Protein 6SXN (pdb70)

Nearest PDB structures (foldseek):
  6sxn-assembly1_B  TM=1.004E+00  e=1.631E-33  Picosynechococcus sp. PCC 7002
  6sxn-assembly3_D  TM=9.921E-01  e=2.000E-31  Picosynechococcus sp. PCC 7002
  6sxn-assembly2_E  TM=9.967E-01  e=1.816E-29  Picosynechococcus sp. PCC 7002
  6sxl-assembly1_A  TM=9.619E-01  e=1.875E-27  Picosynechococcus sp. PCC 7002
  7mxz-assembly1_BBB  TM=9.555E-01  e=5.142E-23  Synechocystis sp. PCC 6803 substr. Kazusa

B-factor: mean 70.84, std 33.1, range [22.0, 305.82]

GO terms:
  GO:0004161 dimethylallyltranstransferase activity (F, EXP)
  GO:0004311 geranylgeranyl diphosphate synthase activity (F, EXP)
  GO:0004337 (2E,6E)-farnesyl diphosphate synthase activity (F, EXP)

Sequence (1563 aa):
QGFSLAQYLQEQKTIVETALDQSLVITEPVTIYEAMRYSLLAGGKRLRPILCLAACEMLGGTAAMAMNTACALEMIHTMSLIHDDLPAMDNDDLRRGKPTNHKVYGEDIAILAGDALLSYAFEYVARTPDVPAERLLQVIVRLGQAVGAEGLVGGQVVDLESEGKDVAVETLNFIHTHKTGALLEVCVTAGAILAGAKPEEVQLLSRYAQNIGLAFQIVDDILDITVTYPKSQAEAQKLVAEAIASLEPYGEKANPLKALAEYIVNAQGFSLAQYLQEQKTIVETALDQSLVITEPVTIYEAMRYSLLAGGKRLRPILCLAACEMLGGTAAMAMNTACALEMIHTMSLIHDDLPAMDNDDLRRGKPTNHKVYGEDIAILAGDALLSYAFEYVARTPDVPAERLLQVIVRLGQAVGAEGLVGGQVVDLESETDVAVETLNFIHTHKTGALLEVCVTAGAILAGAKPEEVQLLSRYAQNIGLAFQIVDDILSLEKSQAEAQKLVAEAIASLEPYGEKANPLKALAEYIQGFSLAQYLQEQKTIVETALDQSLVITEPVTIYEAMRYSLLAGGKRLRPILCLAACEMLGGTAAMAMNTACALEMIHTMSLIHDDLPAMDNDDLRRGKPTNHKVYGEDIAILAGDALLSYAFEYVARTPDVPAERLLQVIVRLGQAVGAEGLVGGQVVDLESEGVETLNFIHTHKTGALLEVCVTAGAILAGAKPEEVQLLSRYAQNIGLAFQIVDDILLWGIEKSQAEAQKLVAEAIASLEPYGEKANPLKALAEYIQGFSLAQYLQEQKTIVETALDQSLVITEPVTIYEAMRYSLLAGGKRLRPILCLAACEMLGGTAAMAMNTACALEMIHTMSLIHDDLPAMDNDDLRRGKPTNHKVYGEDIAILAGDALLSYAFEYVARTPDVPAERLLQVIVRLGQAVGAEGLVGGQVVDLESEGKTDVAVETLNFIHTHKTGALLEVCVTAGAILAGAKPEEVQLLSRYAQNIGLAFQIVDDILTYPSLWGIEKSQAEAQKLVAEAIASLEPYGEKANPLKALAEYIVADAHTQGFSLAQYLQEQKTIVETALDQSLVITEPVTIYEAMRYSLLAGGKRLRPILCLAACEMLGGTAAMAMNTACALEMIHTMSLIHDDLPAMDNDDLRRGKPTNHKVYGEDIAILAGDALLSYAFEYVARTPDVPAERLLQVIVRLGQAVGAEGLVGGQVVDLESEVAVETLNFIHTHKTGALLEVCVTAGAILAGAKPEEVQLLSRYAQNIGLAFQIVKSQAEAQKLVAEAIASLEPYGEKANPLKALAEYIVNRQGFSLAQYLQEQKTIVETALDQSLVITEPVTIYEAMRYSLLAGGKRLRPILCLAACEMLGGTAAMAMNTACALEMIHTMSLIHDDLPAMDNDDLRRGKPTNHKVYGEDIAILAGDALLSYAFEYVARTPDVPAERLLQVIVRLGQAVGAEGLVGGQVVDLESEGKETLNFIHTHKTGALLEVCVTAGAILAGAKPEEVQLLSRYAQNIGLAFQIVDDSQAEAQKLVAEAIASLEPYGEKANPLKALAEYIVNR

Organism: Picosynechococcus sp. (strain ATCC 27264 / PCC 7002 / PR-6) (NCBI:txid32049)

Solvent-accessible surface area: 61944 Å² total; per-residue (Å²): 247,85,80,53,32,77,116,30,31,112,114,22,67,77,82,0,35,70,13,0,64,130,6,5,108,25,47,54,3,20,29,0,12,49,0,3,43,47,24,0,42,22,36,20,120,9,32,34,0,1,4,0,0,4,0,0,63,9,34,65,9,65,40,76,59,0,26,20,0,0,0,0,0,10,0,0,23,8,7,15,35,6,2,24,5,2,52,35,22,80,80,44,77,105,81,130,67,84,66,5,6,11,121,71,50,27,66,33,14,0,3,6,0,0,4,1,0,0,0,37,0,0,3,35,0,8,110,10,84,144,17,69,11,116,67,2,20,86,0,0,25,64,0,1,63,8,3,6,11,96,0,24,8,0,2,23,2,2,70,43,120,30,83,64,74,133,80,34,16,58,35,34,53,89,24,21,27,94,16,66,7,19,5,10,42,5,0,0,0,0,0,0,9,0,23,39,20,126,54,74,35,12,18,69,0,18,56,6,2,52,7,2,8,60,1,58,56,40,39,86,48,108,84,105,106,153,166,98,58,127,122,71,43,55,50,42,3,56,128,4,6,66,39,5,30,77,1,63,119,32,34,143,132,0,37,22,0,58,22,5,1,105,90,11,25,119,109,245,82,80,52,36,77,126,35,31,112,126,20,66,78,68,0,36,52,14,0,61,84,5,4,106,52,34,94,2,8,42,0,16,41,0,3,52,47,23,0,45,28,42,20,126,11,54,25,0,0,10,0,0,4,0,0,63,8,34,67,10,65,38,71,58,0,27,22,0,0,0,0,0,10,0,0,31,6,5,15,45,3,2,27,5,2,50,32,22,76,87,44,75,106,89,169,66,81,66,4,5,10,118,71,55,28,69,34,16,0,4,5,0,0,5,1,0,0,0,38,0,0,8,33,0,7,100,8,71,62,16,70,7,121,67,2,18,92,0,0,23,66,0,2,61,7,2,4,12,99,0,25,8,2,2,24,0,9,67,41,98,34,103,94,117,80,45,4,50,34,32,54,55,46,19,27,78,34,52,2,16,5,9,39,4,0,0,0,0,0,0,6,0,24,37,20,127,67,75,33,7,17,57,0,9,86,3,2,56,10,23,4,16,10,78,54,18,46,78,36,61,126,99,75,73,100,86,16,50,46,16,8,59,62,2,23,65,48,5,25,76,0,62,114,31,33,144,131,0,39,22,0,57,22,16,7,131,140,113,240,82,82,55,32,77,124,31,29,113,124,20,65,76,86,0,35,64,13,0,65,131,7,5,114,89,57,132,8,56,44,0,16,78,0,2,53,46,23,0,44,27,39,22,110,11,40,38,0,0,11,0,1,3,0,0,60,6,34,64,10,66,40,74,54,0,26,22,0,0,0,0,0,10,0,0,26,9,6,16,38,4,2,28,6,2,50,30,24,81,81,43,77,106,84,148,65,83,65,5,4,12,119,72,53,28,63,33,18,0,4,5,0,0,5,1,0,0,0,34,0,0,6,34,0,7,103,8,105,125,16,72,21,106,67,2,12,85,0,0,25,62,0,2,63,7,4,6,12,95,0,30,8,2,2,25,0,1,76,42,82,55,87,125,72,64,39,44,79,79,38,12,22,75,38,69,9,21,5,23,44,6,0,1,3,0,0,0,7,0,24,36,21,125,52,78,34,13,22,66,0,23,72,6,2,52,8,7,13,37,9,87,59,18,78,95,58,47,127,56,105,75,96,74,100,60,6,58,45,25,10,63,124,2,26,64,44,7,34,79,2,67,117,35,36,144,133,0,39,22,0,56,15,9,4,152,128,40,246,84,81,49,50,75,126,33,55,113,125,21,64,78,87,0,36,64,14,0,63,131,6,4,115,89,57,124,9,58,47,0,18,77,0,3,52,47,23,0,43,30,42,19,116,9,44,35,0,2,6,0,0,3,0,0,64,11,35,68,10,66,39,77,58,0,27,22,0,0,0,0,0,10,0,0,30,8,7,14,44,4,2,27,6,2,50,31,22,78,84,45,71,106,90,170,66,86,65,4,5,10,116,71,53,28,64,37,20,0,3,6,0,0,4,1,0,0,0,45,0,0,11,34,0,8,109,8,108,127,16,70,7,117,68,2,16,93,0,0,21,50,0,2,60,8,3,6,11,104,0,27,8,0,2,26,2,12,62,38,112,28,70,73,74,63,99,64,38,9,58,43,40,39,42,42,22,23,74,34,46,2,15,5,10,40,3,0,0,0,0,0,0,8,0,23,39,20,124,49,57,33,8,11,57,0,6,76,3,2,53,9,20,2,15,5,64,70,21,58,63,26,108,131,151,63,52,42,31,76,66,56,69,101,62,14,66,45,17,2,55,73,1,15,64,40,5,34,78,1,62,122,36,34,144,132,0,41,22,0,49,14,24,5,138,112,82,107,72,62,47,113,51,179,92,49,51,38,76,121,29,26,115,120,21,67,77,67,0,34,47,15,0,61,79,6,5,102,56,50,50,1,8,23,0,10,42,0,3,52,46,24,0,43,26,38,18,118,11,27,53,0,0,2,0,0,2,0,0,62,3,32,65,10,64,39,73,57,0,25,21,0,0,0,0,0,10,0,0,27,7,6,16,45,4,1,27,6,2,52,33,24,81,82,44,77,106,85,143,66,83,66,4,5,11,122,72,54,29,65,35,12,0,4,5,0,0,6,2,0,0,0,37,0,0,5,33,0,8,104,8,75,60,14,65,7,126,68,2,20,92,0,0,18,68,0,0,63,10,3,5,12,96,1,27,8,0,1,25,1,22,63,42,130,77,112,159,112,66,90,79,42,52,33,37,12,39,65,41,61,9,22,4,22,36,6,0,1,1,0,0,0,7,0,24,37,20,122,103,116,34,9,101,59,0,10,146,6,3,67,14,3,12,74,0,87,65,65,94,124,92,52,66,61,37,10,47,125,21,14,46,56,5,14,76,0,58,117,34,36,142,121,0,11,23,0,31,5,0,2,40,75,13,16,46,104,248,81,80,53,33,79,119,33,32,109,119,21,67,81,84,0,39,71,15,0,64,139,4,5,112,28,43,68,7,26,48,0,13,55,0,3,54,51,23,0,44,28,40,19,108,9,35,38,0,0,2,0,1,3,0,0,61,5,34,67,10,65,38,75,61,0,26,23,0,0,1,0,0,9,0,0,39,7,7,16,52,4,2,28,5,3,51,28,21,77,86,44,74,105,91,178,65,86,68,4,6,11,119,71,54,28,65,34,18,0,3,6,0,0,4,2,0,0,0,40,0,0,9,34,0,8,107,9,85,128,16,70,7,113,66,2,16,89,0,0,22,77,0,1,63,7,2,6,14,114,0,25,9,2,2,26,2,12,65,39,120,41,75,74,134,102,100,102,102,89,59,22,11,77,30,66,2,16,5,14,33,4,0,1,0,0,0,0,5,0,24,37,20,125,106,115,36,12,120,60,0,16,126,4,2,51,21,2,2,57,0,76,33,29,56,104,104,135,63,78,52,45,3,59,128,28,16,65,50,3,39,78,1,63,117,29,35,144,127,0,37,24,0,59,22,2,2,104,75,3,5,103,88

Secondary structure (DSSP, 8-state):
----HHHHHHHHHHHHHHHHHHH----SSHHHHHHHHHHHHS----HHHHHHHHHHHHTT--HHHHHHHHHHHHHHHHHHHHHHTSTTTT--SEETTEEPHHHHH-HHHHHHHHHHHHHHHHHHHHT-TTS-HHHHHHHHHHHHHHHSTTTHHHHHHHHHHH-------HHHHHHHHHHHHHHHHHHHHHHHHHHT--HHHHHHHHHHHHHHHHHHHHHHH-----------HHHHHHHHHHHHT--GGGGGGGHHHHHHHHHHHT-/----HHHHHHHHHHHHHHHHHHH----SSHHHHHHHHHHHHS----HHHHHHHHHHHHTT--HHHHHHHHHHHHHHHHHHHHHHTSTTTT--SEETTEEPHHHHH-HHHHHHHHHHHHHHHHHHHHT-TTS-HHHHHHHHHHHHHHHSTTTHHHHHHHHHHH--TT--HHHHHHHHHHHHHHHHHHHHHHHHHHT--HHHHHHHHHHHHHHHHHHHHHHH-----TTHHHHHHHHHHHHT--GGGGGGGHHHHHHHT--/----HHHHHHHHHHHHHHHHHHH----SSHHHHHHHHHHHHS----HHHHHHHHHHHHTT--HHHHHHHHHHHHHHHHHHHHHHTSTTTT--SEETTEEPHHHHH-HHHHHHHHHHHHHHHHHHHHT-TTS-HHHHHHHHHHHHHHHSTTTHHHHHHHHHHT---HHHHHHHHHHHHHHHHHHHHHHHHHHT--HHHHHHHHHHHHHHHHHHHHHHH----S-STTHHHHHHHHHHHHT--GGGGGGGHHHHHHHHH-/----HHHHHHHHHHHHHHHHHHH----SSHHHHHHHHHHHHS----HHHHHHHHHHHHTT--HHHHHHHHHHHHHHHHHHHHHHTSTTTT--SEETTEEPHHHHH-HHHHHHHHHHHHHHHHHHHHT-TTS-HHHHHHHHHHHHHHHSTTTHHHHHHHHHHHSS-SSS--HHHHHHHHHHHHHHHHHHHHHHHHHHT--HHHHHHHHHHHHHHHHHHHHHTS-----TTBTBSTTHHHHHHHHHHHHT--GGGGGGGHHHHHHHT--/------TT--HHHHHHHHHHHHHHHHHHH----SSHHHHHHHHHHHHS----HHHHHHHHHHHHTT--HHHHHHHHHHHHHHHHHHHHHHTSTTTT--SEETTEEPHHHHH-HHHHHHHHHHHHHHHHHHHHT-TTS-HHHHHHHHHHHHHHHSTTTHHHHHHHHHHH----HHHHHHHHHHHHHHHHHHHHHHHHHHT--HHHHHHHHHHHHHHHHHHHH--HHHHHHHHHHHHHT--GGGGGGGHHHHHHHHHHHH-/----HHHHHHHHHHHHHHHHHHH----SSHHHHHHHHHHHHS----HHHHHHHHHHHHTT--HHHHHHHHHHHHHHHHHHHHHHTSTTTT--SEETTEEPHHHHH-HHHHHHHHHHHHHHHHHHHHT-TTS-HHHHHHHHHHHHHHHSTTTHHHHHHHHHHHHT---HHHHHHHHHHHHHHHHHHHHHHHHT--HHHHHHHHHHHHHHHHHHHHHH--HHHHHHHHHHHHT--GGGGGGGHHHHHHHHHHHT-

Foldseek 3Di:
DDDDLVVVLVVVQVVLLVLLVVLQDADPPNLLSVLLCVQLNPGDSLVLLVLLQLLLVLLPHHCLLRNLLSSLLSLLVSLLVLLCCDPVHVVNQPDPPHGHSCNVRNNVSSNVSSVVSNVSSLVSLCPRPDFPNVLSVVLSVLQVCLRDCNAQVVLSVLVVVQVPAVHDDVVSLVRNLRRVLSSQLSSSLSSCSSNVHDPVSSVLSNLLSVLLSQLLQLVVQPDDPCDDDRVVSLVSSVVSLVVSLPPCVSPPSCNNVNVVSVVSSVD/DDDDLVVVLVVQQVVLLVLLVVLQDADDPNLLSVLLCVQLNPGDSLVLLSLQQLLLVLLPHHCLLRNLLSSLLSLLVSLVVLVCCDPVHVVNQPDPPHGHSCNVRNNVSSNVSSVVSNVVSLVSLCVRPDFPNVLSVVLSVLQDCLRDCNAQVVLSVLVRVPCDPPQDLVSVVSNLQRVLSSQLSSSLSSCSSNVHDPVVSVLSNLLSSLLSVLVVLVVVVCSDDPVSNVSSCVSLVVSLPPCVSPPSCNNVNVVSPPD/DDDDLVVVLVVVQVVLLVLLVVLQDQDPPNLLSVLLCVQLNPGDSLLLLSLLQLLLVLLPHHCLLRNLLSSLLSLLVSLVVLVCCDPVHVVNQPDPPHGHSCNVRNNVSSNVSSVVSNVVSLVSLCVRPDFPNVLSVVLSVLQDCLRDCNAQVVLSVLVVVVVVDVVSVVRNLRRVLSSQLSSSLSSCSSNVHDPVSSVLSNLLSVLLSQLVVLVVCLCCVVPRVVSPVSSVVSLVVSLPPCVSPPSCVNVNVVSVVD/DDDDLVVLLVVQQVVLLVLLVVLQDQDPPNLLSVLLCVQLNPGDSLVLLSLLQLLLVLLPHHCLLRNLLSSLLSLLVSLLVLLCCDPVHVVNQPDPPHGHSCNVRNNVSSNVSSVVSNVSSLVSLCVRPDFPNVLSVVLSVLQVCLRDCNAQVVLSVLVRVPPPPPDPQDVVSQVRNLQRQLSSQLSSSLSSCSSNVHDPVSSVLSSLLSSLLSNLVLLVVPPVVQDPCNVPPVVSNVSSVVSLVVSLPPCVSPPSCCNVNVSSPPD/DDDDFDPPDDLVVLLVVQQVVLLVLLVVLQDQDPPNLLSVLLCVQLNPGDSLLLLSLQQLLLQLLPHHCLLRNLLSSLLSLLVSLVVLVCCDPVHVVNQPDPPHGHSCNVRNNVSSNVSSVCSNVSSLVSLCVRPDFPNVLSVVLSVLLDCLRDCNAQVVLSVLVVVPCVDDVVSLVRNLLSVLSSQLSSSLSSCSSNVHDPVVSVLSNQLSSLLSQLLSLCVVSVVSNVVSLNVSLPPCVSPPSCNNVNVSSVVSNVD/DADDLVVVLVVQQVVLLVLLVVLQDQDPPNLLSVLLCVQLNPGDSLLLLSLQQLLLVLLPHHCLLRNLLSSLLSLLVSLLVLLCCAPVHVVNQPDPPHGHSCNVRNNVSSNVSSVVSNVSSLVSLCPRPPFDNVLSVVLSVLQDCLRDCNAQVVLSVLVRVCVVPVVSLCSNLQRVLSSQLSSSLSSCSSNPHDVVVSVLSNQLSSLLSRLLVLQVPVSLVSSVVSLVVSLPPCVSPRSCRNVNVSSCVRNPD

Radius of gyration: 37.72 Å; Cα contacts (8 Å, |Δi|>4): 2569; chains: 6; bounding box: 110×81×79 Å

Structure (mmCIF, N/CA/C/O backbone):
data_6SXN
#
_entry.id   6SXN
#
_cell.length_a   102.555
_cell.length_b   122.973
_cell.length_c   134.185
_cell.angle_alpha   90.00
_cell.angle_beta   90.00
_cell.angle_gamma   90.00
#
_symmetry.space_group_name_H-M   'P 21 21 21'
#
loop_
_entity.id
_entity.type
_entity.pdbx_description
1 polymer 'Geranylgeranyl pyrophosphate synthase'
2 polymer 'Geranylgeranyl pyrophosphate synthase'
3 polymer 'Geranylgeranyl pyrophosphate synthase'
4 polymer 'Geranylgeranyl pyrophosphate synthase'
5 polymer 'Geranylgeranyl pyrophosphate synthase'
6 polymer 'Geranylgeranyl pyrophosphate synthase'
7 water water
#
loop_
_atom_site.group_PDB
_atom_site.id
_atom_site.type_symbol
_atom_site.label_atom_id
_atom_site.label_alt_id
_atom_site.label_comp_id
_atom_site.label_asym_id
_atom_site.label_entity_id
_atom_site.label_seq_id
_atom_site.pdbx_PDB_ins_code
_atom_site.Cartn_x
_atom_site.Cartn_y
_atom_site.Cartn_z
_atom_site.occupancy
_atom_site.B_iso_or_equiv
_atom_site.auth_seq_id
_atom_site.auth_comp_id
_atom_site.auth_asym_id
_atom_site.auth_atom_id
_atom_site.pdbx_PDB_model_num
ATOM 1 N N . GLN A 1 1 ? -10.780 -64.690 -25.131 1.00 108.24 9 GLN A N 1
ATOM 2 C CA . GLN A 1 1 ? -11.426 -64.343 -23.829 1.00 113.39 9 GLN A CA 1
ATOM 3 C C . GLN A 1 1 ? -10.439 -63.564 -22.953 1.00 101.33 9 GLN A C 1
ATOM 4 O O . GLN A 1 1 ? -9.344 -64.053 -22.682 1.00 90.44 9 GLN A O 1
ATOM 10 N N . GLY A 1 2 ? -10.849 -62.361 -22.534 1.00 80.55 10 GLY A N 1
ATOM 11 C CA . GLY A 1 2 ? -9.950 -61.381 -21.955 1.00 66.55 10 GLY A CA 1
ATOM 12 C C . GLY A 1 2 ? -10.491 -60.802 -20.655 1.00 60.01 10 GLY A C 1
ATOM 13 O O . GLY A 1 2 ? -11.518 -61.225 -20.158 1.00 69.74 10 GLY A O 1
ATOM 14 N N . PHE A 1 3 ? -9.756 -59.856 -20.075 1.00 64.32 11 PHE A N 1
ATOM 15 C CA . PHE A 1 3 ? -9.875 -59.523 -18.658 1.00 66.81 11 PHE A CA 1
ATOM 16 C C . PHE A 1 3 ? -10.242 -58.051 -18.505 1.00 57.87 11 PHE A C 1
ATOM 17 O O . PHE A 1 3 ? -9.560 -57.192 -19.066 1.00 60.59 11 PHE A O 1
ATOM 25 N N . SER A 1 4 ? -11.282 -57.751 -17.723 1.00 53.74 12 SER A N 1
ATOM 26 C CA . SER A 1 4 ? -11.668 -56.368 -17.479 1.00 54.73 12 SER A CA 1
ATOM 27 C C . SER A 1 4 ? -11.309 -55.917 -16.068 1.00 60.07 12 SER A C 1
ATOM 28 O O . SER A 1 4 ? -11.947 -56.324 -15.105 1.00 64.67 12 SER A O 1
ATOM 31 N N . LEU A 1 5 ? -10.307 -55.038 -15.961 1.00 73.18 13 LEU A N 1
ATOM 32 C CA . LEU A 1 5 ? -9.867 -54.509 -14.675 1.00 66.61 13 LEU A CA 1
ATOM 33 C C . LEU A 1 5 ? -11.025 -53.835 -13.948 1.00 63.66 13 LEU A C 1
ATOM 34 O O . LEU A 1 5 ? -11.195 -54.031 -12.749 1.00 80.89 13 LEU A O 1
ATOM 39 N N . ALA A 1 6 ? -11.836 -53.066 -14.682 1.00 70.70 14 ALA A N 1
ATOM 40 C CA . ALA A 1 6 ? -12.895 -52.284 -14.056 1.00 65.37 14 ALA A CA 1
ATOM 41 C C . ALA A 1 6 ? -13.885 -53.202 -13.349 1.00 60.99 14 ALA A C 1
ATOM 42 O O . ALA A 1 6 ? -14.372 -52.840 -12.293 1.00 62.04 14 ALA A O 1
ATOM 44 N N . GLN A 1 7 ? -14.182 -54.366 -13.932 1.00 64.08 15 GLN A N 1
ATOM 45 C CA . GLN A 1 7 ? -15.085 -55.328 -13.316 1.00 79.50 15 GLN A CA 1
ATOM 46 C C . GLN A 1 7 ? -14.433 -55.879 -12.055 1.00 76.28 15 GLN A C 1
ATOM 47 O O . GLN A 1 7 ? -15.050 -55.873 -10.990 1.00 69.34 15 GLN A O 1
ATOM 53 N N . TYR A 1 8 ? -13.184 -56.350 -12.204 1.00 76.34 16 TYR A N 1
ATOM 54 C CA . TYR A 1 8 ? -12.396 -56.930 -11.129 1.00 70.07 16 TYR A CA 1
ATOM 55 C C . TYR A 1 8 ? -12.370 -55.981 -9.932 1.00 65.07 16 TYR A C 1
ATOM 56 O O . TYR A 1 8 ? -12.827 -56.343 -8.845 1.00 62.63 16 TYR A O 1
ATOM 65 N N . LEU A 1 9 ? -11.903 -54.749 -10.168 1.00 54.56 17 LEU A N 1
ATOM 66 C CA . LEU A 1 9 ? -11.834 -53.725 -9.135 1.00 59.41 17 LEU A CA 1
ATOM 67 C C . LEU A 1 9 ? -13.198 -53.540 -8.473 1.00 69.54 17 LEU A C 1
ATOM 68 O O . LEU A 1 9 ? -13.267 -53.344 -7.267 1.00 95.71 17 LEU A O 1
ATOM 73 N N . GLN A 1 10 ? -14.278 -53.589 -9.260 1.00 76.52 18 GLN A N 1
ATOM 74 C CA . GLN A 1 10 ? -15.627 -53.385 -8.755 1.00 77.36 18 GLN A CA 1
ATOM 75 C C . GLN A 1 10 ? -16.007 -54.549 -7.836 1.00 81.00 18 GLN A C 1
ATOM 76 O O . GLN A 1 10 ? -16.485 -54.327 -6.728 1.00 71.26 18 GLN A O 1
ATOM 82 N N . GLU A 1 11 ? -15.792 -55.787 -8.307 1.00 69.24 19 GLU A N 1
ATOM 83 C CA . GLU A 1 11 ? -16.126 -56.982 -7.551 1.00 66.97 19 GLU A CA 1
ATOM 84 C C . GLU A 1 11 ? -15.343 -56.986 -6.233 1.00 72.45 19 GLU A C 1
ATOM 85 O O . GLU A 1 11 ? -15.934 -57.101 -5.151 1.00 75.48 19 GLU A O 1
ATOM 91 N N . GLN A 1 12 ? -14.011 -56.832 -6.339 1.00 65.07 20 GLN A N 1
ATOM 92 C CA . GLN A 1 12 ? -13.111 -56.918 -5.200 1.00 61.10 20 GLN A CA 1
ATOM 93 C C . GLN A 1 12 ? -13.387 -55.788 -4.211 1.00 59.64 20 GLN A C 1
ATOM 94 O O . GLN A 1 12 ? -13.455 -56.021 -3.005 1.00 59.12 20 GLN A O 1
ATOM 100 N N . LYS A 1 13 ? -13.554 -54.569 -4.729 1.00 54.42 21 LYS A N 1
ATOM 101 C CA . LYS A 1 13 ? -13.807 -53.410 -3.889 1.00 65.34 21 LYS A CA 1
ATOM 102 C C . LYS A 1 13 ? -15.037 -53.671 -3.034 1.00 62.39 21 LYS A C 1
ATOM 103 O O . LYS A 1 13 ? -15.079 -53.283 -1.874 1.00 85.23 21 LYS A O 1
ATOM 109 N N . THR A 1 14 ? -16.031 -54.355 -3.596 1.00 69.45 22 THR A N 1
ATOM 110 C CA . THR A 1 14 ? -17.275 -54.566 -2.870 1.00 76.70 22 THR A CA 1
ATOM 111 C C . THR A 1 14 ? -17.019 -55.504 -1.693 1.00 73.45 22 THR A C 1
ATOM 112 O O . THR A 1 14 ? -17.476 -55.238 -0.582 1.00 64.49 22 THR A O 1
ATOM 116 N N . ILE A 1 15 ? -16.292 -56.598 -1.959 1.00 57.75 23 ILE A N 1
ATOM 117 C CA . ILE A 1 15 ? -16.089 -57.604 -0.934 1.00 60.88 23 ILE A CA 1
ATOM 118 C C . ILE A 1 15 ? -15.171 -57.059 0.173 1.00 65.88 23 ILE A C 1
ATOM 119 O O . ILE A 1 15 ? -15.415 -57.299 1.361 1.00 64.68 23 ILE A O 1
ATOM 124 N N . VAL A 1 16 ? -14.177 -56.242 -0.219 1.00 61.74 24 VAL A N 1
ATOM 125 C CA . VAL A 1 16 ? -13.254 -55.609 0.710 1.00 49.63 24 VAL A CA 1
ATOM 126 C C . VAL A 1 16 ? -14.018 -54.639 1.613 1.00 53.15 24 VAL A C 1
ATOM 127 O O . VAL A 1 16 ? -13.794 -54.606 2.819 1.00 55.24 24 VAL A O 1
ATOM 131 N N . GLU A 1 17 ? -14.923 -53.851 1.029 1.00 53.93 25 GLU A N 1
ATOM 132 C CA . GLU A 1 17 ? -15.606 -52.833 1.804 1.00 56.16 25 GLU A CA 1
ATOM 133 C C . GLU A 1 17 ? -16.607 -53.453 2.766 1.00 55.04 25 GLU A C 1
ATOM 134 O O . GLU A 1 17 ? -16.865 -52.865 3.809 1.00 62.92 25 GLU A O 1
ATOM 140 N N . THR A 1 18 ? -17.146 -54.639 2.464 1.00 63.42 26 THR A N 1
ATOM 141 C CA . THR A 1 18 ? -18.059 -55.195 3.460 1.00 79.65 26 THR A CA 1
ATOM 142 C C . THR A 1 18 ? -17.239 -55.744 4.621 1.00 72.60 26 THR A C 1
ATOM 143 O O . THR A 1 18 ? -17.668 -55.675 5.775 1.00 74.52 26 THR A O 1
ATOM 147 N N . ALA A 1 19 ? -16.023 -56.209 4.310 1.00 67.81 27 ALA A N 1
ATOM 148 C CA . ALA A 1 19 ? -15.130 -56.717 5.340 1.00 51.69 27 ALA A CA 1
ATOM 149 C C . ALA A 1 19 ? -14.638 -55.559 6.226 1.00 47.17 27 ALA A C 1
ATOM 150 O O . ALA A 1 19 ? -14.680 -55.638 7.451 1.00 46.70 27 ALA A O 1
ATOM 152 N N . LEU A 1 20 ? -14.249 -54.447 5.614 1.00 37.96 28 LEU A N 1
ATOM 153 C CA . LEU A 1 20 ? -13.857 -53.287 6.389 1.00 47.38 28 LEU A CA 1
ATOM 154 C C . LEU A 1 20 ? -14.968 -52.885 7.337 1.00 55.56 28 LEU A C 1
ATOM 155 O O . LEU A 1 20 ? -14.712 -52.609 8.503 1.00 72.15 28 LEU A O 1
ATOM 160 N N . ASP A 1 21 ? -16.200 -52.866 6.824 1.00 66.47 29 ASP A N 1
ATOM 161 C CA . ASP A 1 21 ? -17.322 -52.349 7.591 1.00 64.58 29 ASP A CA 1
ATOM 162 C C . ASP A 1 21 ? -17.581 -53.260 8.793 1.00 63.22 29 ASP A C 1
ATOM 163 O O . ASP A 1 21 ? -17.731 -52.777 9.918 1.00 46.17 29 ASP A O 1
ATOM 168 N N . GLN A 1 22 ? -17.561 -54.581 8.541 1.00 60.54 30 GLN A N 1
ATOM 169 C CA . GLN A 1 22 ? -17.757 -55.593 9.568 1.00 65.14 30 GLN A CA 1
ATOM 170 C C . GLN A 1 22 ? -16.669 -55.541 10.641 1.00 66.30 30 GLN A C 1
ATOM 171 O O . GLN A 1 22 ? -16.945 -55.883 11.786 1.00 66.37 30 GLN A O 1
ATOM 177 N N . SER A 1 23 ? -15.450 -55.101 10.290 1.00 64.61 31 SER A N 1
ATOM 178 C CA . SER A 1 23 ? -14.325 -55.169 11.209 1.00 56.65 31 SER A CA 1
ATOM 179 C C . SER A 1 23 ? -14.472 -54.159 12.349 1.00 53.62 31 SER A C 1
ATOM 180 O O . SER A 1 23 ? -13.932 -54.366 13.434 1.00 60.78 31 SER A O 1
ATOM 183 N N . LEU A 1 24 ? -15.186 -53.062 12.110 1.00 58.12 32 LEU A N 1
ATOM 184 C CA . LEU A 1 24 ? -15.308 -52.007 13.104 1.00 66.12 32 LEU A CA 1
ATOM 185 C C . LEU A 1 24 ? -16.745 -51.919 13.602 1.00 68.09 32 LEU A C 1
ATOM 186 O O . LEU A 1 24 ? -17.506 -51.096 13.114 1.00 72.10 32 LEU A O 1
ATOM 191 N N . VAL A 1 25 ? -17.112 -52.770 14.569 1.00 71.48 33 VAL A N 1
ATOM 192 C CA . VAL A 1 25 ? -18.457 -52.775 15.119 1.00 65.84 33 VAL A CA 1
ATOM 193 C C . VAL A 1 25 ? -18.513 -51.808 16.301 1.00 67.33 33 VAL A C 1
ATOM 194 O O . VAL A 1 25 ? -17.703 -51.901 17.216 1.00 75.65 33 VAL A O 1
ATOM 198 N N . ILE A 1 26 ? -19.488 -50.887 16.257 1.00 63.44 34 ILE A N 1
ATOM 199 C CA . ILE A 1 26 ? -19.482 -49.651 17.035 1.00 73.58 34 ILE A CA 1
ATOM 200 C C . ILE A 1 26 ? -19.964 -49.956 18.461 1.00 73.27 34 ILE A C 1
ATOM 201 O O . ILE A 1 26 ? -21.148 -50.245 18.664 1.00 106.08 34 ILE A O 1
ATOM 206 N N . THR A 1 27 ? -19.042 -49.943 19.433 1.00 64.08 35 THR A N 1
ATOM 207 C CA . THR A 1 27 ? -19.340 -50.016 20.860 1.00 68.67 35 THR A CA 1
ATOM 208 C C . THR A 1 27 ? -18.986 -48.668 21.497 1.00 79.68 35 THR A C 1
ATOM 209 O O . THR A 1 27 ? -18.628 -47.702 20.821 1.00 80.46 35 THR A O 1
ATOM 211 N N . GLU A 1 28 ? -19.063 -48.595 22.828 1.00 84.37 36 GLU A N 1
ATOM 212 C CA . GLU A 1 28 ? -18.661 -47.379 23.526 1.00 92.16 36 GLU A CA 1
ATOM 213 C C . GLU A 1 28 ? -17.145 -47.401 23.733 1.00 75.79 36 GLU A C 1
ATOM 214 O O . GLU A 1 28 ? -16.564 -48.467 23.866 1.00 75.99 36 GLU A O 1
ATOM 220 N N . PRO A 1 29 ? -16.418 -46.255 23.708 1.00 72.53 37 PRO A N 1
ATOM 221 C CA . PRO A 1 29 ? -16.983 -44.937 23.406 1.00 70.49 37 PRO A CA 1
ATOM 222 C C . PRO A 1 29 ? -17.199 -44.733 21.910 1.00 70.78 37 PRO A C 1
ATOM 223 O O . PRO A 1 29 ? -16.287 -44.975 21.126 1.00 84.19 37 PRO A O 1
ATOM 227 N N . VAL A 1 30 ? -18.392 -44.261 21.530 1.00 71.41 38 VAL A N 1
ATOM 228 C CA . VAL A 1 30 ? -18.767 -44.216 20.123 1.00 78.39 38 VAL A CA 1
ATOM 229 C C . VAL A 1 30 ? -17.799 -43.343 19.326 1.00 58.17 38 VAL A C 1
ATOM 230 O O . VAL A 1 30 ? -17.501 -43.647 18.171 1.00 55.00 38 VAL A O 1
ATOM 234 N N . THR A 1 31 ? -17.283 -42.291 19.953 1.00 48.78 39 THR A N 1
ATOM 235 C CA . THR A 1 31 ? -16.509 -41.318 19.192 1.00 56.69 39 THR A CA 1
ATOM 236 C C . THR A 1 31 ? -15.263 -41.954 18.556 1.00 57.09 39 THR A C 1
ATOM 237 O O . THR A 1 31 ? -14.941 -41.653 17.409 1.00 62.92 39 THR A O 1
ATOM 241 N N . ILE A 1 32 ? -14.594 -42.888 19.246 1.00 63.39 40 ILE A N 1
ATOM 242 C CA . ILE A 1 32 ? -13.402 -43.494 18.671 1.00 55.55 40 ILE A CA 1
ATOM 243 C C . ILE A 1 32 ? -13.767 -44.332 17.452 1.00 55.05 40 ILE A C 1
ATOM 244 O O . ILE A 1 32 ? -13.119 -44.221 16.414 1.00 67.25 40 ILE A O 1
ATOM 249 N N . TYR A 1 33 ? -14.808 -45.156 17.570 1.00 59.29 41 TYR A N 1
ATOM 250 C CA . TYR A 1 33 ? -15.250 -45.975 16.452 1.00 67.24 41 TYR A CA 1
ATOM 251 C C . TYR A 1 33 ? -15.713 -45.102 15.289 1.00 73.58 41 TYR A C 1
ATOM 252 O O . TYR A 1 33 ? -15.481 -45.449 14.124 1.00 60.88 41 TYR A O 1
ATOM 261 N N . GLU A 1 34 ? -16.373 -43.974 15.616 1.00 71.54 42 GLU A N 1
ATOM 262 C CA . GLU A 1 34 ? -16.857 -43.065 14.600 1.00 70.69 42 GLU A CA 1
ATOM 263 C C . GLU A 1 34 ? -15.659 -42.536 13.821 1.00 61.19 42 GLU A C 1
ATOM 264 O O . GLU A 1 34 ? -15.642 -42.597 12.587 1.00 56.00 42 GLU A O 1
ATOM 270 N N . ALA A 1 35 ? -14.652 -42.053 14.566 1.00 51.99 43 ALA A N 1
ATOM 271 C CA . ALA A 1 35 ? -13.469 -41.450 13.973 1.00 49.90 43 ALA A CA 1
ATOM 272 C C . ALA A 1 35 ? -12.682 -42.470 13.137 1.00 50.62 43 ALA A C 1
ATOM 273 O O . ALA A 1 35 ? -12.140 -42.133 12.095 1.00 55.89 43 ALA A O 1
ATOM 275 N N . MET A 1 36 ? -12.648 -43.728 13.573 1.00 49.55 44 MET A N 1
ATOM 276 C CA . MET A 1 36 ? -11.959 -44.773 12.839 1.00 55.31 44 MET A CA 1
ATOM 277 C C . MET A 1 36 ? -12.713 -45.069 11.544 1.00 57.28 44 MET A C 1
ATOM 278 O O . MET A 1 36 ? -12.118 -45.113 10.461 1.00 58.77 44 MET A O 1
ATOM 283 N N . ARG A 1 37 ? -14.032 -45.273 11.671 1.00 57.39 45 ARG A N 1
ATOM 284 C CA . ARG A 1 37 ? -14.841 -45.688 10.536 1.00 54.96 45 ARG A CA 1
ATOM 285 C C . ARG A 1 37 ? -14.864 -44.567 9.502 1.00 49.29 45 ARG A C 1
ATOM 286 O O . ARG A 1 37 ? -14.896 -44.834 8.298 1.00 41.38 45 ARG A O 1
ATOM 294 N N . TYR A 1 38 ? -14.798 -43.321 9.986 1.00 49.29 46 TYR A N 1
ATOM 295 C CA . TYR A 1 38 ? -14.850 -42.161 9.112 1.00 51.93 46 TYR A CA 1
ATOM 296 C C . TYR A 1 38 ? -13.745 -42.236 8.082 1.00 49.90 46 TYR A C 1
ATOM 297 O O . TYR A 1 38 ? -13.992 -42.059 6.896 1.00 54.19 46 TYR A O 1
ATOM 306 N N . SER A 1 39 ? -12.518 -42.484 8.559 1.00 54.39 47 SER A N 1
ATOM 307 C CA . SER A 1 39 ? -11.367 -42.511 7.669 1.00 42.72 47 SER A CA 1
ATOM 308 C C . SER A 1 39 ? -11.288 -43.857 6.954 1.00 40.18 47 SER A C 1
ATOM 309 O O . SER A 1 39 ? -10.917 -43.907 5.788 1.00 39.41 47 SER A O 1
ATOM 312 N N . LEU A 1 40 ? -11.612 -44.957 7.655 1.00 42.64 48 LEU A N 1
ATOM 313 C CA . LEU A 1 40 ? -11.412 -46.261 7.054 1.00 43.09 48 LEU A CA 1
ATOM 314 C C . LEU A 1 40 ? -12.472 -46.545 5.996 1.00 49.19 48 LEU A C 1
ATOM 315 O O . LEU A 1 40 ? -12.200 -47.271 5.052 1.00 58.27 48 LEU A O 1
ATOM 320 N N . LEU A 1 41 ? -13.683 -46.003 6.156 1.00 63.01 49 LEU A N 1
ATOM 321 C CA . LEU A 1 41 ? -14.781 -46.402 5.286 1.00 72.43 49 LEU A CA 1
ATOM 322 C C . LEU A 1 41 ? -15.091 -45.365 4.208 1.00 78.96 49 LEU A C 1
ATOM 323 O O . LEU A 1 41 ? -15.857 -45.673 3.296 1.00 68.84 49 LEU A O 1
ATOM 328 N N . ALA A 1 42 ? -14.511 -44.156 4.314 1.00 74.96 50 ALA A N 1
ATOM 329 C CA . ALA A 1 42 ? -14.411 -43.248 3.182 1.00 68.91 50 ALA A CA 1
ATOM 330 C C . ALA A 1 42 ? -13.871 -44.043 2.015 1.00 67.82 50 ALA A C 1
ATOM 331 O O . ALA A 1 42 ? -12.849 -44.693 2.172 1.00 99.85 50 ALA A O 1
ATOM 333 N N . GLY A 1 43 ? -14.571 -44.050 0.884 1.00 65.24 51 GLY A N 1
ATOM 334 C CA . GLY A 1 43 ? -14.221 -45.041 -0.127 1.00 61.59 51 GLY A CA 1
ATOM 335 C C . GLY A 1 43 ? -12.869 -44.741 -0.765 1.00 69.79 51 GLY A C 1
ATOM 336 O O . GLY A 1 43 ? -12.226 -43.727 -0.459 1.00 96.23 51 GLY A O 1
ATOM 337 N N . GLY A 1 44 ? -12.467 -45.601 -1.700 1.00 57.30 52 GLY A N 1
ATOM 338 C CA . GLY A 1 44 ? -11.250 -45.327 -2.449 1.00 55.43 52 GLY A CA 1
ATOM 339 C C . GLY A 1 44 ? -11.023 -46.413 -3.476 1.00 56.55 52 GLY A C 1
ATOM 340 O O . GLY A 1 44 ? -11.923 -47.211 -3.717 1.00 65.59 52 GLY A O 1
ATOM 341 N N . LYS A 1 45 ? -9.807 -46.471 -4.029 1.00 67.18 53 LYS A N 1
ATOM 342 C CA . LYS A 1 45 ? -9.468 -47.517 -4.988 1.00 80.28 53 LYS A CA 1
ATOM 343 C C . LYS A 1 45 ? -9.282 -48.855 -4.266 1.00 71.26 53 LYS A C 1
ATOM 344 O O . LYS A 1 45 ? -9.616 -49.890 -4.838 1.00 57.44 53 LYS A O 1
ATOM 350 N N . ARG A 1 46 ? -8.773 -48.812 -3.015 1.00 62.45 54 ARG A N 1
ATOM 351 C CA . ARG A 1 46 ? -8.500 -49.982 -2.177 1.00 61.02 54 ARG A CA 1
ATOM 352 C C . ARG A 1 46 ? -7.443 -50.874 -2.828 1.00 51.30 54 ARG A C 1
ATOM 353 O O . ARG A 1 46 ? -7.540 -52.096 -2.803 1.00 42.68 54 ARG A O 1
ATOM 361 N N . LEU A 1 47 ? -6.413 -50.245 -3.381 1.00 49.43 55 LEU A N 1
ATOM 362 C CA . LEU A 1 47 ? -5.425 -50.991 -4.134 1.00 58.84 55 LEU A CA 1
ATOM 363 C C . LEU A 1 47 ? -4.610 -51.924 -3.235 1.00 58.52 55 LEU A C 1
ATOM 364 O O . LEU A 1 47 ? -4.287 -53.046 -3.631 1.00 50.80 55 LEU A O 1
ATOM 369 N N . ARG A 1 48 ? -4.327 -51.491 -2.001 1.00 59.76 56 ARG A N 1
ATOM 370 C CA . ARG A 1 48 ? -3.465 -52.280 -1.120 1.00 44.86 56 ARG A CA 1
ATOM 371 C C . ARG A 1 48 ? -4.151 -53.574 -0.693 1.00 44.68 56 ARG A C 1
ATOM 372 O O . ARG A 1 48 ? -3.560 -54.641 -0.854 1.00 45.10 56 ARG A O 1
ATOM 380 N N . PRO A 1 49 ? -5.406 -53.555 -0.176 1.00 36.39 57 PRO A N 1
ATOM 381 C CA . PRO A 1 49 ? -6.128 -54.794 0.082 1.00 35.25 57 PRO A CA 1
ATOM 382 C C . PRO A 1 49 ? -6.249 -55.656 -1.172 1.00 47.14 57 PRO A C 1
ATOM 383 O O . PRO A 1 49 ? -6.178 -56.893 -1.114 1.00 52.22 57 PRO A O 1
ATOM 387 N N . ILE A 1 50 ? -6.411 -55.000 -2.327 1.00 44.62 58 ILE A N 1
ATOM 388 C CA . ILE A 1 50 ? -6.642 -55.765 -3.542 1.00 46.32 58 ILE A CA 1
ATOM 389 C C . ILE A 1 50 ? -5.364 -56.443 -4.026 1.00 44.72 58 ILE A C 1
ATOM 390 O O . ILE A 1 50 ? -5.417 -57.608 -4.421 1.00 46.25 58 ILE A O 1
ATOM 395 N N . LEU A 1 51 ? -4.214 -55.748 -3.947 1.00 41.70 59 LEU A N 1
ATOM 396 C CA . LEU A 1 51 ? -2.937 -56.365 -4.280 1.00 35.61 59 LEU A CA 1
ATOM 397 C C . LEU A 1 51 ? -2.754 -57.626 -3.445 1.00 42.32 59 LEU A C 1
ATOM 398 O O . LEU A 1 51 ? -2.284 -58.642 -3.967 1.00 41.30 59 LEU A O 1
ATOM 403 N N . CYS A 1 52 ? -3.123 -57.548 -2.148 1.00 41.15 60 CYS A N 1
ATOM 404 C CA . CYS A 1 52 ? -2.946 -58.666 -1.237 1.00 43.18 60 CYS A CA 1
ATOM 405 C C . CYS A 1 52 ? -3.785 -59.871 -1.709 1.00 51.60 60 CYS A C 1
ATOM 406 O O . CYS A 1 52 ? -3.244 -60.965 -1.904 1.00 51.15 60 CYS A O 1
ATOM 409 N N . LEU A 1 53 ? -5.101 -59.665 -1.906 1.00 38.70 61 LEU A N 1
ATOM 410 C CA . LEU A 1 53 ? -5.959 -60.727 -2.404 1.00 39.84 61 LEU A CA 1
ATOM 411 C C . LEU A 1 53 ? -5.443 -61.232 -3.752 1.00 48.93 61 LEU A C 1
ATOM 412 O O . LEU A 1 53 ? -5.376 -62.432 -3.994 1.00 44.98 61 LEU A O 1
ATOM 417 N N . ALA A 1 54 ? -5.066 -60.308 -4.653 1.00 50.65 62 ALA A N 1
ATOM 418 C CA . ALA A 1 54 ? -4.586 -60.717 -5.957 1.00 44.12 62 ALA A CA 1
ATOM 419 C C . ALA A 1 54 ? -3.438 -61.707 -5.773 1.00 49.19 62 ALA A C 1
ATOM 420 O O . ALA A 1 54 ? -3.494 -62.817 -6.282 1.00 45.43 62 ALA A O 1
ATOM 422 N N . ALA A 1 55 ? -2.421 -61.309 -4.997 1.00 58.17 63 ALA A N 1
ATOM 423 C CA . ALA A 1 55 ? -1.194 -62.083 -4.858 1.00 46.67 63 ALA A CA 1
ATOM 424 C C . ALA A 1 55 ? -1.507 -63.430 -4.214 1.00 45.60 63 ALA A C 1
ATOM 425 O O . ALA A 1 55 ? -1.029 -64.478 -4.670 1.00 41.73 63 ALA A O 1
ATOM 427 N N . CYS A 1 56 ? -2.343 -63.393 -3.165 1.00 41.84 64 CYS A N 1
ATOM 428 C CA . CYS A 1 56 ? -2.724 -64.631 -2.523 1.00 42.58 64 CYS A CA 1
ATOM 429 C C . CYS A 1 56 ? -3.424 -65.557 -3.526 1.00 50.77 64 CYS A C 1
ATOM 430 O O . CYS A 1 56 ? -3.075 -66.729 -3.617 1.00 54.70 64 CYS A O 1
ATOM 433 N N . GLU A 1 57 ? -4.399 -65.014 -4.282 1.00 50.85 65 GLU A N 1
ATOM 434 C CA . GLU A 1 57 ? -5.249 -65.795 -5.177 1.00 49.65 65 GLU A CA 1
ATOM 435 C C . GLU A 1 57 ? -4.451 -66.385 -6.328 1.00 49.63 65 GLU A C 1
ATOM 436 O O . GLU A 1 57 ? -4.673 -67.531 -6.707 1.00 42.84 65 GLU A O 1
ATOM 442 N N . MET A 1 58 ? -3.475 -65.620 -6.829 1.00 56.18 66 MET A N 1
ATOM 443 C CA . MET A 1 58 ? -2.646 -66.076 -7.931 1.00 57.23 66 MET A CA 1
ATOM 444 C C . MET A 1 58 ? -1.854 -67.313 -7.513 1.00 73.00 66 MET A C 1
ATOM 445 O O . MET A 1 58 ? -1.559 -68.158 -8.354 1.00 76.79 66 MET A O 1
ATOM 450 N N . LEU A 1 59 ? -1.508 -67.418 -6.221 1.00 81.07 67 LEU A N 1
ATOM 451 C CA . LEU A 1 59 ? -0.668 -68.508 -5.733 1.00 67.26 67 LEU A CA 1
ATOM 452 C C . LEU A 1 59 ? -1.527 -69.666 -5.224 1.00 64.01 67 LEU A C 1
ATOM 453 O O . LEU A 1 59 ? -1.017 -70.640 -4.683 1.00 65.92 67 LEU A O 1
ATOM 458 N N . GLY A 1 60 ? -2.843 -69.567 -5.383 1.00 65.48 68 GLY A N 1
ATOM 459 C CA . GLY A 1 60 ? -3.690 -70.703 -5.043 1.00 64.03 68 GLY A CA 1
ATOM 460 C C . GLY A 1 60 ? -4.432 -70.530 -3.728 1.00 65.06 68 GLY A C 1
ATOM 461 O O . GLY A 1 60 ? -5.173 -71.417 -3.322 1.00 75.46 68 GLY A O 1
ATOM 462 N N . GLY A 1 61 ? -4.252 -69.374 -3.077 1.00 69.10 69 GLY A N 1
ATOM 463 C CA . GLY A 1 61 ? -4.947 -69.095 -1.834 1.00 49.94 69 GLY A CA 1
ATOM 464 C C . GLY A 1 61 ? -6.333 -68.530 -2.087 1.00 50.29 69 GLY A C 1
ATOM 465 O O . GLY A 1 61 ? -6.682 -68.253 -3.222 1.00 69.10 69 GLY A O 1
ATOM 466 N N . THR A 1 62 ? -7.114 -68.364 -1.018 1.00 49.93 70 THR A N 1
ATOM 467 C CA . THR A 1 62 ? -8.494 -67.927 -1.128 1.00 45.79 70 THR A CA 1
ATOM 468 C C . THR A 1 62 ? -8.642 -66.552 -0.481 1.00 49.83 70 THR A C 1
ATOM 469 O O . THR A 1 62 ? -7.801 -66.111 0.309 1.00 53.33 70 THR A O 1
ATOM 473 N N . ALA A 1 63 ? -9.745 -65.889 -0.820 1.00 50.10 71 ALA A N 1
ATOM 474 C CA . ALA A 1 63 ? -10.128 -64.614 -0.244 1.00 49.37 71 ALA A CA 1
ATOM 475 C C . ALA A 1 63 ? -10.186 -64.727 1.270 1.00 54.53 71 ALA A C 1
ATOM 476 O O . ALA A 1 63 ? -9.841 -63.782 1.983 1.00 66.83 71 ALA A O 1
ATOM 478 N N . ALA A 1 64 ? -10.621 -65.896 1.758 1.00 60.32 72 ALA A N 1
ATOM 479 C CA . ALA A 1 64 ? -10.860 -66.077 3.178 1.00 56.35 72 ALA A CA 1
ATOM 480 C C . ALA A 1 64 ? -9.534 -66.143 3.940 1.00 59.67 72 ALA A C 1
ATOM 481 O O . ALA A 1 64 ? -9.466 -65.736 5.097 1.00 64.00 72 ALA A O 1
ATOM 483 N N . MET A 1 65 ? -8.479 -66.618 3.275 1.00 51.04 73 MET A N 1
ATOM 484 C CA . MET A 1 65 ? -7.166 -66.632 3.883 1.00 43.52 73 MET A CA 1
ATOM 485 C C . MET A 1 65 ? -6.577 -65.223 4.010 1.00 44.57 73 MET A C 1
ATOM 486 O O . MET A 1 65 ? -5.816 -64.954 4.940 1.00 50.11 73 MET A O 1
ATOM 491 N N . ALA A 1 66 ? -6.898 -64.330 3.071 1.00 46.47 74 ALA A N 1
ATOM 492 C CA . ALA A 1 66 ? -6.164 -63.079 2.933 1.00 41.49 74 ALA A CA 1
ATOM 493 C C . ALA A 1 66 ? -6.996 -61.898 3.390 1.00 42.10 74 ALA A C 1
ATOM 494 O O . ALA A 1 66 ? -6.478 -60.797 3.512 1.00 55.50 74 ALA A O 1
ATOM 496 N N . MET A 1 67 ? -8.278 -62.116 3.672 1.00 43.18 75 MET A N 1
ATOM 497 C CA . MET A 1 67 ? -9.166 -60.985 3.840 1.00 45.12 75 MET A CA 1
ATOM 498 C C . MET A 1 67 ? -8.767 -60.131 5.044 1.00 48.76 75 MET A C 1
ATOM 499 O O . MET A 1 67 ? -8.715 -58.890 4.939 1.00 58.10 75 MET A O 1
ATOM 504 N N . ASN A 1 68 ? -8.494 -60.786 6.190 1.00 44.87 76 ASN A N 1
ATOM 505 C CA . ASN A 1 68 ? -8.098 -60.060 7.389 1.00 41.31 76 ASN A CA 1
ATOM 506 C C . ASN A 1 68 ? -6.842 -59.239 7.123 1.00 39.26 76 ASN A C 1
ATOM 507 O O . ASN A 1 68 ? -6.794 -58.055 7.442 1.00 38.23 76 ASN A O 1
ATOM 512 N N . THR A 1 69 ? -5.813 -59.878 6.558 1.00 37.39 77 THR A N 1
ATOM 513 C CA . THR A 1 69 ? -4.596 -59.159 6.226 1.00 37.16 77 THR A CA 1
ATOM 514 C C . THR A 1 69 ? -4.909 -57.998 5.295 1.00 38.22 77 THR A C 1
ATOM 515 O O . THR A 1 69 ? -4.390 -56.906 5.475 1.00 45.03 77 THR A O 1
ATOM 519 N N . ALA A 1 70 ? -5.783 -58.229 4.314 1.00 45.65 78 ALA A N 1
ATOM 520 C CA . ALA A 1 70 ? -6.155 -57.196 3.365 1.00 41.28 78 ALA A CA 1
ATOM 521 C C . ALA A 1 70 ? -6.759 -55.998 4.112 1.00 42.47 78 ALA A C 1
ATOM 522 O O . ALA A 1 70 ? -6.377 -54.849 3.866 1.00 43.19 78 ALA A O 1
ATOM 524 N N . CYS A 1 71 ? -7.654 -56.261 5.063 1.00 34.25 79 CYS A N 1
ATOM 525 C CA . CYS A 1 71 ? -8.232 -55.182 5.850 1.00 39.52 79 CYS A CA 1
ATOM 526 C C . CYS A 1 71 ? -7.171 -54.501 6.711 1.00 42.96 79 CYS A C 1
ATOM 527 O O . CYS A 1 71 ? -7.157 -53.270 6.858 1.00 46.41 79 CYS A O 1
ATOM 530 N N . ALA A 1 72 ? -6.262 -55.321 7.268 1.00 41.36 80 ALA A N 1
ATOM 531 C CA . ALA A 1 72 ? -5.191 -54.810 8.104 1.00 38.18 80 ALA A CA 1
ATOM 532 C C . ALA A 1 72 ? -4.349 -53.809 7.302 1.00 40.90 80 ALA A C 1
ATOM 533 O O . ALA A 1 72 ? -4.026 -52.719 7.813 1.00 36.83 80 ALA A O 1
ATOM 535 N N . LEU A 1 73 ? -4.001 -54.173 6.048 1.00 30.65 81 LEU A N 1
ATOM 536 C CA . LEU A 1 73 ? -3.183 -53.315 5.214 1.00 37.01 81 LEU A CA 1
ATOM 537 C C . LEU A 1 73 ? -3.893 -51.977 5.002 1.00 42.32 81 LEU A C 1
ATOM 538 O O . LEU A 1 73 ? -3.269 -50.922 5.120 1.00 47.85 81 LEU A O 1
ATOM 543 N N . GLU A 1 74 ? -5.203 -52.022 4.783 1.00 34.65 82 GLU A N 1
ATOM 544 C CA . GLU A 1 74 ? -5.961 -50.808 4.558 1.00 41.32 82 GLU A CA 1
ATOM 545 C C . GLU A 1 74 ? -6.032 -49.994 5.844 1.00 41.38 82 GLU A C 1
ATOM 546 O O . GLU A 1 74 ? -6.060 -48.759 5.805 1.00 41.78 82 GLU A O 1
ATOM 552 N N . MET A 1 75 ? -6.093 -50.683 6.984 1.00 36.60 83 MET A N 1
ATOM 553 C CA . MET A 1 75 ? -6.158 -49.978 8.251 1.00 42.33 83 MET A CA 1
ATOM 554 C C . MET A 1 75 ? -4.866 -49.195 8.459 1.00 45.98 83 MET A C 1
ATOM 555 O O . MET A 1 75 ? -4.900 -48.030 8.857 1.00 42.07 83 MET A O 1
ATOM 560 N N . ILE A 1 76 ? -3.732 -49.850 8.161 1.00 51.51 84 ILE A N 1
ATOM 561 C CA . ILE A 1 76 ? -2.426 -49.227 8.341 1.00 48.07 84 ILE A CA 1
ATOM 562 C C . ILE A 1 76 ? -2.304 -48.042 7.403 1.00 40.25 84 ILE A C 1
ATOM 563 O O . ILE A 1 76 ? -1.923 -46.969 7.846 1.00 45.52 84 ILE A O 1
ATOM 568 N N . HIS A 1 77 ? -2.660 -48.248 6.134 1.00 38.81 85 HIS A N 1
ATOM 569 C CA . HIS A 1 77 ? -2.686 -47.176 5.151 1.00 43.91 85 HIS A CA 1
ATOM 570 C C . HIS A 1 77 ? -3.530 -46.012 5.641 1.00 42.72 85 HIS A C 1
ATOM 571 O O . HIS A 1 77 ? -3.062 -44.874 5.601 1.00 48.26 85 HIS A O 1
ATOM 578 N N . THR A 1 78 ? -4.738 -46.308 6.140 1.00 37.98 86 THR A N 1
ATOM 579 C CA . THR A 1 78 ? -5.596 -45.261 6.674 1.00 36.49 86 THR A CA 1
ATOM 580 C C . THR A 1 78 ? -4.899 -44.488 7.789 1.00 39.00 86 THR A C 1
ATOM 581 O O . THR A 1 78 ? -4.902 -43.259 7.766 1.00 36.08 86 THR A O 1
ATOM 585 N N . MET A 1 79 ? -4.313 -45.194 8.760 1.00 42.39 87 MET A N 1
ATOM 586 C CA . MET A 1 79 ? -3.779 -44.496 9.923 1.00 40.73 87 MET A CA 1
ATOM 587 C C . MET A 1 79 ? -2.550 -43.670 9.534 1.00 38.14 87 MET A C 1
ATOM 588 O O . MET A 1 79 ? -2.311 -42.604 10.099 1.00 44.17 87 MET A O 1
ATOM 593 N N . SER A 1 80 ? -1.803 -44.120 8.533 1.00 33.01 88 SER A N 1
ATOM 594 C CA . SER A 1 80 ? -0.675 -43.302 8.103 1.00 36.78 88 SER A CA 1
ATOM 595 C C . SER A 1 80 ? -1.179 -41.997 7.503 1.00 35.20 88 SER A C 1
ATOM 596 O O . SER A 1 80 ? -0.611 -40.957 7.774 1.00 37.68 88 SER A O 1
ATOM 599 N N . LEU A 1 81 ? -2.274 -42.041 6.736 1.00 38.86 89 LEU A N 1
ATOM 600 C CA . LEU A 1 81 ? -2.885 -40.814 6.240 1.00 39.70 89 LEU A CA 1
ATOM 601 C C . LEU A 1 81 ? -3.445 -39.984 7.401 1.00 43.72 89 LEU A C 1
ATOM 602 O O . LEU A 1 81 ? -3.238 -38.782 7.397 1.00 37.62 89 LEU A O 1
ATOM 607 N N . ILE A 1 82 ? -4.131 -40.578 8.396 1.00 36.59 90 ILE A N 1
ATOM 608 C CA . ILE A 1 82 ? -4.699 -39.784 9.483 1.00 40.11 90 ILE A CA 1
ATOM 609 C C . ILE A 1 82 ? -3.597 -38.985 10.158 1.00 43.64 90 ILE A C 1
ATOM 610 O O . ILE A 1 82 ? -3.760 -37.802 10.406 1.00 52.32 90 ILE A O 1
ATOM 615 N N . HIS A 1 83 ? -2.484 -39.656 10.455 1.00 50.46 91 HIS A N 1
ATOM 616 C CA . HIS A 1 83 ? -1.380 -39.031 11.157 1.00 55.05 91 HIS A CA 1
ATOM 617 C C . HIS A 1 83 ? -0.667 -38.044 10.238 1.00 49.43 91 HIS A C 1
ATOM 618 O O . HIS A 1 83 ? -0.221 -36.992 10.690 1.00 43.22 91 HIS A O 1
ATOM 625 N N . ASP A 1 84 ? -0.541 -38.391 8.953 1.00 47.05 92 ASP A N 1
ATOM 626 C CA . ASP A 1 84 ? 0.184 -37.551 8.013 1.00 53.85 92 ASP A CA 1
ATOM 627 C C . ASP A 1 84 ? -0.558 -36.248 7.796 1.00 47.84 92 ASP A C 1
ATOM 628 O O . ASP A 1 84 ? 0.068 -35.225 7.607 1.00 53.46 92 ASP A O 1
ATOM 633 N N . ASP A 1 85 ? -1.879 -36.275 7.894 1.00 48.13 93 ASP A N 1
ATOM 634 C CA . ASP A 1 85 ? -2.688 -35.104 7.622 1.00 50.11 93 ASP A CA 1
ATOM 635 C C . ASP A 1 85 ? -2.598 -34.103 8.764 1.00 49.51 93 ASP A C 1
ATOM 636 O O . ASP A 1 85 ? -3.006 -32.958 8.582 1.00 52.75 93 ASP A O 1
ATOM 641 N N . LEU A 1 86 ? -2.107 -34.523 9.934 1.00 44.40 94 LEU A N 1
ATOM 642 C CA . LEU A 1 86 ? -2.152 -33.659 11.111 1.00 49.93 94 LEU A CA 1
ATOM 643 C C . LEU A 1 86 ? -1.383 -32.350 10.855 1.00 53.80 94 LEU A C 1
ATOM 644 O O . LEU A 1 86 ? -0.397 -32.298 10.105 1.00 50.95 94 LEU A O 1
ATOM 649 N N . PRO A 1 87 ? -1.826 -31.236 11.475 1.00 51.01 95 PRO A N 1
ATOM 650 C CA . PRO A 1 87 ? -1.115 -29.959 11.393 1.00 53.29 95 PRO A CA 1
ATOM 651 C C . PRO A 1 87 ? 0.398 -30.058 11.570 1.00 57.43 95 PRO A C 1
ATOM 652 O O . PRO A 1 87 ? 1.137 -29.431 10.807 1.00 74.15 95 PRO A O 1
ATOM 656 N N . ALA A 1 88 ? 0.851 -30.857 12.547 1.00 54.09 96 ALA A N 1
ATOM 657 C CA . ALA A 1 88 ? 2.282 -30.951 12.820 1.00 54.14 96 ALA A CA 1
ATOM 658 C C . ALA A 1 88 ? 3.031 -31.599 11.658 1.00 58.47 96 ALA A C 1
ATOM 659 O O . ALA A 1 88 ? 4.259 -31.602 11.654 1.00 69.91 96 ALA A O 1
ATOM 661 N N . MET A 1 89 ? 2.296 -32.151 10.683 1.00 52.64 97 MET A N 1
ATOM 662 C CA . MET A 1 89 ? 2.918 -32.827 9.563 1.00 52.73 97 MET A CA 1
ATOM 663 C C . MET A 1 89 ? 2.529 -32.167 8.234 1.00 56.12 97 MET A C 1
ATOM 664 O O . MET A 1 89 ? 2.948 -31.050 7.980 1.00 53.03 97 MET A O 1
ATOM 669 N N . ASP A 1 90 ? 1.731 -32.834 7.391 1.00 58.05 98 ASP A N 1
ATOM 670 C CA . ASP A 1 90 ? 1.362 -32.301 6.084 1.00 58.00 98 ASP A CA 1
ATOM 671 C C . ASP A 1 90 ? 0.291 -31.221 6.195 1.00 65.88 98 ASP A C 1
ATOM 672 O O . ASP A 1 90 ? 0.121 -30.437 5.263 1.00 82.73 98 ASP A O 1
ATOM 677 N N . ASN A 1 91 ? -0.427 -31.182 7.330 1.00 67.32 99 ASN A N 1
ATOM 678 C CA . ASN A 1 91 ? -1.446 -30.183 7.606 1.00 57.88 99 ASN A CA 1
ATOM 679 C C . ASN A 1 91 ? -2.511 -30.133 6.503 1.00 73.55 99 ASN A C 1
ATOM 680 O O . ASN A 1 91 ? -2.798 -29.060 5.974 1.00 81.50 99 ASN A O 1
ATOM 685 N N . ASP A 1 92 ? -3.111 -31.295 6.192 1.00 65.63 100 ASP A N 1
ATOM 686 C CA . ASP A 1 92 ? -4.097 -31.424 5.143 1.00 51.10 100 ASP A CA 1
ATOM 687 C C . ASP A 1 92 ? -5.493 -31.196 5.689 1.00 56.57 100 ASP A C 1
ATOM 688 O O . ASP A 1 92 ? -5.844 -31.686 6.761 1.00 55.46 100 ASP A O 1
ATOM 693 N N . ASP A 1 93 ? -6.283 -30.461 4.887 1.00 64.68 101 ASP A N 1
ATOM 694 C CA . ASP A 1 93 ? -7.579 -29.966 5.319 1.00 57.42 101 ASP A CA 1
ATOM 695 C C . ASP A 1 93 ? -8.665 -30.841 4.729 1.00 51.80 101 ASP A C 1
ATOM 696 O O . ASP A 1 93 ? -9.767 -30.865 5.272 1.00 65.77 101 ASP A O 1
ATOM 701 N N . LEU A 1 94 ? -8.348 -31.549 3.638 1.00 44.96 102 LEU A N 1
ATOM 702 C CA . LEU A 1 94 ? -9.300 -32.529 3.141 1.00 51.56 102 LEU A CA 1
ATOM 703 C C . LEU A 1 94 ? -8.604 -33.573 2.271 1.00 62.13 102 LEU A C 1
ATOM 704 O O . LEU A 1 94 ? -7.425 -33.412 1.930 1.00 61.42 102 LEU A O 1
ATOM 709 N N . ARG A 1 95 ? -9.343 -34.657 1.975 1.00 57.60 103 ARG A N 1
ATOM 710 C CA . ARG A 1 95 ? -8.839 -35.842 1.310 1.00 58.35 103 ARG A CA 1
ATOM 711 C C . ARG A 1 95 ? -9.998 -36.529 0.596 1.00 60.89 103 ARG A C 1
ATOM 712 O O . ARG A 1 95 ? -11.031 -36.776 1.218 1.00 54.49 103 ARG A O 1
ATOM 720 N N . ARG A 1 96 ? -9.812 -36.820 -0.701 1.00 65.54 104 ARG A N 1
ATOM 721 C CA . ARG A 1 96 ? -10.840 -37.360 -1.585 1.00 81.45 104 ARG A CA 1
ATOM 722 C C . ARG A 1 96 ? -12.098 -36.483 -1.530 1.00 84.18 104 ARG A C 1
ATOM 723 O O . ARG A 1 96 ? -13.222 -36.987 -1.538 1.00 85.22 104 ARG A O 1
ATOM 731 N N . GLY A 1 97 ? -11.897 -35.165 -1.442 1.00 71.64 105 GLY A N 1
ATOM 732 C CA . GLY A 1 97 ? -13.014 -34.237 -1.461 1.00 81.50 105 GLY A CA 1
ATOM 733 C C . GLY A 1 97 ? -13.684 -34.050 -0.099 1.00 81.87 105 GLY A C 1
ATOM 734 O O . GLY A 1 97 ? -14.385 -33.066 0.108 1.00 100.37 105 GLY A O 1
ATOM 735 N N . LYS A 1 98 ? -13.459 -34.981 0.828 1.00 80.39 106 LYS A N 1
ATOM 736 C CA . LYS A 1 98 ? -14.070 -34.913 2.149 1.00 73.98 106 LYS A CA 1
ATOM 737 C C . LYS A 1 98 ? -13.066 -34.349 3.159 1.00 60.03 106 LYS A C 1
ATOM 738 O O . LYS A 1 98 ? -11.865 -34.544 2.993 1.00 64.79 106 LYS A O 1
ATOM 744 N N . PRO A 1 99 ? -13.491 -33.651 4.240 1.00 51.24 107 PRO A N 1
ATOM 745 C CA . PRO A 1 99 ? -12.558 -33.126 5.248 1.00 49.86 107 PRO A CA 1
ATOM 746 C C . PRO A 1 99 ? -11.793 -34.240 5.961 1.00 55.17 107 PRO A C 1
ATOM 747 O O . PRO A 1 99 ? -12.294 -35.350 6.113 1.00 56.61 107 PRO A O 1
ATOM 751 N N . THR A 1 100 ? -10.574 -33.931 6.409 1.00 61.94 108 THR A N 1
ATOM 752 C CA . THR A 1 100 ? -9.718 -34.924 7.044 1.00 50.36 108 THR A CA 1
ATOM 753 C C . THR A 1 100 ? -10.154 -35.163 8.491 1.00 59.75 108 THR A C 1
ATOM 754 O O . THR A 1 100 ? -10.786 -34.321 9.131 1.00 66.99 108 THR A O 1
ATOM 758 N N . ASN A 1 101 ? -9.767 -36.329 9.003 1.00 55.23 109 ASN A N 1
ATOM 759 C CA . ASN A 1 101 ? -10.189 -36.834 10.297 1.00 46.89 109 ASN A CA 1
ATOM 760 C C . ASN A 1 101 ? -10.093 -35.759 11.379 1.00 50.14 109 ASN A C 1
ATOM 761 O O . ASN A 1 101 ? -11.041 -35.552 12.124 1.00 59.56 109 ASN A O 1
ATOM 766 N N . HIS A 1 102 ? -8.950 -35.078 11.490 1.00 53.13 110 HIS A N 1
ATOM 767 C CA . HIS A 1 102 ? -8.767 -34.185 12.629 1.00 54.36 110 HIS A CA 1
ATOM 768 C C . HIS A 1 102 ? -9.678 -32.959 12.531 1.00 59.92 110 HIS A C 1
ATOM 769 O O . HIS A 1 102 ? -10.006 -32.362 13.557 1.00 48.01 110 HIS A O 1
ATOM 776 N N . LYS A 1 103 ? -10.059 -32.585 11.289 1.00 66.03 111 LYS A N 1
ATOM 777 C CA . LYS A 1 103 ? -10.920 -31.437 11.072 1.00 63.17 111 LYS A CA 1
ATOM 778 C C . LYS A 1 103 ? -12.339 -31.761 11.543 1.00 57.04 111 LYS A C 1
ATOM 779 O O . LYS A 1 103 ? -13.078 -30.862 11.910 1.00 51.75 111 LYS A O 1
ATOM 785 N N . VAL A 1 104 ? -12.712 -33.038 11.548 1.00 53.30 112 VAL A N 1
ATOM 786 C CA . VAL A 1 104 ? -14.016 -33.437 12.056 1.00 45.64 112 VAL A CA 1
ATOM 787 C C . VAL A 1 104 ? -13.976 -33.715 13.559 1.00 54.69 112 VAL A C 1
ATOM 788 O O . VAL A 1 104 ? -14.948 -33.391 14.228 1.00 70.58 112 VAL A O 1
ATOM 792 N N . TYR A 1 105 ? -12.895 -34.327 14.100 1.00 61.34 113 TYR A N 1
ATOM 793 C CA . TYR A 1 105 ? -12.980 -34.873 15.456 1.00 46.94 113 TYR A CA 1
ATOM 794 C C . TYR A 1 105 ? -11.990 -34.218 16.415 1.00 50.14 113 TYR A C 1
ATOM 795 O O . TYR A 1 105 ? -12.092 -34.431 17.623 1.00 57.31 113 TYR A O 1
ATOM 804 N N . GLY A 1 106 ? -11.043 -33.439 15.877 1.00 50.14 114 GLY A N 1
ATOM 805 C CA . GLY A 1 106 ? -9.971 -32.868 16.674 1.00 48.43 114 GLY A CA 1
ATOM 806 C C . GLY A 1 106 ? -8.667 -33.646 16.499 1.00 53.27 114 GLY A C 1
ATOM 807 O O . GLY A 1 106 ? -8.678 -34.842 16.221 1.00 53.86 114 GLY A O 1
ATOM 808 N N . GLU A 1 107 ? -7.542 -32.954 16.673 1.00 54.40 115 GLU A N 1
ATOM 809 C CA . GLU A 1 107 ? -6.231 -33.556 16.545 1.00 62.26 115 GLU A CA 1
ATOM 810 C C . GLU A 1 107 ? -6.119 -34.746 17.499 1.00 56.13 115 GLU A C 1
ATOM 811 O O . GLU A 1 107 ? -5.637 -35.811 17.108 1.00 54.55 115 GLU A O 1
ATOM 817 N N . ASP A 1 108 ? -6.578 -34.558 18.736 1.00 54.97 116 ASP A N 1
ATOM 818 C CA . ASP A 1 108 ? -6.423 -35.565 19.784 1.00 53.58 116 ASP A CA 1
ATOM 819 C C . ASP A 1 108 ? -7.101 -36.866 19.369 1.00 53.75 116 ASP A C 1
ATOM 820 O O . ASP A 1 108 ? -6.470 -37.921 19.404 1.00 66.25 116 ASP A O 1
ATOM 825 N N . ILE A 1 109 ? -8.371 -36.776 18.957 1.00 47.81 117 ILE A N 1
ATOM 826 C CA . ILE A 1 109 ? -9.128 -37.951 18.572 1.00 43.57 117 ILE A CA 1
ATOM 827 C C . ILE A 1 109 ? -8.471 -38.606 17.363 1.00 44.22 117 ILE A C 1
ATOM 828 O O . ILE A 1 109 ? -8.371 -39.842 17.301 1.00 45.72 117 ILE A O 1
ATOM 833 N N . ALA A 1 110 ? -7.998 -37.760 16.432 1.00 47.93 118 ALA A N 1
ATOM 834 C CA . ALA A 1 110 ? -7.373 -38.261 15.217 1.00 49.32 118 ALA A CA 1
ATOM 835 C C . ALA A 1 110 ? -6.148 -39.107 15.578 1.00 47.63 118 ALA A C 1
ATOM 836 O O . ALA A 1 110 ? -5.982 -40.194 15.043 1.00 49.55 118 ALA A O 1
ATOM 838 N N . ILE A 1 111 ? -5.312 -38.600 16.487 1.00 40.20 119 ILE A N 1
ATOM 839 C CA . ILE A 1 111 ? -4.113 -39.306 16.901 1.00 50.78 119 ILE A CA 1
ATOM 840 C C . ILE A 1 111 ? -4.522 -40.672 17.439 1.00 49.08 119 ILE A C 1
ATOM 841 O O . ILE A 1 111 ? -3.977 -41.691 16.996 1.00 50.85 119 ILE A O 1
ATOM 846 N N . LEU A 1 112 ? -5.516 -40.676 18.342 1.00 39.41 120 LEU A N 1
ATOM 847 C CA . LEU A 1 112 ? -5.952 -41.917 18.967 1.00 39.54 120 LEU A CA 1
ATOM 848 C C . LEU A 1 112 ? -6.596 -42.846 17.931 1.00 41.31 120 LEU A C 1
ATOM 849 O O . LEU A 1 112 ? -6.444 -44.071 17.983 1.00 48.53 120 LEU A O 1
ATOM 854 N N . ALA A 1 113 ? -7.297 -42.274 16.948 1.00 39.47 121 ALA A N 1
ATOM 855 C CA . ALA A 1 113 ? -7.956 -43.111 15.963 1.00 40.03 121 ALA A CA 1
ATOM 856 C C . ALA A 1 113 ? -6.909 -43.871 15.137 1.00 39.73 121 ALA A C 1
ATOM 857 O O . ALA A 1 113 ? -7.074 -45.050 14.808 1.00 40.76 121 ALA A O 1
ATOM 859 N N . GLY A 1 114 ? -5.826 -43.171 14.815 1.00 36.46 122 GLY A N 1
ATOM 860 C CA . GLY A 1 114 ? -4.721 -43.757 14.080 1.00 35.75 122 GLY A CA 1
ATOM 861 C C . GLY A 1 114 ? -4.077 -44.885 14.881 1.00 41.85 122 GLY A C 1
ATOM 862 O O . GLY A 1 114 ? -3.851 -45.974 14.338 1.00 40.82 122 GLY A O 1
ATOM 863 N N . ASP A 1 115 ? -3.855 -44.626 16.180 1.00 37.33 123 ASP A N 1
ATOM 864 C CA . ASP A 1 115 ? -3.269 -45.598 17.079 1.00 36.62 123 ASP A CA 1
ATOM 865 C C . ASP A 1 115 ? -4.129 -46.857 17.130 1.00 41.29 123 ASP A C 1
ATOM 866 O O . ASP A 1 115 ? -3.614 -47.975 16.986 1.00 43.63 123 ASP A O 1
ATOM 871 N N . ALA A 1 116 ? -5.445 -46.654 17.306 1.00 44.13 124 ALA A N 1
ATOM 872 C CA . ALA A 1 116 ? -6.391 -47.757 17.379 1.00 43.87 124 ALA A CA 1
ATOM 873 C C . ALA A 1 116 ? -6.327 -48.612 16.105 1.00 43.33 124 ALA A C 1
ATOM 874 O O . ALA A 1 116 ? -6.304 -49.844 16.186 1.00 46.94 124 ALA A O 1
ATOM 876 N N . LEU A 1 117 ? -6.282 -47.956 14.936 1.00 36.86 125 LEU A N 1
ATOM 877 C CA . LEU A 1 117 ? -6.238 -48.680 13.673 1.00 38.14 125 LEU A CA 1
ATOM 878 C C . LEU A 1 117 ? -4.932 -49.455 13.517 1.00 37.87 125 LEU A C 1
ATOM 879 O O . LEU A 1 117 ? -4.940 -50.607 13.090 1.00 35.88 125 LEU A O 1
ATOM 884 N N . LEU A 1 118 ? -3.811 -48.829 13.893 1.00 39.26 126 LEU A N 1
ATOM 885 C CA . LEU A 1 118 ? -2.519 -49.492 13.766 1.00 32.43 126 LEU A CA 1
ATOM 886 C C . LEU A 1 118 ? -2.502 -50.745 14.632 1.00 34.89 126 LEU A C 1
ATOM 887 O O . LEU A 1 118 ? -2.053 -51.785 14.164 1.00 42.24 126 LEU A O 1
ATOM 892 N N . SER A 1 119 ? -3.024 -50.680 15.869 1.00 31.71 127 SER A N 1
ATOM 893 C CA . SER A 1 119 ? -2.966 -51.875 16.699 1.00 41.21 127 SER A CA 1
ATOM 894 C C . SER A 1 119 ? -3.975 -52.899 16.208 1.00 39.82 127 SER A C 1
ATOM 895 O O . SER A 1 119 ? -3.714 -54.107 16.217 1.00 43.04 127 SER A O 1
ATOM 898 N N . TYR A 1 120 ? -5.104 -52.397 15.721 1.00 34.55 128 TYR A N 1
ATOM 899 C CA . TYR A 1 120 ? -6.141 -53.310 15.306 1.00 36.82 128 TYR A CA 1
ATOM 900 C C . TYR A 1 120 ? -5.671 -54.110 14.088 1.00 39.78 128 TYR A C 1
ATOM 901 O O . TYR A 1 120 ? -6.016 -55.289 13.945 1.00 36.27 128 TYR A O 1
ATOM 910 N N . ALA A 1 121 ? -4.843 -53.469 13.245 1.00 33.97 129 ALA A N 1
ATOM 911 C CA . ALA A 1 121 ? -4.317 -54.152 12.074 1.00 33.04 129 ALA A CA 1
ATOM 912 C C . ALA A 1 121 ? -3.641 -55.465 12.469 1.00 33.33 129 ALA A C 1
ATOM 913 O O . ALA A 1 121 ? -3.919 -56.530 11.905 1.00 31.38 129 ALA A O 1
ATOM 915 N N . PHE A 1 122 ? -2.750 -55.393 13.441 1.00 35.38 130 PHE A N 1
ATOM 916 C CA . PHE A 1 122 ? -1.995 -56.588 13.880 1.00 32.10 130 PHE A CA 1
ATOM 917 C C . PHE A 1 122 ? -2.930 -57.620 14.499 1.00 32.67 130 PHE A C 1
ATOM 918 O O . PHE A 1 122 ? -2.851 -58.799 14.164 1.00 32.04 130 PHE A O 1
ATOM 926 N N . GLU A 1 123 ? -3.820 -57.151 15.359 1.00 36.57 131 GLU A N 1
ATOM 927 C CA . GLU A 1 123 ? -4.802 -58.030 16.028 1.00 39.60 131 GLU A CA 1
ATOM 928 C C . GLU A 1 123 ? -5.683 -58.747 15.005 1.00 40.46 131 GLU A C 1
ATOM 929 O O . GLU A 1 123 ? -5.990 -59.896 15.246 1.00 43.89 131 GLU A O 1
ATOM 935 N N . TYR A 1 124 ? -6.095 -58.063 13.940 1.00 33.70 132 TYR A N 1
ATOM 936 C CA . TYR A 1 124 ? -6.970 -58.625 12.885 1.00 34.88 132 TYR A CA 1
ATOM 937 C C . TYR A 1 124 ? -6.217 -59.613 12.009 1.00 38.61 132 TYR A C 1
ATOM 938 O O . TYR A 1 124 ? -6.803 -60.523 11.477 1.00 39.78 132 TYR A O 1
ATOM 947 N N . VAL A 1 125 ? -4.927 -59.407 11.848 1.00 39.01 133 VAL A N 1
ATOM 948 C CA . VAL A 1 125 ? -4.128 -60.370 11.053 1.00 40.59 133 VAL A CA 1
ATOM 949 C C . VAL A 1 125 ? -3.941 -61.620 11.903 1.00 43.16 133 VAL A C 1
ATOM 950 O O . VAL A 1 125 ? -3.891 -62.698 11.335 1.00 44.11 133 VAL A O 1
ATOM 954 N N . ALA A 1 126 ? -3.845 -61.457 13.221 1.00 39.20 134 ALA A N 1
ATOM 955 C CA . ALA A 1 126 ? -3.636 -62.619 14.108 1.00 38.33 134 ALA A CA 1
ATOM 956 C C . ALA A 1 126 ? -4.925 -63.421 14.307 1.00 39.48 134 ALA A C 1
ATOM 957 O O . ALA A 1 126 ? -4.825 -64.546 14.756 1.00 35.56 134 ALA A O 1
ATOM 959 N N . ARG A 1 127 ? -6.083 -62.844 13.991 1.00 38.28 135 ARG A N 1
ATOM 960 C CA . ARG A 1 127 ? -7.372 -63.505 14.127 1.00 37.71 135 ARG A CA 1
ATOM 961 C C . ARG A 1 127 ? -7.758 -64.228 12.836 1.00 44.63 135 ARG A C 1
ATOM 962 O O . ARG A 1 127 ? -8.823 -64.840 12.765 1.00 49.84 135 ARG A O 1
ATOM 970 N N . THR A 1 128 ? -6.916 -64.158 11.798 1.00 49.31 136 THR A N 1
ATOM 971 C CA . THR A 1 128 ? -7.224 -64.817 10.536 1.00 49.41 136 THR A CA 1
ATOM 972 C C . THR A 1 128 ? -7.601 -66.264 10.815 1.00 54.03 136 THR A C 1
ATOM 973 O O . THR A 1 128 ? -6.842 -67.033 11.406 1.00 51.02 136 THR A O 1
ATOM 977 N N . PRO A 1 129 ? -8.803 -66.712 10.388 1.00 65.41 137 PRO A N 1
ATOM 978 C CA . PRO A 1 129 ? -9.177 -68.129 10.523 1.00 60.76 137 PRO A CA 1
ATOM 979 C C . PRO A 1 129 ? -8.351 -69.079 9.652 1.00 58.48 137 PRO A C 1
ATOM 980 O O . PRO A 1 129 ? -7.835 -68.690 8.620 1.00 60.06 137 PRO A O 1
ATOM 984 N N . ASP A 1 130 ? -8.206 -70.325 10.087 1.00 67.70 138 ASP A N 1
ATOM 985 C CA . ASP A 1 130 ? -7.820 -71.413 9.198 1.00 68.20 138 ASP A CA 1
ATOM 986 C C . ASP A 1 130 ? -6.539 -71.173 8.407 1.00 63.02 138 ASP A C 1
ATOM 987 O O . ASP A 1 130 ? -6.404 -71.702 7.315 1.00 82.64 138 ASP A O 1
ATOM 992 N N . VAL A 1 131 ? -5.553 -70.496 8.994 1.00 52.17 139 VAL A N 1
ATOM 993 C CA . VAL A 1 131 ? -4.263 -70.364 8.345 1.00 45.63 139 VAL A CA 1
ATOM 994 C C . VAL A 1 131 ? -3.218 -70.774 9.372 1.00 42.93 139 VAL A C 1
ATOM 995 O O . VAL A 1 131 ? -3.307 -70.360 10.530 1.00 47.90 139 VAL A O 1
ATOM 999 N N . PRO A 1 132 ? -2.218 -71.604 9.002 1.00 39.93 140 PRO A N 1
ATOM 1000 C CA . PRO A 1 132 ? -1.198 -72.017 9.957 1.00 43.39 140 PRO A CA 1
ATOM 1001 C C . PRO A 1 132 ? -0.574 -70.791 10.626 1.00 50.33 140 PRO A C 1
ATOM 1002 O O . PRO A 1 132 ? -0.288 -69.793 9.950 1.00 52.56 140 PRO A O 1
ATOM 1006 N N . ALA A 1 133 ? -0.366 -70.891 11.949 1.00 43.91 141 ALA A N 1
ATOM 1007 C CA . ALA A 1 133 ? 0.128 -69.782 12.754 1.00 46.62 141 ALA A CA 1
ATOM 1008 C C . ALA A 1 133 ? 1.503 -69.295 12.273 1.00 53.16 141 ALA A C 1
ATOM 1009 O O . ALA A 1 133 ? 1.799 -68.107 12.365 1.00 55.74 141 ALA A O 1
ATOM 1011 N N . GLU A 1 134 ? 2.325 -70.200 11.738 1.00 54.19 142 GLU A N 1
ATOM 1012 C CA . GLU A 1 134 ? 3.670 -69.851 11.319 1.00 56.15 142 GLU A CA 1
ATOM 1013 C C . GLU A 1 134 ? 3.601 -68.793 10.230 1.00 60.57 142 GLU A C 1
ATOM 1014 O O . GLU A 1 134 ? 4.411 -67.862 10.203 1.00 57.37 142 GLU A O 1
ATOM 1020 N N . ARG A 1 135 ? 2.612 -68.927 9.341 1.00 61.31 143 ARG A N 1
ATOM 1021 C CA . ARG A 1 135 ? 2.469 -67.989 8.238 1.00 56.10 143 ARG A CA 1
ATOM 1022 C C . ARG A 1 135 ? 2.075 -66.630 8.812 1.00 50.85 143 ARG A C 1
ATOM 1023 O O . ARG A 1 135 ? 2.653 -65.606 8.452 1.00 56.79 143 ARG A O 1
ATOM 1031 N N . LEU A 1 136 ? 1.056 -66.637 9.686 1.00 48.06 144 LEU A N 1
ATOM 1032 C CA . LEU A 1 136 ? 0.550 -65.417 10.275 1.00 46.48 144 LEU A CA 1
ATOM 1033 C C . LEU A 1 136 ? 1.671 -64.652 10.986 1.00 51.13 144 LEU A C 1
ATOM 1034 O O . LEU A 1 136 ? 1.719 -63.419 10.868 1.00 50.71 144 LEU A O 1
ATOM 1039 N N . LEU A 1 137 ? 2.572 -65.371 11.685 1.00 38.88 145 LEU A N 1
ATOM 1040 C CA . LEU A 1 137 ? 3.652 -64.700 12.384 1.00 39.03 145 LEU A CA 1
ATOM 1041 C C . LEU A 1 137 ? 4.551 -63.996 11.377 1.00 44.70 145 LEU A C 1
ATOM 1042 O O . LEU A 1 137 ? 4.970 -62.865 11.622 1.00 44.79 145 LEU A O 1
ATOM 1047 N N . GLN A 1 138 ? 4.852 -64.672 10.254 1.00 44.39 146 GLN A N 1
ATOM 1048 C CA . GLN A 1 138 ? 5.699 -64.064 9.243 1.00 37.50 146 GLN A CA 1
ATOM 1049 C C . GLN A 1 138 ? 5.043 -62.791 8.720 1.00 40.61 146 GLN A C 1
ATOM 1050 O O . GLN A 1 138 ? 5.714 -61.778 8.560 1.00 46.74 146 GLN A O 1
ATOM 1056 N N . VAL A 1 139 ? 3.730 -62.837 8.480 1.00 36.46 147 VAL A N 1
ATOM 1057 C CA . VAL A 1 139 ? 3.039 -61.672 7.970 1.00 37.93 147 VAL A CA 1
ATOM 1058 C C . VAL A 1 139 ? 3.200 -60.543 8.982 1.00 39.15 147 VAL A C 1
ATOM 1059 O O . VAL A 1 139 ? 3.540 -59.418 8.605 1.00 44.85 147 VAL A O 1
ATOM 1063 N N . ILE A 1 140 ? 2.987 -60.880 10.260 1.00 37.24 148 ILE A N 1
ATOM 1064 C CA . ILE A 1 140 ? 3.012 -59.879 11.320 1.00 37.36 148 ILE A CA 1
ATOM 1065 C C . ILE A 1 140 ? 4.408 -59.262 11.411 1.00 37.66 148 ILE A C 1
ATOM 1066 O O . ILE A 1 140 ? 4.538 -58.049 11.541 1.00 36.08 148 ILE A O 1
ATOM 1071 N N . VAL A 1 141 ? 5.451 -60.090 11.265 1.00 34.90 149 VAL A N 1
ATOM 1072 C CA . VAL A 1 141 ? 6.802 -59.558 11.316 1.00 39.01 149 VAL A CA 1
ATOM 1073 C C . VAL A 1 141 ? 7.038 -58.633 10.128 1.00 44.27 149 VAL A C 1
ATOM 1074 O O . VAL A 1 141 ? 7.517 -57.523 10.310 1.00 44.02 149 VAL A O 1
ATOM 1078 N N . ARG A 1 142 ? 6.676 -59.079 8.923 1.00 43.21 150 ARG A N 1
ATOM 1079 C CA . ARG A 1 142 ? 6.926 -58.288 7.719 1.00 42.59 150 ARG A CA 1
ATOM 1080 C C . ARG A 1 142 ? 6.117 -56.992 7.757 1.00 40.05 150 ARG A C 1
ATOM 1081 O O . ARG A 1 142 ? 6.589 -55.936 7.340 1.00 49.32 150 ARG A O 1
ATOM 1089 N N . LEU A 1 143 ? 4.899 -57.090 8.286 1.00 38.58 151 LEU A N 1
ATOM 1090 C CA . LEU A 1 143 ? 4.064 -55.928 8.428 1.00 36.57 151 LEU A CA 1
ATOM 1091 C C . LEU A 1 143 ? 4.744 -54.935 9.369 1.00 41.44 151 LEU A C 1
ATOM 1092 O O . LEU A 1 143 ? 4.846 -53.748 9.060 1.00 45.52 151 LEU A O 1
ATOM 1097 N N . GLY A 1 144 ? 5.243 -55.438 10.506 1.00 40.77 152 GLY A N 1
ATOM 1098 C CA . GLY A 1 144 ? 6.002 -54.630 11.443 1.00 37.29 152 GLY A CA 1
ATOM 1099 C C . GLY A 1 144 ? 7.154 -53.887 10.768 1.00 36.58 152 GLY A C 1
ATOM 1100 O O . GLY A 1 144 ? 7.282 -52.675 10.900 1.00 40.23 152 GLY A O 1
ATOM 1101 N N . GLN A 1 145 ? 7.983 -54.617 10.028 1.00 41.27 153 GLN A N 1
ATOM 1102 C CA . GLN A 1 145 ? 9.116 -54.023 9.337 1.00 41.89 153 GLN A CA 1
ATOM 1103 C C . GLN A 1 145 ? 8.685 -52.993 8.310 1.00 38.23 153 GLN A C 1
ATOM 1104 O O . GLN A 1 145 ? 9.438 -52.061 8.059 1.00 37.41 153 GLN A O 1
ATOM 1110 N N . ALA A 1 146 ? 7.511 -53.171 7.705 1.00 40.43 154 ALA A N 1
ATOM 1111 C CA . ALA A 1 146 ? 7.083 -52.293 6.619 1.00 38.41 154 ALA A CA 1
ATOM 1112 C C . ALA A 1 146 ? 6.606 -50.958 7.175 1.00 40.67 154 ALA A C 1
ATOM 1113 O O . ALA A 1 146 ? 6.738 -49.938 6.503 1.00 40.32 154 ALA A O 1
ATOM 1115 N N . VAL A 1 147 ? 6.083 -50.971 8.403 1.00 38.77 155 VAL A N 1
ATOM 1116 C CA . VAL A 1 147 ? 5.342 -49.843 8.953 1.00 42.77 155 VAL A CA 1
ATOM 1117 C C . VAL A 1 147 ? 6.272 -48.944 9.752 1.00 40.95 155 VAL A C 1
ATOM 1118 O O . VAL A 1 147 ? 6.047 -47.745 9.819 1.00 39.83 155 VAL A O 1
ATOM 1122 N N . GLY A 1 148 ? 7.276 -49.541 10.408 1.00 43.06 156 GLY A N 1
ATOM 1123 C CA . GLY A 1 148 ? 8.011 -48.874 11.470 1.00 34.63 156 GLY A CA 1
ATOM 1124 C C . GLY A 1 148 ? 9.196 -48.050 10.963 1.00 42.31 156 GLY A C 1
ATOM 1125 O O . GLY A 1 148 ? 9.159 -47.486 9.871 1.00 37.44 156 GLY A O 1
ATOM 1126 N N . ALA A 1 149 ? 10.239 -47.965 11.810 1.00 47.20 157 ALA A N 1
ATOM 1127 C CA . ALA A 1 149 ? 11.441 -47.183 11.565 1.00 39.54 157 ALA A CA 1
ATOM 1128 C C . ALA A 1 149 ? 12.192 -47.673 10.323 1.00 41.62 157 ALA A C 1
ATOM 1129 O O . ALA A 1 149 ? 12.848 -46.886 9.644 1.00 33.74 157 ALA A O 1
ATOM 1131 N N . GLU A 1 150 ? 12.078 -48.970 10.017 1.00 40.79 158 GLU A N 1
ATOM 1132 C CA . GLU A 1 150 ? 12.760 -49.543 8.869 1.00 44.33 158 GLU A CA 1
ATOM 1133 C C . GLU A 1 150 ? 11.915 -49.401 7.610 1.00 46.42 158 GLU A C 1
ATOM 1134 O O . GLU A 1 150 ? 12.342 -49.842 6.549 1.00 46.33 158 GLU A O 1
ATOM 1140 N N . GLY A 1 151 ? 10.722 -48.791 7.725 1.00 42.66 159 GLY A N 1
ATOM 1141 C CA . GLY A 1 151 ? 9.844 -48.650 6.568 1.00 36.99 159 GLY A CA 1
ATOM 1142 C C . GLY A 1 151 ? 9.108 -47.315 6.561 1.00 38.55 159 GLY A C 1
ATOM 1143 O O . GLY A 1 151 ? 9.720 -46.246 6.558 1.00 43.44 159 GLY A O 1
ATOM 1144 N N . LEU A 1 152 ? 7.779 -47.395 6.593 1.00 37.58 160 LEU A N 1
ATOM 1145 C CA . LEU A 1 152 ? 6.910 -46.250 6.413 1.00 36.29 160 LEU A CA 1
ATOM 1146 C C . LEU A 1 152 ? 7.379 -45.082 7.276 1.00 39.79 160 LEU A C 1
ATOM 1147 O O . LEU A 1 152 ? 7.683 -44.016 6.732 1.00 37.28 160 LEU A O 1
ATOM 1152 N N . VAL A 1 153 ? 7.454 -45.283 8.603 1.00 41.24 161 VAL A N 1
ATOM 1153 C CA . VAL A 1 153 ? 7.748 -44.191 9.514 1.00 41.44 161 VAL A CA 1
ATOM 1154 C C . VAL A 1 153 ? 9.162 -43.683 9.233 1.00 47.49 161 VAL A C 1
ATOM 1155 O O . VAL A 1 153 ? 9.402 -42.479 9.239 1.00 51.15 161 VAL A O 1
ATOM 1159 N N . GLY A 1 154 ? 10.101 -44.615 8.999 1.00 44.82 162 GLY A N 1
ATOM 1160 C CA . GLY A 1 154 ? 11.452 -44.258 8.604 1.00 39.55 162 GLY A CA 1
ATOM 1161 C C . GLY A 1 154 ? 11.465 -43.292 7.435 1.00 39.46 162 GLY A C 1
ATOM 1162 O O . GLY A 1 154 ? 12.121 -42.258 7.508 1.00 39.79 162 GLY A O 1
ATOM 1163 N N . GLY A 1 155 ? 10.745 -43.647 6.360 1.00 41.50 163 GLY A N 1
ATOM 1164 C CA . GLY A 1 155 ? 10.592 -42.787 5.194 1.00 40.76 163 GLY A CA 1
ATOM 1165 C C . GLY A 1 155 ? 10.063 -41.404 5.554 1.00 41.37 163 GLY A C 1
ATOM 1166 O O . GLY A 1 155 ? 10.663 -40.408 5.197 1.00 43.51 163 GLY A O 1
ATOM 1167 N N . GLN A 1 156 ? 8.948 -41.360 6.290 1.00 42.26 164 GLN A N 1
ATOM 1168 C CA . GLN A 1 156 ? 8.333 -40.104 6.663 1.00 44.43 164 GLN A CA 1
ATOM 1169 C C . GLN A 1 156 ? 9.352 -39.241 7.426 1.00 44.97 164 GLN A C 1
ATOM 1170 O O . GLN A 1 156 ? 9.360 -38.024 7.269 1.00 48.87 164 GLN A O 1
ATOM 1176 N N . VAL A 1 157 ? 10.242 -39.856 8.217 1.00 46.00 165 VAL A N 1
ATOM 1177 C CA . VAL A 1 157 ? 11.179 -39.085 9.025 1.00 48.84 165 VAL A CA 1
ATOM 1178 C C . VAL A 1 157 ? 12.222 -38.417 8.129 1.00 49.85 165 VAL A C 1
ATOM 1179 O O . VAL A 1 157 ? 12.483 -37.222 8.290 1.00 42.62 165 VAL A O 1
ATOM 1183 N N . VAL A 1 158 ? 12.805 -39.194 7.196 1.00 45.94 166 VAL A N 1
ATOM 1184 C CA . VAL A 1 158 ? 13.784 -38.700 6.242 1.00 46.50 166 VAL A CA 1
ATOM 1185 C C . VAL A 1 158 ? 13.149 -37.612 5.372 1.00 59.12 166 VAL A C 1
ATOM 1186 O O . VAL A 1 158 ? 13.786 -36.608 5.082 1.00 61.15 166 VAL A O 1
ATOM 1190 N N . ASP A 1 159 ? 11.892 -37.833 4.966 1.00 68.07 167 ASP A N 1
ATOM 1191 C CA . ASP A 1 159 ? 11.106 -36.903 4.181 1.00 63.89 167 ASP A CA 1
ATOM 1192 C C . ASP A 1 159 ? 11.042 -35.568 4.920 1.00 63.18 167 ASP A C 1
ATOM 1193 O O . ASP A 1 159 ? 11.255 -34.517 4.327 1.00 80.19 167 ASP A O 1
ATOM 1198 N N . LEU A 1 160 ? 10.748 -35.606 6.220 1.00 68.60 168 LEU A N 1
ATOM 1199 C CA . LEU A 1 160 ? 10.538 -34.380 6.976 1.00 69.60 168 LEU A CA 1
ATOM 1200 C C . LEU A 1 160 ? 11.857 -33.623 7.102 1.00 61.63 168 LEU A C 1
ATOM 1201 O O . LEU A 1 160 ? 11.876 -32.402 7.042 1.00 81.75 168 LEU A O 1
ATOM 1206 N N . GLU A 1 161 ? 12.945 -34.372 7.258 1.00 70.72 169 GLU A N 1
ATOM 1207 C CA . GLU A 1 161 ? 14.269 -33.817 7.462 1.00 80.60 169 GLU A CA 1
ATOM 1208 C C . GLU A 1 161 ? 14.797 -33.174 6.177 1.00 89.29 169 GLU A C 1
ATOM 1209 O O . GLU A 1 161 ? 15.662 -32.310 6.207 1.00 110.51 169 GLU A O 1
ATOM 1215 N N . SER A 1 162 ? 14.201 -33.533 5.033 1.00 97.78 170 SER A N 1
ATOM 1216 C CA . SER A 1 162 ? 14.624 -33.014 3.742 1.00 90.24 170 SER A CA 1
ATOM 1217 C C . SER A 1 162 ? 13.627 -31.990 3.209 1.00 94.73 170 SER A C 1
ATOM 1218 O O . SER A 1 162 ? 13.847 -31.432 2.135 1.00 96.74 170 SER A O 1
ATOM 1221 N N . GLU A 1 163 ? 12.511 -31.756 3.922 1.00 100.04 171 GLU A N 1
ATOM 1222 C CA . GLU A 1 163 ? 11.648 -30.622 3.615 1.00 114.64 171 GLU A CA 1
ATOM 1223 C C . GLU A 1 163 ? 12.458 -29.328 3.680 1.00 127.02 171 GLU A C 1
ATOM 1224 O O . GLU A 1 163 ? 12.071 -28.346 3.059 1.00 139.35 171 GLU A O 1
ATOM 1226 N N . GLY A 1 164 ? 13.613 -29.375 4.364 1.00 119.16 172 GLY A N 1
ATOM 1227 C CA . GLY A 1 164 ? 14.585 -28.287 4.364 1.00 134.53 172 GLY A CA 1
ATOM 1228 C C . GLY A 1 164 ? 15.440 -28.211 3.094 1.00 135.74 172 GLY A C 1
ATOM 1229 O O . GLY A 1 164 ? 16.518 -28.803 3.024 1.00 118.77 172 GLY A O 1
ATOM 1230 N N . LYS A 1 165 ? 14.923 -27.474 2.092 1.00 121.95 173 LYS A N 1
ATOM 1231 C CA . LYS A 1 165 ? 15.496 -27.329 0.761 1.00 103.43 173 LYS A CA 1
ATOM 1232 C C . LYS A 1 165 ? 15.612 -28.698 0.078 1.00 108.74 173 LYS A C 1
ATOM 1233 O O . LYS A 1 165 ? 14.557 -29.220 -0.336 1.00 107.97 173 LYS A O 1
ATOM 1235 N N . ASP A 1 166 ? 20.344 -26.869 0.854 1.00 137.67 175 ASP A N 1
ATOM 1236 C CA . ASP A 1 166 ? 20.755 -27.047 -0.565 1.00 155.50 175 ASP A CA 1
ATOM 1237 C C . ASP A 1 166 ? 19.599 -27.694 -1.326 1.00 157.86 175 ASP A C 1
ATOM 1238 O O . ASP A 1 166 ? 18.506 -27.132 -1.398 1.00 146.84 175 ASP A O 1
ATOM 1240 N N . VAL A 1 167 ? 19.862 -28.873 -1.898 1.00 155.46 176 VAL A N 1
ATOM 1241 C CA . VAL A 1 167 ? 18.837 -29.676 -2.534 1.00 146.10 176 VAL A CA 1
ATOM 1242 C C . VAL A 1 167 ? 18.960 -31.095 -1.985 1.00 149.94 176 VAL A C 1
ATOM 1243 O O . VAL A 1 167 ? 20.057 -31.578 -1.699 1.00 158.59 176 VAL A O 1
ATOM 1245 N N . ALA A 1 168 ? 17.814 -31.792 -1.904 1.00 133.15 177 ALA A N 1
ATOM 1246 C CA . ALA A 1 168 ? 17.747 -33.233 -1.714 1.00 110.47 177 ALA A CA 1
ATOM 1247 C C . ALA A 1 168 ? 18.540 -33.932 -2.825 1.00 116.74 177 ALA A C 1
ATOM 1248 O O . ALA A 1 168 ? 18.347 -33.643 -4.005 1.00 120.26 177 ALA A O 1
ATOM 1250 N N . VAL A 1 169 ? 19.439 -34.852 -2.440 1.00 122.33 178 VAL A N 1
ATOM 1251 C CA . VAL A 1 169 ? 20.086 -35.804 -3.340 1.00 137.42 178 VAL A CA 1
ATOM 1252 C C . VAL A 1 169 ? 19.034 -36.716 -3.980 1.00 141.40 178 VAL A C 1
ATOM 1253 O O . VAL A 1 169 ? 17.908 -36.805 -3.489 1.00 161.80 178 VAL A O 1
ATOM 1255 N N . GLU A 1 170 ? 19.413 -37.448 -5.040 1.00 145.61 179 GLU A N 1
ATOM 1256 C CA . GLU A 1 170 ? 18.496 -38.375 -5.703 1.00 159.56 179 GLU A CA 1
ATOM 1257 C C . GLU A 1 170 ? 18.337 -39.667 -4.894 1.00 149.10 179 GLU A C 1
ATOM 1258 O O . GLU A 1 170 ? 17.347 -40.382 -5.037 1.00 108.39 179 GLU A O 1
ATOM 1264 N N . THR A 1 171 ? 19.317 -39.951 -4.029 1.00 144.64 180 THR A N 1
ATOM 1265 C CA . THR A 1 171 ? 19.307 -41.114 -3.154 1.00 136.64 180 THR A CA 1
ATOM 1266 C C . THR A 1 171 ? 18.454 -40.821 -1.921 1.00 136.62 180 THR A C 1
ATOM 1267 O O . THR A 1 171 ? 17.951 -41.734 -1.288 1.00 137.69 180 THR A O 1
ATOM 1271 N N . LEU A 1 172 ? 18.316 -39.537 -1.582 1.00 124.35 181 LEU A N 1
ATOM 1272 C CA . LEU A 1 172 ? 17.430 -39.100 -0.514 1.00 109.23 181 LEU A CA 1
ATOM 1273 C C . LEU A 1 172 ? 15.984 -39.188 -0.996 1.00 110.20 181 LEU A C 1
ATOM 1274 O O . LEU A 1 172 ? 15.056 -39.322 -0.197 1.00 112.68 181 LEU A O 1
ATOM 1279 N N . ASN A 1 173 ? 15.809 -39.121 -2.319 1.00 97.56 182 ASN A N 1
ATOM 1280 C CA . ASN A 1 173 ? 14.508 -39.310 -2.938 1.00 101.50 182 ASN A CA 1
ATOM 1281 C C . ASN A 1 173 ? 14.162 -40.794 -2.975 1.00 109.54 182 ASN A C 1
ATOM 1282 O O . ASN A 1 173 ? 12.980 -41.142 -2.902 1.00 133.05 182 ASN A O 1
ATOM 1287 N N . PHE A 1 174 ? 15.192 -41.637 -3.075 1.00 103.59 183 PHE A N 1
ATOM 1288 C CA . PHE A 1 174 ? 15.003 -43.077 -3.160 1.00 110.00 183 PHE A CA 1
ATOM 1289 C C . PHE A 1 174 ? 14.628 -43.676 -1.804 1.00 102.19 183 PHE A C 1
ATOM 1290 O O . PHE A 1 174 ? 13.766 -44.544 -1.763 1.00 113.37 183 PHE A O 1
ATOM 1298 N N . ILE A 1 175 ? 15.207 -43.156 -0.736 1.00 97.63 184 ILE A N 1
ATOM 1299 C CA . ILE A 1 175 ? 14.858 -43.695 0.604 1.00 93.40 184 ILE A CA 1
ATOM 1300 C C . ILE A 1 175 ? 13.413 -43.292 0.932 1.00 95.17 184 ILE A C 1
ATOM 1301 O O . ILE A 1 175 ? 12.670 -44.138 1.443 1.00 97.09 184 ILE A O 1
ATOM 1306 N N . HIS A 1 176 ? 12.987 -42.078 0.589 1.00 77.82 185 HIS A N 1
ATOM 1307 C CA . HIS A 1 176 ? 11.580 -41.704 0.892 1.00 75.78 185 HIS A CA 1
ATOM 1308 C C . HIS A 1 176 ? 10.626 -42.639 0.139 1.00 80.17 185 HIS A C 1
ATOM 1309 O O . HIS A 1 176 ? 9.720 -43.217 0.771 1.00 79.85 185 HIS A O 1
ATOM 1311 N N . THR A 1 177 ? 10.860 -42.815 -1.161 1.00 102.62 186 THR A N 1
ATOM 1312 C CA . THR A 1 177 ? 9.992 -43.687 -1.994 1.00 113.63 186 THR A CA 1
ATOM 1313 C C . THR A 1 177 ? 10.190 -45.152 -1.593 1.00 103.29 186 THR A C 1
ATOM 1314 O O . THR A 1 177 ? 9.200 -45.862 -1.607 1.00 113.10 186 THR A O 1
ATOM 1318 N N . HIS A 1 178 ? 11.388 -45.558 -1.159 1.00 88.92 187 HIS A N 1
ATOM 1319 C CA . HIS A 1 178 ? 11.606 -46.951 -0.676 1.00 93.10 187 HIS A CA 1
ATOM 1320 C C . HIS A 1 178 ? 10.609 -47.199 0.456 1.00 98.18 187 HIS A C 1
ATOM 1321 O O . HIS A 1 178 ? 9.920 -48.236 0.453 1.00 82.56 187 HIS A O 1
ATOM 1328 N N . LYS A 1 179 ? 10.586 -46.251 1.400 1.00 107.29 188 LYS A N 1
ATOM 1329 C CA . LYS A 1 179 ? 9.721 -46.275 2.603 1.00 82.31 188 LYS A CA 1
ATOM 1330 C C . LYS A 1 179 ? 8.236 -46.230 2.228 1.00 95.33 188 LYS A C 1
ATOM 1331 O O . LYS A 1 179 ? 7.517 -47.035 2.814 1.00 89.64 188 LYS A O 1
ATOM 1337 N N . THR A 1 180 ? 7.777 -45.425 1.250 1.00 105.35 189 THR A N 1
ATOM 1338 C CA . THR A 1 180 ? 6.311 -45.537 0.937 1.00 98.71 189 THR A CA 1
ATOM 1339 C C . THR A 1 180 ? 6.002 -46.738 0.026 1.00 97.25 189 THR A C 1
ATOM 1340 O O . THR A 1 180 ? 4.824 -47.052 -0.153 1.00 90.64 189 THR A O 1
ATOM 1344 N N . GLY A 1 181 ? 7.022 -47.375 -0.540 1.00 74.81 190 GLY A N 1
ATOM 1345 C CA . GLY A 1 181 ? 6.851 -48.597 -1.340 1.00 73.53 190 GLY A CA 1
ATOM 1346 C C . GLY A 1 181 ? 7.032 -49.818 -0.457 1.00 74.49 190 GLY A C 1
ATOM 1347 O O . GLY A 1 181 ? 6.990 -50.926 -0.972 1.00 72.04 190 GLY A O 1
ATOM 1348 N N . ALA A 1 182 ? 7.283 -49.602 0.837 1.00 69.27 191 ALA A N 1
ATOM 1349 C CA . ALA A 1 182 ? 7.418 -50.722 1.791 1.00 57.44 191 ALA A CA 1
ATOM 1350 C C . ALA A 1 182 ? 6.038 -51.322 2.060 1.00 50.65 191 ALA A C 1
ATOM 1351 O O . ALA A 1 182 ? 5.951 -52.522 2.149 1.00 49.42 191 ALA A O 1
ATOM 1353 N N . LEU A 1 183 ? 5.018 -50.484 2.218 1.00 54.94 192 LEU A N 1
ATOM 1354 C CA . LEU A 1 183 ? 3.646 -50.930 2.399 1.00 64.95 192 LEU A CA 1
ATOM 1355 C C . LEU A 1 183 ? 3.192 -51.709 1.165 1.00 60.89 192 LEU A C 1
ATOM 1356 O O . LEU A 1 183 ? 2.579 -52.768 1.282 1.00 66.84 192 LEU A O 1
ATOM 1361 N N . LEU A 1 184 ? 3.551 -51.192 -0.016 1.00 53.26 193 LEU A N 1
ATOM 1362 C CA . LEU A 1 184 ? 3.142 -51.812 -1.261 1.00 53.57 193 LEU A CA 1
ATOM 1363 C C . LEU A 1 184 ? 3.741 -53.206 -1.389 1.00 50.40 193 LEU A C 1
ATOM 1364 O O . LEU A 1 184 ? 3.051 -54.146 -1.761 1.00 53.45 193 LEU A O 1
ATOM 1369 N N . GLU A 1 185 ? 5.029 -53.331 -1.080 1.00 51.13 194 GLU A N 1
ATOM 1370 C CA . GLU A 1 185 ? 5.719 -54.600 -1.213 1.00 50.19 194 GLU A CA 1
ATOM 1371 C C . GLU A 1 185 ? 5.120 -55.623 -0.257 1.00 48.49 194 GLU A C 1
ATOM 1372 O O . GLU A 1 185 ? 4.992 -56.796 -0.607 1.00 53.16 194 GLU A O 1
ATOM 1378 N N . VAL A 1 186 ? 4.734 -55.181 0.939 1.00 40.89 195 VAL A N 1
ATOM 1379 C CA . VAL A 1 186 ? 4.264 -56.133 1.936 1.00 44.18 195 VAL A CA 1
ATOM 1380 C C . VAL A 1 186 ? 2.860 -56.618 1.570 1.00 45.90 195 VAL A C 1
ATOM 1381 O O . VAL A 1 186 ? 2.466 -57.695 1.992 1.00 48.34 195 VAL A O 1
ATOM 1385 N N . CYS A 1 187 ? 2.134 -55.856 0.743 1.00 48.33 196 CYS A N 1
ATOM 1386 C CA . CYS A 1 187 ? 0.833 -56.292 0.253 1.00 45.88 196 CYS A CA 1
ATOM 1387 C C . CYS A 1 187 ? 0.950 -57.604 -0.517 1.00 50.83 196 CYS A C 1
ATOM 1388 O O . CYS A 1 187 ? 0.227 -58.567 -0.221 1.00 64.34 196 CYS A O 1
ATOM 1391 N N . VAL A 1 188 ? 1.859 -57.652 -1.496 1.00 41.31 197 VAL A N 1
ATOM 1392 C CA . VAL A 1 188 ? 1.933 -58.837 -2.339 1.00 44.46 197 VAL A CA 1
ATOM 1393 C C . VAL A 1 188 ? 2.678 -59.936 -1.597 1.00 43.54 197 VAL A C 1
ATOM 1394 O O . VAL A 1 188 ? 2.342 -61.105 -1.694 1.00 49.34 197 VAL A O 1
ATOM 1398 N N . THR A 1 189 ? 3.642 -59.522 -0.786 1.00 54.19 198 THR A N 1
ATOM 1399 C CA . THR A 1 189 ? 4.428 -60.436 0.029 1.00 52.56 198 THR A CA 1
ATOM 1400 C C . THR A 1 189 ? 3.541 -61.173 1.026 1.00 48.65 198 THR A C 1
ATOM 1401 O O . THR A 1 189 ? 3.593 -62.406 1.121 1.00 49.11 198 THR A O 1
ATOM 1405 N N . ALA A 1 190 ? 2.702 -60.416 1.753 1.00 37.19 199 ALA A N 1
ATOM 1406 C CA . ALA A 1 190 ? 1.785 -61.006 2.714 1.00 38.29 199 ALA A CA 1
ATOM 1407 C C . ALA A 1 190 ? 0.888 -62.028 2.017 1.00 43.84 199 ALA A C 1
ATOM 1408 O O . ALA A 1 190 ? 0.727 -63.152 2.521 1.00 41.35 199 ALA A O 1
ATOM 1410 N N . GLY A 1 191 ? 0.311 -61.617 0.869 1.00 36.14 200 GLY A N 1
ATOM 1411 C CA . GLY A 1 191 ? -0.571 -62.491 0.118 1.00 33.51 200 GLY A CA 1
ATOM 1412 C C . GLY A 1 191 ? 0.130 -63.810 -0.206 1.00 41.00 200 GLY A C 1
ATOM 1413 O O . GLY A 1 191 ? -0.416 -64.893 0.024 1.00 42.30 200 GLY A O 1
ATOM 1414 N N . ALA A 1 192 ? 1.357 -63.703 -0.729 1.00 37.74 201 ALA A N 1
ATOM 1415 C CA . ALA A 1 192 ? 2.109 -64.884 -1.092 1.00 48.94 201 ALA A CA 1
ATOM 1416 C C . ALA A 1 192 ? 2.307 -65.792 0.120 1.00 51.23 201 ALA A C 1
ATOM 1417 O O . ALA A 1 192 ? 2.053 -66.981 0.042 1.00 55.59 201 ALA A O 1
ATOM 1419 N N . ILE A 1 193 ? 2.732 -65.214 1.246 1.00 51.66 202 ILE A N 1
ATOM 1420 C CA . ILE A 1 193 ? 3.022 -66.010 2.431 1.00 49.68 202 ILE A CA 1
ATOM 1421 C C . ILE A 1 193 ? 1.752 -66.693 2.924 1.00 48.61 202 ILE A C 1
ATOM 1422 O O . ILE A 1 193 ? 1.756 -67.872 3.242 1.00 53.40 202 ILE A O 1
ATOM 1427 N N . LEU A 1 194 ? 0.639 -65.963 2.959 1.00 56.72 203 LEU A N 1
ATOM 1428 C CA . LEU A 1 194 ? -0.622 -66.560 3.379 1.00 45.92 203 LEU A CA 1
ATOM 1429 C C . LEU A 1 194 ? -0.933 -67.781 2.518 1.00 47.12 203 LEU A C 1
ATOM 1430 O O . LEU A 1 194 ? -1.428 -68.776 3.026 1.00 58.34 203 LEU A O 1
ATOM 1435 N N . ALA A 1 195 ? -0.609 -67.720 1.228 1.00 44.37 204 ALA A N 1
ATOM 1436 C CA . ALA A 1 195 ? -0.923 -68.806 0.306 1.00 51.21 204 ALA A CA 1
ATOM 1437 C C . ALA A 1 195 ? -0.021 -70.016 0.533 1.00 56.24 204 ALA A C 1
ATOM 1438 O O . ALA A 1 195 ? -0.329 -71.121 0.080 1.00 71.49 204 ALA A O 1
ATOM 1440 N N . GLY A 1 196 ? 1.115 -69.802 1.210 1.00 50.57 205 GLY A N 1
ATOM 1441 C CA . GLY A 1 196 ? 2.078 -70.860 1.434 1.00 41.23 205 GLY A CA 1
ATOM 1442 C C . GLY A 1 196 ? 3.104 -70.902 0.295 1.00 43.84 205 GLY A C 1
ATOM 1443 O O . GLY A 1 196 ? 3.718 -71.934 0.003 1.00 44.61 205 GLY A O 1
ATOM 1444 N N . ALA A 1 197 ? 3.302 -69.753 -0.359 1.00 48.04 206 ALA A N 1
ATOM 1445 C CA . ALA A 1 197 ? 4.314 -69.643 -1.396 1.00 57.29 206 ALA A CA 1
ATOM 1446 C C . ALA A 1 197 ? 5.678 -70.062 -0.833 1.00 60.09 206 ALA A C 1
ATOM 1447 O O . ALA A 1 197 ? 5.954 -69.897 0.357 1.00 64.78 206 ALA A O 1
ATOM 1449 N N . LYS A 1 198 ? 6.523 -70.603 -1.709 1.00 66.65 207 LYS A N 1
ATOM 1450 C CA . LYS A 1 198 ? 7.911 -70.906 -1.393 1.00 71.22 207 LYS A CA 1
ATOM 1451 C C . LYS A 1 198 ? 8.731 -69.629 -1.553 1.00 63.72 207 LYS A C 1
ATOM 1452 O O . LYS A 1 198 ? 8.369 -68.770 -2.358 1.00 56.10 207 LYS A O 1
ATOM 1458 N N . PRO A 1 199 ? 9.842 -69.461 -0.794 1.00 69.17 208 PRO A N 1
ATOM 1459 C CA . PRO A 1 199 ? 10.604 -68.208 -0.784 1.00 60.54 208 PRO A CA 1
ATOM 1460 C C . PRO A 1 199 ? 10.936 -67.536 -2.119 1.00 56.63 208 PRO A C 1
ATOM 1461 O O . PRO A 1 199 ? 10.912 -66.302 -2.206 1.00 56.67 208 PRO A O 1
ATOM 1465 N N . GLU A 1 200 ? 11.212 -68.335 -3.160 1.00 45.74 209 GLU A N 1
ATOM 1466 C CA . GLU A 1 200 ? 11.521 -67.806 -4.484 1.00 51.75 209 GLU A CA 1
ATOM 1467 C C . GLU A 1 200 ? 10.324 -67.036 -5.040 1.00 55.36 209 GLU A C 1
ATOM 1468 O O . GLU A 1 200 ? 10.490 -66.025 -5.718 1.00 48.66 209 GLU A O 1
ATOM 1474 N N . GLU A 1 201 ? 9.111 -67.535 -4.761 1.00 52.88 210 GLU A N 1
ATOM 1475 C CA . GLU A 1 201 ? 7.892 -66.894 -5.229 1.00 54.29 210 GLU A CA 1
ATOM 1476 C C . GLU A 1 201 ? 7.670 -65.576 -4.487 1.00 55.14 210 GLU A C 1
ATOM 1477 O O . GLU A 1 201 ? 7.277 -64.561 -5.073 1.00 58.21 210 GLU A O 1
ATOM 1483 N N . VAL A 1 202 ? 7.948 -65.600 -3.180 1.00 48.74 211 VAL A N 1
ATOM 1484 C CA . VAL A 1 202 ? 7.809 -64.392 -2.379 1.00 43.10 211 VAL A CA 1
ATOM 1485 C C . VAL A 1 202 ? 8.768 -63.346 -2.925 1.00 39.56 211 VAL A C 1
ATOM 1486 O O . VAL A 1 202 ? 8.447 -62.167 -2.935 1.00 40.31 211 VAL A O 1
ATOM 1490 N N . GLN A 1 203 ? 9.926 -63.791 -3.428 1.00 47.13 212 GLN A N 1
ATOM 1491 C CA . GLN A 1 203 ? 10.903 -62.859 -3.971 1.00 56.08 212 GLN A CA 1
ATOM 1492 C C . GLN A 1 203 ? 10.454 -62.344 -5.339 1.00 58.27 212 GLN A C 1
ATOM 1493 O O . GLN A 1 203 ? 10.541 -61.140 -5.600 1.00 64.05 212 GLN A O 1
ATOM 1499 N N . LEU A 1 204 ? 9.937 -63.259 -6.179 1.00 57.86 213 LEU A N 1
ATOM 1500 C CA . LEU A 1 204 ? 9.315 -62.915 -7.445 1.00 51.66 213 LEU A CA 1
ATOM 1501 C C . LEU A 1 204 ? 8.361 -61.744 -7.235 1.00 46.14 213 LEU A C 1
ATOM 1502 O O . LEU A 1 204 ? 8.493 -60.690 -7.872 1.00 51.42 213 LEU A O 1
ATOM 1507 N N . LEU A 1 205 ? 7.399 -61.929 -6.342 1.00 44.20 214 LEU A N 1
ATOM 1508 C CA . LEU A 1 205 ? 6.384 -60.886 -6.064 1.00 52.71 214 LEU A CA 1
ATOM 1509 C C . LEU A 1 205 ? 7.054 -59.661 -5.450 1.00 49.41 214 LEU A C 1
ATOM 1510 O O . LEU A 1 205 ? 6.614 -58.551 -5.715 1.00 54.58 214 LEU A O 1
ATOM 1515 N N . SER A 1 206 ? 8.068 -59.873 -4.626 1.00 50.36 215 SER A N 1
ATOM 1516 C CA . SER A 1 206 ? 8.738 -58.733 -3.966 1.00 52.89 215 SER A CA 1
ATOM 1517 C C . SER A 1 206 ? 9.306 -57.788 -5.017 1.00 49.60 215 SER A C 1
ATOM 1518 O O . SER A 1 206 ? 9.075 -56.600 -4.921 1.00 53.12 215 SER A O 1
ATOM 1521 N N . ARG A 1 207 ? 10.038 -58.322 -5.983 1.00 55.03 216 ARG A N 1
ATOM 1522 C CA . ARG A 1 207 ? 10.643 -57.466 -7.025 1.00 50.87 216 ARG A CA 1
ATOM 1523 C C . ARG A 1 207 ? 9.532 -56.911 -7.911 1.00 52.78 216 ARG A C 1
ATOM 1524 O O . ARG A 1 207 ? 9.670 -55.780 -8.354 1.00 56.45 216 ARG A O 1
ATOM 1532 N N . TYR A 1 208 ? 8.477 -57.686 -8.152 1.00 52.52 217 TYR A N 1
ATOM 1533 C CA . TYR A 1 208 ? 7.331 -57.175 -8.939 1.00 43.50 217 TYR A CA 1
ATOM 1534 C C . TYR A 1 208 ? 6.822 -55.910 -8.259 1.00 41.39 217 TYR A C 1
ATOM 1535 O O . TYR A 1 208 ? 6.575 -54.924 -8.925 1.00 47.70 217 TYR A O 1
ATOM 1544 N N . ALA A 1 209 ? 6.716 -55.964 -6.936 1.00 49.06 218 ALA A N 1
ATOM 1545 C CA . ALA A 1 209 ? 6.162 -54.892 -6.121 1.00 48.85 218 ALA A CA 1
ATOM 1546 C C . ALA A 1 209 ? 7.117 -53.702 -6.070 1.00 54.85 218 ALA A C 1
ATOM 1547 O O . ALA A 1 209 ? 6.667 -52.566 -6.099 1.00 69.71 218 ALA A O 1
ATOM 1549 N N . GLN A 1 210 ? 8.420 -53.968 -5.990 1.00 55.69 219 GLN A N 1
ATOM 1550 C CA . GLN A 1 210 ? 9.405 -52.905 -5.939 1.00 71.68 219 GLN A CA 1
ATOM 1551 C C . GLN A 1 210 ? 9.379 -52.082 -7.235 1.00 69.04 219 GLN A C 1
ATOM 1552 O O . GLN A 1 210 ? 9.437 -50.850 -7.181 1.00 56.67 219 GLN A O 1
ATOM 1558 N N . ASN A 1 211 ? 9.236 -52.766 -8.381 1.00 64.49 220 ASN A N 1
ATOM 1559 C CA . ASN A 1 211 ? 9.186 -52.109 -9.684 1.00 64.01 220 ASN A CA 1
ATOM 1560 C C . ASN A 1 211 ? 7.940 -51.231 -9.821 1.00 65.09 220 ASN A C 1
ATOM 1561 O O . ASN A 1 211 ? 7.985 -50.066 -10.248 1.00 63.49 220 ASN A O 1
ATOM 1566 N N . ILE A 1 212 ? 6.797 -51.793 -9.450 1.00 59.47 221 ILE A N 1
ATOM 1567 C CA . ILE A 1 212 ? 5.554 -51.051 -9.509 1.00 62.76 221 ILE A CA 1
ATOM 1568 C C . ILE A 1 212 ? 5.647 -49.845 -8.585 1.00 67.42 221 ILE A C 1
ATOM 1569 O O . ILE A 1 212 ? 5.328 -48.752 -8.983 1.00 79.02 221 ILE A O 1
ATOM 1574 N N . GLY A 1 213 ? 6.095 -50.063 -7.353 1.00 79.15 222 GLY A N 1
ATOM 1575 C CA . GLY A 1 213 ? 6.253 -49.026 -6.342 1.00 78.51 222 GLY A CA 1
ATOM 1576 C C . GLY A 1 213 ? 7.024 -47.829 -6.875 1.00 70.57 222 GLY A C 1
ATOM 1577 O O . GLY A 1 213 ? 6.692 -46.705 -6.567 1.00 72.81 222 GLY A O 1
ATOM 1578 N N . LEU A 1 214 ? 8.064 -48.070 -7.672 1.00 62.72 223 LEU A N 1
ATOM 1579 C CA . LEU A 1 214 ? 8.877 -46.979 -8.186 1.00 77.47 223 LEU A CA 1
ATOM 1580 C C . LEU A 1 214 ? 8.063 -46.190 -9.220 1.00 95.73 223 LEU A C 1
ATOM 1581 O O . LEU A 1 214 ? 7.995 -44.951 -9.170 1.00 90.85 223 LEU A O 1
ATOM 1586 N N . ALA A 1 215 ? 7.424 -46.937 -10.138 1.00 97.04 224 ALA A N 1
ATOM 1587 C CA . ALA A 1 215 ? 6.624 -46.388 -11.217 1.00 65.90 224 ALA A CA 1
ATOM 1588 C C . ALA A 1 215 ? 5.518 -45.475 -10.665 1.00 70.06 224 ALA A C 1
ATOM 1589 O O . ALA A 1 215 ? 5.232 -44.420 -11.213 1.00 78.06 224 ALA A O 1
ATOM 1591 N N . PHE A 1 216 ? 4.891 -45.886 -9.567 1.00 79.35 225 PHE A N 1
ATOM 1592 C CA . PHE A 1 216 ? 3.782 -45.150 -8.965 1.00 104.34 225 PHE A CA 1
ATOM 1593 C C . PHE A 1 216 ? 4.217 -43.749 -8.557 1.00 111.29 225 PHE A C 1
ATOM 1594 O O . PHE A 1 216 ? 3.484 -42.802 -8.812 1.00 128.08 225 PHE A O 1
ATOM 1602 N N . GLN A 1 217 ? 5.411 -43.600 -7.980 1.00 118.28 226 GLN A N 1
ATOM 1603 C CA . GLN A 1 217 ? 5.858 -42.321 -7.452 1.00 114.19 226 GLN A CA 1
ATOM 1604 C C . GLN A 1 217 ? 6.333 -41.406 -8.576 1.00 107.57 226 GLN A C 1
ATOM 1605 O O . GLN A 1 217 ? 6.412 -40.192 -8.390 1.00 113.23 226 GLN A O 1
ATOM 1611 N N . ILE A 1 218 ? 6.642 -41.993 -9.742 1.00 77.24 227 ILE A N 1
ATOM 1612 C CA . ILE A 1 218 ? 6.984 -41.180 -10.895 1.00 87.04 227 ILE A CA 1
ATOM 1613 C C . ILE A 1 218 ? 5.737 -40.462 -11.409 1.00 96.80 227 ILE A C 1
ATOM 1614 O O . ILE A 1 218 ? 5.772 -39.264 -11.645 1.00 104.64 227 ILE A O 1
ATOM 1619 N N . VAL A 1 219 ? 4.631 -41.196 -11.554 1.00 116.40 228 VAL A N 1
ATOM 1620 C CA . VAL A 1 219 ? 3.407 -40.604 -12.087 1.00 121.09 228 VAL A CA 1
ATOM 1621 C C . VAL A 1 219 ? 2.738 -39.748 -11.002 1.00 135.11 228 VAL A C 1
ATOM 1622 O O . VAL A 1 219 ? 2.130 -38.728 -11.305 1.00 132.88 228 VAL A O 1
ATOM 1626 N N . ASP A 1 220 ? 2.804 -40.204 -9.745 1.00 141.77 229 ASP A N 1
ATOM 1627 C CA . ASP A 1 220 ? 1.991 -39.636 -8.677 1.00 149.86 229 ASP A CA 1
ATOM 1628 C C . ASP A 1 220 ? 2.594 -38.301 -8.242 1.00 150.66 229 ASP A C 1
ATOM 1629 O O . ASP A 1 220 ? 1.873 -37.408 -7.788 1.00 149.07 229 ASP A O 1
ATOM 1634 N N . ASP A 1 221 ? 3.910 -38.150 -8.478 1.00 134.49 230 ASP A N 1
ATOM 1635 C CA . ASP A 1 221 ? 4.639 -36.913 -8.245 1.00 117.42 230 ASP A CA 1
ATOM 1636 C C . ASP A 1 221 ? 4.324 -35.896 -9.343 1.00 117.51 230 ASP A C 1
ATOM 1637 O O . ASP A 1 221 ? 4.270 -34.706 -9.043 1.00 136.96 230 ASP A O 1
ATOM 1639 N N . ILE A 1 222 ? 4.115 -36.356 -10.591 1.00 98.23 231 ILE A N 1
ATOM 1640 C CA . ILE A 1 222 ? 3.603 -35.521 -11.679 1.00 100.51 231 ILE A CA 1
ATOM 1641 C C . ILE A 1 222 ? 2.122 -35.139 -11.464 1.00 120.95 231 ILE A C 1
ATOM 1642 O O . ILE A 1 222 ? 1.198 -35.778 -11.973 1.00 103.08 231 ILE A O 1
ATOM 1647 N N . LEU A 1 223 ? 1.912 -34.059 -10.693 1.00 146.95 232 LEU A N 1
ATOM 1648 C CA . LEU A 1 223 ? 0.620 -33.418 -10.514 1.00 139.73 232 LEU A CA 1
ATOM 1649 C C . LEU A 1 223 ? 0.645 -32.105 -11.304 1.00 145.20 232 LEU A C 1
ATOM 1650 O O . LEU A 1 223 ? 1.420 -31.198 -10.985 1.00 120.58 232 LEU A O 1
ATOM 1652 N N . ASP A 1 224 ? -0.141 -32.060 -12.394 1.00 148.30 233 ASP A N 1
ATOM 1653 C CA . ASP A 1 224 ? -0.262 -30.876 -13.234 1.00 139.62 233 ASP A CA 1
ATOM 1654 C C . ASP A 1 224 ? -1.212 -29.880 -12.554 1.00 135.93 233 ASP A C 1
ATOM 1655 O O . ASP A 1 224 ? -2.424 -29.957 -12.727 1.00 110.19 233 ASP A O 1
ATOM 1657 N N . ILE A 1 225 ? -0.653 -28.976 -11.728 1.00 144.12 234 ILE A N 1
ATOM 1658 C CA . ILE A 1 225 ? -1.414 -27.943 -11.032 1.00 121.79 234 ILE A CA 1
ATOM 1659 C C . ILE A 1 225 ? -1.679 -26.794 -12.007 1.00 117.01 234 ILE A C 1
ATOM 1660 O O . ILE A 1 225 ? -0.748 -26.218 -12.571 1.00 93.71 234 ILE A O 1
ATOM 1662 N N . THR A 1 226 ? -2.967 -26.484 -12.213 1.00 120.43 235 THR A N 1
ATOM 1663 C CA . THR A 1 226 ? -3.409 -25.433 -13.119 1.00 127.87 235 THR A CA 1
ATOM 1664 C C . THR A 1 226 ? -4.731 -24.836 -12.615 1.00 116.89 235 THR A C 1
ATOM 1665 O O . THR A 1 226 ? -4.735 -24.351 -11.466 1.00 98.13 235 THR A O 1
ATOM 1667 N N . VAL A 1 227 ? 7.347 -26.445 -2.741 1.00 97.60 254 VAL A N 1
ATOM 1668 C CA . VAL A 1 227 ? 6.904 -26.877 -4.105 1.00 111.73 254 VAL A CA 1
ATOM 1669 C C . VAL A 1 227 ? 8.096 -26.851 -5.063 1.00 124.61 254 VAL A C 1
ATOM 1670 O O . VAL A 1 227 ? 8.187 -25.988 -5.943 1.00 136.44 254 VAL A O 1
ATOM 1672 N N . THR A 1 228 ? 9.005 -27.813 -4.858 1.00 135.84 255 THR A N 1
ATOM 1673 C CA . THR A 1 228 ? 10.081 -28.179 -5.773 1.00 124.36 255 THR A CA 1
ATOM 1674 C C . THR A 1 228 ? 10.780 -29.432 -5.234 1.00 133.49 255 THR A C 1
ATOM 1675 O O . THR A 1 228 ? 10.616 -29.780 -4.061 1.00 126.48 255 THR A O 1
ATOM 1677 N N . TYR A 1 229 ? 11.545 -30.106 -6.117 1.00 135.86 256 TYR A N 1
ATOM 1678 C CA . TYR A 1 229 ? 12.379 -31.279 -5.844 1.00 128.34 256 TYR A CA 1
ATOM 1679 C C . TYR A 1 229 ? 11.534 -32.547 -5.667 1.00 130.92 256 TYR A C 1
ATOM 1680 O O . TYR A 1 229 ? 11.513 -33.148 -4.587 1.00 110.32 256 TYR A O 1
ATOM 1682 N N . PRO A 1 230 ? 10.803 -32.978 -6.731 1.00 143.03 257 PRO A N 1
ATOM 1683 C CA . PRO A 1 230 ? 9.926 -34.155 -6.689 1.00 132.54 257 PRO A CA 1
ATOM 1684 C C . PRO A 1 230 ? 10.393 -35.400 -7.468 1.00 125.80 257 PRO A C 1
ATOM 1685 O O . PRO A 1 230 ? 11.280 -35.266 -8.299 1.00 120.85 257 PRO A O 1
ATOM 1689 N N . LYS A 1 231 ? 8.276 -37.088 -19.241 1.00 83.46 264 LYS A N 1
ATOM 1690 C CA . LYS A 1 231 ? 9.304 -36.833 -20.281 1.00 91.25 264 LYS A CA 1
ATOM 1691 C C . LYS A 1 231 ? 10.102 -38.119 -20.544 1.00 102.38 264 LYS A C 1
ATOM 1692 O O . LYS A 1 231 ? 9.745 -38.987 -21.341 1.00 103.45 264 LYS A O 1
ATOM 1694 N N . SER A 1 232 ? 11.222 -38.246 -19.831 1.00 114.03 265 SER A N 1
ATOM 1695 C CA . SER A 1 232 ? 12.015 -39.463 -19.743 1.00 114.10 265 SER A CA 1
ATOM 1696 C C . SER A 1 232 ? 11.732 -40.200 -18.429 1.00 110.53 265 SER A C 1
ATOM 1697 O O . SER A 1 232 ? 12.007 -41.394 -18.275 1.00 108.57 265 SER A O 1
ATOM 1700 N N . GLN A 1 233 ? 11.159 -39.478 -17.452 1.00 110.63 266 GLN A N 1
ATOM 1701 C CA . GLN A 1 233 ? 10.514 -40.015 -16.265 1.00 112.05 266 GLN A CA 1
ATOM 1702 C C . GLN A 1 233 ? 9.444 -41.019 -16.685 1.00 135.69 266 GLN A C 1
ATOM 1703 O O . GLN A 1 233 ? 9.429 -42.108 -16.139 1.00 157.15 266 GLN A O 1
ATOM 1705 N N . ALA A 1 234 ? 8.569 -40.647 -17.633 1.00 127.42 267 ALA A N 1
ATOM 1706 C CA . ALA A 1 234 ? 7.492 -41.519 -18.090 1.00 107.32 267 ALA A CA 1
ATOM 1707 C C . ALA A 1 234 ? 8.046 -42.711 -18.877 1.00 108.95 267 ALA A C 1
ATOM 1708 O O . ALA A 1 234 ? 7.395 -43.750 -18.958 1.00 137.78 267 ALA A O 1
ATOM 1710 N N . GLU A 1 235 ? 9.251 -42.562 -19.438 1.00 89.85 268 GLU A N 1
ATOM 1711 C CA . GLU A 1 235 ? 9.910 -43.646 -20.157 1.00 95.98 268 GLU A CA 1
ATOM 1712 C C . GLU A 1 235 ? 10.332 -44.750 -19.179 1.00 108.68 268 GLU A C 1
ATOM 1713 O O . GLU A 1 235 ? 10.113 -45.943 -19.447 1.00 99.38 268 GLU A O 1
ATOM 1715 N N . ALA A 1 236 ? 10.907 -44.321 -18.035 1.00 102.51 269 ALA A N 1
ATOM 1716 C CA . ALA A 1 236 ? 11.424 -45.231 -17.018 1.00 102.36 269 ALA A CA 1
ATOM 1717 C C . ALA A 1 236 ? 10.275 -46.022 -16.385 1.00 93.24 269 ALA A C 1
ATOM 1718 O O . ALA A 1 236 ? 10.323 -47.244 -16.287 1.00 81.47 269 ALA A O 1
ATOM 1720 N N . GLN A 1 237 ? 9.226 -45.299 -15.970 1.00 75.41 270 GLN A N 1
ATOM 1721 C CA . GLN A 1 237 ? 8.025 -45.884 -15.410 1.00 70.34 270 GLN A CA 1
ATOM 1722 C C . GLN A 1 237 ? 7.546 -47.023 -16.295 1.00 65.77 270 GLN A C 1
ATOM 1723 O O . GLN A 1 237 ? 7.100 -48.028 -15.782 1.00 80.36 270 GLN A O 1
ATOM 1725 N N . LYS A 1 238 ? 7.668 -46.869 -17.608 1.00 68.08 271 LYS A N 1
ATOM 1726 C CA . LYS A 1 238 ? 7.187 -47.853 -18.563 1.00 81.40 271 LYS A CA 1
ATOM 1727 C C . LYS A 1 238 ? 8.114 -49.068 -18.580 1.00 89.28 271 LYS A C 1
ATOM 1728 O O . LYS A 1 238 ? 7.641 -50.199 -18.536 1.00 107.34 271 LYS A O 1
ATOM 1730 N N . LEU A 1 239 ? 9.429 -48.838 -18.634 1.00 93.09 272 LEU A N 1
ATOM 1731 C CA . LEU A 1 239 ? 10.404 -49.923 -18.677 1.00 94.43 272 LEU A CA 1
ATOM 1732 C C . LEU A 1 239 ? 10.219 -50.817 -17.441 1.00 87.05 272 LEU A C 1
ATOM 1733 O O . LEU A 1 239 ? 10.337 -52.046 -17.496 1.00 73.82 272 LEU A O 1
ATOM 1738 N N . VAL A 1 240 ? 9.898 -50.169 -16.318 1.00 86.24 273 VAL A N 1
ATOM 1739 C CA . VAL A 1 240 ? 9.847 -50.815 -15.020 1.00 88.16 273 VAL A CA 1
ATOM 1740 C C . VAL A 1 240 ? 8.553 -51.633 -14.901 1.00 82.42 273 VAL A C 1
ATOM 1741 O O . VAL A 1 240 ? 8.615 -52.808 -14.525 1.00 86.11 273 VAL A O 1
ATOM 1745 N N . ALA A 1 241 ? 7.399 -51.046 -15.276 1.00 79.21 274 ALA A N 1
ATOM 1746 C CA . ALA A 1 241 ? 6.118 -51.760 -15.286 1.00 79.27 274 ALA A CA 1
ATOM 1747 C C . ALA A 1 241 ? 6.170 -52.912 -16.288 1.00 69.73 274 ALA A C 1
ATOM 1748 O O . ALA A 1 241 ? 5.499 -53.922 -16.125 1.00 72.92 274 ALA A O 1
ATOM 1750 N N . GLU A 1 242 ? 7.012 -52.772 -17.301 1.00 69.39 275 GLU A N 1
ATOM 1751 C CA . GLU A 1 242 ? 7.166 -53.791 -18.326 1.00 85.21 275 GLU A CA 1
ATOM 1752 C C . GLU A 1 242 ? 7.916 -54.989 -17.752 1.00 82.44 275 GLU A C 1
ATOM 1753 O O . GLU A 1 242 ? 7.494 -56.135 -17.950 1.00 101.19 275 GLU A O 1
ATOM 1755 N N . ALA A 1 243 ? 9.030 -54.703 -17.057 1.00 76.34 276 ALA A N 1
ATOM 1756 C CA . ALA A 1 243 ? 9.841 -55.733 -16.419 1.00 76.31 276 ALA A CA 1
ATOM 1757 C C . ALA A 1 243 ? 8.976 -56.532 -15.440 1.00 70.89 276 ALA A C 1
ATOM 1758 O O . ALA A 1 243 ? 9.008 -57.764 -15.440 1.00 74.85 276 ALA A O 1
ATOM 1760 N N . ILE A 1 244 ? 8.160 -55.796 -14.666 1.00 65.82 277 ILE A N 1
ATOM 1761 C CA . ILE A 1 244 ? 7.268 -56.347 -13.656 1.00 64.44 277 ILE A CA 1
ATOM 1762 C C . ILE A 1 244 ? 6.265 -57.294 -14.305 1.00 79.57 277 ILE A C 1
ATOM 1763 O O . ILE A 1 244 ? 6.156 -58.435 -13.866 1.00 76.94 277 ILE A O 1
ATOM 1765 N N . ALA A 1 245 ? 5.549 -56.805 -15.342 1.00 81.71 278 ALA A N 1
ATOM 1766 C CA . ALA A 1 245 ? 4.494 -57.555 -16.015 1.00 74.28 278 ALA A CA 1
ATOM 1767 C C . ALA A 1 245 ? 5.057 -58.852 -16.596 1.00 65.56 278 ALA A C 1
ATOM 1768 O O . ALA A 1 245 ? 4.309 -59.703 -17.051 1.00 85.47 278 ALA A O 1
ATOM 1770 N N . SER A 1 246 ? 6.371 -59.036 -16.513 1.00 71.20 279 SER A N 1
ATOM 1771 C CA . SER A 1 246 ? 6.949 -60.361 -16.685 1.00 72.15 279 SER A CA 1
ATOM 1772 C C . SER A 1 246 ? 6.995 -61.162 -15.372 1.00 77.78 279 SER A C 1
ATOM 1773 O O . SER A 1 246 ? 8.012 -61.274 -14.678 1.00 70.96 279 SER A O 1
ATOM 1776 N N . LEU A 1 247 ? 5.814 -61.655 -14.997 1.00 84.67 280 LEU A N 1
ATOM 1777 C CA . LEU A 1 247 ? 5.639 -62.849 -14.182 1.00 83.45 280 LEU A CA 1
ATOM 1778 C C . LEU A 1 247 ? 4.782 -63.825 -14.997 1.00 91.54 280 LEU A C 1
ATOM 1779 O O . LEU A 1 247 ? 3.744 -64.310 -14.551 1.00 58.74 280 LEU A O 1
ATOM 1784 N N . GLU A 1 248 ? 5.250 -64.074 -16.232 1.00 111.86 281 GLU A N 1
ATOM 1785 C CA . GLU A 1 248 ? 4.564 -64.853 -17.253 1.00 93.16 281 GLU A CA 1
ATOM 1786 C C . GLU A 1 248 ? 4.379 -66.295 -16.784 1.00 87.23 281 GLU A C 1
ATOM 1787 O O . GLU A 1 248 ? 3.398 -66.929 -17.155 1.00 102.69 281 GLU A O 1
ATOM 1789 N N . PRO A 1 249 ? 5.297 -66.876 -15.976 1.00 91.42 282 PRO A N 1
ATOM 1790 C CA . PRO A 1 249 ? 5.104 -68.223 -15.419 1.00 84.76 282 PRO A CA 1
ATOM 1791 C C . PRO A 1 249 ? 3.729 -68.604 -14.865 1.00 74.79 282 PRO A C 1
ATOM 1792 O O . PRO A 1 249 ? 3.445 -69.778 -14.687 1.00 82.18 282 PRO A O 1
ATOM 1796 N N . TYR A 1 250 ? 2.881 -67.626 -14.550 1.00 70.37 283 TYR A N 1
ATOM 1797 C CA . TYR A 1 250 ? 1.600 -67.930 -13.927 1.00 74.80 283 TYR A CA 1
ATOM 1798 C C . TYR A 1 250 ? 0.496 -67.935 -14.979 1.00 80.70 283 TYR A C 1
ATOM 1799 O O . TYR A 1 250 ? -0.602 -68.432 -14.744 1.00 84.79 283 TYR A O 1
ATOM 1808 N N . GLY A 1 251 ? 0.818 -67.360 -16.141 1.00 77.27 284 GLY A N 1
ATOM 1809 C CA . GLY A 1 251 ? -0.071 -67.269 -17.280 1.00 69.86 284 GLY A CA 1
ATOM 1810 C C . GLY A 1 251 ? -1.305 -66.442 -16.951 1.00 80.06 284 GLY A C 1
ATOM 1811 O O . GLY A 1 251 ? -1.204 -65.277 -16.590 1.00 77.68 284 GLY A O 1
ATOM 1812 N N . GLU A 1 252 ? -2.467 -67.084 -17.089 1.00 92.13 285 GLU A N 1
ATOM 1813 C CA . GLU A 1 252 ? -3.743 -66.401 -17.044 1.00 92.67 285 GLU A CA 1
ATOM 1814 C C . GLU A 1 252 ? -4.021 -65.987 -15.598 1.00 97.89 285 GLU A C 1
ATOM 1815 O O . GLU A 1 252 ? -4.690 -64.978 -15.367 1.00 93.17 285 GLU A O 1
ATOM 1821 N N . LYS A 1 253 ? -3.474 -66.756 -14.635 1.00 76.47 286 LYS A N 1
ATOM 1822 C CA . LYS A 1 253 ? -3.714 -66.520 -13.221 1.00 67.17 286 LYS A CA 1
ATOM 1823 C C . LYS A 1 253 ? -3.177 -65.144 -12.802 1.00 66.87 286 LYS A C 1
ATOM 1824 O O . LYS A 1 253 ? -3.590 -64.585 -11.782 1.00 53.19 286 LYS A O 1
ATOM 1830 N N . ALA A 1 254 ? -2.285 -64.590 -13.641 1.00 65.89 287 ALA A N 1
ATOM 1831 C CA . ALA A 1 254 ? -1.555 -63.368 -13.349 1.00 64.40 287 ALA A CA 1
ATOM 1832 C C . ALA A 1 254 ? -2.223 -62.128 -13.943 1.00 62.18 287 ALA A C 1
ATOM 1833 O O . ALA A 1 254 ? -1.637 -61.038 -13.939 1.00 66.34 287 ALA A O 1
ATOM 1835 N N . ASN A 1 255 ? -3.461 -62.265 -14.431 1.00 58.77 288 ASN A N 1
ATOM 1836 C CA . ASN A 1 255 ? -4.071 -61.154 -15.151 1.00 69.52 288 ASN A CA 1
ATOM 1837 C C . ASN A 1 255 ? -4.286 -59.966 -14.233 1.00 58.81 288 ASN A C 1
ATOM 1838 O O . ASN A 1 255 ? -3.910 -58.859 -14.600 1.00 67.22 288 ASN A O 1
ATOM 1843 N N . PRO A 1 256 ? -4.904 -60.156 -13.047 1.00 55.60 289 PRO A N 1
ATOM 1844 C CA . PRO A 1 256 ? -5.164 -59.027 -12.145 1.00 49.45 289 PRO A CA 1
ATOM 1845 C C . PRO A 1 256 ? -3.895 -58.241 -11.814 1.00 54.72 289 PRO A C 1
ATOM 1846 O O . PRO A 1 256 ? -3.896 -57.001 -11.839 1.00 58.79 289 PRO A O 1
ATOM 1850 N N . LEU A 1 257 ? -2.795 -58.959 -11.555 1.00 51.49 290 LEU A N 1
ATOM 1851 C CA . LEU A 1 257 ? -1.575 -58.245 -11.200 1.00 60.23 290 LEU A CA 1
ATOM 1852 C C . LEU A 1 257 ? -0.992 -57.531 -12.418 1.00 61.07 290 LEU A C 1
ATOM 1853 O O . LEU A 1 257 ? -0.599 -56.374 -12.292 1.00 75.54 290 LEU A O 1
ATOM 1858 N N . LYS A 1 258 ? -0.958 -58.205 -13.580 1.00 53.09 291 LYS A N 1
ATOM 1859 C CA . LYS A 1 258 ? -0.527 -57.570 -14.820 1.00 53.35 291 LYS A CA 1
ATOM 1860 C C . LYS A 1 258 ? -1.400 -56.347 -15.106 1.00 55.65 291 LYS A C 1
ATOM 1861 O O . LYS A 1 258 ? -0.913 -55.255 -15.361 1.00 61.85 291 LYS A O 1
ATOM 1867 N N . ALA A 1 259 ? -2.716 -56.531 -15.043 1.00 62.96 292 ALA A N 1
ATOM 1868 C CA . ALA A 1 259 ? -3.643 -55.438 -15.272 1.00 62.76 292 ALA A CA 1
ATOM 1869 C C . ALA A 1 259 ? -3.291 -54.276 -14.345 1.00 74.77 292 ALA A C 1
ATOM 1870 O O . ALA A 1 259 ? -3.132 -53.153 -14.805 1.00 85.75 292 ALA A O 1
ATOM 1872 N N . LEU A 1 260 ? -3.169 -54.577 -13.043 1.00 78.34 293 LEU A N 1
ATOM 1873 C CA . LEU A 1 260 ? -3.042 -53.596 -11.978 1.00 71.57 293 LEU A CA 1
ATOM 1874 C C . LEU A 1 260 ? -1.736 -52.811 -12.146 1.00 73.98 293 LEU A C 1
ATOM 1875 O O . LEU A 1 260 ? -1.676 -51.605 -11.861 1.00 61.28 293 LEU A O 1
ATOM 1880 N N . ALA A 1 261 ? -0.698 -53.518 -12.624 1.00 67.08 294 ALA A N 1
ATOM 1881 C CA . ALA A 1 261 ? 0.588 -52.923 -12.940 1.00 64.77 294 ALA A CA 1
ATOM 1882 C C . ALA A 1 261 ? 0.393 -51.753 -13.913 1.00 76.76 294 ALA A C 1
ATOM 1883 O O . ALA A 1 261 ? 0.936 -50.675 -13.716 1.00 84.70 294 ALA A O 1
ATOM 1885 N N . GLU A 1 262 ? -0.377 -51.999 -14.975 1.00 83.19 295 GLU A N 1
ATOM 1886 C CA . GLU A 1 262 ? -0.587 -51.020 -16.030 1.00 86.07 295 GLU A CA 1
ATOM 1887 C C . GLU A 1 262 ? -1.407 -49.845 -15.501 1.00 80.04 295 GLU A C 1
ATOM 1888 O O . GLU A 1 262 ? -1.241 -48.724 -15.931 1.00 86.80 295 GLU A O 1
ATOM 1894 N N . TYR A 1 263 ? -2.319 -50.107 -14.566 1.00 85.85 296 TYR A N 1
ATOM 1895 C CA . TYR A 1 263 ? -3.250 -49.098 -14.091 1.00 90.42 296 TYR A CA 1
ATOM 1896 C C . TYR A 1 263 ? -2.529 -48.040 -13.269 1.00 103.00 296 TYR A C 1
ATOM 1897 O O . TYR A 1 263 ? -3.008 -46.918 -13.207 1.00 115.21 296 TYR A O 1
ATOM 1906 N N . ILE A 1 264 ? -1.396 -48.390 -12.658 1.00 107.12 297 ILE A N 1
ATOM 1907 C CA . ILE A 1 264 ? -0.590 -47.425 -11.928 1.00 111.25 297 ILE A CA 1
ATOM 1908 C C . ILE A 1 264 ? 0.199 -46.518 -12.879 1.00 122.85 297 ILE A C 1
ATOM 1909 O O . ILE A 1 264 ? 0.264 -45.313 -12.663 1.00 122.86 297 ILE A O 1
ATOM 1914 N N . VAL A 1 265 ? 0.771 -47.098 -13.937 1.00 128.55 298 VAL A N 1
ATOM 1915 C CA . VAL A 1 265 ? 1.589 -46.382 -14.904 1.00 124.00 298 VAL A CA 1
ATOM 1916 C C . VAL A 1 265 ? 0.727 -45.557 -15.864 1.00 127.16 298 VAL A C 1
ATOM 1917 O O . VAL A 1 265 ? 1.206 -44.552 -16.369 1.00 153.60 298 VAL A O 1
ATOM 1919 N N . ASN A 1 266 ? -0.534 -45.959 -16.115 1.00 133.48 299 ASN A N 1
ATOM 1920 C CA . ASN A 1 266 ? -1.443 -45.237 -17.004 1.00 131.99 299 ASN A CA 1
ATOM 1921 C C . ASN A 1 266 ? -2.511 -44.446 -16.239 1.00 131.03 299 ASN A C 1
ATOM 1922 O O . ASN A 1 266 ? -3.568 -44.166 -16.800 1.00 119.27 299 ASN A O 1
ATOM 1927 N N . ALA A 1 267 ? -2.228 -44.106 -14.969 1.00 123.99 300 ALA A N 1
ATOM 1928 C CA . ALA A 1 267 ? -2.990 -43.166 -14.159 1.00 121.61 300 ALA A CA 1
ATOM 1929 C C . ALA A 1 267 ? -4.436 -43.636 -13.940 1.00 141.17 300 ALA A C 1
ATOM 1930 O O . ALA A 1 267 ? -5.192 -42.872 -13.284 1.00 130.03 300 ALA A O 1
ATOM 1932 N N . GLN B 2 1 ? 12.193 -68.419 55.082 1.00 85.98 9 GLN B N 1
ATOM 1933 C CA . GLN B 2 1 ? 12.551 -67.538 53.927 1.00 92.47 9 GLN B CA 1
ATOM 1934 C C . GLN B 2 1 ? 11.416 -66.553 53.666 1.00 96.33 9 GLN B C 1
ATOM 1935 O O . GLN B 2 1 ? 10.267 -66.945 53.479 1.00 93.10 9 GLN B O 1
ATOM 1941 N N . GLY B 2 2 ? 11.765 -65.259 53.679 1.00 91.19 10 GLY B N 1
ATOM 1942 C CA . GLY B 2 2 ? 10.858 -64.163 53.368 1.00 70.16 10 GLY B CA 1
ATOM 1943 C C . GLY B 2 2 ? 11.331 -63.362 52.143 1.00 60.97 10 GLY B C 1
ATOM 1944 O O . GLY B 2 2 ? 12.476 -63.473 51.740 1.00 57.85 10 GLY B O 1
ATOM 1945 N N . PHE B 2 3 ? 10.420 -62.600 51.534 1.00 58.27 11 PHE B N 1
ATOM 1946 C CA . PHE B 2 3 ? 10.575 -62.128 50.170 1.00 52.58 11 PHE B CA 1
ATOM 1947 C C . PHE B 2 3 ? 10.740 -60.611 50.136 1.00 46.48 11 PHE B C 1
ATOM 1948 O O . PHE B 2 3 ? 9.919 -59.881 50.688 1.00 49.27 11 PHE B O 1
ATOM 1956 N N . SER B 2 4 ? 11.823 -60.157 49.486 1.00 47.14 12 SER B N 1
ATOM 1957 C CA . SER B 2 4 ? 12.104 -58.732 49.381 1.00 46.59 12 SER B CA 1
ATOM 1958 C C . SER B 2 4 ? 11.811 -58.218 47.967 1.00 47.23 12 SER B C 1
ATOM 1959 O O . SER B 2 4 ? 12.578 -58.430 47.018 1.00 51.76 12 SER B O 1
ATOM 1962 N N . LEU B 2 5 ? 10.718 -57.454 47.862 1.00 43.34 13 LEU B N 1
ATOM 1963 C CA . LEU B 2 5 ? 10.295 -56.876 46.607 1.00 43.42 13 LEU B CA 1
ATOM 1964 C C . LEU B 2 5 ? 11.383 -55.958 46.062 1.00 48.70 13 LEU B C 1
ATOM 1965 O O . LEU B 2 5 ? 11.652 -55.982 44.874 1.00 55.40 13 LEU B O 1
ATOM 1970 N N . ALA B 2 6 ? 12.042 -55.193 46.929 1.00 55.94 14 ALA B N 1
ATOM 1971 C CA . ALA B 2 6 ? 13.023 -54.213 46.498 1.00 55.48 14 ALA B CA 1
ATOM 1972 C C . ALA B 2 6 ? 14.162 -54.893 45.753 1.00 58.64 14 ALA B C 1
ATOM 1973 O O . ALA B 2 6 ? 14.644 -54.332 44.775 1.00 69.01 14 ALA B O 1
ATOM 1975 N N . GLN B 2 7 ? 14.590 -56.072 46.225 1.00 55.72 15 GLN B N 1
ATOM 1976 C CA . GLN B 2 7 ? 15.660 -56.810 45.563 1.00 55.87 15 GLN B CA 1
ATOM 1977 C C . GLN B 2 7 ? 15.156 -57.295 44.206 1.00 59.69 15 GLN B C 1
ATOM 1978 O O . GLN B 2 7 ? 15.811 -57.086 43.187 1.00 57.50 15 GLN B O 1
ATOM 1984 N N . TYR B 2 8 ? 13.985 -57.942 44.217 1.00 62.15 16 TYR B N 1
ATOM 1985 C CA . TYR B 2 8 ? 13.343 -58.503 43.041 1.00 50.72 16 TYR B CA 1
ATOM 1986 C C . TYR B 2 8 ? 13.222 -57.426 41.958 1.00 52.03 16 TYR B C 1
ATOM 1987 O O . TYR B 2 8 ? 13.758 -57.579 40.864 1.00 56.62 16 TYR B O 1
ATOM 1996 N N . LEU B 2 9 ? 12.578 -56.303 42.298 1.00 48.51 17 LEU B N 1
ATOM 1997 C CA . LEU B 2 9 ? 12.406 -55.192 41.384 1.00 51.51 17 LEU B CA 1
ATOM 1998 C C . LEU B 2 9 ? 13.762 -54.734 40.838 1.00 56.02 17 LEU B C 1
ATOM 1999 O O . LEU B 2 9 ? 13.859 -54.371 39.676 1.00 62.98 17 LEU B O 1
ATOM 2004 N N . GLN B 2 10 ? 14.798 -54.734 41.674 1.00 49.75 18 GLN B N 1
ATOM 2005 C CA . GLN B 2 10 ? 16.122 -54.295 41.287 1.00 56.44 18 GLN B CA 1
ATOM 2006 C C . GLN B 2 10 ? 16.699 -55.265 40.267 1.00 50.14 18 GLN B C 1
ATOM 2007 O O . GLN B 2 10 ? 17.189 -54.842 39.224 1.00 53.75 18 GLN B O 1
ATOM 2013 N N . GLU B 2 11 ? 16.641 -56.562 40.573 1.00 53.17 19 GLU B N 1
ATOM 2014 C CA . GLU B 2 11 ? 17.171 -57.597 39.699 1.00 64.89 19 GLU B CA 1
ATOM 2015 C C . GLU B 2 11 ? 16.455 -57.533 38.344 1.00 71.53 19 GLU B C 1
ATOM 2016 O O . GLU B 2 11 ? 17.117 -57.422 37.289 1.00 72.94 19 GLU B O 1
ATOM 2022 N N . GLN B 2 12 ? 15.102 -57.572 38.388 1.00 51.34 20 GLN B N 1
ATOM 2023 C CA . GLN B 2 12 ? 14.281 -57.612 37.192 1.00 48.11 20 GLN B CA 1
ATOM 2024 C C . GLN B 2 12 ? 14.461 -56.339 36.359 1.00 49.39 20 GLN B C 1
ATOM 2025 O O . GLN B 2 12 ? 14.619 -56.396 35.144 1.00 51.53 20 GLN B O 1
ATOM 2031 N N . LYS B 2 13 ? 14.430 -55.187 37.017 1.00 47.07 21 LYS B N 1
ATOM 2032 C CA . LYS B 2 13 ? 14.546 -53.908 36.338 1.00 45.57 21 LYS B CA 1
ATOM 2033 C C . LYS B 2 13 ? 15.854 -53.876 35.548 1.00 52.28 21 LYS B C 1
ATOM 2034 O O . LYS B 2 13 ? 15.917 -53.324 34.453 1.00 60.59 21 LYS B O 1
ATOM 2040 N N . THR B 2 14 ? 16.901 -54.503 36.079 1.00 49.83 22 THR B N 1
ATOM 2041 C CA . THR B 2 14 ? 18.195 -54.452 35.419 1.00 50.26 22 THR B CA 1
ATOM 2042 C C . THR B 2 14 ? 18.127 -55.244 34.120 1.00 50.00 22 THR B C 1
ATOM 2043 O O . THR B 2 14 ? 18.596 -54.778 33.064 1.00 53.82 22 THR B O 1
ATOM 2047 N N . ILE B 2 15 ? 17.539 -56.448 34.208 1.00 53.66 23 ILE B N 1
ATOM 2048 C CA . ILE B 2 15 ? 17.526 -57.331 33.051 1.00 51.14 23 ILE B CA 1
ATOM 2049 C C . ILE B 2 15 ? 16.583 -56.767 31.974 1.00 52.57 23 ILE B C 1
ATOM 2050 O O . ILE B 2 15 ? 16.890 -56.826 30.791 1.00 44.84 23 ILE B O 1
ATOM 2055 N N . VAL B 2 16 ? 15.482 -56.137 32.403 1.00 49.43 24 VAL B N 1
ATOM 2056 C CA . VAL B 2 16 ? 14.520 -55.495 31.517 1.00 44.24 24 VAL B CA 1
ATOM 2057 C C . VAL B 2 16 ? 15.171 -54.337 30.779 1.00 38.30 24 VAL B C 1
ATOM 2058 O O . VAL B 2 16 ? 14.984 -54.194 29.579 1.00 41.55 24 VAL B O 1
ATOM 2062 N N . GLU B 2 17 ? 15.943 -53.525 31.497 1.00 42.44 25 GLU B N 1
ATOM 2063 C CA . GLU B 2 17 ? 16.523 -52.339 30.873 1.00 45.11 25 GLU B CA 1
ATOM 2064 C C . GLU B 2 17 ? 17.612 -52.712 29.868 1.00 44.71 25 GLU B C 1
ATOM 2065 O O . GLU B 2 17 ? 17.804 -51.992 28.890 1.00 54.14 25 GLU B O 1
ATOM 2071 N N . THR B 2 18 ? 18.297 -53.847 30.067 1.00 48.94 26 THR B N 1
ATOM 2072 C CA . THR B 2 18 ? 19.289 -54.182 29.056 1.00 46.87 26 THR B CA 1
ATOM 2073 C C . THR B 2 18 ? 18.579 -54.702 27.811 1.00 39.17 26 THR B C 1
ATOM 2074 O O . THR B 2 18 ? 19.029 -54.476 26.692 1.00 43.13 26 THR B O 1
ATOM 2078 N N . ALA B 2 19 ? 17.418 -55.323 28.019 1.00 34.50 27 ALA B N 1
ATOM 2079 C CA . ALA B 2 19 ? 16.633 -55.849 26.915 1.00 34.46 27 ALA B CA 1
ATOM 2080 C C . ALA B 2 19 ? 16.040 -54.681 26.119 1.00 40.84 27 ALA B C 1
ATOM 2081 O O . ALA B 2 19 ? 16.093 -54.657 24.883 1.00 40.04 27 ALA B O 1
ATOM 2083 N N . LEU B 2 20 ? 15.484 -53.689 26.828 1.00 35.02 28 LEU B N 1
ATOM 2084 C CA . LEU B 2 20 ? 14.954 -52.531 26.137 1.00 36.28 28 LEU B CA 1
ATOM 2085 C C . LEU B 2 20 ? 16.043 -51.897 25.278 1.00 44.37 28 LEU B C 1
ATOM 2086 O O . LEU B 2 20 ? 15.808 -51.536 24.129 1.00 56.14 28 LEU B O 1
ATOM 2091 N N . ASP B 2 21 ? 17.247 -51.780 25.835 1.00 51.67 29 ASP B N 1
ATOM 2092 C CA . ASP B 2 21 ? 18.320 -51.069 25.168 1.00 55.59 29 ASP B CA 1
ATOM 2093 C C . ASP B 2 21 ? 18.718 -51.836 23.896 1.00 53.54 29 ASP B C 1
ATOM 2094 O O . ASP B 2 21 ? 18.857 -51.243 22.824 1.00 57.43 29 ASP B O 1
ATOM 2099 N N . GLN B 2 22 ? 18.850 -53.157 24.017 1.00 47.80 30 GLN B N 1
ATOM 2100 C CA . GLN B 2 22 ? 19.197 -54.031 22.914 1.00 46.37 30 GLN B CA 1
ATOM 2101 C C . GLN B 2 22 ? 18.138 -54.010 21.815 1.00 44.32 30 GLN B C 1
ATOM 2102 O O . GLN B 2 22 ? 18.459 -54.264 20.670 1.00 53.14 30 GLN B O 1
ATOM 2108 N N . SER B 2 23 ? 16.874 -53.720 22.146 1.00 41.88 31 SER B N 1
ATOM 2109 C CA . SER B 2 23 ? 15.796 -53.816 21.174 1.00 43.88 31 SER B CA 1
ATOM 2110 C C . SER B 2 23 ? 15.866 -52.714 20.126 1.00 42.77 31 SER B C 1
ATOM 2111 O O . SER B 2 23 ? 15.378 -52.876 19.012 1.00 45.00 31 SER B O 1
ATOM 2114 N N . LEU B 2 24 ? 16.453 -51.573 20.485 1.00 41.22 32 LEU B N 1
ATOM 2115 C CA . LEU B 2 24 ? 16.478 -50.434 19.582 1.00 35.78 32 LEU B CA 1
ATOM 2116 C C . LEU B 2 24 ? 17.918 -50.147 19.177 1.00 43.40 32 LEU B C 1
ATOM 2117 O O . LEU B 2 24 ? 18.573 -49.305 19.777 1.00 55.75 32 LEU B O 1
ATOM 2122 N N . VAL B 2 25 ? 18.405 -50.832 18.134 1.00 48.57 33 VAL B N 1
ATOM 2123 C CA . VAL B 2 25 ? 19.728 -50.560 17.579 1.00 47.83 33 VAL B CA 1
ATOM 2124 C C . VAL B 2 25 ? 19.620 -49.468 16.511 1.00 42.67 33 VAL B C 1
ATOM 2125 O O . VAL B 2 25 ? 18.816 -49.552 15.587 1.00 52.50 33 VAL B O 1
ATOM 2129 N N . ILE B 2 26 ? 20.464 -48.447 16.654 1.00 52.84 34 ILE B N 1
ATOM 2130 C CA . ILE B 2 26 ? 20.381 -47.185 15.924 1.00 56.29 34 ILE B CA 1
ATOM 2131 C C . ILE B 2 26 ? 20.929 -47.352 14.502 1.00 46.96 34 ILE B C 1
ATOM 2132 O O . ILE B 2 26 ? 22.115 -47.480 14.330 1.00 66.20 34 ILE B O 1
ATOM 2137 N N . THR B 2 27 ? 20.091 -47.052 13.509 1.00 48.98 35 THR B N 1
ATOM 2138 C CA . THR B 2 27 ? 20.480 -47.123 12.081 1.00 44.04 35 THR B CA 1
ATOM 2139 C C . THR B 2 27 ? 19.798 -46.021 11.267 1.00 42.84 35 THR B C 1
ATOM 2140 O O . THR B 2 27 ? 19.310 -45.062 11.843 1.00 46.63 35 THR B O 1
ATOM 2142 N N . GLU B 2 28 ? 19.822 -46.209 9.951 1.00 51.42 36 GLU B N 1
ATOM 2143 C CA . GLU B 2 28 ? 19.175 -45.428 8.859 1.00 65.79 36 GLU B CA 1
ATOM 2144 C C . GLU B 2 28 ? 18.955 -43.956 9.200 1.00 57.51 36 GLU B C 1
ATOM 2145 O O . GLU B 2 28 ? 19.921 -43.189 9.090 1.00 52.52 36 GLU B O 1
ATOM 2151 N N . PRO B 2 29 ? 17.708 -43.515 9.472 1.00 47.62 37 PRO B N 1
ATOM 2152 C CA . PRO B 2 29 ? 17.460 -42.217 10.094 1.00 48.35 37 PRO B CA 1
ATOM 2153 C C . PRO B 2 29 ? 17.665 -42.306 11.607 1.00 49.52 37 PRO B C 1
ATOM 2154 O O . PRO B 2 29 ? 16.791 -42.724 12.269 1.00 49.42 37 PRO B O 1
ATOM 2158 N N . VAL B 2 30 ? 18.822 -41.877 12.092 1.00 49.84 38 VAL B N 1
ATOM 2159 C CA . VAL B 2 30 ? 19.150 -41.972 13.538 1.00 42.56 38 VAL B CA 1
ATOM 2160 C C . VAL B 2 30 ? 18.191 -41.159 14.406 1.00 49.61 38 VAL B C 1
ATOM 2161 O O . VAL B 2 30 ? 18.027 -41.541 15.544 1.00 53.74 38 VAL B O 1
ATOM 2165 N N . THR B 2 31 ? 17.581 -40.093 13.893 1.00 56.00 39 THR B N 1
ATOM 2166 C CA . THR B 2 31 ? 16.708 -39.272 14.718 1.00 49.80 39 THR B CA 1
ATOM 2167 C C . THR B 2 31 ? 15.500 -40.077 15.239 1.00 43.56 39 THR B C 1
ATOM 2168 O O . THR B 2 31 ? 15.121 -39.920 16.392 1.00 48.31 39 THR B O 1
ATOM 2172 N N . ILE B 2 32 ? 14.920 -40.979 14.439 1.00 36.26 40 ILE B N 1
ATOM 2173 C CA . ILE B 2 32 ? 13.755 -41.710 14.899 1.00 34.12 40 ILE B CA 1
ATOM 2174 C C . ILE B 2 32 ? 14.142 -42.645 16.040 1.00 39.81 40 ILE B C 1
ATOM 2175 O O . ILE B 2 32 ? 13.458 -42.684 17.070 1.00 40.39 40 ILE B O 1
ATOM 2180 N N . TYR B 2 33 ? 15.249 -43.382 15.866 1.00 37.74 41 TYR B N 1
ATOM 2181 C CA . TYR B 2 33 ? 15.710 -44.281 16.915 1.00 36.87 41 TYR B CA 1
ATOM 2182 C C . TYR B 2 33 ? 16.083 -43.492 18.177 1.00 45.01 41 TYR B C 1
ATOM 2183 O O . TYR B 2 33 ? 15.864 -43.951 19.292 1.00 37.67 41 TYR B O 1
ATOM 2192 N N . GLU B 2 34 ? 16.662 -42.301 17.991 1.00 40.32 42 GLU B N 1
ATOM 2193 C CA . GLU B 2 34 ? 17.048 -41.449 19.095 1.00 39.51 42 GLU B CA 1
ATOM 2194 C C . GLU B 2 34 ? 15.810 -41.069 19.883 1.00 40.77 42 GLU B C 1
ATOM 2195 O O . GLU B 2 34 ? 15.774 -41.204 21.106 1.00 44.99 42 GLU B O 1
ATOM 2201 N N . ALA B 2 35 ? 14.782 -40.623 19.161 1.00 45.82 43 ALA B N 1
ATOM 2202 C CA . ALA B 2 35 ? 13.533 -40.170 19.768 1.00 42.76 43 ALA B CA 1
ATOM 2203 C C . ALA B 2 35 ? 12.834 -41.316 20.500 1.00 34.48 43 ALA B C 1
ATOM 2204 O O . ALA B 2 35 ? 12.250 -41.115 21.555 1.00 38.55 43 ALA B O 1
ATOM 2206 N N . MET B 2 36 ? 12.917 -42.520 19.948 1.00 32.51 44 MET B N 1
ATOM 2207 C CA . MET B 2 36 ? 12.326 -43.696 20.571 1.00 35.34 44 MET B CA 1
ATOM 2208 C C . MET B 2 36 ? 13.082 -44.036 21.849 1.00 33.96 44 MET B C 1
ATOM 2209 O O . MET B 2 36 ? 12.475 -44.222 22.902 1.00 31.26 44 MET B O 1
ATOM 2214 N N . ARG B 2 37 ? 14.413 -44.097 21.745 1.00 37.96 45 ARG B N 1
ATOM 2215 C CA . ARG B 2 37 ? 15.253 -44.508 22.856 1.00 40.02 45 ARG B CA 1
ATOM 2216 C C . ARG B 2 37 ? 15.122 -43.506 24.000 1.00 38.47 45 ARG B C 1
ATOM 2217 O O . ARG B 2 37 ? 15.158 -43.882 25.183 1.00 39.03 45 ARG B O 1
ATOM 2225 N N . TYR B 2 38 ? 14.946 -42.236 23.630 1.00 37.44 46 TYR B N 1
ATOM 2226 C CA . TYR B 2 38 ? 14.857 -41.165 24.613 1.00 42.23 46 TYR B CA 1
ATOM 2227 C C . TYR B 2 38 ? 13.736 -41.446 25.598 1.00 42.31 46 TYR B C 1
ATOM 2228 O O . TYR B 2 38 ? 13.931 -41.361 26.804 1.00 49.47 46 TYR B O 1
ATOM 2237 N N . SER B 2 39 ? 12.558 -41.775 25.065 1.00 45.04 47 SER B N 1
ATOM 2238 C CA . SER B 2 39 ? 11.397 -42.018 25.907 1.00 41.43 47 SER B CA 1
ATOM 2239 C C . SER B 2 39 ? 11.441 -43.439 26.468 1.00 44.81 47 SER B C 1
ATOM 2240 O O . SER B 2 39 ? 11.045 -43.651 27.601 1.00 48.64 47 SER B O 1
ATOM 2243 N N . LEU B 2 40 ? 11.906 -44.417 25.681 1.00 38.82 48 LEU B N 1
ATOM 2244 C CA . LEU B 2 40 ? 11.842 -45.797 26.140 1.00 40.19 48 LEU B CA 1
ATOM 2245 C C . LEU B 2 40 ? 12.870 -46.068 27.234 1.00 38.49 48 LEU B C 1
ATOM 2246 O O . LEU B 2 40 ? 12.643 -46.918 28.078 1.00 34.21 48 LEU B O 1
ATOM 2251 N N . LEU B 2 41 ? 14.014 -45.378 27.184 1.00 41.10 49 LEU B N 1
ATOM 2252 C CA . LEU B 2 41 ? 15.118 -45.724 28.065 1.00 38.48 49 LEU B CA 1
ATOM 2253 C C . LEU B 2 41 ? 15.237 -44.779 29.257 1.00 40.66 49 LEU B C 1
ATOM 2254 O O . LEU B 2 41 ? 15.933 -45.126 30.197 1.00 65.99 49 LEU B O 1
ATOM 2259 N N . ALA B 2 42 ? 14.550 -43.638 29.233 1.00 54.67 50 ALA B N 1
ATOM 2260 C CA . ALA B 2 42 ? 14.285 -42.834 30.423 1.00 52.96 50 ALA B CA 1
ATOM 2261 C C . ALA B 2 42 ? 13.741 -43.791 31.472 1.00 66.43 50 ALA B C 1
ATOM 2262 O O . ALA B 2 42 ? 12.824 -44.568 31.195 1.00 88.59 50 ALA B O 1
ATOM 2264 N N . GLY B 2 43 ? 14.336 -43.783 32.661 1.00 62.69 51 GLY B N 1
ATOM 2265 C CA . GLY B 2 43 ? 14.066 -44.882 33.578 1.00 78.15 51 GLY B CA 1
ATOM 2266 C C . GLY B 2 43 ? 12.629 -44.891 34.097 1.00 76.40 51 GLY B C 1
ATOM 2267 O O . GLY B 2 43 ? 11.817 -44.046 33.740 1.00 105.00 51 GLY B O 1
ATOM 2268 N N . GLY B 2 44 ? 12.342 -45.822 34.999 1.00 58.71 52 GLY B N 1
ATOM 2269 C CA . GLY B 2 44 ? 11.041 -45.884 35.644 1.00 60.70 52 GLY B CA 1
ATOM 2270 C C . GLY B 2 44 ? 10.929 -47.164 36.468 1.00 62.60 52 GLY B C 1
ATOM 2271 O O . GLY B 2 44 ? 11.937 -47.860 36.644 1.00 70.35 52 GLY B O 1
ATOM 2272 N N . LYS B 2 45 ? 9.723 -47.461 36.953 1.00 52.11 53 LYS B N 1
ATOM 2273 C CA . LYS B 2 45 ? 9.532 -48.623 37.812 1.00 53.26 53 LYS B CA 1
ATOM 2274 C C . LYS B 2 45 ? 9.558 -49.909 36.982 1.00 55.99 53 LYS B C 1
ATOM 2275 O O . LYS B 2 45 ? 10.036 -50.941 37.455 1.00 60.39 53 LYS B O 1
ATOM 2281 N N . ARG B 2 46 ? 9.067 -49.828 35.728 1.00 59.67 54 ARG B N 1
ATOM 2282 C CA . ARG B 2 46 ? 8.993 -50.920 34.757 1.00 47.82 54 ARG B CA 1
ATOM 2283 C C . ARG B 2 46 ? 8.081 -52.023 35.288 1.00 42.37 54 ARG B C 1
ATOM 2284 O O . ARG B 2 46 ? 8.343 -53.206 35.102 1.00 44.07 54 ARG B O 1
ATOM 2292 N N . LEU B 2 47 ? 6.972 -51.626 35.921 1.00 43.79 55 LEU B N 1
ATOM 2293 C CA . LEU B 2 47 ? 6.072 -52.593 36.496 1.00 48.92 55 LEU B CA 1
ATOM 2294 C C . LEU B 2 47 ? 5.433 -53.485 35.427 1.00 41.54 55 LEU B C 1
ATOM 2295 O O . LEU B 2 47 ? 5.238 -54.677 35.666 1.00 45.75 55 LEU B O 1
ATOM 2300 N N . ARG B 2 48 ? 5.144 -52.931 34.247 1.00 38.44 56 ARG B N 1
ATOM 2301 C CA . ARG B 2 48 ? 4.434 -53.693 33.234 1.00 37.33 56 ARG B CA 1
ATOM 2302 C C . ARG B 2 48 ? 5.282 -54.860 32.709 1.00 38.91 56 ARG B C 1
ATOM 2303 O O . ARG B 2 48 ? 4.831 -56.002 32.709 1.00 36.64 56 ARG B O 1
ATOM 2311 N N . PRO B 2 49 ? 6.529 -54.640 32.239 1.00 38.91 57 PRO B N 1
ATOM 2312 C CA . PRO B 2 49 ? 7.406 -55.754 31.874 1.00 37.16 57 PRO B CA 1
ATOM 2313 C C . PRO B 2 49 ? 7.632 -56.716 33.042 1.00 40.21 57 PRO B C 1
ATOM 2314 O O . PRO B 2 49 ? 7.743 -57.929 32.844 1.00 44.59 57 PRO B O 1
ATOM 2318 N N . ILE B 2 50 ? 7.654 -56.183 34.270 1.00 41.37 58 ILE B N 1
ATOM 2319 C CA . ILE B 2 50 ? 7.932 -57.045 35.403 1.00 39.10 58 ILE B CA 1
ATOM 2320 C C . ILE B 2 50 ? 6.734 -57.944 35.731 1.00 38.73 58 ILE B C 1
ATOM 2321 O O . ILE B 2 50 ? 6.905 -59.131 35.995 1.00 43.82 58 ILE B O 1
ATOM 2326 N N . LEU B 2 51 ? 5.512 -57.397 35.677 1.00 40.20 59 LEU B N 1
ATOM 2327 C CA . LEU B 2 51 ? 4.314 -58.197 35.861 1.00 36.91 59 LEU B CA 1
ATOM 2328 C C . LEU B 2 51 ? 4.319 -59.357 34.873 1.00 37.65 59 LEU B C 1
ATOM 2329 O O . LEU B 2 51 ? 3.950 -60.476 35.242 1.00 40.36 59 LEU B O 1
ATOM 2334 N N . CYS B 2 52 ? 4.741 -59.080 33.629 1.00 32.33 60 CYS B N 1
ATOM 2335 C CA . CYS B 2 52 ? 4.751 -60.085 32.582 1.00 33.92 60 CYS B CA 1
ATOM 2336 C C . CYS B 2 52 ? 5.697 -61.232 32.947 1.00 40.38 60 CYS B C 1
ATOM 2337 O O . CYS B 2 52 ? 5.283 -62.395 32.985 1.00 35.28 60 CYS B O 1
ATOM 2340 N N . LEU B 2 53 ? 6.967 -60.897 33.224 1.00 41.19 61 LEU B N 1
ATOM 2341 C CA . LEU B 2 53 ? 7.932 -61.903 33.648 1.00 38.66 61 LEU B CA 1
ATOM 2342 C C . LEU B 2 53 ? 7.439 -62.615 34.919 1.00 43.85 61 LEU B C 1
ATOM 2343 O O . LEU B 2 53 ? 7.517 -63.841 35.023 1.00 46.34 61 LEU B O 1
ATOM 2348 N N . ALA B 2 54 ? 6.902 -61.859 35.881 1.00 41.07 62 ALA B N 1
ATOM 2349 C CA . ALA B 2 54 ? 6.413 -62.477 37.107 1.00 45.86 62 ALA B CA 1
ATOM 2350 C C . ALA B 2 54 ? 5.437 -63.581 36.757 1.00 44.04 62 ALA B C 1
ATOM 2351 O O . ALA B 2 54 ? 5.639 -64.730 37.135 1.00 46.13 62 ALA B O 1
ATOM 2353 N N . ALA B 2 55 ? 4.408 -63.216 35.979 1.00 45.06 63 ALA B N 1
ATOM 2354 C CA . ALA B 2 55 ? 3.307 -64.117 35.699 1.00 39.53 63 ALA B CA 1
ATOM 2355 C C . ALA B 2 55 ? 3.814 -65.315 34.908 1.00 37.70 63 ALA B C 1
ATOM 2356 O O . ALA B 2 55 ? 3.447 -66.448 35.171 1.00 44.74 63 ALA B O 1
ATOM 2358 N N . CYS B 2 56 ? 4.681 -65.062 33.941 1.00 41.95 64 CYS B N 1
ATOM 2359 C CA . CYS B 2 56 ? 5.243 -66.140 33.157 1.00 40.18 64 CYS B CA 1
ATOM 2360 C C . CYS B 2 56 ? 6.015 -67.092 34.060 1.00 44.05 64 CYS B C 1
ATOM 2361 O O . CYS B 2 56 ? 5.790 -68.304 33.987 1.00 42.62 64 CYS B O 1
ATOM 2364 N N . GLU B 2 57 ? 6.881 -66.542 34.921 1.00 43.19 65 GLU B N 1
ATOM 2365 C CA . GLU B 2 57 ? 7.767 -67.340 35.769 1.00 47.24 65 GLU B CA 1
ATOM 2366 C C . GLU B 2 57 ? 6.982 -68.153 36.798 1.00 56.75 65 GLU B C 1
ATOM 2367 O O . GLU B 2 57 ? 7.318 -69.310 37.048 1.00 66.19 65 GLU B O 1
ATOM 2373 N N . MET B 2 58 ? 5.901 -67.569 37.326 1.00 49.12 66 MET B N 1
ATOM 2374 C CA . MET B 2 58 ? 5.071 -68.238 38.308 1.00 44.94 66 MET B CA 1
ATOM 2375 C C . MET B 2 58 ? 4.448 -69.497 37.703 1.00 52.44 66 MET B C 1
ATOM 2376 O O . MET B 2 58 ? 4.209 -70.463 38.420 1.00 53.03 66 MET B O 1
ATOM 2381 N N . LEU B 2 59 ? 4.192 -69.484 36.388 1.00 57.09 67 LEU B N 1
ATOM 2382 C CA . LEU B 2 59 ? 3.502 -70.584 35.727 1.00 54.07 67 LEU B CA 1
ATOM 2383 C C . LEU B 2 59 ? 4.515 -71.555 35.115 1.00 54.48 67 LEU B C 1
ATOM 2384 O O . LEU B 2 59 ? 4.143 -72.475 34.387 1.00 67.63 67 LEU B O 1
ATOM 2389 N N . GLY B 2 60 ? 5.808 -71.347 35.380 1.00 49.59 68 GLY B N 1
ATOM 2390 C CA . GLY B 2 60 ? 6.795 -72.322 34.945 1.00 46.82 68 GLY B CA 1
ATOM 2391 C C . GLY B 2 60 ? 7.573 -71.896 33.706 1.00 53.98 68 GLY B C 1
ATOM 2392 O O . GLY B 2 60 ? 8.420 -72.636 33.224 1.00 65.26 68 GLY B O 1
ATOM 2393 N N . GLY B 2 61 ? 7.291 -70.697 33.190 1.00 53.76 69 GLY B N 1
ATOM 2394 C CA . GLY B 2 61 ? 7.994 -70.188 32.025 1.00 47.89 69 GLY B CA 1
ATOM 2395 C C . GLY B 2 61 ? 9.306 -69.512 32.413 1.00 45.15 69 GLY B C 1
ATOM 2396 O O . GLY B 2 61 ? 9.579 -69.338 33.596 1.00 53.26 69 GLY B O 1
ATOM 2397 N N . THR B 2 62 ? 10.092 -69.123 31.407 1.00 45.63 70 THR B N 1
ATOM 2398 C CA . THR B 2 62 ? 11.391 -68.512 31.628 1.00 54.48 70 THR B CA 1
ATOM 2399 C C . THR B 2 62 ? 11.369 -67.055 31.170 1.00 57.15 70 THR B C 1
ATOM 2400 O O . THR B 2 62 ? 10.496 -66.637 30.400 1.00 46.28 70 THR B O 1
ATOM 2404 N N . ALA B 2 63 ? 12.363 -66.297 31.647 1.00 52.28 71 ALA B N 1
ATOM 2405 C CA . ALA B 2 63 ? 12.560 -64.922 31.243 1.00 49.38 71 ALA B CA 1
ATOM 2406 C C . ALA B 2 63 ? 12.687 -64.832 29.714 1.00 48.09 71 ALA B C 1
ATOM 2407 O O . ALA B 2 63 ? 12.248 -63.866 29.091 1.00 50.26 71 ALA B O 1
ATOM 2409 N N . ALA B 2 64 ? 13.286 -65.856 29.112 1.00 44.29 72 ALA B N 1
ATOM 2410 C CA . ALA B 2 64 ? 13.593 -65.835 27.697 1.00 44.29 72 ALA B CA 1
ATOM 2411 C C . ALA B 2 64 ? 12.317 -65.991 26.880 1.00 46.61 72 ALA B C 1
ATOM 2412 O O . ALA B 2 64 ? 12.220 -65.511 25.763 1.00 57.91 72 ALA B O 1
ATOM 2414 N N . MET B 2 65 ? 11.323 -66.672 27.439 1.00 46.98 73 MET B N 1
ATOM 2415 C CA . MET B 2 65 ? 10.034 -66.804 26.779 1.00 49.94 73 MET B CA 1
ATOM 2416 C C . MET B 2 65 ? 9.252 -65.481 26.785 1.00 53.14 73 MET B C 1
ATOM 2417 O O . MET B 2 65 ? 8.492 -65.206 25.861 1.00 55.74 73 MET B O 1
ATOM 2422 N N . ALA B 2 66 ? 9.432 -64.653 27.827 1.00 44.01 74 ALA B N 1
ATOM 2423 C CA . ALA B 2 66 ? 8.550 -63.531 28.064 1.00 37.47 74 ALA B CA 1
ATOM 2424 C C . ALA B 2 66 ? 9.236 -62.206 27.738 1.00 45.53 74 ALA B C 1
ATOM 2425 O O . ALA B 2 66 ? 8.576 -61.160 27.727 1.00 44.27 74 ALA B O 1
ATOM 2427 N N . MET B 2 67 ? 10.550 -62.242 27.472 1.00 36.63 75 MET B N 1
ATOM 2428 C CA . MET B 2 67 ? 11.288 -60.988 27.499 1.00 38.73 75 MET B CA 1
ATOM 2429 C C . MET B 2 67 ? 10.818 -60.028 26.382 1.00 39.91 75 MET B C 1
ATOM 2430 O O . MET B 2 67 ? 10.606 -58.831 26.614 1.00 37.66 75 MET B O 1
ATOM 2435 N N . ASN B 2 68 ? 10.664 -60.550 25.166 1.00 40.94 76 ASN B N 1
ATOM 2436 C CA . ASN B 2 68 ? 10.171 -59.756 24.046 1.00 43.25 76 ASN B CA 1
ATOM 2437 C C . ASN B 2 68 ? 8.813 -59.139 24.360 1.00 43.54 76 ASN B C 1
ATOM 2438 O O . ASN B 2 68 ? 8.635 -57.935 24.184 1.00 45.67 76 ASN B O 1
ATOM 2443 N N . THR B 2 69 ? 7.862 -59.966 24.817 1.00 35.52 77 THR B N 1
ATOM 2444 C CA . THR B 2 69 ? 6.558 -59.441 25.172 1.00 31.30 77 THR B CA 1
ATOM 2445 C C . THR B 2 69 ? 6.717 -58.373 26.253 1.00 35.78 77 THR B C 1
ATOM 2446 O O . THR B 2 69 ? 6.068 -57.335 26.190 1.00 40.68 77 THR B O 1
ATOM 2450 N N . ALA B 2 70 ? 7.601 -58.617 27.230 1.00 32.62 78 ALA B N 1
ATOM 2451 C CA . ALA B 2 70 ? 7.814 -57.671 28.305 1.00 30.19 78 ALA B CA 1
ATOM 2452 C C . ALA B 2 70 ? 8.272 -56.334 27.732 1.00 34.99 78 ALA B C 1
ATOM 2453 O O . ALA B 2 70 ? 7.723 -55.282 28.110 1.00 42.44 78 ALA B O 1
ATOM 2455 N N . CYS B 2 71 ? 9.229 -56.367 26.787 1.00 32.81 79 CYS B N 1
ATOM 2456 C CA . CYS B 2 71 ? 9.668 -55.131 26.154 1.00 36.72 79 CYS B CA 1
ATOM 2457 C C . CYS B 2 71 ? 8.538 -54.487 25.336 1.00 40.22 79 CYS B C 1
ATOM 2458 O O . CYS B 2 71 ? 8.359 -53.263 25.356 1.00 35.54 79 CYS B O 1
ATOM 2461 N N . ALA B 2 72 ? 7.752 -55.335 24.654 1.00 32.76 80 ALA B N 1
ATOM 2462 C CA . ALA B 2 72 ? 6.620 -54.878 23.871 1.00 32.89 80 ALA B CA 1
ATOM 2463 C C . ALA B 2 72 ? 5.663 -54.055 24.745 1.00 36.44 80 ALA B C 1
ATOM 2464 O O . ALA B 2 72 ? 5.242 -52.950 24.351 1.00 33.81 80 ALA B O 1
ATOM 2466 N N . LEU B 2 73 ? 5.344 -54.595 25.938 1.00 34.12 81 LEU B N 1
ATOM 2467 C CA . LEU B 2 73 ? 4.405 -53.949 26.834 1.00 30.48 81 LEU B CA 1
ATOM 2468 C C . LEU B 2 73 ? 4.941 -52.576 27.214 1.00 37.21 81 LEU B C 1
ATOM 2469 O O . LEU B 2 73 ? 4.206 -51.591 27.212 1.00 40.83 81 LEU B O 1
ATOM 2474 N N . GLU B 2 74 ? 6.251 -52.496 27.481 1.00 41.24 82 GLU B N 1
ATOM 2475 C CA . GLU B 2 74 ? 6.857 -51.242 27.900 1.00 34.07 82 GLU B CA 1
ATOM 2476 C C . GLU B 2 74 ? 6.874 -50.276 26.720 1.00 33.19 82 GLU B C 1
ATOM 2477 O O . GLU B 2 74 ? 6.776 -49.071 26.901 1.00 35.59 82 GLU B O 1
ATOM 2483 N N . MET B 2 75 ? 7.039 -50.804 25.503 1.00 33.43 83 MET B N 1
ATOM 2484 C CA . MET B 2 75 ? 7.067 -49.951 24.327 1.00 32.27 83 MET B CA 1
ATOM 2485 C C . MET B 2 75 ? 5.693 -49.308 24.178 1.00 34.24 83 MET B C 1
ATOM 2486 O O . MET B 2 75 ? 5.612 -48.111 23.912 1.00 33.86 83 MET B O 1
ATOM 2491 N N . ILE B 2 76 ? 4.627 -50.111 24.356 1.00 32.93 84 ILE B N 1
ATOM 2492 C CA . ILE B 2 76 ? 3.270 -49.618 24.199 1.00 33.68 84 ILE B CA 1
ATOM 2493 C C . ILE B 2 76 ? 2.994 -48.546 25.256 1.00 41.12 84 ILE B C 1
ATOM 2494 O O . ILE B 2 76 ? 2.514 -47.450 24.936 1.00 42.07 84 ILE B O 1
ATOM 2499 N N . HIS B 2 77 ? 3.340 -48.861 26.509 1.00 43.19 85 HIS B N 1
ATOM 2500 C CA . HIS B 2 77 ? 3.234 -47.904 27.597 1.00 39.94 85 HIS B CA 1
ATOM 2501 C C . HIS B 2 77 ? 3.982 -46.613 27.271 1.00 41.41 85 HIS B C 1
ATOM 2502 O O . HIS B 2 77 ? 3.428 -45.528 27.432 1.00 46.18 85 HIS B O 1
ATOM 2509 N N . THR B 2 78 ? 5.226 -46.737 26.772 1.00 36.63 86 THR B N 1
ATOM 2510 C CA . THR B 2 78 ? 5.992 -45.566 26.389 1.00 37.12 86 THR B CA 1
ATOM 2511 C C . THR B 2 78 ? 5.253 -44.733 25.344 1.00 37.97 86 THR B C 1
ATOM 2512 O O . THR B 2 78 ? 5.166 -43.514 25.477 1.00 39.54 86 THR B O 1
ATOM 2516 N N . MET B 2 79 ? 4.756 -45.377 24.287 1.00 39.82 87 MET B N 1
ATOM 2517 C CA . MET B 2 79 ? 4.195 -44.599 23.189 1.00 42.10 87 MET B CA 1
ATOM 2518 C C . MET B 2 79 ? 2.892 -43.928 23.632 1.00 46.50 87 MET B C 1
ATOM 2519 O O . MET B 2 79 ? 2.591 -42.833 23.180 1.00 41.96 87 MET B O 1
ATOM 2524 N N . SER B 2 80 ? 2.166 -44.546 24.571 1.00 44.61 88 SER B N 1
ATOM 2525 C CA . SER B 2 80 ? 0.982 -43.868 25.067 1.00 44.12 88 SER B CA 1
ATOM 2526 C C . SER B 2 80 ? 1.374 -42.591 25.801 1.00 41.55 88 SER B C 1
ATOM 2527 O O . SER B 2 80 ? 0.716 -41.586 25.657 1.00 46.21 88 SER B O 1
ATOM 2530 N N . LEU B 2 81 ? 2.468 -42.614 26.557 1.00 50.11 89 LEU B N 1
ATOM 2531 C CA . LEU B 2 81 ? 2.986 -41.406 27.196 1.00 47.26 89 LEU B CA 1
ATOM 2532 C C . LEU B 2 81 ? 3.441 -40.361 26.158 1.00 46.30 89 LEU B C 1
ATOM 2533 O O . LEU B 2 81 ? 3.099 -39.173 26.284 1.00 50.11 89 LEU B O 1
ATOM 2538 N N . ILE B 2 82 ? 4.165 -40.804 25.108 1.00 43.55 90 ILE B N 1
ATOM 2539 C CA . ILE B 2 82 ? 4.670 -39.863 24.116 1.00 45.16 90 ILE B CA 1
ATOM 2540 C C . ILE B 2 82 ? 3.500 -39.107 23.495 1.00 55.22 90 ILE B C 1
ATOM 2541 O O . ILE B 2 82 ? 3.544 -37.879 23.360 1.00 51.19 90 ILE B O 1
ATOM 2546 N N . HIS B 2 83 ? 2.463 -39.867 23.119 1.00 53.78 91 HIS B N 1
ATOM 2547 C CA . HIS B 2 83 ? 1.294 -39.309 22.474 1.00 45.93 91 HIS B CA 1
ATOM 2548 C C . HIS B 2 83 ? 0.488 -38.481 23.466 1.00 46.72 91 HIS B C 1
ATOM 2549 O O . HIS B 2 83 ? -0.046 -37.458 23.081 1.00 53.84 91 HIS B O 1
ATOM 2556 N N . ASP B 2 84 ? 0.394 -38.925 24.721 1.00 46.18 92 ASP B N 1
ATOM 2557 C CA . ASP B 2 84 ? -0.424 -38.243 25.710 1.00 46.59 92 ASP B CA 1
ATOM 2558 C C . ASP B 2 84 ? 0.156 -36.874 26.011 1.00 45.87 92 ASP B C 1
ATOM 2559 O O . ASP B 2 84 ? -0.607 -35.942 26.243 1.00 48.67 92 ASP B O 1
ATOM 2564 N N . ASP B 2 85 ? 1.484 -36.754 25.925 1.00 47.35 93 ASP B N 1
ATOM 2565 C CA . ASP B 2 85 ? 2.129 -35.505 26.294 1.00 53.51 93 ASP B CA 1
ATOM 2566 C C . ASP B 2 85 ? 1.929 -34.435 25.222 1.00 62.11 93 ASP B C 1
ATOM 2567 O O . ASP B 2 85 ? 2.186 -33.265 25.475 1.00 57.71 93 ASP B O 1
ATOM 2572 N N . LEU B 2 86 ? 1.514 -34.836 24.011 1.00 58.15 94 LEU B N 1
ATOM 2573 C CA . LEU B 2 86 ? 1.457 -33.897 22.901 1.00 61.83 94 LEU B CA 1
ATOM 2574 C C . LEU B 2 86 ? 0.542 -32.704 23.213 1.00 72.96 94 LEU B C 1
ATOM 2575 O O . LEU B 2 86 ? -0.460 -32.831 23.920 1.00 60.75 94 LEU B O 1
ATOM 2580 N N . PRO B 2 87 ? 0.869 -31.497 22.686 1.00 78.11 95 PRO B N 1
ATOM 2581 C CA . PRO B 2 87 ? -0.000 -30.325 22.825 1.00 67.02 95 PRO B CA 1
ATOM 2582 C C . PRO B 2 87 ? -1.487 -30.590 22.589 1.00 59.58 95 PRO B C 1
ATOM 2583 O O . PRO B 2 87 ? -2.324 -30.125 23.359 1.00 65.53 95 PRO B O 1
ATOM 2587 N N . ALA B 2 88 ? -1.814 -31.347 21.539 1.00 47.56 96 ALA B N 1
ATOM 2588 C CA . ALA B 2 88 ? -3.210 -31.592 21.213 1.00 52.72 96 ALA B CA 1
ATOM 2589 C C . ALA B 2 88 ? -3.899 -32.444 22.280 1.00 54.63 96 ALA B C 1
ATOM 2590 O O . ALA B 2 88 ? -5.108 -32.627 22.214 1.00 56.68 96 ALA B O 1
ATOM 2592 N N . MET B 2 89 ? -3.136 -32.966 23.247 1.00 55.72 97 MET B N 1
ATOM 2593 C CA . MET B 2 89 ? -3.695 -33.808 24.291 1.00 58.65 97 MET B CA 1
ATOM 2594 C C . MET B 2 89 ? -3.437 -33.192 25.674 1.00 59.40 97 MET B C 1
ATOM 2595 O O . MET B 2 89 ? -4.015 -32.162 25.977 1.00 83.35 97 MET B O 1
ATOM 2600 N N . ASP B 2 90 ? -2.576 -33.791 26.510 1.00 58.77 98 ASP B N 1
ATOM 2601 C CA . ASP B 2 90 ? -2.327 -33.293 27.857 1.00 58.54 98 ASP B CA 1
ATOM 2602 C C . ASP B 2 90 ? -1.400 -32.076 27.842 1.00 59.61 98 ASP B C 1
ATOM 2603 O O . ASP B 2 90 ? -1.337 -31.350 28.825 1.00 67.93 98 ASP B O 1
ATOM 2608 N N . ASN B 2 91 ? -0.648 -31.888 26.756 1.00 55.59 99 ASN B N 1
ATOM 2609 C CA . ASN B 2 91 ? 0.248 -30.757 26.582 1.00 60.73 99 ASN B CA 1
ATOM 2610 C C . ASN B 2 91 ? 1.267 -30.647 27.714 1.00 67.11 99 ASN B C 1
ATOM 2611 O O . ASN B 2 91 ? 1.409 -29.591 28.323 1.00 67.09 99 ASN B O 1
ATOM 2616 N N . ASP B 2 92 ? 2.006 -31.734 27.961 1.00 72.10 100 ASP B N 1
ATOM 2617 C CA . ASP B 2 92 ? 2.995 -31.798 29.027 1.00 61.25 100 ASP B CA 1
ATOM 2618 C C . ASP B 2 92 ? 4.355 -31.349 28.496 1.00 67.35 100 ASP B C 1
ATOM 2619 O O . ASP B 2 92 ? 4.774 -31.759 27.414 1.00 69.43 100 ASP B O 1
ATOM 2624 N N . ASP B 2 93 ? 5.055 -30.538 29.296 1.00 78.97 101 ASP B N 1
ATOM 2625 C CA . ASP B 2 93 ? 6.306 -29.920 28.894 1.00 88.31 101 ASP B CA 1
ATOM 2626 C C . ASP B 2 93 ? 7.476 -30.689 29.490 1.00 80.20 101 ASP B C 1
ATOM 2627 O O . ASP B 2 93 ? 8.588 -30.597 28.997 1.00 92.38 101 ASP B O 1
ATOM 2632 N N . LEU B 2 94 ? 7.211 -31.443 30.550 1.00 74.21 102 LEU B N 1
ATOM 2633 C CA . LEU B 2 94 ? 8.223 -32.349 31.061 1.00 73.82 102 LEU B CA 1
ATOM 2634 C C . LEU B 2 94 ? 7.583 -33.465 31.887 1.00 70.24 102 LEU B C 1
ATOM 2635 O O . LEU B 2 94 ? 6.394 -33.412 32.199 1.00 76.33 102 LEU B O 1
ATOM 2640 N N . ARG B 2 95 ? 8.385 -34.499 32.162 1.00 65.97 103 ARG B N 1
ATOM 2641 C CA . ARG B 2 95 ? 7.948 -35.769 32.724 1.00 75.57 103 ARG B CA 1
ATOM 2642 C C . ARG B 2 95 ? 9.137 -36.366 33.475 1.00 88.77 103 ARG B C 1
ATOM 2643 O O . ARG B 2 95 ? 10.215 -36.510 32.892 1.00 71.99 103 ARG B O 1
ATOM 2651 N N . ARG B 2 96 ? 8.914 -36.680 34.767 1.00 104.05 104 ARG B N 1
ATOM 2652 C CA . ARG B 2 96 ? 9.948 -37.133 35.687 1.00 106.21 104 ARG B CA 1
ATOM 2653 C C . ARG B 2 96 ? 11.115 -36.144 35.689 1.00 105.00 104 ARG B C 1
ATOM 2654 O O . ARG B 2 96 ? 12.279 -36.551 35.748 1.00 116.28 104 ARG B O 1
ATOM 2662 N N . GLY B 2 97 ? 10.791 -34.848 35.598 1.00 88.84 105 GLY B N 1
ATOM 2663 C CA . GLY B 2 97 ? 11.791 -33.795 35.679 1.00 80.95 105 GLY B CA 1
ATOM 2664 C C . GLY B 2 97 ? 12.535 -33.549 34.365 1.00 79.46 105 GLY B C 1
ATOM 2665 O O . GLY B 2 97 ? 13.171 -32.515 34.207 1.00 82.35 105 GLY B O 1
ATOM 2666 N N . LYS B 2 98 ? 12.457 -34.494 33.422 1.00 73.85 106 LYS B N 1
ATOM 2667 C CA . LYS B 2 98 ? 13.123 -34.354 32.139 1.00 71.30 106 LYS B CA 1
ATOM 2668 C C . LYS B 2 98 ? 12.110 -33.853 31.099 1.00 66.45 106 LYS B C 1
ATOM 2669 O O . LYS B 2 98 ? 10.923 -34.155 31.202 1.00 70.31 106 LYS B O 1
ATOM 2675 N N . PRO B 2 99 ? 12.525 -33.082 30.063 1.00 59.54 107 PRO B N 1
ATOM 2676 C CA . PRO B 2 99 ? 11.592 -32.594 29.040 1.00 55.51 107 PRO B CA 1
ATOM 2677 C C . PRO B 2 99 ? 10.955 -33.737 28.249 1.00 57.34 107 PRO B C 1
ATOM 2678 O O . PRO B 2 99 ? 11.558 -34.797 28.064 1.00 57.46 107 PRO B O 1
ATOM 2682 N N . THR B 2 100 ? 9.730 -33.506 27.763 1.00 52.71 108 THR B N 1
ATOM 2683 C CA . THR B 2 100 ? 8.992 -34.546 27.067 1.00 48.98 108 THR B CA 1
ATOM 2684 C C . THR B 2 100 ? 9.485 -34.679 25.632 1.00 47.04 108 THR B C 1
ATOM 2685 O O . THR B 2 100 ? 10.044 -33.742 25.065 1.00 55.65 108 THR B O 1
ATOM 2689 N N . ASN B 2 101 ? 9.212 -35.847 25.043 1.00 46.77 109 ASN B N 1
ATOM 2690 C CA . ASN B 2 101 ? 9.688 -36.229 23.729 1.00 44.83 109 ASN B CA 1
ATOM 2691 C C . ASN B 2 101 ? 9.550 -35.083 22.722 1.00 46.66 109 ASN B C 1
ATOM 2692 O O . ASN B 2 101 ? 10.513 -34.743 22.031 1.00 51.88 109 ASN B O 1
ATOM 2697 N N . HIS B 2 102 ? 8.350 -34.504 22.609 1.00 49.50 110 HIS B N 1
ATOM 2698 C CA . HIS B 2 102 ? 8.107 -33.562 21.524 1.00 50.16 110 HIS B CA 1
ATOM 2699 C C . HIS B 2 102 ? 8.889 -32.273 21.735 1.00 57.70 110 HIS B C 1
ATOM 2700 O O . HIS B 2 102 ? 9.186 -31.583 20.760 1.00 70.26 110 HIS B O 1
ATOM 2707 N N . LYS B 2 103 ? 9.205 -31.942 23.000 1.00 53.99 111 LYS B N 1
ATOM 2708 C CA . LYS B 2 103 ? 9.952 -30.731 23.311 1.00 47.91 111 LYS B CA 1
ATOM 2709 C C . LYS B 2 103 ? 11.402 -30.887 22.851 1.00 51.27 111 LYS B C 1
ATOM 2710 O O . LYS B 2 103 ? 12.069 -29.902 22.570 1.00 58.34 111 LYS B O 1
ATOM 2716 N N . VAL B 2 104 ? 11.890 -32.125 22.766 1.00 52.93 112 VAL B N 1
ATOM 2717 C CA . VAL B 2 104 ? 13.246 -32.363 22.300 1.00 51.26 112 VAL B CA 1
ATOM 2718 C C . VAL B 2 104 ? 13.279 -32.545 20.785 1.00 50.57 112 VAL B C 1
ATOM 2719 O O . VAL B 2 104 ? 14.250 -32.114 20.175 1.00 54.11 112 VAL B O 1
ATOM 2723 N N . TYR B 2 105 ? 12.270 -33.201 20.180 1.00 48.75 113 TYR B N 1
ATOM 2724 C CA . TYR B 2 105 ? 12.428 -33.641 18.793 1.00 48.76 113 TYR B CA 1
ATOM 2725 C C . TYR B 2 105 ? 11.406 -33.012 17.854 1.00 49.92 113 TYR B C 1
ATOM 2726 O O . TYR B 2 105 ? 11.552 -33.129 16.638 1.00 55.53 113 TYR B O 1
ATOM 2735 N N . GLY B 2 106 ? 10.379 -32.360 18.420 1.00 50.68 114 GLY B N 1
ATOM 2736 C CA . GLY B 2 106 ? 9.282 -31.823 17.632 1.00 54.46 114 GLY B CA 1
ATOM 2737 C C . GLY B 2 106 ? 8.047 -32.723 17.692 1.00 58.20 114 GLY B C 1
ATOM 2738 O O . GLY B 2 106 ? 8.160 -33.922 17.861 1.00 48.42 114 GLY B O 1
ATOM 2739 N N . GLU B 2 107 ? 6.862 -32.124 17.549 1.00 65.99 115 GLU B N 1
ATOM 2740 C CA . GLU B 2 107 ? 5.610 -32.849 17.612 1.00 52.92 115 GLU B CA 1
ATOM 2741 C C . GLU B 2 107 ? 5.601 -33.944 16.552 1.00 54.38 115 GLU B C 1
ATOM 2742 O O . GLU B 2 107 ? 5.204 -35.076 16.832 1.00 54.32 115 GLU B O 1
ATOM 2748 N N . ASP B 2 108 ? 6.080 -33.600 15.351 1.00 51.65 116 ASP B N 1
ATOM 2749 C CA . ASP B 2 108 ? 6.046 -34.511 14.217 1.00 53.35 116 ASP B CA 1
ATOM 2750 C C . ASP B 2 108 ? 6.815 -35.790 14.532 1.00 48.50 116 ASP B C 1
ATOM 2751 O O . ASP B 2 108 ? 6.270 -36.880 14.399 1.00 54.22 116 ASP B O 1
ATOM 2756 N N . ILE B 2 109 ? 8.066 -35.634 14.972 1.00 48.98 117 ILE B N 1
ATOM 2757 C CA . ILE B 2 109 ? 8.930 -36.767 15.265 1.00 49.78 117 ILE B CA 1
ATOM 2758 C C . ILE B 2 109 ? 8.308 -37.560 16.414 1.00 46.67 117 ILE B C 1
ATOM 2759 O O . ILE B 2 109 ? 8.321 -38.784 16.396 1.00 54.01 117 ILE B O 1
ATOM 2764 N N . ALA B 2 110 ? 7.747 -36.856 17.406 1.00 45.53 118 ALA B N 1
ATOM 2765 C CA . ALA B 2 110 ? 7.149 -37.507 18.565 1.00 41.27 118 ALA B CA 1
ATOM 2766 C C . ALA B 2 110 ? 6.021 -38.428 18.116 1.00 37.71 118 ALA B C 1
ATOM 2767 O O . ALA B 2 110 ? 5.970 -39.572 18.545 1.00 50.32 118 ALA B O 1
ATOM 2769 N N . ILE B 2 111 ? 5.150 -37.929 17.240 1.00 40.63 119 ILE B N 1
ATOM 2770 C CA . ILE B 2 111 ? 4.030 -38.710 16.739 1.00 44.52 119 ILE B CA 1
ATOM 2771 C C . ILE B 2 111 ? 4.579 -39.972 16.079 1.00 43.61 119 ILE B C 1
ATOM 2772 O O . ILE B 2 111 ? 4.149 -41.078 16.411 1.00 45.87 119 ILE B O 1
ATOM 2777 N N . LEU B 2 112 ? 5.567 -39.789 15.200 1.00 40.90 120 LEU B N 1
ATOM 2778 C CA . LEU B 2 112 ? 6.165 -40.912 14.484 1.00 43.38 120 LEU B CA 1
ATOM 2779 C C . LEU B 2 112 ? 6.900 -41.863 15.439 1.00 43.47 120 LEU B C 1
ATOM 2780 O O . LEU B 2 112 ? 6.877 -43.069 15.256 1.00 45.92 120 LEU B O 1
ATOM 2785 N N . ALA B 2 113 ? 7.523 -41.329 16.492 1.00 36.43 121 ALA B N 1
ATOM 2786 C CA . ALA B 2 113 ? 8.259 -42.172 17.409 1.00 35.56 121 ALA B CA 1
ATOM 2787 C C . ALA B 2 113 ? 7.286 -43.120 18.118 1.00 44.18 121 ALA B C 1
ATOM 2788 O O . ALA B 2 113 ? 7.565 -44.315 18.331 1.00 40.86 121 ALA B O 1
ATOM 2790 N N . GLY B 2 114 ? 6.125 -42.568 18.479 1.00 39.26 122 GLY B N 1
ATOM 2791 C CA . GLY B 2 114 ? 5.080 -43.343 19.116 1.00 41.01 122 GLY B CA 1
ATOM 2792 C C . GLY B 2 114 ? 4.588 -44.444 18.196 1.00 40.54 122 GLY B C 1
ATOM 2793 O O . GLY B 2 114 ? 4.465 -45.598 18.622 1.00 47.03 122 GLY B O 1
ATOM 2794 N N . ASP B 2 115 ? 4.361 -44.075 16.928 1.00 39.76 123 ASP B N 1
ATOM 2795 C CA . ASP B 2 115 ? 3.872 -45.007 15.923 1.00 45.73 123 ASP B CA 1
ATOM 2796 C C . ASP B 2 115 ? 4.854 -46.153 15.737 1.00 38.42 123 ASP B C 1
ATOM 2797 O O . ASP B 2 115 ? 4.442 -47.317 15.747 1.00 38.48 123 ASP B O 1
ATOM 2802 N N . ALA B 2 116 ? 6.136 -45.797 15.621 1.00 36.42 124 ALA B N 1
ATOM 2803 C CA . ALA B 2 116 ? 7.203 -46.771 15.450 1.00 41.18 124 ALA B CA 1
ATOM 2804 C C . ALA B 2 116 ? 7.218 -47.767 16.620 1.00 43.26 124 ALA B C 1
ATOM 2805 O O . ALA B 2 116 ? 7.304 -48.983 16.387 1.00 41.11 124 ALA B O 1
ATOM 2807 N N . LEU B 2 117 ? 7.093 -47.256 17.854 1.00 35.56 125 LEU B N 1
ATOM 2808 C CA . LEU B 2 117 ? 7.112 -48.114 19.032 1.00 36.08 125 LEU B CA 1
ATOM 2809 C C . LEU B 2 117 ? 5.899 -49.022 19.056 1.00 36.08 125 LEU B C 1
ATOM 2810 O O . LEU B 2 117 ? 6.035 -50.208 19.360 1.00 37.85 125 LEU B O 1
ATOM 2815 N N . LEU B 2 118 ? 4.716 -48.471 18.733 1.00 38.05 126 LEU B N 1
ATOM 2816 C CA . LEU B 2 118 ? 3.501 -49.273 18.764 1.00 33.73 126 LEU B CA 1
ATOM 2817 C C . LEU B 2 118 ? 3.637 -50.437 17.786 1.00 34.62 126 LEU B C 1
ATOM 2818 O O . LEU B 2 118 ? 3.290 -51.559 18.125 1.00 34.92 126 LEU B O 1
ATOM 2823 N N . SER B 2 119 ? 4.144 -50.191 16.570 1.00 35.62 127 SER B N 1
ATOM 2824 C CA . SER B 2 119 ? 4.193 -51.287 15.614 1.00 32.72 127 SER B CA 1
ATOM 2825 C C . SER B 2 119 ? 5.322 -52.237 16.003 1.00 34.90 127 SER B C 1
ATOM 2826 O O . SER B 2 119 ? 5.215 -53.449 15.842 1.00 33.21 127 SER B O 1
ATOM 2829 N N . TYR B 2 120 ? 6.402 -51.673 16.551 1.00 31.21 128 TYR B N 1
ATOM 2830 C CA . TYR B 2 120 ? 7.539 -52.501 16.872 1.00 28.89 128 TYR B CA 1
ATOM 2831 C C . TYR B 2 120 ? 7.150 -53.460 17.995 1.00 36.69 128 TYR B C 1
ATOM 2832 O O . TYR B 2 120 ? 7.628 -54.601 18.019 1.00 40.38 128 TYR B O 1
ATOM 2841 N N . ALA B 2 121 ? 6.250 -53.025 18.887 1.00 33.33 129 ALA B N 1
ATOM 2842 C CA . ALA B 2 121 ? 5.780 -53.890 19.957 1.00 32.45 129 ALA B CA 1
ATOM 2843 C C . ALA B 2 121 ? 5.281 -55.223 19.399 1.00 29.31 129 ALA B C 1
ATOM 2844 O O . ALA B 2 121 ? 5.684 -56.296 19.839 1.00 30.72 129 ALA B O 1
ATOM 2846 N N . PHE B 2 122 ? 4.408 -55.150 18.407 1.00 29.24 130 PHE B N 1
ATOM 2847 C CA . PHE B 2 122 ? 3.828 -56.348 17.815 1.00 30.75 130 PHE B CA 1
ATOM 2848 C C . PHE B 2 122 ? 4.910 -57.146 17.088 1.00 31.33 130 PHE B C 1
ATOM 2849 O O . PHE B 2 122 ? 4.988 -58.355 17.246 1.00 33.59 130 PHE B O 1
ATOM 2857 N N . GLU B 2 123 ? 5.753 -56.464 16.302 1.00 32.30 131 GLU B N 1
ATOM 2858 C CA . GLU B 2 123 ? 6.840 -57.142 15.622 1.00 36.25 131 GLU B CA 1
ATOM 2859 C C . GLU B 2 123 ? 7.642 -57.937 16.648 1.00 39.03 131 GLU B C 1
ATOM 2860 O O . GLU B 2 123 ? 7.949 -59.115 16.419 1.00 38.72 131 GLU B O 1
ATOM 2866 N N . TYR B 2 124 ? 7.902 -57.320 17.816 1.00 37.47 132 TYR B N 1
ATOM 2867 C CA . TYR B 2 124 ? 8.808 -57.916 18.779 1.00 33.37 132 TYR B CA 1
ATOM 2868 C C . TYR B 2 124 ? 8.174 -59.145 19.417 1.00 37.20 132 TYR B C 1
ATOM 2869 O O . TYR B 2 124 ? 8.839 -60.166 19.573 1.00 39.18 132 TYR B O 1
ATOM 2878 N N . VAL B 2 125 ? 6.891 -59.066 19.782 1.00 32.65 133 VAL B N 1
ATOM 2879 C CA . VAL B 2 125 ? 6.218 -60.240 20.310 1.00 30.67 133 VAL B CA 1
ATOM 2880 C C . VAL B 2 125 ? 6.380 -61.392 19.324 1.00 37.08 133 VAL B C 1
ATOM 2881 O O . VAL B 2 125 ? 6.582 -62.550 19.717 1.00 41.69 133 VAL B O 1
ATOM 2885 N N . ALA B 2 126 ? 6.279 -61.075 18.028 1.00 35.98 134 ALA B N 1
ATOM 2886 C CA . ALA B 2 126 ? 6.171 -62.117 17.025 1.00 36.43 134 ALA B CA 1
ATOM 2887 C C . ALA B 2 126 ? 7.533 -62.746 16.763 1.00 40.10 134 ALA B C 1
ATOM 2888 O O . ALA B 2 126 ? 7.579 -63.859 16.256 1.00 39.74 134 ALA B O 1
ATOM 2890 N N . ARG B 2 127 ? 8.597 -62.051 17.145 1.00 42.21 135 ARG B N 1
ATOM 2891 C CA . ARG B 2 127 ? 9.977 -62.534 16.944 1.00 40.11 135 ARG B CA 1
ATOM 2892 C C . ARG B 2 127 ? 10.446 -63.283 18.179 1.00 44.59 135 ARG B C 1
ATOM 2893 O O . ARG B 2 127 ? 11.616 -63.595 18.221 1.00 55.69 135 AR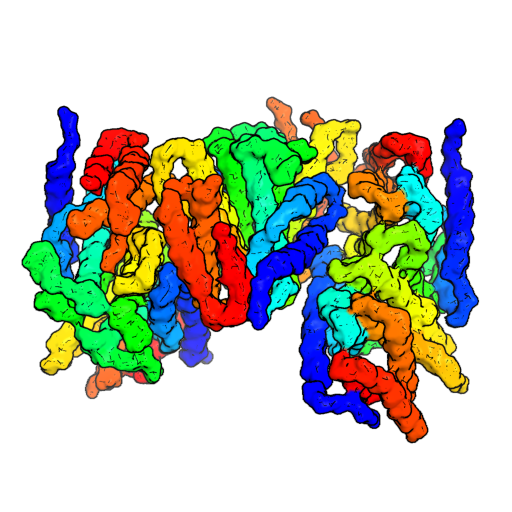G B O 1
ATOM 2901 N N . THR B 2 128 ? 9.581 -63.460 19.171 1.00 43.76 136 THR B N 1
ATOM 2902 C CA . THR B 2 128 ? 9.947 -64.220 20.364 1.00 41.94 136 THR B CA 1
ATOM 2903 C C . THR B 2 128 ? 10.547 -65.558 19.956 1.00 42.19 136 THR B C 1
ATOM 2904 O O . THR B 2 128 ? 9.921 -66.318 19.234 1.00 44.99 136 THR B O 1
ATOM 2908 N N . PRO B 2 129 ? 11.788 -65.862 20.379 1.00 50.29 137 PRO B N 1
ATOM 2909 C CA . PRO B 2 129 ? 12.463 -67.100 20.005 1.00 52.28 137 PRO B CA 1
ATOM 2910 C C . PRO B 2 129 ? 11.828 -68.467 20.245 1.00 58.94 137 PRO B C 1
ATOM 2911 O O . PRO B 2 129 ? 11.629 -69.190 19.270 1.00 81.38 137 PRO B O 1
ATOM 2915 N N . ASP B 2 130 ? 11.555 -68.885 21.478 1.00 56.26 138 ASP B N 1
ATOM 2916 C CA . ASP B 2 130 ? 11.377 -70.328 21.644 1.00 73.42 138 ASP B CA 1
ATOM 2917 C C . ASP B 2 130 ? 9.983 -70.688 22.145 1.00 72.19 138 ASP B C 1
ATOM 2918 O O . ASP B 2 130 ? 9.815 -71.401 23.139 1.00 113.22 138 ASP B O 1
ATOM 2923 N N . VAL B 2 131 ? 8.976 -70.164 21.467 1.00 64.38 139 VAL B N 1
ATOM 2924 C CA . VAL B 2 131 ? 7.615 -70.277 21.958 1.00 51.55 139 VAL B CA 1
ATOM 2925 C C . VAL B 2 131 ? 6.759 -70.721 20.780 1.00 50.00 139 VAL B C 1
ATOM 2926 O O . VAL B 2 131 ? 6.880 -70.178 19.686 1.00 52.29 139 VAL B O 1
ATOM 2930 N N . PRO B 2 132 ? 5.859 -71.710 20.946 1.00 53.72 140 PRO B N 1
ATOM 2931 C CA . PRO B 2 132 ? 4.937 -72.078 19.869 1.00 53.10 140 PRO B CA 1
ATOM 2932 C C . PRO B 2 132 ? 4.208 -70.830 19.365 1.00 49.95 140 PRO B C 1
ATOM 2933 O O . PRO B 2 132 ? 3.757 -70.001 20.152 1.00 59.96 140 PRO B O 1
ATOM 2937 N N . ALA B 2 133 ? 4.063 -70.743 18.045 1.00 55.84 141 ALA B N 1
ATOM 2938 C CA . ALA B 2 133 ? 3.449 -69.609 17.367 1.00 60.06 141 ALA B CA 1
ATOM 2939 C C . ALA B 2 133 ? 2.013 -69.373 17.834 1.00 57.57 141 ALA B C 1
ATOM 2940 O O . ALA B 2 133 ? 1.556 -68.233 17.878 1.00 68.05 141 ALA B O 1
ATOM 2942 N N . GLU B 2 134 ? 1.295 -70.439 18.180 1.00 57.64 142 GLU B N 1
ATOM 2943 C CA . GLU B 2 134 ? -0.107 -70.329 18.569 1.00 55.29 142 GLU B CA 1
ATOM 2944 C C . GLU B 2 134 ? -0.216 -69.444 19.804 1.00 52.61 142 GLU B C 1
ATOM 2945 O O . GLU B 2 134 ? -1.140 -68.633 19.907 1.00 52.00 142 GLU B O 1
ATOM 2951 N N . ARG B 2 135 ? 0.756 -69.572 20.719 1.00 49.64 143 ARG B N 1
ATOM 2952 C CA . ARG B 2 135 ? 0.732 -68.772 21.938 1.00 50.48 143 ARG B CA 1
ATOM 2953 C C . ARG B 2 135 ? 0.980 -67.309 21.585 1.00 44.55 143 ARG B C 1
ATOM 2954 O O . ARG B 2 135 ? 0.256 -66.423 22.040 1.00 51.37 143 ARG B O 1
ATOM 2962 N N . LEU B 2 136 ? 1.999 -67.073 20.759 1.00 34.94 144 LEU B N 1
ATOM 2963 C CA . LEU B 2 136 ? 2.348 -65.725 20.356 1.00 34.40 144 LEU B CA 1
ATOM 2964 C C . LEU B 2 136 ? 1.153 -65.026 19.696 1.00 42.30 144 LEU B C 1
ATOM 2965 O O . LEU B 2 136 ? 0.925 -63.836 19.955 1.00 46.23 144 LEU B O 1
ATOM 2970 N N . LEU B 2 137 ? 0.381 -65.753 18.862 1.00 37.04 145 LEU B N 1
ATOM 2971 C CA . LEU B 2 137 ? -0.769 -65.137 18.221 1.00 38.75 145 LEU B CA 1
ATOM 2972 C C . LEU B 2 137 ? -1.791 -64.708 19.275 1.00 44.38 145 LEU B C 1
ATOM 2973 O O . LEU B 2 137 ? -2.389 -63.638 19.160 1.00 47.77 145 LEU B O 1
ATOM 2978 N N . GLN B 2 138 ? -2.010 -65.557 20.284 1.00 42.49 146 GLN B N 1
ATOM 2979 C CA . GLN B 2 138 ? -2.960 -65.208 21.326 1.00 41.51 146 GLN B CA 1
ATOM 2980 C C . GLN B 2 138 ? -2.501 -63.939 22.045 1.00 39.86 146 GLN B C 1
ATOM 2981 O O . GLN B 2 138 ? -3.297 -63.047 22.324 1.00 46.30 146 GLN B O 1
ATOM 2987 N N . VAL B 2 139 ? -1.196 -63.838 22.316 1.00 39.89 147 VAL B N 1
ATOM 2988 C CA . VAL B 2 139 ? -0.683 -62.656 22.989 1.00 38.84 147 VAL B CA 1
ATOM 2989 C C . VAL B 2 139 ? -0.982 -61.447 22.106 1.00 40.40 147 VAL B C 1
ATOM 2990 O O . VAL B 2 139 ? -1.465 -60.441 22.601 1.00 44.01 147 VAL B O 1
ATOM 2994 N N . ILE B 2 140 ? -0.703 -61.584 20.794 1.00 40.46 148 ILE B N 1
ATOM 2995 C CA . ILE B 2 140 ? -0.861 -60.494 19.849 1.00 38.08 148 ILE B CA 1
ATOM 2996 C C . ILE B 2 140 ? -2.325 -60.053 19.813 1.00 36.52 148 ILE B C 1
ATOM 2997 O O . ILE B 2 140 ? -2.618 -58.855 19.811 1.00 37.46 148 ILE B O 1
ATOM 3002 N N . VAL B 2 141 ? -3.245 -61.018 19.861 1.00 29.97 149 VAL B N 1
ATOM 3003 C CA . VAL B 2 141 ? -4.653 -60.665 19.836 1.00 38.14 149 VAL B CA 1
ATOM 3004 C C . VAL B 2 141 ? -5.001 -59.886 21.098 1.00 48.57 149 VAL B C 1
ATOM 3005 O O . VAL B 2 141 ? -5.614 -58.810 21.026 1.00 59.53 149 VAL B O 1
ATOM 3009 N N . ARG B 2 142 ? -4.581 -60.423 22.253 1.00 49.18 150 ARG B N 1
ATOM 3010 C CA . ARG B 2 142 ? -4.933 -59.814 23.528 1.00 49.11 150 ARG B CA 1
ATOM 3011 C C . ARG B 2 142 ? -4.295 -58.437 23.660 1.00 40.23 150 ARG B C 1
ATOM 3012 O O . ARG B 2 142 ? -4.891 -57.504 24.189 1.00 37.26 150 ARG B O 1
ATOM 3020 N N . LEU B 2 143 ? -3.081 -58.327 23.143 1.00 36.40 151 LEU B N 1
ATOM 3021 C CA . LEU B 2 143 ? -2.382 -57.067 23.151 1.00 41.20 151 LEU B CA 1
ATOM 3022 C C . LEU B 2 143 ? -3.173 -56.058 22.327 1.00 42.62 151 LEU B C 1
ATOM 3023 O O . LEU B 2 143 ? -3.407 -54.940 22.780 1.00 40.80 151 LEU B O 1
ATOM 3028 N N . GLY B 2 144 ? -3.600 -56.473 21.131 1.00 40.73 152 GLY B N 1
ATOM 3029 C CA . GLY B 2 144 ? -4.431 -55.628 20.294 1.00 45.67 152 GLY B CA 1
ATOM 3030 C C . GLY B 2 144 ? -5.662 -55.116 21.046 1.00 44.22 152 GLY B C 1
ATOM 3031 O O . GLY B 2 144 ? -5.902 -53.901 21.080 1.00 54.19 152 GLY B O 1
ATOM 3032 N N . GLN B 2 145 ? -6.420 -56.041 21.658 1.00 46.62 153 GLN B N 1
ATOM 3033 C CA . GLN B 2 145 ? -7.611 -55.651 22.398 1.00 49.92 153 GLN B CA 1
ATOM 3034 C C . GLN B 2 145 ? -7.298 -54.702 23.564 1.00 51.31 153 GLN B C 1
ATOM 3035 O O . GLN B 2 145 ? -8.122 -53.864 23.922 1.00 53.37 153 GLN B O 1
ATOM 3041 N N . ALA B 2 146 ? -6.113 -54.838 24.174 1.00 43.10 154 ALA B N 1
ATOM 3042 C CA . ALA B 2 146 ? -5.801 -54.065 25.358 1.00 37.84 154 ALA B CA 1
ATOM 3043 C C . ALA B 2 146 ? -5.458 -52.624 25.005 1.00 42.90 154 ALA B C 1
ATOM 3044 O O . ALA B 2 146 ? -5.686 -51.715 25.800 1.00 42.49 154 ALA B O 1
ATOM 3046 N N . VAL B 2 147 ? -4.896 -52.429 23.808 1.00 52.32 155 VAL B N 1
ATOM 3047 C CA . VAL B 2 147 ? -4.263 -51.177 23.433 1.00 55.07 155 VAL B CA 1
ATOM 3048 C C . VAL B 2 147 ? -5.256 -50.272 22.713 1.00 52.61 155 VAL B C 1
ATOM 3049 O O . VAL B 2 147 ? -5.167 -49.053 22.809 1.00 58.13 155 VAL B O 1
ATOM 3053 N N . GLY B 2 148 ? -6.156 -50.883 21.943 1.00 46.88 156 GLY B N 1
ATOM 3054 C CA . GLY B 2 148 ? -6.987 -50.157 20.997 1.00 55.02 156 GLY B CA 1
ATOM 3055 C C . GLY B 2 148 ? -8.249 -49.545 21.609 1.00 50.84 156 GLY B C 1
ATOM 3056 O O . GLY B 2 148 ? -8.258 -49.104 22.766 1.00 46.83 156 GLY B O 1
ATOM 3057 N N . ALA B 2 149 ? -9.297 -49.515 20.770 1.00 54.02 157 ALA B N 1
ATOM 3058 C CA . ALA B 2 149 ? -10.566 -48.870 21.083 1.00 54.80 157 ALA B CA 1
ATOM 3059 C C . ALA B 2 149 ? -11.244 -49.547 22.274 1.00 55.34 157 ALA B C 1
ATOM 3060 O O . ALA B 2 149 ? -11.973 -48.893 23.023 1.00 70.29 157 ALA B O 1
ATOM 3062 N N . GLU B 2 150 ? -11.012 -50.858 22.429 1.00 48.84 158 GLU B N 1
ATOM 3063 C CA . GLU B 2 150 ? -11.647 -51.618 23.496 1.00 52.98 158 GLU B CA 1
ATOM 3064 C C . GLU B 2 150 ? -10.811 -51.536 24.771 1.00 53.16 158 GLU B C 1
ATOM 3065 O O . GLU B 2 150 ? -11.174 -52.138 25.774 1.00 57.97 158 GLU B O 1
ATOM 3071 N N . GLY B 2 151 ? -9.690 -50.800 24.734 1.00 52.07 159 GLY B N 1
ATOM 3072 C CA . GLY B 2 151 ? -8.847 -50.688 25.902 1.00 46.85 159 GLY B CA 1
ATOM 3073 C C . GLY B 2 151 ? -8.248 -49.294 26.062 1.00 56.01 159 GLY B C 1
ATOM 3074 O O . GLY B 2 151 ? -8.966 -48.299 26.211 1.00 54.53 159 GLY B O 1
ATOM 3075 N N . LEU B 2 152 ? -6.910 -49.250 26.037 1.00 62.69 160 LEU B N 1
ATOM 3076 C CA . LEU B 2 152 ? -6.141 -48.060 26.359 1.00 52.17 160 LEU B CA 1
ATOM 3077 C C . LEU B 2 152 ? -6.716 -46.847 25.626 1.00 45.05 160 LEU B C 1
ATOM 3078 O O . LEU B 2 152 ? -7.098 -45.880 26.268 1.00 54.24 160 LEU B O 1
ATOM 3083 N N . VAL B 2 153 ? -6.803 -46.908 24.293 1.00 43.20 161 VAL B N 1
ATOM 3084 C CA . VAL B 2 153 ? -7.218 -45.757 23.504 1.00 49.04 161 VAL B CA 1
ATOM 3085 C C . VAL B 2 153 ? -8.658 -45.406 23.851 1.00 50.21 161 VAL B C 1
ATOM 3086 O O . VAL B 2 153 ? -8.994 -44.228 23.998 1.00 57.00 161 VAL B O 1
ATOM 3090 N N . GLY B 2 154 ? -9.509 -46.443 23.959 1.00 55.32 162 GLY B N 1
ATOM 3091 C CA . GLY B 2 154 ? -10.879 -46.265 24.419 1.00 51.33 162 GLY B CA 1
ATOM 3092 C C . GLY B 2 154 ? -10.942 -45.408 25.700 1.00 52.02 162 GLY B C 1
ATOM 3093 O O . GLY B 2 154 ? -11.675 -44.438 25.782 1.00 57.17 162 GLY B O 1
ATOM 3094 N N . GLY B 2 155 ? -10.175 -45.801 26.714 1.00 54.45 163 GLY B N 1
ATOM 3095 C CA . GLY B 2 155 ? -10.085 -45.081 27.970 1.00 45.86 163 GLY B CA 1
ATOM 3096 C C . GLY B 2 155 ? -9.666 -43.635 27.781 1.00 53.57 163 GLY B C 1
ATOM 3097 O O . GLY B 2 155 ? -10.332 -42.734 28.269 1.00 78.19 163 GLY B O 1
ATOM 3098 N N . GLN B 2 156 ? -8.587 -43.411 27.038 1.00 62.64 164 GLN B N 1
ATOM 3099 C CA . GLN B 2 156 ? -8.093 -42.069 26.789 1.00 56.84 164 GLN B CA 1
ATOM 3100 C C . GLN B 2 156 ? -9.197 -41.216 26.148 1.00 56.93 164 GLN B C 1
ATOM 3101 O O . GLN B 2 156 ? -9.316 -40.029 26.448 1.00 55.58 164 GLN B O 1
ATOM 3107 N N . VAL B 2 157 ? -10.043 -41.821 25.306 1.00 53.94 165 VAL B N 1
ATOM 3108 C CA . VAL B 2 157 ? -11.074 -41.056 24.616 1.00 58.84 165 VAL B CA 1
ATOM 3109 C C . VAL B 2 157 ? -12.140 -40.574 25.604 1.00 63.58 165 VAL B C 1
ATOM 3110 O O . VAL B 2 157 ? -12.510 -39.397 25.587 1.00 71.36 165 VAL B O 1
ATOM 3114 N N . VAL B 2 158 ? -12.630 -41.494 26.450 1.00 67.51 166 VAL B N 1
ATOM 3115 C CA . VAL B 2 158 ? -13.631 -41.197 27.465 1.00 58.65 166 VAL B CA 1
ATOM 3116 C C . VAL B 2 158 ? -13.062 -40.169 28.445 1.00 63.67 166 VAL B C 1
ATOM 3117 O O . VAL B 2 158 ? -13.765 -39.264 28.868 1.00 70.82 166 VAL B O 1
ATOM 3121 N N . ASP B 2 159 ? -11.788 -40.331 28.806 1.00 66.56 167 ASP B N 1
ATOM 3122 C CA . ASP B 2 159 ? -11.059 -39.425 29.680 1.00 70.04 167 ASP B CA 1
ATOM 3123 C C . ASP B 2 159 ? -11.118 -38.012 29.100 1.00 70.47 167 ASP B C 1
ATOM 3124 O O . ASP B 2 159 ? -11.393 -37.057 29.816 1.00 82.73 167 ASP B O 1
ATOM 3129 N N . LEU B 2 160 ? -10.870 -37.878 27.794 1.00 76.66 168 LEU B N 1
ATOM 3130 C CA . LEU B 2 160 ? -10.791 -36.558 27.186 1.00 88.56 168 LEU B CA 1
ATOM 3131 C C . LEU B 2 160 ? -12.169 -35.906 27.176 1.00 95.13 168 LEU B C 1
ATOM 3132 O O . LEU B 2 160 ? -12.276 -34.697 27.410 1.00 95.92 168 LEU B O 1
ATOM 3137 N N . GLU B 2 161 ? -13.201 -36.732 26.952 1.00 79.97 169 GLU B N 1
ATOM 3138 C CA . GLU B 2 161 ? -14.573 -36.269 26.857 1.00 78.68 169 GLU B CA 1
ATOM 3139 C C . GLU B 2 161 ? -15.082 -35.802 28.231 1.00 79.55 169 GLU B C 1
ATOM 3140 O O . GLU B 2 161 ? -16.027 -35.016 28.328 1.00 81.93 169 GLU B O 1
ATOM 3146 N N . SER B 2 162 ? -14.432 -36.260 29.303 1.00 74.99 170 SER B N 1
ATOM 3147 C CA . SER B 2 162 ? -14.853 -35.923 30.653 1.00 75.81 170 SER B CA 1
ATOM 3148 C C . SER B 2 162 ? -13.935 -34.863 31.257 1.00 88.88 170 SER B C 1
ATOM 3149 O O . SER B 2 162 ? -14.274 -34.264 32.274 1.00 113.70 170 SER B O 1
ATOM 3152 N N . GLU B 2 163 ? -12.773 -34.642 30.619 1.00 97.08 171 GLU B N 1
ATOM 3153 C CA . GLU B 2 163 ? -11.794 -33.681 31.100 1.00 91.87 171 GLU B CA 1
ATOM 3154 C C . GLU B 2 163 ? -12.440 -32.299 31.048 1.00 83.94 171 GLU B C 1
ATOM 3155 O O . GLU B 2 163 ? -11.982 -31.450 31.830 1.00 99.69 171 GLU B O 1
ATOM 3157 N N . THR B 2 164 ? -15.583 -31.352 33.349 1.00 85.87 174 THR B N 1
ATOM 3158 C CA . THR B 2 164 ? -16.933 -31.685 33.889 1.00 91.17 174 THR B CA 1
ATOM 3159 C C . THR B 2 164 ? -16.762 -32.142 35.337 1.00 96.72 174 THR B C 1
ATOM 3160 O O . THR B 2 164 ? -16.066 -33.129 35.561 1.00 114.57 174 THR B O 1
ATOM 3162 N N . ASP B 2 165 ? -17.378 -31.427 36.301 1.00 95.85 175 ASP B N 1
ATOM 3163 C CA . ASP B 2 165 ? -17.350 -31.797 37.719 1.00 101.82 175 ASP B CA 1
ATOM 3164 C C . ASP B 2 165 ? -18.384 -32.884 38.018 1.00 108.68 175 ASP B C 1
ATOM 3165 O O . ASP B 2 165 ? -18.265 -33.601 39.016 1.00 97.13 175 ASP B O 1
ATOM 3167 N N . VAL B 2 166 ? -19.397 -32.984 37.145 1.00 121.47 176 VAL B N 1
ATOM 3168 C CA . VAL B 2 166 ? -20.569 -33.810 37.372 1.00 119.82 176 VAL B CA 1
ATOM 3169 C C . VAL B 2 166 ? -20.306 -35.246 36.917 1.00 121.11 176 VAL B C 1
ATOM 3170 O O . VAL B 2 166 ? -21.265 -35.995 36.780 1.00 118.99 176 VAL B O 1
ATOM 3172 N N . ALA B 2 167 ? -19.028 -35.596 36.693 1.00 124.70 177 ALA B N 1
ATOM 3173 C CA . ALA B 2 167 ? -18.618 -36.873 36.122 1.00 111.66 177 ALA B CA 1
ATOM 3174 C C . ALA B 2 167 ? -19.051 -38.020 37.034 1.00 94.04 177 ALA B C 1
ATOM 3175 O O . ALA B 2 167 ? -18.740 -37.989 38.218 1.00 84.06 177 ALA B O 1
ATOM 3177 N N . VAL B 2 168 ? -19.767 -39.006 36.463 1.00 89.39 178 VAL B N 1
ATOM 3178 C CA . VAL B 2 168 ? -20.347 -40.127 37.191 1.00 97.87 178 VAL B CA 1
ATOM 3179 C C . VAL B 2 168 ? -19.233 -41.041 37.696 1.00 110.48 178 VAL B C 1
ATOM 3180 O O . VAL B 2 168 ? -18.112 -40.973 37.208 1.00 137.87 178 VAL B O 1
ATOM 3182 N N . GLU B 2 169 ? -19.553 -41.945 38.630 1.00 113.17 179 GLU B N 1
ATOM 3183 C CA . GLU B 2 169 ? -18.592 -42.884 39.195 1.00 110.60 179 GLU B CA 1
ATOM 3184 C C . GLU B 2 169 ? -18.293 -44.023 38.211 1.00 118.04 179 GLU B C 1
ATOM 3185 O O . GLU B 2 169 ? -17.233 -44.646 38.287 1.00 138.60 179 GLU B O 1
ATOM 3191 N N . THR B 2 170 ? -19.224 -44.275 37.280 1.00 104.93 180 THR B N 1
ATOM 3192 C CA . THR B 2 170 ? -19.090 -45.319 36.282 1.00 93.41 180 THR B CA 1
ATOM 3193 C C . THR B 2 170 ? -18.264 -44.781 35.116 1.00 100.83 180 THR B C 1
ATOM 3194 O O . THR B 2 170 ? -17.662 -45.551 34.391 1.00 104.93 180 THR B O 1
ATOM 3198 N N . LEU B 2 171 ? -18.255 -43.456 34.949 1.00 86.54 181 LEU B N 1
ATOM 3199 C CA . LEU B 2 171 ? -17.419 -42.802 33.956 1.00 90.56 181 LEU B CA 1
ATOM 3200 C C . LEU B 2 171 ? -15.973 -42.804 34.442 1.00 95.04 181 LEU B C 1
ATOM 3201 O O . LEU B 2 171 ? -15.035 -42.745 33.638 1.00 102.80 181 LEU B O 1
ATOM 3206 N N . ASN B 2 172 ? -15.813 -42.880 35.772 1.00 87.46 182 ASN B N 1
ATOM 3207 C CA . ASN B 2 172 ? -14.500 -42.989 36.389 1.00 84.59 182 ASN B CA 1
ATOM 3208 C C . ASN B 2 172 ? -13.981 -44.416 36.216 1.00 86.20 182 ASN B C 1
ATOM 3209 O O . ASN B 2 172 ? -12.766 -44.638 36.120 1.00 74.15 182 ASN B O 1
ATOM 3214 N N . PHE B 2 173 ? -14.925 -45.377 36.206 1.00 76.95 183 PHE B N 1
ATOM 3215 C CA . PHE B 2 173 ? -14.573 -46.783 36.145 1.00 71.25 183 PHE B CA 1
ATOM 3216 C C . PHE B 2 173 ? -14.171 -47.192 34.733 1.00 72.19 183 PHE B C 1
ATOM 3217 O O . PHE B 2 173 ? -13.235 -47.960 34.601 1.00 75.25 183 PHE B O 1
ATOM 3225 N N . ILE B 2 174 ? -14.830 -46.665 33.686 1.00 73.10 184 ILE B N 1
ATOM 3226 C CA . ILE B 2 174 ? -14.414 -46.944 32.313 1.00 69.30 184 ILE B CA 1
ATOM 3227 C C . ILE B 2 174 ? -13.081 -46.265 32.008 1.00 75.36 184 ILE B C 1
ATOM 3228 O O . ILE B 2 174 ? -12.263 -46.864 31.315 1.00 70.89 184 ILE B O 1
ATOM 3233 N N . HIS B 2 175 ? -12.850 -45.048 32.548 1.00 71.51 185 HIS B N 1
ATOM 3234 C CA . HIS B 2 175 ? -11.607 -44.328 32.290 1.00 73.94 185 HIS B CA 1
ATOM 3235 C C . HIS B 2 175 ? -10.410 -45.123 32.831 1.00 76.52 185 HIS B C 1
ATOM 3236 O O . HIS B 2 175 ? -9.362 -45.218 32.186 1.00 83.10 185 HIS B O 1
ATOM 3238 N N . THR B 2 176 ? -10.582 -45.735 34.003 1.00 74.04 186 THR B N 1
ATOM 3239 C CA . THR B 2 176 ? -9.458 -46.344 34.691 1.00 80.30 186 THR B CA 1
ATOM 3240 C C . THR B 2 176 ? -9.393 -47.843 34.377 1.00 76.16 186 THR B C 1
ATOM 3241 O O . THR B 2 176 ? -8.342 -48.460 34.506 1.00 70.58 186 THR B O 1
ATOM 3245 N N . HIS B 2 177 ? -10.463 -48.334 33.781 1.00 76.55 187 HIS B N 1
ATOM 3246 C CA . HIS B 2 177 ? -10.558 -49.738 33.333 1.00 72.45 187 HIS B CA 1
ATOM 3247 C C . HIS B 2 177 ? -9.565 -49.990 32.201 1.00 80.14 187 HIS B C 1
ATOM 3248 O O . HIS B 2 177 ? -9.086 -51.101 32.119 1.00 78.01 187 HIS B O 1
ATOM 3255 N N . LYS B 2 178 ? -9.289 -48.974 31.377 1.00 94.36 188 LYS B N 1
ATOM 3256 C CA . LYS B 2 178 ? -8.405 -49.026 30.173 1.00 80.52 188 LYS B CA 1
ATOM 3257 C C . LYS B 2 178 ? -6.908 -49.016 30.546 1.00 91.02 188 LYS B C 1
ATOM 3258 O O . LYS B 2 178 ? -6.080 -49.770 29.903 1.00 73.90 188 LYS B O 1
ATOM 3264 N N . THR B 2 179 ? -6.542 -48.316 31.628 1.00 102.63 189 THR B N 1
ATOM 3265 C CA . THR B 2 179 ? -5.149 -48.469 32.129 1.00 96.28 189 THR B CA 1
ATOM 3266 C C . THR B 2 179 ? -5.050 -49.866 32.767 1.00 99.79 189 THR B C 1
ATOM 3267 O O . THR B 2 179 ? -3.989 -50.487 32.664 1.00 98.88 189 THR B O 1
ATOM 3271 N N . GLY B 2 180 ? -6.148 -50.377 33.338 1.00 75.41 190 GLY B N 1
ATOM 3272 C CA . GLY B 2 180 ? -6.167 -51.754 33.851 1.00 70.37 190 GLY B CA 1
ATOM 3273 C C . GLY B 2 180 ? -6.041 -52.732 32.702 1.00 70.31 190 GLY B C 1
ATOM 3274 O O . GLY B 2 180 ? -5.407 -53.751 32.867 1.00 73.47 190 GLY B O 1
ATOM 3275 N N . ALA B 2 181 ? -6.611 -52.406 31.546 1.00 68.92 191 ALA B N 1
ATOM 3276 C CA . ALA B 2 181 ? -6.513 -53.252 30.344 1.00 59.81 191 ALA B CA 1
ATOM 3277 C C . ALA B 2 181 ? -5.044 -53.402 29.987 1.00 63.93 191 ALA B C 1
ATOM 3278 O O . ALA B 2 181 ? -4.672 -54.496 29.602 1.00 56.76 191 ALA B O 1
ATOM 3280 N N . LEU B 2 182 ? -4.259 -52.329 30.050 1.00 60.60 192 LEU B N 1
ATOM 3281 C CA . LEU B 2 182 ? -2.826 -52.606 29.771 1.00 55.37 192 LEU B CA 1
ATOM 3282 C C . LEU B 2 182 ? -2.264 -53.603 30.795 1.00 52.95 192 LEU B C 1
ATOM 3283 O O . LEU B 2 182 ? -1.656 -54.564 30.382 1.00 46.22 192 LEU B O 1
ATOM 3288 N N . LEU B 2 183 ? -2.507 -53.360 32.080 1.00 54.51 193 LEU B N 1
ATOM 3289 C CA . LEU B 2 183 ? -2.054 -54.094 33.249 1.00 50.74 193 LEU B CA 1
ATOM 3290 C C . LEU B 2 183 ? -2.526 -55.535 33.188 1.00 44.66 193 LEU B C 1
ATOM 3291 O O . LEU B 2 183 ? -1.756 -56.434 33.467 1.00 49.00 193 LEU B O 1
ATOM 3296 N N . GLU B 2 184 ? -3.787 -55.758 32.804 1.00 43.06 194 GLU B N 1
ATOM 3297 C CA . GLU B 2 184 ? -4.333 -57.097 32.745 1.00 45.76 194 GLU B CA 1
ATOM 3298 C C . GLU B 2 184 ? -3.578 -57.918 31.706 1.00 51.35 194 GLU B C 1
ATOM 3299 O O . GLU B 2 184 ? -3.333 -59.100 31.891 1.00 65.08 194 GLU B O 1
ATOM 3305 N N . VAL B 2 185 ? -3.220 -57.291 30.591 1.00 49.78 195 VAL B N 1
ATOM 3306 C CA . VAL B 2 185 ? -2.635 -58.060 29.507 1.00 46.22 195 VAL B CA 1
ATOM 3307 C C . VAL B 2 185 ? -1.182 -58.414 29.849 1.00 46.88 195 VAL B C 1
ATOM 3308 O O . VAL B 2 185 ? -0.651 -59.382 29.315 1.00 43.22 195 VAL B O 1
ATOM 3312 N N . CYS B 2 186 ? -0.568 -57.678 30.785 1.00 40.73 196 CYS B N 1
ATOM 3313 C CA . CYS B 2 186 ? 0.761 -58.019 31.255 1.00 42.87 196 CYS B CA 1
ATOM 3314 C C . CYS B 2 186 ? 0.783 -59.425 31.850 1.00 46.15 196 CYS B C 1
ATOM 3315 O O . CYS B 2 186 ? 1.612 -60.247 31.462 1.00 46.17 196 CYS B O 1
ATOM 3318 N N . VAL B 2 187 ? -0.132 -59.701 32.785 1.00 39.37 197 VAL B N 1
ATOM 3319 C CA . VAL B 2 187 ? -0.090 -60.971 33.482 1.00 37.92 197 VAL B CA 1
ATOM 3320 C C . VAL B 2 187 ? -0.687 -62.045 32.581 1.00 39.57 197 VAL B C 1
ATOM 3321 O O . VAL B 2 187 ? -0.230 -63.170 32.554 1.00 44.91 197 VAL B O 1
ATOM 3325 N N . THR B 2 188 ? -1.674 -61.664 31.794 1.00 42.21 198 THR B N 1
ATOM 3326 C CA . THR B 2 188 ? -2.334 -62.559 30.859 1.00 38.37 198 THR B CA 1
ATOM 3327 C C . THR B 2 188 ? -1.346 -63.063 29.808 1.00 43.72 198 THR B C 1
ATOM 3328 O O . THR B 2 188 ? -1.238 -64.268 29.565 1.00 43.84 198 THR B O 1
ATOM 3332 N N . ALA B 2 189 ? -0.584 -62.132 29.205 1.00 44.91 199 ALA B N 1
ATOM 3333 C CA . ALA B 2 189 ? 0.419 -62.503 28.223 1.00 40.59 199 ALA B CA 1
ATOM 3334 C C . ALA B 2 189 ? 1.432 -63.468 28.835 1.00 42.92 199 ALA B C 1
ATOM 3335 O O . ALA B 2 189 ? 1.762 -64.487 28.232 1.00 42.79 199 ALA B O 1
ATOM 3337 N N . GLY B 2 190 ? 1.917 -63.134 30.031 1.00 41.23 200 GLY B N 1
ATOM 3338 C CA . GLY B 2 190 ? 2.867 -63.985 30.739 1.00 50.77 200 GLY B CA 1
ATOM 3339 C C . GLY B 2 190 ? 2.336 -65.403 30.896 1.00 44.82 200 GLY B C 1
ATOM 3340 O O . GLY B 2 190 ? 3.019 -66.374 30.565 1.00 49.69 200 GLY B O 1
ATOM 3341 N N . ALA B 2 191 ? 1.092 -65.502 31.360 1.00 44.36 201 ALA B N 1
ATOM 3342 C CA . ALA B 2 191 ? 0.466 -66.794 31.566 1.00 47.69 201 ALA B CA 1
ATOM 3343 C C . ALA B 2 191 ? 0.426 -67.559 30.251 1.00 51.67 201 ALA B C 1
ATOM 3344 O O . ALA B 2 191 ? 0.831 -68.719 30.205 1.00 51.08 201 ALA B O 1
ATOM 3346 N N . ILE B 2 192 ? -0.049 -66.906 29.181 1.00 52.81 202 ILE B N 1
ATOM 3347 C CA . ILE B 2 192 ? -0.205 -67.578 27.897 1.00 45.16 202 ILE B CA 1
ATOM 3348 C C . ILE B 2 192 ? 1.158 -68.045 27.392 1.00 40.59 202 ILE B C 1
ATOM 3349 O O . ILE B 2 192 ? 1.290 -69.176 26.933 1.00 48.12 202 ILE B O 1
ATOM 3354 N N . LEU B 2 193 ? 2.174 -67.194 27.486 1.00 34.28 203 LEU B N 1
ATOM 3355 C CA . LEU B 2 193 ? 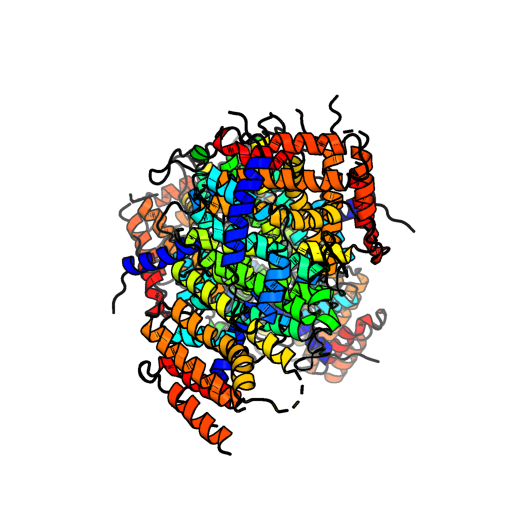3.499 -67.589 27.036 1.00 41.67 203 LEU B CA 1
ATOM 3356 C C . LEU B 2 193 ? 3.931 -68.868 27.750 1.00 44.52 203 LEU B C 1
ATOM 3357 O O . LEU B 2 193 ? 4.552 -69.733 27.146 1.00 51.52 203 LEU B O 1
ATOM 3362 N N . ALA B 2 194 ? 3.576 -69.009 29.031 1.00 46.10 204 ALA B N 1
ATOM 3363 C CA . ALA B 2 194 ? 3.993 -70.166 29.813 1.00 41.74 204 ALA B CA 1
ATOM 3364 C C . ALA B 2 194 ? 3.211 -71.424 29.419 1.00 47.24 204 ALA B C 1
ATOM 3365 O O . ALA B 2 194 ? 3.597 -72.539 29.729 1.00 49.73 204 ALA B O 1
ATOM 3367 N N . GLY B 2 195 ? 2.094 -71.257 28.728 1.00 51.60 205 GLY B N 1
ATOM 3368 C CA . GLY B 2 195 ? 1.285 -72.393 28.338 1.00 48.98 205 GLY B CA 1
ATOM 3369 C C . GLY B 2 195 ? 0.143 -72.631 29.328 1.00 47.67 205 GLY B C 1
ATOM 3370 O O . GLY B 2 195 ? -0.426 -73.709 29.374 1.00 50.86 205 GLY B O 1
ATOM 3371 N N . ALA B 2 196 ? -0.219 -71.599 30.076 1.00 47.22 206 ALA B N 1
ATOM 3372 C CA . ALA B 2 196 ? -1.284 -71.707 31.057 1.00 50.17 206 ALA B CA 1
ATOM 3373 C C . ALA B 2 196 ? -2.572 -72.146 30.375 1.00 55.84 206 ALA B C 1
ATOM 3374 O O . ALA B 2 196 ? -2.795 -71.827 29.212 1.00 60.88 206 ALA B O 1
ATOM 3376 N N . LYS B 2 197 ? -3.400 -72.887 31.124 1.00 77.54 207 LYS B N 1
ATOM 3377 C CA . LYS B 2 197 ? -4.737 -73.265 30.702 1.00 82.07 207 LYS B CA 1
ATOM 3378 C C . LYS B 2 197 ? -5.688 -72.099 30.973 1.00 82.29 207 LYS B C 1
ATOM 3379 O O . LYS B 2 197 ? -5.475 -71.325 31.909 1.00 83.25 207 LYS B O 1
ATOM 3385 N N . PRO B 2 198 ? -6.757 -71.939 30.152 1.00 74.76 208 PRO B N 1
ATOM 3386 C CA . PRO B 2 198 ? -7.652 -70.778 30.241 1.00 69.38 208 PRO B CA 1
ATOM 3387 C C . PRO B 2 198 ? -8.160 -70.334 31.619 1.00 69.52 208 PRO B C 1
ATOM 3388 O O . PRO B 2 198 ? -8.320 -69.140 31.865 1.00 69.12 208 PRO B O 1
ATOM 3392 N N . GLU B 2 199 ? -8.387 -71.282 32.532 1.00 73.68 209 GLU B N 1
ATOM 3393 C CA . GLU B 2 199 ? -8.858 -70.974 33.882 1.00 71.76 209 GLU B CA 1
ATOM 3394 C C . GLU B 2 199 ? -7.810 -70.149 34.628 1.00 70.02 209 GLU B C 1
ATOM 3395 O O . GLU B 2 199 ? -8.146 -69.236 35.403 1.00 58.78 209 GLU B O 1
ATOM 3401 N N . GLU B 2 200 ? -6.535 -70.490 34.387 1.00 58.60 210 GLU B N 1
ATOM 3402 C CA . GLU B 2 200 ? -5.431 -69.783 35.023 1.00 63.72 210 GLU B CA 1
ATOM 3403 C C . GLU B 2 200 ? -5.336 -68.367 34.458 1.00 57.69 210 GLU B C 1
ATOM 3404 O O . GLU B 2 200 ? -5.089 -67.400 35.181 1.00 51.13 210 GLU B O 1
ATOM 3410 N N . VAL B 2 201 ? -5.526 -68.256 33.135 1.00 48.80 211 VAL B N 1
ATOM 3411 C CA . VAL B 2 201 ? -5.454 -66.972 32.479 1.00 43.50 211 VAL B CA 1
ATOM 3412 C C . VAL B 2 201 ? -6.540 -66.085 33.064 1.00 52.32 211 VAL B C 1
ATOM 3413 O O . VAL B 2 201 ? -6.324 -64.878 33.221 1.00 49.00 211 VAL B O 1
ATOM 3417 N N . GLN B 2 202 ? -7.687 -66.695 33.425 1.00 63.87 212 GLN B N 1
ATOM 3418 C CA . GLN B 2 202 ? -8.776 -65.918 34.007 1.00 57.10 212 GLN B CA 1
ATOM 3419 C C . GLN B 2 202 ? -8.466 -65.524 35.446 1.00 56.89 212 GLN B C 1
ATOM 3420 O O . GLN B 2 202 ? -8.684 -64.369 35.829 1.00 56.93 212 GLN B O 1
ATOM 3426 N N . LEU B 2 203 ? -7.916 -66.484 36.211 1.00 57.69 213 LEU B N 1
ATOM 3427 C CA . LEU B 2 203 ? -7.419 -66.226 37.547 1.00 66.05 213 LEU B CA 1
ATOM 3428 C C . LEU B 2 203 ? -6.559 -64.956 37.533 1.00 64.47 213 LEU B C 1
ATOM 3429 O O . LEU B 2 203 ? -6.809 -64.010 38.273 1.00 62.65 213 LEU B O 1
ATOM 3434 N N . LEU B 2 204 ? -5.550 -64.941 36.659 1.00 58.69 214 LEU B N 1
ATOM 3435 C CA . LEU B 2 204 ? -4.621 -63.832 36.560 1.00 59.71 214 LEU B CA 1
ATOM 3436 C C . LEU B 2 204 ? -5.355 -62.571 36.104 1.00 63.88 214 LEU B C 1
ATOM 3437 O O . LEU B 2 204 ? -5.045 -61.453 36.539 1.00 73.54 214 LEU B O 1
ATOM 3442 N N . SER B 2 205 ? -6.309 -62.748 35.192 1.00 63.04 215 SER B N 1
ATOM 3443 C CA . SER B 2 205 ? -7.018 -61.601 34.660 1.00 58.21 215 SER B CA 1
ATOM 3444 C C . SER B 2 205 ? -7.722 -60.843 35.787 1.00 54.44 215 SER B C 1
ATOM 3445 O O . SER B 2 205 ? -7.661 -59.607 35.860 1.00 51.47 215 SER B O 1
ATOM 3448 N N . ARG B 2 206 ? -8.392 -61.616 36.662 1.00 59.15 216 ARG B N 1
ATOM 3449 C CA . ARG B 2 206 ? -9.197 -61.007 37.699 1.00 70.58 216 ARG B CA 1
ATOM 3450 C C . ARG B 2 206 ? -8.267 -60.372 38.733 1.00 64.52 216 ARG B C 1
ATOM 3451 O O . ARG B 2 206 ? -8.529 -59.270 39.194 1.00 48.38 216 ARG B O 1
ATOM 3459 N N . TYR B 2 207 ? -7.159 -61.067 39.039 1.00 54.45 217 TYR B N 1
ATOM 3460 C CA . TYR B 2 207 ? -6.090 -60.508 39.849 1.00 51.10 217 TYR B CA 1
ATOM 3461 C C . TYR B 2 207 ? -5.679 -59.134 39.324 1.00 52.03 217 TYR B C 1
ATOM 3462 O O . TYR B 2 207 ? -5.557 -58.190 40.103 1.00 54.41 217 TYR B O 1
ATOM 3471 N N . ALA B 2 208 ? -5.464 -59.050 38.008 1.00 47.49 218 ALA B N 1
ATOM 3472 C CA . ALA B 2 208 ? -4.971 -57.838 37.374 1.00 56.91 218 ALA B CA 1
ATOM 3473 C C . ALA B 2 208 ? -6.010 -56.722 37.421 1.00 57.41 218 ALA B C 1
ATOM 3474 O O . ALA B 2 208 ? -5.660 -55.552 37.654 1.00 60.77 218 ALA B O 1
ATOM 3476 N N . GLN B 2 209 ? -7.274 -57.104 37.196 1.00 61.27 219 GLN B N 1
ATOM 3477 C CA . GLN B 2 209 ? -8.352 -56.133 37.203 1.00 77.30 219 GLN B CA 1
ATOM 3478 C C . GLN B 2 209 ? -8.479 -55.485 38.589 1.00 75.79 219 GLN B C 1
ATOM 3479 O O . GLN B 2 209 ? -8.647 -54.266 38.706 1.00 87.52 219 GLN B O 1
ATOM 3485 N N . ASN B 2 210 ? -8.358 -56.306 39.638 1.00 78.21 220 ASN B N 1
ATOM 3486 C CA . ASN B 2 210 ? -8.485 -55.863 41.015 1.00 70.74 220 ASN B CA 1
ATOM 3487 C C . ASN B 2 210 ? -7.347 -54.916 41.389 1.00 72.36 220 ASN B C 1
ATOM 3488 O O . ASN B 2 210 ? -7.563 -53.868 41.980 1.00 59.72 220 ASN B O 1
ATOM 3493 N N . ILE B 2 211 ? -6.116 -55.299 41.056 1.00 72.67 221 ILE B N 1
ATOM 3494 C CA . ILE B 2 211 ? -4.965 -54.454 41.327 1.00 72.83 221 ILE B CA 1
ATOM 3495 C C . ILE B 2 211 ? -5.126 -53.123 40.602 1.00 73.88 221 ILE B C 1
ATOM 3496 O O . ILE B 2 211 ? -4.963 -52.079 41.230 1.00 69.83 221 ILE B O 1
ATOM 3501 N N . GLY B 2 212 ? -5.460 -53.184 39.297 1.00 76.17 222 GLY B N 1
ATOM 3502 C CA . GLY B 2 212 ? -5.632 -51.994 38.477 1.00 80.59 222 GLY B CA 1
ATOM 3503 C C . GLY B 2 212 ? -6.557 -50.958 39.135 1.00 69.96 222 GLY B C 1
ATOM 3504 O O . GLY B 2 212 ? -6.295 -49.751 39.125 1.00 62.91 222 GLY B O 1
ATOM 3505 N N . LEU B 2 213 ? -7.644 -51.455 39.727 1.00 69.56 223 LEU B N 1
ATOM 3506 C CA . LEU B 2 213 ? -8.623 -50.578 40.337 1.00 90.11 223 LEU B CA 1
ATOM 3507 C C . LEU B 2 213 ? -8.027 -49.943 41.595 1.00 88.25 223 LEU B C 1
ATOM 3508 O O . LEU B 2 213 ? -8.121 -48.734 41.788 1.00 94.28 223 LEU B O 1
ATOM 3513 N N . ALA B 2 214 ? -7.405 -50.788 42.426 1.00 81.38 224 ALA B N 1
ATOM 3514 C CA . ALA B 2 214 ? -6.820 -50.405 43.698 1.00 77.83 224 ALA B CA 1
ATOM 3515 C C . ALA B 2 214 ? -5.804 -49.280 43.514 1.00 76.73 224 ALA B C 1
ATOM 3516 O O . ALA B 2 214 ? -5.789 -48.348 44.314 1.00 84.01 224 ALA B O 1
ATOM 3518 N N . PHE B 2 215 ? -4.994 -49.355 42.447 1.00 75.56 225 PHE B N 1
ATOM 3519 C CA . PHE B 2 215 ? -3.966 -48.355 42.194 1.00 95.25 225 PHE B CA 1
ATOM 3520 C C . PHE B 2 215 ? -4.566 -46.955 42.083 1.00 99.85 225 PHE B C 1
ATOM 3521 O O . PHE B 2 215 ? -4.044 -46.011 42.670 1.00 96.36 225 PHE B O 1
ATOM 3529 N N . GLN B 2 216 ? -5.673 -46.837 41.340 1.00 107.18 226 GLN B N 1
ATOM 3530 C CA . GLN B 2 216 ? -6.243 -45.535 41.023 1.00 108.26 226 GLN B CA 1
ATOM 3531 C C . GLN B 2 216 ? -7.019 -44.978 42.208 1.00 103.40 226 GLN B C 1
ATOM 3532 O O . GLN B 2 216 ? -7.282 -43.784 42.269 1.00 122.83 226 GLN B O 1
ATOM 3538 N N . ILE B 2 217 ? -7.393 -45.858 43.142 1.00 101.87 227 ILE B N 1
ATOM 3539 C CA . ILE B 2 217 ? -8.081 -45.429 44.347 1.00 91.16 227 ILE B CA 1
ATOM 3540 C C . ILE B 2 217 ? -7.082 -44.701 45.248 1.00 110.86 227 ILE B C 1
ATOM 3541 O O . ILE B 2 217 ? -7.351 -43.593 45.716 1.00 144.23 227 ILE B O 1
ATOM 3546 N N . VAL B 2 218 ? -5.905 -45.305 45.444 1.00 113.73 228 VAL B N 1
ATOM 3547 C CA . VAL B 2 218 ? -4.913 -44.771 46.367 1.00 127.62 228 VAL B CA 1
ATOM 3548 C C . VAL B 2 218 ? -4.232 -43.541 45.763 1.00 139.20 228 VAL B C 1
ATOM 3549 O O . VAL B 2 218 ? -3.868 -42.628 46.487 1.00 166.30 228 VAL B O 1
ATOM 3553 N N . ASP B 2 219 ? -4.094 -43.493 44.432 1.00 139.99 229 ASP B N 1
ATOM 3554 C CA . ASP B 2 219 ? -3.571 -42.340 43.713 1.00 151.83 229 ASP B CA 1
ATOM 3555 C C . ASP B 2 219 ? -4.541 -41.157 43.831 1.00 146.62 229 ASP B C 1
ATOM 3556 O O . ASP B 2 219 ? -4.129 -39.994 43.861 1.00 136.74 229 ASP B O 1
ATOM 3561 N N . ASP B 2 220 ? -5.836 -41.480 43.974 1.00 134.42 230 ASP B N 1
ATOM 3562 C CA . ASP B 2 220 ? -6.892 -40.514 44.211 1.00 137.14 230 ASP B CA 1
ATOM 3563 C C . ASP B 2 220 ? -6.897 -40.104 45.680 1.00 125.02 230 ASP B C 1
ATOM 3564 O O . ASP B 2 220 ? -7.129 -38.930 45.969 1.00 146.15 230 ASP B O 1
ATOM 3566 N N . ILE B 2 221 ? -6.637 -41.051 46.601 1.00 106.25 231 ILE B N 1
ATOM 3567 C CA . ILE B 2 221 ? -6.397 -40.684 47.999 1.00 114.37 231 ILE B CA 1
ATOM 3568 C C . ILE B 2 221 ? -4.932 -40.263 48.127 1.00 110.94 231 ILE B C 1
ATOM 3569 O O . ILE B 2 221 ? -4.165 -40.951 48.789 1.00 111.52 231 ILE B O 1
ATOM 3574 N N . LEU B 2 222 ? -4.548 -39.165 47.456 1.00 119.66 232 LEU B N 1
ATOM 3575 C CA . LEU B 2 222 ? -3.198 -38.617 47.540 1.00 120.26 232 LEU B CA 1
ATOM 3576 C C . LEU B 2 222 ? -3.229 -37.325 48.371 1.00 120.48 232 LEU B C 1
ATOM 3577 O O . LEU B 2 222 ? -2.130 -36.833 48.710 1.00 111.60 232 LEU B O 1
ATOM 3579 N N . SER B 2 223 ? -11.229 -38.915 43.046 1.00 77.46 258 SER B N 1
ATOM 3580 C CA . SER B 2 223 ? -11.768 -40.295 42.909 1.00 99.54 258 SER B CA 1
ATOM 3581 C C . SER B 2 223 ? -12.039 -40.907 44.291 1.00 112.19 258 SER B C 1
ATOM 3582 O O . SER B 2 223 ? -12.366 -42.091 44.390 1.00 105.58 258 SER B O 1
ATOM 3584 N N . LEU B 2 224 ? -11.883 -40.082 45.343 1.00 119.03 259 LEU B N 1
ATOM 3585 C CA . LEU B 2 224 ? -12.194 -40.395 46.733 1.00 106.49 259 LEU B CA 1
ATOM 3586 C C . LEU B 2 224 ? -13.196 -39.341 47.227 1.00 108.65 259 LEU B C 1
ATOM 3587 O O . LEU B 2 224 ? -13.864 -39.612 48.234 1.00 115.35 259 LEU B O 1
ATOM 3589 N N . GLU B 2 225 ? -13.023 -41.118 51.683 1.00 108.55 263 GLU B N 1
ATOM 3590 C CA . GLU B 2 225 ? -11.569 -41.448 51.805 1.00 114.13 263 GLU B CA 1
ATOM 3591 C C . GLU B 2 225 ? -11.360 -42.607 52.774 1.00 110.20 263 GLU B C 1
ATOM 3592 O O . GLU B 2 225 ? -10.503 -43.443 52.541 1.00 97.51 263 GLU B O 1
ATOM 3594 N N . LYS B 2 226 ? -12.107 -42.619 53.881 1.00 125.46 264 LYS B N 1
ATOM 3595 C CA . LYS B 2 226 ? -12.018 -43.674 54.879 1.00 125.05 264 LYS B CA 1
ATOM 3596 C C . LYS B 2 226 ? -12.690 -44.948 54.362 1.00 131.70 264 LYS B C 1
ATOM 3597 O O . LYS B 2 226 ? -12.405 -46.031 54.865 1.00 132.09 264 LYS B O 1
ATOM 3599 N N . SER B 2 227 ? -13.594 -44.805 53.383 1.00 142.28 265 SER B N 1
ATOM 3600 C CA . SER B 2 227 ? -14.267 -45.946 52.773 1.00 125.43 265 SER B CA 1
ATOM 3601 C C . SER B 2 227 ? -13.679 -46.256 51.395 1.00 122.92 265 SER B C 1
ATOM 3602 O O . SER B 2 227 ? -13.767 -47.399 50.916 1.00 118.59 265 SER B O 1
ATOM 3605 N N . GLN B 2 228 ? -13.047 -45.231 50.788 1.00 113.16 266 GLN B N 1
ATOM 3606 C CA . GLN B 2 228 ? -12.279 -45.394 49.563 1.00 95.23 266 GLN B CA 1
ATOM 3607 C C . GLN B 2 228 ? -11.128 -46.369 49.815 1.00 105.67 266 GLN B C 1
ATOM 3608 O O . GLN B 2 228 ? -10.916 -47.299 49.047 1.00 105.12 266 GLN B O 1
ATOM 3610 N N . ALA B 2 229 ? -10.397 -46.148 50.918 1.00 112.69 267 ALA B N 1
ATOM 3611 C CA . ALA B 2 229 ? -9.253 -46.964 51.305 1.00 98.96 267 ALA B CA 1
ATOM 3612 C C . ALA B 2 229 ? -9.722 -48.345 51.743 1.00 107.77 267 ALA B C 1
ATOM 3613 O O . ALA B 2 229 ? -8.945 -49.282 51.690 1.00 103.51 267 ALA B O 1
ATOM 3615 N N . GLU B 2 230 ? -10.986 -48.472 52.163 1.00 109.19 268 GLU B N 1
ATOM 3616 C CA . GLU B 2 230 ? -11.565 -49.751 52.555 1.00 107.02 268 GLU B CA 1
ATOM 3617 C C . GLU B 2 230 ? -11.735 -50.635 51.323 1.00 112.41 268 GLU B C 1
ATOM 3618 O O . GLU B 2 230 ? -11.391 -51.811 51.380 1.00 111.88 268 GLU B O 1
ATOM 3620 N N . ALA B 2 231 ? -12.237 -50.047 50.222 1.00 120.27 269 ALA B N 1
ATOM 3621 C CA . ALA B 2 231 ? -12.491 -50.765 48.975 1.00 103.13 269 ALA B CA 1
ATOM 3622 C C . ALA B 2 231 ? -11.174 -51.270 48.367 1.00 95.96 269 ALA B C 1
ATOM 3623 O O . ALA B 2 231 ? -11.034 -52.451 48.043 1.00 98.91 269 ALA B O 1
ATOM 3625 N N . GLN B 2 232 ? -10.198 -50.364 48.250 1.00 90.65 270 GLN B N 1
ATOM 3626 C CA . GLN B 2 232 ? -8.873 -50.687 47.747 1.00 78.33 270 GLN B CA 1
ATOM 3627 C C . GLN B 2 232 ? -8.343 -51.917 48.472 1.00 76.60 270 GLN B C 1
ATOM 3628 O O . GLN B 2 232 ? -7.700 -52.749 47.860 1.00 94.89 270 GLN B O 1
ATOM 3630 N N . LYS B 2 233 ? -8.629 -52.034 49.764 1.00 85.58 271 LYS B N 1
ATOM 3631 C CA . LYS B 2 233 ? -8.121 -53.117 50.590 1.00 90.99 271 LYS B CA 1
ATOM 3632 C C . LYS B 2 233 ? -8.867 -54.405 50.271 1.00 100.58 271 LYS B C 1
ATOM 3633 O O . LYS B 2 233 ? -8.230 -55.436 50.104 1.00 90.48 271 LYS B O 1
ATOM 3635 N N . LEU B 2 234 ? -10.205 -54.351 50.183 1.00 125.66 272 LEU B N 1
ATOM 3636 C CA . LEU B 2 234 ? -11.015 -55.533 49.902 1.00 134.90 272 LEU B CA 1
ATOM 3637 C C . LEU B 2 234 ? -10.553 -56.153 48.583 1.00 135.30 272 LEU B C 1
ATOM 3638 O O . LEU B 2 234 ? -10.486 -57.381 48.435 1.00 125.58 272 LEU B O 1
ATOM 3643 N N . VAL B 2 235 ? -10.207 -55.270 47.636 1.00 114.99 273 VAL B N 1
ATOM 3644 C CA . VAL B 2 235 ? -9.915 -55.658 46.270 1.00 90.10 273 VAL B CA 1
ATOM 3645 C C . VAL B 2 235 ? -8.512 -56.287 46.199 1.00 92.59 273 VAL B C 1
ATOM 3646 O O . VAL B 2 235 ? -8.368 -57.389 45.666 1.00 92.44 273 VAL B O 1
ATOM 3650 N N . ALA B 2 236 ? -7.498 -55.641 46.811 1.00 82.45 274 ALA B N 1
ATOM 3651 C CA . ALA B 2 236 ? -6.137 -56.180 46.870 1.00 71.32 274 ALA B CA 1
ATOM 3652 C C . ALA B 2 236 ? -6.135 -57.483 47.656 1.00 73.17 274 ALA B C 1
ATOM 3653 O O . ALA B 2 236 ? -5.309 -58.349 47.421 1.00 76.49 274 ALA B O 1
ATOM 3655 N N . GLU B 2 237 ? -7.092 -57.628 48.573 1.00 93.85 275 GLU B N 1
ATOM 3656 C CA . GLU B 2 237 ? -7.185 -58.810 49.413 1.00 98.56 275 GLU B CA 1
ATOM 3657 C C . GLU B 2 237 ? -7.684 -59.986 48.585 1.00 94.84 275 GLU B C 1
ATOM 3658 O O . GLU B 2 237 ? -7.099 -61.080 48.660 1.00 86.97 275 GLU B O 1
ATOM 3660 N N . ALA B 2 238 ? -8.758 -59.736 47.809 1.00 88.19 276 ALA B N 1
ATOM 3661 C CA . ALA B 2 238 ? -9.337 -60.751 46.939 1.00 89.44 276 ALA B CA 1
ATOM 3662 C C . ALA B 2 238 ? -8.264 -61.249 45.966 1.00 80.30 276 ALA B C 1
ATOM 3663 O O . ALA B 2 238 ? -8.107 -62.453 45.779 1.00 76.55 276 ALA B O 1
ATOM 3665 N N . ILE B 2 239 ? -7.507 -60.297 45.401 1.00 84.36 277 ILE B N 1
ATOM 3666 C CA . ILE B 2 239 ? -6.447 -60.555 44.435 1.00 74.15 277 ILE B CA 1
ATOM 3667 C C . ILE B 2 239 ? -5.384 -61.454 45.044 1.00 67.61 277 ILE B C 1
ATOM 3668 O O . ILE B 2 239 ? -5.088 -62.504 44.475 1.00 72.51 277 ILE B O 1
ATOM 3670 N N . ALA B 2 240 ? -4.842 -61.033 46.204 1.00 87.50 278 ALA B N 1
ATOM 3671 C CA . ALA B 2 240 ? -3.733 -61.717 46.866 1.00 85.34 278 ALA B CA 1
ATOM 3672 C C . ALA B 2 240 ? -4.135 -63.151 47.210 1.00 77.77 278 ALA B C 1
ATOM 3673 O O . ALA B 2 240 ? -3.288 -63.953 47.588 1.00 98.34 278 ALA B O 1
ATOM 3675 N N . SER B 2 241 ? -5.410 -63.489 46.989 1.00 73.92 279 SER B N 1
ATOM 3676 C CA . SER B 2 241 ? -5.816 -64.878 46.956 1.00 80.60 279 SER B CA 1
ATOM 3677 C C . SER B 2 241 ? -5.646 -65.505 45.560 1.00 89.50 279 SER B C 1
ATOM 3678 O O . SER B 2 241 ? -6.583 -65.686 44.776 1.00 62.99 279 SER B O 1
ATOM 3681 N N . LEU B 2 242 ? -4.373 -65.780 45.243 1.00 90.48 280 LEU B N 1
ATOM 3682 C CA . LEU B 2 242 ? -3.948 -66.821 44.332 1.00 77.95 280 LEU B CA 1
ATOM 3683 C C . LEU B 2 242 ? -3.016 -67.747 45.123 1.00 83.31 280 LEU B C 1
ATOM 3684 O O . LEU B 2 242 ? -1.899 -68.044 44.713 1.00 65.28 280 LEU B O 1
ATOM 3689 N N . GLU B 2 243 ? -3.514 -68.190 46.290 1.00 96.91 281 GLU B N 1
ATOM 3690 C CA . GLU B 2 243 ? -2.825 -69.053 47.233 1.00 88.24 281 GLU B CA 1
ATOM 3691 C C . GLU B 2 243 ? -2.463 -70.398 46.595 1.00 74.81 281 GLU B C 1
ATOM 3692 O O . GLU B 2 243 ? -1.440 -70.978 46.953 1.00 56.96 281 GLU B O 1
ATOM 3694 N N . PRO B 2 244 ? -3.258 -70.946 45.651 1.00 72.98 282 PRO B N 1
ATOM 3695 C CA . PRO B 2 244 ? -2.881 -72.171 44.928 1.00 64.95 282 PRO B CA 1
ATOM 3696 C C . PRO B 2 244 ? -1.436 -72.323 44.439 1.00 65.95 282 PRO B C 1
ATOM 3697 O O . PRO B 2 244 ? -1.007 -73.430 44.135 1.00 67.03 282 PRO B O 1
ATOM 3701 N N . TYR B 2 245 ? -0.693 -71.219 44.314 1.00 69.91 283 TYR B N 1
ATOM 3702 C CA . TYR B 2 245 ? 0.647 -71.304 43.748 1.00 66.21 283 TYR B CA 1
ATOM 3703 C C . TYR B 2 245 ? 1.681 -71.297 44.870 1.00 66.98 283 TYR B C 1
ATOM 3704 O O . TYR B 2 245 ? 2.833 -71.635 44.649 1.00 65.78 283 TYR B O 1
ATOM 3713 N N . GLY B 2 246 ? 1.233 -70.917 46.071 1.00 67.22 284 GLY B N 1
ATOM 3714 C CA . GLY B 2 246 ? 2.053 -70.865 47.261 1.00 66.10 284 GLY B CA 1
ATOM 3715 C C . GLY B 2 246 ? 3.216 -69.895 47.114 1.00 65.36 284 GLY B C 1
ATOM 3716 O O . GLY B 2 246 ? 2.998 -68.702 46.899 1.00 73.22 284 GLY B O 1
ATOM 3717 N N . GLU B 2 247 ? 4.434 -70.435 47.231 1.00 62.38 285 GLU B N 1
ATOM 3718 C CA . GLU B 2 247 ? 5.631 -69.623 47.332 1.00 81.06 285 GLU B CA 1
ATOM 3719 C C . GLU B 2 247 ? 5.910 -68.999 45.970 1.00 68.79 285 GLU B C 1
ATOM 3720 O O . GLU B 2 247 ? 6.478 -67.916 45.888 1.00 61.43 285 GLU B O 1
ATOM 3726 N N . LYS B 2 248 ? 5.497 -69.689 44.900 1.00 71.29 286 LYS B N 1
ATOM 3727 C CA . LYS B 2 248 ? 5.763 -69.259 43.531 1.00 67.10 286 LYS B CA 1
ATOM 3728 C C . LYS B 2 248 ? 5.094 -67.907 43.253 1.00 59.50 286 LYS B C 1
ATOM 3729 O O . LYS B 2 248 ? 5.517 -67.177 42.354 1.00 49.28 286 LYS B O 1
ATOM 3735 N N . ALA B 2 249 ? 4.096 -67.573 44.085 1.00 50.81 287 ALA B N 1
ATOM 3736 C CA . ALA B 2 249 ? 3.255 -66.405 43.916 1.00 47.48 287 ALA B CA 1
ATOM 3737 C C . ALA B 2 249 ? 3.728 -65.187 44.713 1.00 51.17 287 ALA B C 1
ATOM 3738 O O . ALA B 2 249 ? 3.030 -64.172 44.794 1.00 50.40 287 ALA B O 1
ATOM 3740 N N . ASN B 2 250 ? 4.949 -65.240 45.249 1.00 54.11 288 ASN B N 1
ATOM 3741 C CA . ASN B 2 250 ? 5.400 -64.179 46.128 1.00 48.22 288 ASN B CA 1
ATOM 3742 C C . ASN B 2 250 ? 5.514 -62.866 45.370 1.00 42.81 288 ASN B C 1
ATOM 3743 O O . ASN B 2 250 ? 4.995 -61.860 45.843 1.00 45.46 288 ASN B O 1
ATOM 3748 N N . PRO B 2 251 ? 6.195 -62.833 44.207 1.00 40.34 289 PRO B N 1
ATOM 3749 C CA . PRO B 2 251 ? 6.366 -61.589 43.453 1.00 42.22 289 PRO B CA 1
ATOM 3750 C C . PRO B 2 251 ? 5.036 -60.892 43.158 1.00 46.55 289 PRO B C 1
ATOM 3751 O O . PRO B 2 251 ? 4.897 -59.675 43.339 1.00 49.53 289 PRO B O 1
ATOM 3755 N N . LEU B 2 252 ? 4.038 -61.687 42.762 1.00 42.57 290 LEU B N 1
ATOM 3756 C CA . LEU B 2 252 ? 2.772 -61.083 42.405 1.00 47.04 290 LEU B CA 1
ATOM 3757 C C . LEU B 2 252 ? 2.056 -60.594 43.651 1.00 44.27 290 LEU B C 1
ATOM 3758 O O . LEU B 2 252 ? 1.537 -59.485 43.641 1.00 43.77 290 LEU B O 1
ATOM 3763 N N . LYS B 2 253 ? 2.049 -61.408 44.723 1.00 53.40 291 LYS B N 1
ATOM 3764 C CA . LYS B 2 253 ? 1.464 -60.993 45.996 1.00 45.58 291 LYS B CA 1
ATOM 3765 C C . LYS B 2 253 ? 2.177 -59.749 46.492 1.00 49.40 291 LYS B C 1
ATOM 3766 O O . LYS B 2 253 ? 1.539 -58.772 46.845 1.00 49.27 291 LYS B O 1
ATOM 3772 N N . ALA B 2 254 ? 3.507 -59.775 46.491 1.00 54.53 292 ALA B N 1
ATOM 3773 C CA . ALA B 2 254 ? 4.285 -58.622 46.915 1.00 64.37 292 ALA B CA 1
ATOM 3774 C C . ALA B 2 254 ? 3.838 -57.400 46.133 1.00 66.18 292 ALA B C 1
ATOM 3775 O O . ALA B 2 254 ? 3.520 -56.375 46.736 1.00 66.25 292 ALA B O 1
ATOM 3777 N N . LEU B 2 255 ? 3.837 -57.525 44.788 1.00 76.67 293 LEU B N 1
ATOM 3778 C CA . LEU B 2 255 ? 3.655 -56.423 43.853 1.00 67.12 293 LEU B CA 1
ATOM 3779 C C . LEU B 2 255 ? 2.262 -55.824 44.049 1.00 63.96 293 LEU B C 1
ATOM 3780 O O . LEU B 2 255 ? 2.090 -54.606 43.946 1.00 69.41 293 LEU B O 1
ATOM 3785 N N . ALA B 2 256 ? 1.287 -56.701 44.347 1.00 66.29 294 ALA B N 1
ATOM 3786 C CA . ALA B 2 256 ? -0.079 -56.311 44.647 1.00 65.96 294 ALA B CA 1
ATOM 3787 C C . ALA B 2 256 ? -0.090 -55.291 45.779 1.00 66.50 294 ALA B C 1
ATOM 3788 O O . ALA B 2 256 ? -0.728 -54.263 45.694 1.00 79.69 294 ALA B O 1
ATOM 3790 N N . GLU B 2 257 ? 0.648 -55.590 46.845 1.00 93.44 295 GLU B N 1
ATOM 3791 C CA . GLU B 2 257 ? 0.645 -54.808 48.063 1.00 94.11 295 GLU B CA 1
ATOM 3792 C C . GLU B 2 257 ? 1.313 -53.460 47.824 1.00 95.22 295 GLU B C 1
ATOM 3793 O O . GLU B 2 257 ? 1.551 -52.758 48.785 1.00 76.07 295 GLU B O 1
ATOM 3799 N N . TYR B 2 258 ? 1.506 -53.005 46.580 1.00 118.39 296 TYR B N 1
ATOM 3800 C CA . TYR B 2 258 ? 1.587 -51.563 46.338 1.00 108.17 296 TYR B CA 1
ATOM 3801 C C . TYR B 2 258 ? 0.260 -50.864 46.723 1.00 109.71 296 TYR B C 1
ATOM 3802 O O . TYR B 2 258 ? -0.702 -50.701 45.940 1.00 109.58 296 TYR B O 1
ATOM 3811 N N . ILE B 2 259 ? 0.204 -50.431 47.991 1.00 102.90 297 ILE B N 1
ATOM 3812 C CA . ILE B 2 259 ? -0.857 -49.553 48.469 1.00 102.83 297 ILE B CA 1
ATOM 3813 C C . ILE B 2 259 ? -0.260 -48.217 48.971 1.00 108.35 297 ILE B C 1
ATOM 3814 O O . ILE B 2 259 ? 0.887 -48.202 49.520 1.00 86.84 297 ILE B O 1
ATOM 3816 N N . GLN C 3 1 ? 48.260 -23.433 2.724 1.00 119.08 9 GLN C N 1
ATOM 3817 C CA . GLN C 3 1 ? 48.629 -24.833 2.327 1.00 101.71 9 GLN C CA 1
ATOM 3818 C C . GLN C 3 1 ? 47.464 -25.462 1.564 1.00 95.93 9 GLN C C 1
ATOM 3819 O O . GLN C 3 1 ? 46.337 -25.526 2.049 1.00 98.76 9 GLN C O 1
ATOM 3825 N N . GLY C 3 2 ? 47.735 -25.862 0.319 1.00 81.22 10 GLY C N 1
ATOM 3826 C CA . GLY C 3 2 ? 46.842 -26.711 -0.452 1.00 66.86 10 GLY C CA 1
ATOM 3827 C C . GLY C 3 2 ? 46.995 -28.171 -0.031 1.00 59.04 10 GLY C C 1
ATOM 3828 O O . GLY C 3 2 ? 47.949 -28.517 0.666 1.00 66.48 10 GLY C O 1
ATOM 3829 N N . PHE C 3 3 ? 46.060 -29.014 -0.476 1.00 48.97 11 PHE C N 1
ATOM 3830 C CA . PHE C 3 3 ? 46.046 -30.410 -0.078 1.00 45.73 11 PHE C CA 1
ATOM 3831 C C . PHE C 3 3 ? 46.260 -31.285 -1.308 1.00 46.97 11 PHE C C 1
ATOM 3832 O O . PHE C 3 3 ? 45.492 -31.213 -2.270 1.00 49.39 11 PHE C O 1
ATOM 3840 N N . SER C 3 4 ? 47.314 -32.108 -1.258 1.00 42.92 12 SER C N 1
ATOM 3841 C CA . SER C 3 4 ? 47.671 -32.935 -2.395 1.00 52.46 12 SER C CA 1
ATOM 3842 C C . SER C 3 4 ? 47.337 -34.400 -2.108 1.00 60.54 12 SER C C 1
ATOM 3843 O O . SER C 3 4 ? 48.005 -35.051 -1.307 1.00 54.29 12 SER C O 1
ATOM 3846 N N . LEU C 3 5 ? 46.326 -34.915 -2.821 1.00 63.85 13 LEU C N 1
ATOM 3847 C CA . LEU C 3 5 ? 45.907 -36.291 -2.669 1.00 54.85 13 LEU C CA 1
ATOM 3848 C C . LEU C 3 5 ? 47.062 -37.250 -2.944 1.00 55.34 13 LEU C C 1
ATOM 3849 O O . LEU C 3 5 ? 47.241 -38.212 -2.212 1.00 67.67 13 LEU C O 1
ATOM 3854 N N . ALA C 3 6 ? 47.864 -36.968 -3.967 1.00 56.05 14 ALA C N 1
ATOM 3855 C CA . ALA C 3 6 ? 48.935 -37.868 -4.367 1.00 53.25 14 ALA C CA 1
ATOM 3856 C C . ALA C 3 6 ? 49.924 -38.074 -3.228 1.00 55.26 14 ALA C C 1
ATOM 3857 O O . ALA C 3 6 ? 50.402 -39.187 -3.047 1.00 55.89 14 ALA C O 1
ATOM 3859 N N . GLN C 3 7 ? 50.242 -36.998 -2.487 1.00 56.15 15 GLN C N 1
ATOM 3860 C CA . GLN C 3 7 ? 51.138 -37.113 -1.353 1.00 61.26 15 GLN C CA 1
ATOM 3861 C C . GLN C 3 7 ? 50.474 -37.954 -0.259 1.00 70.79 15 GLN C C 1
ATOM 3862 O O . GLN C 3 7 ? 51.090 -38.889 0.248 1.00 68.69 15 GLN C O 1
ATOM 3868 N N . TYR C 3 8 ? 49.234 -37.579 0.088 1.00 59.29 16 TYR C N 1
ATOM 3869 C CA . TYR C 3 8 ? 48.443 -38.238 1.113 1.00 54.62 16 TYR C CA 1
ATOM 3870 C C . TYR C 3 8 ? 48.408 -39.744 0.843 1.00 53.78 16 TYR C C 1
ATOM 3871 O O . TYR C 3 8 ? 48.856 -40.532 1.679 1.00 54.51 16 TYR C O 1
ATOM 3880 N N . LEU C 3 9 ? 47.925 -40.122 -0.344 1.00 44.44 17 LEU C N 1
ATOM 3881 C CA . LEU C 3 9 ? 47.843 -41.516 -0.754 1.00 43.15 17 LEU C CA 1
ATOM 3882 C C . LEU C 3 9 ? 49.201 -42.192 -0.609 1.00 52.06 17 LEU C C 1
ATOM 3883 O O . LEU C 3 9 ? 49.252 -43.343 -0.211 1.00 73.86 17 LEU C O 1
ATOM 3888 N N . GLN C 3 10 ? 50.291 -41.498 -0.947 1.00 58.34 18 GLN C N 1
ATOM 3889 C CA . GLN C 3 10 ? 51.636 -42.054 -0.892 1.00 53.59 18 GLN C CA 1
ATOM 3890 C C . GLN C 3 10 ? 52.004 -42.309 0.574 1.00 59.46 18 GLN C C 1
ATOM 3891 O O . GLN C 3 10 ? 52.460 -43.391 0.910 1.00 69.55 18 GLN C O 1
ATOM 3897 N N . GLU C 3 11 ? 51.810 -41.309 1.438 1.00 60.32 19 GLU C N 1
ATOM 3898 C CA . GLU C 3 11 ? 52.139 -41.421 2.846 1.00 66.40 19 GLU C CA 1
ATOM 3899 C C . GLU C 3 11 ? 51.323 -42.558 3.476 1.00 73.77 19 GLU C C 1
ATOM 3900 O O . GLU C 3 11 ? 51.870 -43.442 4.112 1.00 62.73 19 GLU C O 1
ATOM 3906 N N . GLN C 3 12 ? 50.002 -42.530 3.280 1.00 75.35 20 GLN C N 1
ATOM 3907 C CA . GLN C 3 12 ? 49.075 -43.475 3.892 1.00 62.29 20 GLN C CA 1
ATOM 3908 C C . GLN C 3 12 ? 49.312 -44.880 3.368 1.00 66.05 20 GLN C C 1
ATOM 3909 O O . GLN C 3 12 ? 49.350 -45.823 4.147 1.00 51.48 20 GLN C O 1
ATOM 3915 N N . LYS C 3 13 ? 49.487 -45.009 2.047 1.00 66.63 21 LYS C N 1
ATOM 3916 C CA . LYS C 3 13 ? 49.734 -46.305 1.432 1.00 63.71 21 LYS C CA 1
ATOM 3917 C C . LYS C 3 13 ? 50.967 -46.929 2.080 1.00 70.24 21 LYS C C 1
ATOM 3918 O O . LYS C 3 13 ? 51.015 -48.126 2.290 1.00 62.19 21 LYS C O 1
ATOM 3924 N N . THR C 3 14 ? 51.968 -46.118 2.432 1.00 64.57 22 THR C N 1
ATOM 3925 C CA . THR C 3 14 ? 53.195 -46.656 2.991 1.00 58.18 22 THR C CA 1
ATOM 3926 C C . THR C 3 14 ? 52.906 -47.228 4.372 1.00 56.61 22 THR C C 1
ATOM 3927 O O . THR C 3 14 ? 53.360 -48.310 4.682 1.00 68.17 22 THR C O 1
ATOM 3931 N N . ILE C 3 15 ? 52.161 -46.481 5.189 1.00 57.16 23 ILE C N 1
ATOM 3932 C CA . ILE C 3 15 ? 51.942 -46.895 6.564 1.00 62.94 23 ILE C CA 1
ATOM 3933 C C . ILE C 3 15 ? 51.006 -48.116 6.604 1.00 59.09 23 ILE C C 1
ATOM 3934 O O . ILE C 3 15 ? 51.221 -49.039 7.392 1.00 56.19 23 ILE C O 1
ATOM 3939 N N . VAL C 3 16 ? 50.043 -48.165 5.671 1.00 41.70 24 VAL C N 1
ATOM 3940 C CA . VAL C 3 16 ? 49.124 -49.274 5.522 1.00 39.95 24 VAL C CA 1
ATOM 3941 C C . VAL C 3 16 ? 49.891 -50.524 5.117 1.00 40.58 24 VAL C C 1
ATOM 3942 O O . VAL C 3 16 ? 49.650 -51.606 5.652 1.00 51.77 24 VAL C O 1
ATOM 3946 N N . GLU C 3 17 ? 50.809 -50.386 4.170 1.00 40.16 25 GLU C N 1
ATOM 3947 C CA . GLU C 3 17 ? 51.505 -51.557 3.647 1.00 41.77 25 GLU C CA 1
ATOM 3948 C C . GLU C 3 17 ? 52.487 -52.099 4.673 1.00 43.32 25 GLU C C 1
ATOM 3949 O O . GLU C 3 17 ? 52.732 -53.293 4.653 1.00 40.53 25 GLU C O 1
ATOM 3955 N N . THR C 3 18 ? 53.002 -51.266 5.595 1.00 34.10 26 THR C N 1
ATOM 3956 C CA . THR C 3 18 ? 53.889 -51.878 6.572 1.00 47.00 26 THR C CA 1
ATOM 3957 C C . THR C 3 18 ? 53.046 -52.637 7.589 1.00 43.84 26 THR C C 1
ATOM 3958 O O . THR C 3 18 ? 53.451 -53.673 8.099 1.00 44.26 26 THR C O 1
ATOM 3962 N N . ALA C 3 19 ? 51.831 -52.159 7.815 1.00 49.86 27 ALA C N 1
ATOM 3963 C CA . ALA C 3 19 ? 50.909 -52.824 8.732 1.00 47.25 27 ALA C CA 1
ATOM 3964 C C . ALA C 3 19 ? 50.437 -54.158 8.142 1.00 45.40 27 ALA C C 1
ATOM 3965 O O . ALA C 3 19 ? 50.487 -55.196 8.798 1.00 43.85 27 ALA C O 1
ATOM 3967 N N . LEU C 3 20 ? 50.072 -54.137 6.865 1.00 48.20 28 LEU C N 1
ATOM 3968 C CA . LEU C 3 20 ? 49.691 -55.377 6.205 1.00 55.22 28 LEU C CA 1
ATOM 3969 C C . LEU C 3 20 ? 50.820 -56.392 6.315 1.00 52.73 28 LEU C C 1
ATOM 3970 O O . LEU C 3 20 ? 50.591 -57.550 6.612 1.00 60.28 28 LEU C O 1
ATOM 3975 N N . ASP C 3 21 ? 52.042 -55.941 6.070 1.00 57.91 29 ASP C N 1
ATOM 3976 C CA . ASP C 3 21 ? 53.181 -56.840 5.978 1.00 57.92 29 ASP C CA 1
ATOM 3977 C C . ASP C 3 21 ? 53.454 -57.458 7.349 1.00 57.06 29 ASP C C 1
ATOM 3978 O O . ASP C 3 21 ? 53.629 -58.663 7.452 1.00 59.73 29 ASP C O 1
ATOM 3983 N N . GLN C 3 22 ? 53.399 -56.635 8.398 1.00 51.37 30 GLN C N 1
ATOM 3984 C CA . GLN C 3 22 ? 53.587 -57.076 9.769 1.00 55.67 30 GLN C CA 1
ATOM 3985 C C . GLN C 3 22 ? 52.501 -58.045 10.216 1.00 56.71 30 GLN C C 1
ATOM 3986 O O . GLN C 3 22 ? 52.759 -58.877 11.070 1.00 64.73 30 GLN C O 1
ATOM 3992 N N . SER C 3 23 ? 51.297 -57.962 9.645 1.00 58.24 31 SER C N 1
ATOM 3993 C CA . SER C 3 23 ? 50.171 -58.749 10.125 1.00 51.48 31 SER C CA 1
ATOM 3994 C C . SER C 3 23 ? 50.346 -60.232 9.769 1.00 47.90 31 SER C C 1
ATOM 3995 O O . SER C 3 23 ? 49.796 -61.115 10.431 1.00 42.93 31 SER C O 1
ATOM 3998 N N . LEU C 3 24 ? 51.081 -60.514 8.690 1.00 53.53 32 LEU C N 1
ATOM 3999 C CA . LEU C 3 24 ? 51.228 -61.871 8.197 1.00 54.66 32 LEU C CA 1
ATOM 4000 C C . LEU C 3 24 ? 52.686 -62.308 8.350 1.00 57.12 32 LEU C C 1
ATOM 4001 O O . LEU C 3 24 ? 53.460 -62.248 7.390 1.00 63.06 32 LEU C O 1
ATOM 4006 N N . VAL C 3 25 ? 53.062 -62.774 9.548 1.00 60.66 33 VAL C N 1
ATOM 4007 C CA . VAL C 3 25 ? 54.402 -63.284 9.799 1.00 62.69 33 VAL C CA 1
ATOM 4008 C C . VAL C 3 25 ? 54.463 -64.772 9.450 1.00 61.68 33 VAL C C 1
ATOM 4009 O O . VAL C 3 25 ? 53.647 -65.551 9.928 1.00 79.36 33 VAL C O 1
ATOM 4013 N N . ILE C 3 26 ? 55.444 -65.149 8.617 1.00 54.54 34 ILE C N 1
ATOM 4014 C CA . ILE C 3 26 ? 55.486 -66.435 7.935 1.00 60.52 34 ILE C CA 1
ATOM 4015 C C . ILE C 3 26 ? 56.021 -67.496 8.901 1.00 68.26 34 ILE C C 1
ATOM 4016 O O . ILE C 3 26 ? 57.199 -67.507 9.214 1.00 87.27 34 ILE C O 1
ATOM 4021 N N . THR C 3 27 ? 55.130 -68.368 9.404 1.00 75.20 35 THR C N 1
ATOM 4022 C CA . THR C 3 27 ? 55.460 -69.589 10.126 1.00 71.05 35 THR C CA 1
ATOM 4023 C C . THR C 3 27 ? 55.051 -70.763 9.231 1.00 64.12 35 THR C C 1
ATOM 4024 O O . THR C 3 27 ? 54.611 -70.589 8.095 1.00 72.26 35 THR C O 1
ATOM 4026 N N . GLU C 3 28 ? 55.141 -71.976 9.762 1.00 66.30 36 GLU C N 1
ATOM 4027 C CA . GLU C 3 28 ? 54.714 -73.146 9.015 1.00 73.89 36 GLU C CA 1
ATOM 4028 C C . GLU C 3 28 ? 53.197 -73.323 9.151 1.00 63.02 36 GLU C C 1
ATOM 4029 O O . GLU C 3 28 ? 52.636 -72.990 10.188 1.00 60.15 36 GLU C O 1
ATOM 4035 N N . PRO C 3 29 ? 52.461 -73.822 8.125 1.00 64.78 37 PRO C N 1
ATOM 4036 C CA . PRO C 3 29 ? 53.035 -74.168 6.811 1.00 59.28 37 PRO C CA 1
ATOM 4037 C C . PRO C 3 29 ? 53.237 -72.936 5.932 1.00 52.14 37 PRO C C 1
ATOM 4038 O O . PRO C 3 29 ? 52.308 -72.146 5.772 1.00 54.77 37 PRO C O 1
ATOM 4042 N N . VAL C 3 30 ? 54.432 -72.786 5.353 1.00 47.18 38 VAL C N 1
ATOM 4043 C CA . VAL C 3 30 ? 54.781 -71.539 4.681 1.00 56.73 38 VAL C CA 1
ATOM 4044 C C . VAL C 3 30 ? 53.827 -71.272 3.518 1.00 52.46 38 VAL C C 1
ATOM 4045 O O . VAL C 3 30 ? 53.502 -70.108 3.259 1.00 47.20 38 VAL C O 1
ATOM 4049 N N . THR C 3 31 ? 53.366 -72.337 2.854 1.00 46.50 39 THR C N 1
ATOM 4050 C CA . THR C 3 31 ? 52.575 -72.131 1.651 1.00 49.44 39 THR C CA 1
ATOM 4051 C C . THR C 3 31 ? 51.311 -71.282 1.909 1.00 54.83 39 THR C C 1
ATOM 4052 O O . THR C 3 31 ? 50.979 -70.411 1.104 1.00 49.22 39 THR C O 1
ATOM 4056 N N . ILE C 3 32 ? 50.637 -71.463 3.054 1.00 51.24 40 ILE C N 1
ATOM 4057 C CA . ILE C 3 32 ? 49.418 -70.696 3.291 1.00 46.74 40 ILE C CA 1
ATOM 4058 C C . ILE C 3 32 ? 49.759 -69.212 3.460 1.00 52.50 40 ILE C C 1
ATOM 4059 O O . ILE C 3 32 ? 49.111 -68.357 2.859 1.00 53.09 40 ILE C O 1
ATOM 4064 N N . TYR C 3 33 ? 50.790 -68.914 4.257 1.00 46.52 41 TYR C N 1
ATOM 4065 C CA . TYR C 3 33 ? 51.208 -67.537 4.456 1.00 49.00 41 TYR C CA 1
ATOM 4066 C C . TYR C 3 33 ? 51.677 -66.920 3.139 1.00 48.71 41 TYR C C 1
ATOM 4067 O O . TYR C 3 33 ? 51.436 -65.753 2.872 1.00 45.91 41 TYR C O 1
ATOM 4076 N N . GLU C 3 34 ? 52.357 -67.718 2.316 1.00 52.57 42 GLU C N 1
ATOM 4077 C CA . GLU C 3 34 ? 52.854 -67.247 1.041 1.00 47.61 42 GLU C CA 1
ATOM 4078 C C . GLU C 3 34 ? 51.669 -66.857 0.164 1.00 45.57 42 GLU C C 1
ATOM 4079 O O . GLU C 3 34 ? 51.645 -65.757 -0.393 1.00 43.27 42 GLU C O 1
ATOM 4085 N N . ALA C 3 35 ? 50.674 -67.744 0.090 1.00 42.81 43 ALA C N 1
ATOM 4086 C CA . ALA C 3 35 ? 49.493 -67.537 -0.733 1.00 39.25 43 ALA C CA 1
ATOM 4087 C C . ALA C 3 35 ? 48.706 -66.317 -0.256 1.00 37.43 43 ALA C C 1
ATOM 4088 O O . ALA C 3 35 ? 48.172 -65.568 -1.075 1.00 39.51 43 ALA C O 1
ATOM 4090 N N . MET C 3 36 ? 48.641 -66.107 1.061 1.00 37.21 44 MET C N 1
ATOM 4091 C CA . MET C 3 36 ? 47.932 -64.966 1.627 1.00 40.59 44 MET C CA 1
ATOM 4092 C C . MET C 3 36 ? 48.693 -63.698 1.284 1.00 39.89 44 MET C C 1
ATOM 4093 O O . MET C 3 36 ? 48.098 -62.735 0.814 1.00 50.24 44 MET C O 1
ATOM 4098 N N . ARG C 3 37 ? 50.009 -63.696 1.527 1.00 41.31 45 ARG C N 1
ATOM 4099 C CA . ARG C 3 37 ? 50.827 -62.509 1.344 1.00 45.76 45 ARG C CA 1
ATOM 4100 C C . ARG C 3 37 ? 50.848 -62.119 -0.128 1.00 45.35 45 ARG C C 1
ATOM 4101 O O . ARG C 3 37 ? 50.854 -60.931 -0.451 1.00 41.28 45 ARG C O 1
ATOM 4109 N N . TYR C 3 38 ? 50.796 -63.130 -1.002 1.00 39.26 46 TYR C N 1
ATOM 4110 C CA . TYR C 3 38 ? 50.835 -62.889 -2.435 1.00 43.05 46 TYR C CA 1
ATOM 4111 C C . TYR C 3 38 ? 49.702 -61.963 -2.842 1.00 49.58 46 TYR C C 1
ATOM 4112 O O . TYR C 3 38 ? 49.930 -61.000 -3.560 1.00 55.46 46 TYR C O 1
ATOM 4121 N N . SER C 3 39 ? 48.480 -62.275 -2.396 1.00 50.49 47 SER C N 1
ATOM 4122 C CA . SER C 3 39 ? 47.316 -61.501 -2.777 1.00 43.76 47 SER C CA 1
ATOM 4123 C C . SER C 3 39 ? 47.227 -60.242 -1.921 1.00 45.44 47 SER C C 1
ATOM 4124 O O . SER C 3 39 ? 46.852 -59.186 -2.423 1.00 57.67 47 SER C O 1
ATOM 4127 N N . LEU C 3 40 ? 47.551 -60.347 -0.633 1.00 42.59 48 LEU C N 1
ATOM 4128 C CA . LEU C 3 40 ? 47.331 -59.210 0.247 1.00 50.57 48 LEU C CA 1
ATOM 4129 C C . LEU C 3 40 ? 48.381 -58.130 0.005 1.00 48.36 48 LEU C C 1
ATOM 4130 O O . LEU C 3 40 ? 48.091 -56.971 0.207 1.00 48.10 48 LEU C O 1
ATOM 4135 N N . LEU C 3 41 ? 49.597 -58.501 -0.407 1.00 51.47 49 LEU C N 1
ATOM 4136 C CA . LEU C 3 41 ? 50.686 -57.527 -0.449 1.00 48.35 49 LEU C CA 1
ATOM 4137 C C . LEU C 3 41 ? 51.001 -57.082 -1.872 1.00 47.51 49 LEU C C 1
ATOM 4138 O O . LEU C 3 41 ? 51.786 -56.168 -2.051 1.00 72.86 49 LEU C O 1
ATOM 4143 N N . ALA C 3 42 ? 50.432 -57.734 -2.891 1.00 60.25 50 ALA C N 1
ATOM 4144 C CA . ALA C 3 42 ? 50.386 -57.199 -4.255 1.00 57.49 50 ALA C CA 1
ATOM 4145 C C . ALA C 3 42 ? 49.841 -55.792 -4.120 1.00 71.60 50 ALA C C 1
ATOM 4146 O O . ALA C 3 42 ? 48.807 -55.581 -3.452 1.00 102.44 50 ALA C O 1
ATOM 4148 N N . GLY C 3 43 ? 50.549 -54.815 -4.681 1.00 69.00 51 GLY C N 1
ATOM 4149 C CA . GLY C 3 43 ? 50.184 -53.448 -4.331 1.00 73.16 51 GLY C CA 1
ATOM 4150 C C . GLY C 3 43 ? 48.835 -53.053 -4.942 1.00 86.13 51 GLY C C 1
ATOM 4151 O O . GLY C 3 43 ? 48.169 -53.842 -5.629 1.00 91.71 51 GLY C O 1
ATOM 4152 N N . GLY C 3 44 ? 48.450 -51.798 -4.710 1.00 81.78 52 GLY C N 1
ATOM 4153 C CA . GLY C 3 44 ? 47.201 -51.276 -5.248 1.00 64.28 52 GLY C CA 1
ATOM 4154 C C . GLY C 3 44 ? 46.916 -49.913 -4.631 1.00 62.46 52 GLY C C 1
ATOM 4155 O O . GLY C 3 44 ? 47.828 -49.328 -4.020 1.00 63.14 52 GLY C O 1
ATOM 4156 N N . LYS C 3 45 ? 45.688 -49.419 -4.810 1.00 63.78 53 LYS C N 1
ATOM 4157 C CA . LYS C 3 45 ? 45.368 -48.070 -4.345 1.00 74.61 53 LYS C CA 1
ATOM 4158 C C . LYS C 3 45 ? 45.206 -48.053 -2.818 1.00 67.74 53 LYS C C 1
ATOM 4159 O O . LYS C 3 45 ? 45.571 -47.065 -2.175 1.00 65.51 53 LYS C O 1
ATOM 4165 N N . ARG C 3 46 ? 44.696 -49.170 -2.248 1.00 66.71 54 ARG C N 1
ATOM 4166 C CA . ARG C 3 46 ? 44.428 -49.353 -0.827 1.00 50.36 54 ARG C CA 1
ATOM 4167 C C . ARG C 3 46 ? 43.380 -48.342 -0.349 1.00 48.95 54 ARG C C 1
ATOM 4168 O O . ARG C 3 46 ? 43.476 -47.799 0.759 1.00 42.59 54 ARG C O 1
ATOM 4176 N N . LEU C 3 47 ? 42.344 -48.138 -1.170 1.00 52.72 55 LEU C N 1
ATOM 4177 C CA . LEU C 3 47 ? 41.362 -47.111 -0.848 1.00 59.26 55 LEU C CA 1
ATOM 4178 C C . LEU C 3 47 ? 40.551 -47.455 0.404 1.00 49.80 55 LEU C C 1
ATOM 4179 O O . LEU C 3 47 ? 40.243 -46.578 1.216 1.00 50.29 55 LEU C O 1
ATOM 4184 N N . ARG C 3 48 ? 40.272 -48.743 0.601 1.00 51.23 56 ARG C N 1
ATOM 4185 C CA . ARG C 3 48 ? 39.419 -49.177 1.704 1.00 41.76 56 ARG C CA 1
ATOM 4186 C C . ARG C 3 48 ? 40.082 -48.918 3.050 1.00 38.89 56 ARG C C 1
ATOM 4187 O O . ARG C 3 48 ? 39.492 -48.258 3.913 1.00 37.81 56 ARG C O 1
ATOM 4195 N N . PRO C 3 49 ? 41.326 -49.392 3.285 1.00 35.91 57 PRO C N 1
ATOM 4196 C CA . PRO C 3 49 ? 42.035 -49.041 4.518 1.00 30.28 57 PRO C CA 1
ATOM 4197 C C . PRO C 3 49 ? 42.177 -47.541 4.682 1.00 34.54 57 PRO C C 1
ATOM 4198 O O . PRO C 3 49 ? 42.136 -47.020 5.799 1.00 48.72 57 PRO C O 1
ATOM 4202 N N . ILE C 3 50 ? 42.350 -46.827 3.560 1.00 34.48 58 ILE C N 1
ATOM 4203 C CA . ILE C 3 50 ? 42.614 -45.409 3.672 1.00 34.07 58 ILE C CA 1
ATOM 4204 C C . ILE C 3 50 ? 41.347 -44.646 4.046 1.00 33.11 58 ILE C C 1
ATOM 4205 O O . ILE C 3 50 ? 41.399 -43.751 4.897 1.00 34.83 58 ILE C O 1
ATOM 4210 N N . LEU C 3 51 ? 40.204 -45.021 3.460 1.00 35.39 59 LEU C N 1
ATOM 4211 C CA . LEU C 3 51 ? 38.920 -44.428 3.852 1.00 37.64 59 LEU C CA 1
ATOM 4212 C C . LEU C 3 51 ? 38.724 -44.550 5.357 1.00 44.60 59 LEU C C 1
ATOM 4213 O O . LEU C 3 51 ? 38.279 -43.595 6.004 1.00 43.68 59 LEU C O 1
ATOM 4218 N N . CYS C 3 52 ? 39.087 -45.735 5.891 1.00 37.83 60 CYS C N 1
ATOM 4219 C CA . CYS C 3 52 ? 38.904 -46.024 7.297 1.00 32.79 60 CYS C CA 1
ATOM 4220 C C . CYS C 3 52 ? 39.747 -45.071 8.144 1.00 34.68 60 CYS C C 1
ATOM 4221 O O . CYS C 3 52 ? 39.205 -44.389 9.027 1.00 34.95 60 CYS C O 1
ATOM 4224 N N . LEU C 3 53 ? 41.068 -45.023 7.879 1.00 31.81 61 LEU C N 1
ATOM 4225 C CA . LEU C 3 53 ? 41.941 -44.107 8.597 1.00 33.25 61 LEU C CA 1
ATOM 4226 C C . LEU C 3 53 ? 41.455 -42.666 8.422 1.00 35.62 61 LEU C C 1
ATOM 4227 O O . LEU C 3 53 ? 41.388 -41.902 9.389 1.00 35.75 61 LEU C O 1
ATOM 4232 N N . ALA C 3 54 ? 41.091 -42.288 7.183 1.00 33.95 62 ALA C N 1
ATOM 4233 C CA . ALA C 3 54 ? 40.648 -40.926 6.955 1.00 34.97 62 ALA C CA 1
ATOM 4234 C C . ALA C 3 54 ? 39.492 -40.614 7.907 1.00 37.67 62 ALA C C 1
ATOM 4235 O O . ALA C 3 54 ? 39.561 -39.655 8.658 1.00 46.31 62 ALA C O 1
ATOM 4237 N N . ALA C 3 55 ? 38.465 -41.468 7.909 1.00 40.62 63 ALA C N 1
ATOM 4238 C CA . ALA C 3 55 ? 37.245 -41.211 8.652 1.00 42.52 63 ALA C CA 1
ATOM 4239 C C . ALA C 3 55 ? 37.541 -41.169 10.147 1.00 41.36 63 ALA C C 1
ATOM 4240 O O . ALA C 3 55 ? 37.067 -40.282 10.873 1.00 38.65 63 ALA C O 1
ATOM 4242 N N . CYS C 3 56 ? 38.365 -42.113 10.598 1.00 36.22 64 CYS C N 1
ATOM 4243 C CA . CYS C 3 56 ? 38.725 -42.120 12.001 1.00 35.97 64 CYS C CA 1
ATOM 4244 C C . CYS C 3 56 ? 39.451 -40.823 12.374 1.00 39.41 64 CYS C C 1
ATOM 4245 O O . CYS C 3 56 ? 39.100 -40.191 13.379 1.00 40.20 64 CYS C O 1
ATOM 4248 N N . GLU C 3 57 ? 40.437 -40.424 11.542 1.00 37.68 65 GLU C N 1
ATOM 4249 C CA . GLU C 3 57 ? 41.295 -39.288 11.834 1.00 42.23 65 GLU C CA 1
ATOM 4250 C C . GLU C 3 57 ? 40.504 -37.981 11.824 1.00 47.10 65 GLU C C 1
ATOM 4251 O O . GLU C 3 57 ? 40.736 -37.104 12.664 1.00 53.61 65 GLU C O 1
ATOM 4257 N N . MET C 3 58 ? 39.538 -37.883 10.913 1.00 41.16 66 MET C N 1
ATOM 4258 C CA . MET C 3 58 ? 38.715 -36.690 10.790 1.00 47.49 66 MET C CA 1
ATOM 4259 C C . MET C 3 58 ? 37.924 -36.466 12.074 1.00 52.11 66 MET C C 1
ATOM 4260 O O . MET C 3 58 ? 37.645 -35.314 12.411 1.00 56.41 66 MET C O 1
ATOM 4265 N N . LEU C 3 59 ? 37.580 -37.559 12.784 1.00 47.74 67 LEU C N 1
ATOM 4266 C CA . LEU C 3 59 ? 36.736 -37.460 13.968 1.00 42.22 67 LEU C CA 1
ATOM 4267 C C . LEU C 3 59 ? 37.581 -37.342 15.230 1.00 44.08 67 LEU C C 1
ATOM 4268 O O . LEU C 3 59 ? 37.048 -37.315 16.332 1.00 46.94 67 LEU C O 1
ATOM 4273 N N . GLY C 3 60 ? 38.905 -37.269 15.074 1.00 46.20 68 GLY C N 1
ATOM 4274 C CA . GLY C 3 60 ? 39.748 -37.071 16.241 1.00 45.79 68 GLY C CA 1
ATOM 4275 C C . GLY C 3 60 ? 40.406 -38.354 16.735 1.00 50.81 68 GLY C C 1
ATOM 4276 O O . GLY C 3 60 ? 41.095 -38.330 17.745 1.00 54.85 68 GLY C O 1
ATOM 4277 N N . GLY C 3 61 ? 40.221 -39.461 16.004 1.00 53.44 69 GLY C N 1
ATOM 4278 C CA . GLY C 3 61 ? 40.905 -40.692 16.369 1.00 46.01 69 GLY C CA 1
ATOM 4279 C C . GLY C 3 61 ? 42.310 -40.731 15.779 1.00 50.01 69 GLY C C 1
ATOM 4280 O O . GLY C 3 61 ? 42.668 -39.886 14.964 1.00 70.76 69 GLY C O 1
ATOM 4281 N N . THR C 3 62 ? 43.079 -41.754 16.161 1.00 51.27 70 THR C N 1
ATOM 4282 C CA . THR C 3 62 ? 44.461 -41.890 15.720 1.00 46.84 70 THR C CA 1
ATOM 4283 C C . THR C 3 62 ? 44.618 -43.079 14.782 1.00 43.98 70 THR C C 1
ATOM 4284 O O . THR C 3 62 ? 43.763 -43.937 14.735 1.00 57.84 70 THR C O 1
ATOM 4288 N N . ALA C 3 63 ? 45.708 -43.102 14.026 1.00 45.73 71 ALA C N 1
ATOM 4289 C CA . ALA C 3 63 ? 46.057 -44.200 13.147 1.00 45.13 71 ALA C CA 1
ATOM 4290 C C . ALA C 3 63 ? 46.104 -45.498 13.946 1.00 52.86 71 ALA C C 1
ATOM 4291 O O . ALA C 3 63 ? 45.742 -46.554 13.431 1.00 53.40 71 ALA C O 1
ATOM 4293 N N . ALA C 3 64 ? 46.540 -45.413 15.209 1.00 56.62 72 ALA C N 1
ATOM 4294 C CA . ALA C 3 64 ? 46.735 -46.600 16.021 1.00 55.25 72 ALA C CA 1
ATOM 4295 C C . ALA C 3 64 ? 45.384 -47.207 16.412 1.00 61.05 72 ALA C C 1
ATOM 4296 O O . ALA C 3 64 ? 45.268 -48.415 16.589 1.00 77.83 72 ALA C O 1
ATOM 4298 N N . MET C 3 65 ? 44.355 -46.366 16.526 1.00 50.68 73 MET C N 1
ATOM 4299 C CA . MET C 3 65 ? 43.018 -46.846 16.804 1.00 47.71 73 MET C CA 1
ATOM 4300 C C . MET C 3 65 ? 42.414 -47.574 15.594 1.00 49.61 73 MET C C 1
ATOM 4301 O O . MET C 3 65 ? 41.622 -48.505 15.777 1.00 62.81 73 MET C O 1
ATOM 4306 N N . ALA C 3 66 ? 42.763 -47.153 14.366 1.00 37.81 74 ALA C N 1
ATOM 4307 C CA . ALA C 3 66 ? 42.050 -47.614 13.194 1.00 33.47 74 ALA C CA 1
ATOM 4308 C C . ALA C 3 66 ? 42.867 -48.615 12.375 1.00 34.09 74 ALA C C 1
ATOM 4309 O O . ALA C 3 66 ? 42.353 -49.234 11.446 1.00 40.92 74 ALA C O 1
ATOM 4311 N N . MET C 3 67 ? 44.137 -48.791 12.715 1.00 40.58 75 MET C N 1
ATOM 4312 C CA . MET C 3 67 ? 45.032 -49.465 11.779 1.00 38.22 75 MET C CA 1
ATOM 4313 C C . MET C 3 67 ? 44.622 -50.936 11.576 1.00 41.52 75 MET C C 1
ATOM 4314 O O . MET C 3 67 ? 44.550 -51.418 10.440 1.00 44.52 75 MET C O 1
ATOM 4319 N N . ASN C 3 68 ? 44.340 -51.646 12.679 1.00 34.56 76 ASN C N 1
ATOM 4320 C CA . ASN C 3 68 ? 43.881 -53.025 12.598 1.00 34.42 76 ASN C CA 1
ATOM 4321 C C . ASN C 3 68 ? 42.625 -53.155 11.750 1.00 33.60 76 ASN C C 1
ATOM 4322 O O . ASN C 3 68 ? 42.589 -53.984 10.845 1.00 33.59 76 ASN C O 1
ATOM 4327 N N . THR C 3 69 ? 41.611 -52.327 12.038 1.00 35.31 77 THR C N 1
ATOM 4328 C CA . THR C 3 69 ? 40.403 -52.358 11.232 1.00 31.83 77 THR C CA 1
ATOM 4329 C C . THR C 3 69 ? 40.740 -52.096 9.772 1.00 34.83 77 THR C C 1
ATOM 4330 O O . THR C 3 69 ? 40.221 -52.776 8.873 1.00 35.37 77 THR C O 1
ATOM 4334 N N . ALA C 3 70 ? 41.648 -51.135 9.535 1.00 34.49 78 ALA C N 1
ATOM 4335 C CA . ALA C 3 70 ? 42.016 -50.785 8.180 1.00 32.01 78 ALA C CA 1
ATOM 4336 C C . ALA C 3 70 ? 42.598 -52.012 7.477 1.00 34.09 78 ALA C C 1
ATOM 4337 O O . ALA C 3 70 ? 42.220 -52.319 6.343 1.00 33.92 78 ALA C O 1
ATOM 4339 N N . CYS C 3 71 ? 43.486 -52.741 8.158 1.00 32.08 79 CYS C N 1
ATOM 4340 C CA . CYS C 3 71 ? 44.067 -53.942 7.568 1.00 31.43 79 CYS C CA 1
ATOM 4341 C C . CYS C 3 71 ? 43.003 -55.020 7.372 1.00 33.13 79 CYS C C 1
ATOM 4342 O O . CYS C 3 71 ? 42.986 -55.711 6.350 1.00 35.45 79 CYS C O 1
ATOM 4345 N N . ALA C 3 72 ? 42.080 -55.109 8.331 1.00 32.64 80 ALA C N 1
ATOM 4346 C CA . ALA C 3 72 ? 40.986 -56.065 8.257 1.00 32.39 80 ALA C CA 1
ATOM 4347 C C . ALA C 3 72 ? 40.171 -55.827 6.985 1.00 30.63 80 ALA C C 1
ATOM 4348 O O . ALA C 3 72 ? 39.853 -56.785 6.264 1.00 29.96 80 ALA C O 1
ATOM 4350 N N . LEU C 3 73 ? 39.830 -54.557 6.719 1.00 30.50 81 LEU C N 1
ATOM 4351 C CA . LEU C 3 73 ? 39.033 -54.207 5.542 1.00 32.49 81 LEU C CA 1
ATOM 4352 C C . LEU C 3 73 ? 39.772 -54.658 4.279 1.00 37.38 81 LEU C C 1
ATOM 4353 O O . LEU C 3 73 ? 39.158 -55.248 3.386 1.00 32.83 81 LEU C O 1
ATOM 4358 N N . GLU C 3 74 ? 41.098 -54.441 4.247 1.00 31.46 82 GLU C N 1
ATOM 4359 C CA . GLU C 3 74 ? 41.867 -54.816 3.078 1.00 39.03 82 GLU C CA 1
ATOM 4360 C C . GLU C 3 74 ? 41.934 -56.345 2.959 1.00 38.46 82 GLU C C 1
ATOM 4361 O O . GLU C 3 74 ? 41.966 -56.889 1.851 1.00 34.18 82 GLU C O 1
ATOM 4367 N N . MET C 3 75 ? 41.972 -57.029 4.108 1.00 32.19 83 MET C N 1
ATOM 4368 C CA . MET C 3 75 ? 42.016 -58.481 4.085 1.00 32.49 83 MET C CA 1
ATOM 4369 C C . MET C 3 75 ? 40.722 -59.008 3.471 1.00 33.93 83 MET C C 1
ATOM 4370 O O . MET C 3 75 ? 40.770 -59.901 2.617 1.00 41.65 83 MET C O 1
ATOM 4375 N N . ILE C 3 76 ? 39.587 -58.435 3.894 1.00 27.35 84 ILE C N 1
ATOM 4376 C CA . ILE C 3 76 ? 38.291 -58.879 3.412 1.00 33.71 84 ILE C CA 1
ATOM 4377 C C . ILE C 3 76 ? 38.191 -58.615 1.911 1.00 35.64 84 ILE C C 1
ATOM 4378 O O . ILE C 3 76 ? 37.817 -59.511 1.159 1.00 34.80 84 ILE C O 1
ATOM 4383 N N . HIS C 3 77 ? 38.574 -57.397 1.493 1.00 34.43 85 HIS C N 1
ATOM 4384 C CA . HIS C 3 77 ? 38.603 -57.047 0.085 1.00 34.67 85 HIS C CA 1
ATOM 4385 C C . HIS C 3 77 ? 39.463 -58.030 -0.707 1.00 34.77 85 HIS C C 1
ATOM 4386 O O . HIS C 3 77 ? 39.019 -58.529 -1.768 1.00 27.07 85 HIS C O 1
ATOM 4393 N N . THR C 3 78 ? 40.666 -58.339 -0.179 1.00 28.93 86 THR C N 1
ATOM 4394 C CA . THR C 3 78 ? 41.530 -59.289 -0.844 1.00 27.27 86 THR C CA 1
ATOM 4395 C C . THR C 3 78 ? 40.826 -60.634 -1.013 1.00 33.32 86 THR C C 1
ATOM 4396 O O . THR C 3 78 ? 40.849 -61.208 -2.116 1.00 32.58 86 THR C O 1
ATOM 4400 N N . MET C 3 79 ? 40.225 -61.151 0.077 1.00 32.26 87 MET C N 1
ATOM 4401 C CA . MET C 3 79 ? 39.716 -62.509 -0.008 1.00 36.79 87 MET C CA 1
ATOM 4402 C C . MET C 3 79 ? 38.499 -62.559 -0.934 1.00 38.04 87 MET C C 1
ATOM 4403 O O . MET C 3 79 ? 38.280 -63.570 -1.605 1.00 42.31 87 MET C O 1
ATOM 4408 N N . SER C 3 80 ? 37.749 -61.456 -1.022 1.00 31.04 88 SER C N 1
ATOM 4409 C CA . SER C 3 80 ? 36.633 -61.456 -1.963 1.00 38.47 88 SER C CA 1
ATOM 4410 C C . SER C 3 80 ? 37.144 -61.594 -3.388 1.00 34.87 88 SER C C 1
ATOM 4411 O O . SER C 3 80 ? 36.547 -62.328 -4.174 1.00 39.24 88 SER C O 1
ATOM 4414 N N . LEU C 3 81 ? 38.257 -60.916 -3.705 1.00 35.28 89 LEU C N 1
ATOM 4415 C CA . LEU C 3 81 ? 38.856 -61.061 -5.028 1.00 36.39 89 LEU C CA 1
ATOM 4416 C C . LEU C 3 81 ? 39.399 -62.479 -5.221 1.00 35.74 89 LEU C C 1
ATOM 4417 O O . LEU C 3 81 ? 39.158 -63.052 -6.282 1.00 36.47 89 LEU C O 1
ATOM 4422 N N . ILE C 3 82 ? 40.079 -63.062 -4.213 1.00 29.79 90 ILE C N 1
ATOM 4423 C CA . ILE C 3 82 ? 40.642 -64.394 -4.373 1.00 31.85 90 ILE C CA 1
ATOM 4424 C C . ILE C 3 82 ? 39.528 -65.366 -4.746 1.00 35.84 90 ILE C C 1
ATOM 4425 O O . ILE C 3 82 ? 39.671 -66.179 -5.643 1.00 50.18 90 ILE C O 1
ATOM 4430 N N . HIS C 3 83 ? 38.427 -65.299 -4.017 1.00 38.22 91 HIS C N 1
ATOM 4431 C CA . HIS C 3 83 ? 37.308 -66.195 -4.216 1.00 40.53 91 HIS C CA 1
ATOM 4432 C C . HIS C 3 83 ? 36.582 -65.885 -5.521 1.00 42.52 91 HIS C C 1
ATOM 4433 O O . HIS C 3 83 ? 36.139 -66.807 -6.202 1.00 41.10 91 HIS C O 1
ATOM 4440 N N . ASP C 3 84 ? 36.468 -64.591 -5.861 1.00 45.61 92 ASP C N 1
ATOM 4441 C CA . ASP C 3 84 ? 35.734 -64.202 -7.058 1.00 47.94 92 ASP C CA 1
ATOM 4442 C C . ASP C 3 84 ? 36.481 -64.673 -8.295 1.00 48.17 92 ASP C C 1
ATOM 4443 O O . ASP C 3 84 ? 35.857 -65.032 -9.272 1.00 46.31 92 ASP C O 1
ATOM 4448 N N . ASP C 3 85 ? 37.815 -64.739 -8.224 1.00 41.33 93 ASP C N 1
ATOM 4449 C CA . ASP C 3 85 ? 38.625 -65.095 -9.367 1.00 41.41 93 ASP C CA 1
ATOM 4450 C C . ASP C 3 85 ? 38.553 -66.592 -9.660 1.00 47.33 93 ASP C C 1
ATOM 4451 O O . ASP C 3 85 ? 38.974 -67.017 -10.740 1.00 46.73 93 ASP C O 1
ATOM 4456 N N . LEU C 3 86 ? 38.045 -67.388 -8.714 1.00 40.04 94 LEU C N 1
ATOM 4457 C CA . LEU C 3 86 ? 38.076 -68.835 -8.878 1.00 45.17 94 LEU C CA 1
ATOM 4458 C C . LEU C 3 86 ? 37.311 -69.288 -10.129 1.00 44.26 94 LEU C C 1
ATOM 4459 O O . LEU C 3 86 ? 36.330 -68.670 -10.551 1.00 38.97 94 LEU C O 1
ATOM 4464 N N . PRO C 3 87 ? 37.764 -70.383 -10.781 1.00 43.18 95 PRO C N 1
ATOM 4465 C CA . PRO C 3 87 ? 37.052 -70.963 -11.925 1.00 47.47 95 PRO C CA 1
ATOM 4466 C C . PRO C 3 87 ? 35.543 -71.058 -11.765 1.00 45.50 95 PRO C C 1
ATOM 4467 O O . PRO C 3 87 ? 34.798 -70.720 -12.678 1.00 55.12 95 PRO C O 1
ATOM 4471 N N . ALA C 3 88 ? 35.089 -71.506 -10.600 1.00 55.03 96 ALA C N 1
ATOM 4472 C CA . ALA C 3 88 ? 33.659 -71.701 -10.375 1.00 52.22 96 ALA C CA 1
ATOM 4473 C C . ALA C 3 88 ? 32.905 -70.377 -10.414 1.00 48.15 96 ALA C C 1
ATOM 4474 O O . ALA C 3 88 ? 31.675 -70.380 -10.404 1.00 57.46 96 ALA C O 1
ATOM 4476 N N . MET C 3 89 ? 33.638 -69.254 -10.419 1.00 47.60 97 MET C N 1
ATOM 4477 C CA . MET C 3 89 ? 33.017 -67.943 -10.367 1.00 56.85 97 MET C CA 1
ATOM 4478 C C . MET C 3 89 ? 33.398 -67.122 -11.601 1.00 60.10 97 MET C C 1
ATOM 4479 O O . MET C 3 89 ? 32.964 -67.462 -12.691 1.00 74.55 97 MET C O 1
ATOM 4484 N N . ASP C 3 90 ? 34.203 -66.062 -11.449 1.00 66.03 98 ASP C N 1
ATOM 4485 C CA . ASP C 3 90 ? 34.577 -65.207 -12.569 1.00 56.49 98 ASP C CA 1
ATOM 4486 C C . ASP C 3 90 ? 35.644 -65.859 -13.451 1.00 59.83 98 ASP C C 1
ATOM 4487 O O . ASP C 3 90 ? 35.812 -65.460 -14.604 1.00 58.31 98 ASP C O 1
ATOM 4492 N N . ASN C 3 91 ? 36.367 -66.845 -12.902 1.00 55.98 99 ASN C N 1
ATOM 4493 C CA . ASN C 3 91 ? 37.380 -67.589 -13.636 1.00 60.40 99 ASN C CA 1
ATOM 4494 C C . ASN C 3 91 ? 38.451 -66.676 -14.242 1.00 55.98 99 ASN C C 1
ATOM 4495 O O . ASN C 3 91 ? 38.738 -66.767 -15.431 1.00 63.27 99 ASN C O 1
ATOM 4500 N N . ASP C 3 92 ? 39.058 -65.834 -13.405 1.00 50.07 100 ASP C N 1
ATOM 4501 C CA . ASP C 3 92 ? 40.040 -64.859 -13.838 1.00 51.67 100 ASP C CA 1
ATOM 4502 C C . ASP C 3 92 ? 41.433 -65.461 -13.767 1.00 54.10 100 ASP C C 1
ATOM 4503 O O . ASP C 3 92 ? 41.785 -66.104 -12.793 1.00 59.52 100 ASP C O 1
ATOM 4508 N N . ASP C 3 93 ? 42.235 -65.155 -14.777 1.00 63.74 101 ASP C N 1
ATOM 4509 C CA . ASP C 3 93 ? 43.526 -65.793 -14.978 1.00 56.23 101 ASP C CA 1
ATOM 4510 C C . ASP C 3 93 ? 44.606 -64.822 -14.544 1.00 50.86 101 ASP C C 1
ATOM 4511 O O . ASP C 3 93 ? 45.710 -65.223 -14.210 1.00 61.09 101 ASP C O 1
ATOM 4516 N N . LEU C 3 94 ? 44.281 -63.525 -14.542 1.00 53.99 102 LEU C N 1
ATOM 4517 C CA . LEU C 3 94 ? 45.190 -62.551 -13.963 1.00 55.71 102 LEU C CA 1
ATOM 4518 C C . LEU C 3 94 ? 44.435 -61.277 -13.597 1.00 54.17 102 LEU C C 1
ATOM 4519 O O . LEU C 3 94 ? 43.281 -61.104 -13.964 1.00 48.62 102 LEU C O 1
ATOM 4524 N N . ARG C 3 95 ? 45.111 -60.419 -12.818 1.00 55.97 103 ARG C N 1
ATOM 4525 C CA . ARG C 3 95 ? 44.534 -59.265 -12.149 1.00 53.76 103 ARG C CA 1
ATOM 4526 C C . ARG C 3 95 ? 45.662 -58.271 -11.927 1.00 56.94 103 ARG C C 1
ATOM 4527 O O . ARG C 3 95 ? 46.687 -58.639 -11.367 1.00 50.27 103 ARG C O 1
ATOM 4535 N N . ARG C 3 96 ? 45.456 -57.021 -12.380 1.00 72.74 104 ARG C N 1
ATOM 4536 C CA . ARG C 3 96 ? 46.474 -55.974 -12.391 1.00 75.88 104 ARG C CA 1
ATOM 4537 C C . ARG C 3 96 ? 47.731 -56.476 -13.103 1.00 78.11 104 ARG C C 1
ATOM 4538 O O . ARG C 3 96 ? 48.843 -56.165 -12.697 1.00 77.22 104 ARG C O 1
ATOM 4546 N N . GLY C 3 97 ? 47.546 -57.288 -14.155 1.00 76.17 105 GLY C N 1
ATOM 4547 C CA . GLY C 3 97 ? 48.620 -57.819 -14.968 1.00 55.53 105 GLY C CA 1
ATOM 4548 C C . GLY C 3 97 ? 49.369 -58.986 -14.332 1.00 63.74 105 GLY C C 1
ATOM 4549 O O . GLY C 3 97 ? 50.153 -59.649 -14.994 1.00 83.74 105 GLY C O 1
ATOM 4550 N N . LYS C 3 98 ? 49.164 -59.224 -13.038 1.00 68.74 106 LYS C N 1
ATOM 4551 C CA . LYS C 3 98 ? 49.818 -60.318 -12.331 1.00 69.17 106 LYS C CA 1
ATOM 4552 C C . LYS C 3 98 ? 48.855 -61.507 -12.281 1.00 53.19 106 LYS C C 1
ATOM 4553 O O . LYS C 3 98 ? 47.640 -61.314 -12.237 1.00 47.26 106 LYS C O 1
ATOM 4559 N N . PRO C 3 99 ? 49.340 -62.773 -12.298 1.00 51.89 107 PRO C N 1
ATOM 4560 C CA . PRO C 3 99 ? 48.440 -63.934 -12.238 1.00 51.49 107 PRO C CA 1
ATOM 4561 C C . PRO C 3 99 ? 47.664 -63.974 -10.922 1.00 51.56 107 PRO C C 1
ATOM 4562 O O . PRO C 3 99 ? 48.131 -63.501 -9.877 1.00 49.59 107 PRO C O 1
ATOM 4566 N N . THR C 3 100 ? 46.459 -64.552 -10.975 1.00 51.02 108 THR C N 1
ATOM 4567 C CA . THR C 3 100 ? 45.601 -64.606 -9.799 1.00 40.29 108 THR C CA 1
ATOM 4568 C C . THR C 3 100 ? 46.071 -65.737 -8.882 1.00 49.95 108 THR C C 1
ATOM 4569 O O . THR C 3 100 ? 46.732 -66.702 -9.306 1.00 51.54 108 THR C O 1
ATOM 4573 N N . ASN C 3 101 ? 45.687 -65.619 -7.612 1.00 44.73 109 ASN C N 1
ATOM 4574 C CA . ASN C 3 101 ? 46.141 -66.485 -6.543 1.00 40.55 109 ASN C CA 1
ATOM 4575 C C . ASN C 3 101 ? 46.075 -67.955 -6.955 1.00 40.98 109 ASN C C 1
ATOM 4576 O O . ASN C 3 101 ? 47.042 -68.688 -6.762 1.00 43.95 109 ASN C O 1
ATOM 4581 N N . HIS C 3 102 ? 44.932 -68.410 -7.484 1.00 41.88 110 HIS C N 1
ATOM 4582 C CA . HIS C 3 102 ? 44.772 -69.838 -7.706 1.00 46.82 110 HIS C CA 1
ATOM 4583 C C . HIS C 3 102 ? 45.691 -70.336 -8.824 1.00 48.70 110 HIS C C 1
ATOM 4584 O O . HIS C 3 102 ? 46.042 -71.509 -8.841 1.00 58.74 110 HIS C O 1
ATOM 4591 N N . LYS C 3 103 ? 46.068 -69.449 -9.745 1.00 45.43 111 LYS C N 1
ATOM 4592 C CA . LYS C 3 103 ? 46.942 -69.816 -10.851 1.00 48.80 111 LYS C CA 1
ATOM 4593 C C . LYS C 3 103 ? 48.364 -70.026 -10.350 1.00 49.09 111 LYS C C 1
ATOM 4594 O O . LYS C 3 103 ? 49.112 -70.775 -10.955 1.00 59.17 111 LYS C O 1
ATOM 4600 N N . VAL C 3 104 ? 48.721 -69.396 -9.238 1.00 43.57 112 VAL C N 1
ATOM 4601 C CA . VAL C 3 104 ? 50.018 -69.643 -8.631 1.00 41.50 112 VAL C CA 1
ATOM 4602 C C . VAL C 3 104 ? 49.981 -70.824 -7.651 1.00 46.95 112 VAL C C 1
ATOM 4603 O O . VAL C 3 104 ? 50.960 -71.553 -7.576 1.00 52.45 112 VAL C O 1
ATOM 4607 N N . TYR C 3 105 ? 48.899 -71.018 -6.875 1.00 45.26 113 TYR C N 1
ATOM 4608 C CA . TYR C 3 105 ? 48.979 -71.922 -5.724 1.00 42.55 113 TYR C CA 1
ATOM 4609 C C . TYR C 3 105 ? 48.000 -73.085 -5.831 1.00 42.21 113 TYR C C 1
ATOM 4610 O O . TYR C 3 105 ? 48.101 -74.047 -5.088 1.00 46.44 113 TYR C O 1
ATOM 4619 N N . GLY C 3 106 ? 47.066 -73.005 -6.771 1.00 46.84 114 GLY C N 1
ATOM 4620 C CA . GLY C 3 106 ? 46.006 -74.000 -6.905 1.00 49.67 114 GLY C CA 1
ATOM 4621 C C . GLY C 3 106 ? 44.692 -73.491 -6.323 1.00 53.97 114 GLY C C 1
ATOM 4622 O O . GLY C 3 106 ? 44.694 -72.660 -5.408 1.00 48.81 114 GLY C O 1
ATOM 4623 N N . GLU C 3 107 ? 43.575 -73.989 -6.866 1.00 49.30 115 GLU C N 1
ATOM 4624 C CA . GLU C 3 107 ? 42.262 -73.553 -6.418 1.00 45.18 115 GLU C CA 1
ATOM 4625 C C . GLU C 3 107 ? 42.118 -73.841 -4.930 1.00 46.03 115 GLU C C 1
ATOM 4626 O O . GLU C 3 107 ? 41.625 -73.001 -4.185 1.00 49.42 115 GLU C O 1
ATOM 4632 N N . ASP C 3 108 ? 42.588 -75.019 -4.497 1.00 47.07 116 ASP C N 1
ATOM 4633 C CA . ASP C 3 108 ? 42.425 -75.457 -3.119 1.00 45.62 116 ASP C CA 1
ATOM 4634 C C . ASP C 3 108 ? 43.071 -74.458 -2.162 1.00 39.99 116 ASP C C 1
ATOM 4635 O O . ASP C 3 108 ? 42.431 -74.000 -1.227 1.00 45.81 116 ASP C O 1
ATOM 4640 N N . ILE C 3 109 ? 44.340 -74.139 -2.402 1.00 34.09 117 ILE C N 1
ATOM 4641 C CA . ILE C 3 109 ? 45.082 -73.245 -1.537 1.00 38.21 117 ILE C CA 1
ATOM 4642 C C . ILE C 3 109 ? 44.413 -71.863 -1.578 1.00 38.57 117 ILE C C 1
ATOM 4643 O O . ILE C 3 109 ? 44.302 -71.190 -0.557 1.00 47.34 117 ILE C O 1
ATOM 4648 N N . ALA C 3 110 ? 43.953 -71.450 -2.753 1.00 37.37 118 ALA C N 1
ATOM 4649 C CA . ALA C 3 110 ? 43.315 -70.156 -2.921 1.00 42.76 118 ALA C CA 1
ATOM 4650 C C . ALA C 3 110 ? 42.090 -70.068 -2.021 1.00 47.09 118 ALA C C 1
ATOM 4651 O O . ALA C 3 110 ? 41.931 -69.070 -1.314 1.00 46.71 118 ALA C O 1
ATOM 4653 N N . ILE C 3 111 ? 41.252 -71.117 -2.046 1.00 39.52 119 ILE C N 1
ATOM 4654 C CA . ILE C 3 111 ? 40.050 -71.147 -1.231 1.00 41.02 119 ILE C CA 1
ATOM 4655 C C . ILE C 3 111 ? 40.452 -70.965 0.232 1.00 38.85 119 ILE C C 1
ATOM 4656 O O . ILE C 3 111 ? 39.916 -70.100 0.911 1.00 38.32 119 ILE C O 1
ATOM 4661 N N . LEU C 3 112 ? 41.440 -71.742 0.680 1.00 35.52 120 LEU C N 1
ATOM 4662 C CA . LEU C 3 112 ? 41.895 -71.695 2.054 1.00 38.54 120 LEU C CA 1
ATOM 4663 C C . LEU C 3 112 ? 42.535 -70.347 2.387 1.00 41.65 120 LEU C C 1
ATOM 4664 O O . LEU C 3 112 ? 42.360 -69.822 3.495 1.00 39.93 120 LEU C O 1
ATOM 4669 N N . ALA C 3 113 ? 43.243 -69.755 1.422 1.00 41.88 121 ALA C N 1
ATOM 4670 C CA . ALA C 3 113 ? 43.897 -68.486 1.694 1.00 44.50 121 ALA C CA 1
ATOM 4671 C C . ALA C 3 113 ? 42.847 -67.408 1.964 1.00 41.71 121 ALA C C 1
ATOM 4672 O O . ALA C 3 113 ? 43.002 -66.571 2.871 1.00 48.89 121 ALA C O 1
ATOM 4674 N N . GLY C 3 114 ? 41.773 -67.454 1.165 1.00 37.24 122 GLY C N 1
ATOM 4675 C CA . GLY C 3 114 ? 40.650 -66.543 1.331 1.00 35.32 122 GLY C CA 1
ATOM 4676 C C . GLY C 3 114 ? 40.004 -66.720 2.702 1.00 38.04 122 GLY C C 1
ATOM 4677 O O . GLY C 3 114 ? 39.771 -65.729 3.392 1.00 38.53 122 GLY C O 1
ATOM 4678 N N . ASP C 3 115 ? 39.781 -67.996 3.094 1.00 33.70 123 ASP C N 1
ATOM 4679 C CA . ASP C 3 115 ? 39.170 -68.324 4.368 1.00 35.24 123 ASP C CA 1
ATOM 4680 C C . ASP C 3 115 ? 40.009 -67.782 5.520 1.00 40.12 123 ASP C C 1
ATOM 4681 O O . ASP C 3 115 ? 39.462 -67.129 6.425 1.00 41.15 123 ASP C O 1
ATOM 4686 N N . ALA C 3 116 ? 41.329 -68.023 5.442 1.00 31.93 124 ALA C N 1
ATOM 4687 C CA . ALA C 3 116 ? 42.246 -67.542 6.454 1.00 29.57 124 ALA C CA 1
ATOM 4688 C C . ALA C 3 116 ? 42.167 -66.020 6.606 1.00 33.63 124 ALA C C 1
ATOM 4689 O O . ALA C 3 116 ? 42.107 -65.511 7.741 1.00 35.32 124 ALA C O 1
ATOM 4691 N N . LEU C 3 117 ? 42.139 -65.301 5.466 1.00 32.68 125 LEU C N 1
ATOM 4692 C CA . LEU C 3 117 ? 42.094 -63.842 5.508 1.00 34.94 125 LEU C CA 1
ATOM 4693 C C . LEU C 3 117 ? 40.772 -63.368 6.105 1.00 34.28 125 LEU C C 1
ATOM 4694 O O . LEU C 3 117 ? 40.761 -62.442 6.926 1.00 35.93 125 LEU C O 1
ATOM 4699 N N . LEU C 3 118 ? 39.660 -64.018 5.708 1.00 31.29 126 LEU C N 1
ATOM 4700 C CA . LEU C 3 118 ? 38.357 -63.605 6.207 1.00 31.58 126 LEU C CA 1
ATOM 4701 C C . LEU C 3 118 ? 38.309 -63.737 7.723 1.00 30.71 126 LEU C C 1
ATOM 4702 O O . LEU C 3 118 ? 37.857 -62.818 8.401 1.00 35.40 126 LEU C O 1
ATOM 4707 N N . SER C 3 119 ? 38.804 -64.856 8.268 1.00 31.90 127 SER C N 1
ATOM 4708 C CA . SER C 3 119 ? 38.716 -65.023 9.711 1.00 29.90 127 SER C CA 1
ATOM 4709 C C . SER C 3 119 ? 39.718 -64.109 10.404 1.00 35.47 127 SER C C 1
ATOM 4710 O O . SER C 3 119 ? 39.443 -63.552 11.472 1.00 38.69 127 SER C O 1
ATOM 4713 N N . TYR C 3 120 ? 40.867 -63.911 9.754 1.00 37.28 128 TYR C N 1
ATOM 4714 C CA . TYR C 3 120 ? 41.898 -63.113 10.382 1.00 31.40 128 TYR C CA 1
ATOM 4715 C C . TYR C 3 120 ? 41.424 -61.658 10.488 1.00 35.20 128 TYR C C 1
ATOM 4716 O O . TYR C 3 120 ? 41.752 -60.978 11.473 1.00 31.79 128 TYR C O 1
ATOM 4725 N N . ALA C 3 121 ? 40.605 -61.219 9.514 1.00 28.23 129 ALA C N 1
ATOM 4726 C CA . ALA C 3 121 ? 40.086 -59.863 9.557 1.00 29.56 129 ALA C CA 1
ATOM 4727 C C . ALA C 3 121 ? 39.394 -59.599 10.898 1.00 34.53 129 ALA C C 1
ATOM 4728 O O . ALA C 3 121 ? 39.663 -58.601 11.574 1.00 42.38 129 ALA C O 1
ATOM 4730 N N . PHE C 3 122 ? 38.502 -60.518 11.299 1.00 33.52 130 PHE C N 1
ATOM 4731 C CA . PHE C 3 122 ? 37.752 -60.355 12.528 1.00 32.19 130 PHE C CA 1
ATOM 4732 C C . PHE C 3 122 ? 38.691 -60.445 13.733 1.00 36.31 130 PHE C C 1
ATOM 4733 O O . PHE C 3 122 ? 38.621 -59.610 14.631 1.00 33.34 130 PHE C O 1
ATOM 4741 N N . GLU C 3 123 ? 39.600 -61.424 13.727 1.00 31.56 131 GLU C N 1
ATOM 4742 C CA . GLU C 3 123 ? 40.561 -61.550 14.814 1.00 32.34 131 GLU C CA 1
ATOM 4743 C C . GLU C 3 123 ? 41.266 -60.205 14.966 1.00 34.28 131 GLU C C 1
ATOM 4744 O O . GLU C 3 123 ? 41.444 -59.715 16.079 1.00 33.80 131 GLU C O 1
ATOM 4750 N N . TYR C 3 124 ? 41.654 -59.587 13.835 1.00 39.05 132 TYR C N 1
ATOM 4751 C CA . TYR C 3 124 ? 42.530 -58.429 13.904 1.00 36.87 132 TYR C CA 1
ATOM 4752 C C . TYR C 3 124 ? 41.763 -57.231 14.461 1.00 39.96 132 TYR C C 1
ATOM 4753 O O . TYR C 3 124 ? 42.298 -56.491 15.291 1.00 32.63 132 TYR C O 1
ATOM 4762 N N . VAL C 3 125 ? 40.506 -57.034 14.007 1.00 33.79 133 VAL C N 1
ATOM 4763 C CA . VAL C 3 125 ? 39.717 -55.964 14.591 1.00 39.00 133 VAL C CA 1
ATOM 4764 C C . VAL C 3 125 ? 39.690 -56.118 16.115 1.00 42.70 133 VAL C C 1
ATOM 4765 O O . VAL C 3 125 ? 39.748 -55.139 16.854 1.00 51.87 133 VAL C O 1
ATOM 4769 N N . ALA C 3 126 ? 39.586 -57.360 16.574 1.00 40.10 134 ALA C N 1
ATOM 4770 C CA . ALA C 3 126 ? 39.315 -57.628 17.965 1.00 42.39 134 ALA C CA 1
ATOM 4771 C C . ALA C 3 126 ? 40.570 -57.417 18.810 1.00 45.32 134 ALA C C 1
ATOM 4772 O O . ALA C 3 126 ? 40.456 -57.181 20.011 1.00 51.19 134 ALA C O 1
ATOM 4774 N N . ARG C 3 127 ? 41.745 -57.492 18.176 1.00 46.56 135 ARG C N 1
ATOM 4775 C CA . ARG C 3 127 ? 43.034 -57.314 18.833 1.00 38.30 135 ARG C CA 1
ATOM 4776 C C . ARG C 3 127 ? 43.428 -55.828 18.840 1.00 42.98 135 ARG C C 1
ATOM 4777 O O . ARG C 3 127 ? 44.524 -55.484 19.299 1.00 46.00 135 ARG C O 1
ATOM 4785 N N . THR C 3 128 ? 42.580 -54.944 18.281 1.00 46.62 136 THR C N 1
ATOM 4786 C CA . THR C 3 128 ? 42.869 -53.518 18.277 1.00 53.57 136 THR C CA 1
ATOM 4787 C C . THR C 3 128 ? 43.262 -53.079 19.688 1.00 58.88 136 THR C C 1
ATOM 4788 O O . THR C 3 128 ? 42.507 -53.287 20.631 1.00 51.41 136 THR C O 1
ATOM 4792 N N . PRO C 3 129 ? 44.461 -52.485 19.862 1.00 62.59 137 PRO C N 1
ATOM 4793 C CA . PRO C 3 129 ? 44.950 -52.059 21.168 1.00 66.52 137 PRO C CA 1
ATOM 4794 C C . PRO C 3 129 ? 44.139 -51.148 22.078 1.00 77.24 137 PRO C C 1
ATOM 4795 O O . PRO C 3 129 ? 43.835 -51.560 23.192 1.00 100.37 137 PRO C O 1
ATOM 4799 N N . ASP C 3 130 ? 43.841 -49.904 21.692 1.00 78.76 138 ASP C N 1
ATOM 4800 C CA . ASP C 3 130 ? 43.483 -48.953 22.744 1.00 92.82 138 ASP C CA 1
ATOM 4801 C C . ASP C 3 130 ? 42.073 -48.402 22.562 1.00 79.94 138 ASP C C 1
ATOM 4802 O O . ASP C 3 130 ? 41.858 -47.188 22.589 1.00 89.13 138 ASP C O 1
ATOM 4807 N N . VAL C 3 131 ? 41.111 -49.293 22.356 1.00 67.30 139 VAL C N 1
ATOM 4808 C CA . VAL C 3 131 ? 39.775 -48.839 21.999 1.00 53.71 139 VAL C CA 1
ATOM 4809 C C . VAL C 3 131 ? 38.791 -49.593 22.890 1.00 52.03 139 VAL C C 1
ATOM 4810 O O . VAL C 3 131 ? 38.916 -50.799 23.054 1.00 45.59 139 VAL C O 1
ATOM 4814 N N . PRO C 3 132 ? 37.785 -48.917 23.486 1.00 50.77 140 PRO C N 1
ATOM 4815 C CA . PRO C 3 132 ? 36.750 -49.600 24.265 1.00 48.98 140 PRO C CA 1
ATOM 4816 C C . PRO C 3 132 ? 36.178 -50.763 23.479 1.00 48.21 140 PRO C C 1
ATOM 4817 O O . PRO C 3 132 ? 35.884 -50.599 22.296 1.00 50.39 140 PRO C O 1
ATOM 4821 N N . ALA C 3 133 ? 35.994 -51.901 24.168 1.00 42.88 141 ALA C N 1
ATOM 4822 C CA . ALA C 3 133 ? 35.444 -53.111 23.594 1.00 46.74 141 ALA C CA 1
ATOM 4823 C C . ALA C 3 133 ? 34.098 -52.882 22.908 1.00 46.33 141 ALA C C 1
ATOM 4824 O O . ALA C 3 133 ? 33.819 -53.512 21.894 1.00 63.28 141 ALA C O 1
ATOM 4826 N N . GLU C 3 134 ? 33.261 -51.999 23.454 1.00 52.39 142 GLU C N 1
ATOM 4827 C CA . GLU C 3 134 ? 31.931 -51.817 22.907 1.00 51.84 142 GLU C CA 1
ATOM 4828 C C . GLU C 3 134 ? 32.017 -51.323 21.479 1.00 51.38 142 GLU C C 1
ATOM 4829 O O . GLU C 3 134 ? 31.222 -51.718 20.645 1.00 49.30 142 GLU C O 1
ATOM 4835 N N . ARG C 3 135 ? 32.996 -50.465 21.206 1.00 50.14 143 ARG C N 1
ATOM 4836 C CA . ARG C 3 135 ? 33.150 -49.918 19.863 1.00 48.16 143 ARG C CA 1
ATOM 4837 C C . ARG C 3 135 ? 33.599 -51.039 18.929 1.00 43.66 143 ARG C C 1
ATOM 4838 O O . ARG C 3 135 ? 33.052 -51.196 17.852 1.00 48.84 143 ARG C O 1
ATOM 4846 N N . LEU C 3 136 ? 34.601 -51.813 19.355 1.00 40.16 144 LEU C N 1
ATOM 4847 C CA . LEU C 3 136 ? 35.120 -52.913 18.572 1.00 35.50 144 LEU C CA 1
ATOM 4848 C C . LEU C 3 136 ? 34.013 -53.893 18.206 1.00 40.75 144 LEU C C 1
ATOM 4849 O O . LEU C 3 136 ? 33.981 -54.366 17.063 1.00 49.73 144 LEU C O 1
ATOM 4854 N N . LEU C 3 137 ? 33.095 -54.168 19.149 1.00 35.59 145 LEU C N 1
ATOM 4855 C CA . LEU C 3 137 ? 32.009 -55.087 18.859 1.00 40.91 145 LEU C CA 1
ATOM 4856 C C . LEU C 3 137 ? 31.120 -54.508 17.769 1.00 39.19 145 LEU C C 1
ATOM 4857 O O . LEU C 3 137 ? 30.679 -55.230 16.886 1.00 50.39 145 LEU C O 1
ATOM 4862 N N . GLN C 3 138 ? 30.841 -53.214 17.836 1.00 39.69 146 GLN C N 1
ATOM 4863 C CA . GLN C 3 138 ? 29.997 -52.587 16.819 1.00 43.38 146 GLN C CA 1
ATOM 4864 C C . GLN C 3 138 ? 30.678 -52.715 15.454 1.00 46.37 146 GLN C C 1
ATOM 4865 O O . GLN C 3 138 ? 30.012 -53.023 14.465 1.00 42.18 146 GLN C O 1
ATOM 4871 N N . VAL C 3 139 ? 32.006 -52.513 15.407 1.00 37.44 147 VAL C N 1
ATOM 4872 C CA . VAL C 3 139 ? 32.707 -52.611 14.148 1.00 38.80 147 VAL C CA 1
ATOM 4873 C C . VAL C 3 139 ? 32.525 -54.030 13.624 1.00 43.07 147 VAL C C 1
ATOM 4874 O O . VAL C 3 139 ? 32.198 -54.207 12.449 1.00 41.36 147 VAL C O 1
ATOM 4878 N N . ILE C 3 140 ? 32.708 -55.019 14.523 1.00 35.37 148 ILE C N 1
ATOM 4879 C CA . ILE C 3 140 ? 32.659 -56.418 14.158 1.00 27.27 148 ILE C CA 1
ATOM 4880 C C . ILE C 3 140 ? 31.269 -56.755 13.625 1.00 31.67 148 ILE C C 1
ATOM 4881 O O . ILE C 3 140 ? 31.132 -57.452 12.603 1.00 27.97 148 ILE C O 1
ATOM 4886 N N . VAL C 3 141 ? 30.232 -56.206 14.260 1.00 30.93 149 VAL C N 1
ATOM 4887 C CA . VAL C 3 141 ? 28.878 -56.474 13.788 1.00 35.68 149 VAL C CA 1
ATOM 4888 C C . VAL C 3 141 ? 28.687 -55.868 12.402 1.00 35.50 149 VAL C C 1
ATOM 4889 O O . VAL C 3 141 ? 28.237 -56.547 11.498 1.00 32.99 149 VAL C O 1
ATOM 4893 N N . ARG C 3 142 ? 29.065 -54.601 12.239 1.00 34.02 150 ARG C N 1
ATOM 4894 C CA . ARG C 3 142 ? 28.836 -53.915 10.969 1.00 33.38 150 ARG C CA 1
ATOM 4895 C C . ARG C 3 142 ? 29.681 -54.563 9.866 1.00 33.42 150 ARG C C 1
ATOM 4896 O O . ARG C 3 142 ? 29.241 -54.663 8.729 1.00 36.11 150 ARG C O 1
ATOM 4904 N N . LEU C 3 143 ? 30.885 -55.002 10.225 1.00 26.74 151 LEU C N 1
ATOM 4905 C CA . LEU C 3 143 ? 31.738 -55.679 9.294 1.00 31.36 151 LEU C CA 1
ATOM 4906 C C . LEU C 3 143 ? 31.050 -56.957 8.822 1.00 37.98 151 LEU C C 1
ATOM 4907 O O . LEU C 3 143 ? 30.960 -57.212 7.619 1.00 46.24 151 LEU C O 1
ATOM 4912 N N . GLY C 3 144 ? 30.529 -57.735 9.787 1.00 40.74 152 GLY C N 1
ATOM 4913 C CA . GLY C 3 144 ? 29.762 -58.925 9.471 1.00 32.59 152 GLY C CA 1
ATOM 4914 C C . GLY C 3 144 ? 28.626 -58.633 8.486 1.00 35.74 152 GLY C C 1
ATOM 4915 O O . GLY C 3 144 ? 28.513 -59.291 7.458 1.00 47.12 152 GLY C O 1
ATOM 4916 N N . GLN C 3 145 ? 27.786 -57.644 8.797 1.00 33.29 153 GLN C N 1
ATOM 4917 C CA . GLN C 3 145 ? 26.678 -57.282 7.943 1.00 28.23 153 GLN C CA 1
ATOM 4918 C C . GLN C 3 145 ? 27.137 -56.833 6.556 1.00 29.42 153 GLN C C 1
ATOM 4919 O O . GLN C 3 145 ? 26.408 -57.000 5.596 1.00 36.24 153 GLN C O 1
ATOM 4925 N N . ALA C 3 146 ? 28.311 -56.237 6.442 1.00 32.01 154 ALA C N 1
ATOM 4926 C CA . ALA C 3 146 ? 28.743 -55.672 5.169 1.00 38.95 154 ALA C CA 1
ATOM 4927 C C . ALA C 3 146 ? 29.229 -56.779 4.237 1.00 40.84 154 ALA C C 1
ATOM 4928 O O . ALA C 3 146 ? 29.104 -56.654 3.020 1.00 45.67 154 ALA C O 1
ATOM 4930 N N . VAL C 3 147 ? 29.764 -57.857 4.819 1.00 39.73 155 VAL C N 1
ATOM 4931 C CA . VAL C 3 147 ? 30.506 -58.860 4.077 1.00 42.80 155 VAL C CA 1
ATOM 4932 C C . VAL C 3 147 ? 29.573 -59.993 3.645 1.00 46.15 155 VAL C C 1
ATOM 4933 O O . VAL C 3 147 ? 29.788 -60.601 2.600 1.00 38.92 155 VAL C O 1
ATOM 4937 N N . GLY C 3 148 ? 28.564 -60.290 4.478 1.00 41.76 156 GLY C N 1
ATOM 4938 C CA . GLY C 3 148 ? 27.827 -61.536 4.335 1.00 39.78 156 GLY C CA 1
ATOM 4939 C C . GLY C 3 148 ? 26.627 -61.438 3.396 1.00 42.64 156 GLY C C 1
ATOM 4940 O O . GLY C 3 148 ? 26.666 -60.709 2.395 1.00 42.88 156 GLY C O 1
ATOM 4941 N N . ALA C 3 149 ? 25.597 -62.252 3.690 1.00 37.79 157 ALA C N 1
ATOM 4942 C CA . ALA C 3 149 ? 24.395 -62.377 2.877 1.00 37.55 157 ALA C CA 1
ATOM 4943 C C . ALA C 3 149 ? 23.656 -61.044 2.757 1.00 42.03 157 ALA C C 1
ATOM 4944 O O . ALA C 3 149 ? 22.988 -60.817 1.758 1.00 44.16 157 ALA C O 1
ATOM 4946 N N . GLU C 3 150 ? 23.775 -60.173 3.774 1.00 43.94 158 GLU C N 1
ATOM 4947 C CA . GLU C 3 150 ? 23.115 -58.880 3.760 1.00 44.03 158 GLU C CA 1
ATOM 4948 C C . GLU C 3 150 ? 23.937 -57.828 3.028 1.00 39.50 158 GLU C C 1
ATOM 4949 O O . GLU C 3 150 ? 23.528 -56.703 2.927 1.00 36.44 158 GLU C O 1
ATOM 4955 N N . GLY C 3 151 ? 25.110 -58.205 2.532 1.00 46.80 159 GLY C N 1
ATOM 4956 C CA . GLY C 3 151 ? 26.001 -57.249 1.877 1.00 40.04 159 GLY C CA 1
ATOM 4957 C C . GLY C 3 151 ? 26.748 -57.884 0.690 1.00 44.44 159 GLY C C 1
ATOM 4958 O O . GLY C 3 151 ? 26.134 -58.368 -0.274 1.00 38.74 159 GLY C O 1
ATOM 4959 N N . LEU C 3 152 ? 28.079 -57.894 0.790 1.00 32.80 160 LEU C N 1
ATOM 4960 C CA . LEU C 3 152 ? 28.947 -58.273 -0.302 1.00 38.45 160 LEU C CA 1
ATOM 4961 C C . LEU C 3 152 ? 28.475 -59.589 -0.940 1.00 36.65 160 LEU C C 1
ATOM 4962 O O . LEU C 3 152 ? 28.186 -59.628 -2.112 1.00 34.62 160 LEU C O 1
ATOM 4967 N N . VAL C 3 153 ? 28.375 -60.660 -0.158 1.00 36.86 161 VAL C N 1
ATOM 4968 C CA . VAL C 3 153 ? 28.040 -61.976 -0.668 1.00 34.31 161 VAL C CA 1
ATOM 4969 C C . VAL C 3 153 ? 26.628 -61.944 -1.249 1.00 37.30 161 VAL C C 1
ATOM 4970 O O . VAL C 3 153 ? 26.368 -62.524 -2.287 1.00 47.04 161 VAL C O 1
ATOM 4974 N N . GLY C 3 154 ? 25.705 -61.276 -0.573 1.00 42.87 162 GLY C N 1
ATOM 4975 C CA . GLY C 3 154 ? 24.357 -61.074 -1.079 1.00 37.96 162 GLY C CA 1
ATOM 4976 C C . GLY C 3 154 ? 24.380 -60.491 -2.489 1.00 43.24 162 GLY C C 1
ATOM 4977 O O . GLY C 3 154 ? 23.737 -61.028 -3.384 1.00 42.12 162 GLY C O 1
ATOM 4978 N N . GLY C 3 155 ? 25.149 -59.400 -2.685 1.00 40.73 163 GLY C N 1
ATOM 4979 C CA . GLY C 3 155 ? 25.336 -58.781 -3.986 1.00 31.98 163 GLY C CA 1
ATOM 4980 C C . GLY C 3 155 ? 25.853 -59.780 -5.015 1.00 34.26 163 GLY C C 1
ATOM 4981 O O . GLY C 3 155 ? 25.267 -59.934 -6.076 1.00 40.25 163 GLY C O 1
ATOM 4982 N N . GLN C 3 156 ? 26.939 -60.479 -4.682 1.00 41.44 164 GLN C N 1
ATOM 4983 C CA . GLN C 3 156 ? 27.560 -61.434 -5.575 1.00 44.08 164 GLN C CA 1
ATOM 4984 C C . GLN C 3 156 ? 26.524 -62.481 -5.998 1.00 54.50 164 GLN C C 1
ATOM 4985 O O . GLN C 3 156 ? 26.524 -62.917 -7.149 1.00 53.46 164 GLN C O 1
ATOM 4991 N N . VAL C 3 157 ? 25.596 -62.851 -5.097 1.00 52.81 165 VAL C N 1
ATOM 4992 C CA . VAL C 3 157 ? 24.654 -63.917 -5.412 1.00 49.37 165 VAL C CA 1
ATOM 4993 C C . VAL C 3 157 ? 23.636 -63.425 -6.439 1.00 45.07 165 VAL C C 1
ATOM 4994 O O . VAL C 3 157 ? 23.377 -64.123 -7.397 1.00 53.57 165 VAL C O 1
ATOM 4998 N N . VAL C 3 158 ? 23.075 -62.237 -6.218 1.00 45.88 166 VAL C N 1
ATOM 4999 C CA . VAL C 3 158 ? 22.119 -61.614 -7.125 1.00 52.97 166 VAL C CA 1
ATOM 5000 C C . VAL C 3 158 ? 22.784 -61.385 -8.489 1.00 62.84 166 VAL C C 1
ATOM 5001 O O . VAL C 3 158 ? 22.169 -61.600 -9.525 1.00 71.79 166 VAL C O 1
ATOM 5005 N N . ASP C 3 159 ? 24.044 -60.944 -8.468 1.00 66.65 167 ASP C N 1
ATOM 5006 C CA . ASP C 3 159 ? 24.858 -60.724 -9.651 1.00 54.46 167 ASP C CA 1
ATOM 5007 C C . ASP C 3 159 ? 24.918 -62.014 -10.467 1.00 53.01 167 ASP C C 1
ATOM 5008 O O . ASP C 3 159 ? 24.717 -61.993 -11.679 1.00 57.64 167 ASP C O 1
ATOM 5013 N N . LEU C 3 160 ? 25.176 -63.142 -9.799 1.00 55.78 168 LEU C N 1
ATOM 5014 C CA . LEU C 3 160 ? 25.373 -64.402 -10.502 1.00 52.13 168 LEU C CA 1
ATOM 5015 C C . LEU C 3 160 ? 24.052 -64.850 -11.127 1.00 62.27 168 LEU C C 1
ATOM 5016 O O . LEU C 3 160 ? 24.033 -65.387 -12.234 1.00 75.36 168 LEU C O 1
ATOM 5021 N N . GLU C 3 161 ? 22.951 -64.594 -10.406 1.00 52.23 169 GLU C N 1
ATOM 5022 C CA . GLU C 3 161 ? 21.626 -65.021 -10.801 1.00 59.93 169 GLU C CA 1
ATOM 5023 C C . GLU C 3 161 ? 21.137 -64.210 -11.995 1.00 72.53 169 GLU C C 1
ATOM 5024 O O . GLU C 3 161 ? 20.228 -64.645 -12.700 1.00 85.99 169 GLU C O 1
ATOM 5030 N N . SER C 3 162 ? 21.768 -63.052 -12.246 1.00 70.24 170 SER C N 1
ATOM 5031 C CA . SER C 3 162 ? 21.355 -62.186 -13.331 1.00 72.12 170 SER C CA 1
ATOM 5032 C C . SER C 3 162 ? 22.315 -62.280 -14.516 1.00 79.86 170 SER C C 1
ATOM 5033 O O . SER C 3 162 ? 22.075 -61.627 -15.536 1.00 68.99 170 SER C O 1
ATOM 5036 N N . GLU C 3 163 ? 23.384 -63.091 -14.425 1.00 100.01 171 GLU C N 1
ATOM 5037 C CA . GLU C 3 163 ? 24.108 -63.497 -15.633 1.00 105.90 171 GLU C CA 1
ATOM 5038 C C . GLU C 3 163 ? 23.155 -64.126 -16.662 1.00 111.11 171 GLU C C 1
ATOM 5039 O O . GLU C 3 163 ? 22.554 -65.162 -16.400 1.00 94.51 171 GLU C O 1
ATOM 5041 N N . GLY C 3 164 ? 22.999 -63.451 -17.809 1.00 114.96 172 GLY C N 1
ATOM 5042 C CA . GLY C 3 164 ? 21.963 -63.766 -18.787 1.00 109.88 172 GLY C CA 1
ATOM 5043 C C . GLY C 3 164 ? 20.953 -62.627 -18.930 1.00 106.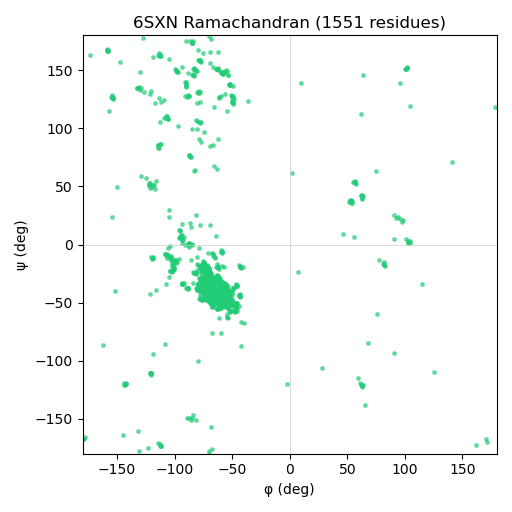71 172 GLY C C 1
ATOM 5044 O O . GLY C 3 164 ? 19.723 -62.911 -18.977 1.00 85.34 172 GLY C O 1
ATOM 5045 N N . VAL C 3 165 ? 16.618 -56.145 -14.942 1.00 116.19 178 VAL C N 1
ATOM 5046 C CA . VAL C 3 165 ? 15.862 -54.967 -14.420 1.00 120.45 178 VAL C CA 1
ATOM 5047 C C . VAL C 3 165 ? 16.837 -54.028 -13.705 1.00 117.85 178 VAL C C 1
ATOM 5048 O O . VAL C 3 165 ? 17.929 -54.430 -13.309 1.00 116.88 178 VAL C O 1
ATOM 5050 N N . GLU C 3 166 ? 16.427 -52.764 -13.563 1.00 125.82 179 GLU C N 1
ATOM 5051 C CA . GLU C 3 166 ? 17.284 -51.701 -13.054 1.00 143.85 179 GLU C CA 1
ATOM 5052 C C . GLU C 3 166 ? 17.436 -51.798 -11.533 1.00 165.25 179 GLU C C 1
ATOM 5053 O O . GLU C 3 166 ? 18.413 -51.289 -10.975 1.00 189.52 179 GLU C O 1
ATOM 5059 N N . THR C 3 167 ? 16.463 -52.448 -10.873 1.00 148.67 180 THR C N 1
ATOM 5060 C CA . THR C 3 167 ? 16.453 -52.608 -9.428 1.00 121.61 180 THR C CA 1
ATOM 5061 C C . THR C 3 167 ? 17.330 -53.796 -9.043 1.00 119.91 180 THR C C 1
ATOM 5062 O O . THR C 3 167 ? 17.840 -53.847 -7.927 1.00 112.75 180 THR C O 1
ATOM 5066 N N . LEU C 3 168 ? 17.498 -54.734 -9.988 1.00 115.60 181 LEU C N 1
ATOM 5067 C CA . LEU C 3 168 ? 18.405 -55.857 -9.814 1.00 98.77 181 LEU C CA 1
ATOM 5068 C C . LEU C 3 168 ? 19.842 -55.358 -9.963 1.00 110.77 181 LEU C C 1
ATOM 5069 O O . LEU C 3 168 ? 20.769 -55.969 -9.440 1.00 116.75 181 LEU C O 1
ATOM 5074 N N . ASN C 3 169 ? 20.004 -54.250 -10.691 1.00 119.26 182 ASN C N 1
ATOM 5075 C CA . ASN C 3 169 ? 21.297 -53.604 -10.836 1.00 124.56 182 ASN C CA 1
ATOM 5076 C C . ASN C 3 169 ? 21.628 -52.828 -9.562 1.00 125.73 182 ASN C C 1
ATOM 5077 O O . ASN C 3 169 ? 22.795 -52.661 -9.226 1.00 129.68 182 ASN C O 1
ATOM 5082 N N . PHE C 3 170 ? 20.580 -52.333 -8.886 1.00 104.38 183 PHE C N 1
ATOM 5083 C CA . PHE C 3 170 ? 20.767 -51.507 -7.701 1.00 102.84 183 PHE C CA 1
ATOM 5084 C C . PHE C 3 170 ? 21.145 -52.339 -6.472 1.00 98.06 183 PHE C C 1
ATOM 5085 O O . PHE C 3 170 ? 22.015 -51.924 -5.704 1.00 104.06 183 PHE C O 1
ATOM 5093 N N . ILE C 3 171 ? 20.639 -53.564 -6.369 1.00 91.89 184 ILE C N 1
ATOM 5094 C CA . ILE C 3 171 ? 21.038 -54.411 -5.206 1.00 80.75 184 ILE C CA 1
ATOM 5095 C C . ILE C 3 171 ? 22.507 -54.841 -5.370 1.00 75.62 184 ILE C C 1
ATOM 5096 O O . ILE C 3 171 ? 23.267 -54.678 -4.417 1.00 73.08 184 ILE C O 1
ATOM 5101 N N . HIS C 3 172 ? 22.921 -55.289 -6.554 1.00 70.54 185 HIS C N 1
ATOM 5102 C CA . HIS C 3 172 ? 24.325 -55.739 -6.761 1.00 70.34 185 HIS C CA 1
ATOM 5103 C C . HIS C 3 172 ? 25.319 -54.618 -6.440 1.00 64.87 185 HIS C C 1
ATOM 5104 O O . HIS C 3 172 ? 26.279 -54.825 -5.632 1.00 67.76 185 HIS C O 1
ATOM 5106 N N . THR C 3 173 ? 25.091 -53.456 -7.042 1.00 73.79 186 THR C N 1
ATOM 5107 C CA . THR C 3 173 ? 26.014 -52.317 -6.823 1.00 99.17 186 THR C CA 1
ATOM 5108 C C . THR C 3 173 ? 25.965 -51.889 -5.349 1.00 90.66 186 THR C C 1
ATOM 5109 O O . THR C 3 173 ? 27.026 -51.557 -4.829 1.00 86.88 186 THR C O 1
ATOM 5113 N N . HIS C 3 174 ? 24.796 -51.933 -4.702 1.00 85.22 187 HIS C N 1
ATOM 5114 C CA . HIS C 3 174 ? 24.673 -51.590 -3.260 1.00 75.52 187 HIS C CA 1
ATOM 5115 C C . HIS C 3 174 ? 25.534 -52.512 -2.403 1.00 79.36 187 HIS C C 1
ATOM 5116 O O . HIS C 3 174 ? 26.065 -52.023 -1.424 1.00 71.37 187 HIS C O 1
ATOM 5123 N N . LYS C 3 175 ? 25.587 -53.804 -2.723 1.00 80.84 188 LYS C N 1
ATOM 5124 C CA . LYS C 3 175 ? 26.402 -54.769 -1.932 1.00 60.25 188 LYS C CA 1
ATOM 5125 C C . LYS C 3 175 ? 27.893 -54.457 -2.109 1.00 76.25 188 LYS C C 1
ATOM 5126 O O . LYS C 3 175 ? 28.700 -54.370 -1.045 1.00 71.55 188 LYS C O 1
ATOM 5132 N N . THR C 3 176 ? 28.264 -54.140 -3.360 1.00 101.54 189 THR C N 1
ATOM 5133 C CA . THR C 3 176 ? 29.674 -53.684 -3.544 1.00 88.70 189 THR C CA 1
ATOM 5134 C C . THR C 3 176 ? 29.928 -52.392 -2.745 1.00 85.99 189 THR C C 1
ATOM 5135 O O . THR C 3 176 ? 30.983 -52.288 -2.127 1.00 88.85 189 THR C O 1
ATOM 5139 N N . GLY C 3 177 ? 28.956 -51.474 -2.699 1.00 78.06 190 GLY C N 1
ATOM 5140 C CA . GLY C 3 177 ? 29.032 -50.183 -1.983 1.00 77.80 190 GLY C CA 1
ATOM 5141 C C . GLY C 3 177 ? 28.809 -50.286 -0.484 1.00 74.09 190 GLY C C 1
ATOM 5142 O O . GLY C 3 177 ? 28.811 -49.255 0.176 1.00 80.72 190 GLY C O 1
ATOM 5143 N N . ALA C 3 178 ? 28.515 -51.482 0.004 1.00 68.68 191 ALA C N 1
ATOM 5144 C CA . ALA C 3 178 ? 28.384 -51.807 1.434 1.00 64.70 191 ALA C CA 1
ATOM 5145 C C . ALA C 3 178 ? 29.798 -52.084 1.908 1.00 66.41 191 ALA C C 1
ATOM 5146 O O . ALA C 3 178 ? 30.071 -51.835 3.072 1.00 67.47 191 ALA C O 1
ATOM 5148 N N . LEU C 3 179 ? 30.647 -52.642 1.040 1.00 69.26 192 LEU C N 1
ATOM 5149 C CA . LEU C 3 179 ? 32.050 -52.727 1.574 1.00 60.70 192 LEU C CA 1
ATOM 5150 C C . LEU C 3 179 ? 32.678 -51.335 1.838 1.00 54.39 192 LEU C C 1
ATOM 5151 O O . LEU C 3 179 ? 33.500 -51.235 2.719 1.00 55.56 192 LEU C O 1
ATOM 5156 N N . LEU C 3 180 ? 32.334 -50.326 1.043 1.00 49.52 193 LEU C N 1
ATOM 5157 C CA . LEU C 3 180 ? 32.733 -48.934 1.035 1.00 45.88 193 LEU C CA 1
ATOM 5158 C C . LEU C 3 180 ? 32.153 -48.184 2.232 1.00 46.23 193 LEU C C 1
ATOM 5159 O O . LEU C 3 180 ? 32.871 -47.440 2.917 1.00 43.57 193 LEU C O 1
ATOM 5164 N N . GLU C 3 181 ? 30.861 -48.413 2.486 1.00 45.80 194 GLU C N 1
ATOM 5165 C CA . GLU C 3 181 ? 30.181 -47.721 3.564 1.00 52.53 194 GLU C CA 1
ATOM 5166 C C . GLU C 3 181 ? 30.797 -48.110 4.908 1.00 47.61 194 GLU C C 1
ATOM 5167 O O . GLU C 3 181 ? 30.935 -47.270 5.796 1.00 58.11 194 GLU C O 1
ATOM 5173 N N . VAL C 3 182 ? 31.164 -49.380 5.056 1.00 37.65 195 VAL C N 1
ATOM 5174 C CA . VAL C 3 182 ? 31.615 -49.833 6.359 1.00 44.14 195 VAL C CA 1
ATOM 5175 C C . VAL C 3 182 ? 33.026 -49.315 6.641 1.00 44.77 195 VAL C C 1
ATOM 5176 O O . VAL C 3 182 ? 33.414 -49.208 7.815 1.00 52.34 195 VAL C O 1
ATOM 5180 N N . CYS C 3 183 ? 33.756 -48.920 5.582 1.00 39.73 196 CYS C N 1
ATOM 5181 C CA . CYS C 3 183 ? 35.081 -48.345 5.789 1.00 44.49 196 CYS C CA 1
ATOM 5182 C C . CYS C 3 183 ? 34.990 -47.059 6.621 1.00 44.16 196 CYS C C 1
ATOM 5183 O O . CYS C 3 183 ? 35.699 -46.915 7.631 1.00 36.82 196 CYS C O 1
ATOM 5186 N N . VAL C 3 184 ? 34.094 -46.145 6.202 1.00 36.49 197 VAL C N 1
ATOM 5187 C CA . VAL C 3 184 ? 34.055 -44.849 6.849 1.00 34.43 197 VAL C CA 1
ATOM 5188 C C . VAL C 3 184 ? 33.292 -44.988 8.150 1.00 33.33 197 VAL C C 1
ATOM 5189 O O . VAL C 3 184 ? 33.632 -44.367 9.150 1.00 44.94 197 VAL C O 1
ATOM 5193 N N . THR C 3 185 ? 32.291 -45.856 8.141 1.00 36.47 198 THR C N 1
ATOM 5194 C CA . THR C 3 185 ? 31.483 -46.131 9.314 1.00 38.64 198 THR C CA 1
ATOM 5195 C C . THR C 3 185 ? 32.349 -46.692 10.450 1.00 44.49 198 THR C C 1
ATOM 5196 O O . THR C 3 185 ? 32.289 -46.186 11.585 1.00 43.04 198 THR C O 1
ATOM 5200 N N . ALA C 3 186 ? 33.160 -47.719 10.132 1.00 36.97 199 ALA C N 1
ATOM 5201 C CA . ALA C 3 186 ? 34.032 -48.308 11.131 1.00 37.46 199 ALA C CA 1
ATOM 5202 C C . ALA C 3 186 ? 34.957 -47.245 11.724 1.00 38.72 199 ALA C C 1
ATOM 5203 O O . ALA C 3 186 ? 35.119 -47.171 12.948 1.00 42.65 199 ALA C O 1
ATOM 5205 N N . GLY C 3 187 ? 35.576 -46.445 10.845 1.00 39.54 200 GLY C N 1
ATOM 5206 C CA . GLY C 3 187 ? 36.489 -45.393 11.274 1.00 34.02 200 GLY C CA 1
ATOM 5207 C C . GLY C 3 187 ? 35.802 -44.465 12.273 1.00 32.80 200 GLY C C 1
ATOM 5208 O O . GLY C 3 187 ? 36.344 -44.188 13.352 1.00 35.11 200 GLY C O 1
ATOM 5209 N N . ALA C 3 188 ? 34.603 -44.006 11.909 1.00 27.43 201 ALA C N 1
ATOM 5210 C CA . ALA C 3 188 ? 33.864 -43.110 12.772 1.00 28.70 201 ALA C CA 1
ATOM 5211 C C . ALA C 3 188 ? 33.627 -43.767 14.131 1.00 33.66 201 ALA C C 1
ATOM 5212 O O . ALA C 3 188 ? 33.874 -43.150 15.166 1.00 32.80 201 ALA C O 1
ATOM 5214 N N . ILE C 3 189 ? 33.139 -45.018 14.129 1.00 34.92 202 ILE C N 1
ATOM 5215 C CA . ILE C 3 189 ? 32.809 -45.688 15.374 1.00 38.42 202 ILE C CA 1
ATOM 5216 C C . ILE C 3 189 ? 34.055 -45.846 16.239 1.00 40.28 202 ILE C C 1
ATOM 5217 O O . ILE C 3 189 ? 34.018 -45.572 17.438 1.00 45.56 202 ILE C O 1
ATOM 5222 N N . LEU C 3 190 ? 35.174 -46.250 15.634 1.00 43.34 203 LEU C N 1
ATOM 5223 C CA . LEU C 3 190 ? 36.410 -46.378 16.395 1.00 41.51 203 LEU C CA 1
ATOM 5224 C C . LEU C 3 190 ? 36.726 -45.071 17.110 1.00 43.99 203 LEU C C 1
ATOM 5225 O O . LEU C 3 190 ? 37.177 -45.077 18.245 1.00 59.10 203 LEU C O 1
ATOM 5230 N N . ALA C 3 191 ? 36.460 -43.942 16.452 1.00 47.18 204 ALA C N 1
ATOM 5231 C CA . ALA C 3 191 ? 36.810 -42.638 16.997 1.00 42.81 204 ALA C CA 1
ATOM 5232 C C . ALA C 3 191 ? 35.862 -42.243 18.135 1.00 43.97 204 ALA C C 1
ATOM 5233 O O . ALA C 3 191 ? 36.145 -41.337 18.897 1.00 57.81 204 ALA C O 1
ATOM 5235 N N . GLY C 3 192 ? 34.719 -42.909 18.240 1.00 46.35 205 GLY C N 1
ATOM 5236 C CA . GLY C 3 192 ? 33.752 -42.586 19.265 1.00 35.80 205 GLY C CA 1
ATOM 5237 C C . GLY C 3 192 ? 32.699 -41.619 18.763 1.00 45.41 205 GLY C C 1
ATOM 5238 O O . GLY C 3 192 ? 32.064 -40.932 19.552 1.00 44.66 205 GLY C O 1
ATOM 5239 N N . ALA C 3 193 ? 32.501 -41.602 17.444 1.00 46.54 206 ALA C N 1
ATOM 5240 C CA . ALA C 3 193 ? 31.509 -40.731 16.849 1.00 46.60 206 ALA C CA 1
ATOM 5241 C C . ALA C 3 193 ? 30.139 -40.990 17.473 1.00 46.32 206 ALA C C 1
ATOM 5242 O O . ALA C 3 193 ? 29.837 -42.103 17.876 1.00 49.10 206 ALA C O 1
ATOM 5244 N N . LYS C 3 194 ? 29.327 -39.935 17.546 1.00 48.59 207 LYS C N 1
ATOM 5245 C CA . LYS C 3 194 ? 27.928 -40.024 17.945 1.00 57.59 207 LYS C CA 1
ATOM 5246 C C . LYS C 3 194 ? 27.109 -40.412 16.716 1.00 52.94 207 LYS C C 1
ATOM 5247 O O . LYS C 3 194 ? 27.508 -40.112 15.591 1.00 51.16 207 LYS C O 1
ATOM 5253 N N . PRO C 3 195 ? 25.956 -41.102 16.890 1.00 54.73 208 PRO C N 1
ATOM 5254 C CA . PRO C 3 195 ? 25.191 -41.651 15.765 1.00 51.22 208 PRO C CA 1
ATOM 5255 C C . PRO C 3 195 ? 24.924 -40.763 14.539 1.00 50.78 208 PRO C C 1
ATOM 5256 O O . PRO C 3 195 ? 24.943 -41.251 13.407 1.00 51.18 208 PRO C O 1
ATOM 5260 N N . GLU C 3 196 ? 24.707 -39.465 14.761 1.00 53.72 209 GLU C N 1
ATOM 5261 C CA . GLU C 3 196 ? 24.470 -38.501 13.686 1.00 58.37 209 GLU C CA 1
ATOM 5262 C C . GLU C 3 196 ? 25.687 -38.439 12.768 1.00 56.98 209 GLU C C 1
ATOM 5263 O O . GLU C 3 196 ? 25.552 -38.307 11.557 1.00 55.95 209 GLU C O 1
ATOM 5269 N N . GLU C 3 197 ? 26.881 -38.510 13.363 1.00 54.61 210 GLU C N 1
ATOM 5270 C CA . GLU C 3 197 ? 28.125 -38.448 12.617 1.00 55.63 210 GLU C CA 1
ATOM 5271 C C . GLU C 3 197 ? 28.304 -39.728 11.790 1.00 48.61 210 GLU C C 1
ATOM 5272 O O . GLU C 3 197 ? 28.720 -39.708 10.628 1.00 47.07 210 GLU C O 1
ATOM 5278 N N . VAL C 3 198 ? 27.971 -40.856 12.403 1.00 40.28 211 VAL C N 1
ATOM 5279 C CA . VAL C 3 198 ? 28.066 -42.127 11.710 1.00 42.62 211 VAL C CA 1
ATOM 5280 C C . VAL C 3 198 ? 27.139 -42.086 10.493 1.00 43.09 211 VAL C C 1
ATOM 5281 O O . VAL C 3 198 ? 27.425 -42.666 9.443 1.00 41.70 211 VAL C O 1
ATOM 5285 N N . GLN C 3 199 ? 26.018 -41.377 10.623 1.00 42.96 212 GLN C N 1
ATOM 5286 C CA . GLN C 3 199 ? 25.017 -41.267 9.528 1.00 51.97 212 GLN C CA 1
ATOM 5287 C C . GLN C 3 199 ? 25.524 -40.282 8.474 1.00 56.82 212 GLN C C 1
ATOM 5288 O O . GLN C 3 199 ? 25.314 -40.523 7.296 1.00 53.36 212 GLN C O 1
ATOM 5294 N N . LEU C 3 200 ? 26.116 -39.183 8.914 1.00 48.25 213 LEU C N 1
ATOM 5295 C CA . LEU C 3 200 ? 26.787 -38.230 8.033 1.00 38.65 213 LEU C CA 1
ATOM 5296 C C . LEU C 3 200 ? 27.740 -39.002 7.123 1.00 44.79 213 LEU C C 1
ATOM 5297 O O . LEU C 3 200 ? 27.658 -38.888 5.909 1.00 40.72 213 LEU C O 1
ATOM 5302 N N . LEU C 3 201 ? 28.620 -39.827 7.720 1.00 38.99 214 LEU C N 1
ATOM 5303 C CA . LEU C 3 201 ? 29.601 -40.583 6.974 1.00 38.99 214 LEU C CA 1
ATOM 5304 C C . LEU C 3 201 ? 28.919 -41.601 6.067 1.00 45.78 214 LEU C C 1
ATOM 5305 O O . LEU C 3 201 ? 29.343 -41.862 4.932 1.00 52.21 214 LEU C O 1
ATOM 5310 N N . SER C 3 202 ? 27.848 -42.204 6.585 1.00 49.41 215 SER C N 1
ATOM 5311 C CA . SER C 3 202 ? 27.167 -43.231 5.827 1.00 40.11 215 SER C CA 1
ATOM 5312 C C . SER C 3 202 ? 26.631 -42.648 4.518 1.00 43.08 215 SER C C 1
ATOM 5313 O O . SER C 3 202 ? 26.763 -43.267 3.453 1.00 43.60 215 SER C O 1
ATOM 5316 N N . ARG C 3 203 ? 26.025 -41.456 4.607 1.00 38.64 216 ARG C N 1
ATOM 5317 C CA . ARG C 3 203 ? 25.360 -40.877 3.452 1.00 41.32 216 ARG C CA 1
ATOM 5318 C C . ARG C 3 203 ? 26.446 -40.409 2.482 1.00 47.44 216 ARG C C 1
ATOM 5319 O O . ARG C 3 203 ? 26.311 -40.569 1.277 1.00 52.05 216 ARG C O 1
ATOM 5327 N N . TYR C 3 204 ? 27.544 -39.869 3.016 1.00 46.96 217 TYR C N 1
ATOM 5328 C CA . TYR C 3 204 ? 28.717 -39.544 2.223 1.00 45.59 217 TYR C CA 1
ATOM 5329 C C . TYR C 3 204 ? 29.152 -40.753 1.414 1.00 44.86 217 TYR C C 1
ATOM 5330 O O . TYR C 3 204 ? 29.420 -40.631 0.218 1.00 51.25 217 TYR C O 1
ATOM 5339 N N . ALA C 3 205 ? 29.230 -41.912 2.075 1.00 42.70 218 ALA C N 1
ATOM 5340 C CA . ALA C 3 205 ? 29.720 -43.135 1.459 1.00 35.34 218 ALA C CA 1
ATOM 5341 C C . ALA C 3 205 ? 28.740 -43.635 0.408 1.00 45.66 218 ALA C C 1
ATOM 5342 O O . ALA C 3 205 ? 29.152 -44.118 -0.640 1.00 43.74 218 ALA C O 1
ATOM 5344 N N . GLN C 3 206 ? 27.444 -43.527 0.701 1.00 58.48 219 GLN C N 1
ATOM 5345 C CA . GLN C 3 206 ? 26.421 -43.974 -0.227 1.00 68.83 219 GLN C CA 1
ATOM 5346 C C . GLN C 3 206 ? 26.463 -43.151 -1.508 1.00 59.56 219 GLN C C 1
ATOM 5347 O O . GLN C 3 206 ? 26.367 -43.715 -2.581 1.00 69.82 219 GLN C O 1
ATOM 5353 N N . ASN C 3 207 ? 26.665 -41.840 -1.392 1.00 59.11 220 ASN C N 1
ATOM 5354 C CA . ASN C 3 207 ? 26.753 -40.926 -2.533 1.00 60.02 220 ASN C CA 1
ATOM 5355 C C . ASN C 3 207 ? 27.970 -41.253 -3.404 1.00 61.67 220 ASN C C 1
ATOM 5356 O O . ASN C 3 207 ? 27.873 -41.347 -4.625 1.00 62.25 220 ASN C O 1
ATOM 5361 N N . ILE C 3 208 ? 29.135 -41.419 -2.770 1.00 54.61 221 ILE C N 1
ATOM 5362 C CA . ILE C 3 208 ? 30.345 -41.747 -3.491 1.00 51.47 221 ILE C CA 1
ATOM 5363 C C . ILE C 3 208 ? 30.145 -43.081 -4.204 1.00 54.70 221 ILE C C 1
ATOM 5364 O O . ILE C 3 208 ? 30.423 -43.189 -5.393 1.00 72.10 221 ILE C O 1
ATOM 5369 N N . GLY C 3 209 ? 29.656 -44.086 -3.469 1.00 52.41 222 GLY C N 1
ATOM 5370 C CA . GLY C 3 209 ? 29.444 -45.433 -3.969 1.00 46.63 222 GLY C CA 1
ATOM 5371 C C . GLY C 3 209 ? 28.628 -45.411 -5.256 1.00 47.23 222 GLY C C 1
ATOM 5372 O O . GLY C 3 209 ? 28.903 -46.148 -6.188 1.00 47.46 222 GLY C O 1
ATOM 5373 N N . LEU C 3 210 ? 27.612 -44.554 -5.313 1.00 58.07 223 LEU C N 1
ATOM 5374 C CA . LEU C 3 210 ? 26.740 -44.502 -6.471 1.00 67.47 223 LEU C CA 1
ATOM 5375 C C . LEU C 3 210 ? 27.505 -43.896 -7.641 1.00 87.72 223 LEU C C 1
ATOM 5376 O O . LEU C 3 210 ? 27.479 -44.458 -8.729 1.00 96.73 223 LEU C O 1
ATOM 5381 N N . ALA C 3 211 ? 28.193 -42.778 -7.385 1.00 89.77 224 ALA C N 1
ATOM 5382 C CA . ALA C 3 211 ? 28.956 -42.042 -8.382 1.00 73.49 224 ALA C CA 1
ATOM 5383 C C . ALA C 3 211 ? 29.987 -42.952 -9.063 1.00 71.24 224 ALA C C 1
ATOM 5384 O O . ALA C 3 211 ? 30.151 -42.891 -10.274 1.00 67.68 224 ALA C O 1
ATOM 5386 N N . PHE C 3 212 ? 30.652 -43.823 -8.294 1.00 68.03 225 PHE C N 1
ATOM 5387 C CA . PHE C 3 212 ? 31.677 -44.708 -8.839 1.00 88.09 225 PHE C CA 1
ATOM 5388 C C . PHE C 3 212 ? 31.101 -45.590 -9.951 1.00 98.68 225 PHE C C 1
ATOM 5389 O O . PHE C 3 212 ? 31.698 -45.759 -11.010 1.00 124.72 225 PHE C O 1
ATOM 5397 N N . GLN C 3 213 ? 29.923 -46.164 -9.701 1.00 114.47 226 GLN C N 1
ATOM 5398 C CA . GLN C 3 213 ? 29.342 -47.164 -10.586 1.00 126.15 226 GLN C CA 1
ATOM 5399 C C . GLN C 3 213 ? 28.662 -46.479 -11.766 1.00 131.59 226 GLN C C 1
ATOM 5400 O O . GLN C 3 213 ? 28.429 -47.137 -12.780 1.00 166.12 226 GLN C O 1
ATOM 5406 N N . ILE C 3 214 ? 28.393 -45.168 -11.654 1.00 95.14 227 ILE C N 1
ATOM 5407 C CA . ILE C 3 214 ? 27.874 -44.406 -12.777 1.00 94.39 227 ILE C CA 1
ATOM 5408 C C . ILE C 3 214 ? 28.977 -44.265 -13.827 1.00 129.76 227 ILE C C 1
ATOM 5409 O O . ILE C 3 214 ? 28.711 -44.514 -15.005 1.00 175.51 227 ILE C O 1
ATOM 5414 N N . VAL C 3 215 ? 30.189 -43.881 -13.395 1.00 110.50 228 VAL C N 1
ATOM 5415 C CA . VAL C 3 215 ? 31.215 -43.451 -14.316 1.00 100.16 228 VAL C CA 1
ATOM 5416 C C . VAL C 3 215 ? 31.813 -44.639 -15.064 1.00 115.54 228 VAL C C 1
ATOM 5417 O O . VAL C 3 215 ? 32.132 -44.496 -16.256 1.00 151.09 228 VAL C O 1
ATOM 5421 N N . ASP C 3 216 ? 31.912 -45.808 -14.402 1.00 110.89 229 ASP C N 1
ATOM 5422 C CA . ASP C 3 216 ? 32.440 -46.966 -15.125 1.00 144.87 229 ASP C CA 1
ATOM 5423 C C . ASP C 3 216 ? 31.376 -47.515 -16.085 1.00 157.82 229 ASP C C 1
ATOM 5424 O O . ASP C 3 216 ? 31.709 -48.106 -17.114 1.00 147.56 229 ASP C O 1
ATOM 5429 N N . ASP C 3 217 ? 30.101 -47.223 -15.770 1.00 160.33 230 ASP C N 1
ATOM 5430 C CA . ASP C 3 217 ? 28.979 -47.510 -16.659 1.00 150.97 230 ASP C CA 1
ATOM 5431 C C . ASP C 3 217 ? 28.914 -46.445 -17.756 1.00 145.57 230 ASP C C 1
ATOM 5432 O O . ASP C 3 217 ? 28.625 -46.757 -18.904 1.00 160.95 230 ASP C O 1
ATOM 5434 N N . ILE C 3 218 ? 29.167 -45.178 -17.386 1.00 130.69 231 ILE C N 1
ATOM 5435 C CA . ILE C 3 218 ? 29.236 -44.058 -18.312 1.00 109.56 231 ILE C CA 1
ATOM 5436 C C . ILE C 3 218 ? 30.642 -44.054 -18.897 1.00 98.39 231 ILE C C 1
ATOM 5437 O O . ILE C 3 218 ? 31.399 -43.123 -18.660 1.00 94.80 231 ILE C O 1
ATOM 5439 N N . LEU C 3 219 ? 30.994 -45.125 -19.620 1.00 95.07 232 LEU C N 1
ATOM 5440 C CA . LEU C 3 219 ? 32.321 -45.308 -20.178 1.00 90.17 232 LEU C CA 1
ATOM 5441 C C . LEU C 3 219 ? 32.317 -45.047 -21.706 1.00 102.21 232 LEU C C 1
ATOM 5442 O O . LEU C 3 219 ? 31.496 -45.658 -22.441 1.00 103.49 232 LEU C O 1
ATOM 5444 N N . LEU C 3 220 ? 21.970 -46.044 -15.527 1.00 89.28 259 LEU C N 1
ATOM 5445 C CA . LEU C 3 220 ? 22.664 -44.879 -16.131 1.00 107.21 259 LEU C CA 1
ATOM 5446 C C . LEU C 3 220 ? 23.112 -45.229 -17.557 1.00 122.74 259 LEU C C 1
ATOM 5447 O O . LEU C 3 220 ? 23.857 -44.480 -18.186 1.00 108.82 259 LEU C O 1
ATOM 5449 N N . TRP C 3 221 ? 22.644 -46.388 -18.055 1.00 144.11 260 TRP C N 1
ATOM 5450 C CA . TRP C 3 221 ? 22.872 -46.869 -19.416 1.00 137.94 260 TRP C CA 1
ATOM 5451 C C . TRP C 3 221 ? 21.606 -46.697 -20.265 1.00 134.88 260 TRP C C 1
ATOM 5452 O O . TRP C 3 221 ? 21.357 -47.489 -21.191 1.00 100.97 260 TRP C O 1
ATOM 5454 N N . GLY C 3 222 ? 20.817 -45.667 -19.914 1.00 130.26 261 GLY C N 1
ATOM 5455 C CA . GLY C 3 222 ? 19.566 -45.303 -20.564 1.00 116.40 261 GLY C CA 1
ATOM 5456 C C . GLY C 3 222 ? 19.262 -43.820 -20.366 1.00 123.96 261 GLY C C 1
ATOM 5457 O O . GLY C 3 222 ? 18.102 -43.418 -20.428 1.00 108.32 261 GLY C O 1
ATOM 5458 N N . ILE C 3 223 ? 20.334 -43.048 -20.118 1.00 140.13 262 ILE C N 1
ATOM 5459 C CA . ILE C 3 223 ? 20.399 -41.593 -19.950 1.00 125.25 262 ILE C CA 1
ATOM 5460 C C . ILE C 3 223 ? 21.873 -41.264 -19.647 1.00 119.69 262 ILE C C 1
ATOM 5461 O O . ILE C 3 223 ? 22.395 -41.805 -18.673 1.00 115.97 262 ILE C O 1
ATOM 5466 N N . GLU C 3 224 ? 22.567 -40.465 -20.495 1.00 123.50 263 GLU C N 1
ATOM 5467 C CA . GLU C 3 224 ? 24.033 -40.383 -20.488 1.00 121.99 263 GLU C CA 1
ATOM 5468 C C . GLU C 3 224 ? 24.545 -38.963 -20.224 1.00 122.57 263 GLU C C 1
ATOM 5469 O O . GLU C 3 224 ? 25.536 -38.767 -19.504 1.00 126.45 263 GLU C O 1
ATOM 5471 N N . LYS C 3 225 ? 23.894 -37.981 -20.863 1.00 127.83 264 LYS C N 1
ATOM 5472 C CA . LYS C 3 225 ? 24.237 -36.573 -20.698 1.00 131.07 264 LYS C CA 1
ATOM 5473 C C . LYS C 3 225 ? 23.782 -36.075 -19.324 1.00 136.23 264 LYS C C 1
ATOM 5474 O O . LYS C 3 225 ? 24.308 -35.084 -18.809 1.00 122.38 264 LYS C O 1
ATOM 5476 N N . SER C 3 226 ? 22.795 -36.775 -18.746 1.00 153.17 265 SER C N 1
ATOM 5477 C CA . SER C 3 226 ? 22.275 -36.451 -17.427 1.00 148.27 265 SER C CA 1
ATOM 5478 C C . SER C 3 226 ? 22.822 -37.419 -16.379 1.00 148.02 265 SER C C 1
ATOM 5479 O O . SER C 3 226 ? 22.856 -37.071 -15.217 1.00 128.49 265 SER C O 1
ATOM 5482 N N . GLN C 3 227 ? 23.249 -38.610 -16.817 1.00 134.65 266 GLN C N 1
ATOM 5483 C CA . GLN C 3 227 ? 23.938 -39.577 -15.977 1.00 115.96 266 GLN C CA 1
ATOM 5484 C C . GLN C 3 227 ? 25.230 -38.961 -15.445 1.00 126.27 266 GLN C C 1
ATOM 5485 O O . GLN C 3 227 ? 25.493 -39.044 -14.235 1.00 135.26 266 GLN C O 1
ATOM 5487 N N . ALA C 3 228 ? 26.012 -38.331 -16.346 1.00 116.80 267 ALA C N 1
ATOM 5488 C CA . ALA C 3 228 ? 27.277 -37.706 -15.978 1.00 110.53 267 ALA C CA 1
ATOM 5489 C C . ALA C 3 228 ? 27.053 -36.484 -15.077 1.00 101.54 267 ALA C C 1
ATOM 5490 O O . ALA C 3 228 ? 27.922 -36.102 -14.289 1.00 82.31 267 ALA C O 1
ATOM 5492 N N . GLU C 3 229 ? 25.862 -35.877 -15.212 1.00 115.98 268 GLU C N 1
ATOM 5493 C CA . GLU C 3 229 ? 25.493 -34.712 -14.426 1.00 122.72 268 GLU C CA 1
ATOM 5494 C C . GLU C 3 229 ? 25.282 -35.133 -12.974 1.00 130.76 268 GLU C C 1
ATOM 5495 O O . GLU C 3 229 ? 25.702 -34.430 -12.060 1.00 120.52 268 GLU C O 1
ATOM 5497 N N . ALA C 3 230 ? 24.576 -36.262 -12.778 1.00 139.37 269 ALA C N 1
ATOM 5498 C CA . ALA C 3 230 ? 24.182 -36.785 -11.474 1.00 113.09 269 ALA C CA 1
ATOM 5499 C C . ALA C 3 230 ? 25.413 -37.173 -10.685 1.00 98.53 269 ALA C C 1
ATOM 5500 O O . ALA C 3 230 ? 25.494 -36.771 -9.542 1.00 78.86 269 ALA C O 1
ATOM 5502 N N . GLN C 3 231 ? 26.362 -37.901 -11.293 1.00 92.33 270 GLN C N 1
ATOM 5503 C CA . GLN C 3 231 ? 27.592 -38.284 -10.612 1.00 86.84 270 GLN C CA 1
ATOM 5504 C C . GLN C 3 231 ? 28.222 -37.055 -9.948 1.00 92.34 270 GLN C C 1
ATOM 5505 O O . GLN C 3 231 ? 28.745 -37.139 -8.829 1.00 104.34 270 GLN C O 1
ATOM 5507 N N . LYS C 3 232 ? 28.135 -35.908 -10.637 1.00 97.00 271 LYS C N 1
ATOM 5508 C CA . LYS C 3 232 ? 28.746 -34.678 -10.151 1.00 98.96 271 LYS C CA 1
ATOM 5509 C C . LYS C 3 232 ? 27.929 -34.099 -8.991 1.00 90.73 271 LYS C C 1
ATOM 5510 O O . LYS C 3 232 ? 28.480 -33.708 -7.972 1.00 83.42 271 LYS C O 1
ATOM 5512 N N . LEU C 3 233 ? 26.605 -34.044 -9.151 1.00 112.84 272 LEU C N 1
ATOM 5513 C CA . LEU C 3 233 ? 25.716 -33.495 -8.130 1.00 114.91 272 LEU C CA 1
ATOM 5514 C C . LEU C 3 233 ? 25.901 -34.280 -6.830 1.00 120.18 272 LEU C C 1
ATOM 5515 O O . LEU C 3 233 ? 25.854 -33.714 -5.750 1.00 108.79 272 LEU C O 1
ATOM 5520 N N . VAL C 3 234 ? 26.138 -35.587 -6.953 1.00 107.35 273 VAL C N 1
ATOM 5521 C CA . VAL C 3 234 ? 26.178 -36.502 -5.828 1.00 99.74 273 VAL C CA 1
ATOM 5522 C C . VAL C 3 234 ? 27.517 -36.340 -5.093 1.00 84.33 273 VAL C C 1
ATOM 5523 O O . VAL C 3 234 ? 27.508 -36.189 -3.862 1.00 65.09 273 VAL C O 1
ATOM 5527 N N . ALA C 3 235 ? 28.652 -36.308 -5.835 1.00 70.59 274 ALA C N 1
ATOM 5528 C CA . ALA C 3 235 ? 29.965 -36.079 -5.234 1.00 65.58 274 ALA C CA 1
ATOM 5529 C C . ALA C 3 235 ? 30.010 -34.700 -4.580 1.00 69.43 274 ALA C C 1
ATOM 5530 O O . ALA C 3 235 ? 30.722 -34.473 -3.599 1.00 80.42 274 ALA C O 1
ATOM 5532 N N . GLU C 3 236 ? 29.207 -33.785 -5.127 1.00 79.26 275 GLU C N 1
ATOM 5533 C CA . GLU C 3 236 ? 29.157 -32.414 -4.644 1.00 89.11 275 GLU C CA 1
ATOM 5534 C C . GLU C 3 236 ? 28.435 -32.370 -3.302 1.00 92.56 275 GLU C C 1
ATOM 5535 O O . GLU C 3 236 ? 28.909 -31.721 -2.375 1.00 90.55 275 GLU C O 1
ATOM 5537 N N . ALA C 3 237 ? 27.281 -33.048 -3.229 1.00 101.36 276 ALA C N 1
ATOM 5538 C CA . ALA C 3 237 ? 26.472 -33.136 -2.018 1.00 91.00 276 ALA C CA 1
ATOM 5539 C C . ALA C 3 237 ? 27.327 -33.717 -0.898 1.00 84.09 276 ALA C C 1
ATOM 5540 O O . ALA C 3 237 ? 27.332 -33.171 0.211 1.00 78.14 276 ALA C O 1
ATOM 5542 N N . ILE C 3 238 ? 28.084 -34.784 -1.232 1.00 62.02 277 ILE C N 1
ATOM 5543 C CA . ILE C 3 238 ? 28.938 -35.492 -0.295 1.00 59.09 277 ILE C CA 1
ATOM 5544 C C . ILE C 3 238 ? 29.996 -34.541 0.268 1.00 62.14 277 ILE C C 1
ATOM 5545 O O . ILE C 3 238 ? 30.095 -34.393 1.495 1.00 56.09 277 ILE C O 1
ATOM 5547 N N . ALA C 3 239 ? 30.750 -33.899 -0.650 1.00 71.50 278 ALA C N 1
ATOM 5548 C CA . ALA C 3 239 ? 31.869 -33.034 -0.294 1.00 72.27 278 ALA C CA 1
ATOM 5549 C C . ALA C 3 239 ? 31.394 -31.896 0.613 1.00 69.55 278 ALA C C 1
ATOM 5550 O O . ALA C 3 239 ? 32.192 -31.153 1.157 1.00 92.86 278 ALA C O 1
ATOM 5552 N N . SER C 3 240 ? 30.082 -31.784 0.801 1.00 81.52 279 SER C N 1
ATOM 5553 C CA . SER C 3 240 ? 29.548 -30.944 1.858 1.00 83.78 279 SER C CA 1
ATOM 5554 C C . SER C 3 240 ? 29.427 -31.695 3.194 1.00 95.33 279 SER C C 1
ATOM 5555 O O . SER C 3 240 ? 28.356 -32.172 3.609 1.00 71.15 279 SER C O 1
ATOM 5558 N N . LEU C 3 241 ? 30.589 -31.854 3.832 1.00 97.05 280 LEU C N 1
ATOM 5559 C CA . LEU C 3 241 ? 30.709 -32.070 5.265 1.00 72.74 280 LEU C CA 1
ATOM 5560 C C . LEU C 3 241 ? 31.640 -30.979 5.802 1.00 85.46 280 LEU C C 1
ATOM 5561 O O . LEU C 3 241 ? 32.674 -31.263 6.451 1.00 79.14 280 LEU C O 1
ATOM 5566 N N . GLU C 3 242 ? 31.218 -29.722 5.534 1.00 70.37 281 GLU C N 1
ATOM 5567 C CA . GLU C 3 242 ? 31.976 -28.521 5.863 1.00 71.97 281 GLU C CA 1
ATOM 5568 C C . GLU C 3 242 ? 32.223 -28.403 7.378 1.00 72.71 281 GLU C C 1
ATOM 5569 O O . GLU C 3 242 ? 33.260 -27.881 7.803 1.00 73.68 281 GLU C O 1
ATOM 5571 N N . PRO C 3 243 ? 31.275 -28.860 8.238 1.00 66.13 282 PRO C N 1
ATOM 5572 C CA . PRO C 3 243 ? 31.461 -28.822 9.690 1.00 58.56 282 PRO C CA 1
ATOM 5573 C C . PRO C 3 243 ? 32.808 -29.238 10.271 1.00 54.83 282 PRO C C 1
ATOM 5574 O O . PRO C 3 243 ? 33.082 -28.960 11.427 1.00 66.28 282 PRO C O 1
ATOM 5578 N N . TYR C 3 244 ? 33.627 -29.973 9.515 1.00 61.86 283 TYR C N 1
ATOM 5579 C CA . TYR C 3 244 ? 34.869 -30.504 10.081 1.00 62.22 283 TYR C CA 1
ATOM 5580 C C . TYR C 3 244 ? 36.051 -29.630 9.668 1.00 71.65 283 TYR C C 1
ATOM 5581 O O . TYR C 3 244 ? 37.159 -29.791 10.190 1.00 60.61 283 TYR C O 1
ATOM 5590 N N . GLY C 3 245 ? 35.782 -28.759 8.677 1.00 74.09 284 GLY C N 1
ATOM 5591 C CA . GLY C 3 245 ? 36.762 -27.850 8.134 1.00 65.61 284 GLY C CA 1
ATOM 5592 C C . GLY C 3 245 ? 37.917 -28.600 7.489 1.00 67.06 284 GLY C C 1
ATOM 5593 O O . GLY C 3 245 ? 37.736 -29.393 6.570 1.00 81.54 284 GLY C O 1
ATOM 5594 N N . GLU C 3 246 ? 39.111 -28.302 7.990 1.00 77.63 285 GLU C N 1
ATOM 5595 C CA . GLU C 3 246 ? 40.346 -28.716 7.341 1.00 84.60 285 GLU C CA 1
ATOM 5596 C C . GLU C 3 246 ? 40.525 -30.219 7.553 1.00 71.18 285 GLU C C 1
ATOM 5597 O O . GLU C 3 246 ? 41.123 -30.896 6.720 1.00 69.54 285 GLU C O 1
ATOM 5603 N N . LYS C 3 247 ? 39.967 -30.731 8.661 1.00 71.57 286 LYS C N 1
ATOM 5604 C CA . LYS C 3 247 ? 40.106 -32.135 9.034 1.00 68.65 286 LYS C CA 1
ATOM 5605 C C . LYS C 3 247 ? 39.444 -33.030 7.978 1.00 67.49 286 LYS C C 1
ATOM 5606 O O . LYS C 3 247 ? 39.754 -34.222 7.900 1.00 65.96 286 LYS C O 1
ATOM 5612 N N . ALA C 3 248 ? 38.582 -32.438 7.136 1.00 49.76 287 ALA C N 1
ATOM 5613 C CA . ALA C 3 248 ? 37.807 -33.154 6.147 1.00 45.88 287 ALA C CA 1
ATOM 5614 C C . ALA C 3 248 ? 38.478 -33.246 4.767 1.00 45.13 287 ALA C C 1
ATOM 5615 O O . ALA C 3 248 ? 37.874 -33.746 3.810 1.00 53.37 287 ALA C O 1
ATOM 5617 N N . ASN C 3 249 ? 39.722 -32.792 4.663 1.00 43.97 288 ASN C N 1
ATOM 5618 C CA . ASN C 3 249 ? 40.314 -32.648 3.337 1.00 52.54 288 ASN C CA 1
ATOM 5619 C C . ASN C 3 249 ? 40.490 -34.009 2.681 1.00 45.51 288 ASN C C 1
ATOM 5620 O O . ASN C 3 249 ? 40.114 -34.196 1.528 1.00 52.43 288 ASN C O 1
ATOM 5625 N N . PRO C 3 250 ? 41.076 -34.997 3.393 1.00 46.27 289 PRO C N 1
ATOM 5626 C CA . PRO C 3 250 ? 41.293 -36.326 2.814 1.00 41.79 289 PRO C CA 1
ATOM 5627 C C . PRO C 3 250 ? 40.009 -36.952 2.274 1.00 44.80 289 PRO C C 1
ATOM 5628 O O . PRO C 3 250 ? 39.999 -37.488 1.155 1.00 43.20 289 PRO C O 1
ATOM 5632 N N . LEU C 3 251 ? 38.908 -36.830 3.034 1.00 42.10 290 LEU C N 1
ATOM 5633 C CA . LEU C 3 251 ? 37.665 -37.434 2.557 1.00 42.91 290 LEU C CA 1
ATOM 5634 C C . LEU C 3 251 ? 37.119 -36.663 1.363 1.00 45.48 290 LEU C C 1
ATOM 5635 O O . LEU C 3 251 ? 36.718 -37.297 0.392 1.00 50.18 290 LEU C O 1
ATOM 5640 N N . LYS C 3 252 ? 37.119 -35.315 1.441 1.00 42.83 291 LYS C N 1
ATOM 5641 C CA . LYS C 3 252 ? 36.714 -34.500 0.296 1.00 43.59 291 LYS C CA 1
ATOM 5642 C C . LYS C 3 252 ? 37.580 -34.841 -0.933 1.00 43.13 291 LYS C C 1
ATOM 5643 O O . LYS C 3 252 ? 37.085 -35.112 -2.028 1.00 40.86 291 LYS C O 1
ATOM 5649 N N . ALA C 3 253 ? 38.902 -34.865 -0.739 1.00 41.36 292 ALA C N 1
ATOM 5650 C CA . ALA C 3 253 ? 39.805 -35.200 -1.825 1.00 48.04 292 ALA C CA 1
ATOM 5651 C C . ALA C 3 253 ? 39.426 -36.556 -2.427 1.00 49.88 292 ALA C C 1
ATOM 5652 O O . ALA C 3 253 ? 39.261 -36.695 -3.639 1.00 63.47 292 ALA C O 1
ATOM 5654 N N . LEU C 3 254 ? 39.279 -37.548 -1.545 1.00 50.90 293 LEU C N 1
ATOM 5655 C CA . LEU C 3 254 ? 39.108 -38.949 -1.911 1.00 56.92 293 LEU C CA 1
ATOM 5656 C C . LEU C 3 254 ? 37.781 -39.131 -2.660 1.00 60.15 293 LEU C C 1
ATOM 5657 O O . LEU C 3 254 ? 37.659 -39.966 -3.538 1.00 61.96 293 LEU C O 1
ATOM 5662 N N . ALA C 3 255 ? 36.780 -38.331 -2.287 1.00 58.92 294 ALA C N 1
ATOM 5663 C CA . ALA C 3 255 ? 35.495 -38.277 -2.953 1.00 59.39 294 ALA C CA 1
ATOM 5664 C C . ALA C 3 255 ? 35.682 -38.008 -4.430 1.00 69.19 294 ALA C C 1
ATOM 5665 O O . ALA C 3 255 ? 35.103 -38.730 -5.254 1.00 85.19 294 ALA C O 1
ATOM 5667 N N . GLU C 3 256 ? 36.507 -37.000 -4.750 1.00 80.16 295 GLU C N 1
ATOM 5668 C CA . GLU C 3 256 ? 36.728 -36.643 -6.152 1.00 85.89 295 GLU C CA 1
ATOM 5669 C C . GLU C 3 256 ? 37.440 -37.787 -6.890 1.00 79.40 295 GLU C C 1
ATOM 5670 O O . GLU C 3 256 ? 37.113 -38.113 -8.025 1.00 74.76 295 GLU C O 1
ATOM 5676 N N . TYR C 3 257 ? 38.369 -38.436 -6.188 1.00 82.91 296 TYR C N 1
ATOM 5677 C CA . TYR C 3 257 ? 39.213 -39.430 -6.808 1.00 87.41 296 TYR C CA 1
ATOM 5678 C C . TYR C 3 257 ? 38.434 -40.697 -7.150 1.00 90.54 296 TYR C C 1
ATOM 5679 O O . TYR C 3 257 ? 38.790 -41.379 -8.100 1.00 101.52 296 TYR C O 1
ATOM 5688 N N . ILE C 3 258 ? 37.380 -41.012 -6.384 1.00 93.72 297 ILE C N 1
ATOM 5689 C CA . ILE C 3 258 ? 36.724 -42.316 -6.524 1.00 69.51 297 ILE C CA 1
ATOM 5690 C C . ILE C 3 258 ? 35.683 -42.293 -7.652 1.00 64.02 297 ILE C C 1
ATOM 5691 O O . ILE C 3 258 ? 35.044 -41.214 -7.870 1.00 56.13 297 ILE C O 1
ATOM 5693 N N . GLN D 4 1 ? -50.191 -27.615 26.887 1.00 158.46 9 GLN D N 1
ATOM 5694 C CA . GLN D 4 1 ? -49.698 -28.918 26.348 1.00 179.30 9 GLN D CA 1
ATOM 5695 C C . GLN D 4 1 ? -48.573 -29.448 27.240 1.00 177.84 9 GLN D C 1
ATOM 5696 O O . GLN D 4 1 ? -47.565 -28.775 27.445 1.00 175.09 9 GLN D O 1
ATOM 5702 N N . GLY D 4 2 ? -48.776 -30.651 27.790 1.00 173.59 10 GLY D N 1
ATOM 5703 C CA . GLY D 4 2 ? -47.728 -31.378 28.484 1.00 140.55 10 GLY D CA 1
ATOM 5704 C C . GLY D 4 2 ? -47.578 -32.789 27.930 1.00 133.18 10 GLY D C 1
ATOM 5705 O O . GLY D 4 2 ? -48.381 -33.248 27.124 1.00 117.65 10 GLY D O 1
ATOM 5706 N N . PHE D 4 3 ? -46.600 -33.523 28.476 1.00 151.07 11 PHE D N 1
ATOM 5707 C CA . PHE D 4 3 ? -46.511 -34.964 28.294 1.00 146.54 11 PHE D CA 1
ATOM 5708 C C . PHE D 4 3 ? -46.845 -35.677 29.607 1.00 126.23 11 PHE D C 1
ATOM 5709 O O . PHE D 4 3 ? -46.211 -35.426 30.638 1.00 130.21 11 PHE D O 1
ATOM 5717 N N . SER D 4 4 ? -47.832 -36.575 29.555 1.00 109.96 12 SER D N 1
ATOM 5718 C CA . SER D 4 4 ? -48.230 -37.315 30.746 1.00 129.39 12 SER D CA 1
ATOM 5719 C C . SER D 4 4 ? -47.775 -38.771 30.664 1.00 139.61 12 SER D C 1
ATOM 5720 O O . SER D 4 4 ? -48.355 -39.556 29.919 1.00 149.65 12 SER D O 1
ATOM 5723 N N . LEU D 4 5 ? -46.772 -39.128 31.476 1.00 122.69 13 LEU D N 1
ATOM 5724 C CA . LEU D 4 5 ? -46.254 -40.483 31.527 1.00 118.78 13 LEU D CA 1
ATOM 5725 C C . LEU D 4 5 ? -47.375 -41.476 31.850 1.00 123.12 13 LEU D C 1
ATOM 5726 O O . LEU D 4 5 ? -47.455 -42.535 31.232 1.00 118.95 13 LEU D O 1
ATOM 5731 N N . ALA D 4 6 ? -48.250 -41.120 32.800 1.00 131.36 14 ALA D N 1
ATOM 5732 C CA . ALA D 4 6 ? -49.265 -42.048 33.268 1.00 136.76 14 ALA D CA 1
ATOM 5733 C C . ALA D 4 6 ? -50.186 -42.459 32.124 1.00 136.42 14 ALA D C 1
ATOM 5734 O O . ALA D 4 6 ? -50.586 -43.621 32.062 1.00 105.08 14 ALA D O 1
ATOM 5736 N N . GLN D 4 7 ? -50.524 -41.502 31.244 1.00 144.54 15 GLN D N 1
ATOM 5737 C CA . GLN D 4 7 ? -51.374 -41.786 30.096 1.00 154.10 15 GLN D CA 1
ATOM 5738 C C . GLN D 4 7 ? -50.629 -42.720 29.151 1.00 152.62 15 GLN D C 1
ATOM 5739 O O . GLN D 4 7 ? -51.157 -43.759 28.752 1.00 145.44 15 GLN D O 1
ATOM 5745 N N . TYR D 4 8 ? -49.394 -42.319 28.803 1.00 147.09 16 TYR D N 1
ATOM 5746 C CA . TYR D 4 8 ? -48.520 -43.038 27.890 1.00 114.74 16 TYR D CA 1
ATOM 5747 C C . TYR D 4 8 ? -48.394 -44.489 28.340 1.00 92.40 16 TYR D C 1
ATOM 5748 O O . TYR D 4 8 ? -48.753 -45.389 27.592 1.00 84.60 16 TYR D O 1
ATOM 5757 N N . LEU D 4 9 ? -47.949 -44.697 29.583 1.00 92.26 17 LEU D N 1
ATOM 5758 C CA . LEU D 4 9 ? -47.794 -46.027 30.156 1.00 101.90 17 LEU D CA 1
ATOM 5759 C C . LEU D 4 9 ? -49.090 -46.823 30.038 1.00 105.32 17 LEU D C 1
ATOM 5760 O O . LEU D 4 9 ? -49.047 -48.020 29.761 1.00 128.23 17 LEU D O 1
ATOM 5765 N N . GLN D 4 10 ? -50.227 -46.151 30.259 1.00 108.16 18 GLN D N 1
ATOM 5766 C CA . GLN D 4 10 ? -51.522 -46.802 30.216 1.00 110.27 18 GLN D CA 1
ATOM 5767 C C . GLN D 4 10 ? -51.826 -47.252 28.789 1.00 99.19 18 GLN D C 1
ATOM 5768 O O . GLN D 4 10 ? -52.191 -48.408 28.570 1.00 95.73 18 GLN D O 1
ATOM 5774 N N . GLU D 4 11 ? -51.665 -46.332 27.831 1.00 88.48 19 GLU D N 1
ATOM 5775 C CA . GLU D 4 11 ? -51.925 -46.615 26.427 1.00 99.54 19 GLU D CA 1
ATOM 5776 C C . GLU D 4 11 ? -51.033 -47.757 25.951 1.00 105.99 19 GLU D C 1
ATOM 5777 O O . GLU D 4 11 ? -51.533 -48.747 25.418 1.00 97.38 19 GLU D O 1
ATOM 5783 N N . GLN D 4 12 ? -49.716 -47.615 26.174 1.00 122.02 20 GLN D N 1
ATOM 5784 C CA . GLN D 4 12 ? -48.713 -48.561 25.696 1.00 100.66 20 GLN D CA 1
ATOM 5785 C C . GLN D 4 12 ? -48.915 -49.926 26.354 1.00 92.94 20 GLN D C 1
ATOM 5786 O O . GLN D 4 12 ? -48.888 -50.950 25.679 1.00 98.83 20 GLN D O 1
ATOM 5792 N N . LYS D 4 13 ? -49.110 -49.938 27.674 1.00 79.64 21 LYS D N 1
ATOM 5793 C CA . LYS D 4 13 ? -49.282 -51.183 28.402 1.00 81.53 21 LYS D CA 1
ATOM 5794 C C . LYS D 4 13 ? -50.459 -51.963 27.801 1.00 108.16 21 LYS D C 1
ATOM 5795 O O . LYS D 4 13 ? -50.425 -53.185 27.714 1.00 126.49 21 LYS D O 1
ATOM 5801 N N . THR D 4 14 ? -51.497 -51.249 27.357 1.00 125.63 22 THR D N 1
ATOM 5802 C CA . THR D 4 14 ? -52.680 -51.918 26.837 1.00 122.90 22 THR D CA 1
ATOM 5803 C C . THR D 4 14 ? -52.338 -52.612 25.521 1.00 123.48 22 THR D C 1
ATOM 5804 O O . THR D 4 14 ? -52.710 -53.772 25.311 1.00 140.36 22 THR D O 1
ATOM 5808 N N . ILE D 4 15 ? -51.625 -51.890 24.644 1.00 86.77 23 ILE D N 1
ATOM 5809 C CA . ILE D 4 15 ? -51.335 -52.422 23.325 1.00 84.40 23 ILE D CA 1
ATOM 5810 C C . ILE D 4 15 ? -50.331 -53.578 23.432 1.00 90.69 23 ILE D C 1
ATOM 5811 O O . ILE D 4 15 ? -50.465 -54.585 22.733 1.00 101.91 23 ILE D O 1
ATOM 5816 N N . VAL D 4 16 ? -49.386 -53.473 24.378 1.00 87.50 24 VAL D N 1
ATOM 5817 C CA . VAL D 4 16 ? -48.395 -54.508 24.644 1.00 88.16 24 VAL D CA 1
ATOM 5818 C C . VAL D 4 16 ? -49.091 -55.774 25.138 1.00 81.23 24 VAL D C 1
ATOM 5819 O O . VAL D 4 16 ? -48.758 -56.873 24.698 1.00 84.74 24 VAL D O 1
ATOM 5823 N N . GLU D 4 17 ? -50.055 -55.616 26.053 1.00 74.00 25 GLU D N 1
ATOM 5824 C CA . GLU D 4 17 ? -50.672 -56.787 26.654 1.00 75.00 25 GLU D CA 1
ATOM 5825 C C . GLU D 4 17 ? -51.577 -57.500 25.649 1.00 79.98 25 GLU D C 1
ATOM 5826 O O . GLU D 4 17 ? -51.762 -58.707 25.751 1.00 82.27 25 GLU D O 1
ATOM 5832 N N . THR D 4 18 ? -52.127 -56.790 24.656 1.00 68.25 26 THR D N 1
ATOM 5833 C CA . THR D 4 18 ? -52.943 -57.538 23.710 1.00 84.16 26 THR D CA 1
ATOM 5834 C C . THR D 4 18 ? -52.015 -58.310 22.770 1.00 91.37 26 THR D C 1
ATOM 5835 O O . THR D 4 18 ? -52.335 -59.403 22.320 1.00 104.74 26 THR D O 1
ATOM 5839 N N . ALA D 4 19 ? -50.823 -57.759 22.534 1.00 97.61 27 ALA D N 1
ATOM 5840 C CA . ALA D 4 19 ? -49.836 -58.425 21.701 1.00 72.63 27 ALA D CA 1
ATOM 5841 C C . ALA D 4 19 ? -49.297 -59.669 22.421 1.00 69.27 27 ALA D C 1
ATOM 5842 O O . ALA D 4 19 ? -49.200 -60.760 21.843 1.00 71.55 27 ALA D O 1
ATOM 5844 N N . LEU D 4 20 ? -48.983 -59.529 23.710 1.00 56.11 28 LEU D N 1
ATOM 5845 C CA . LEU D 4 20 ? -48.549 -60.683 24.480 1.00 65.22 28 LEU D CA 1
ATOM 5846 C C . LEU D 4 20 ? -49.590 -61.788 24.391 1.00 63.52 28 LEU D C 1
ATOM 5847 O O . LEU D 4 20 ? -49.247 -62.945 24.182 1.00 68.66 28 LEU D O 1
ATOM 5852 N N . ASP D 4 21 ? -50.863 -61.412 24.550 1.00 81.49 29 ASP D N 1
ATOM 5853 C CA . ASP D 4 21 ? -51.939 -62.384 24.634 1.00 89.79 29 ASP D CA 1
ATOM 5854 C C . ASP D 4 21 ? -52.052 -63.133 23.298 1.00 84.16 29 ASP D C 1
ATOM 5855 O O . ASP D 4 21 ? -52.144 -64.361 23.273 1.00 74.03 29 ASP D O 1
ATOM 5860 N N . GLN D 4 22 ? -52.007 -62.375 22.194 1.00 68.59 30 GLN D N 1
ATOM 5861 C CA . GLN D 4 22 ? -52.075 -62.906 20.852 1.00 69.83 30 GLN D CA 1
ATOM 5862 C C . GLN D 4 22 ? -50.911 -63.842 20.541 1.00 78.24 30 GLN D C 1
ATOM 5863 O O . GLN D 4 22 ? -51.068 -64.751 19.737 1.00 95.53 30 GLN D O 1
ATOM 5869 N N . SER D 4 23 ? -49.748 -63.634 21.163 1.00 87.66 31 SER D N 1
ATOM 5870 C CA . SER D 4 23 ? -48.552 -64.389 20.805 1.00 81.25 31 SER D CA 1
ATOM 5871 C C . SER D 4 23 ? -48.639 -65.852 21.268 1.00 77.33 31 SER D C 1
ATOM 5872 O O . SER D 4 23 ? -48.001 -66.726 20.688 1.00 78.75 31 SER D O 1
ATOM 5875 N N . LEU D 4 24 ? -49.416 -66.115 22.319 1.00 68.99 32 LEU D N 1
ATOM 5876 C CA . LEU D 4 24 ? -49.503 -67.454 22.867 1.00 76.51 32 LEU D CA 1
ATOM 5877 C C . LEU D 4 24 ? -50.913 -68.012 22.672 1.00 84.30 32 LEU D C 1
ATOM 5878 O O . LEU D 4 24 ? -51.745 -67.933 23.583 1.00 80.71 32 LEU D O 1
ATOM 5883 N N . VAL D 4 25 ? -51.169 -68.610 21.498 1.00 89.27 33 VAL D N 1
ATOM 5884 C CA . VAL D 4 25 ? -52.442 -69.280 21.249 1.00 81.32 33 VAL D CA 1
ATOM 5885 C C . VAL D 4 25 ? -52.370 -70.734 21.727 1.00 78.06 33 VAL D C 1
ATOM 5886 O O . VAL D 4 25 ? -51.462 -71.469 21.351 1.00 79.23 33 VAL D O 1
ATOM 5890 N N . ILE D 4 26 ? -53.346 -71.134 22.549 1.00 77.16 34 ILE D N 1
ATOM 5891 C CA . ILE D 4 26 ? -53.319 -72.361 23.334 1.00 76.83 34 ILE D CA 1
ATOM 5892 C C . ILE D 4 26 ? -53.683 -73.549 22.436 1.00 83.40 34 ILE D C 1
ATOM 5893 O O . ILE D 4 26 ? -54.840 -73.693 22.057 1.00 112.04 34 ILE D O 1
ATOM 5898 N N . THR D 4 27 ? -52.686 -74.371 22.067 1.00 87.45 35 THR D N 1
ATOM 5899 C CA . THR D 4 27 ? -52.885 -75.669 21.422 1.00 78.69 35 THR D CA 1
ATOM 5900 C C . THR D 4 27 ? -52.435 -76.743 22.409 1.00 71.27 35 THR D C 1
ATOM 5901 O O . THR D 4 27 ? -52.093 -76.458 23.547 1.00 61.89 35 THR D O 1
ATOM 5903 N N . GLU D 4 28 ? -52.406 -77.999 21.967 1.00 84.54 36 GLU D N 1
ATOM 5904 C CA . GLU D 4 28 ? -51.960 -79.087 22.823 1.00 78.83 36 GLU D CA 1
ATOM 5905 C C . GLU D 4 28 ? -50.430 -79.154 22.774 1.00 71.17 36 GLU D C 1
ATOM 5906 O O . GLU D 4 28 ? -49.843 -78.850 21.740 1.00 83.44 36 GLU D O 1
ATOM 5912 N N . PRO D 4 29 ? -49.712 -79.510 23.870 1.00 72.17 37 PRO D N 1
ATOM 5913 C CA . PRO D 4 29 ? -50.320 -79.809 25.174 1.00 78.23 37 PRO D CA 1
ATOM 5914 C C . PRO D 4 29 ? -50.690 -78.546 25.941 1.00 73.59 37 PRO D C 1
ATOM 5915 O O . PRO D 4 29 ? -49.849 -77.667 26.080 1.00 77.66 37 PRO D O 1
ATOM 5919 N N . VAL D 4 30 ? -51.929 -78.469 26.446 1.00 74.27 38 VAL D N 1
ATOM 5920 C CA . VAL D 4 30 ? -52.440 -77.207 26.968 1.00 78.45 38 VAL D CA 1
ATOM 5921 C C . VAL D 4 30 ? -51.594 -76.729 28.146 1.00 69.91 38 VAL D C 1
ATOM 5922 O O . VAL D 4 30 ? -51.380 -75.528 28.307 1.00 67.64 38 VAL D O 1
ATOM 5926 N N . THR D 4 31 ? -51.097 -77.680 28.939 1.00 49.07 39 THR D N 1
ATOM 5927 C CA . THR D 4 31 ? -50.414 -77.315 30.162 1.00 64.42 39 THR D CA 1
ATOM 5928 C C . THR D 4 31 ? -49.201 -76.390 29.895 1.00 66.55 39 THR D C 1
ATOM 5929 O O . THR D 4 31 ? -48.998 -75.434 30.641 1.00 60.65 39 THR D O 1
ATOM 5933 N N . ILE D 4 32 ? -48.434 -76.612 28.815 1.00 52.04 40 ILE D N 1
ATOM 5934 C CA . ILE D 4 32 ? -47.267 -75.783 28.579 1.00 54.16 40 ILE D CA 1
ATOM 5935 C C . ILE D 4 32 ? -47.694 -74.350 28.248 1.00 59.15 40 ILE D C 1
ATOM 5936 O O . ILE D 4 32 ? -47.142 -73.392 28.797 1.00 58.86 40 ILE D O 1
ATOM 5941 N N . TYR D 4 33 ? -48.687 -74.209 27.361 1.00 53.85 41 TYR D N 1
ATOM 5942 C CA . TYR D 4 33 ? -49.184 -72.896 27.011 1.00 53.46 41 TYR D CA 1
ATOM 5943 C C . TYR D 4 33 ? -49.783 -72.193 28.229 1.00 60.28 41 TYR D C 1
ATOM 5944 O O . TYR D 4 33 ? -49.661 -70.966 28.382 1.00 64.04 41 TYR D O 1
ATOM 5953 N N . GLU D 4 34 ? -50.452 -72.976 29.088 1.00 60.82 42 GLU D N 1
ATOM 5954 C CA . GLU D 4 34 ? -51.069 -72.442 30.283 1.00 62.63 42 GLU D CA 1
ATOM 5955 C C . GLU D 4 34 ? -49.979 -71.858 31.163 1.00 63.28 42 GLU D C 1
ATOM 5956 O O . GLU D 4 34 ? -50.075 -70.716 31.613 1.00 48.21 42 GLU D O 1
ATOM 5962 N N . ALA D 4 35 ? -48.929 -72.660 31.381 1.00 70.01 43 ALA D N 1
ATOM 5963 C CA . ALA D 4 35 ? -47.818 -72.286 32.252 1.00 58.91 43 ALA D CA 1
ATOM 5964 C C . ALA D 4 35 ? -47.082 -71.056 31.716 1.00 54.31 43 ALA D C 1
ATOM 5965 O O . ALA D 4 35 ? -46.649 -70.210 32.481 1.00 62.15 43 ALA D O 1
ATOM 5967 N N . MET D 4 36 ? -46.975 -70.939 30.398 1.00 57.28 44 MET D N 1
ATOM 5968 C CA . MET D 4 36 ? -46.329 -69.799 29.780 1.00 59.99 44 MET D CA 1
ATOM 5969 C C . MET D 4 36 ? -47.191 -68.555 29.971 1.00 67.05 44 MET D C 1
ATOM 5970 O O . MET D 4 36 ? -46.700 -67.508 30.407 1.00 82.45 44 MET D O 1
ATOM 5975 N N . ARG D 4 37 ? -48.481 -68.681 29.653 1.00 69.45 45 ARG D N 1
ATOM 5976 C CA . ARG D 4 37 ? -49.382 -67.533 29.694 1.00 63.64 45 ARG D CA 1
ATOM 5977 C C . ARG D 4 37 ? -49.527 -67.043 31.139 1.00 59.78 45 ARG D C 1
ATOM 5978 O O . ARG D 4 37 ? -49.662 -65.844 31.401 1.00 47.84 45 ARG D O 1
ATOM 5986 N N . TYR D 4 38 ? -49.448 -67.992 32.080 1.00 51.39 46 TYR D N 1
ATOM 5987 C CA . TYR D 4 38 ? -49.615 -67.667 33.479 1.00 66.15 46 TYR D CA 1
ATOM 5988 C C . TYR D 4 38 ? -48.604 -66.606 33.896 1.00 72.15 46 TYR D C 1
ATOM 5989 O O . TYR D 4 38 ? -48.954 -65.615 34.521 1.00 67.86 46 TYR D O 1
ATOM 5998 N N . SER D 4 39 ? -47.333 -66.860 33.561 1.00 74.03 47 SER D N 1
ATOM 5999 C CA . SER D 4 39 ? -46.262 -65.968 33.960 1.00 51.28 47 SER D CA 1
ATOM 6000 C C . SER D 4 39 ? -46.198 -64.774 33.021 1.00 51.65 47 SER D C 1
ATOM 6001 O O . SER D 4 39 ? -45.924 -63.670 33.474 1.00 65.28 47 SER D O 1
ATOM 6004 N N . LEU D 4 40 ? -46.441 -64.984 31.720 1.00 51.56 48 LEU D N 1
ATOM 6005 C CA . LEU D 4 40 ? -46.258 -63.896 30.778 1.00 52.33 48 LEU D CA 1
ATOM 6006 C C . LEU D 4 40 ? -47.377 -62.879 30.897 1.00 55.41 48 LEU D C 1
ATOM 6007 O O . LEU D 4 40 ? -47.158 -61.715 30.619 1.00 60.03 48 LEU D O 1
ATOM 6012 N N . LEU D 4 41 ? -48.585 -63.322 31.259 1.00 84.02 49 LEU D N 1
ATOM 6013 C CA . LEU D 4 41 ? -49.742 -62.441 31.183 1.00 77.63 49 LEU D CA 1
ATOM 6014 C C . LEU D 4 41 ? -50.138 -61.888 32.547 1.00 79.63 49 LEU D C 1
ATOM 6015 O O . LEU D 4 41 ? -50.914 -60.945 32.577 1.00 81.90 49 LEU D O 1
ATOM 6020 N N . ALA D 4 42 ? -49.601 -62.453 33.641 1.00 85.61 50 ALA D N 1
ATOM 6021 C CA . ALA D 4 42 ? -49.627 -61.802 34.946 1.00 85.60 50 ALA D CA 1
ATOM 6022 C C . ALA D 4 42 ? -49.112 -60.393 34.742 1.00 86.86 50 ALA D C 1
ATOM 6023 O O . ALA D 4 42 ? -48.063 -60.217 34.140 1.00 123.71 50 ALA D O 1
ATOM 6025 N N . GLY D 4 43 ? -49.872 -59.398 35.183 1.00 85.43 51 GLY D N 1
ATOM 6026 C CA . GLY D 4 43 ? -49.550 -58.044 34.770 1.00 103.80 51 GLY D CA 1
ATOM 6027 C C . GLY D 4 43 ? -48.229 -57.552 35.375 1.00 110.08 51 GLY D C 1
ATOM 6028 O O . GLY D 4 43 ? -47.572 -58.239 36.169 1.00 96.08 51 GLY D O 1
ATOM 6029 N N . GLY D 4 44 ? -47.854 -56.333 34.980 1.00 84.36 52 GLY D N 1
ATOM 6030 C CA . GLY D 4 44 ? -46.670 -55.696 35.518 1.00 78.62 52 GLY D CA 1
ATOM 6031 C C . GLY D 4 44 ? -46.523 -54.313 34.895 1.00 78.06 52 GLY D C 1
ATOM 6032 O O . GLY D 4 44 ? -47.448 -53.834 34.240 1.00 80.45 52 GLY D O 1
ATOM 6033 N N . LYS D 4 45 ? -45.352 -53.697 35.075 1.00 76.13 53 LYS D N 1
ATOM 6034 C CA . LYS D 4 45 ? -45.121 -52.363 34.540 1.00 90.17 53 LYS D CA 1
ATOM 6035 C C . LYS D 4 45 ? -44.907 -52.431 33.020 1.00 94.75 53 LYS D C 1
ATOM 6036 O O . LYS D 4 45 ? -45.326 -51.520 32.290 1.00 88.37 53 LYS D O 1
ATOM 6042 N N . ARG D 4 46 ? -44.279 -53.534 32.558 1.00 92.46 54 ARG D N 1
ATOM 6043 C CA . ARG D 4 46 ? -43.957 -53.811 31.161 1.00 90.67 54 ARG D CA 1
ATOM 6044 C C . ARG D 4 46 ? -43.001 -52.754 30.616 1.00 96.56 54 ARG D C 1
ATOM 6045 O O . ARG D 4 46 ? -43.107 -52.311 29.459 1.00 83.28 54 ARG D O 1
ATOM 6053 N N . LEU D 4 47 ? -42.013 -52.403 31.448 1.00 95.47 55 LEU D N 1
ATOM 6054 C CA . LEU D 4 47 ? -41.107 -51.329 31.073 1.00 90.12 55 LEU D CA 1
ATOM 6055 C C . LEU D 4 47 ? -40.234 -51.745 29.887 1.00 77.93 55 LEU D C 1
ATOM 6056 O O . LEU D 4 47 ? -39.940 -50.927 29.018 1.00 69.36 55 LEU D O 1
ATOM 6061 N N . ARG D 4 48 ? -39.863 -53.032 29.821 1.00 69.74 56 ARG D N 1
ATOM 6062 C CA . ARG D 4 48 ? -38.929 -53.490 28.805 1.00 56.48 56 ARG D CA 1
ATOM 6063 C C . ARG D 4 48 ? -39.546 -53.395 27.412 1.00 51.81 56 ARG D C 1
ATOM 6064 O O . ARG D 4 48 ? -38.967 -52.783 26.515 1.00 49.82 56 ARG D O 1
ATOM 6072 N N . PRO D 4 49 ? -40.741 -53.978 27.161 1.00 55.68 57 PRO D N 1
ATOM 6073 C CA . PRO D 4 49 ? -41.427 -53.767 25.879 1.00 50.51 57 PRO D CA 1
ATOM 6074 C C . PRO D 4 49 ? -41.674 -52.288 25.584 1.00 59.26 57 PRO D C 1
ATOM 6075 O O . PRO D 4 49 ? -41.591 -51.852 24.430 1.00 55.93 57 PRO D O 1
ATOM 6079 N N . ILE D 4 50 ? -41.933 -51.500 26.635 1.00 73.41 58 ILE D N 1
ATOM 6080 C CA . ILE D 4 50 ? -42.255 -50.103 26.394 1.00 90.28 58 ILE D CA 1
ATOM 6081 C C . ILE D 4 50 ? -41.009 -49.298 25.999 1.00 90.07 58 ILE D C 1
ATOM 6082 O O . ILE D 4 50 ? -41.076 -48.481 25.071 1.00 73.97 58 ILE D O 1
ATOM 6087 N N . LEU D 4 51 ? -39.865 -49.560 26.664 1.00 78.96 59 LEU D N 1
ATOM 6088 C CA . LEU D 4 51 ? -38.603 -48.930 26.285 1.00 63.71 59 LEU D CA 1
ATOM 6089 C C . LEU D 4 51 ? -38.334 -49.168 24.804 1.00 69.03 59 LEU D C 1
ATOM 6090 O O . LEU D 4 51 ? -37.899 -48.246 24.100 1.00 49.08 59 LEU D O 1
ATOM 6095 N N . CYS D 4 52 ? -38.604 -50.417 24.359 1.00 73.21 60 CYS D N 1
ATOM 6096 C CA . CYS D 4 52 ? -38.343 -50.814 22.984 1.00 61.04 60 CYS D CA 1
ATOM 6097 C C . CYS D 4 52 ? -39.189 -49.971 22.025 1.00 53.34 60 CYS D C 1
ATOM 6098 O O . CYS D 4 52 ? -38.642 -49.336 21.116 1.00 46.90 60 CYS D O 1
ATOM 6101 N N . LEU D 4 53 ? -40.515 -49.959 22.236 1.00 56.06 61 LEU D N 1
ATOM 6102 C CA . LEU D 4 53 ? -41.404 -49.161 21.404 1.00 70.38 61 LEU D CA 1
ATOM 6103 C C . LEU D 4 53 ? -40.990 -47.689 21.458 1.00 73.82 61 LEU D C 1
ATOM 6104 O O . LEU D 4 53 ? -40.914 -47.004 20.427 1.00 68.30 61 LEU D O 1
ATOM 6109 N N . ALA D 4 54 ? -40.717 -47.193 22.677 1.00 69.53 62 ALA D N 1
ATOM 6110 C CA . ALA D 4 54 ? -40.329 -45.799 22.808 1.00 68.05 62 ALA D CA 1
ATOM 6111 C C . ALA D 4 54 ? -39.151 -45.501 21.878 1.00 69.68 62 ALA D C 1
ATOM 6112 O O . ALA D 4 54 ? -39.236 -44.611 21.038 1.00 76.88 62 ALA D O 1
ATOM 6114 N N . ALA D 4 55 ? -38.087 -46.297 22.003 1.00 62.71 63 ALA D N 1
ATOM 6115 C CA . ALA D 4 55 ? -36.841 -46.041 21.300 1.00 67.57 63 ALA D CA 1
ATOM 6116 C C . ALA D 4 55 ? -37.074 -46.145 19.799 1.00 63.71 63 ALA D C 1
ATOM 6117 O O . ALA D 4 55 ? -36.600 -45.312 19.023 1.00 66.76 63 ALA D O 1
ATOM 6119 N N . CYS D 4 56 ? -37.819 -47.171 19.394 1.00 66.60 64 CYS D N 1
ATOM 6120 C CA . CYS D 4 56 ? -38.117 -47.323 17.984 1.00 71.35 64 CYS D CA 1
ATOM 6121 C C . CYS D 4 56 ? -38.868 -46.099 17.461 1.00 79.01 64 CYS D C 1
ATOM 6122 O O . CYS D 4 56 ? -38.486 -45.547 16.428 1.00 79.11 64 CYS D O 1
ATOM 6125 N N . GLU D 4 57 ? -39.917 -45.676 18.198 1.00 88.63 65 GLU D N 1
ATOM 6126 C CA . GLU D 4 57 ? -40.803 -44.604 17.761 1.00 90.27 65 GLU D CA 1
ATOM 6127 C C . GLU D 4 57 ? -40.066 -43.267 17.689 1.00 83.43 65 GLU D C 1
ATOM 6128 O O . GLU D 4 57 ? -40.281 -42.493 16.757 1.00 77.34 65 GLU D O 1
ATOM 6134 N N . MET D 4 58 ? -39.164 -43.030 18.650 1.00 78.15 66 MET D N 1
ATOM 6135 C CA . MET D 4 58 ? -38.394 -41.801 18.697 1.00 80.85 66 MET D CA 1
ATOM 6136 C C . MET D 4 58 ? -37.548 -41.660 17.428 1.00 76.67 66 MET D C 1
ATOM 6137 O O . MET D 4 58 ? -37.304 -40.538 16.987 1.00 71.88 66 MET D O 1
ATOM 6142 N N . LEU D 4 59 ? -37.107 -42.792 16.854 1.00 81.59 67 LEU D N 1
ATOM 6143 C CA . LEU D 4 59 ? -36.186 -42.767 15.726 1.00 81.62 67 LEU D CA 1
ATOM 6144 C C . LEU D 4 59 ? -36.955 -42.864 14.407 1.00 88.45 67 LEU D C 1
ATOM 6145 O O . LEU D 4 59 ? -36.350 -43.019 13.334 1.00 64.96 67 LEU D O 1
ATOM 6150 N N . GLY D 4 60 ? -38.294 -42.817 14.476 1.00 79.00 68 GLY D N 1
ATOM 6151 C CA . GLY D 4 60 ? -39.060 -42.766 13.242 1.00 76.21 68 GLY D CA 1
ATOM 6152 C C . GLY D 4 60 ? -39.697 -44.100 12.866 1.00 88.21 68 GLY D C 1
ATOM 6153 O O . GLY D 4 60 ? -40.313 -44.219 11.818 1.00 80.94 68 GLY D O 1
ATOM 6154 N N . GLY D 4 61 ? -39.540 -45.112 13.718 1.00 93.60 69 GLY D N 1
ATOM 6155 C CA . GLY D 4 61 ? -40.155 -46.404 13.462 1.00 95.11 69 GLY D CA 1
ATOM 6156 C C . GLY D 4 61 ? -41.581 -46.450 14.004 1.00 98.49 69 GLY D C 1
ATOM 6157 O O . GLY D 4 61 ? -42.019 -45.517 14.669 1.00 93.16 69 GLY D O 1
ATOM 6158 N N . THR D 4 62 ? -42.285 -47.558 13.730 1.00 78.13 70 THR D N 1
ATOM 6159 C CA . THR D 4 62 ? -43.661 -47.732 14.139 1.00 74.43 70 THR D CA 1
ATOM 6160 C C . THR D 4 62 ? -43.768 -48.838 15.183 1.00 71.52 70 THR D C 1
ATOM 6161 O O . THR D 4 62 ? -42.879 -49.672 15.308 1.00 82.26 70 THR D O 1
ATOM 6165 N N . ALA D 4 63 ? -44.896 -48.857 15.897 1.00 71.30 71 ALA D N 1
ATOM 6166 C CA . ALA D 4 63 ? -45.203 -49.896 16.868 1.00 74.20 71 ALA D CA 1
ATOM 6167 C C . ALA D 4 63 ? -45.166 -51.261 16.187 1.00 84.68 71 ALA D C 1
ATOM 6168 O O . ALA D 4 63 ? -44.772 -52.256 16.787 1.00 93.51 71 ALA D O 1
ATOM 6170 N N . ALA D 4 64 ? -45.578 -51.301 14.913 1.00 78.10 72 ALA D N 1
ATOM 6171 C CA . ALA D 4 64 ? -45.716 -52.560 14.210 1.00 72.99 72 ALA D CA 1
ATOM 6172 C C . ALA D 4 64 ? -44.339 -53.134 13.877 1.00 88.92 72 ALA D C 1
ATOM 6173 O O . ALA D 4 64 ? -44.182 -54.348 13.786 1.00 108.35 72 ALA D O 1
ATOM 6175 N N . MET D 4 65 ? -43.338 -52.266 13.720 1.00 82.21 73 MET D N 1
ATOM 6176 C CA . MET D 4 65 ? -41.979 -52.726 13.490 1.00 85.90 73 MET D CA 1
ATOM 6177 C C . MET D 4 65 ? -41.364 -53.338 14.753 1.00 80.90 73 MET D C 1
ATOM 6178 O O . MET D 4 65 ? -40.538 -54.248 14.659 1.00 86.12 73 MET D O 1
ATOM 6183 N N . ALA D 4 66 ? -41.757 -52.845 15.932 1.00 66.60 74 ALA D N 1
ATOM 6184 C CA . ALA D 4 66 ? -41.060 -53.172 17.159 1.00 57.71 74 ALA D CA 1
ATOM 6185 C C . ALA D 4 66 ? -41.857 -54.142 18.025 1.00 58.48 74 ALA D C 1
ATOM 6186 O O . ALA D 4 66 ? -41.347 -54.651 19.022 1.00 55.41 74 ALA D O 1
ATOM 6188 N N . MET D 4 67 ? -43.109 -54.404 17.655 1.00 53.13 75 MET D N 1
ATOM 6189 C CA . MET D 4 67 ? -43.998 -55.069 18.590 1.00 59.69 75 MET D CA 1
ATOM 6190 C C . MET D 4 67 ? -43.515 -56.487 18.932 1.00 56.11 75 MET D C 1
ATOM 6191 O O . MET D 4 67 ? -43.481 -56.865 20.114 1.00 45.62 75 MET D O 1
ATOM 6196 N N . ASN D 4 68 ? -43.139 -57.265 17.897 1.00 59.28 76 ASN D N 1
ATOM 6197 C CA . ASN D 4 68 ? -42.621 -58.617 18.118 1.00 61.29 76 ASN D CA 1
ATOM 6198 C C . ASN D 4 68 ? -41.412 -58.592 19.049 1.00 56.73 76 ASN D C 1
ATOM 6199 O O . ASN D 4 68 ? -41.371 -59.336 20.029 1.00 41.45 76 ASN D O 1
ATOM 6204 N N . THR D 4 69 ? -40.428 -57.734 18.724 1.00 53.44 77 THR D N 1
ATOM 6205 C CA . THR D 4 69 ? -39.258 -57.630 19.580 1.00 51.64 77 THR D CA 1
ATOM 6206 C C . THR D 4 69 ? -39.679 -57.247 20.996 1.00 50.54 77 THR D C 1
ATOM 6207 O O . THR D 4 69 ? -39.164 -57.810 21.964 1.00 39.37 77 THR D O 1
ATOM 6211 N N . ALA D 4 70 ? -40.643 -56.322 21.109 1.00 50.61 78 ALA D N 1
ATOM 6212 C CA . ALA D 4 70 ? -41.102 -55.882 22.420 1.00 50.89 78 ALA D CA 1
ATOM 6213 C C . ALA D 4 70 ? -41.656 -57.064 23.204 1.00 48.44 78 ALA D C 1
ATOM 6214 O O . ALA D 4 70 ? -41.312 -57.244 24.370 1.00 49.15 78 ALA D O 1
ATOM 6216 N N . CYS D 4 71 ? -42.460 -57.910 22.543 1.00 54.10 79 CYS D N 1
ATOM 6217 C CA . CYS D 4 71 ? -42.981 -59.106 23.200 1.00 53.80 79 CYS D CA 1
ATOM 6218 C C . CYS D 4 71 ? -41.863 -60.076 23.554 1.00 51.73 79 CYS D C 1
ATOM 6219 O O . CYS D 4 71 ? -41.855 -60.673 24.641 1.00 44.49 79 CYS D O 1
ATOM 6222 N N . ALA D 4 72 ? -40.892 -60.202 22.633 1.00 52.16 80 ALA D N 1
ATOM 6223 C CA . ALA D 4 72 ? -39.735 -61.059 22.849 1.00 46.14 80 ALA D CA 1
ATOM 6224 C C . ALA D 4 72 ? -38.999 -60.665 24.131 1.00 47.75 80 ALA D C 1
ATOM 6225 O O . ALA D 4 72 ? -38.659 -61.534 24.962 1.00 42.70 80 ALA D O 1
ATOM 6227 N N . LEU D 4 73 ? -38.767 -59.349 24.296 1.00 43.71 81 LEU D N 1
ATOM 6228 C CA . LEU D 4 73 ? -38.050 -58.845 25.465 1.00 36.45 81 LEU D CA 1
ATOM 6229 C C . LEU D 4 73 ? -38.806 -59.227 26.726 1.00 44.18 81 LEU D C 1
ATOM 6230 O O . LEU D 4 73 ? -38.199 -59.706 27.698 1.00 52.80 81 LEU D O 1
ATOM 6235 N N . GLU D 4 74 ? -40.141 -59.094 26.681 1.00 46.57 82 GLU D N 1
ATOM 6236 C CA . GLU D 4 74 ? -40.954 -59.422 27.845 1.00 50.20 82 GLU D CA 1
ATOM 6237 C C . GLU D 4 74 ? -40.922 -60.926 28.106 1.00 45.05 82 GLU D C 1
ATOM 6238 O O . GLU D 4 74 ? -40.982 -61.371 29.254 1.00 39.55 82 GLU D O 1
ATOM 6244 N N . MET D 4 75 ? -40.859 -61.711 27.029 1.00 46.74 83 MET D N 1
ATOM 6245 C CA . MET D 4 75 ? -40.816 -63.155 27.194 1.00 52.52 83 MET D CA 1
ATOM 6246 C C . MET D 4 75 ? -39.533 -63.552 27.911 1.00 51.90 83 MET D C 1
ATOM 6247 O O . MET D 4 75 ? -39.562 -64.374 28.831 1.00 55.92 83 MET D O 1
ATOM 6252 N N . ILE D 4 76 ? -38.418 -62.933 27.499 1.00 51.15 84 ILE D N 1
ATOM 6253 C CA . ILE D 4 76 ? -37.126 -63.253 28.096 1.00 50.72 84 ILE D CA 1
ATOM 6254 C C . ILE D 4 76 ? -37.128 -62.852 29.563 1.00 52.34 84 ILE D C 1
ATOM 6255 O O . ILE D 4 76 ? -36.744 -63.653 30.424 1.00 48.06 84 ILE D O 1
ATOM 6260 N N . HIS D 4 77 ? -37.594 -61.618 29.827 1.00 51.38 85 HIS D N 1
ATOM 6261 C CA . HIS D 4 77 ? -37.760 -61.155 31.199 1.00 55.38 85 HIS D CA 1
ATOM 6262 C C . HIS D 4 77 ? -38.594 -62.127 32.030 1.00 52.71 85 HIS D C 1
ATOM 6263 O O . HIS D 4 77 ? -38.204 -62.499 33.141 1.00 47.91 85 HIS D O 1
ATOM 6270 N N . THR D 4 78 ? -39.731 -62.562 31.468 1.00 46.32 86 THR D N 1
ATOM 6271 C CA . THR D 4 78 ? -40.573 -63.521 32.160 1.00 43.87 86 THR D CA 1
ATOM 6272 C C . THR D 4 78 ? -39.805 -64.789 32.491 1.00 39.14 86 THR D C 1
ATOM 6273 O O . THR D 4 78 ? -39.868 -65.263 33.624 1.00 45.57 86 THR D O 1
ATOM 6277 N N . MET D 4 79 ? -39.101 -65.360 31.507 1.00 44.45 87 MET D N 1
ATOM 6278 C CA . MET D 4 79 ? -38.495 -66.671 31.760 1.00 45.30 87 MET D CA 1
ATOM 6279 C C . MET D 4 79 ? -37.348 -66.546 32.760 1.00 43.67 87 MET D C 1
ATOM 6280 O O . MET D 4 79 ? -37.107 -67.459 33.539 1.00 42.35 87 MET D O 1
ATOM 6285 N N . SER D 4 80 ? -36.676 -65.384 32.796 1.00 47.13 88 SER D N 1
ATOM 6286 C CA . SER D 4 80 ? -35.651 -65.225 33.814 1.00 46.31 88 SER D CA 1
ATOM 6287 C C . SER D 4 80 ? -36.285 -65.246 35.202 1.00 55.72 88 SER D C 1
ATOM 6288 O O . SER D 4 80 ? -35.732 -65.860 36.103 1.00 53.43 88 SER D O 1
ATOM 6291 N N . LEU D 4 81 ? -37.467 -64.620 35.370 1.00 57.86 89 LEU D N 1
ATOM 6292 C CA . LEU D 4 81 ? -38.186 -64.707 36.634 1.00 52.93 89 LEU D CA 1
ATOM 6293 C C . LEU D 4 81 ? -38.643 -66.136 36.928 1.00 52.33 89 LEU D C 1
ATOM 6294 O O . LEU D 4 81 ? -38.469 -66.596 38.063 1.00 36.84 89 LEU D O 1
ATOM 6299 N N . ILE D 4 82 ? -39.193 -66.852 35.921 1.00 41.32 90 ILE D N 1
ATOM 6300 C CA . ILE D 4 82 ? -39.646 -68.222 36.169 1.00 48.82 90 ILE D CA 1
ATOM 6301 C C . ILE D 4 82 ? -38.510 -69.070 36.726 1.00 47.35 90 ILE D C 1
ATOM 6302 O O . ILE D 4 82 ? -38.677 -69.785 37.706 1.00 64.94 90 ILE D O 1
ATOM 6307 N N . HIS D 4 83 ? -37.356 -68.981 36.076 1.00 54.20 91 HIS D N 1
ATOM 6308 C CA . HIS D 4 83 ? -36.196 -69.762 36.465 1.00 57.82 91 HIS D CA 1
ATOM 6309 C C . HIS D 4 83 ? -35.621 -69.253 37.788 1.00 57.17 91 HIS D C 1
ATOM 6310 O O . HIS D 4 83 ? -35.160 -70.055 38.591 1.00 55.21 91 HIS D O 1
ATOM 6317 N N . ASP D 4 84 ? -35.635 -67.926 38.002 1.00 54.57 92 ASP D N 1
ATOM 6318 C CA . ASP D 4 84 ? -35.056 -67.354 39.207 1.00 60.06 92 ASP D CA 1
ATOM 6319 C C . ASP D 4 84 ? -35.858 -67.759 40.432 1.00 61.67 92 ASP D C 1
ATOM 6320 O O . ASP D 4 84 ? -35.283 -67.976 41.483 1.00 71.22 92 ASP D O 1
ATOM 6325 N N . ASP D 4 85 ? -37.167 -67.956 40.261 1.00 67.17 93 ASP D N 1
ATOM 6326 C CA . ASP D 4 85 ? -38.032 -68.272 41.384 1.00 55.95 93 ASP D CA 1
ATOM 6327 C C . ASP D 4 85 ? -37.839 -69.714 41.839 1.00 59.37 93 ASP D C 1
ATOM 6328 O O . ASP D 4 85 ? -38.294 -70.068 42.920 1.00 64.54 93 ASP D O 1
ATOM 6333 N N . LEU D 4 86 ? -37.214 -70.560 41.005 1.00 53.13 94 LEU D N 1
ATOM 6334 C CA . LEU D 4 86 ? -37.150 -71.981 41.305 1.00 59.47 94 LEU D CA 1
ATOM 6335 C C . LEU D 4 86 ? -36.463 -72.245 42.652 1.00 66.88 94 LEU D C 1
ATOM 6336 O O . LEU D 4 86 ? -35.562 -71.517 43.075 1.00 68.46 94 LEU D O 1
ATOM 6341 N N . PRO D 4 87 ? -36.872 -73.314 43.366 1.00 68.58 95 PRO D N 1
ATOM 6342 C CA . PRO D 4 87 ? -36.203 -73.734 44.599 1.00 69.04 95 PRO D CA 1
ATOM 6343 C C . PRO D 4 87 ? -34.685 -73.722 44.551 1.00 69.46 95 PRO D C 1
ATOM 6344 O O . PRO D 4 87 ? -34.045 -73.244 45.478 1.00 87.02 95 PRO D O 1
ATOM 6348 N N . ALA D 4 88 ? -34.111 -74.225 43.458 1.00 83.32 96 ALA D N 1
ATOM 6349 C CA . ALA D 4 88 ? -32.661 -74.325 43.339 1.00 76.49 96 ALA D CA 1
ATOM 6350 C C . ALA D 4 88 ? -32.010 -72.942 43.320 1.00 71.88 96 ALA D C 1
ATOM 6351 O O . ALA D 4 88 ? -30.790 -72.845 43.404 1.00 73.34 96 ALA D O 1
ATOM 6353 N N . MET D 4 89 ? -32.823 -71.886 43.171 1.00 67.46 97 MET D N 1
ATOM 6354 C CA . MET D 4 89 ? -32.301 -70.538 43.049 1.00 76.01 97 MET D CA 1
ATOM 6355 C C . MET D 4 89 ? -32.846 -69.642 44.164 1.00 69.49 97 MET D C 1
ATOM 6356 O O . MET D 4 89 ? -32.480 -69.854 45.318 1.00 71.29 97 MET D O 1
ATOM 6361 N N . ASP D 4 90 ? -33.716 -68.668 43.848 1.00 62.34 98 ASP D N 1
ATOM 6362 C CA . ASP D 4 90 ? -34.226 -67.743 44.852 1.00 73.28 98 ASP D CA 1
ATOM 6363 C C . ASP D 4 90 ? -35.300 -68.396 45.730 1.00 79.64 98 ASP D C 1
ATOM 6364 O O . ASP D 4 90 ? -35.583 -67.912 46.829 1.00 80.90 98 ASP D O 1
ATOM 6369 N N . ASN D 4 91 ? -35.907 -69.479 45.231 1.00 72.46 99 ASN D N 1
ATOM 6370 C CA . ASN D 4 91 ? -36.909 -70.245 45.960 1.00 67.82 99 ASN D CA 1
ATOM 6371 C C . ASN D 4 91 ? -38.088 -69.371 46.386 1.00 65.21 99 ASN D C 1
ATOM 6372 O O . ASN D 4 91 ? -38.462 -69.396 47.546 1.00 78.97 99 ASN D O 1
ATOM 6377 N N . ASP D 4 92 ? -38.680 -68.642 45.438 1.00 65.26 100 ASP D N 1
ATOM 6378 C CA . ASP D 4 92 ? -39.771 -67.723 45.697 1.00 67.95 100 ASP D CA 1
ATOM 6379 C C . ASP D 4 92 ? -41.111 -68.433 45.571 1.00 68.25 100 ASP D C 1
ATOM 6380 O O . ASP D 4 92 ? -41.324 -69.187 44.631 1.00 66.37 100 ASP D O 1
ATOM 6385 N N . ASP D 4 93 ? -42.011 -68.167 46.530 1.00 78.46 101 ASP D N 1
ATOM 6386 C CA . ASP D 4 93 ? -43.260 -68.891 46.671 1.00 68.03 101 ASP D CA 1
ATOM 6387 C C . ASP D 4 93 ? -44.392 -68.062 46.091 1.00 62.85 101 ASP D C 1
ATOM 6388 O O . ASP D 4 93 ? -45.433 -68.606 45.737 1.00 74.47 101 ASP D O 1
ATOM 6393 N N . LEU D 4 94 ? -44.187 -66.751 46.002 1.00 58.79 102 LEU D N 1
ATOM 6394 C CA . LEU D 4 94 ? -45.164 -65.930 45.291 1.00 72.08 102 LEU D CA 1
ATOM 6395 C C . LEU D 4 94 ? -44.543 -64.610 44.836 1.00 72.71 102 LEU D C 1
ATOM 6396 O O . LEU D 4 94 ? -43.429 -64.278 45.245 1.00 78.47 102 LEU D O 1
ATOM 6401 N N . ARG D 4 95 ? -45.265 -63.912 43.949 1.00 59.02 103 ARG D N 1
ATOM 6402 C CA . ARG D 4 95 ? -44.789 -62.740 43.235 1.00 77.10 103 ARG D CA 1
ATOM 6403 C C . ARG D 4 95 ? -46.005 -61.893 42.869 1.00 73.35 103 ARG D C 1
ATOM 6404 O O . ARG D 4 95 ? -46.940 -62.403 42.263 1.00 77.84 103 ARG D O 1
ATOM 6412 N N . ARG D 4 96 ? -45.970 -60.613 43.257 1.00 80.62 104 ARG D N 1
ATOM 6413 C CA . ARG D 4 96 ? -47.079 -59.671 43.109 1.00 86.74 104 ARG D CA 1
ATOM 6414 C C . ARG D 4 96 ? -48.343 -60.256 43.746 1.00 92.77 104 ARG D C 1
ATOM 6415 O O . ARG D 4 96 ? -49.446 -60.110 43.206 1.00 82.56 104 ARG D O 1
ATOM 6423 N N . GLY D 4 97 ? -48.159 -60.955 44.877 1.00 77.50 105 GLY D N 1
ATOM 6424 C CA . GLY D 4 97 ? -49.277 -61.494 45.633 1.00 75.80 105 GLY D CA 1
ATOM 6425 C C . GLY D 4 97 ? -49.810 -62.815 45.089 1.00 74.36 105 GLY D C 1
ATOM 6426 O O . GLY D 4 97 ? -50.521 -63.527 45.789 1.00 80.79 105 GLY D O 1
ATOM 6427 N N . LYS D 4 98 ? -49.460 -63.150 43.850 1.00 82.08 106 LYS D N 1
ATOM 6428 C CA . LYS D 4 98 ? -49.923 -64.375 43.218 1.00 79.12 106 LYS D CA 1
ATOM 6429 C C . LYS D 4 98 ? -48.821 -65.432 43.325 1.00 82.33 106 LYS D C 1
ATOM 6430 O O . LYS D 4 98 ? -47.639 -65.091 43.344 1.00 79.19 106 LYS D O 1
ATOM 6436 N N . PRO D 4 99 ? -49.148 -66.748 43.400 1.00 75.46 107 PRO D N 1
ATOM 6437 C CA . PRO D 4 99 ? -48.117 -67.793 43.482 1.00 81.41 107 PRO D CA 1
ATOM 6438 C C . PRO D 4 99 ? -47.223 -67.822 42.235 1.00 78.92 107 PRO D C 1
ATOM 6439 O O . PRO D 4 99 ? -47.650 -67.482 41.129 1.00 66.34 107 PRO D O 1
ATOM 6443 N N . THR D 4 100 ? -45.978 -68.261 42.417 1.00 62.51 108 THR D N 1
ATOM 6444 C CA . THR D 4 100 ? -45.036 -68.353 41.316 1.00 61.99 108 THR D CA 1
ATOM 6445 C C . THR D 4 100 ? -45.323 -69.591 40.463 1.00 72.81 108 THR D C 1
ATOM 6446 O O . THR D 4 100 ? -45.916 -70.568 40.917 1.00 70.51 108 THR D O 1
ATOM 6450 N N . ASN D 4 101 ? -44.839 -69.547 39.219 1.00 69.89 109 ASN D N 1
ATOM 6451 C CA . ASN D 4 101 ? -45.100 -70.543 38.194 1.00 54.25 109 ASN D CA 1
ATOM 6452 C C . ASN D 4 101 ? -44.949 -71.966 38.739 1.00 55.03 109 ASN D C 1
ATOM 6453 O O . ASN D 4 101 ? -45.838 -72.792 38.551 1.00 68.61 109 ASN D O 1
ATOM 6458 N N . HIS D 4 102 ? -43.836 -72.267 39.397 1.00 51.00 110 HIS D N 1
ATOM 6459 C CA . HIS D 4 102 ? -43.575 -73.653 39.766 1.00 69.82 110 HIS D CA 1
ATOM 6460 C C . HIS D 4 102 ? -44.538 -74.134 40.852 1.00 83.62 110 HIS D C 1
ATOM 6461 O O . HIS D 4 102 ? -44.786 -75.333 40.966 1.00 76.56 110 HIS D O 1
ATOM 6468 N N . LYS D 4 103 ? -45.061 -73.199 41.653 1.00 100.32 111 LYS D N 1
ATOM 6469 C CA . LYS D 4 103 ? -45.999 -73.535 42.718 1.00 97.06 111 LYS D CA 1
ATOM 6470 C C . LYS D 4 103 ? -47.346 -73.935 42.125 1.00 78.98 111 LYS D C 1
ATOM 6471 O O . LYS D 4 103 ? -48.080 -74.689 42.740 1.00 102.78 111 LYS D O 1
ATOM 6477 N N . VAL D 4 104 ? -47.654 -73.444 40.932 1.00 69.37 112 VAL D N 1
ATOM 6478 C CA . VAL D 4 104 ? -48.880 -73.840 40.260 1.00 69.93 112 VAL D CA 1
ATOM 6479 C C . VAL D 4 104 ? -48.674 -75.092 39.401 1.00 87.12 112 VAL D C 1
ATOM 6480 O O . VAL D 4 104 ? -49.587 -75.906 39.331 1.00 111.47 112 VAL D O 1
ATOM 6484 N N . TYR D 4 105 ? -47.517 -75.253 38.727 1.00 86.95 113 TYR D N 1
ATOM 6485 C CA . TYR D 4 105 ? -47.428 -76.264 37.673 1.00 62.23 113 TYR D CA 1
ATOM 6486 C C . TYR D 4 105 ? -46.372 -77.321 37.966 1.00 59.12 113 TYR D C 1
ATOM 6487 O O . TYR D 4 105 ? -46.338 -78.340 37.293 1.00 62.59 113 TYR D O 1
ATOM 6496 N N . GLY D 4 106 ? -45.525 -77.084 38.970 1.00 56.95 114 GLY D N 1
ATOM 6497 C CA . GLY D 4 106 ? -44.410 -77.973 39.283 1.00 50.34 114 GLY D CA 1
ATOM 6498 C C . GLY D 4 106 ? -43.091 -77.406 38.749 1.00 54.40 114 GLY D C 1
ATOM 6499 O O . GLY D 4 106 ? -43.083 -76.668 37.755 1.00 59.48 114 GLY D O 1
ATOM 6500 N N . GLU D 4 107 ? -41.986 -77.763 39.406 1.00 53.87 115 GLU D N 1
ATOM 6501 C CA . GLU D 4 107 ? -40.678 -77.284 38.996 1.00 65.35 115 GLU D CA 1
ATOM 6502 C C . GLU D 4 107 ? -40.417 -77.665 37.536 1.00 69.22 115 GLU D C 1
ATOM 6503 O O . GLU D 4 107 ? -39.950 -76.845 36.753 1.00 60.11 115 GLU D O 1
ATOM 6509 N N . ASP D 4 108 ? -40.740 -78.909 37.186 1.00 76.05 116 ASP D N 1
ATOM 6510 C CA . ASP D 4 108 ? -40.460 -79.462 35.866 1.00 70.67 116 ASP D CA 1
ATOM 6511 C C . ASP D 4 108 ? -41.128 -78.616 34.784 1.00 67.77 116 ASP D C 1
ATOM 6512 O O . ASP D 4 108 ? -40.453 -78.181 33.846 1.00 70.17 116 ASP D O 1
ATOM 6517 N N . ILE D 4 109 ? -42.434 -78.367 34.934 1.00 53.38 117 ILE D N 1
ATOM 6518 C CA . ILE D 4 109 ? -43.169 -77.608 33.939 1.00 56.27 117 ILE D CA 1
ATOM 6519 C C . ILE D 4 109 ? -42.619 -76.188 33.873 1.00 59.34 117 ILE D C 1
ATOM 6520 O O . ILE D 4 109 ? -42.484 -75.609 32.789 1.00 62.93 117 ILE D O 1
ATOM 6525 N N . ALA D 4 110 ? -42.276 -75.644 35.046 1.00 71.25 118 ALA D N 1
ATOM 6526 C CA . ALA D 4 110 ? -41.761 -74.283 35.123 1.00 69.86 118 ALA D CA 1
ATOM 6527 C C . ALA D 4 110 ? -40.486 -74.176 34.300 1.00 53.63 118 ALA D C 1
ATOM 6528 O O . ALA D 4 110 ? -40.340 -73.236 33.530 1.00 53.14 118 ALA D O 1
ATOM 6530 N N . ILE D 4 111 ? -39.578 -75.141 34.481 1.00 51.15 119 ILE D N 1
ATOM 6531 C CA . ILE D 4 111 ? -38.311 -75.149 33.760 1.00 60.44 119 ILE D CA 1
ATOM 6532 C C . ILE D 4 111 ? -38.611 -75.121 32.258 1.00 69.94 119 ILE D C 1
ATOM 6533 O O . ILE D 4 111 ? -38.085 -74.273 31.535 1.00 64.21 119 ILE D O 1
ATOM 6538 N N . LEU D 4 112 ? -39.508 -76.015 31.819 1.00 61.14 120 LEU D N 1
ATOM 6539 C CA . LEU D 4 112 ? -39.852 -76.128 30.413 1.00 51.52 120 LEU D CA 1
ATOM 6540 C C . LEU D 4 112 ? -40.561 -74.865 29.918 1.00 48.38 120 LEU D C 1
ATOM 6541 O O . LEU D 4 112 ? -40.360 -74.418 28.782 1.00 53.76 120 LEU D O 1
ATOM 6546 N N . ALA D 4 113 ? -41.369 -74.250 30.770 1.00 43.97 121 ALA D N 1
ATOM 6547 C CA . ALA D 4 113 ? -42.094 -73.062 30.336 1.00 43.34 121 ALA D CA 1
ATOM 6548 C C . ALA D 4 113 ? -41.109 -71.928 30.057 1.00 45.72 121 ALA D C 1
ATOM 6549 O O . ALA D 4 113 ? -41.261 -71.164 29.096 1.00 54.91 121 ALA D O 1
ATOM 6551 N N . GLY D 4 114 ? -40.088 -71.830 30.915 1.00 45.07 122 GLY D N 1
ATOM 6552 C CA . GLY D 4 114 ? -39.029 -70.848 30.745 1.00 52.99 122 GLY D CA 1
ATOM 6553 C C . GLY D 4 114 ? -38.280 -71.071 29.433 1.00 51.03 122 GLY D C 1
ATOM 6554 O O . GLY D 4 114 ? -38.070 -70.122 28.662 1.00 38.94 122 GLY D O 1
ATOM 6555 N N . ASP D 4 115 ? -37.948 -72.350 29.176 1.00 41.40 123 ASP D N 1
ATOM 6556 C CA . ASP D 4 115 ? -37.240 -72.740 27.971 1.00 42.05 123 ASP D CA 1
ATOM 6557 C C . ASP D 4 115 ? -38.041 -72.352 26.734 1.00 45.66 123 ASP D C 1
ATOM 6558 O O . ASP D 4 115 ? -37.505 -71.741 25.795 1.00 48.19 123 ASP D O 1
ATOM 6563 N N . ALA D 4 116 ? -39.336 -72.692 26.762 1.00 47.83 124 ALA D N 1
ATOM 6564 C CA . ALA D 4 116 ? -40.236 -72.388 25.660 1.00 46.87 124 ALA D CA 1
ATOM 6565 C C . ALA D 4 116 ? -40.260 -70.883 25.376 1.00 45.37 124 ALA D C 1
ATOM 6566 O O . ALA D 4 116 ? -40.189 -70.466 24.208 1.00 37.21 124 ALA D O 1
ATOM 6568 N N . LEU D 4 117 ? -40.349 -70.068 26.444 1.00 38.87 125 LEU D N 1
ATOM 6569 C CA . LEU D 4 117 ? -40.406 -68.623 26.268 1.00 41.23 125 LEU D CA 1
ATOM 6570 C C . LEU D 4 117 ? -39.093 -68.078 25.706 1.00 38.40 125 LEU D C 1
ATOM 6571 O O . LEU D 4 117 ? -39.094 -67.232 24.809 1.00 39.13 125 LEU D O 1
ATOM 6576 N N . LEU D 4 118 ? -37.968 -68.593 26.208 1.00 41.51 126 LEU D N 1
ATOM 6577 C CA . LEU D 4 118 ? -36.670 -68.132 25.733 1.00 37.19 126 LEU D CA 1
ATOM 6578 C C . LEU D 4 118 ? -36.544 -68.401 24.233 1.00 43.53 126 LEU D C 1
ATOM 6579 O O . LEU D 4 118 ? -36.123 -67.523 23.492 1.00 40.86 126 LEU D O 1
ATOM 6584 N N . SER D 4 119 ? -36.931 -69.604 23.770 1.00 43.77 127 SER D N 1
ATOM 6585 C CA . SER D 4 119 ? -36.748 -69.881 22.355 1.00 37.48 127 SER D CA 1
ATOM 6586 C C . SER D 4 119 ? -37.787 -69.127 21.546 1.00 41.44 127 SER D C 1
ATOM 6587 O O . SER D 4 119 ? -37.498 -68.644 20.447 1.00 36.52 127 SER D O 1
ATOM 6590 N N . TYR D 4 120 ? -38.983 -68.966 22.129 1.00 43.69 128 TYR D N 1
ATOM 6591 C CA . TYR D 4 120 ? -40.042 -68.291 21.408 1.00 39.65 128 TYR D CA 1
ATOM 6592 C C . TYR D 4 120 ? -39.657 -66.847 21.154 1.00 37.80 128 TYR D C 1
ATOM 6593 O O . TYR D 4 120 ? -39.979 -66.286 20.099 1.00 35.19 128 TYR D O 1
ATOM 6602 N N . ALA D 4 121 ? -38.923 -66.260 22.109 1.00 46.64 129 ALA D N 1
ATOM 6603 C CA . ALA D 4 121 ? -38.490 -64.876 21.956 1.00 50.29 129 ALA D CA 1
ATOM 6604 C C . ALA D 4 121 ? -37.763 -64.679 20.626 1.00 46.11 129 ALA D C 1
ATOM 6605 O O . ALA D 4 121 ? -38.090 -63.780 19.848 1.00 46.66 129 ALA D O 1
ATOM 6607 N N . PHE D 4 122 ? -36.792 -65.554 20.357 1.00 44.90 130 PHE D N 1
ATOM 6608 C CA . PHE D 4 122 ? -35.996 -65.442 19.141 1.00 39.44 130 PHE D CA 1
ATOM 6609 C C . PHE D 4 122 ? -36.874 -65.712 17.918 1.00 43.08 130 PHE D C 1
ATOM 6610 O O . PHE D 4 122 ? -36.828 -64.952 16.946 1.00 39.38 130 PHE D O 1
ATOM 6618 N N . GLU D 4 123 ? -37.694 -66.782 17.979 1.00 40.69 131 GLU D N 1
ATOM 6619 C CA . GLU D 4 123 ? -38.600 -67.070 16.884 1.00 44.60 131 GLU D CA 1
ATOM 6620 C C . GLU D 4 123 ? -39.420 -65.811 16.572 1.00 52.53 131 GLU D C 1
ATOM 6621 O O . GLU D 4 123 ? -39.559 -65.431 15.412 1.00 52.00 131 GLU D O 1
ATOM 6627 N N . TYR D 4 124 ? -39.900 -65.122 17.619 1.00 52.52 132 TYR D N 1
ATOM 6628 C CA . TYR D 4 124 ? -40.846 -64.041 17.417 1.00 49.64 132 TYR D CA 1
ATOM 6629 C C . TYR D 4 124 ? -40.157 -62.846 16.773 1.00 60.42 132 TYR D C 1
ATOM 6630 O O . TYR D 4 124 ? -40.707 -62.240 15.848 1.00 67.18 132 TYR D O 1
ATOM 6639 N N . VAL D 4 125 ? -38.947 -62.507 17.248 1.00 55.31 133 VAL D N 1
ATOM 6640 C CA . VAL D 4 125 ? -38.218 -61.422 16.605 1.00 45.26 133 VAL D CA 1
ATOM 6641 C C . VAL D 4 125 ? -38.100 -61.712 15.114 1.00 51.78 133 VAL D C 1
ATOM 6642 O O . VAL D 4 125 ? -38.211 -60.813 14.287 1.00 55.74 133 VAL D O 1
ATOM 6646 N N . ALA D 4 126 ? -37.864 -62.988 14.782 1.00 61.72 134 ALA D N 1
ATOM 6647 C CA . ALA D 4 126 ? -37.498 -63.350 13.424 1.00 57.75 134 ALA D CA 1
ATOM 6648 C C . ALA D 4 126 ? -38.721 -63.329 12.519 1.00 57.78 134 ALA D C 1
ATOM 6649 O O . ALA D 4 126 ? -38.572 -63.196 11.311 1.00 72.09 134 ALA D O 1
ATOM 6651 N N . ARG D 4 127 ? -39.918 -63.437 13.114 1.00 70.70 135 ARG D N 1
ATOM 6652 C CA . ARG D 4 127 ? -41.176 -63.431 12.378 1.00 73.49 135 ARG D CA 1
ATOM 6653 C C . ARG D 4 127 ? -41.700 -62.009 12.198 1.00 79.10 135 ARG D C 1
ATOM 6654 O O . ARG D 4 127 ? -42.775 -61.834 11.629 1.00 86.15 135 ARG D O 1
ATOM 6662 N N . THR D 4 128 ? -40.971 -61.002 12.704 1.00 67.08 136 THR D N 1
ATOM 6663 C CA . THR D 4 128 ? -41.395 -59.619 12.551 1.00 67.99 136 THR D CA 1
ATOM 6664 C C . THR D 4 128 ? -41.759 -59.340 11.094 1.00 70.81 136 THR D C 1
ATOM 6665 O O . THR D 4 128 ? -40.933 -59.536 10.210 1.00 74.62 136 THR D O 1
ATOM 6669 N N . PRO D 4 129 ? -43.006 -58.913 10.809 1.00 68.64 137 PRO D N 1
ATOM 6670 C CA . PRO D 4 129 ? -43.471 -58.667 9.444 1.00 64.61 137 PRO D CA 1
ATOM 6671 C C . PRO D 4 129 ? -42.736 -57.741 8.484 1.00 75.88 137 PRO D C 1
ATOM 6672 O O . PRO D 4 129 ? -42.345 -58.222 7.431 1.00 105.89 137 PRO D O 1
ATOM 6676 N N . ASP D 4 130 ? -42.552 -56.448 8.769 1.00 78.46 138 ASP D N 1
ATOM 6677 C CA . ASP D 4 130 ? -42.201 -55.567 7.661 1.00 88.35 138 ASP D CA 1
ATOM 6678 C C . ASP D 4 130 ? -40.823 -54.920 7.815 1.00 88.63 138 ASP D C 1
ATOM 6679 O O . ASP D 4 130 ? -40.676 -53.700 7.670 1.00 100.07 138 ASP D O 1
ATOM 6684 N N . VAL D 4 131 ? -39.815 -55.723 8.153 1.00 79.75 139 VAL D N 1
ATOM 6685 C CA . VAL D 4 131 ? -38.536 -55.155 8.547 1.00 67.96 139 VAL D CA 1
ATOM 6686 C C . VAL D 4 131 ? -37.443 -55.885 7.771 1.00 68.35 139 VAL D C 1
ATOM 6687 O O . VAL D 4 131 ? -37.472 -57.094 7.670 1.00 66.18 139 VAL D O 1
ATOM 6691 N N . PRO D 4 132 ? -36.450 -55.190 7.180 1.00 70.17 140 PRO D N 1
ATOM 6692 C CA . PRO D 4 132 ? -35.333 -55.863 6.523 1.00 69.01 140 PRO D CA 1
ATOM 6693 C C . PRO D 4 132 ? -34.710 -56.889 7.471 1.00 82.52 140 PRO D C 1
ATOM 6694 O O . PRO D 4 132 ? -34.503 -56.609 8.653 1.00 72.45 140 PRO D O 1
ATOM 6698 N N . ALA D 4 133 ? -34.389 -58.065 6.917 1.00 83.76 141 ALA D N 1
ATOM 6699 C CA . ALA D 4 133 ? -33.822 -59.188 7.645 1.00 65.65 141 ALA D CA 1
ATOM 6700 C C . ALA D 4 133 ? -32.525 -58.808 8.366 1.00 69.74 141 ALA D C 1
ATOM 6701 O O . ALA D 4 133 ? -32.259 -59.318 9.456 1.00 68.91 141 ALA D O 1
ATOM 6703 N N . GLU D 4 134 ? -31.725 -57.923 7.759 1.00 75.60 142 GLU D N 1
ATOM 6704 C CA . GLU D 4 134 ? -30.433 -57.554 8.312 1.00 76.46 142 GLU D CA 1
ATOM 6705 C C . GLU D 4 134 ? -30.629 -56.954 9.699 1.00 78.59 142 GLU D C 1
ATOM 6706 O O . GLU D 4 134 ? -29.841 -57.200 10.613 1.00 79.07 142 GLU D O 1
ATOM 6712 N N . ARG D 4 135 ? -31.702 -56.171 9.862 1.00 73.03 143 ARG D N 1
ATOM 6713 C CA . ARG D 4 135 ? -31.959 -55.519 11.131 1.00 71.63 143 ARG D CA 1
ATOM 6714 C C . ARG D 4 135 ? -32.323 -56.577 12.165 1.00 59.29 143 ARG D C 1
ATOM 6715 O O . ARG D 4 135 ? -31.788 -56.600 13.275 1.00 61.01 143 ARG D O 1
ATOM 6723 N N . LEU D 4 136 ? -33.241 -57.463 11.780 1.00 56.65 144 LEU D N 1
ATOM 6724 C CA . LEU D 4 136 ? -33.708 -58.516 12.674 1.00 54.53 144 LEU D CA 1
ATOM 6725 C C . LEU D 4 136 ? -32.536 -59.372 13.163 1.00 55.08 144 LEU D C 1
ATOM 6726 O O . LEU D 4 136 ? -32.495 -59.733 14.336 1.00 48.59 144 LEU D O 1
ATOM 6731 N N . LEU D 4 137 ? -31.571 -59.672 12.269 1.00 60.11 145 LEU D N 1
ATOM 6732 C CA . LEU D 4 137 ? -30.419 -60.462 12.672 1.00 53.12 145 LEU D CA 1
ATOM 6733 C C . LEU D 4 137 ? -29.628 -59.728 13.750 1.00 56.82 145 LEU D C 1
ATOM 6734 O O . LEU D 4 137 ? -29.179 -60.347 14.716 1.00 63.28 145 LEU D O 1
ATOM 6739 N N . GLN D 4 138 ? -29.440 -58.416 13.567 1.00 54.51 146 GLN D N 1
ATOM 6740 C CA . GLN D 4 138 ? -28.685 -57.659 14.549 1.00 55.49 146 GLN D CA 1
ATOM 6741 C C . GLN D 4 138 ? -29.395 -57.720 15.903 1.00 56.48 146 GLN D C 1
ATOM 6742 O O . GLN D 4 138 ? -28.741 -57.918 16.943 1.00 50.64 146 GLN D O 1
ATOM 6748 N N . VAL D 4 139 ? -30.735 -57.585 15.879 1.00 46.82 147 VAL D N 1
ATOM 6749 C CA . VAL D 4 139 ? -31.483 -57.646 17.123 1.00 42.53 147 VAL D CA 1
ATOM 6750 C C . VAL D 4 139 ? -31.218 -59.002 17.784 1.00 40.96 147 VAL D C 1
ATOM 6751 O O . VAL D 4 139 ? -30.919 -59.069 18.976 1.00 40.95 147 VAL D O 1
ATOM 6755 N N . ILE D 4 140 ? -31.295 -60.069 16.979 1.00 40.67 148 ILE D N 1
ATOM 6756 C CA . ILE D 4 140 ? -31.164 -61.427 17.472 1.00 42.26 148 ILE D CA 1
ATOM 6757 C C . ILE D 4 140 ? -29.775 -61.636 18.076 1.00 43.63 148 ILE D C 1
ATOM 6758 O O . ILE D 4 140 ? -29.639 -62.220 19.156 1.00 44.30 148 ILE D O 1
ATOM 6763 N N . VAL D 4 141 ? -28.747 -61.088 17.424 1.00 42.69 149 VAL D N 1
ATOM 6764 C CA . VAL D 4 141 ? -27.403 -61.226 17.968 1.00 40.28 149 VAL D CA 1
ATOM 6765 C C . VAL D 4 141 ? -27.313 -60.492 19.310 1.00 42.61 149 VAL D C 1
ATOM 6766 O O . VAL D 4 141 ? -26.842 -61.062 20.304 1.00 57.48 149 VAL D O 1
ATOM 6770 N N . ARG D 4 142 ? -27.799 -59.243 19.348 1.00 42.13 150 ARG D N 1
ATOM 6771 C CA . ARG D 4 142 ? -27.667 -58.438 20.558 1.00 49.14 150 ARG D CA 1
ATOM 6772 C C . ARG D 4 142 ? -28.497 -59.040 21.692 1.00 55.04 150 ARG D C 1
ATOM 6773 O O . ARG D 4 142 ? -28.095 -59.034 22.862 1.00 48.39 150 ARG D O 1
ATOM 6781 N N . LEU D 4 143 ? -29.653 -59.589 21.321 1.00 54.30 151 LEU D N 1
ATOM 6782 C CA . LEU D 4 143 ? -30.505 -60.241 22.287 1.00 50.46 151 LEU D CA 1
ATOM 6783 C C . LEU D 4 143 ? -29.766 -61.433 22.882 1.00 54.11 151 LEU D C 1
ATOM 6784 O O . LEU D 4 143 ? -29.735 -61.602 24.111 1.00 49.32 151 LEU D O 1
ATOM 6789 N N . GLY D 4 144 ? -29.139 -62.236 22.005 1.00 44.64 152 GLY D N 1
ATOM 6790 C CA . GLY D 4 144 ? -28.334 -63.350 22.475 1.00 40.78 152 GLY D CA 1
ATOM 6791 C C . GLY D 4 144 ? -27.268 -62.913 23.473 1.00 41.70 152 GLY D C 1
ATOM 6792 O O . GLY D 4 144 ? -27.167 -63.499 24.548 1.00 48.17 152 GLY D O 1
ATOM 6793 N N . GLN D 4 145 ? -26.480 -61.887 23.121 1.00 39.24 153 GLN D N 1
ATOM 6794 C CA . GLN D 4 145 ? -25.434 -61.421 24.015 1.00 43.94 153 GLN D CA 1
ATOM 6795 C C . GLN D 4 145 ? -26.001 -60.900 25.339 1.00 53.80 153 GLN D C 1
ATOM 6796 O O . GLN D 4 145 ? -25.315 -60.957 26.366 1.00 65.91 153 GLN D O 1
ATOM 6802 N N . ALA D 4 146 ? -27.228 -60.365 25.325 1.00 47.66 154 ALA D N 1
ATOM 6803 C CA . ALA D 4 146 ? -27.773 -59.749 26.527 1.00 46.49 154 ALA D CA 1
ATOM 6804 C C . ALA D 4 146 ? -28.223 -60.812 27.527 1.00 44.80 154 ALA D C 1
ATOM 6805 O O . ALA D 4 146 ? -28.206 -60.572 28.730 1.00 46.28 154 ALA D O 1
ATOM 6807 N N . VAL D 4 147 ? -28.628 -61.976 27.014 1.00 39.61 155 VAL D N 1
ATOM 6808 C CA . VAL D 4 147 ? -29.332 -62.976 27.790 1.00 39.11 155 VAL D CA 1
ATOM 6809 C C . VAL D 4 147 ? -28.352 -63.979 28.372 1.00 43.73 155 VAL D C 1
ATOM 6810 O O . VAL D 4 147 ? -28.599 -64.526 29.454 1.00 55.23 155 VAL D O 1
ATOM 6814 N N . GLY D 4 148 ? -27.271 -64.262 27.623 1.00 46.36 156 GLY D N 1
ATOM 6815 C CA . GLY D 4 148 ? -26.395 -65.380 27.907 1.00 47.00 156 GLY D CA 1
ATOM 6816 C C . GLY D 4 148 ? -25.349 -65.142 29.004 1.00 49.51 156 GLY D C 1
ATOM 6817 O O . GLY D 4 148 ? -25.548 -64.363 29.943 1.00 47.19 156 GLY D O 1
ATOM 6818 N N . ALA D 4 149 ? -24.225 -65.852 28.852 1.00 50.84 157 ALA D N 1
ATOM 6819 C CA . ALA D 4 149 ? -23.089 -65.813 29.761 1.00 49.01 157 ALA D CA 1
ATOM 6820 C C . ALA D 4 149 ? -22.481 -64.409 29.836 1.00 49.87 157 ALA D C 1
ATOM 6821 O O . ALA D 4 149 ? -21.945 -64.026 30.877 1.00 47.79 157 ALA D O 1
ATOM 6823 N N . GLU D 4 150 ? -22.574 -63.650 28.736 1.00 49.17 158 GLU D N 1
ATOM 6824 C CA . GLU D 4 150 ? -22.015 -62.310 28.682 1.00 54.31 158 GLU D CA 1
ATOM 6825 C C . GLU D 4 150 ? -23.016 -61.287 29.217 1.00 56.30 158 GLU D C 1
ATOM 6826 O O . GLU D 4 150 ? -22.715 -60.102 29.231 1.00 55.74 158 GLU D O 1
ATOM 6832 N N . GLY D 4 151 ? -24.196 -61.738 29.652 1.00 58.63 159 GLY D N 1
ATOM 6833 C CA . GLY D 4 151 ? -25.201 -60.826 30.167 1.00 57.04 159 GLY D CA 1
ATOM 6834 C C . GLY D 4 151 ? -25.976 -61.415 31.348 1.00 56.13 159 GLY D C 1
ATOM 6835 O O . GLY D 4 151 ? -25.411 -61.763 32.390 1.00 51.25 159 GLY D O 1
ATOM 6836 N N . LEU D 4 152 ? -27.292 -61.533 31.152 1.00 55.87 160 LEU D N 1
ATOM 6837 C CA . LEU D 4 152 ? -28.227 -61.885 32.203 1.00 50.31 160 LEU D CA 1
ATOM 6838 C C . LEU D 4 152 ? -27.722 -63.088 32.997 1.00 51.38 160 LEU D C 1
ATOM 6839 O O . LEU D 4 152 ? -27.529 -62.994 34.204 1.00 49.93 160 LEU D O 1
ATOM 6844 N N . VAL D 4 153 ? -27.473 -64.212 32.314 1.00 54.30 161 VAL D N 1
ATOM 6845 C CA . VAL D 4 153 ? -27.107 -65.441 33.004 1.00 49.75 161 VAL D CA 1
ATOM 6846 C C . VAL D 4 153 ? -25.756 -65.242 33.710 1.00 53.36 161 VAL D C 1
ATOM 6847 O O . VAL D 4 153 ? -25.564 -65.682 34.844 1.00 43.64 161 VAL D O 1
ATOM 6851 N N . GLY D 4 154 ? -24.818 -64.588 33.011 1.00 51.43 162 GLY D N 1
ATOM 6852 C CA . GLY D 4 154 ? -23.543 -64.212 33.603 1.00 51.45 162 GLY D CA 1
ATOM 6853 C C . GLY D 4 154 ? -23.708 -63.511 34.952 1.00 47.16 162 GLY D C 1
ATOM 6854 O O . GLY D 4 154 ? -23.102 -63.906 35.953 1.00 45.32 162 GLY D O 1
ATOM 6855 N N . GLY D 4 155 ? -24.549 -62.478 34.964 1.00 48.70 163 GLY D N 1
ATOM 6856 C CA . GLY D 4 155 ? -24.877 -61.742 36.182 1.00 47.04 163 GLY D CA 1
ATOM 6857 C C . GLY D 4 155 ? -25.426 -62.649 37.282 1.00 53.65 163 GLY D C 1
ATOM 6858 O O . GLY D 4 155 ? -24.922 -62.647 38.399 1.00 53.29 163 GLY D O 1
ATOM 6859 N N . GLN D 4 156 ? -26.439 -63.450 36.938 1.00 49.45 164 GLN D N 1
ATOM 6860 C CA . GLN D 4 156 ? -27.056 -64.337 37.898 1.00 46.39 164 GLN D CA 1
ATOM 6861 C C . GLN D 4 156 ? -26.004 -65.274 38.495 1.00 49.15 164 GLN D C 1
ATOM 6862 O O . GLN D 4 156 ? -26.076 -65.604 39.670 1.00 61.22 164 GLN D O 1
ATOM 6868 N N . VAL D 4 157 ? -24.989 -65.669 37.718 1.00 62.92 165 VAL D N 1
ATOM 6869 C CA . VAL D 4 157 ? -24.000 -66.620 38.215 1.00 68.35 165 VAL D CA 1
ATOM 6870 C C . VAL D 4 157 ? -23.114 -65.956 39.268 1.00 64.58 165 VAL D C 1
ATOM 6871 O O . VAL D 4 157 ? -22.895 -66.543 40.327 1.00 65.16 165 VAL D O 1
ATOM 6875 N N . VAL D 4 158 ? -22.614 -64.750 38.966 1.00 59.92 166 VAL D N 1
ATOM 6876 C CA . VAL D 4 158 ? -21.782 -63.977 39.879 1.00 63.84 166 VAL D CA 1
ATOM 6877 C C . VAL D 4 158 ? -22.580 -63.657 41.150 1.00 75.54 166 VAL D C 1
ATOM 6878 O O . VAL D 4 158 ? -22.039 -63.726 42.263 1.00 81.79 166 VAL D O 1
ATOM 6882 N N . ASP D 4 159 ? -23.867 -63.306 40.971 1.00 74.36 167 ASP D N 1
ATOM 6883 C CA . ASP D 4 159 ? -24.804 -63.040 42.052 1.00 76.35 167 ASP D CA 1
ATOM 6884 C C . ASP D 4 159 ? -24.843 -64.244 42.987 1.00 65.65 167 ASP D C 1
ATOM 6885 O O . ASP D 4 159 ? -24.754 -64.080 44.197 1.00 76.41 167 ASP D O 1
ATOM 6890 N N . LEU D 4 160 ? -24.954 -65.450 42.424 1.00 62.54 168 LEU D N 1
ATOM 6891 C CA . LEU D 4 160 ? -25.146 -66.637 43.239 1.00 75.64 168 LEU D CA 1
ATOM 6892 C C . LEU D 4 160 ? -23.875 -66.930 44.023 1.00 79.67 168 LEU D C 1
ATOM 6893 O O . LEU D 4 160 ? -23.956 -67.337 45.182 1.00 98.86 168 LEU D O 1
ATOM 6898 N N . GLU D 4 161 ? -22.722 -66.674 43.392 1.00 79.16 169 GLU D N 1
ATOM 6899 C CA . GLU D 4 161 ? -21.417 -66.962 43.961 1.00 84.06 169 GLU D CA 1
ATOM 6900 C C . GLU D 4 161 ? -21.130 -66.005 45.118 1.00 80.97 169 GLU D C 1
ATOM 6901 O O . GLU D 4 161 ? -20.309 -66.311 45.981 1.00 90.86 169 GLU D O 1
ATOM 6907 N N . SER D 4 162 ? -21.810 -64.857 45.143 1.00 83.88 170 SER D N 1
ATOM 6908 C CA . SER D 4 162 ? -21.600 -63.881 46.202 1.00 83.74 170 SER D CA 1
ATOM 6909 C C . SER D 4 162 ? -22.710 -63.962 47.261 1.00 101.89 170 SER D C 1
ATOM 6910 O O . SER D 4 162 ? -22.520 -63.551 48.407 1.00 100.13 170 SER D O 1
ATOM 6913 N N . GLU D 4 163 ? -23.843 -64.567 46.871 1.00 127.60 171 GLU D N 1
ATOM 6914 C CA . GLU D 4 163 ? -25.004 -64.705 47.735 1.00 118.23 171 GLU D CA 1
ATOM 6915 C C . GLU D 4 163 ? -24.578 -65.623 48.875 1.00 127.79 171 GLU D C 1
ATOM 6916 O O . GLU D 4 163 ? -24.187 -66.786 48.694 1.00 115.81 171 GLU D O 1
ATOM 6918 N N . GLY D 4 164 ? -24.640 -65.038 50.065 1.00 139.06 172 GLY D N 1
ATOM 6919 C CA . GLY D 4 164 ? -24.161 -65.664 51.275 1.00 144.29 172 GLY D CA 1
ATOM 6920 C C . GLY D 4 164 ? -23.170 -64.704 51.905 1.00 143.67 172 GLY D C 1
ATOM 6921 O O . GLY D 4 164 ? -23.572 -63.649 52.391 1.00 141.07 172 GLY D O 1
ATOM 6922 N N . LYS D 4 165 ? -21.895 -65.086 51.860 1.00 135.85 173 LYS D N 1
ATOM 6923 C CA . LYS D 4 165 ? -20.853 -64.316 52.508 1.00 142.42 173 LYS D CA 1
ATOM 6924 C C . LYS D 4 165 ? -19.888 -63.868 51.426 1.00 134.95 173 LYS D C 1
ATOM 6925 O O . LYS D 4 165 ? -20.134 -62.866 50.759 1.00 126.31 173 LYS D O 1
ATOM 6927 N N . THR D 4 166 ? -18.841 -64.684 51.249 1.00 149.34 174 THR D N 1
ATOM 6928 C CA . THR D 4 166 ? -17.669 -64.393 50.439 1.00 169.17 174 THR D CA 1
ATOM 6929 C C . THR D 4 166 ? -16.933 -63.180 51.024 1.00 191.18 174 THR D C 1
ATOM 6930 O O . THR D 4 166 ? -16.416 -62.337 50.290 1.00 218.69 174 THR D O 1
ATOM 6932 N N . ASP D 4 167 ? -16.881 -63.118 52.367 1.00 184.73 175 ASP D N 1
ATOM 6933 C CA . ASP D 4 167 ? -16.262 -62.051 53.148 1.00 158.80 175 ASP D CA 1
ATOM 6934 C C . ASP D 4 167 ? -17.015 -60.731 52.950 1.00 151.38 175 ASP D C 1
ATOM 6935 O O . ASP D 4 167 ? -18.249 -60.693 52.916 1.00 128.95 175 ASP D O 1
ATOM 6937 N N . VAL D 4 168 ? -16.244 -59.649 52.811 1.00 146.46 176 VAL D N 1
ATOM 6938 C CA . VAL D 4 168 ? -16.778 -58.340 52.479 1.00 140.95 176 VAL D CA 1
ATOM 6939 C C . VAL D 4 168 ? -16.908 -58.257 50.958 1.00 131.71 176 VAL D C 1
ATOM 6940 O O . VAL D 4 168 ? -15.909 -58.044 50.279 1.00 132.39 176 VAL D O 1
ATOM 6942 N N . ALA D 4 169 ? -18.131 -58.464 50.444 1.00 127.29 177 ALA D N 1
ATOM 6943 C CA . ALA D 4 169 ? -18.431 -58.420 49.019 1.00 115.13 177 ALA D CA 1
ATOM 6944 C C . ALA D 4 169 ? -18.079 -57.040 48.446 1.00 107.62 177 ALA D C 1
ATOM 6945 O O . ALA D 4 169 ? -18.503 -56.025 48.992 1.00 112.78 177 ALA D O 1
ATOM 6947 N N . VAL D 4 170 ? -17.289 -57.018 47.360 1.00 92.80 178 VAL D N 1
ATOM 6948 C CA . VAL D 4 170 ? -16.713 -55.793 46.821 1.00 81.72 178 VAL D CA 1
ATOM 6949 C C . VAL D 4 170 ? -17.790 -54.990 46.086 1.00 85.55 178 VAL D C 1
ATOM 6950 O O . VAL D 4 170 ? -18.835 -55.524 45.704 1.00 101.53 178 VAL D O 1
ATOM 6952 N N . GLU D 4 171 ? -17.504 -53.711 45.817 1.00 89.57 179 GLU D N 1
ATOM 6953 C CA . GLU D 4 171 ? -18.419 -52.822 45.106 1.00 94.17 179 GLU D CA 1
ATOM 6954 C C . GLU D 4 171 ? -18.427 -53.130 43.604 1.00 103.75 179 GLU D C 1
ATOM 6955 O O . GLU D 4 171 ? -19.389 -52.810 42.908 1.00 114.10 179 GLU D O 1
ATOM 6961 N N . THR D 4 172 ? -17.343 -53.748 43.113 1.00 106.29 180 THR D N 1
ATOM 6962 C CA . THR D 4 172 ? -17.183 -54.103 41.715 1.00 95.84 180 THR D CA 1
ATOM 6963 C C . THR D 4 172 ? -17.902 -55.424 41.445 1.00 79.86 180 THR D C 1
ATOM 6964 O O . THR D 4 172 ? -18.289 -55.697 40.320 1.00 72.98 180 THR D O 1
ATOM 6968 N N . LEU D 4 173 ? -18.069 -56.233 42.493 1.00 84.13 181 LEU D N 1
ATOM 6969 C CA . LEU D 4 173 ? -18.838 -57.466 42.426 1.00 89.31 181 LEU D CA 1
ATOM 6970 C C . LEU D 4 173 ? -20.324 -57.112 42.370 1.00 90.53 181 LEU D C 1
ATOM 6971 O O . LEU D 4 173 ? -21.144 -57.877 41.848 1.00 111.55 181 LEU D O 1
ATOM 6976 N N . ASN D 4 174 ? -20.662 -55.936 42.910 1.00 90.02 182 ASN D N 1
ATOM 6977 C CA . ASN D 4 174 ? -22.019 -55.423 42.845 1.00 90.29 182 ASN D CA 1
ATOM 6978 C C . ASN D 4 174 ? -22.296 -54.843 41.464 1.00 85.80 182 ASN D C 1
ATOM 6979 O O . ASN D 4 174 ? -23.440 -54.878 41.006 1.00 79.52 182 ASN D O 1
ATOM 6984 N N . PHE D 4 175 ? -21.242 -54.321 40.826 1.00 74.13 183 PHE D N 1
ATOM 6985 C CA . PHE D 4 175 ? -21.373 -53.707 39.518 1.00 95.06 183 PHE D CA 1
ATOM 6986 C C . PHE D 4 175 ? -21.552 -54.755 38.412 1.00 111.20 183 PHE D C 1
ATOM 6987 O O . PHE D 4 175 ? -22.353 -54.524 37.512 1.00 125.66 183 PHE D O 1
ATOM 6995 N N . ILE D 4 176 ? -21.034 -55.974 38.563 1.00 93.85 184 ILE D N 1
ATOM 6996 C CA . ILE D 4 176 ? -21.271 -56.953 37.461 1.00 91.24 184 ILE D CA 1
ATOM 6997 C C . ILE D 4 176 ? -22.686 -57.542 37.562 1.00 81.78 184 ILE D C 1
ATOM 6998 O O . ILE D 4 176 ? -23.333 -57.713 36.517 1.00 81.84 184 ILE D O 1
ATOM 7003 N N . HIS D 4 177 ? -23.165 -57.825 38.768 1.00 68.24 185 HIS D N 1
ATOM 7004 C CA . HIS D 4 177 ? -24.528 -58.399 38.911 1.00 68.73 185 HIS D CA 1
ATOM 7005 C C . HIS D 4 177 ? -25.555 -57.446 38.290 1.00 72.66 185 HIS D C 1
ATOM 7006 O O . HIS D 4 177 ? -26.395 -57.841 37.409 1.00 94.33 185 HIS D O 1
ATOM 7008 N N . THR D 4 178 ? -25.458 -56.192 38.702 1.00 66.66 186 THR D N 1
ATOM 7009 C CA . THR D 4 178 ? -26.395 -55.157 38.230 1.00 71.22 186 THR D CA 1
ATOM 7010 C C . THR D 4 178 ? -26.153 -54.912 36.750 1.00 75.54 186 THR D C 1
ATOM 7011 O O . THR D 4 178 ? -27.120 -54.641 36.078 1.00 86.24 186 THR D O 1
ATOM 7015 N N . HIS D 4 179 ? -24.905 -55.004 36.281 1.00 98.65 187 HIS D N 1
ATOM 7016 C CA . HIS D 4 179 ? -24.597 -54.867 34.834 1.00 100.13 187 HIS D CA 1
ATOM 7017 C C . HIS D 4 179 ? -25.425 -55.875 34.050 1.00 90.02 187 HIS D C 1
ATOM 7018 O O . HIS D 4 179 ? -25.894 -55.500 33.015 1.00 87.47 187 HIS D O 1
ATOM 7025 N N . LYS D 4 180 ? -25.495 -57.128 34.499 1.00 93.80 188 LYS D N 1
ATOM 7026 C CA . LYS D 4 180 ? -26.300 -58.179 33.815 1.00 82.72 188 LYS D CA 1
ATOM 7027 C C . LYS D 4 180 ? -27.795 -57.821 33.809 1.00 92.56 188 LYS D C 1
ATOM 7028 O O . LYS D 4 180 ? -28.465 -57.880 32.670 1.00 73.82 188 LYS D O 1
ATOM 7034 N N . THR D 4 181 ? -28.330 -57.377 34.960 1.00 107.42 189 THR D N 1
ATOM 7035 C CA . THR D 4 181 ? -29.751 -56.906 34.848 1.00 78.06 189 THR D CA 1
ATOM 7036 C C . THR D 4 181 ? -29.869 -55.724 33.859 1.00 64.33 189 THR D C 1
ATOM 7037 O O . THR D 4 181 ? -30.824 -55.704 33.093 1.00 77.21 189 THR D O 1
ATOM 7041 N N . GLY D 4 182 ? -28.905 -54.802 33.837 1.00 51.59 190 GLY D N 1
ATOM 7042 C CA . GLY D 4 182 ? -28.907 -53.638 32.934 1.00 58.03 190 GLY D CA 1
ATOM 7043 C C . GLY D 4 182 ? -28.705 -54.026 31.485 1.00 61.75 190 GLY D C 1
ATOM 7044 O O . GLY D 4 182 ? -29.169 -53.302 30.614 1.00 63.43 190 GLY D O 1
ATOM 7045 N N . ALA D 4 183 ? -28.039 -55.149 31.250 1.00 54.02 191 ALA D N 1
ATOM 7046 C CA . ALA D 4 183 ? -27.783 -55.721 29.916 1.00 53.58 191 ALA D CA 1
ATOM 7047 C C . ALA D 4 183 ? -29.124 -56.079 29.311 1.00 55.12 191 ALA D C 1
ATOM 7048 O O . ALA D 4 183 ? -29.265 -55.877 28.112 1.00 51.20 191 ALA D O 1
ATOM 7050 N N . LEU D 4 184 ? -30.052 -56.620 30.104 1.00 56.90 192 LEU D N 1
ATOM 7051 C CA . LEU D 4 184 ? -31.358 -56.808 29.398 1.00 56.22 192 LEU D CA 1
ATOM 7052 C C . LEU D 4 184 ? -31.977 -55.467 28.930 1.00 65.71 192 LEU D C 1
ATOM 7053 O O . LEU D 4 184 ? -32.472 -55.432 27.805 1.00 56.18 192 LEU D O 1
ATOM 7058 N N . LEU D 4 185 ? -31.945 -54.422 29.772 1.00 63.20 193 LEU D N 1
ATOM 7059 C CA . LEU D 4 185 ? -32.477 -53.076 29.658 1.00 60.45 193 LEU D CA 1
ATOM 7060 C C . LEU D 4 185 ? -31.851 -52.359 28.468 1.00 60.66 193 LEU D C 1
ATOM 7061 O O . LEU D 4 185 ? -32.538 -51.701 27.699 1.00 71.55 193 LEU D O 1
ATOM 7066 N N . GLU D 4 186 ? -30.532 -52.484 28.323 1.00 65.32 194 GLU D N 1
ATOM 7067 C CA . GLU D 4 186 ? -29.818 -51.828 27.237 1.00 69.45 194 GLU D CA 1
ATOM 7068 C C . GLU D 4 186 ? -30.297 -52.342 25.888 1.00 63.26 194 GLU D C 1
ATOM 7069 O O . GLU D 4 186 ? -30.424 -51.573 24.936 1.00 71.41 194 GLU D O 1
ATOM 7075 N N . VAL D 4 187 ? -30.575 -53.643 25.814 1.00 62.72 195 VAL D N 1
ATOM 7076 C CA . VAL D 4 187 ? -30.916 -54.224 24.526 1.00 68.76 195 VAL D CA 1
ATOM 7077 C C . VAL D 4 187 ? -32.343 -53.810 24.123 1.00 66.59 195 VAL D C 1
ATOM 7078 O O . VAL D 4 187 ? -32.670 -53.808 22.943 1.00 58.24 195 VAL D O 1
ATOM 7082 N N . CYS D 4 188 ? -33.167 -53.415 25.099 1.00 59.96 196 CYS D N 1
ATOM 7083 C CA . CYS D 4 188 ? -34.495 -52.903 24.800 1.00 52.46 196 CYS D CA 1
ATOM 7084 C C . CYS D 4 188 ? -34.423 -51.678 23.891 1.00 56.53 196 CYS D C 1
ATOM 7085 O O . CYS D 4 188 ? -35.099 -51.622 22.856 1.00 56.23 196 CYS D O 1
ATOM 7088 N N . VAL D 4 189 ? -33.610 -50.687 24.279 1.00 56.09 197 VAL D N 1
ATOM 7089 C CA . VAL D 4 189 ? -33.604 -49.433 23.530 1.00 59.54 197 VAL D CA 1
ATOM 7090 C C . VAL D 4 189 ? -32.764 -49.626 22.274 1.00 53.72 197 VAL D C 1
ATOM 7091 O O . VAL D 4 189 ? -33.080 -49.098 21.211 1.00 55.20 197 VAL D O 1
ATOM 7095 N N . THR D 4 190 ? -31.727 -50.452 22.406 1.00 57.08 198 THR D N 1
ATOM 7096 C CA . THR D 4 190 ? -30.852 -50.778 21.297 1.00 67.36 198 THR D CA 1
ATOM 7097 C C . THR D 4 190 ? -31.632 -51.465 20.163 1.00 64.44 198 THR D C 1
ATOM 7098 O O . THR D 4 190 ? -31.550 -51.063 18.992 1.00 60.65 198 THR D O 1
ATOM 7102 N N . ALA D 4 191 ? -32.407 -52.498 20.524 1.00 45.96 199 ALA D N 1
ATOM 7103 C CA . ALA D 4 191 ? -33.228 -53.200 19.553 1.00 45.88 199 ALA D CA 1
ATOM 7104 C C . ALA D 4 191 ? -34.166 -52.229 18.839 1.00 51.93 199 ALA D C 1
ATOM 7105 O O . ALA D 4 191 ? -34.281 -52.267 17.616 1.00 50.80 199 ALA D O 1
ATOM 7107 N N . GLY D 4 192 ? -34.858 -51.388 19.620 1.00 59.32 200 GLY D N 1
ATOM 7108 C CA . GLY D 4 192 ? -35.776 -50.404 19.064 1.00 56.90 200 GLY D CA 1
ATOM 7109 C C . GLY D 4 192 ? -35.081 -49.529 18.022 1.00 50.79 200 GLY D C 1
ATOM 7110 O O . GLY D 4 192 ? -35.579 -49.349 16.912 1.00 42.29 200 GLY D O 1
ATOM 7111 N N . ALA D 4 193 ? -33.903 -49.015 18.383 1.00 53.40 201 ALA D N 1
ATOM 7112 C CA . ALA D 4 193 ? -33.152 -48.165 17.474 1.00 56.69 201 ALA D CA 1
ATOM 7113 C C . ALA D 4 193 ? -32.846 -48.917 16.178 1.00 55.07 201 ALA D C 1
ATOM 7114 O O . ALA D 4 193 ? -33.097 -48.407 15.084 1.00 57.39 201 ALA D O 1
ATOM 7116 N N . ILE D 4 194 ? -32.337 -50.154 16.314 1.00 61.01 202 ILE D N 1
ATOM 7117 C CA . ILE D 4 194 ? -31.951 -50.932 15.144 1.00 59.41 202 ILE D CA 1
ATOM 7118 C C . ILE D 4 194 ? -33.174 -51.187 14.254 1.00 56.30 202 ILE D C 1
ATOM 7119 O O . ILE D 4 194 ? -33.127 -51.029 13.040 1.00 50.41 202 ILE D O 1
ATOM 7124 N N . LEU D 4 195 ? -34.298 -51.561 14.861 1.00 58.73 203 LEU D N 1
ATOM 7125 C CA . LEU D 4 195 ? -35.500 -51.816 14.085 1.00 57.72 203 LEU D CA 1
ATOM 7126 C C . LEU D 4 195 ? -35.856 -50.595 13.254 1.00 63.56 203 LEU D C 1
ATOM 7127 O O . LEU D 4 195 ? -36.280 -50.738 12.106 1.00 69.47 203 LEU D O 1
ATOM 7132 N N . ALA D 4 196 ? -35.642 -49.399 13.818 1.00 74.88 204 ALA D N 1
ATOM 7133 C CA . ALA D 4 196 ? -36.024 -48.164 13.144 1.00 69.58 204 ALA D CA 1
ATOM 7134 C C . ALA D 4 196 ? -35.085 -47.858 11.974 1.00 72.99 204 ALA D C 1
ATOM 7135 O O . ALA D 4 196 ? -35.413 -47.078 11.075 1.00 63.96 204 ALA D O 1
ATOM 7137 N N . GLY D 4 197 ? -33.900 -48.477 11.976 1.00 79.15 205 GLY D N 1
ATOM 7138 C CA . GLY D 4 197 ? -32.926 -48.188 10.945 1.00 91.13 205 GLY D CA 1
ATOM 7139 C C . GLY D 4 197 ? -31.973 -47.070 11.397 1.00 91.55 205 GLY D C 1
ATOM 7140 O O . GLY D 4 197 ? -31.339 -46.417 10.578 1.00 93.12 205 GLY D O 1
ATOM 7141 N N . ALA D 4 198 ? -31.854 -46.880 12.719 1.00 92.01 206 ALA D N 1
ATOM 7142 C CA . ALA D 4 198 ? -30.898 -45.935 13.267 1.00 95.23 206 ALA D CA 1
ATOM 7143 C C . ALA D 4 198 ? -29.497 -46.242 12.731 1.00 105.13 206 ALA D C 1
ATOM 7144 O O . ALA D 4 198 ? -29.168 -47.394 12.425 1.00 112.18 206 ALA D O 1
ATOM 7146 N N . LYS D 4 199 ? -28.682 -45.190 12.606 1.00 127.78 207 LYS D N 1
ATOM 7147 C CA . LYS D 4 199 ? -27.264 -45.312 12.304 1.00 126.31 207 LYS D CA 1
ATOM 7148 C C . LYS D 4 199 ? -26.512 -45.658 13.595 1.00 110.14 207 LYS D C 1
ATOM 7149 O O . LYS D 4 199 ? -26.941 -45.275 14.688 1.00 99.04 207 LYS D O 1
ATOM 7155 N N . PRO D 4 200 ? -25.388 -46.409 13.501 1.00 92.45 208 PRO D N 1
ATOM 7156 C CA . PRO D 4 200 ? -24.703 -46.938 14.686 1.00 88.62 208 PRO D CA 1
ATOM 7157 C C . PRO D 4 200 ? -24.437 -46.002 15.869 1.00 76.70 208 PRO D C 1
ATOM 7158 O O . PRO D 4 200 ? -24.504 -46.429 17.029 1.00 78.55 208 PRO D O 1
ATOM 7162 N N . GLU D 4 201 ? -24.158 -44.721 15.588 1.00 78.01 209 GLU D N 1
ATOM 7163 C CA . GLU D 4 201 ? -23.913 -43.719 16.618 1.00 86.39 209 GLU D CA 1
ATOM 7164 C C . GLU D 4 201 ? -25.148 -43.559 17.503 1.00 75.88 209 GLU D C 1
ATOM 7165 O O . GLU D 4 201 ? -25.034 -43.385 18.718 1.00 59.73 209 GLU D O 1
ATOM 7171 N N . GLU D 4 202 ? -26.327 -43.606 16.868 1.00 90.89 210 GLU D N 1
ATOM 7172 C CA . GLU D 4 202 ? -27.587 -43.447 17.569 1.00 103.38 210 GLU D CA 1
ATOM 7173 C C . GLU D 4 202 ? -27.842 -44.673 18.450 1.00 101.30 210 GLU D C 1
ATOM 7174 O O . GLU D 4 202 ? -28.298 -44.550 19.600 1.00 68.72 210 GLU D O 1
ATOM 7180 N N . VAL D 4 203 ? -27.531 -45.853 17.895 1.00 79.49 211 VAL D N 1
ATOM 7181 C CA . VAL D 4 203 ? -27.716 -47.083 18.638 1.00 80.13 211 VAL D CA 1
ATOM 7182 C C . VAL D 4 203 ? -26.844 -47.019 19.891 1.00 77.94 211 VAL D C 1
ATOM 7183 O O . VAL D 4 203 ? -27.239 -47.511 20.954 1.00 64.89 211 VAL D O 1
ATOM 7187 N N . GLN D 4 204 ? -25.668 -46.378 19.762 1.00 79.84 212 GLN D N 1
ATOM 7188 C CA . GLN D 4 204 ? -24.775 -46.286 20.904 1.00 86.14 212 GLN D CA 1
ATOM 7189 C C . GLN D 4 204 ? -25.258 -45.245 21.916 1.00 83.48 212 GLN D C 1
ATOM 7190 O O . GLN D 4 204 ? -25.248 -45.492 23.127 1.00 56.99 212 GLN D 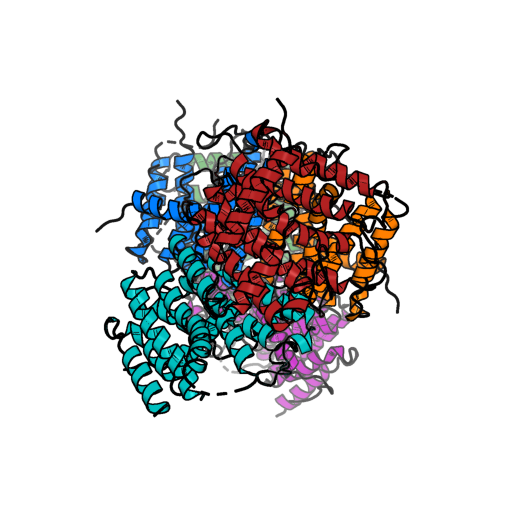O 1
ATOM 7196 N N . LEU D 4 205 ? -25.737 -44.105 21.396 1.00 89.59 213 LEU D N 1
ATOM 7197 C CA . LEU D 4 205 ? -26.402 -43.088 22.195 1.00 94.83 213 LEU D CA 1
ATOM 7198 C C . LEU D 4 205 ? -27.424 -43.764 23.115 1.00 82.21 213 LEU D C 1
ATOM 7199 O O . LEU D 4 205 ? -27.391 -43.613 24.335 1.00 79.56 213 LEU D O 1
ATOM 7204 N N . LEU D 4 206 ? -28.324 -44.539 22.508 1.00 82.22 214 LEU D N 1
ATOM 7205 C CA . LEU D 4 206 ? -29.392 -45.207 23.233 1.00 87.41 214 LEU D CA 1
ATOM 7206 C C . LEU D 4 206 ? -28.813 -46.247 24.192 1.00 86.04 214 LEU D C 1
ATOM 7207 O O . LEU D 4 206 ? -29.317 -46.447 25.297 1.00 62.05 214 LEU D O 1
ATOM 7212 N N . SER D 4 207 ? -27.754 -46.927 23.752 1.00 91.22 215 SER D N 1
ATOM 7213 C CA . SER D 4 207 ? -27.156 -47.958 24.579 1.00 83.69 215 SER D CA 1
ATOM 7214 C C . SER D 4 207 ? -26.674 -47.372 25.906 1.00 80.30 215 SER D C 1
ATOM 7215 O O . SER D 4 207 ? -26.917 -47.951 26.972 1.00 71.33 215 SER D O 1
ATOM 7218 N N . ARG D 4 208 ? -26.002 -46.213 25.819 1.00 72.63 216 ARG D N 1
ATOM 7219 C CA . ARG D 4 208 ? -25.403 -45.625 27.005 1.00 76.90 216 ARG D CA 1
ATOM 7220 C C . ARG D 4 208 ? -26.519 -45.096 27.903 1.00 79.46 216 ARG D C 1
ATOM 7221 O O . ARG D 4 208 ? -26.480 -45.280 29.118 1.00 72.31 216 ARG D O 1
ATOM 7229 N N . TYR D 4 209 ? -27.542 -44.493 27.273 1.00 82.74 217 TYR D N 1
ATOM 7230 C CA . TYR D 4 209 ? -28.755 -44.096 27.968 1.00 84.76 217 TYR D CA 1
ATOM 7231 C C . TYR D 4 209 ? -29.305 -45.267 28.781 1.00 78.70 217 TYR D C 1
ATOM 7232 O O . TYR D 4 209 ? -29.655 -45.117 29.943 1.00 65.17 217 TYR D O 1
ATOM 7241 N N . ALA D 4 210 ? -29.396 -46.435 28.138 1.00 83.35 218 ALA D N 1
ATOM 7242 C CA . ALA D 4 210 ? -30.007 -47.609 28.735 1.00 95.93 218 ALA D CA 1
ATOM 7243 C C . ALA D 4 210 ? -29.155 -48.161 29.868 1.00 97.52 218 ALA D C 1
ATOM 7244 O O . ALA D 4 210 ? -29.709 -48.586 30.891 1.00 77.65 218 ALA D O 1
ATOM 7246 N N . GLN D 4 211 ? -27.821 -48.145 29.670 1.00 96.20 219 GLN D N 1
ATOM 7247 C CA . GLN D 4 211 ? -26.912 -48.647 30.687 1.00 95.70 219 GLN D CA 1
ATOM 7248 C C . GLN D 4 211 ? -27.044 -47.799 31.961 1.00 102.50 219 GLN D C 1
ATOM 7249 O O . GLN D 4 211 ? -27.095 -48.357 33.067 1.00 115.04 219 GLN D O 1
ATOM 7255 N N . ASN D 4 212 ? -27.153 -46.470 31.793 1.00 90.54 220 ASN D N 1
ATOM 7256 C CA . ASN D 4 212 ? -27.254 -45.543 32.906 1.00 79.74 220 ASN D CA 1
ATOM 7257 C C . ASN D 4 212 ? -28.551 -45.752 33.687 1.00 74.43 220 ASN D C 1
ATOM 7258 O O . ASN D 4 212 ? -28.560 -45.838 34.913 1.00 79.01 220 ASN D O 1
ATOM 7263 N N . ILE D 4 213 ? -29.662 -45.841 32.960 1.00 84.45 221 ILE D N 1
ATOM 7264 C CA . ILE D 4 213 ? -30.956 -46.061 33.582 1.00 90.44 221 ILE D CA 1
ATOM 7265 C C . ILE D 4 213 ? -30.944 -47.386 34.334 1.00 94.29 221 ILE D C 1
ATOM 7266 O O . ILE D 4 213 ? -31.348 -47.430 35.499 1.00 75.49 221 ILE D O 1
ATOM 7271 N N . GLY D 4 214 ? -30.456 -48.445 33.661 1.00 102.38 222 GLY D N 1
ATOM 7272 C CA . GLY D 4 214 ? -30.424 -49.792 34.208 1.00 88.53 222 GLY D CA 1
ATOM 7273 C C . GLY D 4 214 ? -29.768 -49.810 35.590 1.00 114.79 222 GLY D C 1
ATOM 7274 O O . GLY D 4 214 ? -30.237 -50.477 36.531 1.00 116.85 222 GLY D O 1
ATOM 7275 N N . LEU D 4 215 ? -28.673 -49.044 35.703 1.00 109.05 223 LEU D N 1
ATOM 7276 C CA . LEU D 4 215 ? -27.920 -49.030 36.941 1.00 110.06 223 LEU D CA 1
ATOM 7277 C C . LEU D 4 215 ? -28.719 -48.322 38.029 1.00 108.66 223 LEU D C 1
ATOM 7278 O O . LEU D 4 215 ? -28.845 -48.833 39.141 1.00 86.93 223 LEU D O 1
ATOM 7283 N N . ALA D 4 216 ? -29.266 -47.156 37.664 1.00 109.07 224 ALA D N 1
ATOM 7284 C CA . ALA D 4 216 ? -30.032 -46.291 38.548 1.00 115.50 224 ALA D CA 1
ATOM 7285 C C . ALA D 4 216 ? -31.190 -47.051 39.194 1.00 112.17 224 ALA D C 1
ATOM 7286 O O . ALA D 4 216 ? -31.449 -46.876 40.389 1.00 107.54 224 ALA D O 1
ATOM 7288 N N . PHE D 4 217 ? -31.875 -47.902 38.409 1.00 112.00 225 PHE D N 1
ATOM 7289 C CA . PHE D 4 217 ? -33.031 -48.636 38.911 1.00 108.96 225 PHE D CA 1
ATOM 7290 C C . PHE D 4 217 ? -32.656 -49.484 40.133 1.00 103.38 225 PHE D C 1
ATOM 7291 O O . PHE D 4 217 ? -33.380 -49.498 41.134 1.00 101.95 225 PHE D O 1
ATOM 7299 N N . GLN D 4 218 ? -31.517 -50.188 40.040 1.00 96.51 226 GLN D N 1
ATOM 7300 C CA . GLN D 4 218 ? -31.146 -51.154 41.059 1.00 92.42 226 GLN D CA 1
ATOM 7301 C C . GLN D 4 218 ? -30.580 -50.461 42.296 1.00 105.58 226 GLN D C 1
ATOM 7302 O O . GLN D 4 218 ? -30.544 -51.060 43.377 1.00 96.01 226 GLN D O 1
ATOM 7308 N N . ILE D 4 219 ? -30.147 -49.202 42.119 1.00 107.06 227 ILE D N 1
ATOM 7309 C CA . ILE D 4 219 ? -29.633 -48.423 43.226 1.00 114.80 227 ILE D CA 1
ATOM 7310 C C . ILE D 4 219 ? -30.792 -48.048 44.152 1.00 124.02 227 ILE D C 1
ATOM 7311 O O . ILE D 4 219 ? -30.680 -48.227 45.371 1.00 114.48 227 ILE D O 1
ATOM 7316 N N . VAL D 4 220 ? -31.907 -47.586 43.565 1.00 128.21 228 VAL D N 1
ATOM 7317 C CA . VAL D 4 220 ? -33.003 -47.045 44.347 1.00 123.63 228 VAL D CA 1
ATOM 7318 C C . VAL D 4 220 ? -33.770 -48.139 45.092 1.00 123.63 228 VAL D C 1
ATOM 7319 O O . VAL D 4 220 ? -34.237 -47.889 46.200 1.00 118.78 228 VAL D O 1
ATOM 7323 N N . ASP D 4 221 ? -33.830 -49.359 44.536 1.00 121.83 229 ASP D N 1
ATOM 7324 C CA . ASP D 4 221 ? -34.695 -50.386 45.104 1.00 105.79 229 ASP D CA 1
ATOM 7325 C C . ASP D 4 221 ? -34.079 -51.012 46.352 1.00 100.56 229 ASP D C 1
ATOM 7326 O O . ASP D 4 221 ? -34.504 -52.106 46.696 1.00 100.93 229 ASP D O 1
ATOM 7328 N N . ASP D 4 222 ? -33.075 -50.367 46.958 1.00 112.14 230 ASP D N 1
ATOM 7329 C CA . ASP D 4 222 ? -32.196 -51.004 47.940 1.00 117.82 230 ASP D CA 1
ATOM 7330 C C . ASP D 4 222 ? -32.869 -51.218 49.312 1.00 125.48 230 ASP D C 1
ATOM 7331 O O . ASP D 4 222 ? -32.900 -50.350 50.186 1.00 116.01 230 ASP D O 1
ATOM 7333 N N . ILE D 4 223 ? -33.372 -52.448 49.468 1.00 132.42 231 ILE D N 1
ATOM 7334 C CA . ILE D 4 223 ? -33.990 -53.016 50.665 1.00 124.05 231 ILE D CA 1
ATOM 7335 C C . ILE D 4 223 ? -35.331 -52.360 50.999 1.00 122.98 231 ILE D C 1
ATOM 7336 O O . ILE D 4 223 ? -36.377 -52.902 50.644 1.00 122.73 231 ILE D O 1
ATOM 7338 N N . LEU D 4 224 ? -35.295 -51.225 51.715 1.00 121.73 232 LEU D N 1
ATOM 7339 C CA . LEU D 4 224 ? -36.494 -50.428 51.965 1.00 124.42 232 LEU D CA 1
ATOM 7340 C C . LEU D 4 224 ? -36.443 -49.155 51.108 1.00 116.96 232 LEU D C 1
ATOM 7341 O O . LEU D 4 224 ? -36.229 -49.269 49.872 1.00 102.69 232 LEU D O 1
ATOM 7343 N N . THR D 4 225 ? -26.797 -59.693 53.779 1.00 85.99 255 THR D N 1
ATOM 7344 C CA . THR D 4 225 ? -26.517 -59.265 52.377 1.00 98.80 255 THR D CA 1
ATOM 7345 C C . THR D 4 225 ? -26.046 -57.814 52.386 1.00 90.90 255 THR D C 1
ATOM 7346 O O . THR D 4 225 ? -26.520 -57.030 53.200 1.00 88.62 255 THR D O 1
ATOM 7348 N N . TYR D 4 226 ? -25.127 -57.480 51.467 1.00 94.16 256 TYR D N 1
ATOM 7349 C CA . TYR D 4 226 ? -24.513 -56.159 51.375 1.00 100.20 256 TYR D CA 1
ATOM 7350 C C . TYR D 4 226 ? -24.961 -55.457 50.086 1.00 114.32 256 TYR D C 1
ATOM 7351 O O . TYR D 4 226 ? -24.536 -55.849 49.002 1.00 133.64 256 TYR D O 1
ATOM 7353 N N . PRO D 4 227 ? -25.864 -54.442 50.136 1.00 120.48 257 PRO D N 1
ATOM 7354 C CA . PRO D 4 227 ? -26.250 -53.664 48.947 1.00 125.27 257 PRO D CA 1
ATOM 7355 C C . PRO D 4 227 ? -25.449 -52.399 48.599 1.00 116.64 257 PRO D C 1
ATOM 7356 O O . PRO D 4 227 ? -24.573 -51.970 49.364 1.00 90.84 257 PRO D O 1
ATOM 7360 N N . SER D 4 228 ? -25.794 -51.798 47.437 1.00 103.71 258 SER D N 1
ATOM 7361 C CA . SER D 4 228 ? -25.131 -50.619 46.886 1.00 100.86 258 SER D CA 1
ATOM 7362 C C . SER D 4 228 ? -25.464 -49.380 47.713 1.00 113.98 258 SER D C 1
ATOM 7363 O O . SER D 4 228 ? -24.884 -48.315 47.500 1.00 132.77 258 SER D O 1
ATOM 7365 N N . LEU D 4 229 ? -26.385 -49.550 48.671 1.00 131.25 259 LEU D N 1
ATOM 7366 C CA . LEU D 4 229 ? -26.780 -48.488 49.578 1.00 137.35 259 LEU D CA 1
ATOM 7367 C C . LEU D 4 229 ? -26.192 -48.742 50.968 1.00 141.79 259 LEU D C 1
ATOM 7368 O O . LEU D 4 229 ? -26.169 -47.821 51.781 1.00 162.77 259 LEU D O 1
ATOM 7370 N N . TRP D 4 230 ? -25.646 -49.951 51.203 1.00 126.29 260 TRP D N 1
ATOM 7371 C CA . TRP D 4 230 ? -24.965 -50.256 52.455 1.00 110.47 260 TRP D CA 1
ATOM 7372 C C . TRP D 4 230 ? -23.460 -50.001 52.344 1.00 119.58 260 TRP D C 1
ATOM 7373 O O . TRP D 4 230 ? -22.688 -50.510 53.147 1.00 92.96 260 TRP D O 1
ATOM 7375 N N . GLY D 4 231 ? -23.061 -49.220 51.319 1.00 129.34 261 GLY D N 1
ATOM 7376 C CA . GLY D 4 231 ? -21.807 -48.480 51.232 1.00 112.00 261 GLY D CA 1
ATOM 7377 C C . GLY D 4 231 ? -22.058 -47.009 50.865 1.00 116.93 261 GLY D C 1
ATOM 7378 O O . GLY D 4 231 ? -21.591 -46.528 49.829 1.00 82.97 261 GLY D O 1
ATOM 7379 N N . ILE D 4 232 ? -22.848 -46.336 51.728 1.00 138.93 262 ILE D N 1
ATOM 7380 C CA . ILE D 4 232 ? -23.293 -44.942 51.702 1.00 134.58 262 ILE D CA 1
ATOM 7381 C C . ILE D 4 232 ? -24.685 -44.820 51.064 1.00 130.76 262 ILE D C 1
ATOM 7382 O O . ILE D 4 232 ? -24.957 -45.457 50.051 1.00 145.15 262 ILE D O 1
ATOM 7384 N N . GLU D 4 233 ? -25.556 -43.973 51.650 1.00 119.93 263 GLU D N 1
ATOM 7385 C CA . GLU D 4 233 ? -26.951 -43.806 51.235 1.00 121.71 263 GLU D CA 1
ATOM 7386 C C . GLU D 4 233 ? -27.245 -42.399 50.701 1.00 128.79 263 GLU D C 1
ATOM 7387 O O . GLU D 4 233 ? -28.027 -42.228 49.766 1.00 119.43 263 GLU D O 1
ATOM 7389 N N . LYS D 4 234 ? -26.646 -41.388 51.343 1.00 148.37 264 LYS D N 1
ATOM 7390 C CA . LYS D 4 234 ? -26.769 -39.998 50.937 1.00 150.55 264 LYS D CA 1
ATOM 7391 C C . LYS D 4 234 ? -25.958 -39.752 49.666 1.00 156.04 264 LYS D C 1
ATOM 7392 O O . LYS D 4 234 ? -26.211 -38.777 48.969 1.00 144.74 264 LYS D O 1
ATOM 7394 N N . SER D 4 235 ? -24.973 -40.623 49.396 1.00 152.87 265 SER D N 1
ATOM 7395 C CA . SER D 4 235 ? -24.155 -40.542 48.196 1.00 128.79 265 SER D CA 1
ATOM 7396 C C . SER D 4 235 ? -24.601 -41.581 47.163 1.00 121.97 265 SER D C 1
ATOM 7397 O O . SER D 4 235 ? -24.372 -41.399 45.971 1.00 130.72 265 SER D O 1
ATOM 7400 N N . GLN D 4 236 ? -25.245 -42.651 47.639 1.00 107.28 266 GLN D N 1
ATOM 7401 C CA . GLN D 4 236 ? -25.862 -43.660 46.786 1.00 96.21 266 GLN D CA 1
ATOM 7402 C C . GLN D 4 236 ? -26.953 -43.009 45.934 1.00 105.20 266 GLN D C 1
ATOM 7403 O O . GLN D 4 236 ? -26.997 -43.195 44.712 1.00 94.11 266 GLN D O 1
ATOM 7405 N N . ALA D 4 237 ? -27.816 -42.217 46.596 1.00 109.38 267 ALA D N 1
ATOM 7406 C CA . ALA D 4 237 ? -28.918 -41.523 45.944 1.00 110.75 267 ALA D CA 1
ATOM 7407 C C . ALA D 4 237 ? -28.390 -40.418 45.026 1.00 108.08 267 ALA D C 1
ATOM 7408 O O . ALA D 4 237 ? -29.062 -40.032 44.073 1.00 119.82 267 ALA D O 1
ATOM 7410 N N . GLU D 4 238 ? -27.181 -39.921 45.315 1.00 87.07 268 GLU D N 1
ATOM 7411 C CA . GLU D 4 238 ? -26.543 -38.890 44.516 1.00 85.21 268 GLU D CA 1
ATOM 7412 C C . GLU D 4 238 ? -26.127 -39.481 43.177 1.00 103.65 268 GLU D C 1
ATOM 7413 O O . GLU D 4 238 ? -26.334 -38.836 42.164 1.00 98.15 268 GLU D O 1
ATOM 7415 N N . ALA D 4 239 ? -25.556 -40.700 43.186 1.00 107.90 269 ALA D N 1
ATOM 7416 C CA . ALA D 4 239 ? -25.066 -41.375 41.986 1.00 100.84 269 ALA D CA 1
ATOM 7417 C C . ALA D 4 239 ? -26.228 -41.690 41.045 1.00 90.49 269 ALA D C 1
ATOM 7418 O O . ALA D 4 239 ? -26.169 -41.352 39.858 1.00 87.16 269 ALA D O 1
ATOM 7420 N N . GLN D 4 240 ? -27.287 -42.307 41.595 1.00 90.62 270 GLN D N 1
ATOM 7421 C CA . GLN D 4 240 ? -28.478 -42.628 40.823 1.00 87.51 270 GLN D CA 1
ATOM 7422 C C . GLN D 4 240 ? -28.942 -41.393 40.048 1.00 92.04 270 GLN D C 1
ATOM 7423 O O . GLN D 4 240 ? -29.374 -41.503 38.894 1.00 75.07 270 GLN D O 1
ATOM 7425 N N . LYS D 4 241 ? -28.815 -40.215 40.683 1.00 82.08 271 LYS D N 1
ATOM 7426 C CA . LYS D 4 241 ? -29.273 -38.969 40.095 1.00 79.90 271 LYS D CA 1
ATOM 7427 C C . LYS D 4 241 ? -28.332 -38.533 38.972 1.00 66.35 271 LYS D C 1
ATOM 7428 O O . LYS D 4 241 ? -28.791 -38.162 37.903 1.00 59.00 271 LYS D O 1
ATOM 7430 N N . LEU D 4 242 ? -27.017 -38.570 39.220 1.00 72.49 272 LEU D N 1
ATOM 7431 C CA . LEU D 4 242 ? -26.022 -38.140 38.238 1.00 87.47 272 LEU D CA 1
ATOM 7432 C C . LEU D 4 242 ? -26.206 -38.951 36.961 1.00 82.03 272 LEU D C 1
ATOM 7433 O O . LEU D 4 242 ? -26.073 -38.426 35.857 1.00 82.29 272 LEU D O 1
ATOM 7438 N N . VAL D 4 243 ? -26.544 -40.232 37.141 1.00 76.68 273 VAL D N 1
ATOM 7439 C CA . VAL D 4 243 ? -26.588 -41.191 36.054 1.00 75.31 273 VAL D CA 1
ATOM 7440 C C . VAL D 4 243 ? -27.860 -40.974 35.218 1.00 77.26 273 VAL D C 1
ATOM 7441 O O . VAL D 4 243 ? -27.766 -40.827 33.990 1.00 62.43 273 VAL D O 1
ATOM 7445 N N . ALA D 4 244 ? -29.034 -40.847 35.882 1.00 74.51 274 ALA D N 1
ATOM 7446 C CA . ALA D 4 244 ? -30.290 -40.564 35.187 1.00 71.35 274 ALA D CA 1
ATOM 7447 C C . ALA D 4 244 ? -30.206 -39.202 34.491 1.00 81.29 274 ALA D C 1
ATOM 7448 O O . ALA D 4 244 ? -30.848 -38.982 33.466 1.00 70.17 274 ALA D O 1
ATOM 7450 N N . GLU D 4 245 ? -29.382 -38.306 35.053 1.00 80.25 275 GLU D N 1
ATOM 7451 C CA . GLU D 4 245 ? -29.233 -36.964 34.526 1.00 76.52 275 GLU D CA 1
ATOM 7452 C C . GLU D 4 245 ? -28.440 -37.009 33.226 1.00 81.14 275 GLU D C 1
ATOM 7453 O O . GLU D 4 245 ? -28.832 -36.373 32.250 1.00 75.46 275 GLU D O 1
ATOM 7455 N N . ALA D 4 246 ? -27.319 -37.753 33.240 1.00 85.53 276 ALA D N 1
ATOM 7456 C CA . ALA D 4 246 ? -26.462 -37.907 32.073 1.00 88.66 276 ALA D CA 1
ATOM 7457 C C . ALA D 4 246 ? -27.285 -38.487 30.926 1.00 96.53 276 ALA D C 1
ATOM 7458 O O . ALA D 4 246 ? -27.216 -37.989 29.795 1.00 81.42 276 ALA D O 1
ATOM 7460 N N . ILE D 4 247 ? -28.106 -39.503 31.260 1.00 110.31 277 ILE D N 1
ATOM 7461 C CA . ILE D 4 247 ? -28.959 -40.199 30.310 1.00 100.46 277 ILE D CA 1
ATOM 7462 C C . ILE D 4 247 ? -29.943 -39.221 29.674 1.00 91.00 277 ILE D C 1
ATOM 7463 O O . ILE D 4 247 ? -29.989 -39.135 28.449 1.00 73.37 277 ILE D O 1
ATOM 7465 N N . ALA D 4 248 ? -30.704 -38.500 30.523 1.00 89.24 278 ALA D N 1
ATOM 7466 C CA . ALA D 4 248 ? -31.764 -37.598 30.086 1.00 83.05 278 ALA D CA 1
ATOM 7467 C C . ALA D 4 248 ? -31.193 -36.519 29.163 1.00 86.99 278 ALA D C 1
ATOM 7468 O O . ALA D 4 248 ? -31.949 -35.773 28.542 1.00 84.25 278 ALA D O 1
ATOM 7470 N N . SER D 4 249 ? -29.858 -36.490 29.021 1.00 84.68 279 SER D N 1
ATOM 7471 C CA . SER D 4 249 ? -29.250 -35.752 27.929 1.00 91.85 279 SER D CA 1
ATOM 7472 C C . SER D 4 249 ? -29.134 -36.598 26.647 1.00 108.73 279 SER D C 1
ATOM 7473 O O . SER D 4 249 ? -28.092 -37.169 26.292 1.00 89.43 279 SER D O 1
ATOM 7476 N N . LEU D 4 250 ? -30.288 -36.742 25.990 1.00 116.85 280 LEU D N 1
ATOM 7477 C CA . LEU D 4 250 ? -30.412 -36.986 24.562 1.00 108.30 280 LEU D CA 1
ATOM 7478 C C . LEU D 4 250 ? -31.263 -35.855 23.977 1.00 124.50 280 LEU D C 1
ATOM 7479 O O . LEU D 4 250 ? -32.266 -36.099 23.284 1.00 126.95 280 LEU D O 1
ATOM 7484 N N . GLU D 4 251 ? -30.851 -34.615 24.301 1.00 127.34 281 GLU D N 1
ATOM 7485 C CA . GLU D 4 251 ? -31.587 -33.392 23.994 1.00 119.31 281 GLU D CA 1
ATOM 7486 C C . GLU D 4 251 ? -31.723 -33.205 22.481 1.00 124.51 281 GLU D C 1
ATOM 7487 O O . GLU D 4 251 ? -32.715 -32.649 22.018 1.00 122.71 281 GLU D O 1
ATOM 7489 N N . PRO D 4 252 ? -30.733 -33.639 21.658 1.00 122.48 282 PRO D N 1
ATOM 7490 C CA . PRO D 4 252 ? -30.844 -33.552 20.198 1.00 120.61 282 PRO D CA 1
ATOM 7491 C C . PRO D 4 252 ? -32.159 -33.965 19.532 1.00 121.11 282 PRO D C 1
ATOM 7492 O O . PRO D 4 252 ? -32.379 -33.616 18.378 1.00 125.32 282 PRO D O 1
ATOM 7496 N N . TYR D 4 253 ? -33.021 -34.707 20.233 1.00 133.94 283 TYR D N 1
ATOM 7497 C CA . TYR D 4 253 ? -34.245 -35.181 19.603 1.00 138.57 283 TYR D CA 1
ATOM 7498 C C . TYR D 4 253 ? -35.415 -34.274 19.965 1.00 141.60 283 TYR D C 1
ATOM 7499 O O . TYR D 4 253 ? -36.468 -34.331 19.327 1.00 141.68 283 TYR D O 1
ATOM 7508 N N . GLY D 4 254 ? -35.199 -33.455 21.001 1.00 135.91 284 GLY D N 1
ATOM 7509 C CA . GLY D 4 254 ? -36.190 -32.524 21.498 1.00 144.88 284 GLY D CA 1
ATOM 7510 C C . GLY D 4 254 ? -37.438 -33.242 22.003 1.00 151.32 284 GLY D C 1
ATOM 7511 O O . GLY D 4 254 ? -37.364 -34.067 22.910 1.00 143.79 284 GLY D O 1
ATOM 7512 N N . GLU D 4 255 ? -38.570 -32.905 21.381 1.00 151.96 285 GLU D N 1
ATOM 7513 C CA . GLU D 4 255 ? -39.876 -33.307 21.856 1.00 141.15 285 GLU D CA 1
ATOM 7514 C C . GLU D 4 255 ? -40.054 -34.805 21.620 1.00 130.80 285 GLU D C 1
ATOM 7515 O O . GLU D 4 255 ? -40.761 -35.468 22.378 1.00 100.65 285 GLU D O 1
ATOM 7521 N N . LYS D 4 256 ? -39.381 -35.332 20.584 1.00 119.98 286 LYS D N 1
ATOM 7522 C CA . LYS D 4 256 ? -39.494 -36.730 20.194 1.00 114.44 286 LYS D CA 1
ATOM 7523 C C . LYS D 4 256 ? -39.036 -37.654 21.328 1.00 119.11 286 LYS D C 1
ATOM 7524 O O . LYS D 4 256 ? -39.432 -38.823 21.398 1.00 120.01 286 LYS D O 1
ATOM 7530 N N . ALA D 4 257 ? -38.239 -37.079 22.241 1.00 114.16 287 ALA D N 1
ATOM 7531 C CA . ALA D 4 257 ? -37.560 -37.816 23.296 1.00 86.62 287 ALA D CA 1
ATOM 7532 C C . ALA D 4 257 ? -38.329 -37.783 24.621 1.00 95.39 287 ALA D C 1
ATOM 7533 O O . ALA D 4 257 ? -37.800 -38.189 25.659 1.00 91.41 287 ALA D O 1
ATOM 7535 N N . ASN D 4 258 ? -39.596 -37.345 24.594 1.00 92.21 288 ASN D N 1
ATOM 7536 C CA . ASN D 4 258 ? -40.316 -37.150 25.843 1.00 102.76 288 ASN D CA 1
ATOM 7537 C C . ASN D 4 258 ? -40.505 -38.467 26.571 1.00 93.90 288 ASN D C 1
ATOM 7538 O O . ASN D 4 258 ? -40.213 -38.532 27.762 1.00 80.12 288 ASN D O 1
ATOM 7543 N N . PRO D 4 259 ? -41.019 -39.519 25.894 1.00 109.08 289 PRO D N 1
ATOM 7544 C CA . PRO D 4 259 ? -41.274 -40.793 26.577 1.00 110.56 289 PRO D CA 1
ATOM 7545 C C . PRO D 4 259 ? -40.031 -41.345 27.277 1.00 106.74 289 PRO D C 1
ATOM 7546 O O . PRO D 4 259 ? -40.090 -41.799 28.431 1.00 75.59 289 PRO D O 1
ATOM 7550 N N . LEU D 4 260 ? -38.883 -41.240 26.593 1.00 96.28 290 LEU D N 1
ATOM 7551 C CA . LEU D 4 260 ? -37.676 -41.789 27.172 1.00 90.24 290 LEU D CA 1
ATOM 7552 C C . LEU D 4 260 ? -37.215 -40.921 28.341 1.00 95.37 290 LEU D C 1
ATOM 7553 O O . LEU D 4 260 ? -36.865 -41.464 29.383 1.00 99.83 290 LEU D O 1
ATOM 7558 N N . LYS D 4 261 ? -37.232 -39.590 28.169 1.00 89.92 291 LYS D N 1
ATOM 7559 C CA . LYS D 4 261 ? -36.921 -38.666 29.257 1.00 72.91 291 LYS D CA 1
ATOM 7560 C C . LYS D 4 261 ? -37.863 -38.909 30.430 1.00 64.36 291 LYS D C 1
ATOM 7561 O O . LYS D 4 261 ? -37.431 -39.061 31.565 1.00 63.06 291 LYS D O 1
ATOM 7567 N N . ALA D 4 262 ? -39.164 -38.975 30.146 1.00 63.27 292 ALA D N 1
ATOM 7568 C CA . ALA D 4 262 ? -40.144 -39.232 31.183 1.00 72.41 292 ALA D CA 1
ATOM 7569 C C . ALA D 4 262 ? -39.781 -40.510 31.936 1.00 84.86 292 ALA D C 1
ATOM 7570 O O . ALA D 4 262 ? -39.696 -40.520 33.170 1.00 84.93 292 ALA D O 1
ATOM 7572 N N . LEU D 4 263 ? -39.546 -41.583 31.168 1.00 93.91 293 LEU D N 1
ATOM 7573 C CA . LEU D 4 263 ? -39.370 -42.932 31.685 1.00 103.13 293 LEU D CA 1
ATOM 7574 C C . LEU D 4 263 ? -38.118 -43.005 32.563 1.00 96.18 293 LEU D C 1
ATOM 7575 O O . LEU D 4 263 ? -38.106 -43.701 33.599 1.00 88.93 293 LEU D O 1
ATOM 7580 N N . ALA D 4 264 ? -37.094 -42.250 32.129 1.00 80.68 294 ALA D N 1
ATOM 7581 C CA . ALA D 4 264 ? -35.852 -42.117 32.864 1.00 94.74 294 ALA D CA 1
ATOM 7582 C C . ALA D 4 264 ? -36.133 -41.657 34.297 1.00 107.12 294 ALA D C 1
ATOM 7583 O O . ALA D 4 264 ? -35.590 -42.231 35.234 1.00 113.44 294 ALA D O 1
ATOM 7585 N N . GLU D 4 265 ? -36.996 -40.642 34.444 1.00 103.46 295 GLU D N 1
ATOM 7586 C CA . GLU D 4 265 ? -37.273 -40.025 35.716 1.00 108.04 295 GLU D CA 1
ATOM 7587 C C . GLU D 4 265 ? -37.925 -41.002 36.691 1.00 113.62 295 GLU D C 1
ATOM 7588 O O . GLU D 4 265 ? -38.206 -40.579 37.809 1.00 104.53 295 GLU D O 1
ATOM 7594 N N . TYR D 4 266 ? -38.037 -42.302 36.377 1.00 127.31 296 TYR D N 1
ATOM 7595 C CA . TYR D 4 266 ? -38.198 -43.265 37.464 1.00 139.04 296 TYR D CA 1
ATOM 7596 C C . TYR D 4 266 ? -36.944 -43.356 38.363 1.00 133.50 296 TYR D C 1
ATOM 7597 O O . TYR D 4 266 ? -36.098 -44.253 38.199 1.00 92.83 296 TYR D O 1
ATOM 7606 N N . ILE D 4 267 ? -36.842 -42.463 39.365 1.00 125.37 297 ILE D N 1
ATOM 7607 C CA . ILE D 4 267 ? -35.846 -42.625 40.423 1.00 103.56 297 ILE D CA 1
ATOM 7608 C C . ILE D 4 267 ? -36.508 -42.643 41.809 1.00 103.97 297 ILE D C 1
ATOM 7609 O O . ILE D 4 267 ? -37.558 -41.981 41.988 1.00 113.63 297 ILE D O 1
ATOM 7611 N N . VAL E 5 1 ? 37.162 -98.385 25.864 1.00 75.68 3 VAL E N 1
ATOM 7612 C CA . VAL E 5 1 ? 36.799 -96.982 25.530 1.00 84.48 3 VAL E CA 1
ATOM 7613 C C . VAL E 5 1 ? 35.756 -96.505 26.535 1.00 83.07 3 VAL E C 1
ATOM 7614 O O . VAL E 5 1 ? 34.720 -95.996 26.120 1.00 90.35 3 VAL E O 1
ATOM 7616 N N . ALA E 5 2 ? 36.081 -96.632 27.833 1.00 75.13 4 ALA E N 1
ATOM 7617 C CA . ALA E 5 2 ? 35.223 -96.250 28.950 1.00 80.87 4 ALA E CA 1
ATOM 7618 C C . ALA E 5 2 ? 36.072 -95.759 30.131 1.00 80.92 4 ALA E C 1
ATOM 7619 O O . ALA E 5 2 ? 37.243 -96.131 30.239 1.00 81.96 4 ALA E O 1
ATOM 7621 N N . ASP E 5 3 ? 35.487 -94.946 31.028 1.00 72.09 5 ASP E N 1
ATOM 7622 C CA . ASP E 5 3 ? 36.237 -94.468 32.180 1.00 77.88 5 ASP E CA 1
ATOM 7623 C C . ASP E 5 3 ? 35.296 -93.950 33.271 1.00 92.28 5 ASP E C 1
ATOM 7624 O O . ASP E 5 3 ? 34.968 -94.696 34.195 1.00 87.13 5 ASP E O 1
ATOM 7626 N N . ALA E 5 4 ? 34.894 -92.667 33.201 1.00 104.87 6 ALA E N 1
ATOM 7627 C CA . ALA E 5 4 ? 34.047 -92.091 34.248 1.00 110.50 6 ALA E CA 1
ATOM 7628 C C . ALA E 5 4 ? 32.779 -91.437 33.691 1.00 102.75 6 ALA E C 1
ATOM 7629 O O . ALA E 5 4 ? 32.813 -90.708 32.697 1.00 68.11 6 ALA E O 1
ATOM 7631 N N . HIS E 5 5 ? 31.657 -91.806 34.331 1.00 109.62 7 HIS E N 1
ATOM 7632 C CA . HIS E 5 5 ? 30.309 -91.272 34.163 1.00 106.97 7 HIS E CA 1
ATOM 7633 C C . HIS E 5 5 ? 29.540 -91.566 35.455 1.00 91.76 7 HIS E C 1
ATOM 7634 O O . HIS E 5 5 ? 29.336 -92.720 35.786 1.00 83.08 7 HIS E O 1
ATOM 7641 N N . THR E 5 6 ? 29.147 -90.519 36.191 1.00 86.97 8 THR E N 1
ATOM 7642 C CA . THR E 5 6 ? 28.644 -90.670 37.546 1.00 90.99 8 THR E CA 1
ATOM 7643 C C . THR E 5 6 ? 27.206 -91.180 37.528 1.00 99.20 8 THR E C 1
ATOM 7644 O O . THR E 5 6 ? 26.495 -91.055 36.536 1.00 101.77 8 THR E O 1
ATOM 7646 N N . GLN E 5 7 ? 26.822 -91.797 38.647 1.00 103.83 9 GLN E N 1
ATOM 7647 C CA . GLN E 5 7 ? 25.452 -92.029 39.081 1.00 104.00 9 GLN E CA 1
ATOM 7648 C C . GLN E 5 7 ? 24.563 -90.840 38.692 1.00 92.12 9 GLN E C 1
ATOM 7649 O O . GLN E 5 7 ? 24.838 -89.694 39.054 1.00 91.82 9 GLN E O 1
ATOM 7655 N N . GLY E 5 8 ? 23.494 -91.115 37.932 1.00 89.61 10 GLY E N 1
ATOM 7656 C CA . GLY E 5 8 ? 22.357 -90.201 37.825 1.00 97.10 10 GLY E CA 1
ATOM 7657 C C . GLY E 5 8 ? 22.440 -89.171 36.693 1.00 96.59 10 GLY E C 1
ATOM 7658 O O . GLY E 5 8 ? 21.558 -88.316 36.551 1.00 89.61 10 GLY E O 1
ATOM 7659 N N . PHE E 5 9 ? 23.487 -89.292 35.869 1.00 96.84 11 PHE E N 1
ATOM 7660 C CA . PHE E 5 9 ? 23.603 -88.481 34.672 1.00 84.36 11 PHE E CA 1
ATOM 7661 C C . PHE E 5 9 ? 23.463 -89.346 33.418 1.00 73.95 11 PHE E C 1
ATOM 7662 O O . PHE E 5 9 ? 24.218 -90.290 33.222 1.00 73.89 11 PHE E O 1
ATOM 7670 N N . SER E 5 10 ? 22.500 -89.004 32.566 1.00 66.29 12 SER E N 1
ATOM 7671 C CA . SER E 5 10 ? 22.303 -89.737 31.322 1.00 74.52 12 SER E CA 1
ATOM 7672 C C . SER E 5 10 ? 22.734 -88.875 30.135 1.00 86.74 12 SER E C 1
ATOM 7673 O O . SER E 5 10 ? 22.007 -87.957 29.774 1.00 61.47 12 SER E O 1
ATOM 7676 N N . LEU E 5 11 ? 23.858 -89.243 29.499 1.00 79.95 13 LEU E N 1
ATOM 7677 C CA . LEU E 5 11 ? 24.357 -88.539 28.330 1.00 68.09 13 LEU E CA 1
ATOM 7678 C C . LEU E 5 11 ? 23.291 -88.501 27.229 1.00 71.20 13 LEU E C 1
ATOM 7679 O O . LEU E 5 11 ? 23.092 -87.457 26.609 1.00 83.28 13 LEU E O 1
ATOM 7684 N N . ALA E 5 12 ? 22.589 -89.614 27.010 1.00 60.30 14 ALA E N 1
ATOM 7685 C CA . ALA E 5 12 ? 21.643 -89.704 25.904 1.00 58.74 14 ALA E CA 1
ATOM 7686 C C . ALA E 5 12 ? 20.543 -88.661 26.047 1.00 59.72 14 ALA E C 1
ATOM 7687 O O . ALA E 5 12 ? 20.118 -88.076 25.050 1.00 65.76 14 ALA E O 1
ATOM 7689 N N . GLN E 5 13 ? 20.080 -88.441 27.286 1.00 58.97 15 GLN E N 1
ATOM 7690 C CA . GLN E 5 13 ? 19.045 -87.451 27.532 1.00 65.74 15 GLN E CA 1
ATOM 7691 C C . GLN E 5 13 ? 19.623 -86.069 27.270 1.00 66.87 15 GLN E C 1
ATOM 7692 O O . GLN E 5 13 ? 19.020 -85.288 26.547 1.00 72.47 15 GLN E O 1
ATOM 7698 N N . TYR E 5 14 ? 20.780 -85.794 27.885 1.00 57.80 16 TYR E N 1
ATOM 7699 C CA . TYR E 5 14 ? 21.492 -84.529 27.781 1.00 61.75 16 TYR E CA 1
ATOM 7700 C C . TYR E 5 14 ? 21.666 -84.159 26.310 1.00 73.70 16 TYR E C 1
ATOM 7701 O O . TYR E 5 14 ? 21.161 -83.112 25.897 1.00 68.83 16 TYR E O 1
ATOM 7710 N N . LEU E 5 15 ? 22.305 -85.047 25.530 1.00 60.19 17 LEU E N 1
ATOM 7711 C CA . LEU E 5 15 ? 22.520 -84.831 24.111 1.00 59.33 17 LEU E CA 1
ATOM 7712 C C . LEU E 5 15 ? 21.208 -84.506 23.399 1.00 65.07 17 LEU E C 1
ATOM 7713 O O . LEU E 5 15 ? 21.187 -83.634 22.520 1.00 66.49 17 LEU E O 1
ATOM 7718 N N . GLN E 5 16 ? 20.130 -85.212 23.789 1.00 60.10 18 GLN E N 1
ATOM 7719 C CA . GLN E 5 16 ? 18.836 -85.040 23.155 1.00 58.87 18 GLN E CA 1
ATOM 7720 C C . GLN E 5 16 ? 18.301 -83.644 23.479 1.00 66.34 18 GLN E C 1
ATOM 7721 O O . GLN E 5 16 ? 17.876 -82.928 22.575 1.00 63.01 18 GLN E O 1
ATOM 7727 N N . GLU E 5 17 ? 18.327 -83.266 24.775 1.00 59.39 19 GLU E N 1
ATOM 7728 C CA . GLU E 5 17 ? 17.800 -81.995 25.229 1.00 54.19 19 GLU E CA 1
ATOM 7729 C C . GLU E 5 17 ? 18.583 -80.870 24.568 1.00 55.47 19 GLU E C 1
ATOM 7730 O O . GLU E 5 17 ? 17.984 -79.986 23.962 1.00 64.70 19 GLU E O 1
ATOM 7736 N N . GLN E 5 18 ? 19.923 -80.930 24.663 1.00 55.02 20 GLN E N 1
ATOM 7737 C CA . GLN E 5 18 ? 20.806 -79.881 24.176 1.00 51.59 20 GLN E CA 1
ATOM 7738 C C . GLN E 5 18 ? 20.697 -79.758 22.659 1.00 58.22 20 GLN E C 1
ATOM 7739 O O . GLN E 5 18 ? 20.587 -78.651 22.137 1.00 61.03 20 GLN E O 1
ATOM 7745 N N . LYS E 5 19 ? 20.723 -80.899 21.960 1.00 54.51 21 LYS E N 1
ATOM 7746 C CA . LYS E 5 19 ? 20.646 -80.891 20.510 1.00 60.09 21 LYS E CA 1
ATOM 7747 C C . LYS E 5 19 ? 19.376 -80.159 20.066 1.00 53.31 21 LYS E C 1
ATOM 7748 O O . LYS E 5 19 ? 19.376 -79.439 19.070 1.00 62.04 21 LYS E O 1
ATOM 7754 N N . THR E 5 20 ? 18.299 -80.320 20.828 1.00 51.65 22 THR E N 1
ATOM 7755 C CA . THR E 5 20 ? 17.030 -79.723 20.440 1.00 63.53 22 THR E CA 1
ATOM 7756 C C . THR E 5 20 ? 17.132 -78.203 20.540 1.00 56.88 22 THR E C 1
ATOM 7757 O O . THR E 5 20 ? 16.703 -77.484 19.633 1.00 50.25 22 THR E O 1
ATOM 7761 N N . ILE E 5 21 ? 17.698 -77.732 21.662 1.00 49.37 23 ILE E N 1
ATOM 7762 C CA . ILE E 5 21 ? 17.737 -76.306 21.912 1.00 58.41 23 ILE E CA 1
ATOM 7763 C C . ILE E 5 21 ? 18.716 -75.630 20.938 1.00 48.58 23 ILE E C 1
ATOM 7764 O O . ILE E 5 21 ? 18.439 -74.545 20.434 1.00 39.56 23 ILE E O 1
ATOM 7769 N N . VAL E 5 22 ? 19.819 -76.324 20.611 1.00 43.31 24 VAL E N 1
ATOM 7770 C CA . VAL E 5 22 ? 20.818 -75.847 19.673 1.00 43.71 24 VAL E CA 1
ATOM 7771 C C . VAL E 5 22 ? 20.199 -75.722 18.281 1.00 48.98 24 VAL E C 1
ATOM 7772 O O . VAL E 5 22 ? 20.422 -74.713 17.600 1.00 48.81 24 VAL E O 1
ATOM 7776 N N . GLU E 5 23 ? 19.410 -76.726 17.875 1.00 44.00 25 GLU E N 1
ATOM 7777 C CA . GLU E 5 23 ? 18.865 -76.713 16.529 1.00 50.86 25 GLU E CA 1
ATOM 7778 C C . GLU E 5 23 ? 17.804 -75.632 16.365 1.00 51.10 25 GLU E C 1
ATOM 7779 O O . GLU E 5 23 ? 17.635 -75.110 15.266 1.00 57.97 25 GLU E O 1
ATOM 7785 N N . THR E 5 24 ? 17.104 -75.260 17.445 1.00 53.19 26 THR E N 1
ATOM 7786 C CA . THR E 5 24 ? 16.121 -74.201 17.234 1.00 51.37 26 THR E CA 1
ATOM 7787 C C . THR E 5 24 ? 16.852 -72.865 17.132 1.00 45.04 26 THR E C 1
ATOM 7788 O O . THR E 5 24 ? 16.437 -71.973 16.409 1.00 49.24 26 THR E O 1
ATOM 7792 N N . ALA E 5 25 ? 17.996 -72.768 17.812 1.00 42.72 27 ALA E N 1
ATOM 7793 C CA . ALA E 5 25 ? 18.798 -71.562 17.770 1.00 37.27 27 ALA E CA 1
ATOM 7794 C C . ALA E 5 25 ? 19.435 -71.419 16.375 1.00 48.04 27 ALA E C 1
ATOM 7795 O O . ALA E 5 25 ? 19.391 -70.343 15.746 1.00 44.18 27 ALA E O 1
ATOM 7797 N N . LEU E 5 26 ? 19.986 -72.525 15.848 1.00 43.24 28 LEU E N 1
ATOM 7798 C CA . LEU E 5 26 ? 20.540 -72.470 14.504 1.00 40.76 28 LEU E CA 1
ATOM 7799 C C . LEU E 5 26 ? 19.467 -71.991 13.531 1.00 44.31 28 LEU E C 1
ATOM 7800 O O . LEU E 5 26 ? 19.735 -71.153 12.684 1.00 39.48 28 LEU E O 1
ATOM 7805 N N . ASP E 5 27 ? 18.247 -72.534 13.659 1.00 48.85 29 ASP E N 1
ATOM 7806 C CA . ASP E 5 27 ? 17.192 -72.269 12.696 1.00 45.78 29 ASP E CA 1
ATOM 7807 C C . ASP E 5 27 ? 16.811 -70.786 12.749 1.00 49.03 29 ASP E C 1
ATOM 7808 O O . ASP E 5 27 ? 16.718 -70.137 11.704 1.00 42.13 29 ASP E O 1
ATOM 7813 N N . GLN E 5 28 ? 16.662 -70.254 13.973 1.00 43.11 30 GLN E N 1
ATOM 7814 C CA . GLN E 5 28 ? 16.331 -68.863 14.205 1.00 40.35 30 GLN E CA 1
ATOM 7815 C C . GLN E 5 28 ? 17.402 -67.919 13.666 1.00 42.19 30 GLN E C 1
ATOM 7816 O O . GLN E 5 28 ? 17.083 -66.803 13.288 1.00 44.18 30 GLN E O 1
ATOM 7822 N N . SER E 5 29 ? 18.667 -68.355 13.613 1.00 45.80 31 SER E N 1
ATOM 7823 C CA . SER E 5 29 ? 19.760 -67.460 13.258 1.00 40.24 31 SER E CA 1
ATOM 7824 C C . SER E 5 29 ? 19.736 -67.096 11.776 1.00 40.82 31 SER E C 1
ATOM 7825 O O . SER E 5 29 ? 20.255 -66.052 11.393 1.00 39.69 31 SER E O 1
ATOM 7828 N N . LEU E 5 30 ? 19.152 -67.961 10.940 1.00 42.45 32 LEU E N 1
ATOM 7829 C CA . LEU E 5 30 ? 19.138 -67.713 9.507 1.00 49.21 32 LEU E CA 1
ATOM 7830 C C . LEU E 5 30 ? 17.705 -67.441 9.036 1.00 55.40 32 LEU E C 1
ATOM 7831 O O . LEU E 5 30 ? 17.024 -68.357 8.580 1.00 65.63 32 LEU E O 1
ATOM 7836 N N . VAL E 5 31 ? 17.276 -66.173 9.112 1.00 50.66 33 VAL E N 1
ATOM 7837 C CA . VAL E 5 31 ? 15.971 -65.780 8.605 1.00 51.29 33 VAL E CA 1
ATOM 7838 C C . VAL E 5 31 ? 16.084 -65.394 7.129 1.00 51.61 33 VAL E C 1
ATOM 7839 O O . VAL E 5 31 ? 16.901 -64.551 6.779 1.00 54.40 33 VAL E O 1
ATOM 7843 N N . ILE E 5 32 ? 15.226 -66.001 6.295 1.00 49.37 34 ILE E N 1
ATOM 7844 C CA . ILE E 5 32 ? 15.309 -65.955 4.842 1.00 48.33 34 ILE E CA 1
ATOM 7845 C C . ILE E 5 32 ? 14.809 -64.622 4.298 1.00 44.73 34 ILE E C 1
ATOM 7846 O O . ILE E 5 32 ? 13.624 -64.386 4.326 1.00 61.79 34 ILE E O 1
ATOM 7851 N N . THR E 5 33 ? 15.708 -63.738 3.858 1.00 53.06 35 THR E N 1
ATOM 7852 C CA . THR E 5 33 ? 15.392 -62.510 3.115 1.00 47.97 35 THR E CA 1
ATOM 7853 C C . THR E 5 33 ? 15.972 -62.664 1.714 1.00 47.65 35 THR E C 1
ATOM 7854 O O . THR E 5 33 ? 16.455 -63.728 1.362 1.00 56.62 35 THR E O 1
ATOM 7856 N N . GLU E 5 34 ? 15.971 -61.604 0.903 1.00 49.62 36 GLU E N 1
ATOM 7857 C CA . GLU E 5 34 ? 16.511 -61.701 -0.447 1.00 50.57 36 GLU E CA 1
ATOM 7858 C C . GLU E 5 34 ? 18.030 -61.487 -0.392 1.00 54.68 36 GLU E C 1
ATOM 7859 O O . GLU E 5 34 ? 18.520 -60.732 0.448 1.00 63.02 36 GLU E O 1
ATOM 7861 N N . PRO E 5 35 ? 18.859 -62.147 -1.242 1.00 49.89 37 PRO E N 1
ATOM 7862 C CA . PRO E 5 35 ? 18.384 -63.148 -2.211 1.00 47.10 37 PRO E CA 1
ATOM 7863 C C . PRO E 5 35 ? 18.158 -64.513 -1.560 1.00 46.55 37 PRO E C 1
ATOM 7864 O O . PRO E 5 35 ? 19.031 -64.984 -0.852 1.00 55.14 37 PRO E O 1
ATOM 7868 N N . VAL E 5 36 ? 17.001 -65.145 -1.804 1.00 42.51 38 VAL E N 1
ATOM 7869 C CA . VAL E 5 36 ? 16.609 -66.317 -1.029 1.00 43.57 38 VAL E CA 1
ATOM 7870 C C . VAL E 5 36 ? 17.620 -67.449 -1.186 1.00 48.14 38 VAL E C 1
ATOM 7871 O O . VAL E 5 36 ? 17.883 -68.196 -0.237 1.00 43.82 38 VAL E O 1
ATOM 7875 N N . THR E 5 37 ? 18.218 -67.542 -2.381 1.00 47.33 39 THR E N 1
ATOM 7876 C CA . THR E 5 37 ? 19.075 -68.680 -2.669 1.00 48.75 39 THR E CA 1
ATOM 7877 C C . THR E 5 37 ? 20.249 -68.774 -1.682 1.00 45.30 39 THR E C 1
ATOM 7878 O O . THR E 5 37 ? 20.594 -69.861 -1.245 1.00 52.36 39 THR E O 1
ATOM 7882 N N . ILE E 5 38 ? 20.837 -67.652 -1.268 1.00 42.04 40 ILE E N 1
ATOM 7883 C CA . ILE E 5 38 ? 21.991 -67.728 -0.376 1.00 45.15 40 ILE E CA 1
ATOM 7884 C C . ILE E 5 38 ? 21.554 -68.260 0.984 1.00 44.24 40 ILE E C 1
ATOM 7885 O O . ILE E 5 38 ? 22.202 -69.144 1.538 1.00 43.96 40 ILE E O 1
ATOM 7890 N N . TYR E 5 39 ? 20.449 -67.732 1.514 1.00 44.72 41 TYR E N 1
ATOM 7891 C CA . TYR E 5 39 ? 19.935 -68.209 2.794 1.00 42.66 41 TYR E CA 1
ATOM 7892 C C . TYR E 5 39 ? 19.536 -69.691 2.719 1.00 46.08 41 TYR E C 1
ATOM 7893 O O . TYR E 5 39 ? 19.742 -70.461 3.655 1.00 38.46 41 TYR E O 1
ATOM 7902 N N . GLU E 5 40 ? 18.975 -70.084 1.572 1.00 50.82 42 GLU E N 1
ATOM 7903 C CA . GLU E 5 40 ? 18.589 -71.466 1.348 1.00 48.20 42 GLU E CA 1
ATOM 7904 C C . GLU E 5 40 ? 19.820 -72.362 1.423 1.00 41.24 42 GLU E C 1
ATOM 7905 O O . GLU E 5 40 ? 19.844 -73.350 2.142 1.00 40.33 42 GLU E O 1
ATOM 7911 N N . ALA E 5 41 ? 20.862 -71.961 0.701 1.00 41.85 43 ALA E N 1
ATOM 7912 C CA . ALA E 5 41 ? 22.108 -72.713 0.616 1.00 39.66 43 ALA E CA 1
ATOM 7913 C C . ALA E 5 41 ? 22.784 -72.803 1.983 1.00 43.58 43 ALA E C 1
ATOM 7914 O O . ALA E 5 41 ? 23.366 -73.825 2.315 1.00 47.65 43 ALA E O 1
ATOM 7916 N N . MET E 5 42 ? 22.694 -71.742 2.783 1.00 38.78 44 MET E N 1
ATOM 7917 C CA . MET E 5 42 ? 23.299 -71.735 4.103 1.00 41.76 44 MET E CA 1
ATOM 7918 C C . MET E 5 42 ? 22.520 -72.687 5.009 1.00 40.13 44 MET E C 1
ATOM 7919 O O . MET E 5 42 ? 23.101 -73.508 5.707 1.00 35.47 44 MET E O 1
ATOM 7924 N N . ARG E 5 43 ? 21.188 -72.557 5.004 1.00 41.63 45 ARG E N 1
ATOM 7925 C CA . ARG E 5 43 ? 20.349 -73.325 5.902 1.00 36.66 45 ARG E CA 1
ATOM 7926 C C . ARG E 5 43 ? 20.460 -74.811 5.554 1.00 34.99 45 ARG E C 1
ATOM 7927 O O . ARG E 5 43 ? 20.409 -75.686 6.438 1.00 29.75 45 ARG E O 1
ATOM 7935 N N . TYR E 5 44 ? 20.639 -75.087 4.256 1.00 30.98 46 TYR E N 1
ATOM 7936 C CA . TYR E 5 44 ? 20.716 -76.460 3.797 1.00 39.52 46 TYR E CA 1
ATOM 7937 C C . TYR E 5 44 ? 21.851 -77.194 4.523 1.00 48.46 46 TYR E C 1
ATOM 7938 O O . TYR E 5 44 ? 21.676 -78.298 5.010 1.00 52.07 46 TYR E O 1
ATOM 7947 N N . SER E 5 45 ? 23.028 -76.576 4.567 1.00 45.67 47 SER E N 1
ATOM 7948 C CA . SER E 5 45 ? 24.185 -77.190 5.179 1.00 40.99 47 SER E CA 1
ATOM 7949 C C . SER E 5 45 ? 24.135 -77.040 6.695 1.00 41.21 47 SER E C 1
ATOM 7950 O O . SER E 5 45 ? 24.526 -77.960 7.410 1.00 37.23 47 SER E O 1
ATOM 7953 N N . LEU E 5 46 ? 23.672 -75.880 7.184 1.00 37.36 48 LEU E N 1
ATOM 7954 C CA . LEU E 5 46 ? 23.725 -75.649 8.619 1.00 37.32 48 LEU E CA 1
ATOM 7955 C C . LEU E 5 46 ? 22.674 -76.477 9.348 1.00 42.15 48 LEU E C 1
ATOM 7956 O O . LEU E 5 46 ? 22.886 -76.836 10.492 1.00 48.81 48 LEU E O 1
ATOM 7961 N N . LEU E 5 47 ? 21.533 -76.745 8.705 1.00 52.26 49 LEU E N 1
ATOM 7962 C CA . LEU E 5 47 ? 20.403 -77.340 9.416 1.00 50.89 49 LEU E CA 1
ATOM 7963 C C . LEU E 5 47 ? 20.264 -78.832 9.139 1.00 53.14 49 LEU E C 1
ATOM 7964 O O . LEU E 5 47 ? 19.521 -79.487 9.851 1.00 64.59 49 LEU E O 1
ATOM 7969 N N . ALA E 5 48 ? 20.975 -79.360 8.133 1.00 56.76 50 ALA E N 1
ATOM 7970 C CA . ALA E 5 48 ? 21.210 -80.793 8.012 1.00 53.96 50 ALA E CA 1
ATOM 7971 C C . ALA E 5 48 ? 21.741 -81.249 9.361 1.00 64.93 50 ALA E C 1
ATOM 7972 O O . ALA E 5 48 ? 22.668 -80.655 9.878 1.00 96.28 50 ALA E O 1
ATOM 7974 N N . GLY E 5 49 ? 21.173 -82.276 9.963 1.00 51.37 51 GLY E N 1
ATOM 7975 C CA . GLY E 5 49 ? 21.394 -82.464 11.394 1.00 50.94 51 GLY E CA 1
ATOM 7976 C C . GLY E 5 49 ? 22.833 -82.861 11.739 1.00 57.91 51 GLY E C 1
ATOM 7977 O O . GLY E 5 49 ? 23.774 -82.625 10.988 1.00 60.11 51 GLY E O 1
ATOM 7978 N N . GLY E 5 50 ? 22.999 -83.488 12.901 1.00 47.26 52 GLY E N 1
ATOM 7979 C CA . GLY E 5 50 ? 24.292 -84.003 13.303 1.00 44.68 52 GLY E CA 1
ATOM 7980 C C . GLY E 5 50 ? 24.307 -84.261 14.810 1.00 47.91 52 GLY E C 1
ATOM 7981 O O . GLY E 5 50 ? 23.283 -84.099 15.481 1.00 48.58 52 GLY E O 1
ATOM 7982 N N . LYS E 5 51 ? 25.486 -84.586 15.342 1.00 43.94 53 LYS E N 1
ATOM 7983 C CA . LYS E 5 51 ? 25.638 -84.760 16.780 1.00 57.96 53 LYS E CA 1
ATOM 7984 C C . LYS E 5 51 ? 25.607 -83.391 17.478 1.00 66.38 53 LYS E C 1
ATOM 7985 O O . LYS E 5 51 ? 25.088 -83.282 18.600 1.00 53.03 53 LYS E O 1
ATOM 7991 N N . ARG E 5 52 ? 26.147 -82.351 16.788 1.00 54.88 54 ARG E N 1
ATOM 7992 C CA . ARG E 5 52 ? 26.249 -80.981 17.272 1.00 44.29 54 ARG E CA 1
ATOM 7993 C C . ARG E 5 52 ? 27.143 -80.932 18.508 1.00 42.86 54 ARG E C 1
ATOM 7994 O O . ARG E 5 52 ? 26.894 -80.212 19.462 1.00 45.05 54 ARG E O 1
ATOM 8002 N N . LEU E 5 53 ? 28.244 -81.670 18.454 1.00 47.97 55 LEU E N 1
ATOM 8003 C CA . LEU E 5 53 ? 29.162 -81.783 19.571 1.00 46.48 55 LEU E CA 1
ATOM 8004 C C . LEU E 5 53 ? 29.816 -80.437 19.874 1.00 45.57 55 LEU E C 1
ATOM 8005 O O . LEU E 5 53 ? 29.999 -80.101 21.054 1.00 45.39 55 LEU E O 1
ATOM 8010 N N . ARG E 5 54 ? 30.149 -79.650 18.822 1.00 44.68 56 ARG E N 1
ATOM 8011 C CA . ARG E 5 54 ? 30.917 -78.431 19.050 1.00 39.92 56 ARG E CA 1
ATOM 8012 C C . ARG E 5 54 ? 30.074 -77.389 19.801 1.00 38.80 56 ARG E C 1
ATOM 8013 O O . ARG E 5 54 ? 30.506 -76.878 20.829 1.00 38.60 56 ARG E O 1
ATOM 8021 N N . PRO E 5 55 ? 28.837 -77.063 19.352 1.00 36.02 57 PRO E N 1
ATOM 8022 C CA . PRO E 5 55 ? 27.956 -76.223 20.155 1.00 34.51 57 PRO E CA 1
ATOM 8023 C C . PRO E 5 55 ? 27.709 -76.770 21.551 1.00 41.58 57 PRO E C 1
ATOM 8024 O O . PRO E 5 55 ? 27.588 -76.016 22.533 1.00 54.37 57 PRO E O 1
ATOM 8028 N N . ILE E 5 56 ? 27.637 -78.098 21.665 1.00 48.21 58 ILE E N 1
ATOM 8029 C CA . ILE E 5 56 ? 27.300 -78.675 22.969 1.00 40.80 58 ILE E CA 1
ATOM 8030 C C . ILE E 5 56 ? 28.479 -78.584 23.941 1.00 44.68 58 ILE E C 1
ATOM 8031 O O . ILE E 5 56 ? 28.275 -78.234 25.116 1.00 39.38 58 ILE E O 1
ATOM 8036 N N . LEU E 5 57 ? 29.710 -78.832 23.437 1.00 41.47 59 LEU E N 1
ATOM 8037 C CA . LEU E 5 57 ? 30.891 -78.643 24.268 1.00 47.31 59 LEU E CA 1
ATOM 8038 C C . LEU E 5 57 ? 30.904 -77.235 24.852 1.00 52.88 59 LEU E C 1
ATOM 8039 O O . LEU E 5 57 ? 31.236 -77.046 26.025 1.00 53.32 59 LEU E O 1
ATOM 8044 N N . CYS E 5 58 ? 30.543 -76.257 24.001 1.00 48.20 60 CYS E N 1
ATOM 8045 C CA . CYS E 5 58 ? 30.578 -74.862 24.390 1.00 50.32 60 CYS E CA 1
ATOM 8046 C C . CYS E 5 58 ? 29.595 -74.612 25.542 1.00 47.13 60 CYS E C 1
ATOM 8047 O O . CYS E 5 58 ? 29.991 -74.100 26.587 1.00 41.88 60 CYS E O 1
ATOM 8050 N N . LEU E 5 59 ? 28.315 -74.970 25.344 1.00 46.44 61 LEU E N 1
ATOM 8051 C CA . LEU E 5 59 ? 27.324 -74.828 26.402 1.00 42.53 61 LEU E CA 1
ATOM 8052 C C . LEU E 5 59 ? 27.759 -75.600 27.656 1.00 43.93 61 LEU E C 1
ATOM 8053 O O . LEU E 5 59 ? 27.669 -75.089 28.773 1.00 38.81 61 LEU E O 1
ATOM 8058 N N . ALA E 5 60 ? 28.256 -76.825 27.470 1.00 44.60 62 ALA E N 1
ATOM 8059 C CA . ALA E 5 60 ? 28.682 -77.609 28.624 1.00 43.68 62 ALA E CA 1
ATOM 8060 C C . ALA E 5 60 ? 29.691 -76.810 29.437 1.00 45.95 62 ALA E C 1
ATOM 8061 O O . ALA E 5 60 ? 29.496 -76.581 30.626 1.00 52.93 62 ALA E O 1
ATOM 8063 N N . ALA E 5 61 ? 30.741 -76.332 28.766 1.00 46.05 63 ALA E N 1
ATOM 8064 C CA . ALA E 5 61 ? 31.846 -75.668 29.438 1.00 48.54 63 ALA E CA 1
ATOM 8065 C C . ALA E 5 61 ? 31.366 -74.390 30.109 1.00 50.70 63 ALA E C 1
ATOM 8066 O O . ALA E 5 61 ? 31.721 -74.096 31.254 1.00 50.76 63 ALA E O 1
ATOM 8068 N N . CYS E 5 62 ? 30.522 -73.650 29.393 1.00 47.57 64 CYS E N 1
ATOM 8069 C CA . CYS E 5 62 ? 29.983 -72.435 29.968 1.00 53.25 64 CYS E CA 1
ATOM 8070 C C . CYS E 5 62 ? 29.176 -72.749 31.228 1.00 50.33 64 CYS E C 1
ATOM 8071 O O . CYS E 5 62 ? 29.378 -72.111 32.256 1.00 42.43 64 CYS E O 1
ATOM 8074 N N . GLU E 5 63 ? 28.294 -73.755 31.135 1.00 57.57 65 GLU E N 1
ATOM 8075 C CA . GLU E 5 63 ? 27.374 -74.112 32.210 1.00 65.54 65 GLU E CA 1
ATOM 8076 C C . GLU E 5 63 ? 28.119 -74.626 33.441 1.00 59.54 65 GLU E C 1
ATOM 8077 O O . GLU E 5 63 ? 27.762 -74.279 34.565 1.00 60.07 65 GLU E O 1
ATOM 8083 N N . MET E 5 64 ? 29.191 -75.385 33.216 1.00 55.93 66 MET E N 1
ATOM 8084 C CA . MET E 5 64 ? 29.991 -75.926 34.300 1.00 53.97 66 MET E CA 1
ATOM 8085 C C . MET E 5 64 ? 30.586 -74.792 35.134 1.00 62.56 66 MET E C 1
ATOM 8086 O O . MET E 5 64 ? 30.780 -74.957 36.338 1.00 71.19 66 MET E O 1
ATOM 8091 N N . LEU E 5 65 ? 30.883 -73.651 34.492 1.00 61.10 67 LEU E N 1
ATOM 8092 C CA . LEU E 5 65 ? 31.591 -72.570 35.165 1.00 50.95 67 LEU E CA 1
ATOM 8093 C C . LEU E 5 65 ? 30.584 -71.547 35.698 1.00 54.16 67 LEU E C 1
ATOM 8094 O O . LEU E 5 65 ? 30.969 -70.498 36.202 1.00 55.43 67 LEU E O 1
ATOM 8099 N N . GLY E 5 66 ? 29.292 -71.846 35.585 1.00 49.53 68 GLY E N 1
ATOM 8100 C CA . GLY E 5 66 ? 28.304 -70.991 36.217 1.00 59.60 68 GLY E CA 1
ATOM 8101 C C . GLY E 5 66 ? 27.572 -70.091 35.233 1.00 59.42 68 GLY E C 1
ATOM 8102 O O . GLY E 5 66 ? 26.735 -69.295 35.641 1.00 73.55 68 GLY E O 1
ATOM 8103 N N . GLY E 5 67 ? 27.873 -70.232 33.945 1.00 51.41 69 GLY E N 1
ATOM 8104 C CA . GLY E 5 67 ? 27.183 -69.450 32.935 1.00 53.08 69 GLY E CA 1
ATOM 8105 C C . GLY E 5 67 ? 25.873 -70.106 32.512 1.00 55.42 69 GLY E C 1
ATOM 8106 O O . GLY E 5 67 ? 25.592 -71.221 32.912 1.00 72.13 69 GLY E O 1
ATOM 8107 N N . THR E 5 68 ? 25.100 -69.415 31.675 1.00 47.72 70 THR E N 1
ATOM 8108 C CA . THR E 5 68 ? 23.802 -69.875 31.226 1.00 52.77 70 THR E CA 1
ATOM 8109 C C . THR E 5 68 ? 23.839 -70.182 29.731 1.00 57.34 70 THR E C 1
ATOM 8110 O O . THR E 5 68 ? 24.750 -69.742 29.019 1.00 63.96 70 THR E O 1
ATOM 8114 N N . ALA E 5 69 ? 22.824 -70.922 29.271 1.00 50.82 71 ALA E N 1
ATOM 8115 C CA . ALA E 5 69 ? 22.655 -71.234 27.864 1.00 58.71 71 ALA E CA 1
ATOM 8116 C C . ALA E 5 69 ? 22.586 -69.943 27.045 1.00 64.94 71 ALA E C 1
ATOM 8117 O O . ALA E 5 69 ? 23.082 -69.884 25.914 1.00 76.14 71 ALA E O 1
ATOM 8119 N N . ALA E 5 70 ? 21.990 -68.909 27.640 1.00 55.56 72 ALA E N 1
ATOM 8120 C CA . ALA E 5 70 ? 21.747 -67.661 26.930 1.00 49.66 72 ALA E CA 1
ATOM 8121 C C . ALA E 5 70 ? 23.061 -66.919 26.698 1.00 54.06 72 ALA E C 1
ATOM 8122 O O . ALA E 5 70 ? 23.200 -66.198 25.723 1.00 61.06 72 ALA E O 1
ATOM 8124 N N . MET E 5 71 ? 24.030 -67.113 27.594 1.00 53.85 73 MET E N 1
ATOM 8125 C CA . MET E 5 71 ? 25.336 -66.510 27.435 1.00 56.81 73 MET E CA 1
ATOM 8126 C C . MET E 5 71 ? 26.127 -67.164 26.300 1.00 54.05 73 MET E C 1
ATOM 8127 O O . MET E 5 71 ? 26.935 -66.503 25.648 1.00 76.93 73 MET E O 1
ATOM 8132 N N . ALA E 5 72 ? 25.920 -68.465 26.071 1.00 48.27 74 ALA E N 1
ATOM 8133 C CA . ALA E 5 72 ? 26.826 -69.236 25.226 1.00 39.42 74 ALA E CA 1
ATOM 8134 C C . ALA E 5 72 ? 26.177 -69.585 23.893 1.00 38.53 74 ALA E C 1
ATOM 8135 O O . ALA E 5 72 ? 26.853 -70.058 22.984 1.00 35.73 74 ALA E O 1
ATOM 8137 N N . MET E 5 73 ? 24.873 -69.311 23.762 1.00 40.29 75 MET E N 1
ATOM 8138 C CA . MET E 5 73 ? 24.149 -69.888 22.650 1.00 39.51 75 MET E CA 1
ATOM 8139 C C . MET E 5 73 ? 24.670 -69.343 21.311 1.00 40.76 75 MET E C 1
ATOM 8140 O O . MET E 5 73 ? 24.898 -70.121 20.368 1.00 34.87 75 MET E O 1
ATOM 8145 N N . ASN E 5 74 ? 24.853 -68.017 21.212 1.00 35.89 76 ASN E N 1
ATOM 8146 C CA . ASN E 5 74 ? 25.338 -67.424 19.973 1.00 36.06 76 ASN E CA 1
ATOM 8147 C C . ASN E 5 74 ? 26.706 -67.992 19.617 1.00 35.54 76 ASN E C 1
ATOM 8148 O O . ASN E 5 74 ? 26.901 -68.399 18.474 1.00 43.47 76 ASN E O 1
ATOM 8153 N N . THR E 5 75 ? 27.643 -68.018 20.574 1.00 34.85 77 THR E N 1
ATOM 8154 C CA . THR E 5 75 ? 28.940 -68.614 20.300 1.00 37.77 77 THR E CA 1
ATOM 8155 C C . THR E 5 75 ? 28.774 -70.063 19.849 1.00 39.68 77 THR E C 1
ATOM 8156 O O . THR E 5 75 ? 29.425 -70.497 18.907 1.00 56.78 77 THR E O 1
ATOM 8160 N N . ALA E 5 76 ? 27.875 -70.794 20.496 1.00 43.17 78 ALA E N 1
ATOM 8161 C CA . ALA E 5 76 ? 27.643 -72.183 20.155 1.00 46.38 78 ALA E CA 1
ATOM 8162 C C . ALA E 5 76 ? 27.195 -72.293 18.703 1.00 43.61 78 ALA E C 1
ATOM 8163 O O . ALA E 5 76 ? 27.718 -73.116 17.956 1.00 45.01 78 ALA E O 1
ATOM 8165 N N . CYS E 5 77 ? 26.261 -71.430 18.288 1.00 41.69 79 CYS E N 1
ATOM 8166 C CA . CYS E 5 77 ? 25.822 -71.423 16.890 1.00 39.87 79 CYS E CA 1
ATOM 8167 C C . CYS E 5 77 ? 26.962 -71.024 15.950 1.00 38.59 79 CYS E C 1
ATOM 8168 O O . CYS E 5 77 ? 27.135 -71.610 14.878 1.00 32.53 79 CYS E O 1
ATOM 8171 N N . ALA E 5 78 ? 27.760 -70.039 16.389 1.00 36.51 80 ALA E N 1
ATOM 8172 C CA . ALA E 5 78 ? 28.904 -69.583 15.628 1.00 37.18 80 ALA E CA 1
ATOM 8173 C C . ALA E 5 78 ? 29.862 -70.749 15.350 1.00 38.03 80 ALA E C 1
ATOM 8174 O O . ALA E 5 78 ? 30.330 -70.918 14.210 1.00 43.00 80 ALA E O 1
ATOM 8176 N N . LEU E 5 79 ? 30.152 -71.545 16.390 1.00 31.45 81 LEU E N 1
ATOM 8177 C CA . LEU E 5 79 ? 31.072 -72.668 16.250 1.00 41.07 81 LEU E CA 1
ATOM 8178 C C . LEU E 5 79 ? 30.535 -73.641 15.194 1.00 39.61 81 LEU E C 1
ATOM 8179 O O . LEU E 5 79 ? 31.280 -74.104 14.326 1.00 37.92 81 LEU E O 1
ATOM 8184 N N . GLU E 5 80 ? 29.219 -73.876 15.229 1.00 36.44 82 GLU E N 1
ATOM 8185 C CA . GLU E 5 80 ? 28.608 -74.801 14.297 1.00 40.27 82 GLU E CA 1
ATOM 8186 C C . GLU E 5 80 ? 28.633 -74.211 12.882 1.00 45.63 82 GLU E C 1
ATOM 8187 O O . GLU E 5 80 ? 28.751 -74.946 11.890 1.00 40.42 82 GLU E O 1
ATOM 8193 N N . MET E 5 81 ? 28.496 -72.885 12.792 1.00 37.82 83 MET E N 1
ATOM 8194 C CA . MET E 5 81 ? 28.523 -72.238 11.492 1.00 34.56 83 MET E CA 1
ATOM 8195 C C . MET E 5 81 ? 29.904 -72.426 10.871 1.00 38.15 83 MET E C 1
ATOM 8196 O O . MET E 5 81 ? 30.005 -72.760 9.681 1.00 45.88 83 MET E O 1
ATOM 8201 N N . ILE E 5 82 ? 30.956 -72.242 11.690 1.00 32.05 84 ILE E N 1
ATOM 8202 C CA . ILE E 5 82 ? 32.320 -72.352 11.198 1.00 31.96 84 ILE E CA 1
ATOM 8203 C C . ILE E 5 82 ? 32.572 -73.784 10.746 1.00 34.68 84 ILE E C 1
ATOM 8204 O O . ILE E 5 82 ? 33.082 -74.013 9.644 1.00 37.40 84 ILE E O 1
ATOM 8209 N N . HIS E 5 83 ? 32.189 -74.743 11.604 1.00 33.75 85 HIS E N 1
ATOM 8210 C CA . HIS E 5 83 ? 32.295 -76.143 11.259 1.00 33.97 85 HIS E CA 1
ATOM 8211 C C . HIS E 5 83 ? 31.571 -76.454 9.949 1.00 33.13 85 HIS E C 1
ATOM 8212 O O . HIS E 5 83 ? 32.135 -77.114 9.073 1.00 31.17 85 HIS E O 1
ATOM 8219 N N . THR E 5 84 ? 30.338 -75.940 9.801 1.00 34.08 86 THR E N 1
ATOM 8220 C CA . THR E 5 84 ? 29.599 -76.127 8.561 1.00 36.76 86 THR E CA 1
ATOM 8221 C C . THR E 5 84 ? 30.383 -75.608 7.357 1.00 43.40 86 THR E C 1
ATOM 8222 O O . THR E 5 84 ? 30.505 -76.311 6.349 1.00 51.71 86 THR E O 1
ATOM 8226 N N . MET E 5 85 ? 30.899 -74.371 7.454 1.00 44.32 87 MET E N 1
ATOM 8227 C CA . MET E 5 85 ? 31.516 -73.778 6.273 1.00 38.60 87 MET E CA 1
ATOM 8228 C C . MET E 5 85 ? 32.816 -74.504 5.915 1.00 39.45 87 MET E C 1
ATOM 8229 O O . MET E 5 85 ? 33.162 -74.617 4.721 1.00 42.32 87 MET E O 1
ATOM 8234 N N . SER E 5 86 ? 33.500 -75.050 6.929 1.00 31.08 88 SER E N 1
ATOM 8235 C CA . SER E 5 86 ? 34.698 -75.805 6.600 1.00 38.33 88 SER E CA 1
ATOM 8236 C C . SER E 5 86 ? 34.339 -77.043 5.780 1.00 37.36 88 SER E C 1
ATOM 8237 O O . SER E 5 86 ? 35.041 -77.359 4.821 1.00 40.25 88 SER E O 1
ATOM 8240 N N . LEU E 5 87 ? 33.226 -77.712 6.135 1.00 38.76 89 LEU E N 1
ATOM 8241 C CA . LEU E 5 87 ? 32.755 -78.845 5.356 1.00 35.07 89 LEU E CA 1
ATOM 8242 C C . LEU E 5 87 ? 32.326 -78.396 3.957 1.00 41.34 89 LEU E C 1
ATOM 8243 O O . LEU E 5 87 ? 32.674 -79.065 2.982 1.00 42.10 89 LEU E O 1
ATOM 8248 N N . ILE E 5 88 ? 31.581 -77.270 3.834 1.00 36.27 90 ILE E N 1
ATOM 8249 C CA . ILE E 5 88 ? 31.109 -76.857 2.517 1.00 35.97 90 ILE E CA 1
ATOM 8250 C C . ILE E 5 88 ? 32.299 -76.665 1.582 1.00 40.19 90 ILE E C 1
ATOM 8251 O O . ILE E 5 88 ? 32.278 -77.107 0.435 1.00 43.74 90 ILE E O 1
ATOM 8256 N N . HIS E 5 89 ? 33.327 -75.983 2.081 1.00 40.04 91 HIS E N 1
ATOM 8257 C CA . HIS E 5 89 ? 34.505 -75.702 1.277 1.00 46.33 91 HIS E CA 1
ATOM 8258 C C . HIS E 5 89 ? 35.313 -76.972 1.030 1.00 47.11 91 HIS E C 1
ATOM 8259 O O . HIS E 5 89 ? 35.863 -77.145 -0.058 1.00 49.48 91 HIS E O 1
ATOM 8266 N N . ASP E 5 90 ? 35.391 -77.848 2.039 1.00 50.30 92 ASP E N 1
ATOM 8267 C CA . ASP E 5 90 ? 36.200 -79.049 1.915 1.00 55.43 92 ASP E CA 1
ATOM 8268 C C . ASP E 5 90 ? 35.588 -79.983 0.871 1.00 59.46 92 ASP E C 1
ATOM 8269 O O . ASP E 5 90 ? 36.304 -80.684 0.182 1.00 68.32 92 ASP E O 1
ATOM 8274 N N . ASP E 5 91 ? 34.268 -79.945 0.709 1.00 53.58 93 ASP E N 1
ATOM 8275 C CA . ASP E 5 91 ? 33.582 -80.843 -0.203 1.00 51.48 93 ASP E CA 1
ATOM 8276 C C . ASP E 5 91 ? 33.794 -80.436 -1.651 1.00 53.07 93 ASP E C 1
ATOM 8277 O O . ASP E 5 91 ? 33.502 -81.230 -2.544 1.00 61.11 93 ASP E O 1
ATOM 8282 N N . LEU E 5 92 ? 34.257 -79.208 -1.888 1.00 50.30 94 LEU E N 1
ATOM 8283 C CA . LEU E 5 92 ? 34.339 -78.696 -3.253 1.00 51.02 94 LEU E CA 1
ATOM 8284 C C . LEU E 5 92 ? 35.223 -79.576 -4.138 1.00 49.81 94 LEU E C 1
ATOM 8285 O O . LEU E 5 92 ? 36.194 -80.175 -3.682 1.00 47.89 94 LEU E O 1
ATOM 8290 N N . PRO E 5 93 ? 34.902 -79.681 -5.449 1.00 53.82 95 PRO E N 1
ATOM 8291 C CA . PRO E 5 93 ? 35.737 -80.403 -6.416 1.00 51.42 95 PRO E CA 1
ATOM 8292 C C . PRO E 5 93 ? 37.231 -80.151 -6.291 1.00 52.67 95 PRO E C 1
ATOM 8293 O O . PRO E 5 93 ? 38.017 -81.095 -6.312 1.00 55.03 95 PRO E O 1
ATOM 8297 N N . ALA E 5 94 ? 37.620 -78.879 -6.130 1.00 55.97 96 ALA E N 1
ATOM 8298 C CA . ALA E 5 94 ? 39.037 -78.545 -6.060 1.00 43.64 96 ALA E CA 1
ATOM 8299 C C . ALA E 5 94 ? 39.686 -79.113 -4.804 1.00 44.12 96 ALA E C 1
ATOM 8300 O O . ALA E 5 94 ? 40.899 -79.031 -4.665 1.00 47.31 96 ALA E O 1
ATOM 8302 N N . MET E 5 95 ? 38.882 -79.663 -3.885 1.00 51.16 97 MET E N 1
ATOM 8303 C CA . MET E 5 95 ? 39.400 -80.187 -2.630 1.00 64.60 97 MET E CA 1
ATOM 8304 C C . MET E 5 95 ? 39.081 -81.676 -2.491 1.00 63.78 97 MET E C 1
ATOM 8305 O O . MET E 5 95 ? 39.632 -82.473 -3.238 1.00 91.59 97 MET E O 1
ATOM 8310 N N . ASP E 5 96 ? 38.210 -82.063 -1.554 1.00 72.66 98 ASP E N 1
ATOM 8311 C CA . ASP E 5 96 ? 37.887 -83.471 -1.326 1.00 70.15 98 ASP E CA 1
ATOM 8312 C C . ASP E 5 96 ? 36.937 -84.010 -2.400 1.00 64.78 98 ASP E C 1
ATOM 8313 O O . ASP E 5 96 ? 36.842 -85.219 -2.579 1.00 65.65 98 ASP E O 1
ATOM 8318 N N . ASN E 5 97 ? 36.239 -83.122 -3.104 1.00 57.87 99 ASN E N 1
ATOM 8319 C CA . ASN E 5 97 ? 35.348 -83.482 -4.201 1.00 67.39 99 ASN E CA 1
ATOM 8320 C C . ASN E 5 97 ? 34.274 -84.476 -3.757 1.00 67.68 99 ASN E C 1
ATOM 8321 O O . ASN E 5 97 ? 34.087 -85.502 -4.398 1.00 68.97 99 ASN E O 1
ATOM 8326 N N . ASP E 5 98 ? 33.547 -84.140 -2.681 1.00 74.94 100 ASP E N 1
ATOM 8327 C CA . ASP E 5 98 ? 32.548 -85.015 -2.103 1.00 64.86 100 ASP E CA 1
ATOM 8328 C C . ASP E 5 98 ? 31.195 -84.745 -2.743 1.00 68.81 100 ASP E C 1
ATOM 8329 O O . ASP E 5 98 ? 30.798 -83.602 -2.947 1.00 58.18 100 ASP E O 1
ATOM 8334 N N . ASP E 5 99 ? 30.477 -85.838 -2.998 1.00 68.62 101 ASP E N 1
ATOM 8335 C CA . ASP E 5 99 ? 29.233 -85.807 -3.736 1.00 67.75 101 ASP E CA 1
ATOM 8336 C C . ASP E 5 99 ? 28.083 -85.911 -2.744 1.00 67.27 101 ASP E C 1
ATOM 8337 O O . ASP E 5 99 ? 26.976 -85.514 -3.072 1.00 64.05 101 ASP E O 1
ATOM 8342 N N . LEU E 5 100 ? 28.355 -86.438 -1.541 1.00 64.25 102 LEU E N 1
ATOM 8343 C CA . LEU E 5 100 ? 27.358 -86.389 -0.494 1.00 70.40 102 LEU E CA 1
ATOM 8344 C C . LEU E 5 100 ? 28.003 -86.531 0.881 1.00 72.12 102 LEU E C 1
ATOM 8345 O O . LEU E 5 100 ? 29.183 -86.866 0.981 1.00 62.17 102 LEU E O 1
ATOM 8350 N N . ARG E 5 101 ? 27.209 -86.218 1.918 1.00 90.04 103 ARG E N 1
ATOM 8351 C CA . ARG E 5 101 ? 27.664 -86.082 3.292 1.00 96.04 103 ARG E CA 1
ATOM 8352 C C . ARG E 5 101 ? 26.483 -86.386 4.205 1.00 89.84 103 ARG E C 1
ATOM 8353 O O . ARG E 5 101 ? 25.412 -85.786 4.044 1.00 73.77 103 ARG E O 1
ATOM 8361 N N . ARG E 5 102 ? 26.702 -87.332 5.138 1.00 92.96 104 ARG E N 1
ATOM 8362 C CA . ARG E 5 102 ? 25.673 -87.864 6.018 1.00 101.25 104 ARG E CA 1
ATOM 8363 C C . ARG E 5 102 ? 24.466 -88.330 5.197 1.00 89.70 104 ARG E C 1
ATOM 8364 O O . ARG E 5 102 ? 23.318 -88.151 5.600 1.00 91.12 104 ARG E O 1
ATOM 8372 N N . GLY E 5 103 ? 24.740 -88.923 4.033 1.00 85.62 105 GLY E N 1
ATOM 8373 C CA . GLY E 5 103 ? 23.696 -89.503 3.204 1.00 101.25 105 GLY E CA 1
ATOM 8374 C C . GLY E 5 103 ? 22.960 -88.485 2.332 1.00 91.32 105 GLY E C 1
ATOM 8375 O O . GLY E 5 103 ? 22.277 -88.867 1.388 1.00 95.90 105 GLY E O 1
ATOM 8376 N N . LYS E 5 104 ? 23.113 -87.195 2.638 1.00 82.84 106 LYS E N 1
ATOM 8377 C CA . LYS E 5 104 ? 22.478 -86.151 1.848 1.00 75.78 106 LYS E CA 1
ATOM 8378 C C . LYS E 5 104 ? 23.494 -85.580 0.854 1.00 67.29 106 LYS E C 1
ATOM 8379 O O . LYS E 5 104 ? 24.687 -85.538 1.163 1.00 60.05 106 LYS E O 1
ATOM 8385 N N . PRO E 5 105 ? 23.081 -85.108 -0.354 1.00 53.66 107 PRO E N 1
ATOM 8386 C CA . PRO E 5 105 ? 24.019 -84.498 -1.308 1.00 48.72 107 PRO E CA 1
ATOM 8387 C C . PRO E 5 105 ? 24.672 -83.234 -0.740 1.00 61.03 107 PRO E C 1
ATOM 8388 O O . PRO E 5 105 ? 24.078 -82.519 0.067 1.00 59.25 107 PRO E O 1
ATOM 8392 N N . THR E 5 106 ? 25.902 -82.953 -1.173 1.00 60.99 108 THR E N 1
ATOM 8393 C CA . THR E 5 106 ? 26.657 -81.832 -0.646 1.00 48.09 108 THR E CA 1
ATOM 8394 C C . THR E 5 106 ? 26.179 -80.517 -1.261 1.00 48.69 108 THR E C 1
ATOM 8395 O O . THR E 5 106 ? 25.637 -80.481 -2.358 1.00 56.47 108 THR E O 1
ATOM 8399 N N . ASN E 5 107 ? 26.462 -79.430 -0.549 1.00 48.88 109 ASN E N 1
ATOM 8400 C CA . ASN E 5 107 ? 25.980 -78.106 -0.868 1.00 49.18 109 ASN E CA 1
ATOM 8401 C C . ASN E 5 107 ? 26.170 -77.789 -2.348 1.00 46.02 109 ASN E C 1
ATOM 8402 O O . ASN E 5 107 ? 25.233 -77.340 -3.001 1.00 55.43 109 ASN E O 1
ATOM 8407 N N . HIS E 5 108 ? 27.366 -77.993 -2.887 1.00 45.31 110 HIS E N 1
ATOM 8408 C CA . HIS E 5 108 ? 27.632 -77.525 -4.242 1.00 46.75 110 HIS E CA 1
ATOM 8409 C C . HIS E 5 108 ? 26.857 -78.334 -5.273 1.00 56.81 110 HIS E C 1
ATOM 8410 O O . HIS E 5 108 ? 26.570 -77.819 -6.356 1.00 44.39 110 HIS E O 1
ATOM 8417 N N . LYS E 5 109 ? 26.521 -79.597 -4.938 1.00 68.27 111 LYS E N 1
ATOM 8418 C CA . LYS E 5 109 ? 25.773 -80.457 -5.849 1.00 57.55 111 LYS E CA 1
ATOM 8419 C C . LYS E 5 109 ? 24.333 -79.967 -5.954 1.00 57.87 111 LYS E C 1
ATOM 8420 O O . LYS E 5 109 ? 23.695 -80.177 -6.978 1.00 58.77 111 LYS E O 1
ATOM 8426 N N . VAL E 5 110 ? 23.839 -79.281 -4.909 1.00 52.85 112 VAL E N 1
ATOM 8427 C CA . VAL E 5 110 ? 22.494 -78.742 -4.944 1.00 40.97 112 VAL E CA 1
ATOM 8428 C C . VAL E 5 110 ? 22.478 -77.334 -5.527 1.00 45.47 112 VAL E C 1
ATOM 8429 O O . VAL E 5 110 ? 21.521 -77.002 -6.218 1.00 47.74 112 VAL E O 1
ATOM 8433 N N . TYR E 5 111 ? 23.495 -76.487 -5.241 1.00 42.61 113 TYR E N 1
ATOM 8434 C CA . TYR E 5 111 ? 23.349 -75.060 -5.537 1.00 41.17 113 TYR E CA 1
ATOM 8435 C C . TYR E 5 111 ? 24.377 -74.561 -6.538 1.00 47.88 113 TYR E C 1
ATOM 8436 O O . TYR E 5 111 ? 24.234 -73.443 -7.026 1.00 53.18 113 TYR E O 1
ATOM 8445 N N . GLY E 5 112 ? 25.395 -75.392 -6.842 1.00 52.15 114 GLY E N 1
ATOM 8446 C CA . GLY E 5 112 ? 26.509 -74.978 -7.688 1.00 48.53 114 GLY E CA 1
ATOM 8447 C C . GLY E 5 112 ? 27.738 -74.605 -6.852 1.00 55.68 114 GLY E C 1
ATOM 8448 O O . GLY E 5 112 ? 27.610 -74.184 -5.698 1.00 61.38 114 GLY E O 1
ATOM 8449 N N . GLU E 5 113 ? 28.935 -74.791 -7.426 1.00 55.24 115 GLU E N 1
ATOM 8450 C CA . GLU E 5 113 ? 30.165 -74.514 -6.702 1.00 49.33 115 GLU E CA 1
ATOM 8451 C C . GLU E 5 113 ? 30.182 -73.053 -6.268 1.00 44.68 115 GLU E C 1
ATOM 8452 O O . GLU E 5 113 ? 30.566 -72.768 -5.134 1.00 39.23 115 GLU E O 1
ATOM 8458 N N . ASP E 5 114 ? 29.731 -72.154 -7.160 1.00 40.69 116 ASP E N 1
ATOM 8459 C CA . ASP E 5 114 ? 29.760 -70.723 -6.901 1.00 44.23 116 ASP E CA 1
ATOM 8460 C C . ASP E 5 114 ? 28.987 -70.384 -5.630 1.00 42.96 116 ASP E C 1
ATOM 8461 O O . ASP E 5 114 ? 29.532 -69.762 -4.721 1.00 56.11 116 ASP E O 1
ATOM 8466 N N . ILE E 5 115 ? 27.739 -70.831 -5.560 1.00 42.38 117 ILE E N 1
ATOM 8467 C CA . ILE E 5 115 ? 26.871 -70.556 -4.426 1.00 43.32 117 ILE E CA 1
ATOM 8468 C C . ILE E 5 115 ? 27.469 -71.199 -3.176 1.00 40.95 117 ILE E C 1
ATOM 8469 O O . ILE E 5 115 ? 27.453 -70.601 -2.103 1.00 45.33 117 ILE E O 1
ATOM 8474 N N . ALA E 5 116 ? 28.039 -72.389 -3.331 1.00 39.22 118 ALA E N 1
ATOM 8475 C CA . ALA E 5 116 ? 28.622 -73.103 -2.200 1.00 45.02 118 ALA E CA 1
ATOM 8476 C C . ALA E 5 116 ? 29.752 -72.285 -1.590 1.00 42.83 118 ALA E C 1
ATOM 8477 O O . ALA E 5 116 ? 29.797 -72.125 -0.368 1.00 45.93 118 ALA E O 1
ATOM 8479 N N . ILE E 5 117 ? 30.627 -71.744 -2.453 1.00 38.22 119 ILE E N 1
ATOM 8480 C CA . ILE E 5 117 ? 31.751 -70.953 -1.979 1.00 42.90 119 ILE E CA 1
ATOM 8481 C C . ILE E 5 117 ? 31.202 -69.773 -1.182 1.00 40.93 119 ILE E C 1
ATOM 8482 O O . ILE E 5 117 ? 31.631 -69.548 -0.047 1.00 39.45 119 ILE E O 1
ATOM 8487 N N . LEU E 5 118 ? 30.203 -69.082 -1.762 1.00 32.88 120 LEU E N 1
ATOM 8488 C CA . LEU E 5 118 ? 29.623 -67.917 -1.130 1.00 34.58 120 LEU E CA 1
ATOM 8489 C C . LEU E 5 118 ? 28.894 -68.305 0.155 1.00 36.27 120 LEU E C 1
ATOM 8490 O O . LEU E 5 118 ? 28.931 -67.572 1.146 1.00 41.17 120 LEU E O 1
ATOM 8495 N N . ALA E 5 119 ? 28.262 -69.477 0.168 1.00 35.59 121 ALA E N 1
ATOM 8496 C CA . ALA E 5 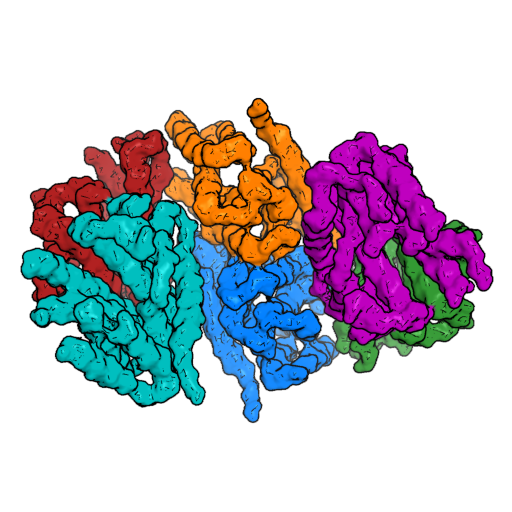119 ? 27.508 -69.879 1.352 1.00 36.59 121 ALA E CA 1
ATOM 8497 C C . ALA E 5 119 ? 28.467 -70.061 2.533 1.00 34.09 121 ALA E C 1
ATOM 8498 O O . ALA E 5 119 ? 28.157 -69.653 3.666 1.00 31.49 121 ALA E O 1
ATOM 8500 N N . GLY E 5 120 ? 29.627 -70.676 2.229 1.00 31.55 122 GLY E N 1
ATOM 8501 C CA . GLY E 5 120 ? 30.658 -70.879 3.225 1.00 31.05 122 GLY E CA 1
ATOM 8502 C C . GLY E 5 120 ? 31.167 -69.541 3.763 1.00 31.39 122 GLY E C 1
ATOM 8503 O O . GLY E 5 120 ? 31.275 -69.359 4.979 1.00 32.89 122 GLY E O 1
ATOM 8504 N N . ASP E 5 121 ? 31.420 -68.600 2.842 1.00 30.37 123 ASP E N 1
ATOM 8505 C CA . ASP E 5 121 ? 31.926 -67.285 3.207 1.00 36.84 123 ASP E CA 1
ATOM 8506 C C . ASP E 5 121 ? 30.928 -66.578 4.122 1.00 40.66 123 ASP E C 1
ATOM 8507 O O . ASP E 5 121 ? 31.315 -66.017 5.151 1.00 39.39 123 ASP E O 1
ATOM 8512 N N . ALA E 5 122 ? 29.638 -66.625 3.737 1.00 34.26 124 ALA E N 1
ATOM 8513 C CA . ALA E 5 122 ? 28.593 -65.964 4.495 1.00 31.78 124 ALA E CA 1
ATOM 8514 C C . ALA E 5 122 ? 28.537 -66.528 5.916 1.00 35.74 124 ALA E C 1
ATOM 8515 O O . ALA E 5 122 ? 28.445 -65.754 6.876 1.00 35.96 124 ALA E O 1
ATOM 8517 N N . LEU E 5 123 ? 28.622 -67.865 6.052 1.00 35.64 125 LEU E N 1
ATOM 8518 C CA . LEU E 5 123 ? 28.602 -68.497 7.362 1.00 32.23 125 LEU E CA 1
ATOM 8519 C C . LEU E 5 123 ? 29.816 -68.094 8.185 1.00 34.92 125 LEU E C 1
ATOM 8520 O O . LEU E 5 123 ? 29.685 -67.816 9.375 1.00 40.14 125 LEU E O 1
ATOM 8525 N N . LEU E 5 124 ? 31.002 -68.062 7.561 1.00 36.48 126 LEU E N 1
ATOM 8526 C CA . LEU E 5 124 ? 32.215 -67.726 8.294 1.00 32.08 126 LEU E CA 1
ATOM 8527 C C . LEU E 5 124 ? 32.095 -66.313 8.860 1.00 35.29 126 LEU E C 1
ATOM 8528 O O . LEU E 5 124 ? 32.411 -66.091 10.030 1.00 42.92 126 LEU E O 1
ATOM 8533 N N . SER E 5 125 ? 31.611 -65.352 8.058 1.00 29.59 127 SER E N 1
ATOM 8534 C CA . SER E 5 125 ? 31.555 -64.006 8.585 1.00 31.73 127 SER E CA 1
ATOM 8535 C C . SER E 5 125 ? 30.415 -63.895 9.593 1.00 33.92 127 SER E C 1
ATOM 8536 O O . SER E 5 125 ? 30.519 -63.179 10.596 1.00 35.39 127 SER E O 1
ATOM 8539 N N . TYR E 5 126 ? 29.337 -64.644 9.339 1.00 34.61 128 TYR E N 1
ATOM 8540 C CA . TYR E 5 126 ? 28.174 -64.553 10.203 1.00 34.47 128 TYR E CA 1
ATOM 8541 C C . TYR E 5 126 ? 28.541 -65.066 11.583 1.00 36.76 128 TYR E C 1
ATOM 8542 O O . TYR E 5 126 ? 28.051 -64.526 12.581 1.00 50.68 128 TYR E O 1
ATOM 8551 N N . ALA E 5 127 ? 29.428 -66.076 11.634 1.00 32.42 129 ALA E N 1
ATOM 8552 C CA . ALA E 5 127 ? 29.856 -66.626 12.911 1.00 37.61 129 ALA E CA 1
ATOM 8553 C C . ALA E 5 127 ? 30.353 -65.501 13.833 1.00 39.53 129 ALA E C 1
ATOM 8554 O O . ALA E 5 127 ? 29.932 -65.387 14.986 1.00 39.71 129 ALA E O 1
ATOM 8556 N N . PHE E 5 128 ? 31.252 -64.664 13.314 1.00 41.36 130 PHE E N 1
ATOM 8557 C CA . PHE E 5 128 ? 31.831 -63.591 14.111 1.00 39.59 130 PHE E CA 1
ATOM 8558 C C . PHE E 5 128 ? 30.765 -62.554 14.463 1.00 36.94 130 PHE E C 1
ATOM 8559 O O . PHE E 5 128 ? 30.651 -62.154 15.621 1.00 41.09 130 PHE E O 1
ATOM 8567 N N . GLU E 5 129 ? 29.946 -62.162 13.482 1.00 33.27 131 GLU E N 1
ATOM 8568 C CA . GLU E 5 129 ? 28.868 -61.230 13.760 1.00 32.30 131 GLU E CA 1
ATOM 8569 C C . GLU E 5 129 ? 28.031 -61.784 14.917 1.00 37.29 131 GLU E C 1
ATOM 8570 O O . GLU E 5 129 ? 27.690 -61.039 15.834 1.00 39.58 131 GLU E O 1
ATOM 8576 N N . TYR E 5 130 ? 27.755 -63.102 14.906 1.00 35.96 132 TYR E N 1
ATOM 8577 C CA . TYR E 5 130 ? 26.810 -63.672 15.852 1.00 41.59 132 TYR E CA 1
ATOM 8578 C C . TYR E 5 130 ? 27.394 -63.658 17.268 1.00 45.10 132 TYR E C 1
ATOM 8579 O O . TYR E 5 130 ? 26.696 -63.298 18.225 1.00 36.36 132 TYR E O 1
ATOM 8588 N N . VAL E 5 131 ? 28.680 -64.030 17.395 1.00 33.53 133 VAL E N 1
ATOM 8589 C CA . VAL E 5 131 ? 29.305 -63.956 18.700 1.00 30.86 133 VAL E CA 1
ATOM 8590 C C . VAL E 5 131 ? 29.138 -62.538 19.239 1.00 36.89 133 VAL E C 1
ATOM 8591 O O . VAL E 5 131 ? 28.905 -62.330 20.418 1.00 39.03 133 VAL E O 1
ATOM 8595 N N . ALA E 5 132 ? 29.282 -61.545 18.358 1.00 42.49 134 ALA E N 1
ATOM 8596 C CA . ALA E 5 132 ? 29.399 -60.168 18.792 1.00 42.77 134 ALA E CA 1
ATOM 8597 C C . ALA E 5 132 ? 28.035 -59.616 19.185 1.00 44.78 134 ALA E C 1
ATOM 8598 O O . ALA E 5 132 ? 27.961 -58.644 19.926 1.00 50.74 134 ALA E O 1
ATOM 8600 N N . ARG E 5 133 ? 26.965 -60.248 18.698 1.00 47.48 135 ARG E N 1
ATOM 8601 C CA . ARG E 5 133 ? 25.594 -59.854 19.000 1.00 42.63 135 ARG E CA 1
ATOM 8602 C C . ARG E 5 133 ? 25.099 -60.549 20.269 1.00 43.19 135 ARG E C 1
ATOM 8603 O O . ARG E 5 133 ? 23.953 -60.359 20.644 1.00 45.05 135 ARG E O 1
ATOM 8611 N N . THR E 5 134 ? 25.930 -61.382 20.907 1.00 37.94 136 THR E N 1
ATOM 8612 C CA . THR E 5 134 ? 25.526 -62.054 22.133 1.00 40.63 136 THR E CA 1
ATOM 8613 C C . THR E 5 134 ? 24.942 -61.028 23.106 1.00 48.85 136 THR E C 1
ATOM 8614 O O . THR E 5 134 ? 25.618 -60.063 23.460 1.00 45.44 136 THR E O 1
ATOM 8618 N N . PRO E 5 135 ? 23.680 -61.199 23.545 1.00 54.81 137 PRO E N 1
ATOM 8619 C CA . PRO E 5 135 ? 23.018 -60.249 24.438 1.00 53.11 137 PRO E CA 1
ATOM 8620 C C . PRO E 5 135 ? 23.632 -59.823 25.766 1.00 61.75 137 PRO E C 1
ATOM 8621 O O . PRO E 5 135 ? 23.873 -58.623 25.926 1.00 79.26 137 PRO E O 1
ATOM 8625 N N . ASP E 5 136 ? 23.860 -60.715 26.735 1.00 58.93 138 ASP E N 1
ATOM 8626 C CA . ASP E 5 136 ? 24.091 -60.160 28.068 1.00 63.83 138 ASP E CA 1
ATOM 8627 C C . ASP E 5 136 ? 25.483 -60.488 28.617 1.00 66.16 138 ASP E C 1
ATOM 8628 O O . ASP E 5 136 ? 25.627 -61.011 29.739 1.00 87.24 138 ASP E O 1
ATOM 8633 N N . VAL E 5 137 ? 26.508 -60.216 27.820 1.00 46.01 139 VAL E N 1
ATOM 8634 C CA . VAL E 5 137 ? 27.849 -60.642 28.201 1.00 54.73 139 VAL E CA 1
ATOM 8635 C C . VAL E 5 137 ? 28.781 -59.441 28.058 1.00 53.90 139 VAL E C 1
ATOM 8636 O O . VAL E 5 137 ? 28.716 -58.734 27.066 1.00 59.93 139 VAL E O 1
ATOM 8640 N N . PRO E 5 138 ? 29.646 -59.142 29.044 1.00 58.53 140 PRO E N 1
ATOM 8641 C CA . PRO E 5 138 ? 30.591 -58.032 28.920 1.00 63.63 140 PRO E CA 1
ATOM 8642 C C . PRO E 5 138 ? 31.363 -58.153 27.609 1.00 64.85 140 PRO E C 1
ATOM 8643 O O . PRO E 5 138 ? 31.797 -59.249 27.257 1.00 70.97 140 PRO E O 1
ATOM 8647 N N . ALA E 5 139 ? 31.536 -57.014 26.921 1.00 60.51 141 ALA E N 1
ATOM 8648 C CA . ALA E 5 139 ? 32.171 -56.946 25.617 1.00 59.20 141 ALA E CA 1
ATOM 8649 C C . ALA E 5 139 ? 33.585 -57.536 25.633 1.00 55.87 141 ALA E C 1
ATOM 8650 O O . ALA E 5 139 ? 34.023 -58.135 24.661 1.00 67.02 141 ALA E O 1
ATOM 8652 N N . GLU E 5 140 ? 34.306 -57.353 26.736 1.00 57.14 142 GLU E N 1
ATOM 8653 C CA . GLU E 5 140 ? 35.690 -57.782 26.851 1.00 57.45 142 GLU E CA 1
ATOM 8654 C C . GLU E 5 140 ? 35.758 -59.291 26.632 1.00 49.52 142 GLU E C 1
ATOM 8655 O O . GLU E 5 140 ? 36.673 -59.786 26.012 1.00 55.36 142 GLU E O 1
ATOM 8661 N N . ARG E 5 141 ? 34.774 -60.017 27.167 1.00 56.08 143 ARG E N 1
ATOM 8662 C CA . ARG E 5 141 ? 34.781 -61.467 27.066 1.00 58.12 143 ARG E CA 1
ATOM 8663 C C . ARG E 5 141 ? 34.534 -61.854 25.609 1.00 56.76 143 ARG E C 1
ATOM 8664 O O . ARG E 5 141 ? 35.249 -62.694 25.049 1.00 51.13 143 ARG E O 1
ATOM 8672 N N . LEU E 5 142 ? 33.508 -61.234 25.003 1.00 42.65 144 LEU E N 1
ATOM 8673 C CA . LEU E 5 142 ? 33.178 -61.508 23.621 1.00 39.71 144 LEU E CA 1
ATOM 8674 C C . LEU E 5 142 ? 34.383 -61.279 22.703 1.00 38.27 144 LEU E C 1
ATOM 8675 O O . LEU E 5 142 ? 34.611 -62.076 21.789 1.00 43.93 144 LEU E O 1
ATOM 8680 N N . LEU E 5 143 ? 35.169 -60.215 22.956 1.00 36.67 145 LEU E N 1
ATOM 8681 C CA . LEU E 5 143 ? 36.330 -59.942 22.125 1.00 35.80 145 LEU E CA 1
ATOM 8682 C C . LEU E 5 143 ? 37.322 -61.093 22.253 1.00 37.26 145 LEU E C 1
ATOM 8683 O O . LEU E 5 143 ? 37.917 -61.518 21.261 1.00 40.34 145 LEU E O 1
ATOM 8688 N N . GLN E 5 144 ? 37.538 -61.576 23.485 1.00 41.46 146 GLN E N 1
ATOM 8689 C CA . GLN E 5 144 ? 38.484 -62.666 23.676 1.00 46.71 146 GLN E CA 1
ATOM 8690 C C . GLN E 5 144 ? 38.021 -63.899 22.901 1.00 42.43 146 GLN E C 1
ATOM 8691 O O . GLN E 5 144 ? 38.840 -64.560 22.258 1.00 38.18 146 GLN E O 1
ATOM 8697 N N . VAL E 5 145 ? 36.705 -64.174 22.928 1.00 33.57 147 VAL E N 1
ATOM 8698 C CA . VAL E 5 145 ? 36.200 -65.320 22.204 1.00 36.87 147 VAL E CA 1
ATOM 8699 C C . VAL E 5 145 ? 36.513 -65.125 20.725 1.00 39.99 147 VAL E C 1
ATOM 8700 O O . VAL E 5 145 ? 36.999 -66.053 20.078 1.00 33.99 147 VAL E O 1
ATOM 8704 N N . ILE E 5 146 ? 36.253 -63.904 20.216 1.00 40.62 148 ILE E N 1
ATOM 8705 C CA . ILE E 5 146 ? 36.412 -63.611 18.803 1.00 35.85 148 ILE E CA 1
ATOM 8706 C C . ILE E 5 146 ? 37.880 -63.794 18.418 1.00 40.04 148 ILE E C 1
ATOM 8707 O O . ILE E 5 146 ? 38.190 -64.370 17.381 1.00 43.80 148 ILE E O 1
ATOM 8712 N N . VAL E 5 147 ? 38.794 -63.363 19.285 1.00 41.45 149 VAL E N 1
ATOM 8713 C CA . VAL E 5 147 ? 40.205 -63.527 18.975 1.00 46.61 149 VAL E CA 1
ATOM 8714 C C . VAL E 5 147 ? 40.558 -65.013 18.939 1.00 45.99 149 VAL E C 1
ATOM 8715 O O . VAL E 5 147 ? 41.191 -65.468 17.988 1.00 44.83 149 VAL E O 1
ATOM 8719 N N . ARG E 5 148 ? 40.120 -65.769 19.958 1.00 40.72 150 ARG E N 1
ATOM 8720 C CA . ARG E 5 148 ? 40.465 -67.175 20.037 1.00 48.95 150 ARG E CA 1
ATOM 8721 C C . ARG E 5 148 ? 39.836 -67.949 18.880 1.00 49.63 150 ARG E C 1
ATOM 8722 O O . ARG E 5 148 ? 40.434 -68.872 18.308 1.00 55.82 150 ARG E O 1
ATOM 8730 N N . LEU E 5 149 ? 38.627 -67.547 18.522 1.00 46.95 151 LEU E N 1
ATOM 8731 C CA . LEU E 5 149 ? 37.941 -68.158 17.404 1.00 45.92 151 LEU E CA 1
ATOM 8732 C C . LEU E 5 149 ? 38.745 -67.915 16.136 1.00 47.77 151 LEU E C 1
ATOM 8733 O O . LEU E 5 149 ? 38.998 -68.848 15.382 1.00 45.09 151 LEU E O 1
ATOM 8738 N N . GLY E 5 150 ? 39.177 -66.666 15.933 1.00 53.99 152 GLY E N 1
ATOM 8739 C CA . GLY E 5 150 ? 40.031 -66.318 14.805 1.00 40.99 152 GLY E CA 1
ATOM 8740 C C . GLY E 5 150 ? 41.272 -67.210 14.750 1.00 40.27 152 GLY E C 1
ATOM 8741 O O . GLY E 5 150 ? 41.554 -67.796 13.713 1.00 43.56 152 GLY E O 1
ATOM 8742 N N . GLN E 5 151 ? 42.011 -67.329 15.866 1.00 40.82 153 GLN E N 1
ATOM 8743 C CA . GLN E 5 151 ? 43.210 -68.157 15.884 1.00 42.14 153 GLN E CA 1
ATOM 8744 C C . GLN E 5 151 ? 42.902 -69.626 15.592 1.00 43.05 153 GLN E C 1
ATOM 8745 O O . GLN E 5 151 ? 43.766 -70.335 15.065 1.00 45.37 153 GLN E O 1
ATOM 8751 N N . ALA E 5 152 ? 41.704 -70.100 15.966 1.00 44.14 154 ALA E N 1
ATOM 8752 C CA . ALA E 5 152 ? 41.410 -71.523 15.841 1.00 40.74 154 ALA E CA 1
ATOM 8753 C C . ALA E 5 152 ? 41.076 -71.864 14.395 1.00 49.02 154 ALA E C 1
ATOM 8754 O O . ALA E 5 152 ? 41.349 -72.987 13.967 1.00 49.73 154 ALA E O 1
ATOM 8756 N N . VAL E 5 153 ? 40.527 -70.885 13.653 1.00 45.50 155 VAL E N 1
ATOM 8757 C CA . VAL E 5 153 ? 39.941 -71.126 12.341 1.00 41.56 155 VAL E CA 1
ATOM 8758 C C . VAL E 5 153 ? 40.988 -70.927 11.252 1.00 42.18 155 VAL E C 1
ATOM 8759 O O . VAL E 5 153 ? 40.919 -71.585 10.215 1.00 43.62 155 VAL E O 1
ATOM 8763 N N . GLY E 5 154 ? 41.917 -69.982 11.482 1.00 39.36 156 GLY E N 1
ATOM 8764 C CA . GLY E 5 154 ? 42.766 -69.470 10.429 1.00 40.55 156 GLY E CA 1
ATOM 8765 C C . GLY E 5 154 ? 44.019 -70.301 10.177 1.00 45.64 156 GLY E C 1
ATOM 8766 O O . GLY E 5 154 ? 44.032 -71.517 10.328 1.00 45.61 156 GLY E O 1
ATOM 8767 N N . ALA E 5 155 ? 45.061 -69.600 9.710 1.00 50.86 157 ALA E N 1
ATOM 8768 C CA . ALA E 5 155 ? 46.355 -70.134 9.334 1.00 49.57 157 ALA E CA 1
ATOM 8769 C C . ALA E 5 155 ? 47.014 -70.856 10.507 1.00 54.30 157 ALA E C 1
ATOM 8770 O O . ALA E 5 155 ? 47.761 -71.801 10.288 1.00 56.37 157 ALA E O 1
ATOM 8772 N N . GLU E 5 156 ? 46.755 -70.394 11.737 1.00 55.15 158 GLU E N 1
ATOM 8773 C CA . GLU E 5 156 ? 47.378 -70.962 12.921 1.00 51.96 158 GLU E CA 1
ATOM 8774 C C . GLU E 5 156 ? 46.546 -72.136 13.434 1.00 52.84 158 GLU E C 1
ATOM 8775 O O . GLU E 5 156 ? 46.886 -72.730 14.452 1.00 57.99 158 GLU E O 1
ATOM 8781 N N . GLY E 5 157 ? 45.442 -72.472 12.751 1.00 49.47 159 GLY E N 1
ATOM 8782 C CA . GLY E 5 157 ? 44.550 -73.524 13.210 1.00 36.49 159 GLY E CA 1
ATOM 8783 C C . GLY E 5 157 ? 43.973 -74.331 12.049 1.00 45.11 159 GLY E C 1
ATOM 8784 O O . GLY E 5 157 ? 44.703 -74.943 11.253 1.00 35.53 159 GLY E O 1
ATOM 8785 N N . LEU E 5 158 ? 42.635 -74.327 11.962 1.00 40.97 160 LEU E N 1
ATOM 8786 C CA . LEU E 5 158 ? 41.895 -75.176 11.039 1.00 38.68 160 LEU E CA 1
ATOM 8787 C C . LEU E 5 158 ? 42.511 -75.103 9.644 1.00 40.36 160 LEU E C 1
ATOM 8788 O O . LEU E 5 158 ? 42.918 -76.115 9.105 1.00 46.95 160 LEU E O 1
ATOM 8793 N N . VAL E 5 159 ? 42.601 -73.901 9.066 1.00 46.24 161 VAL E N 1
ATOM 8794 C CA . VAL E 5 159 ? 43.049 -73.745 7.687 1.00 37.72 161 VAL E CA 1
ATOM 8795 C C . VAL E 5 159 ? 44.502 -74.188 7.576 1.00 38.25 161 VAL E C 1
ATOM 8796 O O . VAL E 5 159 ? 44.875 -74.855 6.611 1.00 36.28 161 VAL E O 1
ATOM 8800 N N . GLY E 5 160 ? 45.319 -73.794 8.562 1.00 36.36 162 GLY E N 1
ATOM 8801 C CA . GLY E 5 160 ? 46.690 -74.286 8.664 1.00 40.88 162 GLY E CA 1
ATOM 8802 C C . GLY E 5 160 ? 46.781 -75.811 8.527 1.00 45.79 162 GLY E C 1
ATOM 8803 O O . GLY E 5 160 ? 47.541 -76.330 7.709 1.00 47.88 162 GLY E O 1
ATOM 8804 N N . GLY E 5 161 ? 45.984 -76.523 9.333 1.00 45.83 163 GLY E N 1
ATOM 8805 C CA . GLY E 5 161 ? 45.896 -77.978 9.277 1.00 48.82 163 GLY E CA 1
ATOM 8806 C C . GLY E 5 161 ? 45.521 -78.475 7.889 1.00 45.83 163 GLY E C 1
ATOM 8807 O O . GLY E 5 161 ? 46.203 -79.323 7.345 1.00 49.35 163 GLY E O 1
ATOM 8808 N N . GLN E 5 162 ? 44.450 -77.929 7.316 1.00 46.85 164 GLN E N 1
ATOM 8809 C CA . GLN E 5 162 ? 43.978 -78.336 6.006 1.00 48.61 164 GLN E CA 1
ATOM 8810 C C . GLN E 5 162 ? 45.114 -78.168 4.990 1.00 50.44 164 GLN E C 1
ATOM 8811 O O . GLN E 5 162 ? 45.247 -78.976 4.092 1.00 51.74 164 GLN E O 1
ATOM 8817 N N . VAL E 5 163 ? 45.974 -77.156 5.153 1.00 54.03 165 VAL E N 1
ATOM 8818 C CA . VAL E 5 163 ? 47.016 -76.909 4.165 1.00 58.93 165 VAL E CA 1
ATOM 8819 C C . VAL E 5 163 ? 48.089 -77.997 4.246 1.00 63.67 165 VAL E C 1
ATOM 8820 O O . VAL E 5 163 ? 48.494 -78.526 3.214 1.00 63.64 165 VAL E O 1
ATOM 8824 N N . VAL E 5 164 ? 48.549 -78.314 5.464 1.00 57.90 166 VAL E N 1
ATOM 8825 C CA . VAL E 5 164 ? 49.533 -79.363 5.702 1.00 67.03 166 VAL E CA 1
ATOM 8826 C C . VAL E 5 164 ? 48.977 -80.712 5.219 1.00 79.15 166 VAL E C 1
ATOM 8827 O O . VAL E 5 164 ? 49.694 -81.515 4.610 1.00 81.76 166 VAL E O 1
ATOM 8831 N N . ASP E 5 165 ? 47.685 -80.945 5.497 1.00 85.40 167 ASP E N 1
ATOM 8832 C CA . ASP E 5 165 ? 46.961 -82.127 5.072 1.00 85.23 167 ASP E CA 1
ATOM 8833 C C . ASP E 5 165 ? 47.042 -82.252 3.550 1.00 86.61 167 ASP E C 1
ATOM 8834 O O . ASP E 5 165 ? 47.305 -83.321 3.033 1.00 99.07 167 ASP E O 1
ATOM 8839 N N . LEU E 5 166 ? 46.815 -81.154 2.825 1.00 85.38 168 LEU E N 1
ATOM 8840 C CA . LEU E 5 166 ? 46.763 -81.195 1.373 1.00 74.17 168 LEU E CA 1
ATOM 8841 C C . LEU E 5 166 ? 48.147 -81.503 0.815 1.00 79.53 168 LEU E C 1
ATOM 8842 O O . LEU E 5 166 ? 48.258 -82.249 -0.161 1.00 71.48 168 LEU E O 1
ATOM 8847 N N . GLU E 5 167 ? 49.182 -80.953 1.470 1.00 89.66 169 GLU E N 1
ATOM 8848 C CA . GLU E 5 167 ? 50.563 -81.094 1.036 1.00 91.82 169 GLU E CA 1
ATOM 8849 C C . GLU E 5 167 ? 51.036 -82.536 1.252 1.00 102.62 169 GLU E C 1
ATOM 8850 O O . GLU E 5 167 ? 51.997 -82.971 0.628 1.00 109.93 169 GLU E O 1
ATOM 8856 N N . SER E 5 168 ? 50.361 -83.277 2.128 1.00 118.44 170 SER E N 1
ATOM 8857 C CA . SER E 5 168 ? 50.737 -84.654 2.413 1.00 109.06 170 SER E CA 1
ATOM 8858 C C . SER E 5 168 ? 49.810 -85.638 1.686 1.00 116.67 170 SER E C 1
ATOM 8859 O O . SER E 5 168 ? 50.149 -86.802 1.511 1.00 117.60 170 SER E O 1
ATOM 8862 N N . GLU E 5 169 ? 48.646 -85.142 1.245 1.00 140.67 171 GLU E N 1
ATOM 8863 C CA . GLU E 5 169 ? 47.644 -85.963 0.580 1.00 131.36 171 GLU E CA 1
ATOM 8864 C C . GLU E 5 169 ? 48.260 -86.431 -0.737 1.00 122.52 171 GLU E C 1
ATOM 8865 O O . GLU E 5 169 ? 47.797 -87.471 -1.228 1.00 136.46 171 GLU E O 1
ATOM 8867 N N . VAL E 5 170 ? 55.499 -92.524 2.725 1.00 94.07 176 VAL E N 1
ATOM 8868 C CA . VAL E 5 170 ? 56.310 -92.563 3.981 1.00 115.38 176 VAL E CA 1
ATOM 8869 C C . VAL E 5 170 ? 55.871 -91.424 4.909 1.00 127.53 176 VAL E C 1
ATOM 8870 O O . VAL E 5 170 ? 56.658 -90.533 5.243 1.00 141.38 176 VAL E O 1
ATOM 8872 N N . ALA E 5 171 ? 54.594 -91.476 5.312 1.00 136.06 177 ALA E N 1
ATOM 8873 C CA . ALA E 5 171 ? 53.960 -90.468 6.155 1.00 136.43 177 ALA E CA 1
ATOM 8874 C C . ALA E 5 171 ? 54.670 -90.399 7.508 1.00 140.45 177 ALA E C 1
ATOM 8875 O O . ALA E 5 171 ? 54.847 -91.435 8.147 1.00 157.66 177 ALA E O 1
ATOM 8877 N N . VAL E 5 172 ? 55.112 -89.188 7.903 1.00 138.77 178 VAL E N 1
ATOM 8878 C CA . VAL E 5 172 ? 55.840 -88.979 9.156 1.00 157.68 178 VAL E CA 1
ATOM 8879 C C . VAL E 5 172 ? 54.858 -88.583 10.262 1.00 172.30 178 VAL E C 1
ATOM 8880 O O . VAL E 5 172 ? 53.781 -88.082 9.963 1.00 154.17 178 VAL E O 1
ATOM 8882 N N . GLU E 5 173 ? 55.220 -88.895 11.518 1.00 188.90 179 GLU E N 1
ATOM 8883 C CA . GLU E 5 173 ? 54.245 -88.949 12.606 1.00 193.95 179 GLU E CA 1
ATOM 8884 C C . GLU E 5 173 ? 53.946 -87.545 13.131 1.00 193.69 179 GLU E C 1
ATOM 8885 O O . GLU E 5 173 ? 52.881 -87.315 13.706 1.00 195.85 179 GLU E O 1
ATOM 8887 N N . THR E 5 174 ? 54.892 -86.617 12.926 1.00 181.32 180 THR E N 1
ATOM 8888 C CA . THR E 5 174 ? 54.768 -85.242 13.396 1.00 162.53 180 THR E CA 1
ATOM 8889 C C . THR E 5 174 ? 53.962 -84.446 12.372 1.00 154.15 180 THR E C 1
ATOM 8890 O O . THR E 5 174 ? 53.353 -83.438 12.721 1.00 146.19 180 THR E O 1
ATOM 8892 N N . LEU E 5 175 ? 53.965 -84.922 11.114 1.00 142.23 181 LEU E N 1
ATOM 8893 C CA . LEU E 5 175 ? 53.144 -84.332 10.065 1.00 131.99 181 LEU E CA 1
ATOM 8894 C C . LEU E 5 175 ? 51.689 -84.741 10.286 1.00 125.93 181 LEU E C 1
ATOM 8895 O O . LEU E 5 175 ? 50.767 -84.043 9.858 1.00 104.65 181 LEU E O 1
ATOM 8897 N N . ASN E 5 176 ? 51.508 -85.883 10.965 1.00 138.18 182 ASN E N 1
ATOM 8898 C CA . ASN E 5 176 ? 50.189 -86.364 11.339 1.00 162.16 182 ASN E CA 1
ATOM 8899 C C . ASN E 5 176 ? 49.675 -85.563 12.528 1.00 185.49 182 ASN E C 1
ATOM 8900 O O . ASN E 5 176 ? 48.463 -85.369 12.654 1.00 200.60 182 ASN E O 1
ATOM 8902 N N . PHE E 5 177 ? 50.658 -85.148 13.335 1.00 209.17 183 PHE E N 1
ATOM 8903 C CA . PHE E 5 177 ? 50.502 -84.310 14.546 1.00 226.58 183 PHE E CA 1
ATOM 8904 C C . PHE E 5 177 ? 49.856 -82.991 14.124 1.00 255.94 183 PHE E C 1
ATOM 8905 O O . PHE E 5 177 ? 48.651 -82.873 14.306 1.00 305.82 183 PHE E O 1
ATOM 8907 N N . ILE E 5 178 ? 50.639 -82.096 13.512 1.00 230.33 184 ILE E N 1
ATOM 8908 C CA . ILE E 5 178 ? 50.197 -80.741 13.055 1.00 175.88 184 ILE E CA 1
ATOM 8909 C C . ILE E 5 178 ? 48.792 -80.770 12.442 1.00 157.64 184 ILE E C 1
ATOM 8910 O O . ILE E 5 178 ? 47.875 -80.223 13.064 1.00 163.11 184 ILE E O 1
ATOM 8912 N N . HIS E 5 179 ? 48.631 -81.422 11.293 1.00 129.45 185 HIS E N 1
ATOM 8913 C CA . HIS E 5 179 ? 47.340 -81.453 10.556 1.00 119.91 185 HIS E CA 1
ATOM 8914 C C . HIS E 5 179 ? 46.151 -81.798 11.455 1.00 128.03 185 HIS E C 1
ATOM 8915 O O . HIS E 5 179 ? 45.160 -80.986 11.581 1.00 126.61 185 HIS E O 1
ATOM 8917 N N . THR E 5 180 ? 46.241 -82.938 12.122 1.00 133.59 186 THR E N 1
ATOM 8918 C CA . THR E 5 180 ? 44.982 -83.333 12.784 1.00 140.61 186 THR E CA 1
ATOM 8919 C C . THR E 5 180 ? 44.854 -82.675 14.164 1.00 158.33 186 THR E C 1
ATOM 8920 O O . THR E 5 180 ? 43.738 -82.620 14.682 1.00 157.45 186 THR E O 1
ATOM 8922 N N . HIS E 5 181 ? 45.944 -82.104 14.678 1.00 177.45 187 HIS E N 1
ATOM 8923 C CA . HIS E 5 181 ? 45.894 -81.291 15.922 1.00 167.78 187 HIS E CA 1
ATOM 8924 C C . HIS E 5 181 ? 45.152 -79.999 15.570 1.00 160.78 187 HIS E C 1
ATOM 8925 O O . HIS E 5 181 ? 44.453 -79.505 16.432 1.00 174.84 187 HIS E O 1
ATOM 8932 N N . LYS E 5 182 ? 45.324 -79.470 14.352 1.00 139.50 188 LYS E N 1
ATOM 8933 C CA . LYS E 5 182 ? 44.563 -78.259 13.926 1.00 119.49 188 LYS E CA 1
ATOM 8934 C C . LYS E 5 182 ? 43.076 -78.629 13.835 1.00 127.28 188 LYS E C 1
ATOM 8935 O O . LYS E 5 182 ? 42.151 -77.819 14.317 1.00 133.19 188 LYS E O 1
ATOM 8941 N N . THR E 5 183 ? 42.828 -79.840 13.304 1.00 122.83 189 THR E N 1
ATOM 8942 C CA . THR E 5 183 ? 41.405 -80.278 13.278 1.00 112.10 189 THR E CA 1
ATOM 8943 C C . THR E 5 183 ? 40.874 -80.328 14.714 1.00 114.43 189 THR E C 1
ATOM 8944 O O . THR E 5 183 ? 39.820 -79.726 14.957 1.00 126.90 189 THR E O 1
ATOM 8948 N N . GLY E 5 184 ? 41.656 -80.875 15.659 1.00 96.98 190 GLY E N 1
ATOM 8949 C CA . GLY E 5 184 ? 41.293 -81.003 17.088 1.00 106.30 190 GLY E CA 1
ATOM 8950 C C . GLY E 5 184 ? 41.626 -79.775 17.928 1.00 119.25 190 GLY E C 1
ATOM 8951 O O . GLY E 5 184 ? 41.774 -79.900 19.149 1.00 141.62 190 GLY E O 1
ATOM 8952 N N . ALA E 5 185 ? 41.826 -78.645 17.262 1.00 118.23 191 ALA E N 1
ATOM 8953 C CA . ALA E 5 185 ? 42.060 -77.299 17.811 1.00 108.64 191 ALA E CA 1
ATOM 8954 C C . ALA E 5 185 ? 40.742 -76.560 17.605 1.00 100.45 191 ALA E C 1
ATOM 8955 O O . ALA E 5 185 ? 40.486 -75.632 18.381 1.00 86.76 191 ALA E O 1
ATOM 8957 N N . LEU E 5 186 ? 39.960 -76.928 16.577 1.00 91.62 192 LEU E N 1
ATOM 8958 C CA . LEU E 5 186 ? 38.608 -76.262 16.604 1.00 72.85 192 LEU E CA 1
ATOM 8959 C C . LEU E 5 186 ? 37.864 -76.587 17.921 1.00 80.07 192 LEU E C 1
ATOM 8960 O O . LEU E 5 186 ? 37.251 -75.709 18.489 1.00 91.91 192 LEU E O 1
ATOM 8965 N N . LEU E 5 187 ? 37.944 -77.836 18.361 1.00 77.60 193 LEU E N 1
ATOM 8966 C CA . LEU E 5 187 ? 37.470 -78.504 19.559 1.00 66.32 193 LEU E CA 1
ATOM 8967 C C . LEU E 5 187 ? 37.905 -77.766 20.818 1.00 65.16 193 LEU E C 1
ATOM 8968 O O . LEU E 5 187 ? 37.105 -77.565 21.725 1.00 70.53 193 LEU E O 1
ATOM 8973 N N . GLU E 5 188 ? 39.177 -77.361 20.862 1.00 67.40 194 GLU E N 1
ATOM 8974 C CA . GLU E 5 188 ? 39.718 -76.677 22.028 1.00 55.11 194 GLU E CA 1
ATOM 8975 C C . GLU E 5 188 ? 38.978 -75.351 22.254 1.00 56.89 194 GLU E C 1
ATOM 8976 O O . GLU E 5 188 ? 38.713 -74.957 23.400 1.00 52.86 194 GLU E O 1
ATOM 8982 N N . VAL E 5 189 ? 38.652 -74.663 21.150 1.00 42.11 195 VAL E N 1
ATOM 8983 C CA . VAL E 5 189 ? 38.090 -73.339 21.296 1.00 40.90 195 VAL E CA 1
ATOM 8984 C C . VAL E 5 189 ? 36.637 -73.432 21.759 1.00 43.72 195 VAL E C 1
ATOM 8985 O O . VAL E 5 189 ? 36.108 -72.483 22.345 1.00 43.29 195 VAL E O 1
ATOM 8989 N N . CYS E 5 190 ? 36.003 -74.593 21.546 1.00 45.25 196 CYS E N 1
ATOM 8990 C CA . CYS E 5 190 ? 34.641 -74.807 22.041 1.00 42.73 196 CYS E CA 1
ATOM 8991 C C . CYS E 5 190 ? 34.595 -74.674 23.566 1.00 44.65 196 CYS E C 1
ATOM 8992 O O . CYS E 5 190 ? 33.763 -73.917 24.074 1.00 49.08 196 CYS E O 1
ATOM 8995 N N . VAL E 5 191 ? 35.501 -75.373 24.280 1.00 38.08 197 VAL E N 1
ATOM 8996 C CA . VAL E 5 191 ? 35.413 -75.378 25.732 1.00 38.26 197 VAL E CA 1
ATOM 8997 C C . VAL E 5 191 ? 36.005 -74.085 26.254 1.00 44.97 197 VAL E C 1
ATOM 8998 O O . VAL E 5 191 ? 35.509 -73.509 27.223 1.00 44.57 197 VAL E O 1
ATOM 9002 N N . THR E 5 192 ? 37.033 -73.601 25.553 1.00 51.97 198 THR E N 1
ATOM 9003 C CA . THR E 5 192 ? 37.700 -72.358 25.905 1.00 50.78 198 THR E CA 1
ATOM 9004 C C . THR E 5 192 ? 36.721 -71.175 25.832 1.00 51.70 198 THR E C 1
ATOM 9005 O O . THR E 5 192 ? 36.612 -70.386 26.776 1.00 54.33 198 THR E O 1
ATOM 9009 N N . ALA E 5 193 ? 35.988 -71.077 24.717 1.00 45.07 199 ALA E N 1
ATOM 9010 C CA . ALA E 5 193 ? 35.013 -70.013 24.545 1.00 38.00 199 ALA E CA 1
ATOM 9011 C C . ALA E 5 193 ? 33.983 -70.063 25.662 1.00 41.40 199 ALA E C 1
ATOM 9012 O O . ALA E 5 193 ? 33.657 -69.031 26.252 1.00 45.98 199 ALA E O 1
ATOM 9014 N N . GLY E 5 194 ? 33.460 -71.269 25.935 1.00 44.86 200 GLY E N 1
ATOM 9015 C CA . GLY E 5 194 ? 32.472 -71.452 26.980 1.00 42.79 200 GLY E CA 1
ATOM 9016 C C . GLY E 5 194 ? 32.986 -70.901 28.320 1.00 50.99 200 GLY E C 1
ATOM 9017 O O . GLY E 5 194 ? 32.305 -70.124 29.007 1.00 41.99 200 GLY E O 1
ATOM 9018 N N . ALA E 5 195 ? 34.217 -71.298 28.674 1.00 46.13 201 ALA E N 1
ATOM 9019 C CA . ALA E 5 195 ? 34.804 -70.860 29.927 1.00 43.65 201 ALA E CA 1
ATOM 9020 C C . ALA E 5 195 ? 34.881 -69.333 29.952 1.00 53.44 201 ALA E C 1
ATOM 9021 O O . ALA E 5 195 ? 34.468 -68.719 30.931 1.00 60.81 201 ALA E O 1
ATOM 9023 N N . ILE E 5 196 ? 35.394 -68.726 28.872 1.00 46.28 202 ILE E N 1
ATOM 9024 C CA . ILE E 5 196 ? 35.576 -67.288 28.845 1.00 44.38 202 ILE E CA 1
ATOM 9025 C C . ILE E 5 196 ? 34.226 -66.578 28.963 1.00 47.51 202 ILE E C 1
ATOM 9026 O O . ILE E 5 196 ? 34.067 -65.630 29.731 1.00 60.23 202 ILE E O 1
ATOM 9031 N N . LEU E 5 197 ? 33.224 -67.056 28.243 1.00 50.49 203 LEU E N 1
ATOM 9032 C CA . LEU E 5 197 ? 31.894 -66.460 28.344 1.00 52.99 203 LEU E CA 1
ATOM 9033 C C . LEU E 5 197 ? 31.425 -66.452 29.791 1.00 48.36 203 LEU E C 1
ATOM 9034 O O . LEU E 5 197 ? 30.798 -65.505 30.226 1.00 60.25 203 LEU E O 1
ATOM 9039 N N . ALA E 5 198 ? 31.746 -67.508 30.541 1.00 56.08 204 ALA E N 1
ATOM 9040 C CA . ALA E 5 198 ? 31.274 -67.636 31.916 1.00 56.74 204 ALA E CA 1
ATOM 9041 C C . ALA E 5 198 ? 32.039 -66.693 32.851 1.00 62.31 204 ALA E C 1
ATOM 9042 O O . ALA E 5 198 ? 31.604 -66.392 33.958 1.00 66.55 204 ALA E O 1
ATOM 9044 N N . GLY E 5 199 ? 33.183 -66.202 32.400 1.00 61.32 205 GLY E N 1
ATOM 9045 C CA . GLY E 5 199 ? 33.970 -65.327 33.239 1.00 64.21 205 GLY E CA 1
ATOM 9046 C C . GLY E 5 199 ? 35.077 -66.060 33.952 1.00 64.57 205 GLY E C 1
ATOM 9047 O O . GLY E 5 199 ? 35.622 -65.531 34.921 1.00 69.29 205 GLY E O 1
ATOM 9048 N N . ALA E 5 200 ? 35.433 -67.236 33.433 1.00 56.14 206 ALA E N 1
ATOM 9049 C CA . ALA E 5 200 ? 36.507 -68.016 34.017 1.00 64.79 206 ALA E CA 1
ATOM 9050 C C . ALA E 5 200 ? 37.781 -67.180 34.151 1.00 69.63 206 ALA E C 1
ATOM 9051 O O . ALA E 5 200 ? 38.057 -66.309 33.334 1.00 62.87 206 ALA E O 1
ATOM 9053 N N . LYS E 5 201 ? 38.533 -67.452 35.224 1.00 83.73 207 LYS E N 1
ATOM 9054 C CA . LYS E 5 201 ? 39.846 -66.877 35.449 1.00 93.21 207 LYS E CA 1
ATOM 9055 C C . LYS E 5 201 ? 40.856 -67.717 34.669 1.00 92.53 207 LYS E C 1
ATOM 9056 O O . LYS E 5 201 ? 40.631 -68.905 34.438 1.00 81.11 207 LYS E O 1
ATOM 9062 N N . PRO E 5 202 ? 41.986 -67.117 34.218 1.00 94.41 208 PRO E N 1
ATOM 9063 C CA . PRO E 5 202 ? 42.946 -67.800 33.342 1.00 95.68 208 PRO E CA 1
ATOM 9064 C C . PRO E 5 202 ? 43.375 -69.235 33.679 1.00 94.41 208 PRO E C 1
ATOM 9065 O O . PRO E 5 202 ? 43.577 -70.037 32.765 1.00 106.62 208 PRO E O 1
ATOM 9069 N N . GLU E 5 203 ? 43.482 -69.567 34.976 1.00 79.81 209 GLU E N 1
ATOM 9070 C CA . GLU E 5 203 ? 43.858 -70.911 35.406 1.00 80.72 209 GLU E CA 1
ATOM 9071 C C . GLU E 5 203 ? 42.814 -71.930 34.938 1.00 79.13 209 GLU E C 1
ATOM 9072 O O . GLU E 5 203 ? 43.136 -73.059 34.549 1.00 67.25 209 GLU E O 1
ATOM 9078 N N . GLU E 5 204 ? 41.542 -71.515 35.003 1.00 88.21 210 GLU E N 1
ATOM 9079 C CA . GLU E 5 204 ? 40.430 -72.365 34.607 1.00 84.42 210 GLU E CA 1
ATOM 9080 C C . GLU E 5 204 ? 40.448 -72.560 33.086 1.00 77.25 210 GLU E C 1
ATOM 9081 O O . GLU E 5 204 ? 40.205 -73.655 32.562 1.00 59.04 210 GLU E O 1
ATOM 9087 N N . VAL E 5 205 ? 40.739 -71.470 32.370 1.00 62.24 211 VAL E N 1
ATOM 9088 C CA . VAL E 5 205 ? 40.804 -71.524 30.929 1.00 60.84 211 VAL E CA 1
ATOM 9089 C C . VAL E 5 205 ? 41.900 -72.512 30.538 1.00 68.80 211 VAL E C 1
ATOM 9090 O O . VAL E 5 205 ? 41.768 -73.234 29.542 1.00 81.17 211 VAL E O 1
ATOM 9094 N N . GLN E 5 206 ? 42.958 -72.569 31.353 1.00 64.18 212 GLN E N 1
ATOM 9095 C CA . GLN E 5 206 ? 44.052 -73.477 31.053 1.00 82.75 212 GLN E CA 1
ATOM 9096 C C . GLN E 5 206 ? 43.678 -74.922 31.386 1.00 84.87 212 GLN E C 1
ATOM 9097 O O . GLN E 5 206 ? 43.940 -75.838 30.602 1.00 73.08 212 GLN E O 1
ATOM 9103 N N . LEU E 5 207 ? 43.013 -75.101 32.531 1.00 82.37 213 LEU E N 1
ATOM 9104 C CA . LEU E 5 207 ? 42.429 -76.378 32.913 1.00 74.88 213 LEU E CA 1
ATOM 9105 C C . LEU E 5 207 ? 41.656 -76.964 31.725 1.00 74.66 213 LEU E C 1
ATOM 9106 O O . LEU E 5 207 ? 41.907 -78.086 31.288 1.00 79.25 213 LEU E O 1
ATOM 9111 N N . LEU E 5 208 ? 40.726 -76.170 31.187 1.00 67.66 214 LEU E N 1
ATOM 9112 C CA . LEU E 5 208 ? 39.882 -76.599 30.083 1.00 65.80 214 LEU E CA 1
ATOM 9113 C C . LEU E 5 208 ? 40.725 -76.834 28.823 1.00 67.23 214 LEU E C 1
ATOM 9114 O O . LEU E 5 208 ? 40.476 -77.740 28.024 1.00 58.86 214 LEU E O 1
ATOM 9119 N N . SER E 5 209 ? 41.740 -75.992 28.645 1.00 70.45 215 SER E N 1
ATOM 9120 C CA . SER E 5 209 ? 42.579 -76.105 27.469 1.00 75.58 215 SER E CA 1
ATOM 9121 C C . SER E 5 209 ? 43.257 -77.472 27.427 1.00 65.70 215 SER E C 1
ATOM 9122 O O . SER E 5 209 ? 43.295 -78.133 26.391 1.00 78.06 215 SER E O 1
ATOM 9125 N N . ARG E 5 210 ? 43.785 -77.884 28.577 1.00 63.19 216 ARG E N 1
ATOM 9126 C CA . ARG E 5 210 ? 44.547 -79.118 28.635 1.00 74.53 216 ARG E CA 1
ATOM 9127 C C . ARG E 5 210 ? 43.602 -80.305 28.490 1.00 70.91 216 ARG E C 1
ATOM 9128 O O . ARG E 5 210 ? 43.923 -81.273 27.791 1.00 66.73 216 ARG E O 1
ATOM 9136 N N . TYR E 5 211 ? 42.419 -80.188 29.107 1.00 59.32 217 TYR E N 1
ATOM 9137 C CA . TYR E 5 211 ? 41.340 -81.143 28.889 1.00 57.17 217 TYR E CA 1
ATOM 9138 C C . TYR E 5 211 ? 41.078 -81.343 27.399 1.00 53.94 217 TYR E C 1
ATOM 9139 O O . TYR E 5 211 ? 40.971 -82.476 26.916 1.00 48.52 217 TYR E O 1
ATOM 9148 N N . ALA E 5 212 ? 40.987 -80.224 26.676 1.00 49.01 218 ALA E N 1
ATOM 9149 C CA . ALA E 5 212 ? 40.643 -80.237 25.265 1.00 57.08 218 ALA E CA 1
ATOM 9150 C C . ALA E 5 212 ? 41.776 -80.839 24.439 1.00 65.14 218 ALA E C 1
ATOM 9151 O O . ALA E 5 212 ? 41.541 -81.564 23.474 1.00 79.52 218 ALA E O 1
ATOM 9153 N N . GLN E 5 213 ? 43.008 -80.494 24.810 1.00 63.45 219 GLN E N 1
ATOM 9154 C CA . GLN E 5 213 ? 44.163 -80.980 24.082 1.00 74.65 219 GLN E CA 1
ATOM 9155 C C . GLN E 5 213 ? 44.272 -82.503 24.200 1.00 79.52 219 GLN E C 1
ATOM 9156 O O . GLN E 5 213 ? 44.608 -83.176 23.243 1.00 94.77 219 GLN E O 1
ATOM 9162 N N . ASN E 5 214 ? 43.975 -83.043 25.386 1.00 83.11 220 ASN E N 1
ATOM 9163 C CA . ASN E 5 214 ? 44.007 -84.480 25.643 1.00 86.35 220 ASN E CA 1
ATOM 9164 C C . ASN E 5 214 ? 42.986 -85.229 24.801 1.00 97.64 220 ASN E C 1
ATOM 9165 O O . ASN E 5 214 ? 43.331 -86.275 24.282 1.00 105.00 220 ASN E O 1
ATOM 9170 N N . ILE E 5 215 ? 41.753 -84.734 24.697 1.00 98.19 221 ILE E N 1
ATOM 9171 C CA . ILE E 5 215 ? 40.773 -85.369 23.841 1.00 93.72 221 ILE E CA 1
ATOM 9172 C C . ILE E 5 215 ? 41.297 -85.557 22.414 1.00 105.18 221 ILE E C 1
ATOM 9173 O O . ILE E 5 215 ? 41.176 -86.657 21.872 1.00 130.79 221 ILE E O 1
ATOM 9178 N N . GLY E 5 216 ? 41.850 -84.478 21.845 1.00 97.96 222 GLY E N 1
ATOM 9179 C CA . GLY E 5 216 ? 42.460 -84.498 20.520 1.00 111.98 222 GLY E CA 1
ATOM 9180 C C . GLY E 5 216 ? 43.337 -85.713 20.244 1.00 108.61 222 GLY E C 1
ATOM 9181 O O . GLY E 5 216 ? 43.246 -86.256 19.155 1.00 122.61 222 GLY E O 1
ATOM 9182 N N . LEU E 5 217 ? 44.137 -86.051 21.267 1.00 121.28 223 LEU E N 1
ATOM 9183 C CA . LEU E 5 217 ? 45.173 -87.123 21.384 1.00 151.35 223 LEU E CA 1
ATOM 9184 C C . LEU E 5 217 ? 44.583 -88.528 21.205 1.00 171.08 223 LEU E C 1
ATOM 9185 O O . LEU E 5 217 ? 44.990 -89.234 20.249 1.00 190.73 223 LEU E O 1
ATOM 9190 N N . ALA E 5 218 ? 43.678 -88.943 22.100 1.00 170.03 224 ALA E N 1
ATOM 9191 C CA . ALA E 5 218 ? 43.032 -90.269 21.955 1.00 154.70 224 ALA E CA 1
ATOM 9192 C C . ALA E 5 218 ? 42.066 -90.202 20.765 1.00 170.27 224 ALA E C 1
ATOM 9193 O O . ALA E 5 218 ? 41.926 -91.205 20.023 1.00 229.68 224 ALA E O 1
ATOM 9195 N N . PHE E 5 219 ? 41.472 -89.033 20.510 1.00 157.73 225 PHE E N 1
ATOM 9196 C CA . PHE E 5 219 ? 40.653 -88.965 19.278 1.00 168.29 225 PHE E CA 1
ATOM 9197 C C . PHE E 5 219 ? 41.572 -89.106 18.059 1.00 178.16 225 PHE E C 1
ATOM 9198 O O . PHE E 5 219 ? 41.100 -89.645 17.052 1.00 171.39 225 PHE E O 1
ATOM 9206 N N . GLN E 5 220 ? 42.792 -88.545 18.100 1.00 180.11 226 GLN E N 1
ATOM 9207 C CA . GLN E 5 220 ? 43.767 -88.705 16.984 1.00 175.74 226 GLN E CA 1
ATOM 9208 C C . GLN E 5 220 ? 43.999 -90.202 16.807 1.00 182.02 226 GLN E C 1
ATOM 9209 O O . GLN E 5 220 ? 43.980 -90.661 15.660 1.00 201.55 226 GLN E O 1
ATOM 9215 N N . ILE E 5 221 ? 44.233 -90.919 17.908 1.00 184.24 227 ILE E N 1
ATOM 9216 C CA . ILE E 5 221 ? 44.357 -92.401 17.814 1.00 180.25 227 ILE E CA 1
ATOM 9217 C C . ILE E 5 221 ? 43.172 -92.995 17.032 1.00 218.17 227 ILE E C 1
ATOM 9218 O O . ILE E 5 221 ? 43.426 -93.808 16.120 1.00 238.62 227 ILE E O 1
ATOM 9223 N N . VAL E 5 222 ? 41.922 -92.633 17.349 1.00 230.01 228 VAL E N 1
ATOM 9224 C CA . VAL E 5 222 ? 40.818 -93.255 16.554 1.00 229.88 228 VAL E CA 1
ATOM 9225 C C . VAL E 5 222 ? 40.370 -92.315 15.429 1.00 222.07 228 VAL E C 1
ATOM 9226 O O . VAL E 5 222 ? 41.250 -91.694 14.814 1.00 220.97 228 VAL E O 1
ATOM 9230 N N . LYS E 5 223 ? 46.268 -101.721 19.342 1.00 90.74 264 LYS E N 1
ATOM 9231 C CA . LYS E 5 223 ? 46.603 -102.261 20.686 1.00 106.77 264 LYS E CA 1
ATOM 9232 C C . LYS E 5 223 ? 47.027 -101.096 21.579 1.00 120.51 264 LYS E C 1
ATOM 9233 O O . LYS E 5 223 ? 46.154 -100.446 22.226 1.00 112.85 264 LYS E O 1
ATOM 9235 N N . SER E 5 224 ? 48.323 -100.775 21.532 1.00 145.86 265 SER E N 1
ATOM 9236 C CA . SER E 5 224 ? 48.909 -99.648 22.305 1.00 153.34 265 SER E CA 1
ATOM 9237 C C . SER E 5 224 ? 48.104 -98.367 22.058 1.00 141.25 265 SER E C 1
ATOM 9238 O O . SER E 5 224 ? 47.852 -97.668 23.016 1.00 123.10 265 SER E O 1
ATOM 9241 N N . GLN E 5 225 ? 47.775 -98.068 20.803 1.00 155.86 266 GLN E N 1
ATOM 9242 C CA . GLN E 5 225 ? 46.942 -96.905 20.411 1.00 171.97 266 GLN E CA 1
ATOM 9243 C C . GLN E 5 225 ? 45.748 -96.742 21.360 1.00 180.77 266 GLN E C 1
ATOM 9244 O O . GLN E 5 225 ? 45.704 -95.732 22.085 1.00 204.51 266 GLN E O 1
ATOM 9246 N N . ALA E 5 226 ? 44.813 -97.696 21.334 1.00 166.17 267 ALA E N 1
ATOM 9247 C CA . ALA E 5 226 ? 43.583 -97.623 22.158 1.00 154.82 267 ALA E CA 1
ATOM 9248 C C . ALA E 5 226 ? 43.932 -97.586 23.649 1.00 159.35 267 ALA E C 1
ATOM 9249 O O . ALA E 5 226 ? 43.265 -96.824 24.422 1.00 185.16 267 ALA E O 1
ATOM 9251 N N . GLU E 5 227 ? 44.942 -98.359 24.058 1.00 136.09 268 GLU E N 1
ATOM 9252 C CA . GLU E 5 227 ? 45.288 -98.333 25.506 1.00 143.02 268 GLU E CA 1
ATOM 9253 C C . GLU E 5 227 ? 45.677 -96.908 25.911 1.00 165.52 268 GLU E C 1
ATOM 9254 O O . GLU E 5 227 ? 45.209 -96.448 26.963 1.00 167.08 268 GLU E O 1
ATOM 9256 N N . ALA E 5 228 ? 46.506 -96.259 25.086 1.00 189.80 269 ALA E N 1
ATOM 9257 C CA . ALA E 5 228 ? 46.991 -94.870 25.254 1.00 185.69 269 ALA E CA 1
ATOM 9258 C C . ALA E 5 228 ? 45.801 -93.918 25.294 1.00 177.28 269 ALA E C 1
ATOM 9259 O O . ALA E 5 228 ? 45.808 -92.990 26.107 1.00 153.98 269 ALA E O 1
ATOM 9261 N N . GLN E 5 229 ? 44.844 -94.128 24.393 1.00 168.11 270 GLN E N 1
ATOM 9262 C CA . GLN E 5 229 ? 43.630 -93.282 24.364 1.00 142.76 270 GLN E CA 1
ATOM 9263 C C . GLN E 5 229 ? 43.020 -93.301 25.761 1.00 133.33 270 GLN E C 1
ATOM 9264 O O . GLN E 5 229 ? 42.820 -92.219 26.321 1.00 146.03 270 GLN E O 1
ATOM 9266 N N . LYS E 5 230 ? 42.783 -94.492 26.311 1.00 107.16 271 LYS E N 1
ATOM 9267 C CA . LYS E 5 230 ? 42.169 -94.512 27.663 1.00 113.05 271 LYS E CA 1
ATOM 9268 C C . LYS E 5 230 ? 43.043 -93.763 28.673 1.00 122.75 271 LYS E C 1
ATOM 9269 O O . LYS E 5 230 ? 42.508 -93.348 29.711 1.00 124.55 271 LYS E O 1
ATOM 9271 N N . LEU E 5 231 ? 44.322 -93.532 28.376 1.00 145.10 272 LEU E N 1
ATOM 9272 C CA . LEU E 5 231 ? 45.107 -92.888 29.421 1.00 137.39 272 LEU E CA 1
ATOM 9273 C C . LEU E 5 231 ? 44.837 -91.375 29.392 1.00 128.03 272 LEU E C 1
ATOM 9274 O O . LEU E 5 231 ? 44.753 -90.697 30.425 1.00 105.96 272 LEU E O 1
ATOM 9279 N N . VAL E 5 232 ? 44.697 -90.857 28.167 1.00 114.24 273 VAL E N 1
ATOM 9280 C CA . VAL E 5 232 ? 44.634 -89.428 27.931 1.00 91.46 273 VAL E CA 1
ATOM 9281 C C . VAL E 5 232 ? 43.230 -88.908 28.294 1.00 96.90 273 VAL E C 1
ATOM 9282 O O . VAL E 5 232 ? 43.117 -87.920 29.016 1.00 103.57 273 VAL E O 1
ATOM 9286 N N . ALA E 5 233 ? 42.156 -89.601 27.859 1.00 84.58 274 ALA E N 1
ATOM 9287 C CA . ALA E 5 233 ? 40.787 -89.234 28.220 1.00 76.28 274 ALA E CA 1
ATOM 9288 C C . ALA E 5 233 ? 40.597 -89.369 29.728 1.00 80.11 274 ALA E C 1
ATOM 9289 O O . ALA E 5 233 ? 39.781 -88.672 30.327 1.00 88.67 274 ALA E O 1
ATOM 9291 N N . GLU E 5 234 ? 41.383 -90.250 30.347 1.00 87.57 275 GLU E N 1
ATOM 9292 C CA . GLU E 5 234 ? 41.299 -90.477 31.783 1.00 91.97 275 GLU E CA 1
ATOM 9293 C C . GLU E 5 234 ? 41.897 -89.283 32.527 1.00 92.22 275 GLU E C 1
ATOM 9294 O O . GLU E 5 234 ? 41.307 -88.799 33.486 1.00 75.35 275 GLU E O 1
ATOM 9296 N N . ALA E 5 235 ? 43.080 -88.835 32.074 1.00 102.11 276 ALA E N 1
ATOM 9297 C CA . ALA E 5 235 ? 43.760 -87.679 32.648 1.00 92.13 276 ALA E CA 1
ATOM 9298 C C . ALA E 5 235 ? 42.839 -86.458 32.566 1.00 86.63 276 ALA E C 1
ATOM 9299 O O . ALA E 5 235 ? 42.686 -85.724 33.541 1.00 62.57 276 ALA E O 1
ATOM 9301 N N . ILE E 5 236 ? 42.191 -86.294 31.401 1.00 79.18 277 ILE E N 1
ATOM 9302 C CA . ILE E 5 236 ? 41.292 -85.183 31.114 1.00 73.81 277 ILE E CA 1
ATOM 9303 C C . ILE E 5 236 ? 40.119 -85.204 32.088 1.00 81.73 277 ILE E C 1
ATOM 9304 O O . ILE E 5 236 ? 39.852 -84.192 32.724 1.00 69.19 277 ILE E O 1
ATOM 9306 N N . ALA E 5 237 ? 39.434 -86.361 32.192 1.00 90.29 278 ALA E N 1
ATOM 9307 C CA . ALA E 5 237 ? 38.251 -86.518 33.027 1.00 86.03 278 ALA E CA 1
ATOM 9308 C C . ALA E 5 237 ? 38.595 -86.221 34.488 1.00 74.93 278 ALA E C 1
ATOM 9309 O O . ALA E 5 237 ? 37.722 -86.159 35.336 1.00 86.91 278 ALA E O 1
ATOM 9311 N N . SER E 5 238 ? 39.868 -85.981 34.783 1.00 78.98 279 SER E N 1
ATOM 9312 C CA . SER E 5 238 ? 40.243 -85.318 36.024 1.00 103.02 279 SER E CA 1
ATOM 9313 C C . SER E 5 238 ? 40.201 -83.781 35.905 1.00 112.94 279 SER E C 1
ATOM 9314 O O . SER E 5 238 ? 41.201 -83.075 35.728 1.00 78.06 279 SER E O 1
ATOM 9317 N N . LEU E 5 239 ? 38.964 -83.279 35.912 1.00 122.81 280 LEU E N 1
ATOM 9318 C CA . LEU E 5 239 ? 38.598 -81.955 36.370 1.00 105.93 280 LEU E CA 1
ATOM 9319 C C . LEU E 5 239 ? 37.579 -82.138 37.498 1.00 114.29 280 LEU E C 1
ATOM 9320 O O . LEU E 5 239 ? 36.519 -81.527 37.495 1.00 91.40 280 LEU E O 1
ATOM 9325 N N . GLU E 5 240 ? 37.910 -83.031 38.446 1.00 113.38 281 GLU E N 1
ATOM 9326 C CA . GLU E 5 240 ? 37.058 -83.449 39.546 1.00 97.84 281 GLU E CA 1
ATOM 9327 C C . GLU E 5 240 ? 36.713 -82.261 40.446 1.00 99.18 281 GLU E C 1
ATOM 9328 O O . GLU E 5 240 ? 35.641 -82.248 41.044 1.00 88.71 281 GLU E O 1
ATOM 9330 N N . PRO E 5 241 ? 37.599 -81.244 40.608 1.00 93.32 282 PRO E N 1
ATOM 9331 C CA . PRO E 5 241 ? 37.275 -80.024 41.350 1.00 85.98 282 PRO E CA 1
ATOM 9332 C C . PRO E 5 241 ? 35.886 -79.403 41.184 1.00 93.58 282 PRO E C 1
ATOM 9333 O O . PRO E 5 241 ? 35.482 -78.587 41.998 1.00 88.52 282 PRO E O 1
ATOM 9337 N N . TYR E 5 242 ? 35.166 -79.735 40.106 1.00 106.56 283 TYR E N 1
ATOM 9338 C CA . TYR E 5 242 ? 33.892 -79.082 39.841 1.00 100.96 283 TYR E CA 1
ATOM 9339 C C . TYR E 5 242 ? 32.739 -79.967 40.308 1.00 97.85 283 TYR E C 1
ATOM 9340 O O . TYR E 5 242 ? 31.595 -79.508 40.374 1.00 79.74 283 TYR E O 1
ATOM 9349 N N . GLY E 5 243 ? 33.070 -81.231 40.599 1.00 105.31 284 GLY E N 1
ATOM 9350 C CA . GLY E 5 243 ? 32.128 -82.204 41.113 1.00 106.53 284 GLY E CA 1
ATOM 9351 C C . GLY E 5 243 ? 31.028 -82.499 40.101 1.00 109.96 284 GLY E C 1
ATOM 9352 O O . GLY E 5 243 ? 31.316 -82.936 38.981 1.00 102.48 284 GLY E O 1
ATOM 9353 N N . GLU E 5 244 ? 29.783 -82.238 40.518 1.00 96.34 285 GLU E N 1
ATOM 9354 C CA . GLU E 5 244 ? 28.619 -82.655 39.771 1.00 101.37 285 GLU E CA 1
ATOM 9355 C C . GLU E 5 244 ? 28.501 -81.807 38.504 1.00 96.56 285 GLU E C 1
ATOM 9356 O O . GLU E 5 244 ? 28.020 -82.285 37.465 1.00 89.12 285 GLU E O 1
ATOM 9362 N N . LYS E 5 245 ? 28.987 -80.564 38.596 1.00 87.61 286 LYS E N 1
ATOM 9363 C CA . LYS E 5 245 ? 28.867 -79.593 37.517 1.00 81.68 286 LYS E CA 1
ATOM 9364 C C . LYS E 5 245 ? 29.630 -80.082 36.281 1.00 76.52 286 LYS E C 1
ATOM 9365 O O . LYS E 5 245 ? 29.350 -79.653 35.159 1.00 76.01 286 LYS E O 1
ATOM 9371 N N . ALA E 5 246 ? 30.561 -81.021 36.499 1.00 68.25 287 ALA E N 1
ATOM 9372 C CA . ALA E 5 246 ? 31.487 -81.495 35.485 1.00 65.39 287 ALA E CA 1
ATOM 9373 C C . ALA E 5 246 ? 30.997 -82.759 34.768 1.00 70.84 287 ALA E C 1
ATOM 9374 O O . ALA E 5 246 ? 31.730 -83.347 33.954 1.00 67.77 287 ALA E O 1
ATOM 9376 N N . ASN E 5 247 ? 29.746 -83.169 35.017 1.00 59.93 288 ASN E N 1
ATOM 9377 C CA . ASN E 5 247 ? 29.321 -84.468 34.518 1.00 57.39 288 ASN E CA 1
ATOM 9378 C C . ASN E 5 247 ? 29.257 -84.432 32.995 1.00 56.75 288 ASN E C 1
ATOM 9379 O O . ASN E 5 247 ? 29.789 -85.326 32.320 1.00 61.86 288 ASN E O 1
ATOM 9384 N N . PRO E 5 248 ? 28.588 -83.412 32.399 1.00 49.40 289 PRO E N 1
ATOM 9385 C CA . PRO E 5 248 ? 28.475 -83.337 30.939 1.00 48.20 289 PRO E CA 1
ATOM 9386 C C . PRO E 5 248 ? 29.839 -83.371 30.250 1.00 51.82 289 PRO E C 1
ATOM 9387 O O . PRO E 5 248 ? 30.001 -84.085 29.264 1.00 55.13 289 PRO E O 1
ATOM 9391 N N . LEU E 5 249 ? 30.828 -82.644 30.788 1.00 46.79 290 LEU E N 1
ATOM 9392 C CA . LEU E 5 249 ? 32.127 -82.653 30.137 1.00 43.77 290 LEU E CA 1
ATOM 9393 C C . LEU E 5 249 ? 32.816 -83.997 30.306 1.00 45.72 290 LEU E C 1
ATOM 9394 O O . LEU E 5 249 ? 33.365 -84.488 29.338 1.00 51.32 290 LEU E O 1
ATOM 9399 N N . LYS E 5 250 ? 32.774 -84.588 31.513 1.00 62.04 291 LYS E N 1
ATOM 9400 C CA . LYS E 5 250 ? 33.309 -85.936 31.727 1.00 60.87 291 LYS E CA 1
ATOM 9401 C C . LYS E 5 250 ? 32.624 -86.930 30.775 1.00 63.80 291 LYS E C 1
ATOM 9402 O O . LYS E 5 250 ? 33.282 -87.689 30.038 1.00 57.26 291 LYS E O 1
ATOM 9408 N N . ALA E 5 251 ? 31.285 -86.892 30.757 1.00 51.46 292 ALA E N 1
ATOM 9409 C CA . ALA E 5 251 ? 30.540 -87.759 29.865 1.00 48.47 292 ALA E CA 1
ATOM 9410 C C . ALA E 5 251 ? 31.039 -87.592 28.423 1.00 52.42 292 ALA E C 1
ATOM 9411 O O . ALA E 5 251 ? 31.386 -88.558 27.744 1.00 50.03 292 ALA E O 1
ATOM 9413 N N . LEU E 5 252 ? 31.076 -86.325 27.994 1.00 59.74 293 LEU E N 1
ATOM 9414 C CA . LEU E 5 252 ? 31.308 -85.924 26.614 1.00 57.04 293 LEU E CA 1
ATOM 9415 C C . LEU E 5 252 ? 32.720 -86.305 26.192 1.00 53.72 293 LEU E C 1
ATOM 9416 O O . LEU E 5 252 ? 32.946 -86.623 25.042 1.00 55.03 293 LEU E O 1
ATOM 9421 N N . ALA E 5 253 ? 33.663 -86.273 27.133 1.00 49.91 294 ALA E N 1
ATOM 9422 C CA . ALA E 5 253 ? 35.029 -86.733 26.946 1.00 52.67 294 ALA E CA 1
ATOM 9423 C C . ALA E 5 253 ? 35.030 -88.153 26.414 1.00 59.70 294 ALA E C 1
ATOM 9424 O O . ALA E 5 253 ? 35.711 -88.425 25.421 1.00 64.93 294 ALA E O 1
ATOM 9426 N N . GLU E 5 254 ? 34.242 -89.035 27.055 1.00 66.47 295 GLU E N 1
ATOM 9427 C CA . GLU E 5 254 ? 34.201 -90.426 26.611 1.00 64.70 295 GLU E CA 1
ATOM 9428 C C . GLU E 5 254 ? 33.570 -90.530 25.217 1.00 59.06 295 GLU E C 1
ATOM 9429 O O . GLU E 5 254 ? 34.017 -91.270 24.352 1.00 65.32 295 GLU E O 1
ATOM 9435 N N . TYR E 5 255 ? 32.546 -89.712 25.010 1.00 61.37 296 TYR E N 1
ATOM 9436 C CA . TYR E 5 255 ? 31.700 -89.816 23.835 1.00 71.29 296 TYR E CA 1
ATOM 9437 C C . TYR E 5 255 ? 32.450 -89.377 22.585 1.00 71.76 296 TYR E C 1
ATOM 9438 O O . TYR E 5 255 ? 32.116 -89.816 21.507 1.00 71.91 296 TYR E O 1
ATOM 9447 N N . ILE E 5 256 ? 33.457 -88.518 22.743 1.00 66.04 297 ILE E N 1
ATOM 9448 C CA . ILE E 5 256 ? 34.284 -88.068 21.642 1.00 76.84 297 ILE E CA 1
ATOM 9449 C C . ILE E 5 256 ? 35.246 -89.166 21.174 1.00 80.63 297 ILE E C 1
ATOM 9450 O O . ILE E 5 256 ? 35.383 -89.372 19.969 1.00 87.42 297 ILE E O 1
ATOM 9455 N N . VAL E 5 257 ? 35.892 -89.871 22.120 1.00 84.54 298 VAL E N 1
ATOM 9456 C CA . VAL E 5 257 ? 36.835 -90.919 21.735 1.00 87.71 298 VAL E CA 1
ATOM 9457 C C . VAL E 5 257 ? 36.105 -92.213 21.341 1.00 90.24 298 VAL E C 1
ATOM 9458 O O . VAL E 5 257 ? 36.565 -92.913 20.438 1.00 97.16 298 VAL E O 1
ATOM 9460 N N . ASN E 5 258 ? 34.967 -92.522 21.977 1.00 90.01 299 ASN E N 1
ATOM 9461 C CA . ASN E 5 258 ? 34.240 -93.741 21.626 1.00 84.59 299 ASN E CA 1
ATOM 9462 C C . ASN E 5 258 ? 33.685 -93.589 20.202 1.00 93.12 299 ASN E C 1
ATOM 9463 O O . ASN E 5 258 ? 34.245 -94.130 19.245 1.00 100.49 299 ASN E O 1
ATOM 9465 N N . ARG E 5 259 ? 32.607 -92.807 20.069 1.00 102.05 300 ARG E N 1
ATOM 9466 C CA . ARG E 5 259 ? 31.993 -92.408 18.801 1.00 98.78 300 ARG E CA 1
ATOM 9467 C C . ARG E 5 259 ? 31.514 -93.635 18.007 1.00 92.98 300 ARG E C 1
ATOM 9468 O O . ARG E 5 259 ? 32.242 -94.038 17.071 1.00 78.94 300 ARG E O 1
ATOM 9470 N N . GLN F 6 1 ? -17.461 -98.322 -6.991 1.00 110.39 9 GLN F N 1
ATOM 9471 C CA . GLN F 6 1 ? -16.910 -97.416 -5.946 1.00 123.76 9 GLN F CA 1
ATOM 9472 C C . GLN F 6 1 ? -18.064 -96.753 -5.192 1.00 120.10 9 GLN F C 1
ATOM 9473 O O . GLN F 6 1 ? -18.909 -96.090 -5.794 1.00 113.94 9 GLN F O 1
ATOM 9479 N N . GLY F 6 2 ? -18.065 -96.937 -3.865 1.00 97.68 10 GLY F N 1
ATOM 9480 C CA . GLY F 6 2 ? -19.141 -96.471 -3.006 1.00 89.81 10 GLY F CA 1
ATOM 9481 C C . GLY F 6 2 ? -18.595 -95.712 -1.798 1.00 89.87 10 GLY F C 1
ATOM 9482 O O . GLY F 6 2 ? -17.465 -95.245 -1.798 1.00 110.04 10 GLY F O 1
ATOM 9483 N N . PHE F 6 3 ? -19.408 -95.593 -0.748 1.00 77.74 11 PHE F N 1
ATOM 9484 C CA . PHE F 6 3 ? -19.242 -94.568 0.271 1.00 63.95 11 PHE F CA 1
ATOM 9485 C C . PHE F 6 3 ? -19.044 -95.206 1.649 1.00 60.83 11 PHE F C 1
ATOM 9486 O O . PHE F 6 3 ? -19.822 -96.076 2.055 1.00 46.35 11 PHE F O 1
ATOM 9494 N N . SER F 6 4 ? -18.025 -94.745 2.388 1.00 63.26 12 SER F N 1
ATOM 9495 C CA . SER F 6 4 ? -17.770 -95.229 3.734 1.00 67.94 12 SER F CA 1
ATOM 9496 C C . SER F 6 4 ? -18.178 -94.213 4.820 1.00 66.57 12 SER F C 1
ATOM 9497 O O . SER F 6 4 ? -17.483 -93.214 5.101 1.00 59.67 12 SER F O 1
ATOM 9500 N N . LEU F 6 5 ? -19.272 -94.557 5.506 1.00 68.16 13 LEU F N 1
ATOM 9501 C CA . LEU F 6 5 ? -19.818 -93.758 6.585 1.00 66.71 13 LEU F CA 1
ATOM 9502 C C . LEU F 6 5 ? -18.774 -93.560 7.681 1.00 60.60 13 LEU F C 1
ATOM 9503 O O . LEU F 6 5 ? -18.635 -92.460 8.193 1.00 85.35 13 LEU F O 1
ATOM 9508 N N . ALA F 6 6 ? -18.022 -94.602 8.012 1.00 69.06 14 ALA F N 1
ATOM 9509 C CA . ALA F 6 6 ? -17.089 -94.546 9.126 1.00 74.44 14 ALA F CA 1
ATOM 9510 C C . ALA F 6 6 ? -16.047 -93.450 8.910 1.00 76.52 14 ALA F C 1
ATOM 9511 O O . ALA F 6 6 ? -15.685 -92.756 9.870 1.00 89.79 14 ALA F O 1
ATOM 9513 N N . GLN F 6 7 ? -15.572 -93.318 7.659 1.00 72.06 15 GLN F N 1
ATOM 9514 C CA . GLN F 6 7 ? -14.586 -92.295 7.345 1.00 82.31 15 GLN F CA 1
ATOM 9515 C C . GLN F 6 7 ? -15.229 -90.919 7.497 1.00 86.26 15 GLN F C 1
ATOM 9516 O O . GLN F 6 7 ? -14.699 -90.038 8.185 1.00 97.96 15 GLN F O 1
ATOM 9522 N N . TYR F 6 8 ? -16.390 -90.778 6.834 1.00 77.01 16 TYR F N 1
ATOM 9523 C CA . TYR F 6 8 ? -17.170 -89.557 6.810 1.00 66.46 16 TYR F CA 1
ATOM 9524 C C . TYR F 6 8 ? -17.410 -89.069 8.242 1.00 58.20 16 TYR F C 1
ATOM 9525 O O . TYR F 6 8 ? -17.013 -87.965 8.586 1.00 75.62 16 TYR F O 1
ATOM 9534 N N . LEU F 6 9 ? -18.016 -89.914 9.075 1.00 49.71 17 LEU F N 1
ATOM 9535 C CA . LEU F 6 9 ? -18.307 -89.598 10.462 1.00 54.39 17 LEU F CA 1
ATOM 9536 C C . LEU F 6 9 ? -17.050 -89.137 11.188 1.00 65.89 17 LEU F C 1
ATOM 9537 O O . LEU F 6 9 ? -17.125 -88.214 12.004 1.00 76.76 17 LEU F O 1
ATOM 9542 N N . GLN F 6 10 ? -15.920 -89.792 10.880 1.00 71.76 18 GLN F N 1
ATOM 9543 C CA . GLN F 6 10 ? -14.663 -89.475 11.531 1.00 74.27 18 GLN F CA 1
ATOM 9544 C C . GLN F 6 10 ? -14.213 -88.066 11.136 1.00 70.09 18 GLN F C 1
ATOM 9545 O O . GLN F 6 10 ? -13.879 -87.237 11.992 1.00 62.32 18 GLN F O 1
ATOM 9551 N N . GLU F 6 11 ? -14.217 -87.811 9.826 1.00 64.91 19 GLU F N 1
ATOM 9552 C CA . GLU F 6 11 ? -13.803 -86.530 9.279 1.00 66.44 19 GLU F CA 1
ATOM 9553 C C . GLU F 6 11 ? -14.690 -85.414 9.838 1.00 71.35 19 GLU F C 1
ATOM 9554 O O . GLU F 6 11 ? -14.186 -84.427 10.388 1.00 72.83 19 GLU F O 1
ATOM 9560 N N . GLN F 6 12 ? -16.011 -85.590 9.697 1.00 58.09 20 GLN F N 1
ATOM 9561 C CA . GLN F 6 12 ? -16.994 -84.581 10.078 1.00 60.06 20 GLN F CA 1
ATOM 9562 C C . GLN F 6 12 ? -16.960 -84.321 11.587 1.00 65.43 20 GLN F C 1
ATOM 9563 O O . GLN F 6 12 ? -16.954 -83.165 12.023 1.00 59.84 20 GLN F O 1
ATOM 9569 N N . LYS F 6 13 ? -16.920 -85.410 12.371 1.00 62.23 21 LYS F N 1
ATOM 9570 C CA . LYS F 6 13 ? -16.886 -85.291 13.815 1.00 57.27 21 LYS F CA 1
ATOM 9571 C C . LYS F 6 13 ? -15.713 -84.405 14.243 1.00 58.87 21 LYS F C 1
ATOM 9572 O O . LYS F 6 13 ? -15.828 -83.607 15.176 1.00 51.89 21 LYS F O 1
ATOM 9578 N N . THR F 6 14 ? -14.588 -84.530 13.528 1.00 66.96 22 THR F N 1
ATOM 9579 C CA . THR F 6 14 ? -13.392 -83.799 13.905 1.00 63.25 22 THR F CA 1
ATOM 9580 C C . THR F 6 14 ? -13.627 -82.300 13.708 1.00 61.98 22 THR F C 1
ATOM 9581 O O . THR F 6 14 ? -13.303 -81.481 14.581 1.00 55.42 22 THR F O 1
ATOM 9585 N N . ILE F 6 15 ? -14.184 -81.956 12.544 1.00 57.04 23 ILE F N 1
ATOM 9586 C CA . ILE F 6 15 ? -14.316 -80.552 12.194 1.00 53.30 23 ILE F CA 1
ATOM 9587 C C . ILE F 6 15 ? -15.411 -79.899 13.056 1.00 51.20 23 ILE F C 1
ATOM 9588 O O . ILE F 6 15 ? -15.262 -78.757 13.490 1.00 51.17 23 ILE F O 1
ATOM 9593 N N . VAL F 6 16 ? -16.462 -80.664 13.388 1.00 47.65 24 VAL F N 1
ATOM 9594 C CA . VAL F 6 16 ? -17.536 -80.210 14.260 1.00 44.95 24 VAL F CA 1
ATOM 9595 C C . VAL F 6 16 ? -16.991 -79.925 15.658 1.00 47.85 24 VAL F C 1
ATOM 9596 O O . VAL F 6 16 ? -17.334 -78.901 16.261 1.00 40.67 24 VAL F O 1
ATOM 9600 N N . GLU F 6 17 ? -16.142 -80.839 16.172 1.00 47.16 25 GLU F N 1
ATOM 9601 C CA . GLU F 6 17 ? -15.681 -80.686 17.539 1.00 45.90 25 GLU F CA 1
ATOM 9602 C C . GLU F 6 17 ? -14.708 -79.514 17.671 1.00 59.96 25 GLU F C 1
ATOM 9603 O O . GLU F 6 17 ? -14.630 -78.903 18.740 1.00 59.14 25 GLU F O 1
ATOM 9609 N N . THR F 6 18 ? -13.987 -79.159 16.593 1.00 56.88 26 THR F N 1
ATOM 9610 C CA . THR F 6 18 ? -13.112 -78.013 16.760 1.00 52.23 26 THR F CA 1
ATOM 9611 C C . THR F 6 18 ? -13.948 -76.736 16.753 1.00 42.80 26 THR F C 1
ATOM 9612 O O . THR F 6 18 ? -13.642 -75.763 17.463 1.00 41.58 26 THR F O 1
ATOM 9616 N N . ALA F 6 19 ? -15.060 -76.789 16.012 1.00 37.38 27 ALA F N 1
ATOM 9617 C CA . ALA F 6 19 ? -15.964 -75.648 15.960 1.00 36.06 27 ALA F CA 1
ATOM 9618 C C . ALA F 6 19 ? -16.669 -75.469 17.309 1.00 40.88 27 ALA F C 1
ATOM 9619 O O . ALA F 6 19 ? -16.716 -74.361 17.844 1.00 40.59 27 ALA F O 1
ATOM 9621 N N . LEU F 6 20 ? -17.151 -76.583 17.892 1.00 43.52 28 LEU F N 1
ATOM 9622 C CA . LEU F 6 20 ? -17.770 -76.506 19.201 1.00 38.49 28 LEU F CA 1
ATOM 9623 C C . LEU F 6 20 ? -16.812 -75.875 20.194 1.00 41.95 28 LEU F C 1
ATOM 9624 O O . LEU F 6 20 ? -17.206 -74.996 20.962 1.00 45.11 28 LEU F O 1
ATOM 9629 N N . ASP F 6 21 ? -15.552 -76.319 20.160 1.00 52.83 29 ASP F N 1
ATOM 9630 C CA . ASP F 6 21 ? -14.590 -75.902 21.164 1.00 50.18 29 ASP F CA 1
ATOM 9631 C C . ASP F 6 21 ? -14.331 -74.394 21.034 1.00 50.73 29 ASP F C 1
ATOM 9632 O O . ASP F 6 21 ? -14.369 -73.661 22.042 1.00 52.42 29 ASP F O 1
ATOM 9637 N N . GLN F 6 22 ? -14.142 -73.944 19.781 1.00 43.95 30 GLN F N 1
ATOM 9638 C CA . GLN F 6 22 ? -13.913 -72.539 19.478 1.00 49.61 30 GLN F CA 1
ATOM 9639 C C . GLN F 6 22 ? -15.103 -71.653 19.883 1.00 43.44 30 GLN F C 1
ATOM 9640 O O . GLN F 6 22 ? -14.919 -70.498 20.204 1.00 45.49 30 GLN F O 1
ATOM 9646 N N . SER F 6 23 ? -16.325 -72.187 19.874 1.00 43.44 31 SER F N 1
ATOM 9647 C CA . SER F 6 23 ? -17.515 -71.377 20.095 1.00 48.82 31 SER F CA 1
ATOM 9648 C C . SER F 6 23 ? -17.631 -70.904 21.557 1.00 53.11 31 SER F C 1
ATOM 9649 O O . SER F 6 23 ? -18.259 -69.887 21.830 1.00 38.97 31 SER F O 1
ATOM 9652 N N . LEU F 6 24 ? -17.036 -71.654 22.491 1.00 45.16 32 LEU F N 1
ATOM 9653 C CA . LEU F 6 24 ? -17.150 -71.324 23.897 1.00 46.62 32 LEU F CA 1
ATOM 9654 C C . LEU F 6 24 ? -15.799 -70.868 24.456 1.00 49.89 32 LEU F C 1
ATOM 9655 O O . LEU F 6 24 ? -15.061 -71.662 25.019 1.00 52.09 32 LEU F O 1
ATOM 9660 N N . VAL F 6 25 ? -15.503 -69.571 24.315 1.00 58.96 33 VAL F N 1
ATOM 9661 C CA . VAL F 6 25 ? -14.262 -68.996 24.820 1.00 60.12 33 VAL F CA 1
ATOM 9662 C C . VAL F 6 25 ? -14.506 -68.500 26.245 1.00 60.87 33 VAL F C 1
ATOM 9663 O O . VAL F 6 25 ? -15.429 -67.715 26.482 1.00 66.46 33 VAL F O 1
ATOM 9667 N N . ILE F 6 26 ? -13.642 -68.940 27.170 1.00 60.90 34 ILE F N 1
ATOM 9668 C CA . ILE F 6 26 ? -13.825 -68.792 28.607 1.00 63.45 34 ILE F CA 1
ATOM 9669 C C . ILE F 6 26 ? -13.492 -67.366 29.054 1.00 62.78 34 ILE F C 1
ATOM 9670 O O . ILE F 6 26 ? -12.337 -66.997 29.073 1.00 73.30 34 ILE F O 1
ATOM 9675 N N . THR F 6 27 ? -14.507 -66.549 29.354 1.00 57.02 35 THR F N 1
ATOM 9676 C CA . THR F 6 27 ? -14.402 -65.233 29.970 1.00 59.14 35 THR F CA 1
ATOM 9677 C C . THR F 6 27 ? -15.014 -65.312 31.374 1.00 59.74 35 THR F C 1
ATOM 9678 O O . THR F 6 27 ? -15.381 -66.395 31.842 1.00 58.14 35 THR F O 1
ATOM 9680 N N . GLU F 6 28 ? -15.174 -64.173 32.052 1.00 55.45 36 GLU F N 1
ATOM 9681 C CA . GLU F 6 28 ? -15.727 -64.224 33.409 1.00 65.74 36 GLU F CA 1
ATOM 9682 C C . GLU F 6 28 ? -17.247 -64.148 33.309 1.00 61.42 36 GLU F C 1
ATOM 9683 O O . GLU F 6 28 ? -17.766 -63.519 32.398 1.00 65.18 36 GLU F O 1
ATOM 9689 N N . PRO F 6 29 ? -18.044 -64.789 34.196 1.00 57.56 37 PRO F N 1
ATOM 9690 C CA . PRO F 6 29 ? -17.541 -65.671 35.256 1.00 61.96 37 PRO F CA 1
ATOM 9691 C C . PRO F 6 29 ? -17.181 -67.063 34.727 1.00 68.05 37 PRO F C 1
ATOM 9692 O O . PRO F 6 29 ? -17.975 -67.671 34.019 1.00 68.27 37 PRO F O 1
ATOM 9696 N N . VAL F 6 30 ? -15.991 -67.561 35.088 1.00 68.47 38 VAL F N 1
ATOM 9697 C CA . VAL F 6 30 ? -15.474 -68.777 34.467 1.00 63.32 38 VAL F CA 1
ATOM 9698 C C . VAL F 6 30 ? -16.410 -69.968 34.697 1.00 62.34 38 VAL F C 1
ATOM 9699 O O . VAL F 6 30 ? -16.537 -70.837 33.818 1.00 68.69 38 VAL F O 1
ATOM 9703 N N . THR F 6 31 ? -17.080 -69.991 35.860 1.00 54.72 39 THR F N 1
ATOM 9704 C CA . THR F 6 31 ? -17.851 -71.179 36.200 1.00 53.29 39 THR F CA 1
ATOM 9705 C C . THR F 6 31 ? -18.945 -71.479 35.158 1.00 47.66 39 THR F C 1
ATOM 9706 O O . THR F 6 31 ? -19.170 -72.632 34.802 1.00 52.79 39 THR F O 1
ATOM 9710 N N . ILE F 6 32 ? -19.593 -70.454 34.601 1.00 51.27 40 ILE F N 1
ATOM 9711 C CA . ILE F 6 32 ? -20.654 -70.705 33.639 1.00 47.33 40 ILE F CA 1
ATOM 9712 C C . ILE F 6 32 ? -20.081 -71.326 32.367 1.00 49.99 40 ILE F C 1
ATOM 9713 O O . ILE F 6 32 ? -20.621 -72.309 31.860 1.00 43.11 40 ILE F O 1
ATOM 9718 N N . TYR F 6 33 ? -18.978 -70.759 31.863 1.00 48.51 41 TYR F N 1
ATOM 9719 C CA . TYR F 6 33 ? -18.334 -71.304 30.672 1.00 51.70 41 TYR F CA 1
ATOM 9720 C C . TYR F 6 33 ? -17.830 -72.732 30.921 1.00 55.31 41 TYR F C 1
ATOM 9721 O O . TYR F 6 33 ? -17.894 -73.589 30.034 1.00 59.04 41 TYR F O 1
ATOM 9730 N N . GLU F 6 34 ? -17.329 -72.977 32.136 1.00 53.21 42 GLU F N 1
ATOM 9731 C CA . GLU F 6 34 ? -16.850 -74.296 32.510 1.00 52.38 42 GLU F CA 1
ATOM 9732 C C . GLU F 6 34 ? -18.008 -75.294 32.423 1.00 53.77 42 GLU F C 1
ATOM 9733 O O . GLU F 6 34 ? -17.891 -76.358 31.799 1.00 52.84 42 GLU F O 1
ATOM 9739 N N . ALA F 6 35 ? -19.137 -74.907 33.038 1.00 45.38 43 ALA F N 1
ATOM 9740 C CA . ALA F 6 35 ? -20.319 -75.751 33.093 1.00 46.90 43 ALA F CA 1
ATOM 9741 C C . ALA F 6 35 ? -20.863 -76.039 31.690 1.00 50.59 43 ALA F C 1
ATOM 9742 O O . ALA F 6 35 ? -21.332 -77.134 31.421 1.00 47.56 43 ALA F O 1
ATOM 9744 N N . MET F 6 36 ? -20.799 -75.035 30.804 1.00 46.79 44 MET F N 1
ATOM 9745 C CA . MET F 6 36 ? -21.285 -75.184 29.447 1.00 44.54 44 MET F CA 1
ATOM 9746 C C . MET F 6 36 ? -20.368 -76.139 28.683 1.00 46.17 44 MET F C 1
ATOM 9747 O O . MET F 6 36 ? -20.837 -77.069 28.020 1.00 49.47 44 MET F O 1
ATOM 9752 N N . ARG F 6 37 ? -19.057 -75.902 28.786 1.00 46.10 45 ARG F N 1
ATOM 9753 C CA . ARG F 6 37 ? -18.083 -76.675 28.039 1.00 48.66 45 ARG F CA 1
ATOM 9754 C C . ARG F 6 37 ? -18.135 -78.143 28.477 1.00 50.73 45 ARG F C 1
ATOM 9755 O O . ARG F 6 37 ? -17.973 -79.071 27.656 1.00 52.96 45 ARG F O 1
ATOM 9763 N N . TYR F 6 38 ? -18.398 -78.332 29.773 1.00 43.67 46 TYR F N 1
ATOM 9764 C CA . TYR F 6 38 ? -18.409 -79.665 30.342 1.00 47.61 46 TYR F CA 1
ATOM 9765 C C . TYR F 6 38 ? -19.413 -80.544 29.604 1.00 53.65 46 TYR F C 1
ATOM 9766 O O . TYR F 6 38 ? -19.099 -81.673 29.216 1.00 51.89 46 TYR F O 1
ATOM 9775 N N . SER F 6 39 ? -20.630 -80.020 29.437 1.00 56.26 47 SER F N 1
ATOM 9776 C CA . SER F 6 39 ? -21.689 -80.779 28.796 1.00 51.91 47 SER F CA 1
ATOM 9777 C C . SER F 6 39 ? -21.542 -80.747 27.273 1.00 50.69 47 SER F C 1
ATOM 9778 O O . SER F 6 39 ? -21.805 -81.752 26.617 1.00 49.91 47 SER F O 1
ATOM 9781 N N . LEU F 6 40 ? -21.123 -79.597 26.709 1.00 42.75 48 LEU F N 1
ATOM 9782 C CA . LEU F 6 40 ? -21.128 -79.481 25.266 1.00 39.60 48 LEU F CA 1
ATOM 9783 C C . LEU F 6 40 ? -19.971 -80.275 24.667 1.00 49.56 48 LEU F C 1
ATOM 9784 O O . LEU F 6 40 ? -20.072 -80.745 23.528 1.00 53.57 48 LEU F O 1
ATOM 9789 N N . LEU F 6 41 ? -18.849 -80.371 25.406 1.00 50.08 49 LEU F N 1
ATOM 9790 C CA . LEU F 6 41 ? -17.640 -80.900 24.794 1.00 57.14 49 LEU F CA 1
ATOM 9791 C C . LEU F 6 41 ? -17.367 -82.350 25.211 1.00 62.78 49 LEU F C 1
ATOM 9792 O O . LEU F 6 41 ? -16.479 -82.987 24.653 1.00 66.08 49 LEU F O 1
ATOM 9797 N N . ALA F 6 42 ? -18.112 -82.872 26.201 1.00 71.14 50 ALA F N 1
ATOM 9798 C CA . ALA F 6 42 ? -18.236 -84.313 26.405 1.00 71.53 50 ALA F CA 1
ATOM 9799 C C . ALA F 6 42 ? -18.580 -84.915 25.046 1.00 70.86 50 ALA F C 1
ATOM 9800 O O . ALA F 6 42 ? -19.501 -84.440 24.384 1.00 109.97 50 ALA F O 1
ATOM 9802 N N . GLY F 6 43 ? -17.817 -85.895 24.591 1.00 59.83 51 GLY F N 1
ATOM 9803 C CA . GLY F 6 43 ? -17.942 -86.261 23.188 1.00 69.69 51 GLY F CA 1
ATOM 9804 C C . GLY F 6 43 ? -19.279 -86.941 22.885 1.00 76.50 51 GLY F C 1
ATOM 9805 O O . GLY F 6 43 ? -20.101 -87.167 23.781 1.00 109.50 51 GLY F O 1
ATOM 9806 N N . GLY F 6 44 ? -19.478 -87.312 21.623 1.00 68.62 52 GLY F N 1
ATOM 9807 C CA . GLY F 6 44 ? -20.657 -88.076 21.254 1.00 65.71 52 GLY F CA 1
ATOM 9808 C C . GLY F 6 44 ? -20.638 -88.380 19.764 1.00 71.36 52 GLY F C 1
ATOM 9809 O O . GLY F 6 44 ? -19.615 -88.175 19.121 1.00 60.34 52 GLY F O 1
ATOM 9810 N N . LYS F 6 45 ? -21.771 -88.853 19.225 1.00 65.41 53 LYS F N 1
ATOM 9811 C CA . LYS F 6 45 ? -21.855 -89.175 17.810 1.00 68.27 53 LYS F CA 1
ATOM 9812 C C . LYS F 6 45 ? -21.909 -87.902 16.961 1.00 65.32 53 LYS F C 1
ATOM 9813 O O . LYS F 6 45 ? -21.363 -87.887 15.860 1.00 83.15 53 LYS F O 1
ATOM 9819 N N . ARG F 6 46 ? -22.544 -86.849 17.495 1.00 64.79 54 ARG F N 1
ATOM 9820 C CA . ARG F 6 46 ? -22.706 -85.541 16.864 1.00 59.17 54 ARG F CA 1
ATOM 9821 C C . ARG F 6 46 ? -23.540 -85.662 15.586 1.00 55.41 54 ARG F C 1
ATOM 9822 O O . ARG F 6 46 ? -23.265 -85.003 14.579 1.00 68.37 54 ARG F O 1
ATOM 9830 N N . LEU F 6 47 ? -24.599 -86.456 15.656 1.00 51.26 55 LEU F N 1
ATOM 9831 C CA . LEU F 6 47 ? -25.371 -86.725 14.454 1.00 67.53 55 LEU F CA 1
ATOM 9832 C C . LEU F 6 47 ? -26.124 -85.473 13.991 1.00 61.31 55 LEU F C 1
ATOM 9833 O O . LEU F 6 47 ? -26.244 -85.234 12.780 1.00 59.96 55 LEU F O 1
ATOM 9838 N N . ARG F 6 48 ? -26.582 -84.648 14.949 1.00 57.08 56 ARG F N 1
ATOM 9839 C CA . ARG F 6 48 ? -27.398 -83.497 14.591 1.00 46.02 56 ARG F CA 1
ATOM 9840 C C . ARG F 6 48 ? -26.580 -82.470 13.813 1.00 45.05 56 ARG F C 1
ATOM 9841 O O . ARG F 6 48 ? -26.987 -82.060 12.721 1.00 42.31 56 ARG F O 1
ATOM 9849 N N . PRO F 6 49 ? -25.406 -82.013 14.311 1.00 41.04 57 PRO F N 1
ATOM 9850 C CA . PRO F 6 49 ? -24.548 -81.149 13.505 1.00 45.02 57 PRO F CA 1
ATOM 9851 C C . PRO F 6 49 ? -24.176 -81.780 12.158 1.00 49.30 57 PRO F C 1
ATOM 9852 O O . PRO F 6 49 ? -24.067 -81.086 11.135 1.00 45.24 57 PRO F O 1
ATOM 9856 N N . ILE F 6 50 ? -23.995 -83.109 12.155 1.00 45.24 58 ILE F N 1
ATOM 9857 C CA . ILE F 6 50 ? -23.546 -83.742 10.925 1.00 43.52 58 ILE F CA 1
ATOM 9858 C C . ILE F 6 50 ? -24.667 -83.807 9.875 1.00 50.33 58 ILE F C 1
ATOM 9859 O O . ILE F 6 50 ? -24.435 -83.526 8.699 1.00 51.33 58 ILE F O 1
ATOM 9864 N N . LEU F 6 51 ? -25.897 -84.126 10.302 1.00 52.78 59 LEU F N 1
ATOM 9865 C CA . LEU F 6 51 ? -27.046 -84.077 9.401 1.00 49.20 59 LEU F CA 1
ATOM 9866 C C . LEU F 6 51 ? -27.144 -82.709 8.737 1.00 53.03 59 LEU F C 1
ATOM 9867 O O . LEU F 6 51 ? -27.426 -82.627 7.542 1.00 56.13 59 LEU F O 1
ATOM 9872 N N . CYS F 6 52 ? -26.890 -81.649 9.525 1.00 53.33 60 CYS F N 1
ATOM 9873 C CA . CYS F 6 52 ? -26.990 -80.287 9.032 1.00 46.62 60 CYS F CA 1
ATOM 9874 C C . CYS F 6 52 ? -25.971 -80.042 7.915 1.00 44.59 60 CYS F C 1
ATOM 9875 O O . CYS F 6 52 ? -26.341 -79.636 6.806 1.00 43.30 60 CYS F O 1
ATOM 9878 N N . LEU F 6 53 ? -24.689 -80.306 8.211 1.00 41.62 61 LEU F N 1
ATOM 9879 C CA . LEU F 6 53 ? -23.651 -80.182 7.202 1.00 42.88 61 LEU F CA 1
ATOM 9880 C C . LEU F 6 53 ? -23.961 -81.073 5.987 1.00 47.34 61 LEU F C 1
ATOM 9881 O O . LEU F 6 53 ? -23.837 -80.647 4.834 1.00 49.23 61 LEU F O 1
ATOM 9886 N N . ALA F 6 54 ? -24.393 -82.314 6.245 1.00 45.68 62 ALA F N 1
ATOM 9887 C CA . ALA F 6 54 ? -24.700 -83.212 5.146 1.00 53.26 62 ALA F CA 1
ATOM 9888 C C . ALA F 6 54 ? -25.697 -82.538 4.208 1.00 53.30 62 ALA F C 1
ATOM 9889 O O . ALA F 6 54 ? -25.436 -82.395 3.018 1.00 57.71 62 ALA F O 1
ATOM 9891 N N . ALA F 6 55 ? -26.813 -82.079 4.776 1.00 48.26 63 ALA F N 1
ATOM 9892 C CA . ALA F 6 55 ? -27.915 -81.565 3.986 1.00 56.20 63 ALA F CA 1
ATOM 9893 C C . ALA F 6 55 ? -27.480 -80.300 3.246 1.00 61.98 63 ALA F C 1
ATOM 9894 O O . ALA F 6 55 ? -27.791 -80.098 2.074 1.00 63.74 63 ALA F O 1
ATOM 9896 N N . CYS F 6 56 ? -26.712 -79.459 3.936 1.00 63.18 64 CYS F N 1
ATOM 9897 C CA . CYS F 6 56 ? -26.227 -78.255 3.299 1.00 52.78 64 CYS F CA 1
ATOM 9898 C C . CYS F 6 56 ? -25.332 -78.610 2.119 1.00 58.25 64 CYS F C 1
ATOM 9899 O O . CYS F 6 56 ? -25.501 -78.066 1.030 1.00 54.12 64 CYS F O 1
ATOM 9902 N N . GLU F 6 57 ? -24.392 -79.544 2.342 1.00 60.96 65 GLU F N 1
ATOM 9903 C CA . GLU F 6 57 ? -23.395 -79.908 1.343 1.00 60.34 65 GLU F CA 1
ATOM 9904 C C . GLU F 6 57 ? -24.043 -80.579 0.126 1.00 60.04 65 GLU F C 1
ATOM 9905 O O . GLU F 6 57 ? -23.643 -80.318 -1.006 1.00 63.44 65 GLU F O 1
ATOM 9911 N N . MET F 6 58 ? -25.077 -81.386 0.364 1.00 50.59 66 MET F N 1
ATOM 9912 C CA . MET F 6 58 ? -25.795 -82.066 -0.699 1.00 57.96 66 MET F CA 1
ATOM 9913 C C . MET F 6 58 ? -26.405 -81.046 -1.661 1.00 57.47 66 MET F C 1
ATOM 9914 O O . MET F 6 58 ? -26.531 -81.332 -2.844 1.00 71.45 66 MET F O 1
ATOM 9919 N N . LEU F 6 59 ? -26.797 -79.874 -1.149 1.00 53.42 67 LEU F N 1
ATOM 9920 C CA . LEU F 6 59 ? -27.513 -78.889 -1.948 1.00 56.57 67 LEU F CA 1
ATOM 9921 C C . LEU F 6 59 ? -26.530 -77.870 -2.525 1.00 63.52 67 LEU F C 1
ATOM 9922 O O . LEU F 6 59 ? -26.946 -76.884 -3.124 1.00 86.54 67 LEU F O 1
ATOM 9927 N N . GLY F 6 60 ? -25.228 -78.093 -2.336 1.00 61.01 68 GLY F N 1
ATOM 9928 C CA . GLY F 6 60 ? -24.255 -77.227 -2.974 1.00 58.51 68 GLY F CA 1
ATOM 9929 C C . GLY F 6 60 ? -23.637 -76.212 -2.021 1.00 74.30 68 GLY F C 1
ATOM 9930 O O . GLY F 6 60 ? -22.826 -75.400 -2.452 1.00 86.78 68 GLY F O 1
ATOM 9931 N N . GLY F 6 61 ? -24.020 -76.255 -0.737 1.00 69.84 69 GLY F N 1
ATOM 9932 C CA . GLY F 6 61 ? -23.432 -75.364 0.238 1.00 64.55 69 GLY F CA 1
ATOM 9933 C C . GLY F 6 61 ? -22.109 -75.888 0.788 1.00 68.94 69 GLY F C 1
ATOM 9934 O O . GLY F 6 61 ? -21.728 -77.009 0.483 1.00 72.38 69 GLY F O 1
ATOM 9935 N N . THR F 6 62 ? -21.445 -75.079 1.616 1.00 61.23 70 THR F N 1
ATOM 9936 C CA . THR F 6 62 ? -20.170 -75.429 2.201 1.00 56.29 70 THR F CA 1
ATOM 9937 C C . THR F 6 62 ? -20.310 -75.600 3.711 1.00 60.55 70 THR F C 1
ATOM 9938 O O . THR F 6 62 ? -21.269 -75.157 4.324 1.00 68.49 70 THR F O 1
ATOM 9942 N N . ALA F 6 63 ? -19.295 -76.228 4.306 1.00 63.61 71 ALA F N 1
ATOM 9943 C CA . ALA F 6 63 ? -19.176 -76.407 5.733 1.00 58.67 71 ALA F CA 1
ATOM 9944 C C . ALA F 6 63 ? -19.236 -75.051 6.431 1.00 63.03 71 ALA F C 1
ATOM 9945 O O . ALA F 6 63 ? -19.797 -74.933 7.522 1.00 62.65 71 ALA F O 1
ATOM 9947 N N . ALA F 6 64 ? -18.665 -74.026 5.788 1.00 61.28 72 ALA F N 1
ATOM 9948 C CA . ALA F 6 64 ? -18.546 -72.715 6.406 1.00 49.94 72 ALA F CA 1
ATOM 9949 C C . ALA F 6 64 ? -19.912 -72.037 6.482 1.00 53.42 72 ALA F C 1
ATOM 9950 O O . ALA F 6 64 ? -20.159 -71.255 7.398 1.00 66.58 72 ALA F O 1
ATOM 9952 N N . MET F 6 65 ? -20.806 -72.370 5.551 1.00 46.52 73 MET F N 1
ATOM 9953 C CA . MET F 6 65 ? -22.162 -71.853 5.601 1.00 52.19 73 MET F CA 1
ATOM 9954 C C . MET F 6 65 ? -22.981 -72.470 6.738 1.00 52.03 73 MET F C 1
ATOM 9955 O O . MET F 6 65 ? -23.860 -71.807 7.297 1.00 55.85 73 MET F O 1
ATOM 9960 N N . ALA F 6 66 ? -22.702 -73.733 7.079 1.00 41.48 74 ALA F N 1
ATOM 9961 C CA . ALA F 6 66 ? -23.598 -74.478 7.951 1.00 44.66 74 ALA F CA 1
ATOM 9962 C C . ALA F 6 66 ? -23.003 -74.668 9.344 1.00 41.24 74 ALA F C 1
ATOM 9963 O O . ALA F 6 66 ? -23.681 -75.121 10.258 1.00 40.93 74 ALA F O 1
ATOM 9965 N N . MET F 6 67 ? -21.740 -74.314 9.515 1.00 43.51 75 MET F N 1
ATOM 9966 C CA . MET F 6 67 ? -21.039 -74.722 10.718 1.00 44.06 75 MET F CA 1
ATOM 9967 C C . MET F 6 67 ? -21.663 -74.122 11.991 1.00 43.30 75 MET F C 1
ATOM 9968 O O . MET F 6 67 ? -21.900 -74.844 12.966 1.00 42.75 75 MET F O 1
ATOM 9973 N N . ASN F 6 68 ? -21.929 -72.816 11.978 1.00 39.59 76 ASN F N 1
ATOM 9974 C CA . ASN F 6 68 ? -22.575 -72.154 13.100 1.00 40.55 76 ASN F CA 1
ATOM 9975 C C . ASN F 6 68 ? -23.911 -72.821 13.436 1.00 42.69 76 ASN F C 1
ATOM 9976 O O . ASN F 6 68 ? -24.160 -73.154 14.603 1.00 48.94 76 ASN F O 1
ATOM 9981 N N . THR F 6 69 ? -24.769 -73.000 12.427 1.00 32.15 77 THR F N 1
ATOM 9982 C CA . THR F 6 69 ? -26.038 -73.662 12.669 1.00 37.80 77 THR F CA 1
ATOM 9983 C C . THR F 6 69 ? -25.806 -75.055 13.252 1.00 43.17 77 THR F C 1
ATOM 9984 O O . THR F 6 69 ? -26.494 -75.469 14.189 1.00 45.77 77 THR F O 1
ATOM 9988 N N . ALA F 6 70 ? -24.807 -75.761 12.711 1.00 46.13 78 ALA F N 1
ATOM 9989 C CA . ALA F 6 70 ? -24.513 -77.105 13.175 1.00 43.41 78 ALA F CA 1
ATOM 9990 C C . ALA F 6 70 ? -24.155 -77.070 14.661 1.00 43.74 78 ALA F C 1
ATOM 9991 O O . ALA F 6 70 ? -24.663 -77.876 15.440 1.00 45.16 78 ALA F O 1
ATOM 9993 N N . CYS F 6 71 ? -23.325 -76.105 15.064 1.00 40.21 79 CYS F N 1
ATOM 9994 C CA . CYS F 6 71 ? -22.977 -75.968 16.473 1.00 44.04 79 CYS F CA 1
ATOM 9995 C C . CYS F 6 71 ? -24.199 -75.583 17.314 1.00 44.47 79 CYS F C 1
ATOM 9996 O O . CYS F 6 71 ? -24.399 -76.113 18.430 1.00 39.61 79 CYS F O 1
ATOM 9999 N N . ALA F 6 72 ? -25.025 -74.693 16.747 1.00 33.69 80 ALA F N 1
ATOM 10000 C CA . ALA F 6 72 ? -26.260 -74.284 17.404 1.00 38.15 80 ALA F CA 1
ATOM 10001 C C . ALA F 6 72 ? -27.128 -75.500 17.742 1.00 41.86 80 ALA F C 1
ATOM 10002 O O . ALA F 6 72 ? -27.619 -75.622 18.877 1.00 47.06 80 ALA F O 1
ATOM 10004 N N . LEU F 6 73 ? -27.300 -76.395 16.748 1.00 43.85 81 LEU F N 1
ATOM 10005 C CA . LEU F 6 73 ? -28.138 -77.576 16.917 1.00 39.85 81 LEU F CA 1
ATOM 10006 C C . LEU F 6 73 ? -27.599 -78.418 18.074 1.00 42.63 81 LEU F C 1
ATOM 10007 O O . LEU F 6 73 ? -28.360 -78.877 18.938 1.00 45.27 81 LEU F O 1
ATOM 10012 N N . GLU F 6 74 ? -26.263 -78.560 18.121 1.00 42.98 82 GLU F N 1
ATOM 10013 C CA . GLU F 6 74 ? -25.649 -79.373 19.160 1.00 43.74 82 GLU F CA 1
ATOM 10014 C C . GLU F 6 74 ? -25.818 -78.694 20.527 1.00 39.57 82 GLU F C 1
ATOM 10015 O O . GLU F 6 74 ? -25.946 -79.356 21.558 1.00 36.26 82 GLU F O 1
ATOM 10021 N N . MET F 6 75 ? -25.768 -77.353 20.521 1.00 39.88 83 MET F N 1
ATOM 10022 C CA . MET F 6 75 ? -25.925 -76.628 21.771 1.00 50.23 83 MET F CA 1
ATOM 10023 C C . MET F 6 75 ? -27.322 -76.876 22.330 1.00 49.08 83 MET F C 1
ATOM 10024 O O . MET F 6 75 ? -27.469 -77.142 23.528 1.00 43.18 83 MET F O 1
ATOM 10029 N N . ILE F 6 76 ? -28.332 -76.807 21.443 1.00 43.62 84 ILE F N 1
ATOM 10030 C CA . ILE F 6 76 ? -29.712 -76.992 21.865 1.00 45.79 84 ILE F CA 1
ATOM 10031 C C . ILE F 6 76 ? -29.894 -78.416 22.413 1.00 47.10 84 ILE F C 1
ATOM 10032 O O . ILE F 6 76 ? -30.451 -78.610 23.489 1.00 39.92 84 ILE F O 1
ATOM 10037 N N . HIS F 6 77 ? -29.385 -79.407 21.662 1.00 46.49 85 HIS F N 1
ATOM 10038 C CA . HIS F 6 77 ? -29.406 -80.785 22.102 1.00 41.14 85 HIS F CA 1
ATOM 10039 C C . HIS F 6 77 ? -28.750 -80.939 23.482 1.00 49.12 85 HIS F C 1
ATOM 10040 O O . HIS F 6 77 ? -29.307 -81.581 24.376 1.00 51.67 85 HIS F O 1
ATOM 10047 N N . THR F 6 78 ? -27.577 -80.313 23.667 1.00 49.21 86 THR F N 1
ATOM 10048 C CA . THR F 6 78 ? -26.898 -80.377 24.946 1.00 48.71 86 THR F CA 1
ATOM 10049 C C . THR F 6 78 ? -27.788 -79.813 26.059 1.00 59.33 86 THR F C 1
ATOM 10050 O O . THR F 6 78 ? -27.903 -80.422 27.136 1.00 63.67 86 THR F O 1
ATOM 10054 N N . MET F 6 79 ? -28.387 -78.633 25.821 1.00 47.66 87 MET F N 1
ATOM 10055 C CA . MET F 6 79 ? -29.103 -77.996 26.908 1.00 49.96 87 MET F CA 1
ATOM 10056 C C . MET F 6 79 ? -30.355 -78.789 27.266 1.00 55.78 87 MET F C 1
ATOM 10057 O O . MET F 6 79 ? -30.748 -78.832 28.439 1.00 64.85 87 MET F O 1
ATOM 10062 N N . SER F 6 80 ? -30.944 -79.462 26.269 1.00 49.56 88 SER F N 1
ATOM 10063 C CA . SER F 6 80 ? -32.093 -80.292 26.602 1.00 58.43 88 SER F CA 1
ATOM 10064 C C . SER F 6 80 ? -31.668 -81.436 27.539 1.00 51.79 88 SER F C 1
ATOM 10065 O O . SER F 6 80 ? -32.379 -81.747 28.478 1.00 50.11 88 SER F O 1
ATOM 10068 N N . LEU F 6 81 ? -30.497 -82.034 27.305 1.00 45.80 89 LEU F N 1
ATOM 10069 C CA . LEU F 6 81 ? -29.970 -83.046 28.206 1.00 41.44 89 LEU F CA 1
ATOM 10070 C C . LEU F 6 81 ? -29.664 -82.466 29.607 1.00 51.65 89 LEU F C 1
ATOM 10071 O O . LEU F 6 81 ? -30.029 -83.074 30.621 1.00 56.97 89 LEU F O 1
ATOM 10076 N N . ILE F 6 82 ? -29.031 -81.268 29.670 1.00 51.60 90 ILE F N 1
ATOM 10077 C CA . ILE F 6 82 ? -28.692 -80.700 30.969 1.00 47.30 90 ILE F CA 1
ATOM 10078 C C . ILE F 6 82 ? -29.960 -80.522 31.800 1.00 54.01 90 ILE F C 1
ATOM 10079 O O . ILE F 6 82 ? -29.985 -80.866 32.981 1.00 61.83 90 ILE F O 1
ATOM 10084 N N . HIS F 6 83 ? -31.000 -79.965 31.174 1.00 51.52 91 HIS F N 1
ATOM 10085 C CA . HIS F 6 83 ? -32.251 -79.706 31.856 1.00 45.80 91 HIS F CA 1
ATOM 10086 C C . HIS F 6 83 ? -32.975 -81.014 32.169 1.00 57.78 91 HIS F C 1
ATOM 10087 O O . HIS F 6 83 ? -33.597 -81.111 33.223 1.00 67.20 91 HIS F O 1
ATOM 10094 N N . ASP F 6 84 ? -32.895 -81.998 31.256 1.00 63.14 92 ASP F N 1
ATOM 10095 C CA . ASP F 6 84 ? -33.613 -83.247 31.444 1.00 66.17 92 ASP F CA 1
ATOM 10096 C C . ASP F 6 84 ? -33.055 -84.010 32.637 1.00 61.67 92 ASP F C 1
ATOM 10097 O O . ASP F 6 84 ? -33.805 -84.666 33.350 1.00 59.94 92 ASP F O 1
ATOM 10102 N N . ASP F 6 85 ? -31.753 -83.853 32.879 1.00 56.31 93 ASP F N 1
ATOM 10103 C CA . ASP F 6 85 ? -31.098 -84.612 33.929 1.00 57.22 93 ASP F CA 1
ATOM 10104 C C . ASP F 6 85 ? -31.460 -84.080 35.316 1.00 55.77 93 ASP F C 1
ATOM 10105 O O . ASP F 6 85 ? -31.214 -84.754 36.310 1.00 51.27 93 ASP F O 1
ATOM 10110 N N . LEU F 6 86 ? -31.998 -82.859 35.385 1.00 57.40 94 LEU F N 1
ATOM 10111 C CA . LEU F 6 86 ? -32.233 -82.221 36.677 1.00 70.77 94 LEU F CA 1
ATOM 10112 C C . LEU F 6 86 ? -33.138 -83.058 37.589 1.00 80.01 94 LEU F C 1
ATOM 10113 O O . LEU F 6 86 ? -34.039 -83.752 37.131 1.00 68.70 94 LEU F O 1
ATOM 10118 N N . PRO F 6 87 ? -32.913 -83.016 38.922 1.00 96.27 95 PRO F N 1
ATOM 10119 C CA . PRO F 6 87 ? -33.783 -83.695 39.886 1.00 88.38 95 PRO F CA 1
ATOM 10120 C C . PRO F 6 87 ? -35.276 -83.523 39.629 1.00 81.25 95 PRO F C 1
ATOM 10121 O O . PRO F 6 87 ? -36.024 -84.494 39.705 1.00 94.50 95 PRO F O 1
ATOM 10125 N N . ALA F 6 88 ? -35.701 -82.294 39.309 1.00 72.96 96 ALA F N 1
ATOM 10126 C CA . ALA F 6 88 ? -37.119 -82.031 39.113 1.00 67.17 96 ALA F CA 1
ATOM 10127 C C . ALA F 6 88 ? -37.658 -82.760 37.882 1.00 64.95 96 ALA F C 1
ATOM 10128 O O . ALA F 6 88 ? -38.860 -82.752 37.650 1.00 78.44 96 ALA F O 1
ATOM 10130 N N . MET F 6 89 ? -36.776 -83.367 37.089 1.00 71.77 97 MET F N 1
ATOM 10131 C CA . MET F 6 89 ? -37.178 -84.042 35.861 1.00 82.75 97 MET F CA 1
ATOM 10132 C C . MET F 6 89 ? -36.764 -85.517 35.908 1.00 80.67 97 MET F C 1
ATOM 10133 O O . MET F 6 89 ? -37.330 -86.262 36.698 1.00 94.44 97 MET F O 1
ATOM 10138 N N . ASP F 6 90 ? -35.790 -85.948 35.091 1.00 81.76 98 ASP F N 1
ATOM 10139 C CA . ASP F 6 90 ? -35.403 -87.353 35.035 1.00 81.38 98 ASP F CA 1
ATOM 10140 C C . ASP F 6 90 ? -34.518 -87.732 36.224 1.00 84.96 98 ASP F C 1
ATOM 10141 O O . ASP F 6 90 ? -34.364 -88.914 36.515 1.00 84.76 98 ASP F O 1
ATOM 10146 N N . ASN F 6 91 ? -33.908 -86.733 36.878 1.00 87.67 99 ASN F N 1
ATOM 10147 C CA . ASN F 6 91 ? -33.075 -86.936 38.055 1.00 90.58 99 ASN F CA 1
ATOM 10148 C C . ASN F 6 91 ? -31.928 -87.908 37.784 1.00 87.92 99 ASN F C 1
ATOM 10149 O O . ASN F 6 91 ? -31.739 -88.858 38.530 1.00 96.19 99 ASN F O 1
ATOM 10154 N N . ASP F 6 92 ? -31.137 -87.635 36.744 1.00 92.40 100 ASP F N 1
ATOM 10155 C CA . ASP F 6 92 ? -30.030 -88.493 36.334 1.00 97.88 100 ASP F CA 1
ATOM 10156 C C . ASP F 6 92 ? -28.752 -88.065 37.042 1.00 89.07 100 ASP F C 1
ATOM 10157 O O . ASP F 6 92 ? -28.452 -86.875 37.110 1.00 91.69 100 ASP F O 1
ATOM 10162 N N . ASP F 6 93 ? -27.994 -89.050 37.539 1.00 92.74 101 ASP F N 1
ATOM 10163 C CA . ASP F 6 93 ? -26.822 -88.807 38.359 1.00 93.74 101 ASP F CA 1
ATOM 10164 C C . ASP F 6 93 ? -25.563 -88.948 37.517 1.00 92.53 101 ASP F C 1
ATOM 10165 O O . ASP F 6 93 ? -24.507 -88.433 37.880 1.00 102.16 101 ASP F O 1
ATOM 10170 N N . LEU F 6 94 ? -25.682 -89.649 36.391 1.00 103.89 102 LEU F N 1
ATOM 10171 C CA . LEU F 6 94 ? -24.582 -89.667 35.437 1.00 118.85 102 LEU F CA 1
ATOM 10172 C C . LEU F 6 94 ? -25.085 -90.026 34.038 1.00 105.02 102 LEU F C 1
ATOM 10173 O O . LEU F 6 94 ? -26.230 -90.437 33.872 1.00 104.88 102 LEU F O 1
ATOM 10178 N N . ARG F 6 95 ? -24.213 -89.805 33.046 1.00 86.22 103 ARG F N 1
ATOM 10179 C CA . ARG F 6 95 ? -24.531 -89.874 31.629 1.00 99.60 103 ARG F CA 1
ATOM 10180 C C . ARG F 6 95 ? -23.240 -90.212 30.887 1.00 116.57 103 ARG F C 1
ATOM 10181 O O . ARG F 6 95 ? -22.235 -89.526 31.079 1.00 115.88 103 ARG F O 1
ATOM 10189 N N . ARG F 6 96 ? -23.289 -91.272 30.061 1.00 122.66 104 ARG F N 1
ATOM 10190 C CA . ARG F 6 96 ? -22.131 -91.837 29.378 1.00 125.95 104 ARG F CA 1
ATOM 10191 C C . ARG F 6 96 ? -21.019 -92.136 30.388 1.00 119.04 104 ARG F C 1
ATOM 10192 O O . ARG F 6 96 ? -19.837 -91.917 30.104 1.00 118.42 104 ARG F O 1
ATOM 10200 N N . GLY F 6 97 ? -21.409 -92.603 31.582 1.00 108.12 105 GLY F N 1
ATOM 10201 C CA . GLY F 6 97 ? -20.446 -92.998 32.596 1.00 115.43 105 GLY F CA 1
ATOM 10202 C C . GLY F 6 97 ? -19.892 -91.827 33.412 1.00 115.01 105 GLY F C 1
ATOM 10203 O O . GLY F 6 97 ? -19.327 -92.033 34.479 1.00 139.49 105 GLY F O 1
ATOM 10204 N N . LYS F 6 98 ? -20.040 -90.599 32.907 1.00 100.22 106 LYS F N 1
ATOM 10205 C CA . LYS F 6 98 ? -19.519 -89.414 33.568 1.00 82.20 106 LYS F CA 1
ATOM 10206 C C . LYS F 6 98 ? -20.661 -88.742 34.342 1.00 74.07 106 LYS F C 1
ATOM 10207 O O . LYS F 6 98 ? -21.820 -88.831 33.931 1.00 66.29 106 LYS F O 1
ATOM 10213 N N . PRO F 6 99 ? -20.397 -88.047 35.473 1.00 71.20 107 PRO F N 1
ATOM 10214 C CA . PRO F 6 99 ? -21.465 -87.398 36.241 1.00 76.05 107 PRO F CA 1
ATOM 10215 C C . PRO F 6 99 ? -22.157 -86.290 35.444 1.00 74.16 107 PRO F C 1
ATOM 10216 O O . PRO F 6 99 ? -21.548 -85.645 34.587 1.00 78.83 107 PRO F O 1
ATOM 10220 N N . THR F 6 100 ? -23.438 -86.056 35.744 1.00 57.99 108 THR F N 1
ATOM 10221 C CA . THR F 6 100 ? -24.209 -85.066 35.022 1.00 59.91 108 THR F CA 1
ATOM 10222 C C . THR F 6 100 ? -23.869 -83.659 35.512 1.00 65.14 108 THR F C 1
ATOM 10223 O O . THR F 6 100 ? -23.422 -83.465 36.634 1.00 75.39 108 THR F O 1
ATOM 10227 N N . ASN F 6 101 ? -24.161 -82.677 34.663 1.00 61.46 109 ASN F N 1
ATOM 10228 C CA . ASN F 6 101 ? -23.808 -81.289 34.866 1.00 59.82 109 ASN F CA 1
ATOM 10229 C C . ASN F 6 101 ? -24.140 -80.829 36.287 1.00 58.55 109 ASN F C 1
ATOM 10230 O O . ASN F 6 101 ? -23.300 -80.237 36.951 1.00 57.07 109 ASN F O 1
ATOM 10235 N N . HIS F 6 102 ? -25.361 -81.071 36.755 1.00 59.76 110 HIS F N 1
ATOM 10236 C CA . HIS F 6 102 ? -25.763 -80.497 38.033 1.00 71.74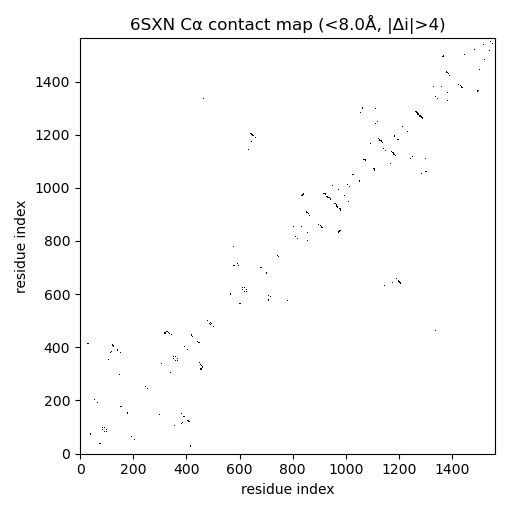 110 HIS F CA 1
ATOM 10237 C C . HIS F 6 102 ? -25.010 -81.136 39.202 1.00 76.87 110 HIS F C 1
ATOM 10238 O O . HIS F 6 102 ? -24.850 -80.506 40.247 1.00 60.79 110 HIS F O 1
ATOM 10245 N N . LYS F 6 103 ? -24.558 -82.381 39.026 1.00 72.92 111 LYS F N 1
ATOM 10246 C CA . LYS F 6 103 ? -23.813 -83.079 40.068 1.00 71.60 111 LYS F CA 1
ATOM 10247 C C . LYS F 6 103 ? -22.421 -82.466 40.213 1.00 62.96 111 LYS F C 1
ATOM 10248 O O . LYS F 6 103 ? -21.819 -82.553 41.266 1.00 70.02 111 LYS F O 1
ATOM 10254 N N . VAL F 6 104 ? -21.911 -81.854 39.152 1.00 54.20 112 VAL F N 1
ATOM 10255 C CA . VAL F 6 104 ? -20.618 -81.203 39.208 1.00 57.09 112 VAL F CA 1
ATOM 10256 C C . VAL F 6 104 ? -20.748 -79.741 39.648 1.00 56.52 112 VAL F C 1
ATOM 10257 O O . VAL F 6 104 ? -19.870 -79.263 40.353 1.00 53.63 112 VAL F O 1
ATOM 10261 N N . TYR F 6 105 ? -21.801 -79.015 39.228 1.00 52.87 113 TYR F N 1
ATOM 10262 C CA . TYR F 6 105 ? -21.786 -77.564 39.391 1.00 47.34 113 TYR F CA 1
ATOM 10263 C C . TYR F 6 105 ? -22.943 -77.068 40.256 1.00 46.50 113 TYR F C 1
ATOM 10264 O O . TYR F 6 105 ? -22.951 -75.897 40.652 1.00 46.24 113 TYR F O 1
ATOM 10273 N N . GLY F 6 106 ? -23.917 -77.945 40.550 1.00 46.24 114 GLY F N 1
ATOM 10274 C CA . GLY F 6 106 ? -25.127 -77.553 41.263 1.00 54.03 114 GLY F CA 1
ATOM 10275 C C . GLY F 6 106 ? -26.318 -77.368 40.314 1.00 56.73 114 GLY F C 1
ATOM 10276 O O . GLY F 6 106 ? -26.141 -77.042 39.145 1.00 69.03 114 GLY F O 1
ATOM 10277 N N . GLU F 6 107 ? -27.531 -77.591 40.820 1.00 55.25 115 GLU F N 1
ATOM 10278 C CA . GLU F 6 107 ? -28.733 -77.485 40.014 1.00 57.97 115 GLU F CA 1
ATOM 10279 C C . GLU F 6 107 ? -28.841 -76.086 39.420 1.00 59.81 115 GLU F C 1
ATOM 10280 O O . GLU F 6 107 ? -29.152 -75.927 38.240 1.00 56.98 115 GLU F O 1
ATOM 10286 N N . ASP F 6 108 ? -28.538 -75.076 40.248 1.00 58.61 116 ASP F N 1
ATOM 10287 C CA . ASP F 6 108 ? -28.671 -73.685 39.857 1.00 58.97 116 ASP F CA 1
ATOM 10288 C C . ASP F 6 108 ? -27.819 -73.400 38.620 1.00 61.16 116 ASP F C 1
ATOM 10289 O O . ASP F 6 108 ? -28.331 -72.886 37.625 1.00 60.35 116 ASP F O 1
ATOM 10294 N N . ILE F 6 109 ? -26.526 -73.749 38.690 1.00 61.10 117 ILE F N 1
ATOM 10295 C CA . ILE F 6 109 ? -25.599 -73.483 37.610 1.00 58.84 117 ILE F CA 1
ATOM 10296 C C . ILE F 6 109 ? -26.054 -74.261 36.375 1.00 63.77 117 ILE F C 1
ATOM 10297 O O . ILE F 6 109 ? -26.003 -73.736 35.257 1.00 45.76 117 ILE F O 1
ATOM 10302 N N . ALA F 6 110 ? -26.518 -75.504 36.588 1.00 54.06 118 ALA F N 1
ATOM 10303 C CA . ALA F 6 110 ? -26.945 -76.346 35.486 1.00 46.68 118 ALA F CA 1
ATOM 10304 C C . ALA F 6 110 ? -28.087 -75.671 34.732 1.00 53.54 118 ALA F C 1
ATOM 10305 O O . ALA F 6 110 ? -28.054 -75.608 33.507 1.00 63.42 118 ALA F O 1
ATOM 10307 N N . ILE F 6 111 ? -29.075 -75.154 35.465 1.00 48.57 119 ILE F N 1
ATOM 10308 C CA . ILE F 6 111 ? -30.217 -74.497 34.848 1.00 49.27 119 ILE F CA 1
ATOM 10309 C C . ILE F 6 111 ? -29.702 -73.345 33.992 1.00 51.19 119 ILE F C 1
ATOM 10310 O O . ILE F 6 111 ? -30.055 -73.242 32.819 1.00 53.30 119 ILE F O 1
ATOM 10315 N N . LEU F 6 112 ? -28.825 -72.516 34.581 1.00 48.41 120 LEU F N 1
ATOM 10316 C CA . LEU F 6 112 ? -28.297 -71.350 33.885 1.00 47.72 120 LEU F CA 1
ATOM 10317 C C . LEU F 6 112 ? -27.418 -71.773 32.702 1.00 47.37 120 LEU F C 1
ATOM 10318 O O . LEU F 6 112 ? -27.414 -71.120 31.662 1.00 39.69 120 LEU F O 1
ATOM 10323 N N . ALA F 6 113 ? -26.693 -72.889 32.840 1.00 46.44 121 ALA F N 1
ATOM 10324 C CA . ALA F 6 113 ? -25.825 -73.330 31.761 1.00 46.64 121 ALA F CA 1
ATOM 10325 C C . ALA F 6 113 ? -26.669 -73.696 30.536 1.00 51.58 121 ALA F C 1
ATOM 10326 O O . ALA F 6 113 ? -26.317 -73.384 29.382 1.00 49.32 121 ALA F O 1
ATOM 10328 N N . GLY F 6 114 ? -27.795 -74.361 30.806 1.00 46.56 122 GLY F N 1
ATOM 10329 C CA . GLY F 6 114 ? -28.737 -74.734 29.762 1.00 40.94 122 GLY F CA 1
ATOM 10330 C C . GLY F 6 114 ? -29.294 -73.495 29.070 1.00 40.41 122 GLY F C 1
ATOM 10331 O O . GLY F 6 114 ? -29.325 -73.424 27.840 1.00 37.13 122 GLY F O 1
ATOM 10332 N N . ASP F 6 115 ? -29.690 -72.509 29.880 1.00 42.98 123 ASP F N 1
ATOM 10333 C CA . ASP F 6 115 ? -30.252 -71.264 29.373 1.00 43.31 123 ASP F CA 1
ATOM 10334 C C . ASP F 6 115 ? -29.235 -70.548 28.485 1.00 46.64 123 ASP F C 1
ATOM 10335 O O . ASP F 6 115 ? -29.565 -70.100 27.388 1.00 43.30 123 ASP F O 1
ATOM 10340 N N . ALA F 6 116 ? -27.986 -70.474 28.949 1.00 51.47 124 ALA F N 1
ATOM 10341 C CA . ALA F 6 116 ? -26.906 -69.847 28.197 1.00 48.34 124 ALA F CA 1
ATOM 10342 C C . ALA F 6 116 ? -26.728 -70.514 26.833 1.00 41.98 124 ALA F C 1
ATOM 10343 O O . ALA F 6 116 ? -26.622 -69.816 25.819 1.00 34.05 124 ALA F O 1
ATOM 10345 N N . LEU F 6 117 ? -26.723 -71.861 26.816 1.00 38.28 125 LEU F N 1
ATOM 10346 C CA . LEU F 6 117 ? -26.559 -72.600 25.566 1.00 33.32 125 LEU F CA 1
ATOM 10347 C C . LEU F 6 117 ? -27.752 -72.368 24.634 1.00 36.14 125 LEU F C 1
ATOM 10348 O O . LEU F 6 117 ? -27.575 -72.156 23.433 1.00 39.97 125 LEU F O 1
ATOM 10353 N N . LEU F 6 118 ? -28.962 -72.367 25.184 1.00 34.94 126 LEU F N 1
ATOM 10354 C CA . LEU F 6 118 ? -30.149 -72.149 24.371 1.00 35.76 126 LEU F CA 1
ATOM 10355 C C . LEU F 6 118 ? -30.089 -70.784 23.689 1.00 35.11 126 LEU F C 1
ATOM 10356 O O . LEU F 6 118 ? -30.359 -70.677 22.496 1.00 34.68 126 LEU F O 1
ATOM 10361 N N . SER F 6 119 ? -29.713 -69.737 24.432 1.00 33.96 127 SER F N 1
ATOM 10362 C CA . SER F 6 119 ? -29.706 -68.417 23.801 1.00 37.11 127 SER F CA 1
ATOM 10363 C C . SER F 6 119 ? -28.512 -68.311 22.868 1.00 35.79 127 SER F C 1
ATOM 10364 O O . SER F 6 119 ? -28.586 -67.688 21.817 1.00 52.31 127 SER F O 1
ATOM 10367 N N . TYR F 6 120 ? -27.419 -68.966 23.237 1.00 37.94 128 TYR F N 1
ATOM 10368 C CA . TYR F 6 120 ? -26.227 -68.864 22.422 1.00 40.82 128 TYR F CA 1
ATOM 10369 C C . TYR F 6 120 ? -26.464 -69.507 21.062 1.00 39.71 128 TYR F C 1
ATOM 10370 O O . TYR F 6 120 ? -25.971 -68.990 20.045 1.00 38.79 128 TYR F O 1
ATOM 10379 N N . ALA F 6 121 ? -27.281 -70.574 21.058 1.00 31.03 129 ALA F N 1
ATOM 10380 C CA . ALA F 6 121 ? -27.610 -71.226 19.802 1.00 34.64 129 ALA F CA 1
ATOM 10381 C C . ALA F 6 121 ? -28.130 -70.209 18.771 1.00 37.78 129 ALA F C 1
ATOM 10382 O O . ALA F 6 121 ? -27.670 -70.144 17.626 1.00 36.22 129 ALA F O 1
ATOM 10384 N N . PHE F 6 122 ? -29.101 -69.398 19.191 1.00 38.09 130 PHE F N 1
ATOM 10385 C CA . PHE F 6 122 ? -29.722 -68.433 18.304 1.00 40.48 130 PHE F CA 1
ATOM 10386 C C . PHE F 6 122 ? -28.706 -67.362 17.905 1.00 41.09 130 PHE F C 1
ATOM 10387 O O . PHE F 6 122 ? -28.581 -67.028 16.726 1.00 34.22 130 PHE F O 1
ATOM 10395 N N . GLU F 6 123 ? -27.972 -66.843 18.892 1.00 44.73 131 GLU F N 1
ATOM 10396 C CA . GLU F 6 123 ? -26.946 -65.850 18.605 1.00 45.56 131 GLU F CA 1
ATOM 10397 C C . GLU F 6 123 ? -26.022 -66.409 17.527 1.00 41.40 131 GLU F C 1
ATOM 10398 O O . GLU F 6 123 ? -25.684 -65.712 16.568 1.00 46.02 131 GLU F O 1
ATOM 10404 N N . TYR F 6 124 ? -25.654 -67.692 17.651 1.00 41.43 132 TYR F N 1
ATOM 10405 C CA . TYR F 6 124 ? -24.626 -68.251 16.783 1.00 38.39 132 TYR F CA 1
ATOM 10406 C C . TYR F 6 124 ? -25.137 -68.389 15.352 1.00 32.37 132 TYR F C 1
ATOM 10407 O O . TYR F 6 124 ? -24.435 -68.054 14.412 1.00 38.95 132 TYR F O 1
ATOM 10416 N N . VAL F 6 125 ? -26.354 -68.871 15.193 1.00 30.46 133 VAL F N 1
ATOM 10417 C CA . VAL F 6 125 ? -26.942 -68.930 13.864 1.00 41.42 133 VAL F CA 1
ATOM 10418 C C . VAL F 6 125 ? -26.880 -67.545 13.220 1.00 40.98 133 VAL F C 1
ATOM 10419 O O . VAL F 6 125 ? -26.606 -67.408 12.037 1.00 48.58 133 VAL F O 1
ATOM 10423 N N . ALA F 6 126 ? -27.137 -66.520 14.019 1.00 44.37 134 ALA F N 1
ATOM 10424 C CA . ALA F 6 126 ? -27.323 -65.186 13.485 1.00 51.03 134 ALA F CA 1
ATOM 10425 C C . ALA F 6 126 ? -25.980 -64.562 13.111 1.00 46.94 134 ALA F C 1
ATOM 10426 O O . ALA F 6 126 ? -25.955 -63.652 12.293 1.00 51.96 134 ALA F O 1
ATOM 10428 N N . ARG F 6 127 ? -24.890 -65.082 13.686 1.00 46.57 135 ARG F N 1
ATOM 10429 C CA . ARG F 6 127 ? -23.538 -64.607 13.408 1.00 47.19 135 ARG F CA 1
ATOM 10430 C C . ARG F 6 127 ? -22.940 -65.328 12.203 1.00 49.47 135 ARG F C 1
ATOM 10431 O O . ARG F 6 127 ? -21.820 -65.025 11.820 1.00 55.17 135 ARG F O 1
ATOM 10439 N N . THR F 6 128 ? -23.665 -66.289 11.618 1.00 56.08 136 THR F N 1
ATOM 10440 C CA . THR F 6 128 ? -23.142 -67.035 10.482 1.00 48.60 136 THR F CA 1
ATOM 10441 C C . THR F 6 128 ? -22.602 -66.059 9.436 1.00 50.94 136 THR F C 1
ATOM 10442 O O . THR F 6 128 ? -23.303 -65.188 8.938 1.00 53.98 136 THR F O 1
ATOM 10446 N N . PRO F 6 129 ? -21.316 -66.161 9.055 1.00 53.98 137 PRO F N 1
ATOM 10447 C CA . PRO F 6 129 ? -20.766 -65.315 7.991 1.00 50.73 137 PRO F CA 1
ATOM 10448 C C . PRO F 6 129 ? -21.312 -65.655 6.604 1.00 61.15 137 PRO F C 1
ATOM 10449 O O . PRO F 6 129 ? -21.763 -66.766 6.352 1.00 74.95 137 PRO F O 1
ATOM 10453 N N . ASP F 6 130 ? -21.276 -64.686 5.702 1.00 67.80 138 ASP F N 1
ATOM 10454 C CA . ASP F 6 130 ? -21.416 -64.933 4.276 1.00 62.19 138 ASP F CA 1
ATOM 10455 C C . ASP F 6 130 ? -22.626 -65.772 3.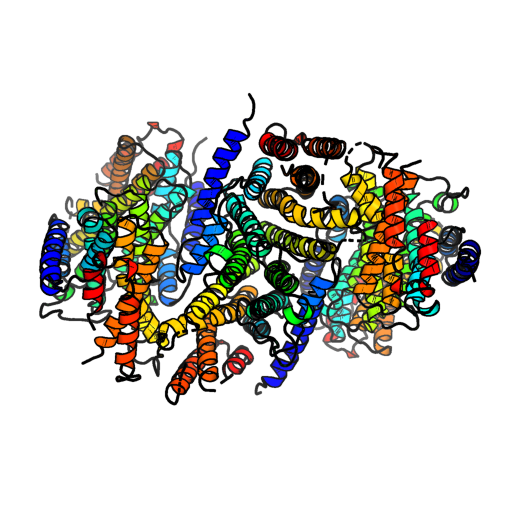891 1.00 68.59 138 ASP F C 1
ATOM 10456 O O . ASP F 6 130 ? -22.569 -66.482 2.907 1.00 80.80 138 ASP F O 1
ATOM 10461 N N . VAL F 6 131 ? -23.748 -65.591 4.578 1.00 61.95 139 VAL F N 1
ATOM 10462 C CA . VAL F 6 131 ? -24.997 -66.190 4.158 1.00 59.00 139 VAL F CA 1
ATOM 10463 C C . VAL F 6 131 ? -26.037 -65.068 4.186 1.00 61.74 139 VAL F C 1
ATOM 10464 O O . VAL F 6 131 ? -26.103 -64.282 5.135 1.00 56.83 139 VAL F O 1
ATOM 10468 N N . PRO F 6 132 ? -26.898 -64.938 3.148 1.00 63.86 140 PRO F N 1
ATOM 10469 C CA . PRO F 6 132 ? -27.947 -63.920 3.150 1.00 57.48 140 PRO F CA 1
ATOM 10470 C C . PRO F 6 132 ? -28.772 -64.024 4.427 1.00 62.80 140 PRO F C 1
ATOM 10471 O O . PRO F 6 132 ? -29.134 -65.115 4.846 1.00 66.09 140 PRO F O 1
ATOM 10475 N N . ALA F 6 133 ? -29.085 -62.866 5.014 1.00 59.77 141 ALA F N 1
ATOM 10476 C CA . ALA F 6 133 ? -29.847 -62.753 6.245 1.00 55.12 141 ALA F CA 1
ATOM 10477 C C . ALA F 6 133 ? -31.212 -63.430 6.137 1.00 52.22 141 ALA F C 1
ATOM 10478 O O . ALA F 6 133 ? -31.699 -63.964 7.120 1.00 53.16 141 ALA F O 1
ATOM 10480 N N . GLU F 6 134 ? -31.830 -63.412 4.958 1.00 66.10 142 GLU F N 1
ATOM 10481 C CA . GLU F 6 134 ? -33.162 -63.971 4.771 1.00 62.59 142 GLU F CA 1
ATOM 10482 C C . GLU F 6 134 ? -33.137 -65.450 5.128 1.00 68.01 142 GLU F C 1
ATOM 10483 O O . GLU F 6 134 ? -34.065 -65.973 5.739 1.00 83.85 142 GLU F O 1
ATOM 10489 N N . ARG F 6 135 ? -32.054 -66.130 4.751 1.00 63.07 143 ARG F N 1
ATOM 10490 C CA . ARG F 6 135 ? -31.940 -67.556 5.000 1.00 61.41 143 ARG F CA 1
ATOM 10491 C C . ARG F 6 135 ? -31.788 -67.778 6.507 1.00 58.35 143 ARG F C 1
ATOM 10492 O O . ARG F 6 135 ? -32.458 -68.617 7.098 1.00 45.19 143 ARG F O 1
ATOM 10500 N N . LEU F 6 136 ? -30.900 -67.007 7.131 1.00 54.54 144 LEU F N 1
ATOM 10501 C CA . LEU F 6 136 ? -30.658 -67.126 8.558 1.00 54.03 144 LEU F CA 1
ATOM 10502 C C . LEU F 6 136 ? -31.945 -66.914 9.351 1.00 56.35 144 LEU F C 1
ATOM 10503 O O . LEU F 6 136 ? -32.169 -67.635 10.329 1.00 60.20 144 LEU F O 1
ATOM 10508 N N . LEU F 6 137 ? -32.796 -65.960 8.925 1.00 51.56 145 LEU F N 1
ATOM 10509 C CA . LEU F 6 137 ? -34.049 -65.733 9.631 1.00 57.12 145 LEU F CA 1
ATOM 10510 C C . LEU F 6 137 ? -34.925 -66.981 9.548 1.00 58.45 145 LEU F C 1
ATOM 10511 O O . LEU F 6 137 ? -35.560 -67.366 10.538 1.00 57.00 145 LEU F O 1
ATOM 10516 N N . GLN F 6 138 ? -34.965 -67.603 8.361 1.00 49.81 146 GLN F N 1
ATOM 10517 C CA . GLN F 6 138 ? -35.775 -68.799 8.206 1.00 50.90 146 GLN F CA 1
ATOM 10518 C C . GLN F 6 138 ? -35.276 -69.897 9.132 1.00 43.86 146 GLN F C 1
ATOM 10519 O O . GLN F 6 138 ? -36.082 -70.578 9.775 1.00 43.08 146 GLN F O 1
ATOM 10525 N N . VAL F 6 139 ? -33.941 -70.039 9.227 1.00 41.02 147 VAL F N 1
ATOM 10526 C CA . VAL F 6 139 ? -33.386 -71.066 10.097 1.00 40.40 147 VAL F CA 1
ATOM 10527 C C . VAL F 6 139 ? -33.842 -70.763 11.514 1.00 51.11 147 VAL F C 1
ATOM 10528 O O . VAL F 6 139 ? -34.300 -71.670 12.205 1.00 53.72 147 VAL F O 1
ATOM 10532 N N . ILE F 6 140 ? -33.749 -69.482 11.920 1.00 48.97 148 ILE F N 1
ATOM 10533 C CA . ILE F 6 140 ? -34.063 -69.077 13.274 1.00 45.27 148 ILE F CA 1
ATOM 10534 C C . ILE F 6 140 ? -35.523 -69.373 13.575 1.00 44.54 148 ILE F C 1
ATOM 10535 O O . ILE F 6 140 ? -35.837 -69.890 14.649 1.00 49.79 148 ILE F O 1
ATOM 10540 N N . VAL F 6 141 ? -36.403 -69.121 12.608 1.00 42.08 149 VAL F N 1
ATOM 10541 C CA . VAL F 6 141 ? -37.818 -69.406 12.836 1.00 42.49 149 VAL F CA 1
ATOM 10542 C C . VAL F 6 141 ? -38.016 -70.908 13.016 1.00 42.40 149 VAL F C 1
ATOM 10543 O O . VAL F 6 141 ? -38.654 -71.348 13.969 1.00 48.61 149 VAL F O 1
ATOM 10547 N N . ARG F 6 142 ? -37.431 -71.701 12.109 1.00 42.53 150 ARG F N 1
ATOM 10548 C CA . ARG F 6 142 ? -37.631 -73.143 12.138 1.00 43.63 150 ARG F CA 1
ATOM 10549 C C . ARG F 6 142 ? -37.001 -73.743 13.396 1.00 43.21 150 ARG F C 1
ATOM 10550 O O . ARG F 6 142 ? -37.526 -74.672 14.014 1.00 40.85 150 ARG F O 1
ATOM 10558 N N . LEU F 6 143 ? -35.862 -73.186 13.780 1.00 45.48 151 LEU F N 1
ATOM 10559 C CA . LEU F 6 143 ? -35.194 -73.617 14.992 1.00 47.69 151 LEU F CA 1
ATOM 10560 C C . LEU F 6 143 ? -36.100 -73.334 16.193 1.00 50.55 151 LEU F C 1
ATOM 10561 O O . LEU F 6 143 ? -36.299 -74.202 17.042 1.00 49.87 151 LEU F O 1
ATOM 10566 N N . GLY F 6 144 ? -36.688 -72.132 16.228 1.00 41.74 152 GLY F N 1
ATOM 10567 C CA . GLY F 6 144 ? -37.642 -71.778 17.268 1.00 47.81 152 GLY F CA 1
ATOM 10568 C C . GLY F 6 144 ? -38.779 -72.794 17.352 1.00 54.98 152 GLY F C 1
ATOM 10569 O O . GLY F 6 144 ? -39.054 -73.306 18.441 1.00 57.52 152 GLY F O 1
ATOM 10570 N N . GLN F 6 145 ? -39.413 -73.100 16.206 1.00 43.84 153 GLN F N 1
ATOM 10571 C CA . GLN F 6 145 ? -40.509 -74.047 16.192 1.00 58.79 153 GLN F CA 1
ATOM 10572 C C . GLN F 6 145 ? -40.070 -75.431 16.659 1.00 57.53 153 GLN F C 1
ATOM 10573 O O . GLN F 6 145 ? -40.884 -76.174 17.208 1.00 81.56 153 GLN F O 1
ATOM 10579 N N . ALA F 6 146 ? -38.813 -75.799 16.411 1.00 41.61 154 ALA F N 1
ATOM 10580 C CA . ALA F 6 146 ? -38.386 -77.159 16.684 1.00 42.57 154 ALA F CA 1
ATOM 10581 C C . ALA F 6 146 ? -38.136 -77.347 18.172 1.00 45.92 154 ALA F C 1
ATOM 10582 O O . ALA F 6 146 ? -38.283 -78.448 18.692 1.00 47.52 154 ALA F O 1
ATOM 10584 N N . VAL F 6 147 ? -37.752 -76.259 18.849 1.00 52.10 155 VAL F N 1
ATOM 10585 C CA . VAL F 6 147 ? -37.223 -76.327 20.203 1.00 55.16 155 VAL F CA 1
ATOM 10586 C C . VAL F 6 147 ? -38.347 -76.132 21.217 1.00 53.49 155 VAL F C 1
ATOM 10587 O O . VAL F 6 147 ? -38.279 -76.687 22.313 1.00 47.65 155 VAL F O 1
ATOM 10591 N N . GLY F 6 148 ? -39.330 -75.297 20.859 1.00 47.93 156 GLY F N 1
ATOM 10592 C CA . GLY F 6 148 ? -40.297 -74.799 21.818 1.00 66.52 156 GLY F CA 1
ATOM 10593 C C . GLY F 6 148 ? -41.487 -75.731 22.064 1.00 74.44 156 GLY F C 1
ATOM 10594 O O . GLY F 6 148 ? -41.367 -76.957 22.024 1.00 60.09 156 GLY F O 1
ATOM 10595 N N . ALA F 6 149 ? -42.629 -75.100 22.376 1.00 70.80 157 ALA F N 1
ATOM 10596 C CA . ALA F 6 149 ? -43.862 -75.776 22.742 1.00 63.06 157 ALA F CA 1
ATOM 10597 C C . ALA F 6 149 ? -44.380 -76.636 21.587 1.00 63.26 157 ALA F C 1
ATOM 10598 O O . ALA F 6 149 ? -45.028 -77.653 21.839 1.00 54.47 157 ALA F O 1
ATOM 10600 N N . GLU F 6 150 ? -44.088 -76.225 20.340 1.00 58.97 158 GLU F N 1
ATOM 10601 C CA . GLU F 6 150 ? -44.537 -76.964 19.167 1.00 57.34 158 GLU F CA 1
ATOM 10602 C C . GLU F 6 150 ? -43.569 -78.096 18.819 1.00 52.25 158 GLU F C 1
ATOM 10603 O O . GLU F 6 150 ? -43.768 -78.790 17.824 1.00 54.30 158 GLU F O 1
ATOM 10609 N N . GLY F 6 151 ? -42.502 -78.254 19.604 1.00 45.93 159 GLY F N 1
ATOM 10610 C CA . GLY F 6 151 ? -41.491 -79.249 19.304 1.00 42.69 159 GLY F CA 1
ATOM 10611 C C . GLY F 6 151 ? -40.917 -79.875 20.575 1.00 51.52 159 GLY F C 1
ATOM 10612 O O . GLY F 6 151 ? -41.635 -80.473 21.379 1.00 58.51 159 GLY F O 1
ATOM 10613 N N . LEU F 6 152 ? -39.603 -79.729 20.741 1.00 50.96 160 LEU F N 1
ATOM 10614 C CA . LEU F 6 152 ? -38.849 -80.417 21.768 1.00 54.33 160 LEU F CA 1
ATOM 10615 C C . LEU F 6 152 ? -39.549 -80.290 23.120 1.00 62.32 160 LEU F C 1
ATOM 10616 O O . LEU F 6 152 ? -39.885 -81.296 23.734 1.00 58.53 160 LEU F O 1
ATOM 10621 N N . VAL F 6 153 ? -39.788 -79.055 23.576 1.00 59.79 161 VAL F N 1
ATOM 10622 C CA . VAL F 6 153 ? -40.332 -78.829 24.907 1.00 57.95 161 VAL F CA 1
ATOM 10623 C C . VAL F 6 153 ? -41.740 -79.410 24.985 1.00 51.22 161 VAL F C 1
ATOM 10624 O O . VAL F 6 153 ? -42.105 -80.030 25.982 1.00 51.05 161 VAL F O 1
ATOM 10628 N N . GLY F 6 154 ? -42.524 -79.199 23.925 1.00 53.33 162 GLY F N 1
ATOM 10629 C CA . GLY F 6 154 ? -43.841 -79.808 23.807 1.00 49.77 162 GLY F CA 1
ATOM 10630 C C . GLY F 6 154 ? -43.792 -81.312 24.059 1.00 47.98 162 GLY F C 1
ATOM 10631 O O . GLY F 6 154 ? -44.555 -81.828 24.864 1.00 56.85 162 GLY F O 1
ATOM 10632 N N . GLY F 6 155 ? -42.890 -82.007 23.366 1.00 51.85 163 GLY F N 1
ATOM 10633 C CA . GLY F 6 155 ? -42.668 -83.437 23.545 1.00 53.36 163 GLY F CA 1
ATOM 10634 C C . GLY F 6 155 ? -42.330 -83.787 24.984 1.00 57.10 163 GLY F C 1
ATOM 10635 O O . GLY F 6 155 ? -42.959 -84.650 25.552 1.00 67.20 163 GLY F O 1
ATOM 10636 N N . GLN F 6 156 ? -41.363 -83.092 25.574 1.00 65.44 164 GLN F N 1
ATOM 10637 C CA . GLN F 6 156 ? -40.953 -83.348 26.942 1.00 66.55 164 GLN F CA 1
ATOM 10638 C C . GLN F 6 156 ? -42.161 -83.205 27.878 1.00 61.86 164 GLN F C 1
ATOM 10639 O O . GLN F 6 156 ? -42.287 -83.957 28.840 1.00 56.66 164 GLN F O 1
ATOM 10645 N N . VAL F 6 157 ? -43.085 -82.293 27.574 1.00 55.82 165 VAL F N 1
ATOM 10646 C CA . VAL F 6 157 ? -44.215 -82.074 28.466 1.00 71.77 165 VAL F CA 1
ATOM 10647 C C . VAL F 6 157 ? -45.172 -83.271 28.419 1.00 81.10 165 VAL F C 1
ATOM 10648 O O . VAL F 6 157 ? -45.591 -83.770 29.462 1.00 81.91 165 VAL F O 1
ATOM 10652 N N . VAL F 6 158 ? -45.514 -83.719 27.204 1.00 86.50 166 VAL F N 1
ATOM 10653 C CA . VAL F 6 158 ? -46.380 -84.873 26.982 1.00 74.81 166 VAL F CA 1
ATOM 10654 C C . VAL F 6 158 ? -45.733 -86.117 27.588 1.00 72.08 166 VAL F C 1
ATOM 10655 O O . VAL F 6 158 ? -46.406 -86.941 28.181 1.00 81.83 166 VAL F O 1
ATOM 10659 N N . ASP F 6 159 ? -44.417 -86.243 27.414 1.00 90.34 167 ASP F N 1
ATOM 10660 C CA . ASP F 6 159 ? -43.607 -87.322 27.959 1.00 95.98 167 ASP F CA 1
ATOM 10661 C C . ASP F 6 159 ? -43.785 -87.365 29.469 1.00 82.56 167 ASP F C 1
ATOM 10662 O O . ASP F 6 159 ? -43.995 -88.423 30.029 1.00 95.87 167 ASP F O 1
ATOM 10667 N N . LEU F 6 160 ? -43.718 -86.213 30.128 1.00 88.99 168 LEU F N 1
ATOM 10668 C CA . LEU F 6 160 ? -43.780 -86.166 31.584 1.00 83.04 168 LEU F CA 1
ATOM 10669 C C . LEU F 6 160 ? -45.166 -86.573 32.064 1.00 89.68 168 LEU F C 1
ATOM 10670 O O . LEU F 6 160 ? -45.285 -87.283 33.066 1.00 73.55 168 LEU F O 1
ATOM 10675 N N . GLU F 6 161 ? -46.189 -86.157 31.304 1.00 99.53 169 GLU F N 1
ATOM 10676 C CA . GLU F 6 161 ? -47.582 -86.398 31.638 1.00 95.69 169 GLU F CA 1
ATOM 10677 C C . GLU F 6 161 ? -47.907 -87.888 31.479 1.00 96.70 169 GLU F C 1
ATOM 10678 O O . GLU F 6 161 ? -48.874 -88.373 32.050 1.00 91.10 169 GLU F O 1
ATOM 10684 N N . SER F 6 162 ? -47.102 -88.610 30.704 1.00 104.74 170 SER F N 1
ATOM 10685 C CA . SER F 6 162 ? -47.329 -90.029 30.472 1.00 109.24 170 SER F CA 1
ATOM 10686 C C . SER F 6 162 ? -46.375 -90.883 31.314 1.00 115.27 170 SER F C 1
ATOM 10687 O O . SER F 6 162 ? -46.592 -92.077 31.484 1.00 129.96 170 SER F O 1
ATOM 10690 N N . GLU F 6 163 ? -45.299 -90.260 31.806 1.00 119.25 171 GLU F N 1
ATOM 10691 C CA . GLU F 6 163 ? -44.268 -90.951 32.569 1.00 116.30 171 GLU F CA 1
ATOM 10692 C C . GLU F 6 163 ? -44.916 -91.468 33.842 1.00 130.83 171 GLU F C 1
ATOM 10693 O O . GLU F 6 163 ? -44.402 -92.407 34.433 1.00 140.66 171 GLU F O 1
ATOM 10695 N N . GLY F 6 164 ? -46.070 -90.886 34.215 1.00 139.06 172 GLY F N 1
ATOM 10696 C CA . GLY F 6 164 ? -46.867 -91.358 35.331 1.00 150.32 172 GLY F CA 1
ATOM 10697 C C . GLY F 6 164 ? -47.758 -92.543 34.965 1.00 164.15 172 GLY F C 1
ATOM 10698 O O . GLY F 6 164 ? -48.779 -92.755 35.608 1.00 180.91 172 GLY F O 1
ATOM 10699 N N . LYS F 6 165 ? -47.354 -93.303 33.936 1.00 157.95 173 LYS F N 1
ATOM 10700 C CA . LYS F 6 165 ? -48.000 -94.528 33.484 1.00 144.38 173 LYS F CA 1
ATOM 10701 C C . LYS F 6 165 ? -49.436 -94.256 33.018 1.00 137.62 173 LYS F C 1
ATOM 10702 O O . LYS F 6 165 ? -49.564 -93.703 31.915 1.00 126.59 173 LYS F O 1
ATOM 10704 N N . GLU F 6 166 ? -48.803 -96.154 21.784 1.00 134.80 179 GLU F N 1
ATOM 10705 C CA . GLU F 6 166 ? -49.220 -95.775 20.407 1.00 131.48 179 GLU F CA 1
ATOM 10706 C C . GLU F 6 166 ? -49.979 -94.451 20.481 1.00 135.78 179 GLU F C 1
ATOM 10707 O O . GLU F 6 166 ? -50.776 -94.255 21.395 1.00 128.41 179 GLU F O 1
ATOM 10709 N N . THR F 6 167 ? -49.717 -93.553 19.523 1.00 138.79 180 THR F N 1
ATOM 10710 C CA . THR F 6 167 ? -50.321 -92.221 19.471 1.00 150.50 180 THR F CA 1
ATOM 10711 C C . THR F 6 167 ? -49.756 -91.197 20.477 1.00 157.34 180 THR F C 1
ATOM 10712 O O . THR F 6 167 ? -49.281 -90.117 20.066 1.00 145.83 180 THR F O 1
ATOM 10716 N N . LEU F 6 168 ? -49.838 -91.465 21.795 1.00 165.60 181 LEU F N 1
ATOM 10717 C CA . LEU F 6 168 ? -49.193 -90.651 22.814 1.00 141.49 181 LEU F CA 1
ATOM 10718 C C . LEU F 6 168 ? -47.683 -90.888 22.762 1.00 136.86 181 LEU F C 1
ATOM 10719 O O . LEU F 6 168 ? -46.903 -90.031 23.177 1.00 124.59 181 LEU F O 1
ATOM 10724 N N . ASN F 6 169 ? -47.292 -92.060 22.248 1.00 128.05 182 ASN F N 1
ATOM 10725 C CA . ASN F 6 169 ? -45.902 -92.400 22.008 1.00 111.91 182 ASN F CA 1
ATOM 10726 C C . ASN F 6 169 ? -45.395 -91.656 20.785 1.00 108.33 182 ASN F C 1
ATOM 10727 O O . ASN F 6 169 ? -44.223 -91.320 20.723 1.00 106.41 182 ASN F O 1
ATOM 10732 N N . PHE F 6 170 ? -46.283 -91.419 19.820 1.00 130.82 183 PHE F N 1
ATOM 10733 C CA . PHE F 6 170 ? -45.924 -90.796 18.555 1.00 127.60 183 PHE F CA 1
ATOM 10734 C C . PHE F 6 170 ? -45.725 -89.288 18.722 1.00 125.54 183 PHE F C 1
ATOM 10735 O O . PHE F 6 170 ? -44.799 -88.748 18.139 1.00 110.52 183 PHE F O 1
ATOM 10743 N N . ILE F 6 171 ? -46.559 -88.616 19.532 1.00 125.50 184 ILE F N 1
ATOM 10744 C CA . ILE F 6 171 ? -46.357 -87.198 19.803 1.00 107.75 184 ILE F CA 1
ATOM 10745 C C . ILE F 6 171 ? -45.111 -86.977 20.670 1.00 101.69 184 ILE F C 1
ATOM 10746 O O . ILE F 6 171 ? -44.384 -86.014 20.445 1.00 105.09 184 ILE F O 1
ATOM 10751 N N . HIS F 6 172 ? -44.591 -87.946 21.432 1.00 99.18 185 HIS F N 1
ATOM 10752 C CA . HIS F 6 172 ? -43.312 -87.657 22.175 1.00 89.54 185 HIS F CA 1
ATOM 10753 C C . HIS F 6 172 ? -42.056 -87.755 21.265 1.00 91.73 185 HIS F C 1
ATOM 10754 O O . HIS F 6 172 ? -41.166 -86.798 21.204 1.00 79.97 185 HIS F O 1
ATOM 10756 N N . THR F 6 173 ? -41.980 -88.837 20.481 1.00 110.20 186 THR F N 1
ATOM 10757 C CA . THR F 6 173 ? -40.816 -89.048 19.574 1.00 138.16 186 THR F CA 1
ATOM 10758 C C . THR F 6 173 ? -40.917 -88.097 18.380 1.00 126.40 186 THR F C 1
ATOM 10759 O O . THR F 6 173 ? -39.885 -87.779 17.787 1.00 118.55 186 THR F O 1
ATOM 10763 N N . HIS F 6 174 ? -42.132 -87.663 18.057 1.00 123.43 187 HIS F N 1
ATOM 10764 C CA . HIS F 6 174 ? -42.370 -86.624 17.033 1.00 129.59 187 HIS F CA 1
ATOM 10765 C C . HIS F 6 174 ? -41.500 -85.406 17.377 1.00 128.26 187 HIS F C 1
ATOM 10766 O O . HIS F 6 174 ? -40.823 -84.919 16.482 1.00 122.66 187 HIS F O 1
ATOM 10773 N N . LYS F 6 175 ? -41.534 -84.940 18.632 1.00 135.57 188 LYS F N 1
ATOM 10774 C CA . LYS F 6 175 ? -40.741 -83.772 19.111 1.00 118.26 188 LYS F CA 1
ATOM 10775 C C . LYS F 6 175 ? -39.238 -84.091 19.104 1.00 121.92 188 LYS F C 1
ATOM 10776 O O . LYS F 6 175 ? -38.407 -83.174 18.681 1.00 105.19 188 LYS F O 1
ATOM 10782 N N . THR F 6 176 ? -38.840 -85.320 19.484 1.00 128.94 189 THR F N 1
ATOM 10783 C CA . THR F 6 176 ? -37.359 -85.522 19.279 1.00 116.32 189 THR F CA 1
ATOM 10784 C C . THR F 6 176 ? -36.965 -85.448 17.776 1.00 109.43 189 THR F C 1
ATOM 10785 O O . THR F 6 176 ? -35.895 -84.864 17.423 1.00 124.64 189 THR F O 1
ATOM 10789 N N . GLY F 6 177 ? -37.823 -85.936 16.877 1.00 92.94 190 GLY F N 1
ATOM 10790 C CA . GLY F 6 177 ? -37.579 -85.853 15.425 1.00 77.60 190 GLY F CA 1
ATOM 10791 C C . GLY F 6 177 ? -37.721 -84.438 14.887 1.00 89.30 190 GLY F C 1
ATOM 10792 O O . GLY F 6 177 ? -37.265 -84.204 13.774 1.00 69.31 190 GLY F O 1
ATOM 10793 N N . ALA F 6 178 ? -38.426 -83.562 15.609 1.00 88.72 191 ALA F N 1
ATOM 10794 C CA . ALA F 6 178 ? -38.561 -82.126 15.285 1.00 73.47 191 ALA F CA 1
ATOM 10795 C C . ALA F 6 178 ? -37.172 -81.533 15.444 1.00 75.12 191 ALA F C 1
ATOM 10796 O O . ALA F 6 178 ? -36.785 -80.727 14.602 1.00 67.57 191 ALA F O 1
ATOM 10798 N N . LEU F 6 179 ? -36.454 -81.924 16.503 1.00 76.45 192 LEU F N 1
ATOM 10799 C CA . LEU F 6 179 ? -35.045 -81.429 16.519 1.00 51.60 192 LEU F CA 1
ATOM 10800 C C . LEU F 6 179 ? -34.315 -82.044 15.325 1.00 56.47 192 LEU F C 1
ATOM 10801 O O . LEU F 6 179 ? -33.585 -81.329 14.655 1.00 57.21 192 LEU F O 1
ATOM 10806 N N . LEU F 6 180 ? -34.511 -83.338 15.080 1.00 59.29 193 LEU F N 1
ATOM 10807 C CA . LEU F 6 180 ? -33.860 -83.990 13.907 1.00 59.35 193 LEU F CA 1
ATOM 10808 C C . LEU F 6 180 ? -34.226 -83.361 12.548 1.00 59.72 193 LEU F C 1
ATOM 10809 O O . LEU F 6 180 ? -33.330 -83.213 11.743 1.00 57.14 193 LEU F O 1
ATOM 10814 N N . GLU F 6 181 ? -35.507 -83.107 12.275 1.00 56.70 194 GLU F N 1
ATOM 10815 C CA . GLU F 6 181 ? -36.047 -82.570 11.037 1.00 57.11 194 GLU F CA 1
ATOM 10816 C C . GLU F 6 181 ? -35.400 -81.226 10.721 1.00 53.62 194 GLU F C 1
ATOM 10817 O O . GLU F 6 181 ? -35.113 -80.910 9.559 1.00 54.16 194 GLU F O 1
ATOM 10823 N N . VAL F 6 182 ? -35.181 -80.421 11.766 1.00 53.36 195 VAL F N 1
ATOM 10824 C CA . VAL F 6 182 ? -34.725 -79.064 11.521 1.00 50.52 195 VAL F CA 1
ATOM 10825 C C . VAL F 6 182 ? -33.245 -79.093 11.147 1.00 46.61 195 VAL F C 1
ATOM 10826 O O . VAL F 6 182 ? -32.763 -78.162 10.507 1.00 46.23 195 VAL F O 1
ATOM 10830 N N . CYS F 6 183 ? -32.530 -80.174 11.497 1.00 39.79 196 CYS F N 1
ATOM 10831 C CA . CYS F 6 183 ? -31.142 -80.312 11.088 1.00 40.46 196 CYS F CA 1
ATOM 10832 C C . CYS F 6 183 ? -31.031 -80.296 9.566 1.00 48.77 196 CYS F C 1
ATOM 10833 O O . CYS F 6 183 ? -30.231 -79.526 9.029 1.00 54.31 196 CYS F O 1
ATOM 10836 N N . VAL F 6 184 ? -31.828 -81.129 8.873 1.00 52.41 197 VAL F N 1
ATOM 10837 C CA . VAL F 6 184 ? -31.672 -81.247 7.436 1.00 49.92 197 VAL F CA 1
ATOM 10838 C C . VAL F 6 184 ? -32.343 -80.055 6.773 1.00 49.33 197 VAL F C 1
ATOM 10839 O O . VAL F 6 184 ? -31.844 -79.517 5.791 1.00 56.25 197 VAL F O 1
ATOM 10843 N N . THR F 6 185 ? -33.436 -79.602 7.371 1.00 51.22 198 THR F N 1
ATOM 10844 C CA . THR F 6 185 ? -34.169 -78.442 6.886 1.00 51.22 198 THR F CA 1
ATOM 10845 C C . THR F 6 185 ? -33.284 -77.192 6.907 1.00 58.83 198 THR F C 1
ATOM 10846 O O . THR F 6 185 ? -33.166 -76.477 5.902 1.00 61.13 198 THR F O 1
ATOM 10850 N N . ALA F 6 186 ? -32.644 -76.936 8.057 1.00 56.91 199 ALA F N 1
ATOM 10851 C CA . ALA F 6 186 ? -31.765 -75.779 8.197 1.00 53.08 199 ALA F CA 1
ATOM 10852 C C . ALA F 6 186 ? -30.654 -75.849 7.154 1.00 52.35 199 ALA F C 1
ATOM 10853 O O . ALA F 6 186 ? -30.356 -74.849 6.509 1.00 42.55 199 ALA F O 1
ATOM 10855 N N . GLY F 6 187 ? -30.024 -77.028 7.025 1.00 50.60 200 GLY F N 1
ATOM 10856 C CA . GLY F 6 187 ? -28.958 -77.214 6.052 1.00 49.70 200 GLY F CA 1
ATOM 10857 C C . GLY F 6 187 ? -29.423 -76.836 4.651 1.00 48.56 200 GLY F C 1
ATOM 10858 O O . GLY F 6 187 ? -28.751 -76.075 3.959 1.00 45.57 200 GLY F O 1
ATOM 10859 N N . ALA F 6 188 ? -30.596 -77.352 4.256 1.00 42.37 201 ALA F N 1
ATOM 10860 C CA . ALA F 6 188 ? -31.123 -77.067 2.937 1.00 43.50 201 ALA F CA 1
ATOM 10861 C C . ALA F 6 188 ? -31.303 -75.554 2.787 1.00 55.72 201 ALA F C 1
ATOM 10862 O O . ALA F 6 188 ? -30.889 -74.984 1.782 1.00 55.79 201 ALA F O 1
ATOM 10864 N N . ILE F 6 189 ? -31.934 -74.900 3.772 1.00 53.61 202 ILE F N 1
ATOM 10865 C CA . ILE F 6 189 ? -32.207 -73.473 3.673 1.00 47.38 202 ILE F CA 1
ATOM 10866 C C . ILE F 6 189 ? -30.907 -72.690 3.563 1.00 44.85 202 ILE F C 1
ATOM 10867 O O . ILE F 6 189 ? -30.779 -71.798 2.723 1.00 60.97 202 ILE F O 1
ATOM 10872 N N . LEU F 6 190 ? -29.913 -73.035 4.380 1.00 54.57 203 LEU F N 1
ATOM 10873 C CA . LEU F 6 190 ? -28.621 -72.357 4.301 1.00 54.10 203 LEU F CA 1
ATOM 10874 C C . LEU F 6 190 ? -28.073 -72.435 2.880 1.00 50.74 203 LEU F C 1
ATOM 10875 O O . LEU F 6 190 ? -27.496 -71.483 2.391 1.00 54.02 203 LEU F O 1
ATOM 10880 N N . ALA F 6 191 ? -28.282 -73.577 2.212 1.00 53.96 204 ALA F N 1
ATOM 10881 C CA . ALA F 6 191 ? -27.735 -73.784 0.882 1.00 61.62 204 ALA F CA 1
ATOM 10882 C C . ALA F 6 191 ? -28.509 -72.986 -0.171 1.00 66.14 204 ALA F C 1
ATOM 10883 O O . ALA F 6 191 ? -28.050 -72.829 -1.292 1.00 67.69 204 ALA F O 1
ATOM 10885 N N . GLY F 6 192 ? -29.693 -72.506 0.177 1.00 65.98 205 GLY F N 1
ATOM 10886 C CA . GLY F 6 192 ? -30.465 -71.739 -0.777 1.00 67.88 205 GLY F CA 1
ATOM 10887 C C . GLY F 6 192 ? -31.522 -72.571 -1.453 1.00 72.30 205 GLY F C 1
ATOM 10888 O O . GLY F 6 192 ? -32.018 -72.185 -2.509 1.00 81.02 205 GLY F O 1
ATOM 10889 N N . ALA F 6 193 ? -31.891 -73.676 -0.812 1.00 70.42 206 ALA F N 1
ATOM 10890 C CA . ALA F 6 193 ? -32.937 -74.531 -1.345 1.00 76.61 206 ALA F CA 1
ATOM 10891 C C . ALA F 6 193 ? -34.209 -73.730 -1.617 1.00 77.78 206 ALA F C 1
ATOM 10892 O O . ALA F 6 193 ? -34.511 -72.775 -0.925 1.00 70.41 206 ALA F O 1
ATOM 10894 N N . LYS F 6 194 ? -34.933 -74.128 -2.667 1.00 97.03 207 LYS F N 1
ATOM 10895 C CA . LYS F 6 194 ? -36.263 -73.619 -2.957 1.00 104.40 207 LYS F CA 1
ATOM 10896 C C . LYS F 6 194 ? -37.250 -74.428 -2.113 1.00 108.64 207 LYS F C 1
ATOM 10897 O O . LYS F 6 194 ? -36.991 -75.592 -1.812 1.00 94.77 207 LYS F O 1
ATOM 10903 N N . PRO F 6 195 ? -38.402 -73.844 -1.718 1.00 109.36 208 PRO F N 1
ATOM 10904 C CA . PRO F 6 195 ? -39.349 -74.499 -0.803 1.00 104.25 208 PRO F CA 1
ATOM 10905 C C . PRO F 6 195 ? -39.722 -75.970 -1.037 1.00 112.01 208 PRO F C 1
ATOM 10906 O O . PRO F 6 195 ? -39.902 -76.717 -0.076 1.00 119.23 208 PRO F O 1
ATOM 10910 N N . GLU F 6 196 ? -39.816 -76.391 -2.305 1.00 120.93 209 GLU F N 1
ATOM 10911 C CA . GLU F 6 196 ? -40.149 -77.773 -2.649 1.00 116.52 209 GLU F CA 1
ATOM 10912 C C . GLU F 6 196 ? -39.067 -78.722 -2.129 1.00 105.50 209 GLU F C 1
ATOM 10913 O O . GLU F 6 196 ? -39.355 -79.841 -1.670 1.00 103.39 209 GLU F O 1
ATOM 10919 N N . GLU F 6 197 ? -37.806 -78.258 -2.224 1.00 79.81 210 GLU F N 1
ATOM 10920 C CA . GLU F 6 197 ? -36.673 -79.045 -1.771 1.00 72.57 210 GLU F CA 1
ATOM 10921 C C . GLU F 6 197 ? -36.696 -79.138 -0.248 1.00 80.93 210 GLU F C 1
ATOM 10922 O O . GLU F 6 197 ? -36.401 -80.186 0.320 1.00 104.59 210 GLU F O 1
ATOM 10928 N N . VAL F 6 198 ? -37.028 -78.023 0.408 1.00 79.11 211 VAL F N 1
ATOM 10929 C CA . VAL F 6 198 ? -37.098 -78.001 1.854 1.00 72.16 211 VAL F CA 1
ATOM 10930 C C . VAL F 6 198 ? -38.158 -79.008 2.286 1.00 73.91 211 VAL F C 1
ATOM 10931 O O . VAL F 6 198 ? -37.994 -79.650 3.312 1.00 73.59 211 VAL F O 1
ATOM 10935 N N . GLN F 6 199 ? -39.209 -79.167 1.486 1.00 73.09 212 GLN F N 1
ATOM 10936 C CA . GLN F 6 199 ? -40.275 -80.114 1.791 1.00 98.18 212 GLN F CA 1
ATOM 10937 C C . GLN F 6 199 ? -39.789 -81.565 1.603 1.00 111.69 212 GLN F C 1
ATOM 10938 O O . GLN F 6 199 ? -39.992 -82.454 2.457 1.00 113.45 212 GLN F O 1
ATOM 10944 N N . LEU F 6 200 ? -39.124 -81.782 0.460 1.00 105.41 213 LEU F N 1
ATOM 10945 C CA . LEU F 6 200 ? -38.469 -83.043 0.167 1.00 102.23 213 LEU F CA 1
ATOM 10946 C C . LEU F 6 200 ? -37.659 -83.507 1.389 1.00 102.73 213 LEU F C 1
ATOM 10947 O O . LEU F 6 200 ? -37.840 -84.618 1.924 1.00 118.81 213 LEU F O 1
ATOM 10952 N N . LEU F 6 201 ? -36.765 -82.619 1.852 1.00 84.26 214 LEU F N 1
ATOM 10953 C CA . LEU F 6 201 ? -35.882 -82.916 2.967 1.00 94.29 214 LEU F CA 1
ATOM 10954 C C . LEU F 6 201 ? -36.698 -83.098 4.242 1.00 111.86 214 LEU F C 1
ATOM 10955 O O . LEU F 6 201 ? -36.376 -83.914 5.088 1.00 122.06 214 LEU F O 1
ATOM 10960 N N . SER F 6 202 ? -37.763 -82.309 4.386 1.00 128.36 215 SER F N 1
ATOM 10961 C CA . SER F 6 202 ? -38.572 -82.356 5.590 1.00 116.38 215 SER F CA 1
ATOM 10962 C C . SER F 6 202 ? -39.163 -83.743 5.750 1.00 97.27 215 SER F C 1
ATOM 10963 O O . SER F 6 202 ? -39.126 -84.289 6.854 1.00 79.03 215 SER F O 1
ATOM 10966 N N . ARG F 6 203 ? -39.680 -84.300 4.647 1.00 73.15 216 ARG F N 1
ATOM 10967 C CA . ARG F 6 203 ? -40.351 -85.578 4.733 1.00 81.68 216 ARG F CA 1
ATOM 10968 C C . ARG F 6 203 ? -39.325 -86.677 4.999 1.00 81.25 216 ARG F C 1
ATOM 10969 O O . ARG F 6 203 ? -39.562 -87.555 5.846 1.00 109.86 216 ARG F O 1
ATOM 10977 N N . TYR F 6 204 ? -38.168 -86.564 4.329 1.00 74.02 217 TYR F N 1
ATOM 10978 C CA . TYR F 6 204 ? -37.028 -87.419 4.616 1.00 60.24 217 TYR F CA 1
ATOM 10979 C C . TYR F 6 204 ? -36.724 -87.428 6.122 1.00 66.46 217 TYR F C 1
ATOM 10980 O O . TYR F 6 204 ? -36.529 -88.476 6.735 1.00 70.29 217 TYR F O 1
ATOM 10989 N N . ALA F 6 205 ? -36.681 -86.228 6.710 1.00 70.50 218 ALA F N 1
ATOM 10990 C CA . ALA F 6 205 ? -36.286 -86.043 8.095 1.00 78.14 218 ALA F CA 1
ATOM 10991 C C . ALA F 6 205 ? -37.340 -86.588 9.043 1.00 79.92 218 ALA F C 1
ATOM 10992 O O . ALA F 6 205 ? -36.999 -87.177 10.077 1.00 72.18 218 ALA F O 1
ATOM 10994 N N . GLN F 6 206 ? -38.616 -86.371 8.685 1.00 81.23 219 GLN F N 1
ATOM 10995 C CA . GLN F 6 206 ? -39.711 -86.839 9.520 1.00 96.74 219 GLN F CA 1
ATOM 10996 C C . GLN F 6 206 ? -39.696 -88.360 9.601 1.00 96.41 219 GLN F C 1
ATOM 10997 O O . GLN F 6 206 ? -39.869 -88.908 10.700 1.00 106.54 219 GLN F O 1
ATOM 11003 N N . ASN F 6 207 ? -39.418 -89.018 8.463 1.00 84.67 220 ASN F N 1
ATOM 11004 C CA . ASN F 6 207 ? -39.369 -90.474 8.391 1.00 85.73 220 ASN F CA 1
ATOM 11005 C C . ASN F 6 207 ? -38.240 -91.036 9.258 1.00 90.98 220 ASN F C 1
ATOM 11006 O O . ASN F 6 207 ? -38.445 -91.960 10.038 1.00 113.91 220 ASN F O 1
ATOM 11011 N N . ILE F 6 208 ? -37.047 -90.465 9.109 1.00 89.96 221 ILE F N 1
ATOM 11012 C CA . ILE F 6 208 ? -35.902 -90.893 9.883 1.00 94.68 221 ILE F CA 1
ATOM 11013 C C . ILE F 6 208 ? -36.193 -90.711 11.372 1.00 107.59 221 ILE F C 1
ATOM 11014 O O . ILE F 6 208 ? -35.993 -91.651 12.165 1.00 117.66 221 ILE F O 1
ATOM 11019 N N . GLY F 6 209 ? -36.681 -89.509 11.740 1.00 116.63 222 GLY F N 1
ATOM 11020 C CA . GLY F 6 209 ? -36.957 -89.151 13.125 1.00 124.61 222 GLY F CA 1
ATOM 11021 C C . GLY F 6 209 ? -37.805 -90.214 13.832 1.00 135.82 222 GLY F C 1
ATOM 11022 O O . GLY F 6 209 ? -37.548 -90.626 14.982 1.00 131.27 222 GLY F O 1
ATOM 11023 N N . LEU F 6 210 ? -38.819 -90.678 13.089 1.00 136.45 223 LEU F N 1
ATOM 11024 C CA . LEU F 6 210 ? -39.759 -91.626 13.651 1.00 117.02 223 LEU F CA 1
ATOM 11025 C C . LEU F 6 210 ? -39.077 -92.973 13.836 1.00 117.53 223 LEU F C 1
ATOM 11026 O O . LEU F 6 210 ? -39.212 -93.594 14.895 1.00 132.14 223 LEU F O 1
ATOM 11031 N N . ALA F 6 211 ? -38.359 -93.400 12.786 1.00 106.97 224 ALA F N 1
ATOM 11032 C CA . ALA F 6 211 ? -37.680 -94.680 12.709 1.00 112.75 224 ALA F CA 1
ATOM 11033 C C . ALA F 6 211 ? -36.747 -94.862 13.883 1.00 113.57 224 ALA F C 1
ATOM 11034 O O . ALA F 6 211 ? -36.719 -95.976 14.395 1.00 110.29 224 ALA F O 1
ATOM 11036 N N . PHE F 6 212 ? -36.037 -93.795 14.310 1.00 125.91 225 PHE F N 1
ATOM 11037 C CA . PHE F 6 212 ? -35.092 -93.928 15.409 1.00 149.89 225 PHE F CA 1
ATOM 11038 C C . PHE F 6 212 ? -35.766 -94.499 16.667 1.00 170.32 225 PHE F C 1
ATOM 11039 O O . PHE F 6 212 ? -35.250 -95.418 17.323 1.00 184.90 225 PHE F O 1
ATOM 11047 N N . GLN F 6 213 ? -36.939 -93.925 16.997 1.00 173.42 226 GLN F N 1
ATOM 11048 C CA . GLN F 6 213 ? -37.584 -94.230 18.264 1.00 164.00 226 GLN F CA 1
ATOM 11049 C C . GLN F 6 213 ? -38.319 -95.564 18.204 1.00 160.00 226 GLN F C 1
ATOM 11050 O O . GLN F 6 213 ? -38.625 -96.151 19.239 1.00 165.47 226 GLN F O 1
ATOM 11056 N N . ILE F 6 214 ? -38.575 -96.032 16.985 1.00 160.80 227 ILE F N 1
ATOM 11057 C CA . ILE F 6 214 ? -39.200 -97.330 16.798 1.00 179.04 227 ILE F CA 1
ATOM 11058 C C . ILE F 6 214 ? -38.193 -98.428 17.151 1.00 201.61 227 ILE F C 1
ATOM 11059 O O . ILE F 6 214 ? -38.497 -99.347 17.902 1.00 211.24 227 ILE F O 1
ATOM 11064 N N . VAL F 6 215 ? -36.972 -98.299 16.624 1.00 215.09 228 VAL F N 1
ATOM 11065 C CA . VAL F 6 215 ? -35.956 -99.333 16.760 1.00 187.33 228 VAL F CA 1
ATOM 11066 C C . VAL F 6 215 ? -35.386 -99.333 18.179 1.00 181.97 228 VAL F C 1
ATOM 11067 O O . VAL F 6 215 ? -35.037 -100.406 18.673 1.00 186.24 228 VAL F O 1
ATOM 11071 N N . ASP F 6 216 ? -35.340 -98.170 18.849 1.00 157.14 229 ASP F N 1
ATOM 11072 C CA . ASP F 6 216 ? -34.936 -98.101 20.251 1.00 142.91 229 ASP F CA 1
ATOM 11073 C C . ASP F 6 216 ? -35.965 -98.803 21.152 1.00 148.08 229 ASP F C 1
ATOM 11074 O O . ASP F 6 216 ? -35.611 -99.360 22.193 1.00 109.44 229 ASP F O 1
ATOM 11079 N N . ASP F 6 217 ? -37.231 -98.805 20.701 1.00 149.88 230 ASP F N 1
ATOM 11080 C CA . ASP F 6 217 ? -38.317 -99.530 21.338 1.00 120.37 230 ASP F CA 1
ATOM 11081 C C . ASP F 6 217 ? -38.244 -101.009 20.935 1.00 120.64 230 ASP F C 1
ATOM 11082 O O . ASP F 6 217 ? -37.868 -101.272 19.768 1.00 88.16 230 ASP F O 1
ATOM 11084 N N . SER F 6 218 ? -43.585 -106.357 13.911 1.00 177.15 265 SER F N 1
ATOM 11085 C CA . SER F 6 218 ? -44.209 -105.427 12.934 1.00 196.52 265 SER F CA 1
ATOM 11086 C C . SER F 6 218 ? -43.715 -104.001 13.180 1.00 189.93 265 SER F C 1
ATOM 11087 O O . SER F 6 218 ? -43.736 -103.181 12.267 1.00 188.94 265 SER F O 1
ATOM 11090 N N . GLN F 6 219 ? -43.263 -103.733 14.417 1.00 177.83 266 GLN F N 1
ATOM 11091 C CA . GLN F 6 219 ? -42.624 -102.475 14.772 1.00 169.53 266 GLN F CA 1
ATOM 11092 C C . GLN F 6 219 ? -41.356 -102.298 13.937 1.00 179.81 266 GLN F C 1
ATOM 11093 O O . GLN F 6 219 ? -41.139 -101.237 13.356 1.00 167.84 266 GLN F O 1
ATOM 11095 N N . ALA F 6 220 ? -40.530 -103.353 13.875 1.00 188.14 267 ALA F N 1
ATOM 11096 C CA . ALA F 6 220 ? -39.278 -103.337 13.129 1.00 169.85 267 ALA F CA 1
ATOM 11097 C C . ALA F 6 220 ? -39.543 -103.286 11.622 1.00 168.30 267 ALA F C 1
ATOM 11098 O O . ALA F 6 220 ? -38.693 -102.815 10.859 1.00 182.83 267 ALA F O 1
ATOM 11100 N N . GLU F 6 221 ? -40.733 -103.750 11.205 1.00 146.61 268 GLU F N 1
ATOM 11101 C CA . GLU F 6 221 ? -41.140 -103.716 9.809 1.00 132.90 268 GLU F CA 1
ATOM 11102 C C . GLU F 6 221 ? -41.376 -102.271 9.378 1.00 128.11 268 GLU F C 1
ATOM 11103 O O . GLU F 6 221 ? -40.926 -101.881 8.301 1.00 126.40 268 GLU F O 1
ATOM 11105 N N . ALA F 6 222 ? -42.068 -101.498 10.234 1.00 133.96 269 ALA F N 1
ATOM 11106 C CA . 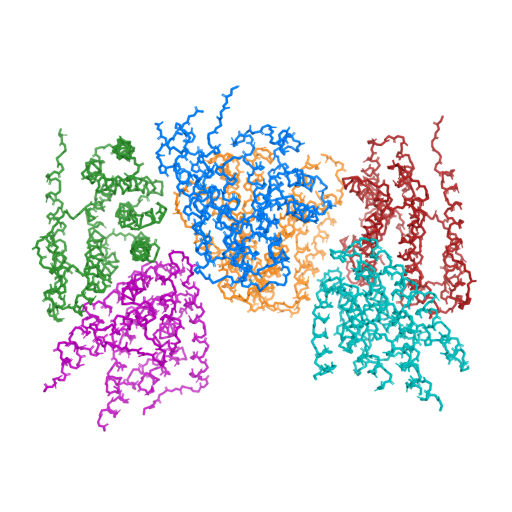ALA F 6 222 ? -42.428 -100.112 9.957 1.00 144.91 269 ALA F CA 1
ATOM 11107 C C . ALA F 6 222 ? -41.170 -99.244 9.850 1.00 158.85 269 ALA F C 1
ATOM 11108 O O . ALA F 6 222 ? -41.009 -98.513 8.874 1.00 178.20 269 ALA F O 1
ATOM 11110 N N . GLN F 6 223 ? -40.280 -99.356 10.845 1.00 162.66 270 GLN F N 1
ATOM 11111 C CA . GLN F 6 223 ? -39.023 -98.623 10.856 1.00 136.18 270 GLN F CA 1
ATOM 11112 C C . GLN F 6 223 ? -38.317 -98.786 9.509 1.00 123.37 270 GLN F C 1
ATOM 11113 O O . GLN F 6 223 ? -37.722 -97.834 8.994 1.00 129.77 270 GLN F O 1
ATOM 11115 N N . LYS F 6 224 ? -38.417 -99.994 8.934 1.00 111.83 271 LYS F N 1
ATOM 11116 C CA . LYS F 6 224 ? -37.733 -100.310 7.692 1.00 128.02 271 LYS F CA 1
ATOM 11117 C C . LYS F 6 224 ? -38.433 -99.627 6.511 1.00 129.81 271 LYS F C 1
ATOM 11118 O O . LYS F 6 224 ? -37.773 -99.021 5.666 1.00 120.25 271 LYS F O 1
ATOM 11120 N N . LEU F 6 225 ? -39.772 -99.734 6.456 1.00 145.49 272 LEU F N 1
ATOM 11121 C CA . LEU F 6 225 ? -40.550 -99.160 5.364 1.00 135.36 272 LEU F CA 1
ATOM 11122 C C . LEU F 6 225 ? -40.273 -97.662 5.288 1.00 127.52 272 LEU F C 1
ATOM 11123 O O . LEU F 6 225 ? -40.196 -97.086 4.204 1.00 117.76 272 LEU F O 1
ATOM 11128 N N . VAL F 6 226 ? -40.110 -97.051 6.466 1.00 136.82 273 VAL F N 1
ATOM 11129 C CA . VAL F 6 226 ? -40.024 -95.607 6.600 1.00 132.63 273 VAL F CA 1
ATOM 11130 C C . VAL F 6 226 ? -38.629 -95.136 6.167 1.00 120.03 273 VAL F C 1
ATOM 11131 O O . VAL F 6 226 ? -38.536 -94.228 5.346 1.00 107.23 273 VAL F O 1
ATOM 11135 N N . ALA F 6 227 ? -37.555 -95.802 6.645 1.00 112.47 274 ALA F N 1
ATOM 11136 C CA . ALA F 6 227 ? -36.192 -95.477 6.231 1.00 85.25 274 ALA F CA 1
ATOM 11137 C C . ALA F 6 227 ? -36.023 -95.735 4.733 1.00 83.90 274 ALA F C 1
ATOM 11138 O O . ALA F 6 227 ? -35.217 -95.087 4.065 1.00 88.61 274 ALA F O 1
ATOM 11140 N N . GLU F 6 228 ? -36.821 -96.665 4.204 1.00 99.34 275 GLU F N 1
ATOM 11141 C CA . GLU F 6 228 ? -36.757 -97.022 2.796 1.00 95.52 275 GLU F CA 1
ATOM 11142 C C . GLU F 6 228 ? -37.353 -95.897 1.950 1.00 107.46 275 GLU F C 1
ATOM 11143 O O . GLU F 6 228 ? -36.755 -95.488 0.943 1.00 96.77 275 GLU F O 1
ATOM 11145 N N . ALA F 6 229 ? -38.538 -95.417 2.372 1.00 107.60 276 ALA F N 1
ATOM 11146 C CA . ALA F 6 229 ? -39.232 -94.330 1.696 1.00 101.21 276 ALA F CA 1
ATOM 11147 C C . ALA F 6 229 ? -38.324 -93.101 1.658 1.00 114.17 276 ALA F C 1
ATOM 11148 O O . ALA F 6 229 ? -38.181 -92.465 0.610 1.00 120.95 276 ALA F O 1
ATOM 11150 N N . ILE F 6 230 ? -37.673 -92.829 2.801 1.00 98.20 277 ILE F N 1
ATOM 11151 C CA . ILE F 6 230 ? -36.783 -91.691 2.984 1.00 87.27 277 ILE F CA 1
ATOM 11152 C C . ILE F 6 230 ? -35.618 -91.786 2.011 1.00 75.23 277 ILE F C 1
ATOM 11153 O O . ILE F 6 230 ? -35.384 -90.822 1.292 1.00 71.56 277 ILE F O 1
ATOM 11155 N N . ALA F 6 231 ? -34.910 -92.934 2.002 1.00 78.14 278 ALA F N 1
ATOM 11156 C CA . ALA F 6 231 ? -33.717 -93.139 1.189 1.00 72.62 278 ALA F CA 1
ATOM 11157 C C . ALA F 6 231 ? -34.048 -92.943 -0.294 1.00 84.14 278 ALA F C 1
ATOM 11158 O O . ALA F 6 231 ? -33.142 -92.851 -1.121 1.00 91.96 278 ALA F O 1
ATOM 11160 N N . SER F 6 232 ? -35.336 -92.766 -0.614 1.00 94.53 279 SER F N 1
ATOM 11161 C CA . SER F 6 232 ? -35.697 -92.211 -1.910 1.00 88.02 279 SER F CA 1
ATOM 11162 C C . SER F 6 232 ? -35.733 -90.672 -1.909 1.00 99.15 279 SER F C 1
ATOM 11163 O O . SER F 6 232 ? -36.787 -90.021 -1.805 1.00 88.58 279 SER F O 1
ATOM 11166 N N . LEU F 6 233 ? -34.526 -90.098 -1.946 1.00 96.81 280 LEU F N 1
ATOM 11167 C CA . LEU F 6 233 ? -34.271 -88.768 -2.483 1.00 75.47 280 LEU F CA 1
ATOM 11168 C C . LEU F 6 233 ? -33.229 -88.918 -3.592 1.00 90.67 280 LEU F C 1
ATOM 11169 O O . LEU F 6 233 ? -32.171 -88.267 -3.600 1.00 77.56 280 LEU F O 1
ATOM 11174 N N . GLU F 6 234 ? -33.564 -89.828 -4.527 1.00 115.52 281 GLU F N 1
ATOM 11175 C CA . GLU F 6 234 ? -32.704 -90.265 -5.622 1.00 103.49 281 GLU F CA 1
ATOM 11176 C C . GLU F 6 234 ? -32.336 -89.092 -6.530 1.00 77.96 281 GLU F C 1
ATOM 11177 O O . GLU F 6 234 ? -31.248 -89.082 -7.087 1.00 82.07 281 GLU F O 1
ATOM 11179 N N . PRO F 6 235 ? -33.222 -88.087 -6.732 1.00 69.64 282 PRO F N 1
ATOM 11180 C CA . PRO F 6 235 ? -32.901 -86.911 -7.541 1.00 63.90 282 PRO F CA 1
ATOM 11181 C C . PRO F 6 235 ? -31.534 -86.252 -7.378 1.00 70.31 282 PRO F C 1
ATOM 11182 O O . PRO F 6 235 ? -31.120 -85.481 -8.231 1.00 65.87 282 PRO F O 1
ATOM 11186 N N . TYR F 6 236 ? -30.831 -86.517 -6.267 1.00 88.58 283 TYR F N 1
ATOM 11187 C CA . TYR F 6 236 ? -29.575 -85.823 -6.014 1.00 79.04 283 TYR F CA 1
ATOM 11188 C C . TYR F 6 236 ? -28.401 -86.711 -6.408 1.00 83.97 283 TYR F C 1
ATOM 11189 O O . TYR F 6 236 ? -27.268 -86.241 -6.514 1.00 84.48 283 TYR F O 1
ATOM 11198 N N . GLY F 6 237 ? -28.708 -88.004 -6.594 1.00 90.77 284 GLY F N 1
ATOM 11199 C CA . GLY F 6 237 ? -27.741 -89.007 -6.991 1.00 96.28 284 GLY F CA 1
ATOM 11200 C C . GLY F 6 237 ? -26.651 -89.174 -5.941 1.00 102.62 284 GLY F C 1
ATOM 11201 O O . GLY F 6 237 ? -26.940 -89.493 -4.790 1.00 90.73 284 GLY F O 1
ATOM 11202 N N . GLU F 6 238 ? -25.409 -88.945 -6.372 1.00 97.11 285 GLU F N 1
ATOM 11203 C CA . GLU F 6 238 ? -24.242 -89.284 -5.579 1.00 113.19 285 GLU F CA 1
ATOM 11204 C C . GLU F 6 238 ? -24.135 -88.298 -4.416 1.00 105.05 285 GLU F C 1
ATOM 11205 O O . GLU F 6 238 ? -23.627 -88.642 -3.347 1.00 88.10 285 GLU F O 1
ATOM 11211 N N . LYS F 6 239 ? -24.655 -87.081 -4.629 1.00 98.09 286 LYS F N 1
ATOM 11212 C CA . LYS F 6 239 ? -24.571 -86.004 -3.650 1.00 90.90 286 LYS F CA 1
ATOM 11213 C C . LYS F 6 239 ? -25.316 -86.393 -2.372 1.00 83.09 286 LYS F C 1
ATOM 11214 O O . LYS F 6 239 ? -25.050 -85.841 -1.300 1.00 82.75 286 LYS F O 1
ATOM 11220 N N . ALA F 6 240 ? -26.208 -87.382 -2.488 1.00 64.44 287 ALA F N 1
ATOM 11221 C CA . ALA F 6 240 ? -27.106 -87.798 -1.423 1.00 60.70 287 ALA F CA 1
ATOM 11222 C C . ALA F 6 240 ? -26.551 -88.954 -0.577 1.00 58.31 287 ALA F C 1
ATOM 11223 O O . ALA F 6 240 ? -27.253 -89.509 0.268 1.00 56.96 287 ALA F O 1
ATOM 11225 N N . ASN F 6 241 ? -25.286 -89.317 -0.781 1.00 61.23 288 ASN F N 1
ATOM 11226 C CA . ASN F 6 241 ? -24.785 -90.528 -0.147 1.00 65.78 288 ASN F CA 1
ATOM 11227 C C . ASN F 6 241 ? -24.748 -90.357 1.365 1.00 67.36 288 ASN F C 1
ATOM 11228 O O . ASN F 6 241 ? -25.240 -91.225 2.093 1.00 65.60 288 ASN F O 1
ATOM 11233 N N . PRO F 6 242 ? -24.149 -89.260 1.887 1.00 66.15 289 PRO F N 1
ATOM 11234 C CA . PRO F 6 242 ? -24.074 -89.058 3.336 1.00 62.59 289 PRO F CA 1
ATOM 11235 C C . PRO F 6 242 ? -25.444 -89.109 4.020 1.00 54.39 289 PRO F C 1
ATOM 11236 O O . PRO F 6 242 ? -25.595 -89.757 5.061 1.00 57.17 289 PRO F O 1
ATOM 11240 N N . LEU F 6 243 ? -26.456 -88.493 3.399 1.00 53.77 290 LEU F N 1
ATOM 11241 C CA . LEU F 6 243 ? -27.771 -88.522 4.012 1.00 53.13 290 LEU F CA 1
ATOM 11242 C C . LEU F 6 243 ? -28.365 -89.921 3.955 1.00 60.28 290 LEU F C 1
ATOM 11243 O O . LEU F 6 243 ? -28.901 -90.381 4.969 1.00 59.38 290 LEU F O 1
ATOM 11248 N N . LYS F 6 244 ? -28.269 -90.590 2.791 1.00 58.75 291 LYS F N 1
ATOM 11249 C CA . LYS F 6 244 ? -28.743 -91.967 2.682 1.00 56.93 291 LYS F CA 1
ATOM 11250 C C . LYS F 6 244 ? -27.998 -92.850 3.680 1.00 56.04 291 LYS F C 1
ATOM 11251 O O . LYS F 6 244 ? -28.610 -93.601 4.429 1.00 51.43 291 LYS F O 1
ATOM 11257 N N . ALA F 6 245 ? -26.668 -92.732 3.721 1.00 57.33 292 ALA F N 1
ATOM 11258 C CA . ALA F 6 245 ? -25.876 -93.495 4.680 1.00 56.22 292 ALA F CA 1
ATOM 11259 C C . ALA F 6 245 ? -26.403 -93.270 6.092 1.00 62.07 292 ALA F C 1
ATOM 11260 O O . ALA F 6 245 ? -26.687 -94.211 6.814 1.00 71.80 292 ALA F O 1
ATOM 11262 N N . LEU F 6 246 ? -26.550 -91.993 6.456 1.00 64.30 293 LEU F N 1
ATOM 11263 C CA . LEU F 6 246 ? -26.846 -91.566 7.814 1.00 61.64 293 LEU F CA 1
ATOM 11264 C C . LEU F 6 246 ? -28.240 -92.045 8.230 1.00 66.65 293 LEU F C 1
ATOM 11265 O O . LEU F 6 246 ? -28.468 -92.385 9.390 1.00 61.43 293 LEU F O 1
ATOM 11270 N N . ALA F 6 247 ? -29.155 -92.080 7.250 1.00 64.77 294 ALA F N 1
ATOM 11271 C CA . ALA F 6 247 ? -30.494 -92.624 7.417 1.00 62.26 294 ALA F CA 1
ATOM 11272 C C . ALA F 6 247 ? -30.415 -94.040 7.964 1.00 64.36 294 ALA F C 1
ATOM 11273 O O . ALA F 6 247 ? -31.113 -94.377 8.915 1.00 64.13 294 ALA F O 1
ATOM 11275 N N . GLU F 6 248 ? -29.559 -94.862 7.346 1.00 66.20 295 GLU F N 1
ATOM 11276 C CA . GLU F 6 248 ? -29.435 -96.264 7.714 1.00 77.71 295 GLU F CA 1
ATOM 11277 C C . GLU F 6 248 ? -28.834 -96.368 9.116 1.00 75.51 295 GLU F C 1
ATOM 11278 O O . GLU F 6 248 ? -29.269 -97.191 9.910 1.00 82.20 295 GLU F O 1
ATOM 11284 N N . TYR F 6 249 ? -27.893 -95.473 9.432 1.00 70.47 296 TYR F N 1
ATOM 11285 C CA . TYR F 6 249 ? -27.148 -95.562 10.672 1.00 81.91 296 TYR F CA 1
ATOM 11286 C C . TYR F 6 249 ? -28.040 -95.239 11.862 1.00 89.66 296 TYR F C 1
ATOM 11287 O O . TYR F 6 249 ? -27.800 -95.745 12.948 1.00 83.79 296 TYR F O 1
ATOM 11296 N N . ILE F 6 250 ? -29.044 -94.382 11.652 1.00 100.01 297 ILE F N 1
ATOM 11297 C CA . ILE F 6 250 ? -29.968 -93.984 12.695 1.00 92.01 297 ILE F CA 1
ATOM 11298 C C . ILE F 6 250 ? -30.988 -95.105 12.915 1.00 105.65 297 ILE F C 1
ATOM 11299 O O . ILE F 6 250 ? -31.296 -95.431 14.065 1.00 147.65 297 ILE F O 1
ATOM 11304 N N . VAL F 6 251 ? -31.507 -95.695 11.822 1.00 93.86 298 VAL F N 1
ATOM 11305 C CA . VAL F 6 251 ? -32.573 -96.681 11.945 1.00 86.52 298 VAL F CA 1
ATOM 11306 C C . VAL F 6 251 ? -32.022 -98.063 12.310 1.00 87.22 298 VAL F C 1
ATOM 11307 O O . VAL F 6 251 ? -32.734 -98.855 12.907 1.00 95.76 298 VAL F O 1
ATOM 11309 N N . ASN F 6 252 ? -30.755 -98.356 11.976 1.00 91.64 299 ASN F N 1
ATOM 11310 C CA . ASN F 6 252 ? -30.177 -99.687 12.144 1.00 94.47 299 ASN F CA 1
ATOM 11311 C C . ASN F 6 252 ? -29.041 -99.644 13.160 1.00 92.59 299 ASN F C 1
ATOM 11312 O O . ASN F 6 252 ? -27.925 -100.064 12.848 1.00 92.35 299 ASN F O 1
ATOM 11317 N N . ARG F 6 253 ? -29.327 -99.135 14.362 1.00 92.40 300 ARG F N 1
ATOM 11318 C CA . ARG F 6 253 ? -28.378 -99.165 15.469 1.00 94.70 300 ARG F CA 1
ATOM 11319 C C . ARG F 6 253 ? -29.068 -98.653 16.741 1.00 102.83 300 ARG F C 1
ATOM 11320 O O . ARG F 6 253 ? -29.231 -97.415 16.856 1.00 105.79 300 ARG F O 1
#

CATH classification: 1.10.600.10

InterPro domains:
  IPR000092 Polyprenyl synthetase-like [PF00348] (39-278)
  IPR000092 Polyprenyl synthetase-like [cd00685] (35-300)
  IPR008949 Isoprenoid synthase domain superfamily [G3DSA:1.10.600.10] (5-302)
  IPR008949 Isoprenoid synthase domain superfamily [SSF48576] (15-295)
  IPR033749 Polyprenyl synthetase, conserved site [PS00444] (221-233)
  IPR033749 Polyprenyl synthetase, conserved site [PS00723] (89-105)
  IPR053378 Prenyl diphosphate synthase [NF045485] (18-301)
  IPR054848 Geranylgeranyl pyrophosphate synthase CRTE-like [NF045685] (11-302)